Protein AF-0000000087728728 (afdb_homodimer)

Secondary structure (DSSP, 8-state):
------------------SB-TTS-B-HHHHHHHHHTT--SSSS----------------------------SS------------HHHHHHHGGGGPPP-HHHHHHTS--HHHHHHHHHHHHHHHHHHSPPP-TT-TT--HHHHTTHHHHHHTT------B-S-TT---TT-----HHHHHHHHHHHHHHTT-TT-EEEEEEHHHHHHHHHHHHHHHHHHH-TTS--EEEESSS-HHHHHHHHHHHT-EEEE--SS-HHHHHHHHHHHTTTTTS-EEEEEESS-TTS----HHHHHHHHHHS-EEEEEEETTTHHHHHHS-HHHHHHHTPPEEEE--PPTT---SEETTEEEESEEEE-STTTTSSSPEEEEEE-TTTT---PPPBGGGTB----SSSSB-SHHHHHHHHHHHHHHHHHHHHHHHHHHHHHHHHHHHHHHTT--EE--TTSSEEEEE--GGGHHHHHHTTPEE-STTEEEEE--TT--HHHHHHHHHHHT---HHHHHHHHHHHHTTS------PPTTHHHHHHHHHHHHHHHGGG--SS----HHHHHHHHHHGGGGGSPPPHHHHHHHHHHHHHHHHHHTT--SHHHHHTEEEEEESSHHHHHHHHHHHHHHHSTTPEEEEETTS-HHHHHHHHH-HHHHTTTSTT---SEEEEPB-TTS-B-HHHHHHHHHHHHHHHHHTTPPP-EEEEEEBS-TTT--B--HHHHHHHHHTTT---SEEEEE-TTGGGT---S-EE--TT---TT-SS-EESEEEEESSSSS-SSS-EEEEEE-TT--HHHHHH-----HHHHHHHHHHHHHS-HHHHHHHHHHHHHHHHHHHHHHHHTT--EEE-TT-SEEEEE---HHHHHHTT-EEETTEEEEE--TT--HHHHHHHHHHHHHHHHHHHHHHHHHHHHHHHHTT-SSPPPEEEE-TT-HHHHHHHHHHIIIIIS-GGGHHHHHHHT--SHHHHIIIIITTS-EEEEE-TT--EEEEEEEEEETTTEEEEEEEEE-GGGGGGHHHHHHHHHHHHHHHHHHHT-EE---TTTT-EEE-/------------------SB-TTS-B-HHHHHHHHHTT---SSS--------S----PPP------------SS------------HHHHHHHGGGGPPP-HHHHHHTS--HHHHHHHHHHHHHHHHHHSPPP-TT-TT--HHHHGGGHHHHHTT------B-S-TT---TT-----HHHHHHHHHHHHHHTT-TT-EEEEEEHHHHHHHHHHHHHHHHHHH-TTS--EEEESSS-HHHHHHHHHHHT-EEEE--SS-HHHHHHHHHHHTTTTTS-EEEEEESS-TTS----HHHHHHHHHHS-EEEEEEETTTHHHHHHS-HHHHHHHTPPEEEE--PPTT---SEETTEEEESEEEE-STTTTSSSPEEEEEE-TTTT---PPPBGGGTB----SSSSB-SHHHHHHHHHHHHHHHHHHHHHHHHHHHHHHHHHHHHHHTT--EE--TTSSEEEEE--GGGHHHHHHTTPEE-STTEEEEE--TT--HHHHHHHHHHHT---HHHHHHHHHHHHTTS------PPTTHHHHHHHHHHHHHHHGGG--SS----HHHHHHHHHHGGGGGSPPPHHHHHHHHHHHHHHHHHHTT--SHHHHHTEEEEEESSHHHHHHHHHHHHHHHSTTPEEEEETTS-HHHHHHHHH-HHHHTTTSTT---SEEEEPB-TTS-B-HHHHHHHHHHHHHHHHHTTPPP-EEEEEEBS-TTT--B--HHHHHHHHHTTT---SEEEEE-TTGGGT---S-EE--TT---TT-SS-EESEEEEESSSSS--SS-EEEEEE-TT--HHHHHH-----HHHHHHHHHHHHHS-HHHHHHHHHHHHHHHHHHHHHHHHTT--EE--TT-SEEEEE---HHHHHHTT-EEETTEEEEE--TT--HHHHHHHHHHHHHHHHHHHHHHHHHHHHHHHHTT-SSPPPEEEE-TT-HHHHHHHHHHIIIIIS-GGGHHHHHHHT--SHHHHIIIIITTS-EEEEE-TT--EEEEEEEEEETTTEEEEEEEEE-GGGGGGHHHHHHHHHHHHHHHHHHHT-EE---TTTT-EEE-

Radius of gyration: 44.23 Å; Cα contacts (8 Å, |Δi|>4): 4056; chains: 2; bounding box: 103×133×109 Å

Nearest PDB structures (foldseek):
  8jik-assembly1_A-2  TM=8.050E-01  e=4.934E-20  Camellia sinensis
  7erv-assembly1_A-2  TM=7.912E-01  e=1.116E-19  Photobacterium phosphoreum
  8jij-assembly1_A-2  TM=7.787E-01  e=1.439E-19  Camellia sinensis
  8jg7-assembly1_E  TM=7.639E-01  e=2.397E-19  Arabidopsis thaliana
  7eru-assembly1_A-2  TM=8.057E-01  e=1.568E-17  Photobacterium phosphoreum

pLDDT: mean 87.74, std 16.79, range [20.23, 98.69]

Organism: NCBI:txid56646

Foldseek 3Di:
DPPPPPPPPDDPPPPCLFCADVVNHHQLVLCVLCVLLVNHDPPDDDPDRDDPVPLPLDFPDDDPPDDPPPPDDDDPPDPPPPPPQQLVNLLQVLPVLFFDFDQVVCCPPPDPLLVVLSVVLRVLLVVQVPDDDLQQALQADQVLLVLLLLQLSLQDDFFAKDFFWLSNDDLLHQRFDSSLQVSLQQQLCVLQPHNQWGFTKDFQLQLLLLQVLLVQLLVCVLPVQAAAAEEEEPADVLSVLQSCLQQVHHYDYAHLPDLVVRLVVVCVVRVNQVHAYEYEFECQYPQGDGDDVVSVLVVQQRHHYAYEYEDAAQSLVLRQADPVLCVVLLRAREHQDDDDRPDGGQADPRYGYHQWYWHHHSQSNFPSTMTTIIHHPPGSDDPADADFQVRGRRSGQFRIFFRVRSNSSSQVCQQQRSPNSNLQSVLLQVLLVLLVVVCVVLVWDWDDDSSFQKIKTFDPPPLVVQSVSSNWDDDPDRITITGRHLPDALVSQLSVVVSSPDPPSVVSSVSSVVSRVSHDDDDGDGDPPPSSVSSSSVVVCSVLVQQQFAALFFRRPCSSCGSSLSSCSSGYDDPVVLVVLQVVVVVVVQVLQPQPDPLFVLQKDKAKFSALLLQVLLQVSLLCVVVVQEAEEEEPLADCSNVVSLVSYCSQCVSNPPPAHGRYDYAYDDPQSEGDLVSVQVVLVVVVVRCVVVVHDYAYEYEFECQGGFFGDGYQVVSNQVSNVVVPHFHQFYEYEDAAPVLQHVDQEHEDGGPPPDPVDSGYYGFKYKYFCRRQVVDGGMIMMMGRHRVVPVSSVSSHDDDTSSVSVSVVSSPSSQDSVNSVSLLVQLLVLLVVLVVLCVVLPWDWHHDNSFSKIWTAFDALLLCSSSSWGDDQRTTITGSHSSHHNVSSVVSSVLRSLLVVLLVVLQVVCQVLVCVLLVHPDGFDKDFAISPDPLVVLVLVLCCVQAAVDPVNVVVCVVQVPNDSVSQCVFFHSNSGKIFTADPVSHTAKIWGWGDHNQQEIETFEMEHEPVSVVSLVSVLVSSVSSVVSSCVSSVGHYDYDPGHSHYTYD/DPPPPPPPPPDPVPPCLFCADVVNHHQLVLCVLCVLLVNHDDPDDNDDHDDDVDQPQDFDDDDPPDPPPPPDDDPPPDPPPPPPQQLVNLLQVLPVLFFDFDQVVCCPPPDPLLVVLSVVLRVLLVVQVPDDDLQQALQADQVLLVLLLLQLVLQDDFFAKDFFWLSNDDLLHQRFDSSLQVSLQQQLCVLQPHNQWGFTKDFQLQLLLLQVLLVQLLVCVLPVQAAAAEEEEPADVLSVLQSCLQQVHHYDYAHLPDLVVRLVVVCVVRVNQVHAYEYEFECQYPQGDGDDLVSVLVVQQRHHYAYEYEDAAQSLVLRQADPVLCVVLLRAREHQDDDDRPDGGQADPRYGYHQWYWAHHSQSNFPSTMTTIIHHPPGSDDPADADFQNRGRRSGQFRIFFRVRSNSSSQVCQQQRSPNSNLQSVLLQVLLVLLVVVCVVLVWDWDDDSRFQKIKTFDPPPLVVQSVSSNWDDDPDRITITGRHLPDALVSQLSVVVSSPDPDSVVSSVSSVVSRVSRDDDDGDGDPPPSSVSSSSVVVCSVLLQQQFAALFFRRPCSSCGSSLSSCSSGYDDPVVLVVLQVVVVVVVQVLQPQPDPLFVLQKDKAKFSALLLQVLLQVSLLCVVVVQEAEEEEPLADCSNVVSLVSYCSQCVSNPPPDHGRYDYAYADPQSEGDLVSVQVVLVVVVVSCVVVVHDYAYEYEFECQGGFFGHGYQVVSNQVSNVVVPHFHQFYEYEDAAPVLQHVDQEHEDGGPPPDPPDSGYYGFKYKYFCRRQVVDGGMIMMMGRHRVVPVSSVSSHDDDTSSVSVSVVSSPSSQDSVNSVSLLVQLLVLLVVLVVLCVVLPWDWHHDNSFSKIWTAQDALLLCSSSSWGDDQRTTITGSHSSHHNVSSVVSSVLRSLLVVLLVVLQVVCQVLVCVLLVHPDGFDKDFAISPDPLVVLVLVLCCVQAAVDPVNVVVCVVQVPHDSVSQCVFFHSNSGKIFTADPVSHTAKIWGWGDHNQQEIETFEMEHEPVSVVSLVSQLVSSVSSVVSSCVSSVGHYDYDPGHSHYTYD

InterPro domains:
  IPR015421 Pyridoxal phosphate-dependent transferase, major domain [G3DSA:3.40.640.10] (159-440)
  IPR015421 Pyridoxal phosphate-dependent transferase, major domain [G3DSA:3.40.640.10] (581-799)
  IPR015424 Pyridoxal phosphate-dependent transferase [SSF53383] (146-451)
  IPR015424 Pyridoxal phosphate-dependent transferase [SSF53383] (602-901)
  IPR051151 Group II amino acid decarboxylase [PTHR46101] (596-901)

Structure (mmCIF, N/CA/C/O backbone):
data_AF-0000000087728728-model_v1
#
loop_
_entity.id
_entity.type
_entity.pdbx_description
1 polymer 'Pyridoxal phosphate-dependent transferase'
#
loop_
_atom_site.group_PDB
_atom_site.id
_atom_site.type_symbol
_atom_site.label_atom_id
_atom_site.label_alt_id
_atom_site.label_comp_id
_atom_site.label_asym_id
_atom_site.label_entity_id
_atom_site.label_seq_id
_atom_site.pdbx_PDB_ins_code
_atom_site.Cartn_x
_atom_site.Cartn_y
_atom_site.Cartn_z
_atom_site.occupancy
_atom_site.B_iso_or_equiv
_atom_site.auth_seq_id
_atom_site.auth_comp_id
_atom_site.auth_asym_id
_atom_site.auth_atom_id
_atom_site.pdbx_PDB_model_num
ATOM 1 N N . MET A 1 1 ? -36.75 -42.5 -13.789 1 20.86 1 MET A N 1
ATOM 2 C CA . MET A 1 1 ? -35.438 -42.5 -14.414 1 20.86 1 MET A CA 1
ATOM 3 C C . MET A 1 1 ? -34.781 -41.125 -14.258 1 20.86 1 MET A C 1
ATOM 5 O O . MET A 1 1 ? -35.312 -40.094 -14.719 1 20.86 1 MET A O 1
ATOM 9 N N . PRO A 1 2 ? -34.25 -40.844 -13.086 1 21.31 2 PRO A N 1
ATOM 10 C CA . PRO A 1 2 ? -33.906 -39.5 -12.609 1 21.31 2 PRO A CA 1
ATOM 11 C C . PRO A 1 2 ? -32.938 -38.781 -13.523 1 21.31 2 PRO A C 1
ATOM 13 O O . PRO A 1 2 ? -31.922 -39.344 -13.922 1 21.31 2 PRO A O 1
ATOM 16 N N . SER A 1 3 ? -33.469 -38.094 -14.57 1 20.23 3 SER A N 1
ATOM 17 C CA . SER A 1 3 ? -32.875 -37.219 -15.539 1 20.23 3 SER A CA 1
ATOM 18 C C . SER A 1 3 ? -31.828 -36.312 -14.883 1 20.23 3 SER A C 1
ATOM 20 O O . SER A 1 3 ? -32.094 -35.688 -13.852 1 20.23 3 SER A O 1
ATOM 22 N N . PHE A 1 4 ? -30.594 -36.812 -14.938 1 22.2 4 PHE A N 1
ATOM 23 C CA . PHE A 1 4 ? -29.375 -36.094 -14.547 1 22.2 4 PHE A CA 1
ATOM 24 C C . PHE A 1 4 ? -29.422 -34.656 -15.016 1 22.2 4 PHE A C 1
ATOM 26 O O . PHE A 1 4 ? -29.203 -34.375 -16.203 1 22.2 4 PHE A O 1
ATOM 33 N N . TYR A 1 5 ? -30.562 -33.969 -14.672 1 22.42 5 TYR A N 1
ATOM 34 C CA . TYR A 1 5 ? -30.609 -32.562 -14.961 1 22.42 5 TYR A CA 1
ATOM 35 C C . TYR A 1 5 ? -29.312 -31.875 -14.57 1 22.42 5 TYR A C 1
ATOM 37 O O . TYR A 1 5 ? -28.875 -31.969 -13.422 1 22.42 5 TYR A O 1
ATOM 45 N N . ASP A 1 6 ? -28.406 -31.953 -15.516 1 24.09 6 ASP A N 1
ATOM 46 C CA . ASP A 1 6 ? -27.188 -31.141 -15.547 1 24.09 6 ASP A CA 1
ATOM 47 C C . ASP A 1 6 ? -27.469 -29.719 -15.062 1 24.09 6 ASP A C 1
ATOM 49 O O . ASP A 1 6 ? -28.266 -29 -15.664 1 24.09 6 ASP A O 1
ATOM 53 N N . SER A 1 7 ? -27.953 -29.641 -13.836 1 24.48 7 SER A N 1
ATOM 54 C CA . SER A 1 7 ? -28.062 -28.297 -13.289 1 24.48 7 SER A CA 1
ATOM 55 C C . SER A 1 7 ? -26.922 -27.406 -13.758 1 24.48 7 SER A C 1
ATOM 57 O O . SER A 1 7 ? -25.75 -27.734 -13.562 1 24.48 7 SER A O 1
ATOM 59 N N . ASP A 1 8 ? -27.203 -26.781 -14.906 1 23.05 8 ASP A N 1
ATOM 60 C CA . ASP A 1 8 ? -26.469 -25.75 -15.625 1 23.05 8 ASP A CA 1
ATOM 61 C C . ASP A 1 8 ? -25.984 -24.656 -14.672 1 23.05 8 ASP A C 1
ATOM 63 O O . ASP A 1 8 ? -26.797 -23.906 -14.125 1 23.05 8 ASP A O 1
ATOM 67 N N . PHE A 1 9 ? -25.25 -25.062 -13.719 1 24.67 9 PHE A N 1
ATOM 68 C CA . PHE A 1 9 ? -24.562 -24 -13.008 1 24.67 9 PHE A CA 1
ATOM 69 C C . PHE A 1 9 ? -23.953 -23 -13.992 1 24.67 9 PHE A C 1
ATOM 71 O O . PHE A 1 9 ? -22.844 -23.188 -14.477 1 24.67 9 PHE A O 1
ATOM 78 N N . SER A 1 10 ? -24.859 -22.516 -14.914 1 22.83 10 SER A N 1
ATOM 79 C CA . SER A 1 10 ? -24.562 -21.594 -16 1 22.83 10 SER A CA 1
ATOM 80 C C . SER A 1 10 ? -23.625 -20.5 -15.555 1 22.83 10 SER A C 1
ATOM 82 O O . SER A 1 10 ? -22.562 -20.281 -16.156 1 22.83 10 SER A O 1
ATOM 84 N N . SER A 1 11 ? -24.25 -19.25 -15.297 1 22.08 11 SER A N 1
ATOM 85 C CA . SER A 1 11 ? -23.719 -17.969 -15.727 1 22.08 11 SER A CA 1
ATOM 86 C C . SER A 1 11 ? -22.641 -17.469 -14.773 1 22.08 11 SER A C 1
ATOM 88 O O . SER A 1 11 ? -22.922 -16.781 -13.797 1 22.08 11 SER A O 1
ATOM 90 N N . TYR A 1 12 ? -21.969 -18.359 -14.281 1 21.75 12 TYR A N 1
ATOM 91 C CA . TYR A 1 12 ? -20.938 -17.719 -13.477 1 21.75 12 TYR A CA 1
ATOM 92 C C . TYR A 1 12 ? -20.094 -16.781 -14.328 1 21.75 12 TYR A C 1
ATOM 94 O O . TYR A 1 12 ? -19.594 -17.172 -15.391 1 21.75 12 TYR A O 1
ATOM 102 N N . HIS A 1 13 ? -20.547 -15.555 -14.383 1 23.31 13 HIS A N 1
ATOM 103 C CA . HIS A 1 13 ? -19.656 -14.562 -14.977 1 23.31 13 HIS A CA 1
ATOM 104 C C . HIS A 1 13 ? -18.219 -14.734 -14.477 1 23.31 13 HIS A C 1
ATOM 106 O O . HIS A 1 13 ? -17.984 -14.742 -13.266 1 23.31 13 HIS A O 1
ATOM 112 N N . VAL A 1 14 ? -17.594 -15.656 -15.203 1 24.83 14 VAL A N 1
ATOM 113 C CA . VAL A 1 14 ? -16.141 -15.672 -15.008 1 24.83 14 VAL A CA 1
ATOM 114 C C . VAL A 1 14 ? -15.648 -14.25 -14.734 1 24.83 14 VAL A C 1
ATOM 116 O O . VAL A 1 14 ? -15.859 -13.344 -15.547 1 24.83 14 VAL A O 1
ATOM 119 N N . PRO A 1 15 ? -15.594 -14.086 -13.594 1 25.17 15 PRO A N 1
ATOM 120 C CA . PRO A 1 15 ? -14.93 -12.781 -13.484 1 25.17 15 PRO A CA 1
ATOM 121 C C . PRO A 1 15 ? -13.758 -12.633 -14.445 1 25.17 15 PRO A C 1
ATOM 123 O O . PRO A 1 15 ? -13.023 -13.602 -14.68 1 25.17 15 PRO A O 1
ATOM 126 N N . ARG A 1 16 ? -13.836 -11.805 -15.484 1 25.97 16 ARG A N 1
ATOM 127 C CA . ARG A 1 16 ? -12.812 -11.477 -16.469 1 25.97 16 ARG A CA 1
ATOM 128 C C . ARG A 1 16 ? -11.422 -11.477 -15.828 1 25.97 16 ARG A C 1
ATOM 130 O O . ARG A 1 16 ? -11.133 -10.664 -14.953 1 25.97 16 ARG A O 1
ATOM 137 N N . SER A 1 17 ? -10.836 -12.625 -15.523 1 26.97 17 SER A N 1
ATOM 138 C CA . SER A 1 17 ? -9.422 -12.828 -15.25 1 26.97 17 SER A CA 1
ATOM 139 C C . SER A 1 17 ? -8.547 -12.008 -16.188 1 26.97 17 SER A C 1
ATOM 141 O O . SER A 1 17 ? -8.227 -12.453 -17.297 1 26.97 17 SER A O 1
ATOM 143 N N . SER A 1 18 ? -8.891 -10.781 -16.531 1 27.8 18 SER A N 1
ATOM 144 C CA . SER A 1 18 ? -8.156 -10.07 -17.578 1 27.8 18 SER A CA 1
ATOM 145 C C . SER A 1 18 ? -6.66 -10.039 -17.266 1 27.8 18 SER A C 1
ATOM 147 O O . SER A 1 18 ? -6.258 -9.938 -16.109 1 27.8 18 SER A O 1
ATOM 149 N N . THR A 1 19 ? -5.91 -10.664 -17.984 1 31.58 19 THR A N 1
ATOM 150 C CA . THR A 1 19 ? -4.512 -10.289 -18.156 1 31.58 19 THR A CA 1
ATOM 151 C C . THR A 1 19 ? -4.316 -8.789 -17.938 1 31.58 19 THR A C 1
ATOM 153 O O . THR A 1 19 ? -3.256 -8.242 -18.25 1 31.58 19 THR A O 1
ATOM 156 N N . ARG A 1 20 ? -5.441 -8.023 -17.812 1 31.83 20 ARG A N 1
ATOM 157 C CA . ARG A 1 20 ? -5.465 -6.578 -17.594 1 31.83 20 ARG A CA 1
ATOM 158 C C . ARG A 1 20 ? -5.375 -6.254 -16.109 1 31.83 20 ARG A C 1
ATOM 160 O O . ARG A 1 20 ? -5.793 -7.047 -15.258 1 31.83 20 ARG A O 1
ATOM 167 N N . THR A 1 21 ? -4.594 -5.398 -15.75 1 37.34 21 THR A N 1
ATOM 168 C CA . THR A 1 21 ? -4.621 -4.766 -14.43 1 37.34 21 THR A CA 1
ATOM 169 C C . THR A 1 21 ? -6.059 -4.531 -13.977 1 37.34 21 THR A C 1
ATOM 171 O O . THR A 1 21 ? -6.992 -4.613 -14.773 1 37.34 21 THR A O 1
ATOM 174 N N . GLN A 1 22 ? -6.34 -4.535 -12.664 1 39.34 22 GLN A N 1
ATOM 175 C CA . GLN A 1 22 ? -7.641 -4.215 -12.086 1 39.34 22 GLN A CA 1
ATOM 176 C C . GLN A 1 22 ? -8.438 -3.287 -12.992 1 39.34 22 GLN A C 1
ATOM 178 O O . GLN A 1 22 ? -9.672 -3.314 -12.992 1 39.34 22 GLN A O 1
ATOM 183 N N . ASN A 1 23 ? -7.91 -2.432 -13.656 1 40.22 23 ASN A N 1
ATOM 184 C CA . ASN A 1 23 ? -8.625 -1.442 -14.453 1 40.22 23 ASN A CA 1
ATOM 185 C C . ASN A 1 23 ? -8.812 -1.912 -15.891 1 40.22 23 ASN A C 1
ATOM 187 O O . ASN A 1 23 ? -9.148 -1.115 -16.766 1 40.22 23 ASN A O 1
ATOM 191 N N . GLY A 1 24 ? -8.688 -3.309 -16.25 1 48.62 24 GLY A N 1
ATOM 192 C CA . GLY A 1 24 ? -8.938 -3.75 -17.609 1 48.62 24 GLY A CA 1
ATOM 193 C C . GLY A 1 24 ? -7.73 -3.609 -18.516 1 48.62 24 GLY A C 1
ATOM 194 O O . GLY A 1 24 ? -7.77 -4.012 -19.688 1 48.62 24 GLY A O 1
ATOM 195 N N . ASN A 1 25 ? -6.652 -3.141 -18 1 53.31 25 ASN A N 1
ATOM 196 C CA . ASN A 1 25 ? -5.465 -2.895 -18.812 1 53.31 25 ASN A CA 1
ATOM 197 C C . ASN A 1 25 ? -4.539 -4.105 -18.828 1 53.31 25 ASN A C 1
ATOM 199 O O . ASN A 1 25 ? -4.504 -4.883 -17.875 1 53.31 25 ASN A O 1
ATOM 203 N N . PRO A 1 26 ? -3.967 -4.457 -20.047 1 66.69 26 PRO A N 1
ATOM 204 C CA . PRO A 1 26 ? -3.041 -5.586 -20.188 1 66.69 26 PRO A CA 1
ATOM 205 C C . PRO A 1 26 ? -1.868 -5.512 -19.219 1 66.69 26 PRO A C 1
ATOM 207 O O . PRO A 1 26 ? -1.467 -4.418 -18.812 1 66.69 26 PRO A O 1
ATOM 210 N N . ASP A 1 27 ? -1.383 -6.699 -18.781 1 76.56 27 ASP A N 1
ATOM 211 C CA . ASP A 1 27 ? -0.201 -6.797 -17.938 1 76.56 27 ASP A CA 1
ATOM 212 C C . ASP A 1 27 ? 0.976 -6.035 -18.531 1 76.56 27 ASP A C 1
ATOM 214 O O . ASP A 1 27 ? 1.391 -6.316 -19.672 1 76.56 27 ASP A O 1
ATOM 218 N N . PRO A 1 28 ? 1.403 -5.008 -17.906 1 75 28 PRO A N 1
ATOM 219 C CA . PRO A 1 28 ? 2.469 -4.168 -18.469 1 75 28 PRO A CA 1
ATOM 220 C C . PRO A 1 28 ? 3.705 -4.969 -18.859 1 75 28 PRO A C 1
ATOM 222 O O . PRO A 1 28 ? 4.402 -4.602 -19.812 1 75 28 PRO A O 1
ATOM 225 N N . SER A 1 29 ? 3.986 -6.102 -18.203 1 82.5 29 SER A N 1
ATOM 226 C CA . SER A 1 29 ? 5.145 -6.922 -18.531 1 82.5 29 SER A CA 1
ATOM 227 C C . SER A 1 29 ? 4.965 -7.602 -19.891 1 82.5 29 SER A C 1
ATOM 229 O O . SER A 1 29 ? 5.926 -7.754 -20.641 1 82.5 29 SER A O 1
ATOM 231 N N . ILE A 1 30 ? 3.787 -8.047 -20.172 1 86.38 30 ILE A N 1
ATOM 232 C CA . ILE A 1 30 ? 3.496 -8.68 -21.453 1 86.38 30 ILE A CA 1
ATOM 233 C C . ILE A 1 30 ? 3.646 -7.664 -22.578 1 86.38 30 ILE A C 1
ATOM 235 O O . ILE A 1 30 ? 4.293 -7.941 -23.594 1 86.38 30 ILE A O 1
ATOM 239 N N . VAL A 1 31 ? 3.053 -6.426 -22.266 1 85.88 31 VAL A N 1
ATOM 240 C CA . VAL A 1 31 ? 3.131 -5.363 -23.25 1 85.88 31 VAL A CA 1
ATOM 241 C C . VAL A 1 31 ? 4.59 -5.004 -23.516 1 85.88 31 VAL A C 1
ATOM 243 O O . VAL A 1 31 ? 5.004 -4.852 -24.672 1 85.88 31 VAL A O 1
ATOM 246 N N . TRP A 1 32 ? 5.328 -4.949 -22.5 1 87.88 32 TRP A N 1
ATOM 247 C CA . TRP A 1 32 ? 6.738 -4.59 -22.594 1 87.88 32 TRP A CA 1
ATOM 248 C C . TRP A 1 32 ? 7.508 -5.633 -23.406 1 87.88 32 TRP A C 1
ATOM 250 O O . TRP A 1 32 ? 8.312 -5.281 -24.281 1 87.88 32 TRP A O 1
ATOM 260 N N . MET A 1 33 ? 7.336 -6.926 -23.266 1 90 33 MET A N 1
ATOM 261 C CA . MET A 1 33 ? 8.055 -7.977 -23.984 1 90 33 MET A CA 1
ATOM 262 C C . MET A 1 33 ? 7.598 -8.07 -25.438 1 90 33 MET A C 1
ATOM 264 O O . MET A 1 33 ? 8.406 -8.328 -26.328 1 90 33 MET A O 1
ATOM 268 N N . LEU A 1 34 ? 6.34 -7.906 -25.625 1 90.25 34 LEU A N 1
ATOM 269 C CA . LEU A 1 34 ? 5.832 -7.906 -26.984 1 90.25 34 LEU A CA 1
ATOM 270 C C . LEU A 1 34 ? 6.43 -6.754 -27.797 1 90.25 34 LEU A C 1
ATOM 272 O O . LEU A 1 34 ? 6.703 -6.898 -28.984 1 90.25 34 LEU A O 1
ATOM 276 N N . GLU A 1 35 ? 6.629 -5.625 -27.078 1 87 35 GLU A N 1
ATOM 277 C CA . GLU A 1 35 ? 7.285 -4.496 -27.734 1 87 35 GLU A CA 1
ATOM 278 C C . GLU A 1 35 ? 8.711 -4.848 -28.141 1 87 35 GLU A C 1
ATOM 280 O O . GLU A 1 35 ? 9.188 -4.422 -29.188 1 87 35 GLU A O 1
ATOM 285 N N . LYS A 1 36 ? 9.328 -5.605 -27.281 1 84.81 36 LYS A N 1
ATOM 286 C CA . LYS A 1 36 ? 10.68 -6.051 -27.609 1 84.81 36 LYS A CA 1
ATOM 287 C C . LYS A 1 36 ? 10.688 -6.961 -28.828 1 84.81 36 LYS A C 1
ATOM 289 O O . LYS A 1 36 ? 11.703 -7.082 -29.516 1 84.81 36 LYS A O 1
ATOM 294 N N . LEU A 1 37 ? 9.586 -7.664 -29.125 1 88.31 37 LEU A N 1
ATOM 295 C CA . LEU A 1 37 ? 9.422 -8.539 -30.281 1 88.31 37 LEU A CA 1
ATOM 296 C C . LEU A 1 37 ? 8.836 -7.77 -31.469 1 88.31 37 LEU A C 1
ATOM 298 O O . LEU A 1 37 ? 8.516 -8.359 -32.5 1 88.31 37 LEU A O 1
ATOM 302 N N . HIS A 1 38 ? 8.656 -6.438 -31.297 1 80 38 HIS A N 1
ATOM 303 C CA . HIS A 1 38 ? 8.086 -5.551 -32.312 1 80 38 HIS A CA 1
ATOM 304 C C . HIS A 1 38 ? 6.66 -5.969 -32.656 1 80 38 HIS A C 1
ATOM 306 O O . HIS A 1 38 ? 6.281 -5.957 -33.844 1 80 38 HIS A O 1
ATOM 312 N N . ILE A 1 39 ? 6.086 -6.543 -31.766 1 80.19 39 ILE A N 1
ATOM 313 C CA . ILE A 1 39 ? 4.68 -6.891 -31.906 1 80.19 39 ILE A CA 1
ATOM 314 C C . ILE A 1 39 ? 3.811 -5.836 -31.234 1 80.19 39 ILE A C 1
ATOM 316 O O . ILE A 1 39 ? 4.004 -5.531 -30.047 1 80.19 39 ILE A O 1
ATOM 320 N N . ASN A 1 40 ? 3.16 -4.93 -31.859 1 61.66 40 ASN A N 1
ATOM 321 C CA . ASN A 1 40 ? 2.33 -3.861 -31.312 1 61.66 40 ASN A CA 1
ATOM 322 C C . ASN A 1 40 ? 1.059 -4.41 -30.672 1 61.66 40 ASN A C 1
ATOM 324 O O . ASN A 1 40 ? 0.349 -5.211 -31.281 1 61.66 40 ASN A O 1
ATOM 328 N N . ALA A 1 41 ? 0.955 -4.199 -29.531 1 51.56 41 ALA A N 1
ATOM 329 C CA . ALA A 1 41 ? -0.307 -4.629 -28.938 1 51.56 41 ALA A CA 1
ATOM 330 C C . ALA A 1 41 ? -1.493 -3.939 -29.594 1 51.56 41 ALA A C 1
ATOM 332 O O . ALA A 1 41 ? -1.392 -3.484 -30.75 1 51.56 41 ALA A O 1
ATOM 333 N N . ASP A 1 42 ? -2.562 -3.199 -29.031 1 44.19 42 ASP A N 1
ATOM 334 C CA . ASP A 1 42 ? -3.592 -2.441 -29.734 1 44.19 42 ASP A CA 1
ATOM 335 C C . ASP A 1 42 ? -2.975 -1.323 -30.578 1 44.19 42 ASP A C 1
ATOM 337 O O . ASP A 1 42 ? -1.857 -0.88 -30.297 1 44.19 42 ASP A O 1
ATOM 341 N N . GLY A 1 43 ? -3.355 -0.826 -32.062 1 34.75 43 GLY A N 1
ATOM 342 C CA . GLY A 1 43 ? -3.184 0.425 -32.781 1 34.75 43 GLY A CA 1
ATOM 343 C C . GLY A 1 43 ? -2.75 1.573 -31.891 1 34.75 43 GLY A C 1
ATOM 344 O O . GLY A 1 43 ? -2.596 2.703 -32.344 1 34.75 43 GLY A O 1
ATOM 345 N N . LYS A 1 44 ? -3.5 1.939 -30.828 1 33.44 44 LYS A N 1
ATOM 346 C CA . LYS A 1 44 ? -3.334 3.191 -30.094 1 33.44 44 LYS A CA 1
ATOM 347 C C . LYS A 1 44 ? -2.023 3.203 -29.312 1 33.44 44 LYS A C 1
ATOM 349 O O . LYS A 1 44 ? -1.438 2.148 -29.047 1 33.44 44 LYS A O 1
ATOM 354 N N . ARG A 1 45 ? -1.712 4.469 -28.812 1 32.56 45 ARG A N 1
ATOM 355 C CA . ARG A 1 45 ? -0.492 5.027 -28.234 1 32.56 45 ARG A CA 1
ATOM 356 C C . ARG A 1 45 ? -0.044 4.227 -27.016 1 32.56 45 ARG A C 1
ATOM 358 O O . ARG A 1 45 ? -0.875 3.717 -26.266 1 32.56 45 ARG A O 1
ATOM 365 N N . PRO A 1 46 ? 1.214 4.09 -26.953 1 30.28 46 PRO A N 1
ATOM 366 C CA . PRO A 1 46 ? 1.979 3.338 -25.953 1 30.28 46 PRO A CA 1
ATOM 367 C C . PRO A 1 46 ? 1.59 3.691 -24.516 1 30.28 46 PRO A C 1
ATOM 369 O O . PRO A 1 46 ? 1.605 4.867 -24.141 1 30.28 46 PRO A O 1
ATOM 372 N N . LEU A 1 47 ? 0.526 3.031 -23.938 1 30.25 47 LEU A N 1
ATOM 373 C CA . LEU A 1 47 ? 0.246 3.375 -22.547 1 30.25 47 LEU A CA 1
ATOM 374 C C . LEU A 1 47 ? 1.492 3.211 -21.688 1 30.25 47 LEU A C 1
ATOM 376 O O . LEU A 1 47 ? 2.271 2.277 -21.875 1 30.25 47 LEU A O 1
ATOM 380 N N . SER A 1 48 ? 1.83 4.27 -21.016 1 26.44 48 SER A N 1
ATOM 381 C CA . SER A 1 48 ? 2.975 4.281 -20.109 1 26.44 48 SER A CA 1
ATOM 382 C C . SER A 1 48 ? 2.865 3.178 -19.062 1 26.44 48 SER A C 1
ATOM 384 O O . SER A 1 48 ? 1.773 2.896 -18.562 1 26.44 48 SER A O 1
ATOM 386 N N . PRO A 1 49 ? 3.777 2.295 -19.062 1 28.2 49 PRO A N 1
ATOM 387 C CA . PRO A 1 49 ? 3.885 1.15 -18.156 1 28.2 49 PRO A CA 1
ATOM 388 C C . PRO A 1 49 ? 3.463 1.488 -16.719 1 28.2 49 PRO A C 1
ATOM 390 O O . PRO A 1 49 ? 3.729 2.594 -16.234 1 28.2 49 PRO A O 1
ATOM 393 N N . SER A 1 50 ? 2.234 1.063 -16.391 1 30.34 50 SER A N 1
ATOM 394 C CA . SER A 1 50 ? 1.649 1.216 -15.055 1 30.34 50 SER A CA 1
ATOM 395 C C . SER A 1 50 ? 2.689 0.993 -13.961 1 30.34 50 SER A C 1
ATOM 397 O O . SER A 1 50 ? 3.592 0.167 -14.117 1 30.34 50 SER A O 1
ATOM 399 N N . GLU A 1 51 ? 2.586 1.855 -12.984 1 26.45 51 GLU A N 1
ATOM 400 C CA . GLU A 1 51 ? 3.441 2.061 -11.82 1 26.45 51 GLU A CA 1
ATOM 401 C C . GLU A 1 51 ? 3.518 0.8 -10.961 1 26.45 51 GLU A C 1
ATOM 403 O O . GLU A 1 51 ? 2.543 0.052 -10.859 1 26.45 51 GLU A O 1
ATOM 408 N N . LYS A 1 52 ? 4.691 0.523 -10.312 1 30.08 52 LYS A N 1
ATOM 409 C CA . LYS A 1 52 ? 5.684 -0.305 -9.633 1 30.08 52 LYS A CA 1
ATOM 410 C C . LYS A 1 52 ? 5.152 -0.817 -8.297 1 30.08 52 LYS A C 1
ATOM 412 O O . LYS A 1 52 ? 5.176 -0.098 -7.297 1 30.08 52 LYS A O 1
ATOM 417 N N . ARG A 1 53 ? 4.031 -1.402 -8.164 1 31.55 53 ARG A N 1
ATOM 418 C CA . ARG A 1 53 ? 4.355 -2.09 -6.922 1 31.55 53 ARG A CA 1
ATOM 419 C C . ARG A 1 53 ? 5.602 -2.955 -7.082 1 31.55 53 ARG A C 1
ATOM 421 O O . ARG A 1 53 ? 5.574 -3.973 -7.773 1 31.55 53 ARG A O 1
ATOM 428 N N . HIS A 1 54 ? 6.711 -2.334 -7.172 1 29.3 54 HIS A N 1
ATOM 429 C CA . HIS A 1 54 ? 8.039 -2.863 -7.445 1 29.3 54 HIS A CA 1
ATOM 430 C C . HIS A 1 54 ? 8.398 -3.982 -6.473 1 29.3 54 HIS A C 1
ATOM 432 O O . HIS A 1 54 ? 8.367 -3.787 -5.254 1 29.3 54 HIS A O 1
ATOM 438 N N . ALA A 1 55 ? 8.078 -5.133 -6.863 1 31.78 55 ALA A N 1
ATOM 439 C CA . ALA A 1 55 ? 8.945 -6.129 -6.238 1 31.78 55 ALA A CA 1
ATOM 440 C C . ALA A 1 55 ? 10.359 -5.59 -6.059 1 31.78 55 ALA A C 1
ATOM 442 O O . ALA A 1 55 ? 10.82 -4.766 -6.848 1 31.78 55 ALA A O 1
ATOM 443 N N . PRO A 1 56 ? 10.859 -5.84 -4.922 1 37.28 56 PRO A N 1
ATOM 444 C CA . PRO A 1 56 ? 12.219 -5.309 -4.742 1 37.28 56 PRO A CA 1
ATOM 445 C C . PRO A 1 56 ? 13.109 -5.555 -5.953 1 37.28 56 PRO A C 1
ATOM 447 O O . PRO A 1 56 ? 13.133 -6.66 -6.496 1 37.28 56 PRO A O 1
ATOM 450 N N . HIS A 1 57 ? 13.242 -4.586 -6.797 1 38.75 57 HIS A N 1
ATOM 451 C CA . HIS A 1 57 ? 14.203 -4.641 -7.895 1 38.75 57 HIS A CA 1
ATOM 452 C C . HIS A 1 57 ? 15.602 -4.988 -7.395 1 38.75 57 HIS A C 1
ATOM 454 O O . HIS A 1 57 ? 16.25 -4.164 -6.75 1 38.75 57 HIS A O 1
ATOM 460 N N . PHE A 1 58 ? 15.773 -6.156 -7.285 1 46.5 58 PHE A N 1
ATOM 461 C CA . PHE A 1 58 ? 17.125 -6.586 -6.977 1 46.5 58 PHE A CA 1
ATOM 462 C C . PHE A 1 58 ? 17.969 -6.676 -8.242 1 46.5 58 PHE A C 1
ATOM 464 O O . PHE A 1 58 ? 17.5 -7.168 -9.273 1 46.5 58 PHE A O 1
ATOM 471 N N . SER A 1 59 ? 18.922 -5.848 -8.43 1 47.44 59 SER A N 1
ATOM 472 C CA . SER A 1 59 ? 19.828 -6.012 -9.562 1 47.44 59 SER A CA 1
ATOM 473 C C . SER A 1 59 ? 20.844 -7.117 -9.297 1 47.44 59 SER A C 1
ATOM 475 O O . SER A 1 59 ? 21.359 -7.238 -8.18 1 47.44 59 SER A O 1
ATOM 477 N N . PRO A 1 60 ? 21 -8.055 -10.305 1 45.84 60 PRO A N 1
ATOM 478 C CA . PRO A 1 60 ? 22.031 -9.078 -10.156 1 45.84 60 PRO A CA 1
ATOM 479 C C . PRO A 1 60 ? 23.438 -8.484 -10.039 1 45.84 60 PRO A C 1
ATOM 481 O O . PRO A 1 60 ? 23.703 -7.422 -10.602 1 45.84 60 PRO A O 1
ATOM 484 N N . LEU A 1 61 ? 24.156 -8.836 -9.148 1 39.44 61 LEU A N 1
ATOM 485 C CA . LEU A 1 61 ? 25.562 -8.477 -9.133 1 39.44 61 LEU A CA 1
ATOM 486 C C . LEU A 1 61 ? 26.219 -8.797 -10.469 1 39.44 61 LEU A C 1
ATOM 488 O O . LEU A 1 61 ? 26.016 -9.875 -11.031 1 39.44 61 LEU A O 1
ATOM 492 N N . GLU A 1 62 ? 26.562 -7.93 -11.273 1 35.44 62 GLU A N 1
ATOM 493 C CA . GLU A 1 62 ? 27.344 -8.172 -12.484 1 35.44 62 GLU A CA 1
ATOM 494 C C . GLU A 1 62 ? 28.453 -9.188 -12.227 1 35.44 62 GLU A C 1
ATOM 496 O O . GLU A 1 62 ? 29.281 -9 -11.328 1 35.44 62 GLU A O 1
ATOM 501 N N . SER A 1 63 ? 28.297 -10.305 -12.578 1 31.73 63 SER A N 1
ATOM 502 C CA . SER A 1 63 ? 29.5 -11.117 -12.758 1 31.73 63 SER A CA 1
ATOM 503 C C . SER A 1 63 ? 30.516 -10.414 -13.648 1 31.73 63 SER A C 1
ATOM 505 O O . SER A 1 63 ? 30.141 -9.703 -14.586 1 31.73 63 SER A O 1
ATOM 507 N N . HIS A 1 64 ? 31.797 -10.188 -13.336 1 28.83 64 HIS A N 1
ATOM 508 C CA . HIS A 1 64 ? 32.969 -9.688 -14.023 1 28.83 64 HIS A CA 1
ATOM 509 C C . HIS A 1 64 ? 33.125 -10.328 -15.398 1 28.83 64 HIS A C 1
ATOM 511 O O . HIS A 1 64 ? 33.938 -11.25 -15.578 1 28.83 64 HIS A O 1
ATOM 517 N N . VAL A 1 65 ? 32.312 -10.68 -16.25 1 25.67 65 VAL A N 1
ATOM 518 C CA . VAL A 1 65 ? 32.938 -10.836 -17.578 1 25.67 65 VAL A CA 1
ATOM 519 C C . VAL A 1 65 ? 33.312 -9.461 -18.125 1 25.67 65 VAL A C 1
ATOM 521 O O . VAL A 1 65 ? 32.438 -8.609 -18.344 1 25.67 65 VAL A O 1
ATOM 524 N N . ARG A 1 66 ? 34.594 -9.094 -17.984 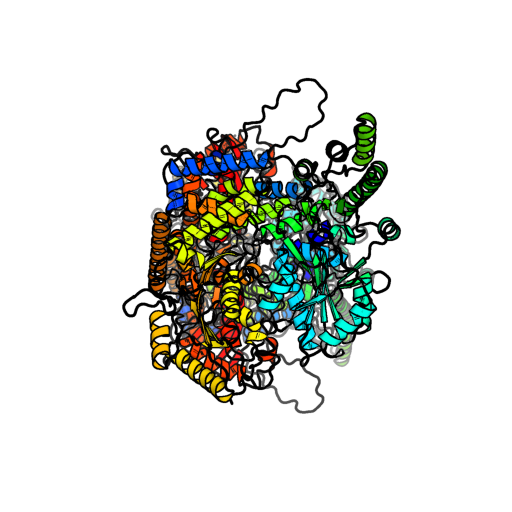1 26.75 66 ARG A N 1
ATOM 525 C CA . ARG A 1 66 ? 35.344 -7.977 -18.578 1 26.75 66 ARG A CA 1
ATOM 526 C C . ARG A 1 66 ? 34.969 -7.801 -20.047 1 26.75 66 ARG A C 1
ATOM 528 O O . ARG A 1 66 ? 35.125 -8.727 -20.844 1 26.75 66 ARG A O 1
ATOM 535 N N . GLN A 1 67 ? 34.125 -7.012 -20.344 1 25.12 67 GLN A N 1
ATOM 536 C CA . GLN A 1 67 ? 34.219 -6.652 -21.766 1 25.12 67 GLN A CA 1
ATOM 537 C C . GLN A 1 67 ? 35.656 -6.238 -22.109 1 25.12 67 GLN A C 1
ATOM 539 O O . GLN A 1 67 ? 36.281 -5.484 -21.359 1 25.12 67 GLN A O 1
ATOM 544 N N . PRO A 1 68 ? 36.344 -6.887 -23.109 1 26.81 68 PRO A N 1
ATOM 545 C CA . PRO A 1 68 ? 37.688 -6.562 -23.656 1 26.81 68 PRO A CA 1
ATOM 546 C C . PRO A 1 68 ? 37.781 -5.105 -24.094 1 26.81 68 PRO A C 1
ATOM 548 O O . PRO A 1 68 ? 37.031 -4.656 -24.953 1 26.81 68 PRO A O 1
ATOM 551 N N . HIS A 1 69 ? 37.844 -4.152 -23.266 1 24.97 69 HIS A N 1
ATOM 552 C CA . HIS A 1 69 ? 38.406 -2.953 -23.891 1 24.97 69 HIS A CA 1
ATOM 553 C C . HIS A 1 69 ? 39.688 -3.266 -24.641 1 24.97 69 HIS A C 1
ATOM 555 O O . HIS A 1 69 ? 40.531 -4.02 -24.156 1 24.97 69 HIS A O 1
ATOM 561 N N . GLU A 1 70 ? 39.688 -3.029 -25.953 1 23.7 70 GLU A N 1
ATOM 562 C CA . GLU A 1 70 ? 40.75 -3.119 -26.938 1 23.7 70 GLU A CA 1
ATOM 563 C C . GLU A 1 70 ? 42 -2.348 -26.453 1 23.7 70 GLU A C 1
ATOM 565 O O . GLU A 1 70 ? 42.125 -1.159 -26.75 1 23.7 70 GLU A O 1
ATOM 570 N N . LEU A 1 71 ? 42.375 -2.154 -25.203 1 23.97 71 LEU A N 1
ATOM 571 C CA . LEU A 1 71 ? 43.781 -1.693 -25.188 1 23.97 71 LEU A CA 1
ATOM 572 C C . LEU A 1 71 ? 44.656 -2.621 -26 1 23.97 71 LEU A C 1
ATOM 574 O O . LEU A 1 71 ? 44.438 -3.83 -26.047 1 23.97 71 LEU A O 1
ATOM 578 N N . HIS A 1 72 ? 45.656 -2.064 -26.984 1 23.06 72 HIS A N 1
ATOM 579 C CA . HIS A 1 72 ? 46.594 -2.633 -27.938 1 23.06 72 HIS A CA 1
ATOM 580 C C . HIS A 1 72 ? 47.406 -3.77 -27.297 1 23.06 72 HIS A C 1
ATOM 582 O O . HIS A 1 72 ? 47.562 -4.832 -27.906 1 23.06 72 HIS A O 1
ATOM 588 N N . GLY A 1 73 ? 48.469 -3.309 -26.516 1 22.62 73 GLY A N 1
ATOM 589 C CA . GLY A 1 73 ? 49.656 -4.117 -26.594 1 22.62 73 GLY A CA 1
ATOM 590 C C . GLY A 1 73 ? 49.469 -5.547 -26.141 1 22.62 73 GLY A C 1
ATOM 591 O O . GLY A 1 73 ? 48.375 -5.922 -25.734 1 22.62 73 GLY A O 1
ATOM 592 N N . GLU A 1 74 ? 50.688 -6.188 -25.578 1 22.72 74 GLU A N 1
ATOM 593 C CA . GLU A 1 74 ? 51.344 -7.504 -25.531 1 22.72 74 GLU A CA 1
ATOM 594 C C . GLU A 1 74 ? 50.594 -8.445 -24.594 1 22.72 74 GLU A C 1
ATOM 596 O O . GLU A 1 74 ? 50.469 -9.641 -24.859 1 22.72 74 GLU A O 1
ATOM 601 N N . ALA A 1 75 ? 50.5 -8.055 -23.156 1 23.62 75 ALA A N 1
ATOM 602 C CA . ALA A 1 75 ? 50.625 -9.195 -22.266 1 23.62 75 ALA A CA 1
ATOM 603 C C . ALA A 1 75 ? 49.344 -10.016 -22.25 1 23.62 75 ALA A C 1
ATOM 605 O O . ALA A 1 75 ? 48.312 -9.539 -21.797 1 23.62 75 ALA A O 1
ATOM 606 N N . GLN A 1 76 ? 49.156 -10.797 -23.188 1 24.59 76 GLN A N 1
ATOM 607 C CA . GLN A 1 76 ? 48.219 -11.898 -23.359 1 24.59 76 GLN A CA 1
ATOM 608 C C . GLN A 1 76 ? 48.188 -12.781 -22.125 1 24.59 76 GLN A C 1
ATOM 610 O O . GLN A 1 76 ? 48.656 -13.922 -22.141 1 24.59 76 GLN A O 1
ATOM 615 N N . ARG A 1 77 ? 48.594 -12.242 -20.859 1 26.44 77 ARG A N 1
ATOM 616 C CA . ARG A 1 77 ? 48.688 -13.328 -19.906 1 26.44 77 ARG A CA 1
ATOM 617 C C . ARG A 1 77 ? 47.406 -14.141 -19.844 1 26.44 77 ARG A C 1
ATOM 619 O O . ARG A 1 77 ? 46.344 -13.609 -20.109 1 26.44 77 ARG A O 1
ATOM 626 N N . THR A 1 78 ? 47.75 -15.383 -19.578 1 24.41 78 THR A N 1
ATOM 627 C CA . THR A 1 78 ? 46.938 -16.594 -19.422 1 24.41 78 THR A CA 1
ATOM 628 C C . THR A 1 78 ? 45.875 -16.406 -18.359 1 24.41 78 THR A C 1
ATOM 630 O O . THR A 1 78 ? 46.188 -16.234 -17.188 1 24.41 78 THR A O 1
ATOM 633 N N . ALA A 1 79 ? 45 -15.57 -18.594 1 28.89 79 ALA A N 1
ATOM 634 C CA . ALA A 1 79 ? 43.875 -15.633 -17.672 1 28.89 79 ALA A CA 1
ATOM 635 C C . ALA A 1 79 ? 43.531 -17.078 -17.312 1 28.89 79 ALA A C 1
ATOM 637 O O . ALA A 1 79 ? 43 -17.828 -18.141 1 28.89 79 ALA A O 1
ATOM 638 N N . LYS A 1 80 ? 44.469 -17.609 -16.406 1 31.58 80 LYS A N 1
ATOM 639 C CA . LYS A 1 80 ? 44.219 -18.938 -15.844 1 31.58 80 LYS A CA 1
ATOM 640 C C . LYS A 1 80 ? 42.75 -19.125 -15.492 1 31.58 80 LYS A C 1
ATOM 642 O O . LYS A 1 80 ? 42.188 -18.328 -14.742 1 31.58 80 LYS A O 1
ATOM 647 N N . SER A 1 81 ? 42.031 -19.797 -16.328 1 32.47 81 SER A N 1
ATOM 648 C CA . SER A 1 81 ? 40.688 -20.25 -16.125 1 32.47 81 SER A CA 1
ATOM 649 C C . SER A 1 81 ? 40.438 -20.75 -14.703 1 32.47 81 SER A C 1
ATOM 651 O O . SER A 1 81 ? 41.188 -21.594 -14.211 1 32.47 81 SER A O 1
ATOM 653 N N . SER A 1 82 ? 40.156 -19.984 -13.781 1 39.03 82 SER A N 1
ATOM 654 C CA . SER A 1 82 ? 39.812 -20.516 -12.469 1 39.03 82 SER A CA 1
ATOM 655 C C . SER A 1 82 ? 39.219 -21.922 -12.57 1 39.03 82 SER A C 1
ATOM 657 O O . SER A 1 82 ? 38.438 -22.203 -13.484 1 39.03 82 SER A O 1
ATOM 659 N N . PRO A 1 83 ? 39.812 -22.953 -12.141 1 44.22 83 PRO A N 1
ATOM 660 C CA . PRO A 1 83 ? 39.312 -24.312 -12.219 1 44.22 83 PRO A CA 1
ATOM 661 C C . PRO A 1 83 ? 37.781 -24.391 -12.023 1 44.22 83 PRO A C 1
ATOM 663 O O . PRO A 1 83 ? 37.219 -23.562 -11.312 1 44.22 83 PRO A O 1
ATOM 666 N N . PRO A 1 84 ? 37.062 -25.016 -12.984 1 57.22 84 PRO A N 1
ATOM 667 C CA . PRO A 1 84 ? 35.594 -25.109 -13 1 57.22 84 PRO A CA 1
ATOM 668 C C . PRO A 1 84 ? 35.031 -25.531 -11.648 1 57.22 84 PRO A C 1
ATOM 670 O O . PRO A 1 84 ? 35.625 -26.359 -10.953 1 57.22 84 PRO A O 1
ATOM 673 N N . CYS A 1 85 ? 34.156 -24.781 -10.984 1 70.19 85 CYS A N 1
ATOM 674 C CA . CYS A 1 85 ? 33.438 -25.016 -9.742 1 70.19 85 CYS A CA 1
ATOM 675 C C . CYS A 1 85 ? 32.844 -26.438 -9.703 1 70.19 85 CYS A C 1
ATOM 677 O O . CYS A 1 85 ? 32.156 -26.859 -10.633 1 70.19 85 CYS A O 1
ATOM 679 N N . THR A 1 86 ? 33.438 -27.359 -8.797 1 86.62 86 THR A N 1
ATOM 680 C CA . THR A 1 86 ? 32.906 -28.703 -8.602 1 86.62 86 THR A CA 1
ATOM 681 C C . THR A 1 86 ? 31.453 -28.641 -8.109 1 86.62 86 THR A C 1
ATOM 683 O O . THR A 1 86 ? 30.969 -27.594 -7.688 1 86.62 86 THR A O 1
ATOM 686 N N . MET A 1 87 ? 30.75 -29.719 -8.312 1 93.75 87 MET A N 1
ATOM 687 C CA . MET A 1 87 ? 29.375 -29.797 -7.836 1 93.75 87 MET A CA 1
ATOM 688 C C . MET A 1 87 ? 29.297 -29.594 -6.328 1 93.75 87 MET A C 1
ATOM 690 O O . MET A 1 87 ? 28.344 -29 -5.82 1 93.75 87 MET A O 1
ATOM 694 N N . GLU A 1 88 ? 30.312 -30.109 -5.652 1 93.81 88 GLU A N 1
ATOM 695 C CA . GLU A 1 88 ? 30.359 -29.922 -4.207 1 93.81 88 GLU A CA 1
ATOM 696 C C . GLU A 1 88 ? 30.516 -28.453 -3.842 1 93.81 88 GLU A C 1
ATOM 698 O O . GLU A 1 88 ? 29.875 -27.969 -2.906 1 93.81 88 GLU A O 1
ATOM 703 N N . GLU A 1 89 ? 31.391 -27.781 -4.578 1 91.75 89 GLU A N 1
ATOM 704 C CA . GLU A 1 89 ? 31.578 -26.359 -4.344 1 91.75 89 GLU A CA 1
ATOM 705 C C . GLU A 1 89 ? 30.297 -25.578 -4.641 1 91.75 89 GLU A C 1
ATOM 707 O O . GLU A 1 89 ? 29.938 -24.672 -3.885 1 91.75 89 GLU A O 1
ATOM 712 N N . SER A 1 90 ? 29.625 -25.953 -5.719 1 92.69 90 SER A N 1
ATOM 713 C CA . SER A 1 90 ? 28.375 -25.312 -6.066 1 92.69 90 SER A CA 1
ATOM 714 C C . SER A 1 90 ? 27.312 -25.547 -4.996 1 92.69 90 SER A C 1
ATOM 716 O O . SER A 1 90 ? 26.531 -24.656 -4.684 1 92.69 90 SER A O 1
ATOM 718 N N . PHE A 1 91 ? 27.344 -26.766 -4.484 1 95.12 91 PHE A N 1
ATOM 719 C CA . PHE A 1 91 ? 26.438 -27.141 -3.418 1 95.12 91 PHE A CA 1
ATOM 720 C C . PHE A 1 91 ? 26.672 -26.312 -2.168 1 95.12 91 PHE A C 1
ATOM 722 O O . PHE A 1 91 ? 25.734 -25.75 -1.595 1 95.12 91 PHE A O 1
ATOM 729 N N . LEU A 1 92 ? 27.844 -26.125 -1.848 1 91.69 92 LEU A N 1
ATOM 730 C CA . LEU A 1 92 ? 28.203 -25.406 -0.621 1 91.69 92 LEU A CA 1
ATOM 731 C C . LEU A 1 92 ? 28.031 -23.906 -0.792 1 91.69 92 LEU A C 1
ATOM 733 O O . LEU A 1 92 ? 27.672 -23.203 0.158 1 91.69 92 LEU A O 1
ATOM 737 N N . GLN A 1 93 ? 28.25 -23.422 -1.962 1 89.25 93 GLN A N 1
ATOM 738 C CA . GLN A 1 93 ? 28.047 -22 -2.234 1 89.25 93 GLN A CA 1
ATOM 739 C C . GLN A 1 93 ? 26.562 -21.641 -2.209 1 89.25 93 GLN A C 1
ATOM 741 O O . GLN A 1 93 ? 26.203 -20.469 -2.049 1 89.25 93 GLN A O 1
ATOM 746 N N . GLY A 1 94 ? 25.734 -22.672 -2.328 1 92.62 94 GLY A N 1
ATOM 747 C CA . GLY A 1 94 ? 24.297 -22.453 -2.305 1 92.62 94 GLY A CA 1
ATOM 748 C C . GLY A 1 94 ? 23.719 -22.375 -0.9 1 92.62 94 GLY A C 1
ATOM 749 O O . GLY A 1 94 ? 22.531 -22.156 -0.722 1 92.62 94 GLY A O 1
ATOM 750 N N . ARG A 1 95 ? 24.531 -22.359 0.145 1 92.69 95 ARG A N 1
ATOM 751 C CA . ARG A 1 95 ? 24.078 -22.391 1.53 1 92.69 95 ARG A CA 1
ATOM 752 C C . ARG A 1 95 ? 23.328 -21.109 1.894 1 92.69 95 ARG A C 1
ATOM 754 O O . ARG A 1 95 ? 22.531 -21.109 2.84 1 92.69 95 ARG A O 1
ATOM 761 N N . SER A 1 96 ? 23.531 -20.031 1.145 1 93.31 96 SER A N 1
ATOM 762 C CA . SER A 1 96 ? 22.906 -18.75 1.423 1 93.31 96 SER A CA 1
ATOM 763 C C . SER A 1 96 ? 21.406 -18.797 1.137 1 93.31 96 SER A C 1
ATOM 765 O O . SER A 1 96 ? 20.656 -17.938 1.592 1 93.31 96 SER A O 1
ATOM 767 N N . GLN A 1 97 ? 20.938 -19.797 0.394 1 93.94 97 GLN A N 1
ATOM 768 C CA . GLN A 1 97 ? 19.531 -19.812 0.011 1 93.94 97 GLN A CA 1
ATOM 769 C C . GLN A 1 97 ? 18.828 -21.062 0.556 1 93.94 97 GLN A C 1
ATOM 771 O O . GLN A 1 97 ? 17.688 -21.344 0.201 1 93.94 97 GLN A O 1
ATOM 776 N N . TRP A 1 98 ? 19.5 -21.875 1.435 1 95.88 98 TRP A N 1
ATOM 777 C CA . TRP A 1 98 ? 18.953 -23.125 1.927 1 95.88 98 TRP A CA 1
ATOM 778 C C . TRP A 1 98 ? 17.75 -22.891 2.816 1 95.88 98 TRP A C 1
ATOM 780 O O . TRP A 1 98 ? 17.719 -21.953 3.617 1 95.88 98 TRP A O 1
ATOM 790 N N . ILE A 1 99 ? 16.734 -23.672 2.633 1 96.06 99 ILE A N 1
ATOM 791 C CA . ILE A 1 99 ? 15.57 -23.734 3.518 1 96.06 99 ILE A CA 1
ATOM 792 C C . ILE A 1 99 ? 15.734 -24.875 4.508 1 96.06 99 ILE A C 1
ATOM 794 O O . ILE A 1 99 ? 15.875 -26.031 4.109 1 96.06 99 ILE A O 1
ATOM 798 N N . ASP A 1 100 ? 15.625 -24.562 5.727 1 91.88 100 ASP A N 1
ATOM 799 C CA . ASP A 1 100 ? 15.945 -25.547 6.762 1 91.88 100 ASP A CA 1
ATOM 800 C C . ASP A 1 100 ? 14.805 -26.547 6.938 1 91.88 100 ASP A C 1
ATOM 802 O O . ASP A 1 100 ? 13.641 -26.156 7.055 1 91.88 100 ASP A O 1
ATOM 806 N N . GLU A 1 101 ? 15.023 -27.75 6.871 1 94.88 101 GLU A N 1
ATOM 807 C CA . GLU A 1 101 ? 14.312 -28.938 7.328 1 94.88 101 GLU A CA 1
ATOM 808 C C . GLU A 1 101 ? 15.281 -29.984 7.863 1 94.88 101 GLU A C 1
ATOM 810 O O . GLU A 1 101 ? 16.5 -29.828 7.754 1 94.88 101 GLU A O 1
ATOM 815 N N . PRO A 1 102 ? 14.844 -30.984 8.469 1 95.5 102 PRO A N 1
ATOM 816 C CA . PRO A 1 102 ? 15.75 -31.844 9.242 1 95.5 102 PRO A CA 1
ATOM 817 C C . PRO A 1 102 ? 16.906 -32.375 8.406 1 95.5 102 PRO A C 1
ATOM 819 O O . PRO A 1 102 ? 18.031 -32.5 8.891 1 95.5 102 PRO A O 1
ATOM 822 N N . VAL A 1 103 ? 16.703 -32.719 7.168 1 96.69 103 VAL A N 1
ATOM 823 C CA . VAL A 1 103 ? 17.734 -33.344 6.336 1 96.69 103 VAL A CA 1
ATOM 824 C C . VAL A 1 103 ? 18.703 -32.281 5.832 1 96.69 103 VAL A C 1
ATOM 826 O O . VAL A 1 103 ? 19.922 -32.438 5.906 1 96.69 103 VAL A O 1
ATOM 829 N N . ILE A 1 104 ? 18.266 -31.156 5.32 1 95.81 104 ILE A N 1
ATOM 830 C CA . ILE A 1 104 ? 19.109 -30.078 4.793 1 95.81 104 ILE A CA 1
ATOM 831 C C . ILE A 1 104 ? 19.922 -29.469 5.922 1 95.81 104 ILE A C 1
ATOM 833 O O . ILE A 1 104 ? 21.078 -29.078 5.715 1 95.81 104 ILE A O 1
ATOM 837 N N . THR A 1 105 ? 19.344 -29.438 7.105 1 92.62 105 THR A N 1
ATOM 838 C CA . THR A 1 105 ? 20.078 -28.953 8.258 1 92.62 105 THR A CA 1
ATOM 839 C C . THR A 1 105 ? 21.312 -29.828 8.523 1 92.62 105 THR A C 1
ATOM 841 O O . THR A 1 105 ? 22.375 -29.312 8.867 1 92.62 105 THR A O 1
ATOM 844 N N . ARG A 1 106 ? 21.172 -31.078 8.312 1 92.5 106 ARG A N 1
ATOM 845 C CA . ARG A 1 106 ? 22.281 -32 8.492 1 92.5 106 ARG A CA 1
ATOM 846 C C . ARG A 1 106 ? 23.312 -31.828 7.391 1 92.5 106 ARG A C 1
ATOM 848 O O . ARG A 1 106 ? 24.516 -32.062 7.609 1 92.5 106 ARG A O 1
ATOM 855 N N . TRP A 1 107 ? 22.891 -31.422 6.199 1 94.06 107 TRP A N 1
ATOM 856 C CA . TRP A 1 107 ? 23.781 -31.266 5.047 1 94.06 107 TRP A CA 1
ATOM 857 C C . TRP A 1 107 ? 24.781 -30.141 5.27 1 94.06 107 TRP A C 1
ATOM 859 O O . TRP A 1 107 ? 25.766 -30.016 4.535 1 94.06 107 TRP A O 1
ATOM 869 N N . ARG A 1 108 ? 24.562 -29.234 6.172 1 88.06 108 ARG A N 1
ATOM 870 C CA . ARG A 1 108 ? 25.484 -28.125 6.434 1 88.06 108 ARG A CA 1
ATOM 871 C C . ARG A 1 108 ? 26.844 -28.656 6.867 1 88.06 108 ARG A C 1
ATOM 873 O O . ARG A 1 108 ? 27.859 -27.969 6.695 1 88.06 108 ARG A O 1
ATOM 880 N N . GLN A 1 109 ? 26.828 -29.812 7.43 1 86.94 109 GLN A N 1
ATOM 881 C CA . GLN A 1 109 ? 28.016 -30.641 7.586 1 86.94 109 GLN A CA 1
ATOM 882 C C . GLN A 1 109 ? 27.953 -31.891 6.719 1 86.94 109 GLN A C 1
ATOM 884 O O . GLN A 1 109 ? 27.531 -32.938 7.188 1 86.94 109 GLN A O 1
ATOM 889 N N . PRO A 1 110 ? 28.422 -31.75 5.496 1 89.38 110 PRO A N 1
ATOM 890 C CA . PRO A 1 110 ? 28.203 -32.812 4.52 1 89.38 110 PRO A CA 1
ATOM 891 C C . PRO A 1 110 ? 28.797 -34.156 4.965 1 89.38 110 PRO A C 1
ATOM 893 O O . PRO A 1 110 ? 29.938 -34.219 5.414 1 89.38 110 PRO A O 1
ATOM 896 N N . SER A 1 111 ? 28.016 -35.188 4.832 1 92.38 111 SER A N 1
ATOM 897 C CA . SER A 1 111 ? 28.469 -36.562 5.109 1 92.38 111 SER A CA 1
ATOM 898 C C . SER A 1 111 ? 29.297 -37.094 3.951 1 92.38 111 SER A C 1
ATOM 900 O O . SER A 1 111 ? 29.328 -36.531 2.869 1 92.38 111 SER A O 1
ATOM 902 N N . LYS A 1 112 ? 29.906 -38.188 4.184 1 93.88 112 LYS A N 1
ATOM 903 C CA . LYS A 1 112 ? 30.672 -38.844 3.135 1 93.88 112 LYS A CA 1
ATOM 904 C C . LYS A 1 112 ? 29.766 -39.344 2.014 1 93.88 112 LYS A C 1
ATOM 906 O O . LYS A 1 112 ? 30.125 -39.281 0.838 1 93.88 112 LYS A O 1
ATOM 911 N N . GLU A 1 113 ? 28.609 -39.812 2.375 1 94.12 113 GLU A N 1
ATOM 912 C CA . GLU A 1 113 ? 27.656 -40.312 1.392 1 94.12 113 GLU A CA 1
ATOM 913 C C . GLU A 1 113 ? 27.188 -39.188 0.462 1 94.12 113 GLU A C 1
ATOM 915 O O . GLU A 1 113 ? 27.109 -39.406 -0.752 1 94.12 113 GLU A O 1
ATOM 920 N N . LEU A 1 114 ? 26.875 -38.062 1.064 1 95.38 114 LEU A N 1
ATOM 921 C CA . LEU A 1 114 ? 26.438 -36.938 0.269 1 95.38 114 LEU A CA 1
ATOM 922 C C . LEU A 1 114 ? 27.562 -36.469 -0.672 1 95.38 114 LEU A C 1
ATOM 924 O O . LEU A 1 114 ? 27.312 -36.188 -1.844 1 95.38 114 LEU A O 1
ATOM 928 N N . SER A 1 115 ? 28.766 -36.469 -0.229 1 95.31 115 SER A N 1
ATOM 929 C CA . SER A 1 115 ? 29.906 -36.062 -1.046 1 95.31 115 SER A CA 1
ATOM 930 C C . SER A 1 115 ? 30.109 -37 -2.215 1 95.31 115 SER A C 1
ATOM 932 O O . SER A 1 115 ? 30.5 -36.594 -3.309 1 95.31 115 SER A O 1
ATOM 934 N N . GLU A 1 116 ? 29.859 -38.25 -1.942 1 96.12 116 GLU A N 1
ATOM 935 C CA . GLU A 1 116 ? 29.984 -39.25 -3.004 1 96.12 116 GLU A CA 1
ATOM 936 C C . GLU A 1 116 ? 28.938 -39.031 -4.098 1 96.12 116 GLU A C 1
ATOM 938 O O . GLU A 1 116 ? 29.234 -39.156 -5.285 1 96.12 116 GLU A O 1
ATOM 943 N N . VAL A 1 117 ? 27.734 -38.75 -3.682 1 96.69 117 VAL A N 1
ATOM 944 C CA . VAL A 1 117 ? 26.672 -38.5 -4.648 1 96.69 117 VAL A CA 1
ATOM 945 C C . VAL A 1 117 ? 27 -37.281 -5.477 1 96.69 117 VAL A C 1
ATOM 947 O O . VAL A 1 117 ? 26.812 -37.25 -6.695 1 96.69 117 VAL A O 1
ATOM 950 N N . LEU A 1 118 ? 27.516 -36.188 -4.832 1 96.94 118 LEU A N 1
ATOM 951 C CA . LEU A 1 118 ? 27.891 -34.969 -5.531 1 96.94 118 LEU A CA 1
ATOM 952 C C . LEU A 1 118 ? 29.047 -35.219 -6.484 1 96.94 118 LEU A C 1
ATOM 954 O O . LEU A 1 118 ? 29.109 -34.656 -7.57 1 96.94 118 LEU A O 1
ATOM 958 N N . ALA A 1 119 ? 29.938 -36.125 -6.102 1 96.62 119 ALA A N 1
ATOM 959 C CA . ALA A 1 119 ? 31.047 -36.5 -6.98 1 96.62 119 ALA A CA 1
ATOM 960 C C . ALA A 1 119 ? 30.547 -37.25 -8.203 1 96.62 119 ALA A C 1
ATOM 962 O O . ALA A 1 119 ? 31.062 -37.062 -9.312 1 96.62 119 ALA A O 1
ATOM 963 N N . GLN A 1 120 ? 29.594 -38.125 -7.977 1 96.81 120 GLN A N 1
ATOM 964 C CA . GLN A 1 120 ? 29 -38.812 -9.102 1 96.81 120 GLN A CA 1
ATOM 965 C C . GLN A 1 120 ? 28.312 -37.844 -10.055 1 96.81 120 GLN A C 1
ATOM 967 O O . GLN A 1 120 ? 28.406 -38 -11.273 1 96.81 120 GLN A O 1
ATOM 972 N N . ALA A 1 121 ? 27.547 -36.906 -9.508 1 96.94 121 ALA A N 1
ATOM 973 C CA . ALA A 1 121 ? 26.906 -35.906 -10.336 1 96.94 121 ALA A CA 1
ATOM 974 C C . ALA A 1 121 ? 27.953 -35.125 -11.133 1 96.94 121 ALA A C 1
ATOM 976 O O . ALA A 1 121 ? 27.719 -34.75 -12.289 1 96.94 121 ALA A O 1
ATOM 977 N N . ASP A 1 122 ? 29.078 -34.844 -10.484 1 96.44 122 ASP A N 1
ATOM 978 C CA . ASP A 1 122 ? 30.172 -34.125 -11.141 1 96.44 122 ASP A CA 1
ATOM 979 C C . ASP A 1 122 ? 30.734 -34.938 -12.312 1 96.44 122 ASP A C 1
ATOM 981 O O . ASP A 1 122 ? 31.031 -34.375 -13.367 1 96.44 122 ASP A O 1
ATOM 985 N N . GLN A 1 123 ? 30.828 -36.188 -12.141 1 95.81 123 GLN A N 1
ATOM 986 C CA . GLN A 1 123 ? 31.297 -37.062 -13.195 1 95.81 123 GLN A CA 1
ATOM 987 C C . GLN A 1 123 ? 30.328 -37.094 -14.375 1 95.81 123 GLN A C 1
ATOM 989 O O . GLN A 1 123 ? 30.766 -37.031 -15.531 1 95.81 123 GLN A O 1
ATOM 994 N N . LEU A 1 124 ? 29.047 -37.25 -14.078 1 96.19 124 LEU A N 1
ATOM 995 C CA . LEU A 1 124 ? 28.031 -37.219 -15.141 1 96.19 124 LEU A CA 1
ATOM 996 C C . LEU A 1 124 ? 28.094 -35.906 -15.914 1 96.19 124 LEU A C 1
ATOM 998 O O . LEU A 1 124 ? 28.031 -35.906 -17.141 1 96.19 124 LEU A O 1
ATOM 1002 N N . TYR A 1 125 ? 28.203 -34.812 -15.141 1 95.19 125 TYR A N 1
ATOM 1003 C CA . TYR A 1 125 ? 28.25 -33.5 -15.781 1 95.19 125 TYR A CA 1
ATOM 1004 C C . TYR A 1 125 ? 29.438 -33.406 -16.719 1 95.19 125 TYR A C 1
ATOM 1006 O O . TYR A 1 125 ? 29.312 -32.938 -17.859 1 95.19 125 TYR A O 1
ATOM 1014 N N . HIS A 1 126 ? 30.609 -33.812 -16.312 1 93.5 126 HIS A N 1
ATOM 1015 C CA . HIS A 1 126 ? 31.812 -33.75 -17.141 1 93.5 126 HIS A CA 1
ATOM 1016 C C . HIS A 1 126 ? 31.688 -34.625 -18.359 1 93.5 126 HIS A C 1
ATOM 1018 O O . HIS A 1 126 ? 32.062 -34.25 -19.469 1 93.5 126 HIS A O 1
ATOM 1024 N N . GLN A 1 127 ? 31.141 -35.781 -18.141 1 93.06 127 GLN A N 1
ATOM 1025 C CA . GLN A 1 127 ? 30.938 -36.719 -19.234 1 93.06 127 GLN A CA 1
ATOM 1026 C C . GLN A 1 127 ? 30 -36.156 -20.281 1 93.06 127 GLN A C 1
ATOM 1028 O O . GLN A 1 127 ? 30.25 -36.25 -21.484 1 93.06 127 GLN A O 1
ATOM 1033 N N . TRP A 1 128 ? 28.938 -35.562 -19.875 1 92.5 128 TRP A N 1
ATOM 1034 C CA . TRP A 1 128 ? 27.922 -35.062 -20.797 1 92.5 128 TRP A CA 1
ATOM 1035 C C . TRP A 1 128 ? 28.328 -33.75 -21.422 1 92.5 128 TRP A C 1
ATOM 1037 O O . TRP A 1 128 ? 27.938 -33.438 -22.547 1 92.5 128 TRP A O 1
ATOM 1047 N N . SER A 1 129 ? 29.094 -32.906 -20.672 1 88.56 129 SER A N 1
ATOM 1048 C CA . SER A 1 129 ? 29.562 -31.625 -21.188 1 88.56 129 SER A CA 1
ATOM 1049 C C . SER A 1 129 ? 30.578 -31.828 -22.297 1 88.56 129 SER A C 1
ATOM 1051 O O . SER A 1 129 ? 30.703 -30.984 -23.203 1 88.56 129 SER A O 1
ATOM 1053 N N . LEU A 1 130 ? 31.266 -32.906 -22.297 1 84 130 LEU A N 1
ATOM 1054 C CA . LEU A 1 130 ? 32.312 -33.188 -23.266 1 84 130 LEU A CA 1
ATOM 1055 C C . LEU A 1 130 ? 31.797 -34 -24.438 1 84 130 LEU A C 1
ATOM 1057 O O . LEU A 1 130 ? 32.5 -34.156 -25.453 1 84 130 LEU A O 1
ATOM 1061 N N . SER A 1 131 ? 30.641 -34.438 -24.312 1 77.81 131 SER A N 1
ATOM 1062 C CA . SER A 1 131 ? 30.109 -35.25 -25.375 1 77.81 131 SER A CA 1
ATOM 1063 C C . SER A 1 131 ? 29.984 -34.469 -26.672 1 77.81 131 SER A C 1
ATOM 1065 O O . SER A 1 131 ? 29.594 -33.281 -26.672 1 77.81 131 SER A O 1
ATOM 1067 N N . LYS A 1 132 ? 30.594 -35.031 -27.766 1 67.69 132 LYS A N 1
ATOM 1068 C CA . LYS A 1 132 ? 30.656 -34.438 -29.078 1 67.69 132 LYS A CA 1
ATOM 1069 C C . LYS A 1 132 ? 29.266 -34.219 -29.656 1 67.69 132 LYS A C 1
ATOM 1071 O O . LYS A 1 132 ? 28.359 -35.031 -29.438 1 67.69 132 LYS A O 1
ATOM 1076 N N . PRO A 1 133 ? 29.203 -33.094 -30.375 1 66 133 PRO A N 1
ATOM 1077 C CA . PRO A 1 133 ? 27.906 -32.75 -30.938 1 66 133 PRO A CA 1
ATOM 1078 C C . PRO A 1 133 ? 27.453 -33.656 -32.062 1 66 133 PRO A C 1
ATOM 1080 O O . PRO A 1 133 ? 28.297 -34.188 -32.812 1 66 133 PRO A O 1
ATOM 1083 N N . PHE A 1 134 ? 26.266 -34.219 -32.031 1 83.62 134 PHE A N 1
ATOM 1084 C CA . PHE A 1 134 ? 25.625 -34.844 -33.156 1 83.62 134 PHE A CA 1
ATOM 1085 C C . PHE A 1 134 ? 25.078 -33.812 -34.125 1 83.62 134 PHE A C 1
ATOM 1087 O O . PHE A 1 134 ? 23.938 -33.406 -34.031 1 83.62 134 PHE A O 1
ATOM 1094 N N . PRO A 1 135 ? 26.016 -33.375 -35.062 1 87.69 135 PRO A N 1
ATOM 1095 C CA . PRO A 1 135 ? 25.672 -32.156 -35.844 1 87.69 135 PRO A CA 1
ATOM 1096 C C . PRO A 1 135 ? 24.391 -32.312 -36.656 1 87.69 135 PRO A C 1
ATOM 1098 O O . PRO A 1 135 ? 23.609 -31.375 -36.781 1 87.69 135 PRO A O 1
ATOM 1101 N N . PHE A 1 136 ? 24.156 -33.562 -37.188 1 92.88 136 PHE A N 1
ATOM 1102 C CA . PHE A 1 136 ? 23.016 -33.719 -38.125 1 92.88 136 PHE A CA 1
ATOM 1103 C C . PHE A 1 136 ? 21.828 -34.344 -37.375 1 92.88 136 PHE A C 1
ATOM 1105 O O . PHE A 1 136 ? 20.891 -34.812 -38 1 92.88 136 PHE A O 1
ATOM 1112 N N . ASP A 1 137 ? 21.828 -34.312 -36.031 1 91.44 137 ASP A N 1
ATOM 1113 C CA . ASP A 1 137 ? 20.734 -34.781 -35.219 1 91.44 137 ASP A CA 1
ATOM 1114 C C . ASP A 1 137 ? 19.469 -33.938 -35.438 1 91.44 137 ASP A C 1
ATOM 1116 O O . ASP A 1 137 ? 19.516 -32.719 -35.25 1 91.44 137 ASP A O 1
ATOM 1120 N N . PRO A 1 138 ? 18.391 -34.562 -35.75 1 91.88 138 PRO A N 1
ATOM 1121 C CA . PRO A 1 138 ? 17.172 -33.781 -36 1 91.88 138 PRO A CA 1
ATOM 1122 C C . PRO A 1 138 ? 16.562 -33.219 -34.719 1 91.88 138 PRO A C 1
ATOM 1124 O O . PRO A 1 138 ? 15.75 -32.281 -34.812 1 91.88 138 PRO A O 1
ATOM 1127 N N . PHE A 1 139 ? 16.984 -33.625 -33.562 1 90.38 139 PHE A N 1
ATOM 1128 C CA . PHE A 1 139 ? 16.234 -33.281 -32.344 1 90.38 139 PHE A CA 1
ATOM 1129 C C . PHE A 1 139 ? 17.125 -32.531 -31.375 1 90.38 139 PHE A C 1
ATOM 1131 O O . PHE A 1 139 ? 16.688 -32.219 -30.266 1 90.38 139 PHE A O 1
ATOM 1138 N N . PHE A 1 140 ? 18.344 -32.219 -31.797 1 90.5 140 PHE A N 1
ATOM 1139 C CA . PHE A 1 140 ? 19.219 -31.5 -30.891 1 90.5 140 PHE A CA 1
ATOM 1140 C C . PHE A 1 140 ? 20.172 -30.594 -31.672 1 90.5 140 PHE A C 1
ATOM 1142 O O . PHE A 1 140 ? 20.781 -31.016 -32.656 1 90.5 140 PHE A O 1
ATOM 1149 N N . ASP A 1 141 ? 20.25 -29.375 -31.25 1 90.38 141 ASP A N 1
ATOM 1150 C CA . ASP A 1 141 ? 21.25 -28.438 -31.781 1 90.38 141 ASP A CA 1
ATOM 1151 C C . ASP A 1 141 ? 21.766 -27.516 -30.672 1 90.38 141 ASP A C 1
ATOM 1153 O O . ASP A 1 141 ? 21.016 -27.047 -29.828 1 90.38 141 ASP A O 1
ATOM 1157 N N . LYS A 1 142 ? 23 -27.203 -30.672 1 86.06 142 LYS A N 1
ATOM 1158 C CA . LYS A 1 142 ? 23.688 -26.453 -29.625 1 86.06 142 LYS A CA 1
ATOM 1159 C C . LYS A 1 142 ? 23.172 -25.016 -29.562 1 86.06 142 LYS A C 1
ATOM 1161 O O . LYS A 1 142 ? 23.109 -24.422 -28.484 1 86.06 142 LYS A O 1
ATOM 1166 N N . LEU A 1 143 ? 22.875 -24.438 -30.672 1 88.75 143 LEU A N 1
ATOM 1167 C CA . LEU A 1 143 ? 22.422 -23.047 -30.688 1 88.75 143 LEU A CA 1
ATOM 1168 C C . LEU A 1 143 ? 21.203 -22.859 -29.797 1 88.75 143 LEU A C 1
ATOM 1170 O O . LEU A 1 143 ? 21.109 -21.859 -29.078 1 88.75 143 LEU A O 1
ATOM 1174 N N . TRP A 1 144 ? 20.312 -23.797 -29.828 1 89.69 144 TRP A N 1
ATOM 1175 C CA . TRP A 1 144 ? 19.094 -23.703 -29.016 1 89.69 144 TRP A CA 1
ATOM 1176 C C . TRP A 1 144 ? 19.391 -23.938 -27.547 1 89.69 144 TRP A C 1
ATOM 1178 O O . TRP A 1 144 ? 18.719 -23.375 -26.672 1 89.69 144 TRP A O 1
ATOM 1188 N N . MET A 1 145 ? 20.328 -24.609 -27.219 1 87.25 145 MET A N 1
ATOM 1189 C CA . MET A 1 145 ? 20.688 -24.984 -25.844 1 87.25 145 MET A CA 1
ATOM 1190 C C . MET A 1 145 ? 21.391 -23.828 -25.156 1 87.25 145 MET A C 1
ATOM 1192 O O . MET A 1 145 ? 21.344 -23.719 -23.922 1 87.25 145 MET A O 1
ATOM 1196 N N . GLU A 1 146 ? 22.062 -22.984 -25.891 1 85.62 146 GLU A N 1
ATOM 1197 C CA . GLU A 1 146 ? 22.844 -21.891 -25.312 1 85.62 146 GLU A CA 1
ATOM 1198 C C . GLU A 1 146 ? 21.969 -20.953 -24.484 1 85.62 146 GLU A C 1
ATOM 1200 O O . GLU A 1 146 ? 22.438 -20.328 -23.547 1 85.62 146 GLU A O 1
ATOM 1205 N N . THR A 1 147 ? 20.766 -20.891 -24.797 1 87.56 147 THR A N 1
ATOM 1206 C CA . THR A 1 147 ? 19.844 -20.047 -24.047 1 87.56 147 THR A CA 1
ATOM 1207 C C . THR A 1 147 ? 19.688 -20.562 -22.625 1 87.56 147 THR A C 1
ATOM 1209 O O . THR A 1 147 ? 19.391 -19.781 -21.719 1 87.56 147 THR A O 1
ATOM 1212 N N . ALA A 1 148 ? 19.953 -21.781 -22.391 1 88.75 148 ALA A N 1
ATOM 1213 C CA . ALA A 1 148 ? 19.766 -22.406 -21.094 1 88.75 148 ALA A CA 1
ATOM 1214 C C . ALA A 1 148 ? 20.828 -21.938 -20.094 1 88.75 148 ALA A C 1
ATOM 1216 O O . ALA A 1 148 ? 20.625 -22.016 -18.875 1 88.75 148 ALA A O 1
ATOM 1217 N N . ASP A 1 149 ? 21.906 -21.438 -20.547 1 84.56 149 ASP A N 1
ATOM 1218 C CA . ASP A 1 149 ? 22.953 -20.938 -19.656 1 84.56 149 ASP A CA 1
ATOM 1219 C C . ASP A 1 149 ? 22.438 -19.766 -18.828 1 84.56 149 ASP A C 1
ATOM 1221 O O . ASP A 1 149 ? 22.844 -19.594 -17.672 1 84.56 149 ASP A O 1
ATOM 1225 N N . THR A 1 150 ? 21.578 -19.031 -19.438 1 89.38 150 THR A N 1
ATOM 1226 C CA . THR A 1 150 ? 20.969 -17.891 -18.75 1 89.38 150 THR A CA 1
ATOM 1227 C C . THR A 1 150 ? 20.141 -18.359 -17.562 1 89.38 150 THR A C 1
ATOM 1229 O O . THR A 1 150 ? 20.062 -17.672 -16.531 1 89.38 150 THR A O 1
ATOM 1232 N N . LEU A 1 151 ? 19.578 -19.516 -17.609 1 94 151 LEU A N 1
ATOM 1233 C CA . LEU A 1 151 ? 18.703 -20.016 -16.562 1 94 151 LEU A CA 1
ATOM 1234 C C . LEU A 1 151 ? 19.5 -20.312 -15.289 1 94 151 LEU A C 1
ATOM 1236 O O . LEU A 1 151 ? 19.047 -19.984 -14.188 1 94 151 LEU A O 1
ATOM 1240 N N . ARG A 1 152 ? 20.641 -20.875 -15.461 1 91 152 ARG A N 1
ATOM 1241 C CA . ARG A 1 152 ? 21.5 -21.172 -14.312 1 91 152 ARG A CA 1
ATOM 1242 C C . ARG A 1 152 ? 21.953 -19.875 -13.641 1 91 152 ARG A C 1
ATOM 1244 O O . ARG A 1 152 ? 21.953 -19.781 -12.406 1 91 152 ARG A O 1
ATOM 1251 N N . ASP A 1 153 ? 22.25 -18.938 -14.453 1 89.56 153 ASP A N 1
ATOM 1252 C CA . ASP A 1 153 ? 22.812 -17.688 -13.938 1 89.56 153 ASP A CA 1
ATOM 1253 C C . ASP A 1 153 ? 21.781 -16.922 -13.109 1 89.56 153 ASP A C 1
ATOM 1255 O O . ASP A 1 153 ? 22.156 -16.172 -12.203 1 89.56 153 ASP A O 1
ATOM 1259 N N . VAL A 1 154 ? 20.562 -17.094 -13.375 1 93.5 154 VAL A N 1
ATOM 1260 C CA . VAL A 1 154 ? 19.547 -16.344 -12.664 1 93.5 154 VAL A CA 1
ATOM 1261 C C . VAL A 1 154 ? 19.078 -17.125 -11.438 1 93.5 154 VAL A C 1
ATOM 1263 O O . VAL A 1 154 ? 18.172 -16.703 -10.719 1 93.5 154 VAL A O 1
ATOM 1266 N N . GLY A 1 155 ? 19.641 -18.297 -11.219 1 93.25 155 GLY A N 1
ATOM 1267 C CA . GLY A 1 155 ? 19.391 -19.047 -9.992 1 93.25 155 GLY A CA 1
ATOM 1268 C C . GLY A 1 155 ? 18.422 -20.188 -10.18 1 93.25 155 GLY A C 1
ATOM 1269 O O . GLY A 1 155 ? 17.875 -20.703 -9.203 1 93.25 155 GLY A O 1
ATOM 1270 N N . LEU A 1 156 ? 18.125 -20.641 -11.352 1 95.31 156 LEU A N 1
ATOM 1271 C CA . LEU A 1 156 ? 17.234 -21.781 -11.617 1 95.31 156 LEU A CA 1
ATOM 1272 C C . LEU A 1 156 ? 18.031 -23.078 -11.68 1 95.31 156 LEU A C 1
ATOM 1274 O O . LEU A 1 156 ? 19.234 -23.062 -11.961 1 95.31 156 LEU A O 1
ATOM 1278 N N . PRO A 1 157 ? 17.453 -24.156 -11.32 1 96 157 PRO A N 1
ATOM 1279 C CA . PRO A 1 157 ? 16.016 -24.297 -11.07 1 96 157 PRO A CA 1
ATOM 1280 C C . PRO A 1 157 ? 15.625 -23.938 -9.641 1 96 157 PRO A C 1
ATOM 1282 O O . PRO A 1 157 ? 16.438 -24.062 -8.727 1 96 157 PRO A O 1
ATOM 1285 N N . TRP A 1 158 ? 14.469 -23.422 -9.492 1 95.94 158 TRP A N 1
ATOM 1286 C CA . TRP A 1 158 ? 13.703 -23.297 -8.258 1 95.94 158 TRP A CA 1
ATOM 1287 C C . TRP A 1 158 ? 12.289 -23.828 -8.43 1 95.94 158 TRP A C 1
ATOM 1289 O O . TRP A 1 158 ? 11.82 -24.016 -9.555 1 95.94 158 TRP A O 1
ATOM 1299 N N . HIS A 1 159 ? 11.719 -24.234 -7.402 1 93.75 159 HIS A N 1
ATOM 1300 C CA . HIS A 1 159 ? 10.406 -24.844 -7.523 1 93.75 159 HIS A CA 1
ATOM 1301 C C . HIS A 1 159 ? 9.422 -23.922 -8.227 1 93.75 159 HIS A C 1
ATOM 1303 O O . HIS A 1 159 ? 9.305 -22.75 -7.871 1 93.75 159 HIS A O 1
ATOM 1309 N N . ASN A 1 160 ? 8.805 -24.406 -9.227 1 94.69 160 ASN A N 1
ATOM 1310 C CA . ASN A 1 160 ? 7.809 -23.703 -10.031 1 94.69 160 ASN A CA 1
ATOM 1311 C C . ASN A 1 160 ? 6.746 -24.656 -10.562 1 94.69 160 ASN A C 1
ATOM 1313 O O . ASN A 1 160 ? 6.973 -25.875 -10.641 1 94.69 160 ASN A O 1
ATOM 1317 N N . ASN A 1 161 ? 5.574 -24.141 -10.852 1 93.38 161 ASN A N 1
ATOM 1318 C CA . ASN A 1 161 ? 4.445 -24.922 -11.344 1 93.38 161 ASN A CA 1
ATOM 1319 C C . ASN A 1 161 ? 3.439 -24.047 -12.086 1 93.38 161 ASN A C 1
ATOM 1321 O O . ASN A 1 161 ? 2.82 -23.156 -11.492 1 93.38 161 ASN A O 1
ATOM 1325 N N . ASN A 1 162 ? 3.328 -24.25 -13.352 1 92.06 162 ASN A N 1
ATOM 1326 C CA . ASN A 1 162 ? 2.258 -23.594 -14.102 1 92.06 162 ASN A CA 1
ATOM 1327 C C . ASN A 1 162 ? 0.924 -24.312 -13.914 1 92.06 162 ASN A C 1
ATOM 1329 O O . ASN A 1 162 ? 0.778 -25.469 -14.297 1 92.06 162 ASN A O 1
ATOM 1333 N N . LEU A 1 163 ? 0.04 -23.578 -13.312 1 87.62 163 LEU A N 1
ATOM 1334 C CA . LEU A 1 163 ? -1.307 -24.109 -13.125 1 87.62 163 LEU A CA 1
ATOM 1335 C C . LEU A 1 163 ? -2.289 -23.453 -14.086 1 87.62 163 LEU A C 1
ATOM 1337 O O . LEU A 1 163 ? -2.104 -22.297 -14.477 1 87.62 163 LEU A O 1
ATOM 1341 N N . ASN A 1 164 ? -3.266 -24.078 -14.516 1 88.31 164 ASN A N 1
ATOM 1342 C CA . ASN A 1 164 ? -4.328 -23.531 -15.352 1 88.31 164 ASN A CA 1
ATOM 1343 C C . ASN A 1 164 ? -3.783 -23 -16.672 1 88.31 164 ASN A C 1
ATOM 1345 O O . ASN A 1 164 ? -2.621 -23.25 -17.016 1 88.31 164 ASN A O 1
ATOM 1349 N N . MET A 1 165 ? -4.621 -22.391 -17.453 1 91 165 MET A N 1
ATOM 1350 C CA . MET A 1 165 ? -4.242 -21.781 -18.719 1 91 165 MET A CA 1
ATOM 1351 C C . MET A 1 165 ? -3.35 -20.562 -18.5 1 91 165 MET A C 1
ATOM 1353 O O . MET A 1 165 ? -3.385 -19.953 -17.422 1 91 165 MET A O 1
ATOM 1357 N N . PRO A 1 166 ? -2.557 -20.203 -19.438 1 90.38 166 PRO A N 1
ATOM 1358 C CA . PRO A 1 166 ? -1.604 -19.109 -19.266 1 90.38 166 PRO A CA 1
ATOM 1359 C C . PRO A 1 166 ? -2.285 -17.781 -18.922 1 90.38 166 PRO A C 1
ATOM 1361 O O . PRO A 1 166 ? -1.685 -16.922 -18.281 1 90.38 166 PRO A O 1
ATOM 1364 N N . ASP A 1 167 ? -3.473 -17.578 -19.328 1 85.44 167 ASP A N 1
ATOM 1365 C CA . ASP A 1 167 ? -4.168 -16.312 -19.094 1 85.44 167 ASP A CA 1
ATOM 1366 C C . ASP A 1 167 ? -4.949 -16.344 -17.781 1 85.44 167 ASP A C 1
ATOM 1368 O O . ASP A 1 167 ? -5.551 -15.352 -17.375 1 85.44 167 ASP A O 1
ATOM 1372 N N . GLU A 1 168 ? -4.949 -17.422 -17.141 1 86.94 168 GLU A N 1
ATOM 1373 C CA . GLU A 1 168 ? -5.594 -17.578 -15.836 1 86.94 168 GLU A CA 1
ATOM 1374 C C . GLU A 1 168 ? -4.566 -17.594 -14.711 1 86.94 168 GLU A C 1
ATOM 1376 O O . GLU A 1 168 ? -4.074 -18.656 -14.32 1 86.94 168 GLU A O 1
ATOM 1381 N N . THR A 1 169 ? -4.355 -16.406 -14.211 1 83.62 169 THR A N 1
ATOM 1382 C CA . THR A 1 169 ? -3.355 -16.297 -13.148 1 83.62 169 THR A CA 1
ATOM 1383 C C . THR A 1 169 ? -4.02 -16.031 -11.805 1 83.62 169 THR A C 1
ATOM 1385 O O . THR A 1 169 ? -4.977 -15.25 -11.727 1 83.62 169 THR A O 1
ATOM 1388 N N . ASP A 1 170 ? -3.619 -16.828 -10.852 1 82.06 170 ASP A N 1
ATOM 1389 C CA . ASP A 1 170 ? -4.023 -16.594 -9.469 1 82.06 170 ASP A CA 1
ATOM 1390 C C . ASP A 1 170 ? -2.883 -15.984 -8.656 1 82.06 170 ASP A C 1
ATOM 1392 O O . ASP A 1 170 ? -1.796 -16.562 -8.57 1 82.06 170 ASP A O 1
ATOM 1396 N N . SER A 1 171 ? -3.129 -14.852 -8.023 1 77.81 171 SER A N 1
ATOM 1397 C CA . SER A 1 171 ? -2.082 -14.117 -7.316 1 77.81 171 SER A CA 1
ATOM 1398 C C . SER A 1 171 ? -1.654 -14.852 -6.051 1 77.81 171 SER A C 1
ATOM 1400 O O . SER A 1 171 ? -0.59 -14.578 -5.496 1 77.81 171 SER A O 1
ATOM 1402 N N . SER A 1 172 ? -2.408 -15.875 -5.664 1 84.62 172 SER A N 1
ATOM 1403 C CA . SER A 1 172 ? -2.039 -16.625 -4.473 1 84.62 172 SER A CA 1
ATOM 1404 C C . SER A 1 172 ? -0.993 -17.688 -4.793 1 84.62 172 SER A C 1
ATOM 1406 O O . SER A 1 172 ? -0.39 -18.266 -3.885 1 84.62 172 SER A O 1
ATOM 1408 N N . TRP A 1 173 ? -0.764 -17.938 -6.004 1 89.75 173 TRP A N 1
ATOM 1409 C CA . TRP A 1 173 ? 0.304 -18.828 -6.438 1 89.75 173 TRP A CA 1
ATOM 1410 C C . TRP A 1 173 ? 1.294 -18.094 -7.34 1 89.75 173 TRP A C 1
ATOM 1412 O O . TRP A 1 173 ? 1.155 -18.125 -8.562 1 89.75 173 TRP A O 1
ATOM 1422 N N . PRO A 1 174 ? 2.33 -17.656 -6.734 1 90.19 174 PRO A N 1
ATOM 1423 C CA . PRO A 1 174 ? 3.23 -16.812 -7.516 1 90.19 174 PRO A CA 1
ATOM 1424 C C . PRO A 1 174 ? 4.352 -17.594 -8.188 1 90.19 174 PRO A C 1
ATOM 1426 O O . PRO A 1 174 ? 5.078 -17.062 -9.023 1 90.19 174 PRO A O 1
ATOM 1429 N N . PHE A 1 175 ? 4.535 -18.891 -7.984 1 95.19 175 PHE A N 1
ATOM 1430 C CA . PHE A 1 175 ? 5.703 -19.641 -8.438 1 95.19 175 PHE A CA 1
ATOM 1431 C C . PHE A 1 175 ? 5.5 -20.156 -9.859 1 95.19 175 PHE A C 1
ATOM 1433 O O . PHE A 1 175 ? 5.406 -21.359 -10.086 1 95.19 175 PHE A O 1
ATOM 1440 N N . HIS A 1 176 ? 5.48 -19.234 -10.812 1 94.81 176 HIS A N 1
ATOM 1441 C CA . HIS A 1 176 ? 5.305 -19.609 -12.211 1 94.81 176 HIS A CA 1
ATOM 1442 C C . HIS A 1 176 ? 5.887 -18.547 -13.141 1 94.81 176 HIS A C 1
ATOM 1444 O O . HIS A 1 176 ? 6.238 -17.453 -12.688 1 94.81 176 HIS A O 1
ATOM 1450 N N . PHE A 1 177 ? 6.055 -18.906 -14.398 1 96 177 PHE A N 1
ATOM 1451 C CA . PHE A 1 177 ? 6.477 -17.969 -15.445 1 96 177 PHE A CA 1
ATOM 1452 C C . PHE A 1 177 ? 5.391 -17.812 -16.5 1 96 177 PHE A C 1
ATOM 1454 O O . PHE A 1 177 ? 5.68 -17.766 -17.688 1 96 177 PHE A O 1
ATOM 1461 N N . LYS A 1 178 ? 4.184 -17.781 -16.141 1 94.25 178 LYS A N 1
ATOM 1462 C CA . LYS A 1 178 ? 3.035 -17.766 -17.031 1 94.25 178 LYS A CA 1
ATOM 1463 C C . LYS A 1 178 ? 3.043 -16.516 -17.922 1 94.25 178 LYS A C 1
ATOM 1465 O O . LYS A 1 178 ? 2.596 -16.562 -19.078 1 94.25 178 LYS A O 1
ATOM 1470 N N . THR A 1 179 ? 3.588 -15.375 -17.453 1 92.75 179 THR A N 1
ATOM 1471 C CA . THR A 1 179 ? 3.705 -14.18 -18.281 1 92.75 179 THR A CA 1
ATOM 1472 C C . THR A 1 179 ? 4.574 -14.453 -19.5 1 92.75 179 THR A C 1
ATOM 1474 O O . THR A 1 179 ? 4.258 -14.008 -20.609 1 92.75 179 THR A O 1
ATOM 1477 N N . PHE A 1 180 ? 5.637 -15.18 -19.297 1 95.94 180 PHE A N 1
ATOM 1478 C CA . PHE A 1 180 ? 6.516 -15.547 -20.391 1 95.94 180 PHE A CA 1
ATOM 1479 C C . PHE A 1 180 ? 5.832 -16.547 -21.312 1 95.94 180 PHE A C 1
ATOM 1481 O O . PHE A 1 180 ? 5.961 -16.453 -22.547 1 95.94 180 PHE A O 1
ATOM 1488 N N . GLU A 1 181 ? 5.121 -17.469 -20.719 1 96.44 181 GLU A N 1
ATOM 1489 C CA . GLU A 1 181 ? 4.371 -18.453 -21.5 1 96.44 181 GLU A CA 1
ATOM 1490 C C . GLU A 1 181 ? 3.371 -17.75 -22.422 1 96.44 181 GLU A C 1
ATOM 1492 O O . GLU A 1 181 ? 3.264 -18.094 -23.609 1 96.44 181 GLU A O 1
ATOM 1497 N N . ARG A 1 182 ? 2.67 -16.812 -21.891 1 95.75 182 ARG A N 1
ATOM 1498 C CA . ARG A 1 182 ? 1.671 -16.078 -22.672 1 95.75 182 ARG A CA 1
ATOM 1499 C C . ARG A 1 182 ? 2.318 -15.32 -23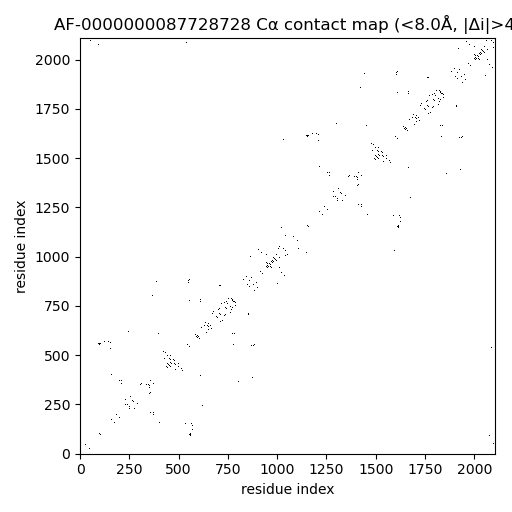.812 1 95.75 182 ARG A C 1
ATOM 1501 O O . ARG A 1 182 ? 1.77 -15.266 -24.922 1 95.75 182 ARG A O 1
ATOM 1508 N N . VAL A 1 183 ? 3.473 -14.742 -23.609 1 95.19 183 VAL A N 1
ATOM 1509 C CA . VAL A 1 183 ? 4.18 -14 -24.641 1 95.19 183 VAL A CA 1
ATOM 1510 C C . VAL A 1 183 ? 4.543 -14.938 -25.797 1 95.19 183 VAL A C 1
ATOM 1512 O O . VAL A 1 183 ? 4.383 -14.586 -26.969 1 95.19 183 VAL A O 1
ATOM 1515 N N . ALA A 1 184 ? 4.988 -16.141 -25.484 1 96.62 184 ALA A N 1
ATOM 1516 C CA . ALA A 1 184 ? 5.348 -17.109 -26.516 1 96.62 184 ALA A CA 1
ATOM 1517 C C . ALA A 1 184 ? 4.125 -17.516 -27.328 1 96.62 184 ALA A C 1
ATOM 1519 O O . ALA A 1 184 ? 4.215 -17.656 -28.547 1 96.62 184 ALA A O 1
ATOM 1520 N N . ILE A 1 185 ? 3.033 -17.688 -26.688 1 96.94 185 ILE A N 1
ATOM 1521 C CA . ILE A 1 185 ? 1.8 -18.094 -27.359 1 96.94 185 ILE A CA 1
ATOM 1522 C C . ILE A 1 185 ? 1.344 -16.984 -28.312 1 96.94 185 ILE A C 1
ATOM 1524 O O . ILE A 1 185 ? 0.997 -17.266 -29.469 1 96.94 185 ILE A O 1
ATOM 1528 N N . LEU A 1 186 ? 1.43 -15.773 -27.875 1 95.19 186 LEU A N 1
ATOM 1529 C CA . LEU A 1 186 ? 0.988 -14.648 -28.703 1 95.19 186 LEU A CA 1
ATOM 1530 C C . LEU A 1 186 ? 1.94 -14.414 -29.859 1 95.19 186 LEU A C 1
ATOM 1532 O O . LEU A 1 186 ? 1.505 -14.078 -30.969 1 95.19 186 LEU A O 1
ATOM 1536 N N . ALA A 1 187 ? 3.178 -14.562 -29.562 1 95.75 187 ALA A N 1
ATOM 1537 C CA . ALA A 1 187 ? 4.168 -14.383 -30.625 1 95.75 187 ALA A CA 1
ATOM 1538 C C . ALA A 1 187 ? 3.959 -15.398 -31.75 1 95.75 187 ALA A C 1
ATOM 1540 O O . ALA A 1 187 ? 3.953 -15.039 -32.938 1 95.75 187 ALA A O 1
ATOM 1541 N N . LYS A 1 188 ? 3.797 -16.656 -31.453 1 97.31 188 LYS A N 1
ATOM 1542 C CA . LYS A 1 188 ? 3.6 -17.688 -32.469 1 97.31 188 LYS A CA 1
ATOM 1543 C C . LYS A 1 188 ? 2.199 -17.609 -33.062 1 97.31 188 LYS A C 1
ATOM 1545 O O . LYS A 1 188 ? 2.002 -17.922 -34.25 1 97.31 188 LYS A O 1
ATOM 1550 N N . GLY A 1 189 ? 1.228 -17.219 -32.219 1 96.81 189 GLY A N 1
ATOM 1551 C CA . GLY A 1 189 ? -0.112 -16.984 -32.719 1 96.81 189 GLY A CA 1
ATOM 1552 C C . GLY A 1 189 ? -0.163 -15.922 -33.812 1 96.81 189 GLY A C 1
ATOM 1553 O O . GLY A 1 189 ? -0.87 -16.078 -34.812 1 96.81 189 GLY A O 1
ATOM 1554 N N . LYS A 1 190 ? 0.601 -14.922 -33.625 1 95.19 190 LYS A N 1
ATOM 1555 C CA . LYS A 1 190 ? 0.636 -13.82 -34.594 1 95.19 190 LYS A CA 1
ATOM 1556 C C . LYS A 1 190 ? 1.205 -14.289 -35.938 1 95.19 190 LYS A C 1
ATOM 1558 O O . LYS A 1 190 ? 0.771 -13.828 -37 1 95.19 190 LYS A O 1
ATOM 1563 N N . ARG A 1 191 ? 2.113 -15.188 -35.938 1 95.5 191 ARG A N 1
ATOM 1564 C CA . ARG A 1 191 ? 2.764 -15.664 -37.156 1 95.5 191 ARG A CA 1
ATOM 1565 C C . ARG A 1 191 ? 1.801 -16.484 -38 1 95.5 191 ARG A C 1
ATOM 1567 O O . ARG A 1 191 ? 2.049 -16.719 -39.188 1 95.5 191 ARG A O 1
ATOM 1574 N N . VAL A 1 192 ? 0.775 -16.984 -37.406 1 97.25 192 VAL A N 1
ATOM 1575 C CA . VAL A 1 192 ? -0.237 -17.719 -38.156 1 97.25 192 VAL A CA 1
ATOM 1576 C C . VAL A 1 192 ? -1.533 -16.906 -38.219 1 97.25 192 VAL A C 1
ATOM 1578 O O . VAL A 1 192 ? -2.627 -17.484 -38.219 1 97.25 192 VAL A O 1
ATOM 1581 N N . GLN A 1 193 ? -1.423 -15.648 -38 1 94.94 193 GLN A N 1
ATOM 1582 C CA . GLN A 1 193 ? -2.441 -14.633 -38.25 1 94.94 193 GLN A CA 1
ATOM 1583 C C . GLN A 1 193 ? -3.547 -14.695 -37.219 1 94.94 193 GLN A C 1
ATOM 1585 O O . GLN A 1 193 ? -4.723 -14.5 -37.531 1 94.94 193 GLN A O 1
ATOM 1590 N N . ASP A 1 194 ? -3.252 -15.07 -36.031 1 95.38 194 ASP A N 1
ATOM 1591 C CA . ASP A 1 194 ? -4.156 -15 -34.906 1 95.38 194 ASP A CA 1
ATOM 1592 C C . ASP A 1 194 ? -3.486 -14.312 -33.719 1 95.38 194 ASP A C 1
ATOM 1594 O O . ASP A 1 194 ? -2.893 -14.977 -32.875 1 95.38 194 ASP A O 1
ATOM 1598 N N . PRO A 1 195 ? -3.68 -13.031 -33.562 1 91.19 195 PRO A N 1
ATOM 1599 C CA . PRO A 1 195 ? -3.016 -12.273 -32.5 1 91.19 195 PRO A CA 1
ATOM 1600 C C . PRO A 1 195 ? -3.578 -12.578 -31.125 1 91.19 195 PRO A C 1
ATOM 1602 O O . PRO A 1 195 ? -2.975 -12.211 -30.109 1 91.19 195 PRO A O 1
ATOM 1605 N N . ASP A 1 196 ? -4.695 -13.242 -31.078 1 90.06 196 ASP A N 1
ATOM 1606 C CA . ASP A 1 196 ? -5.309 -13.57 -29.797 1 90.06 196 ASP A CA 1
ATOM 1607 C C . ASP A 1 196 ? -5.43 -15.086 -29.609 1 90.06 196 ASP A C 1
ATOM 1609 O O . ASP A 1 196 ? -6.406 -15.57 -29.047 1 90.06 196 ASP A O 1
ATOM 1613 N N . ALA A 1 197 ? -4.469 -15.805 -30.172 1 95.31 197 ALA A N 1
ATOM 1614 C CA . ALA A 1 197 ? -4.48 -17.266 -30.094 1 95.31 197 ALA A CA 1
ATOM 1615 C C . ALA A 1 197 ? -4.445 -17.734 -28.641 1 95.31 197 ALA A C 1
ATOM 1617 O O . ALA A 1 197 ? -3.977 -17.016 -27.766 1 95.31 197 ALA A O 1
ATOM 1618 N N . SER A 1 198 ? -5.035 -18.844 -28.406 1 93.62 198 SER A N 1
ATOM 1619 C CA . SER A 1 198 ? -5.039 -19.5 -27.094 1 93.62 198 SER A CA 1
ATOM 1620 C C . SER A 1 198 ? -4.285 -20.812 -27.141 1 93.62 198 SER A C 1
ATOM 1622 O O . SER A 1 198 ? -3.828 -21.25 -28.203 1 93.62 198 SER A O 1
ATOM 1624 N N . GLY A 1 199 ? -4.176 -21.438 -25.906 1 94.12 199 GLY A N 1
ATOM 1625 C CA . GLY A 1 199 ? -3.412 -22.672 -25.719 1 94.12 199 GLY A CA 1
ATOM 1626 C C . GLY A 1 199 ? -2.377 -22.562 -24.609 1 94.12 199 GLY A C 1
ATOM 1627 O O . GLY A 1 199 ? -2.459 -21.672 -23.766 1 94.12 199 GLY A O 1
ATOM 1628 N N . TYR A 1 200 ? -1.525 -23.562 -24.516 1 94.81 200 TYR A N 1
ATOM 1629 C CA . TYR A 1 200 ? -0.462 -23.531 -23.516 1 94.81 200 TYR A CA 1
ATOM 1630 C C . TYR A 1 200 ? 0.753 -24.328 -24 1 94.81 200 TYR A C 1
ATOM 1632 O O . TYR A 1 200 ? 0.737 -24.891 -25.094 1 94.81 200 TYR A O 1
ATOM 1640 N N . ILE A 1 201 ? 1.808 -24.219 -23.344 1 96.88 201 ILE A N 1
ATOM 1641 C CA . ILE A 1 201 ? 3.051 -24.891 -23.703 1 96.88 201 ILE A CA 1
ATOM 1642 C C . ILE A 1 201 ? 3.172 -26.203 -22.922 1 96.88 201 ILE A C 1
ATOM 1644 O O . ILE A 1 201 ? 2.986 -26.234 -21.703 1 96.88 201 ILE A O 1
ATOM 1648 N N . THR A 1 202 ? 3.387 -27.266 -23.609 1 94.62 202 THR A N 1
ATOM 1649 C CA . THR A 1 202 ? 3.496 -28.609 -23.047 1 94.62 202 THR A CA 1
ATOM 1650 C C . THR A 1 202 ? 4.418 -29.484 -23.891 1 94.62 202 THR A C 1
ATOM 1652 O O . THR A 1 202 ? 5.07 -28.984 -24.812 1 94.62 202 THR A O 1
ATOM 1655 N N . ASN A 1 203 ? 4.566 -30.703 -23.531 1 92.75 203 ASN A N 1
ATOM 1656 C CA . ASN A 1 203 ? 5.398 -31.578 -24.344 1 92.75 203 ASN A CA 1
ATOM 1657 C C . ASN A 1 203 ? 4.711 -31.938 -25.656 1 92.75 203 ASN A C 1
ATOM 1659 O O . ASN A 1 203 ? 3.498 -31.766 -25.797 1 92.75 203 ASN A O 1
ATOM 1663 N N . TRP A 1 204 ? 5.414 -32.469 -26.578 1 94.31 204 TRP A N 1
ATOM 1664 C CA . TRP A 1 204 ? 5 -32.719 -27.953 1 94.31 204 TRP A CA 1
ATOM 1665 C C . TRP A 1 204 ? 3.785 -33.656 -27.984 1 94.31 204 TRP A C 1
ATOM 1667 O O . TRP A 1 204 ? 2.807 -33.375 -28.672 1 94.31 204 TRP A O 1
ATOM 1677 N N . SER A 1 205 ? 3.752 -34.688 -27.25 1 94.06 205 SER A N 1
ATOM 1678 C CA . SER A 1 205 ? 2.643 -35.625 -27.266 1 94.06 205 SER A CA 1
ATOM 1679 C C . SER A 1 205 ? 1.357 -35 -26.766 1 94.06 205 SER A C 1
ATOM 1681 O O . SER A 1 205 ? 0.314 -35.062 -27.406 1 94.06 205 SER A O 1
ATOM 1683 N N . GLU A 1 206 ? 1.5 -34.375 -25.656 1 94.25 206 GLU A N 1
ATOM 1684 C CA . GLU A 1 206 ? 0.335 -33.75 -25.062 1 94.25 206 GLU A CA 1
ATOM 1685 C C . GLU A 1 206 ? -0.183 -32.594 -25.938 1 94.25 206 GLU A C 1
ATOM 1687 O O . GLU A 1 206 ? -1.391 -32.375 -26 1 94.25 206 GLU A O 1
ATOM 1692 N N . GLY A 1 207 ? 0.733 -31.875 -26.547 1 95.75 207 GLY A N 1
ATOM 1693 C CA . GLY A 1 207 ? 0.289 -30.844 -27.469 1 95.75 207 GLY A CA 1
ATOM 1694 C C . GLY A 1 207 ? -0.64 -31.359 -28.547 1 95.75 207 GLY A C 1
ATOM 1695 O O . GLY A 1 207 ? -1.624 -30.719 -28.891 1 95.75 207 GLY A O 1
ATOM 1696 N N . ASN A 1 208 ? -0.319 -32.469 -29.062 1 97 208 ASN A N 1
ATOM 1697 C CA . ASN A 1 208 ? -1.162 -33.094 -30.078 1 97 208 ASN A CA 1
ATOM 1698 C C . ASN A 1 208 ? -2.488 -33.562 -29.5 1 97 208 ASN A C 1
ATOM 1700 O O . ASN A 1 208 ? -3.539 -33.406 -30.109 1 97 208 ASN A O 1
ATOM 1704 N N . TYR A 1 209 ? -2.438 -34.188 -28.312 1 96.19 209 TYR A N 1
ATOM 1705 C CA . TYR A 1 209 ? -3.672 -34.594 -27.672 1 96.19 209 TYR A CA 1
ATOM 1706 C C . TYR A 1 209 ? -4.613 -33.438 -27.453 1 96.19 209 TYR A C 1
ATOM 1708 O O . TYR A 1 209 ? -5.816 -33.531 -27.703 1 96.19 209 TYR A O 1
ATOM 1716 N N . TYR A 1 210 ? -4.066 -32.375 -26.969 1 95.5 210 TYR A N 1
ATOM 1717 C CA . TYR A 1 210 ? -4.848 -31.172 -26.672 1 95.5 210 TYR A CA 1
ATOM 1718 C C . TYR A 1 210 ? -5.547 -30.641 -27.922 1 95.5 210 TYR A C 1
ATOM 1720 O O . TYR A 1 210 ? -6.719 -30.266 -27.875 1 95.5 210 TYR A O 1
ATOM 1728 N N . GLY A 1 211 ? -4.762 -30.562 -29.031 1 97.06 211 GLY A N 1
ATOM 1729 C CA . GLY A 1 211 ? -5.355 -30.125 -30.281 1 97.06 211 GLY A CA 1
ATOM 1730 C C . GLY A 1 211 ? -6.488 -31.016 -30.75 1 97.06 211 GLY A C 1
ATOM 1731 O O . GLY A 1 211 ? -7.543 -30.531 -31.172 1 97.06 211 GLY A O 1
ATOM 1732 N N . ILE A 1 212 ? -6.27 -32.281 -30.688 1 97.44 212 ILE A N 1
ATOM 1733 C CA . ILE A 1 212 ? -7.266 -33.25 -31.125 1 97.44 212 ILE A CA 1
ATOM 1734 C C . ILE A 1 212 ? -8.508 -33.156 -30.234 1 97.44 212 ILE A C 1
ATOM 1736 O O . ILE A 1 212 ? -9.633 -33.188 -30.734 1 97.44 212 ILE A O 1
ATOM 1740 N N . ARG A 1 213 ? -8.305 -33.062 -28.969 1 95.94 213 ARG A N 1
ATOM 1741 C CA . ARG A 1 213 ? -9.438 -32.906 -28.062 1 95.94 213 ARG A CA 1
ATOM 1742 C C . ARG A 1 213 ? -10.258 -31.688 -28.406 1 95.94 213 ARG A C 1
ATOM 1744 O O . ARG A 1 213 ? -11.492 -31.719 -28.344 1 95.94 213 ARG A O 1
ATOM 1751 N N . ALA A 1 214 ? -9.555 -30.562 -28.609 1 95.56 214 ALA A N 1
ATOM 1752 C CA . ALA A 1 214 ? -10.25 -29.312 -28.938 1 95.56 214 ALA A CA 1
ATOM 1753 C C . ALA A 1 214 ? -11.133 -29.484 -30.172 1 95.56 214 ALA A C 1
ATOM 1755 O O . ALA A 1 214 ? -12.242 -28.953 -30.234 1 95.56 214 ALA A O 1
ATOM 1756 N N . LEU A 1 215 ? -10.617 -30.203 -31.172 1 96.94 215 LEU A N 1
ATOM 1757 C CA . LEU A 1 215 ? -11.383 -30.438 -32.375 1 96.94 215 LEU A CA 1
ATOM 1758 C C . LEU A 1 215 ? -12.562 -31.359 -32.125 1 96.94 215 LEU A C 1
ATOM 1760 O O . LEU A 1 215 ? -13.633 -31.172 -32.688 1 96.94 215 LEU A O 1
ATOM 1764 N N . LYS A 1 216 ? -12.297 -32.344 -31.375 1 95.75 216 LYS A N 1
ATOM 1765 C CA . LYS A 1 216 ? -13.398 -33.25 -30.984 1 95.75 216 LYS A CA 1
ATOM 1766 C C . LYS A 1 216 ? -14.531 -32.438 -30.344 1 95.75 216 LYS A C 1
ATOM 1768 O O . LYS A 1 216 ? -15.695 -32.625 -30.688 1 95.75 216 LYS A O 1
ATOM 1773 N N . GLN A 1 217 ? -14.227 -31.594 -29.422 1 93.31 217 GLN A N 1
ATOM 1774 C CA . GLN A 1 217 ? -15.203 -30.766 -28.719 1 93.31 217 GLN A CA 1
ATOM 1775 C C . GLN A 1 217 ? -15.93 -29.828 -29.688 1 93.31 217 GLN A C 1
ATOM 1777 O O . GLN A 1 217 ? -17.125 -29.578 -29.531 1 93.31 217 GLN A O 1
ATOM 1782 N N . GLU A 1 218 ? -15.133 -29.297 -30.609 1 94 218 GLU A N 1
ATOM 1783 C CA . GLU A 1 218 ? -15.742 -28.438 -31.625 1 94 218 GLU A CA 1
ATOM 1784 C C . GLU A 1 218 ? -16.766 -29.203 -32.469 1 94 218 GLU A C 1
ATOM 1786 O O . GLU A 1 218 ? -17.844 -28.688 -32.781 1 94 218 GLU A O 1
ATOM 1791 N N . LEU A 1 219 ? -16.453 -30.359 -32.812 1 94 219 LEU A N 1
ATOM 1792 C CA . LEU A 1 219 ? -17.328 -31.188 -33.625 1 94 219 LEU A CA 1
ATOM 1793 C C . LEU A 1 219 ? -18.578 -31.594 -32.875 1 94 219 LEU A C 1
ATOM 1795 O O . LEU A 1 219 ? -19.641 -31.797 -33.438 1 94 219 LEU A O 1
ATOM 1799 N N . TYR A 1 220 ? -18.516 -31.75 -31.531 1 91.19 220 TYR A N 1
ATOM 1800 C CA . TYR A 1 220 ? -19.703 -31.984 -30.719 1 91.19 220 TYR A CA 1
ATOM 1801 C C . TYR A 1 220 ? -20.734 -30.875 -30.922 1 91.19 220 TYR A C 1
ATOM 1803 O O . TYR A 1 220 ? -21.953 -31.141 -30.938 1 91.19 220 TYR A O 1
ATOM 1811 N N . SER A 1 221 ? -20.156 -29.719 -30.984 1 89.25 221 SER A N 1
ATOM 1812 C CA . SER A 1 221 ? -21.031 -28.562 -31.156 1 89.25 221 SER A CA 1
ATOM 1813 C C . SER A 1 221 ? -21.641 -28.516 -32.562 1 89.25 221 SER A C 1
ATOM 1815 O O . SER A 1 221 ? -22.812 -28.156 -32.719 1 89.25 221 SER A O 1
ATOM 1817 N N . HIS A 1 222 ? -20.828 -28.875 -33.562 1 90.5 222 HIS A N 1
ATOM 1818 C CA . HIS A 1 222 ? -21.266 -28.812 -34.969 1 90.5 222 HIS A CA 1
ATOM 1819 C C . HIS A 1 222 ? -22.188 -29.984 -35.281 1 90.5 222 HIS A C 1
ATOM 1821 O O . HIS A 1 222 ? -23.156 -29.828 -36.031 1 90.5 222 HIS A O 1
ATOM 1827 N N . TYR A 1 223 ? -21.828 -31.156 -34.781 1 92.19 223 TYR A N 1
ATOM 1828 C CA . TYR A 1 223 ? -22.516 -32.406 -35.125 1 92.19 223 TYR A CA 1
ATOM 1829 C C . TYR A 1 223 ? -22.812 -33.219 -33.875 1 92.19 223 TYR A C 1
ATOM 1831 O O . TYR A 1 223 ? -22.188 -34.25 -33.625 1 92.19 223 TYR A O 1
ATOM 1839 N N . PRO A 1 224 ? -23.812 -32.875 -33.156 1 89.88 224 PRO A N 1
ATOM 1840 C CA . PRO A 1 224 ? -24.078 -33.5 -31.828 1 89.88 224 PRO A CA 1
ATOM 1841 C C . PRO A 1 224 ? -24.516 -34.938 -31.922 1 89.88 224 PRO A C 1
ATOM 1843 O O . PRO A 1 224 ? -24.422 -35.688 -30.938 1 89.88 224 PRO A O 1
ATOM 1846 N N . LYS A 1 225 ? -24.875 -35.438 -33.156 1 91.19 225 LYS A N 1
ATOM 1847 C CA . LYS A 1 225 ? -25.438 -36.781 -33.25 1 91.19 225 LYS A CA 1
ATOM 1848 C C . LYS A 1 225 ? -24.516 -37.719 -34.062 1 91.19 225 LYS A C 1
ATOM 1850 O O . LYS A 1 225 ? -24.844 -38.875 -34.281 1 91.19 225 LYS A O 1
ATOM 1855 N N . GLN A 1 226 ? -23.422 -37.188 -34.5 1 92.81 226 GLN A N 1
ATOM 1856 C CA . GLN A 1 226 ? -22.516 -37.969 -35.375 1 92.81 226 GLN A CA 1
ATOM 1857 C C . GLN A 1 226 ? -21.172 -38.156 -34.688 1 92.81 226 GLN A C 1
ATOM 1859 O O . GLN A 1 226 ? -20.516 -37.188 -34.312 1 92.81 226 GLN A O 1
ATOM 1864 N N . GLU A 1 227 ? -20.781 -39.438 -34.594 1 94.69 227 GLU A N 1
ATOM 1865 C CA . GLU A 1 227 ? -19.5 -39.75 -34 1 94.69 227 GLU A CA 1
ATOM 1866 C C . GLU A 1 227 ? -18.328 -39.438 -34.938 1 94.69 227 GLU A C 1
ATOM 1868 O O . GLU A 1 227 ? -18.25 -39.969 -36.031 1 94.69 227 GLU A O 1
ATOM 1873 N N . PRO A 1 228 ? -17.422 -38.594 -34.469 1 96.31 228 PRO A N 1
ATOM 1874 C CA . PRO A 1 228 ? -16.266 -38.281 -35.312 1 96.31 228 PRO A CA 1
ATOM 1875 C C . PRO A 1 228 ? -15.273 -39.438 -35.406 1 96.31 228 PRO A C 1
ATOM 1877 O O . PRO A 1 228 ? -15.234 -40.281 -34.531 1 96.31 228 PRO A O 1
ATOM 1880 N N . ILE A 1 229 ? -14.445 -39.375 -36.438 1 97.19 229 ILE A N 1
ATOM 1881 C CA . ILE A 1 229 ? -13.367 -40.344 -36.625 1 97.19 229 ILE A CA 1
ATOM 1882 C C . ILE A 1 229 ? -12.039 -39.594 -36.75 1 97.19 229 ILE A C 1
ATOM 1884 O O . ILE A 1 229 ? -11.992 -38.469 -37.219 1 97.19 229 ILE A O 1
ATOM 1888 N N . LEU A 1 230 ? -11.008 -40.188 -36.25 1 98.19 230 LEU A N 1
ATOM 1889 C CA . LEU A 1 230 ? -9.656 -39.656 -36.344 1 98.19 230 LEU A CA 1
ATOM 1890 C C . LEU A 1 230 ? -8.883 -40.375 -37.469 1 98.19 230 LEU A C 1
ATOM 1892 O O . LEU A 1 230 ? -8.75 -41.594 -37.438 1 98.19 230 LEU A O 1
ATOM 1896 N N . LEU A 1 231 ? -8.438 -39.594 -38.438 1 98.25 231 LEU A N 1
ATOM 1897 C CA . LEU A 1 231 ? -7.645 -40.125 -39.531 1 98.25 231 LEU A CA 1
ATOM 1898 C C . LEU A 1 231 ? -6.219 -39.594 -39.469 1 98.25 231 LEU A C 1
ATOM 1900 O O . LEU A 1 231 ? -6 -38.438 -39.125 1 98.25 231 LEU A O 1
ATOM 1904 N N . ILE A 1 232 ? -5.293 -40.469 -39.75 1 98.31 232 ILE A N 1
ATOM 1905 C CA . ILE A 1 232 ? -3.898 -40.062 -39.906 1 98.31 232 ILE A CA 1
ATOM 1906 C C . ILE A 1 232 ? -3.271 -40.75 -41.094 1 98.31 232 ILE A C 1
ATOM 1908 O O . ILE A 1 232 ? -3.83 -41.688 -41.656 1 98.31 232 ILE A O 1
ATOM 1912 N N . ASP A 1 233 ? -2.197 -40.156 -41.562 1 97.56 233 ASP A N 1
ATOM 1913 C CA . ASP A 1 233 ? -1.32 -40.844 -42.5 1 97.56 233 ASP A CA 1
ATOM 1914 C C . ASP A 1 233 ? 0.092 -41 -41.938 1 97.56 233 ASP A C 1
ATOM 1916 O O . ASP A 1 233 ? 0.403 -41.969 -41.25 1 97.56 233 ASP A O 1
ATOM 1920 N N . HIS A 1 234 ? 0.823 -39.875 -41.844 1 95.94 234 HIS A N 1
ATOM 1921 C CA . HIS A 1 234 ? 2.221 -39.938 -41.438 1 95.94 234 HIS A CA 1
ATOM 1922 C C . HIS A 1 234 ? 2.402 -39.531 -40 1 95.94 234 HIS A C 1
ATOM 1924 O O . HIS A 1 234 ? 3.498 -39.625 -39.438 1 95.94 234 HIS A O 1
ATOM 1930 N N . LEU A 1 235 ? 1.392 -39.031 -39.344 1 96.5 235 LEU A N 1
ATOM 1931 C CA . LEU A 1 235 ? 1.521 -38.781 -37.906 1 96.5 235 LEU A CA 1
ATOM 1932 C C . LEU A 1 235 ? 1.869 -40.094 -37.188 1 96.5 235 LEU A C 1
ATOM 1934 O O . LEU A 1 235 ? 1.442 -41.156 -37.594 1 96.5 235 LEU A O 1
ATOM 1938 N N . GLU A 1 236 ? 2.619 -39.969 -36.125 1 93.12 236 GLU A N 1
ATOM 1939 C CA . GLU A 1 236 ? 3.004 -41.156 -35.375 1 93.12 236 GLU A CA 1
ATOM 1940 C C . GLU A 1 236 ? 1.776 -41.938 -34.938 1 93.12 236 GLU A C 1
ATOM 1942 O O . GLU A 1 236 ? 0.884 -41.406 -34.281 1 93.12 236 GLU A O 1
ATOM 1947 N N . SER A 1 237 ? 1.717 -43.188 -35.219 1 93.06 237 SER A N 1
ATOM 1948 C CA . SER A 1 237 ? 0.569 -44.031 -34.906 1 93.06 237 SER A CA 1
ATOM 1949 C C . SER A 1 237 ? 0.368 -44.125 -33.406 1 93.06 237 SER A C 1
ATOM 1951 O O . SER A 1 237 ? -0.764 -44.25 -32.906 1 93.06 237 SER A O 1
ATOM 1953 N N . GLU A 1 238 ? 1.481 -44.031 -32.688 1 90.75 238 GLU A N 1
ATOM 1954 C CA . GLU A 1 238 ? 1.395 -44.094 -31.25 1 90.75 238 GLU A CA 1
ATOM 1955 C C . GLU A 1 238 ? 0.582 -42.906 -30.703 1 90.75 238 GLU A C 1
ATOM 1957 O O . GLU A 1 238 ? -0.126 -43.062 -29.703 1 90.75 238 GLU A O 1
ATOM 1962 N N . LEU A 1 239 ? 0.652 -41.781 -31.328 1 93.5 239 LEU A N 1
ATOM 1963 C CA . LEU A 1 239 ? -0.113 -40.594 -30.922 1 93.5 239 LEU A CA 1
ATOM 1964 C C . LEU A 1 239 ? -1.604 -40.812 -31.156 1 93.5 239 LEU A C 1
ATOM 1966 O O . LEU A 1 239 ? -2.43 -40.469 -30.312 1 93.5 239 LEU A O 1
ATOM 1970 N N . ALA A 1 240 ? -1.91 -41.344 -32.312 1 94.56 240 ALA A N 1
ATOM 1971 C CA . ALA A 1 240 ? -3.307 -41.594 -32.656 1 94.56 240 ALA A CA 1
ATOM 1972 C C . ALA A 1 240 ? -3.918 -42.656 -31.734 1 94.56 240 ALA A C 1
ATOM 1974 O O . ALA A 1 240 ? -5.066 -42.531 -31.297 1 94.56 240 ALA A O 1
ATOM 1975 N N . LYS A 1 241 ? -3.152 -43.656 -31.516 1 92.62 241 LYS A N 1
ATOM 1976 C CA . LYS A 1 241 ? -3.613 -44.719 -30.625 1 92.62 241 LYS A CA 1
ATOM 1977 C C . LYS A 1 241 ? -3.879 -44.188 -29.219 1 92.62 241 LYS A C 1
ATOM 1979 O O . LYS A 1 241 ? -4.902 -44.5 -28.609 1 92.62 241 LYS A O 1
ATOM 1984 N N . ALA A 1 242 ? -2.934 -43.5 -28.734 1 93.44 242 ALA A N 1
ATOM 1985 C CA . ALA A 1 242 ? -3.104 -42.906 -27.406 1 93.44 242 ALA A CA 1
ATOM 1986 C C . ALA A 1 242 ? -4.324 -42 -27.359 1 93.44 242 ALA A C 1
ATOM 1988 O O . ALA A 1 242 ? -5.117 -42.031 -26.422 1 93.44 242 ALA A O 1
ATOM 1989 N N . ALA A 1 243 ? -4.484 -41.125 -28.344 1 94.69 243 ALA A N 1
ATOM 1990 C CA . ALA A 1 243 ? -5.629 -40.219 -28.422 1 94.69 243 ALA A CA 1
ATOM 1991 C C . ALA A 1 243 ? -6.941 -41 -28.453 1 94.69 243 ALA A C 1
ATOM 1993 O O . ALA A 1 243 ? -7.938 -40.562 -27.859 1 94.69 243 ALA A O 1
ATOM 1994 N N . SER A 1 244 ? -6.883 -42.031 -29.188 1 94.31 244 SER A N 1
ATOM 1995 C CA . SER A 1 244 ? -8.062 -42.906 -29.281 1 94.31 244 SER A CA 1
ATOM 1996 C C . SER A 1 244 ? -8.469 -43.438 -27.922 1 94.31 244 SER A C 1
ATOM 1998 O O . SER A 1 244 ? -9.641 -43.406 -27.547 1 94.31 244 SER A O 1
ATOM 2000 N N . HIS A 1 245 ? -7.527 -43.875 -27.203 1 92.62 245 HIS A N 1
ATOM 2001 C CA . HIS A 1 245 ? -7.805 -44.438 -25.875 1 92.62 245 HIS A CA 1
ATOM 2002 C C . HIS A 1 245 ? -8.242 -43.312 -24.906 1 92.62 245 HIS A C 1
ATOM 2004 O O . HIS A 1 245 ? -9.195 -43.5 -24.141 1 92.62 245 HIS A O 1
ATOM 2010 N N . ILE A 1 246 ? -7.609 -42.219 -24.938 1 94.5 246 ILE A N 1
ATOM 2011 C CA . ILE A 1 246 ? -7.828 -41.156 -23.984 1 94.5 246 ILE A CA 1
ATOM 2012 C C . ILE A 1 246 ? -9.203 -40.531 -24.219 1 94.5 246 ILE A C 1
ATOM 2014 O O . ILE A 1 246 ? -9.906 -40.188 -23.281 1 94.5 246 ILE A O 1
ATOM 2018 N N . PHE A 1 247 ? -9.609 -40.406 -25.5 1 95.94 247 PHE A N 1
ATOM 2019 C CA . PHE A 1 247 ? -10.805 -39.625 -25.812 1 95.94 247 PHE A CA 1
ATOM 2020 C C . PHE A 1 247 ? -11.938 -40.531 -26.281 1 95.94 247 PHE A C 1
ATOM 2022 O O . PHE A 1 247 ? -13.062 -40.062 -26.469 1 95.94 247 PHE A O 1
ATOM 2029 N N . GLY A 1 248 ? -11.688 -41.844 -26.453 1 94.06 248 GLY A N 1
ATOM 2030 C CA . GLY A 1 248 ? -12.703 -42.719 -26.969 1 94.06 248 GLY A CA 1
ATOM 2031 C C . GLY A 1 248 ? -13.047 -42.469 -28.422 1 94.06 248 GLY A C 1
ATOM 2032 O O . GLY A 1 248 ? -14.227 -42.469 -28.781 1 94.06 248 GLY A O 1
ATOM 2033 N N . LEU A 1 249 ? -11.992 -42.219 -29.188 1 94.44 249 LEU A N 1
ATOM 2034 C CA . LEU A 1 249 ? -12.148 -41.906 -30.609 1 94.44 249 LEU A CA 1
ATOM 2035 C C . LEU A 1 249 ? -11.727 -43.094 -31.469 1 94.44 249 LEU A C 1
ATOM 2037 O O . LEU A 1 249 ? -10.695 -43.719 -31.203 1 94.44 249 LEU A O 1
ATOM 2041 N N . GLU A 1 250 ? -12.57 -43.375 -32.438 1 96 250 GLU A N 1
ATOM 2042 C CA . GLU A 1 250 ? -12.133 -44.344 -33.438 1 96 250 GLU A CA 1
ATOM 2043 C C . GLU A 1 250 ? -11.078 -43.719 -34.375 1 96 250 GLU A C 1
ATOM 2045 O O . GLU A 1 250 ? -11.211 -42.594 -34.812 1 96 250 GLU A O 1
ATOM 2050 N N . TRP A 1 251 ? -9.984 -44.469 -34.625 1 96.56 251 TRP A N 1
ATOM 2051 C CA . TRP A 1 251 ? -8.953 -43.906 -35.469 1 96.56 251 TRP A CA 1
ATOM 2052 C C . TRP A 1 251 ? -8.562 -44.875 -36.594 1 96.56 251 TRP A C 1
ATOM 2054 O O . TRP A 1 251 ? -8.773 -46.094 -36.438 1 96.56 251 TRP A O 1
ATOM 2064 N N . HIS A 1 252 ? -8.094 -44.344 -37.719 1 97.38 252 HIS A N 1
ATOM 2065 C CA . HIS A 1 252 ? -7.633 -45.125 -38.844 1 97.38 252 HIS A CA 1
ATOM 2066 C C . HIS A 1 252 ? -6.434 -44.469 -39.5 1 97.38 252 HIS A C 1
ATOM 2068 O O . HIS A 1 252 ? -6.328 -43.25 -39.562 1 97.38 252 HIS A O 1
ATOM 2074 N N . GLN A 1 253 ? -5.566 -45.312 -39.938 1 96.81 253 GLN A N 1
ATOM 2075 C CA . GLN A 1 253 ? -4.488 -44.844 -40.812 1 96.81 253 GLN A CA 1
ATOM 2076 C C . GLN A 1 253 ? -4.844 -45.031 -42.281 1 96.81 253 GLN A C 1
ATOM 2078 O O . GLN A 1 253 ? -5.18 -46.125 -42.719 1 96.81 253 GLN A O 1
ATOM 2083 N N . VAL A 1 254 ? -4.844 -43.969 -43 1 96.69 254 VAL A N 1
ATOM 2084 C CA . VAL A 1 254 ? -5.145 -44 -44.438 1 96.69 254 VAL A CA 1
ATOM 2085 C C . VAL A 1 254 ? -3.893 -43.625 -45.25 1 96.69 254 VAL A C 1
ATOM 2087 O O . VAL A 1 254 ? -2.93 -43.094 -44.688 1 96.69 254 VAL A O 1
ATOM 2090 N N . SER A 1 255 ? -3.875 -44.031 -46.5 1 95.19 255 SER A N 1
ATOM 2091 C CA . SER A 1 255 ? -2.77 -43.688 -47.375 1 95.19 255 SER A CA 1
ATOM 2092 C C . SER A 1 255 ? -3.156 -42.562 -48.344 1 95.19 255 SER A C 1
ATOM 2094 O O . SER A 1 255 ? -4.156 -42.688 -49.062 1 95.19 255 SER A O 1
ATOM 2096 N N . LEU A 1 256 ? -2.389 -41.531 -48.375 1 94.81 256 LEU A N 1
ATOM 2097 C CA . LEU A 1 256 ? -2.666 -40.375 -49.188 1 94.81 256 LEU A CA 1
ATOM 2098 C C . LEU A 1 256 ? -2.057 -40.531 -50.594 1 94.81 256 LEU A C 1
ATOM 2100 O O . LEU A 1 256 ? -2.029 -39.594 -51.375 1 94.81 256 LEU A O 1
ATOM 2104 N N . ARG A 1 257 ? -1.639 -41.594 -51 1 90.44 257 ARG A N 1
ATOM 2105 C CA . ARG A 1 257 ? -0.912 -41.812 -52.25 1 90.44 257 ARG A CA 1
ATOM 2106 C C . ARG A 1 257 ? -1.871 -41.938 -53.438 1 90.44 257 ARG A C 1
ATOM 2108 O O . ARG A 1 257 ? -1.594 -41.438 -54.531 1 90.44 257 ARG A O 1
ATOM 2115 N N . ASP A 1 258 ? -2.963 -42.719 -53.219 1 88.5 258 ASP A N 1
ATOM 2116 C CA . ASP A 1 258 ? -3.918 -42.938 -54.312 1 88.5 258 ASP A CA 1
ATOM 2117 C C . ASP A 1 258 ? -5.266 -42.281 -54 1 88.5 258 ASP A C 1
ATOM 2119 O O . ASP A 1 258 ? -5.969 -42.719 -53.094 1 88.5 258 ASP A O 1
ATOM 2123 N N . SER A 1 259 ? -5.648 -41.375 -54.906 1 87.5 259 SER A N 1
ATOM 2124 C CA . SER A 1 259 ? -6.824 -40.531 -54.656 1 87.5 259 SER A CA 1
ATOM 2125 C C . SER A 1 259 ? -8.102 -41.375 -54.688 1 87.5 259 SER A C 1
ATOM 2127 O O . SER A 1 259 ? -8.977 -41.219 -53.844 1 87.5 259 SER A O 1
ATOM 2129 N N . ASN A 1 260 ? -8.25 -42.25 -55.688 1 88.44 260 ASN A N 1
ATOM 2130 C CA . ASN A 1 260 ? -9.484 -43 -55.875 1 88.44 260 ASN A CA 1
ATOM 2131 C C . ASN A 1 260 ? -9.695 -43.969 -54.719 1 88.44 260 ASN A C 1
ATOM 2133 O O . ASN A 1 260 ? -10.781 -44.031 -54.125 1 88.44 260 ASN A O 1
ATOM 2137 N N . THR A 1 261 ? -8.68 -44.625 -54.438 1 92.56 261 THR A N 1
ATOM 2138 C CA . THR A 1 261 ? -8.758 -45.594 -53.344 1 92.56 261 THR A CA 1
ATOM 2139 C C . THR A 1 261 ? -8.969 -44.875 -52 1 92.56 261 THR A C 1
ATOM 2141 O O . THR A 1 261 ? -9.695 -45.375 -51.125 1 92.56 261 THR A O 1
ATOM 2144 N N . LEU A 1 262 ? -8.359 -43.781 -51.906 1 94.81 262 LEU A N 1
ATOM 2145 C CA . LEU A 1 262 ? -8.469 -42.969 -50.688 1 94.81 262 LEU A CA 1
ATOM 2146 C C . LEU A 1 262 ? -9.906 -42.531 -50.469 1 94.81 262 LEU A C 1
ATOM 2148 O O . LEU A 1 262 ? -10.445 -42.656 -49.375 1 94.81 262 LEU A O 1
ATOM 2152 N N . MET A 1 263 ? -10.609 -42.031 -51.5 1 94.62 263 MET A N 1
ATOM 2153 C CA . MET A 1 263 ? -11.969 -41.5 -51.406 1 94.62 263 MET A CA 1
ATOM 2154 C C . MET A 1 263 ? -12.953 -42.625 -51.062 1 94.62 263 MET A C 1
ATOM 2156 O O . MET A 1 263 ? -13.875 -42.406 -50.25 1 94.62 263 MET A O 1
ATOM 2160 N N . ASP A 1 264 ? -12.703 -43.781 -51.625 1 94.5 264 ASP A N 1
ATOM 2161 C CA . ASP A 1 264 ? -13.555 -44.906 -51.312 1 94.5 264 ASP A CA 1
ATOM 2162 C C . ASP A 1 264 ? -13.398 -45.344 -49.875 1 94.5 264 ASP A C 1
ATOM 2164 O O . ASP A 1 264 ? -14.383 -45.688 -49.188 1 94.5 264 ASP A O 1
ATOM 2168 N N . THR A 1 265 ? -12.203 -45.344 -49.469 1 96 265 THR A N 1
ATOM 2169 C CA . THR A 1 265 ? -11.922 -45.75 -48.094 1 96 265 THR A CA 1
ATOM 2170 C C . THR A 1 265 ? -12.555 -44.75 -47.125 1 96 265 THR A C 1
ATOM 2172 O O . THR A 1 265 ? -13.164 -45.188 -46.125 1 96 265 THR A O 1
ATOM 2175 N N . VAL A 1 266 ? -12.414 -43.469 -47.344 1 96.88 266 VAL A N 1
ATOM 2176 C CA . VAL A 1 266 ? -12.953 -42.438 -46.469 1 96.88 266 VAL A CA 1
ATOM 2177 C C . VAL A 1 266 ? -14.477 -42.5 -46.438 1 96.88 266 VAL A C 1
ATOM 2179 O O . VAL A 1 266 ? -15.102 -42.312 -45.406 1 96.88 266 VAL A O 1
ATOM 2182 N N . ARG A 1 267 ? -15.109 -42.781 -47.594 1 95.88 267 ARG A N 1
ATOM 2183 C CA . ARG A 1 267 ? -16.562 -42.938 -47.688 1 95.88 267 ARG A CA 1
ATOM 2184 C C . ARG A 1 267 ? -17.047 -44.094 -46.812 1 95.88 267 ARG A C 1
ATOM 2186 O O . ARG A 1 267 ? -18.047 -43.969 -46.125 1 95.88 267 ARG A O 1
ATOM 2193 N N . ARG A 1 268 ? -16.312 -45.094 -46.844 1 95.75 268 ARG A N 1
ATOM 2194 C CA . ARG A 1 268 ? -16.656 -46.281 -46.031 1 95.75 268 ARG A CA 1
ATOM 2195 C C . ARG A 1 268 ? -16.516 -46 -44.562 1 95.75 268 ARG A C 1
ATOM 2197 O O . ARG A 1 268 ? -17.406 -46.312 -43.781 1 95.75 268 ARG A O 1
ATOM 2204 N N . LEU A 1 269 ? -15.398 -45.375 -44.25 1 95.88 269 LEU A N 1
ATOM 2205 C CA . LEU A 1 269 ? -15.094 -45.156 -42.844 1 95.88 269 LEU A CA 1
ATOM 2206 C C . LEU A 1 269 ? -16.062 -44.125 -42.25 1 95.88 269 LEU A C 1
ATOM 2208 O O . LEU A 1 269 ? -16.344 -44.156 -41.062 1 95.88 269 LEU A O 1
ATOM 2212 N N . THR A 1 270 ? -16.625 -43.188 -43.094 1 96.12 270 THR A N 1
ATOM 2213 C CA . THR A 1 270 ? -17.469 -42.094 -42.625 1 96.12 270 THR A CA 1
ATOM 2214 C C . THR A 1 270 ? -18.953 -42.438 -42.812 1 96.12 270 THR A C 1
ATOM 2216 O O . THR A 1 270 ? -19.812 -41.562 -42.688 1 96.12 270 THR A O 1
ATOM 2219 N N . ALA A 1 271 ? -19.234 -43.656 -43.094 1 94.56 271 ALA A N 1
ATOM 2220 C CA . ALA A 1 271 ? -20.609 -44.031 -43.375 1 94.56 271 ALA A CA 1
ATOM 2221 C C . ALA A 1 271 ? -21.219 -43.125 -44.438 1 94.56 271 ALA A C 1
ATOM 2223 O O . ALA A 1 271 ? -22.25 -42.5 -44.219 1 94.56 271 ALA A O 1
ATOM 2224 N N . ASN A 1 272 ? -20.594 -43.094 -45.562 1 92.81 272 ASN A N 1
ATOM 2225 C CA . ASN A 1 272 ? -21.016 -42.344 -46.719 1 92.81 272 ASN A CA 1
ATOM 2226 C C . ASN A 1 272 ? -21.047 -40.844 -46.438 1 92.81 272 ASN A C 1
ATOM 2228 O O . ASN A 1 272 ? -21.984 -40.125 -46.844 1 92.81 272 ASN A O 1
ATOM 2232 N N . GLY A 1 273 ? -20.172 -40.375 -45.562 1 91.25 273 GLY A N 1
ATOM 2233 C CA . GLY A 1 273 ? -20 -38.938 -45.344 1 91.25 273 GLY A CA 1
ATOM 2234 C C . GLY A 1 273 ? -20.766 -38.438 -44.156 1 91.25 273 GLY A C 1
ATOM 2235 O O . GLY A 1 273 ? -20.719 -37.25 -43.812 1 91.25 273 GLY A O 1
ATOM 2236 N N . GLU A 1 274 ? -21.328 -39.219 -43.406 1 92.75 274 GLU A N 1
ATOM 2237 C CA . GLU A 1 274 ? -22.156 -38.781 -42.25 1 92.75 274 GLU A CA 1
ATOM 2238 C C . GLU A 1 274 ? -21.297 -38.469 -41.062 1 92.75 274 GLU A C 1
ATOM 2240 O O . GLU A 1 274 ? -21.594 -37.531 -40.312 1 92.75 274 GLU A O 1
ATOM 2245 N N . ARG A 1 275 ? -20.25 -39.188 -40.844 1 95.69 275 ARG A N 1
ATOM 2246 C CA . ARG A 1 275 ? -19.375 -38.969 -39.688 1 95.69 275 ARG A CA 1
ATOM 2247 C C . ARG A 1 275 ? -18.297 -37.938 -40 1 95.69 275 ARG A C 1
ATOM 2249 O O . ARG A 1 275 ? -17.609 -38.031 -41 1 95.69 275 ARG A O 1
ATOM 2256 N N . PRO A 1 276 ? -18.219 -36.906 -39.156 1 95.94 276 PRO A N 1
ATOM 2257 C CA . PRO A 1 276 ? -17.172 -35.906 -39.406 1 95.94 276 PRO A CA 1
ATOM 2258 C C . PRO A 1 276 ? -15.773 -36.438 -39.125 1 95.94 276 PRO A C 1
ATOM 2260 O O . PRO A 1 276 ? -15.617 -37.438 -38.406 1 95.94 276 PRO A O 1
ATOM 2263 N N . ILE A 1 277 ? -14.75 -35.75 -39.688 1 97.62 277 ILE A N 1
ATOM 2264 C CA . ILE A 1 277 ? -13.383 -36.281 -39.656 1 97.62 277 ILE A CA 1
ATOM 2265 C C . ILE A 1 277 ? -12.484 -35.281 -38.938 1 97.62 277 ILE A C 1
ATOM 2267 O O . ILE A 1 277 ? -12.57 -34.062 -39.156 1 97.62 277 ILE A O 1
ATOM 2271 N N . ILE A 1 278 ? -11.75 -35.75 -38 1 98.06 278 ILE A N 1
ATOM 2272 C CA . ILE A 1 278 ? -10.539 -35.062 -37.562 1 98.06 278 ILE A CA 1
ATOM 2273 C C . ILE A 1 278 ? -9.328 -35.625 -38.281 1 98.06 278 ILE A C 1
ATOM 2275 O O . ILE A 1 278 ? -8.992 -36.812 -38.125 1 98.06 278 ILE A O 1
ATOM 2279 N N . PHE A 1 279 ? -8.758 -34.906 -39.125 1 98.38 279 PHE A N 1
ATOM 2280 C CA . PHE A 1 279 ? -7.531 -35.344 -39.75 1 98.38 279 PHE A CA 1
ATOM 2281 C C . PHE A 1 279 ? -6.309 -34.75 -39.062 1 98.38 279 PHE A C 1
ATOM 2283 O O . PHE A 1 279 ? -6.125 -33.531 -39.062 1 98.38 279 PHE A O 1
ATOM 2290 N N . ALA A 1 280 ? -5.516 -35.562 -38.406 1 98.69 280 ALA A N 1
ATOM 2291 C CA . ALA A 1 280 ? -4.266 -35.125 -37.812 1 98.69 280 ALA A CA 1
ATOM 2292 C C . ALA A 1 280 ? -3.088 -35.344 -38.75 1 98.69 280 ALA A C 1
ATOM 2294 O O . ALA A 1 280 ? -2.656 -36.469 -39 1 98.69 280 ALA A O 1
ATOM 2295 N N . ALA A 1 281 ? -2.6 -34.219 -39.219 1 98.19 281 ALA A N 1
ATOM 2296 C CA . ALA A 1 281 ? -1.521 -34.219 -40.219 1 98.19 281 ALA A CA 1
ATOM 2297 C C . ALA A 1 281 ? -0.199 -33.812 -39.594 1 98.19 281 ALA A C 1
ATOM 2299 O O . ALA A 1 281 ? -0.184 -33.156 -38.531 1 98.19 281 ALA A O 1
ATOM 2300 N N . THR A 1 282 ? 0.876 -34.219 -40.156 1 97.75 282 THR A N 1
ATOM 2301 C CA . THR A 1 282 ? 2.205 -33.781 -39.719 1 97.75 282 THR A CA 1
ATOM 2302 C C . THR A 1 282 ? 2.982 -33.188 -40.906 1 97.75 282 THR A C 1
ATOM 2304 O O . THR A 1 282 ? 2.812 -33.625 -42.031 1 97.75 282 THR A O 1
ATOM 2307 N N . LEU A 1 283 ? 3.762 -32.156 -40.656 1 96.38 283 LEU A N 1
ATOM 2308 C CA . LEU A 1 283 ? 4.613 -31.578 -41.656 1 96.38 283 LEU A CA 1
ATOM 2309 C C . LEU A 1 283 ? 6.055 -32.062 -41.531 1 96.38 283 LEU A C 1
ATOM 2311 O O . LEU A 1 283 ? 6.934 -31.641 -42.281 1 96.38 283 LEU A O 1
ATOM 2315 N N . ALA A 1 284 ? 6.34 -32.844 -40.625 1 95 284 ALA A N 1
ATOM 2316 C CA . ALA A 1 284 ? 7.621 -33.531 -40.438 1 95 284 ALA A CA 1
ATOM 2317 C C . ALA A 1 284 ? 7.578 -34.438 -39.219 1 95 284 ALA A C 1
ATOM 2319 O O . ALA A 1 284 ? 7.828 -34.031 -38.094 1 95 284 ALA A O 1
ATOM 2320 N N . ASN A 1 285 ? 7.312 -35.719 -39.406 1 94.06 285 ASN A N 1
ATOM 2321 C CA . ASN A 1 285 ? 7.297 -36.625 -38.25 1 94.06 285 ASN A CA 1
ATOM 2322 C C . ASN A 1 285 ? 8.711 -37.031 -37.844 1 94.06 285 ASN A C 1
ATOM 2324 O O . ASN A 1 285 ? 9.688 -36.438 -38.281 1 94.06 285 ASN A O 1
ATOM 2328 N N . THR A 1 286 ? 8.93 -37.906 -36.969 1 91.31 286 THR A N 1
ATOM 2329 C CA . THR A 1 286 ? 10.234 -38.281 -36.406 1 91.31 286 THR A CA 1
ATOM 2330 C C . THR A 1 286 ? 11.078 -39.031 -37.438 1 91.31 286 THR A C 1
ATOM 2332 O O . THR A 1 286 ? 12.289 -39.156 -37.281 1 91.31 286 THR A O 1
ATOM 2335 N N . SER A 1 287 ? 10.438 -39.438 -38.562 1 92.69 287 SER A N 1
ATOM 2336 C CA . SER A 1 287 ? 11.148 -40.125 -39.625 1 92.69 287 SER A CA 1
ATOM 2337 C C . SER A 1 287 ? 11.344 -39.188 -40.844 1 92.69 287 SER A C 1
ATOM 2339 O O . SER A 1 287 ? 11.82 -39.625 -41.875 1 92.69 287 SER A O 1
ATOM 2341 N N . GLY A 1 288 ? 10.93 -38 -40.656 1 92.88 288 GLY A N 1
ATOM 2342 C CA . GLY A 1 288 ? 11.102 -37.031 -41.719 1 92.88 288 GLY A CA 1
ATOM 2343 C C . GLY A 1 288 ? 10.008 -37.094 -42.781 1 92.88 288 GLY A C 1
ATOM 2344 O O . GLY A 1 288 ? 10.094 -36.406 -43.812 1 92.88 288 GLY A O 1
ATOM 2345 N N . GLU A 1 289 ? 9 -37.812 -42.5 1 94.06 289 GLU A N 1
ATOM 2346 C CA . GLU A 1 289 ? 7.906 -37.938 -43.469 1 94.06 289 GLU A CA 1
ATOM 2347 C C . GLU A 1 289 ? 6.918 -36.781 -43.312 1 94.06 289 GLU A C 1
ATOM 2349 O O . GLU A 1 289 ? 6.777 -36.188 -42.25 1 94.06 289 GLU A O 1
ATOM 2354 N N . VAL A 1 290 ? 6.242 -36.406 -44.469 1 94.81 290 VAL A N 1
ATOM 2355 C CA . VAL A 1 290 ? 5.316 -35.281 -44.531 1 94.81 290 VAL A CA 1
ATOM 2356 C C . VAL A 1 290 ? 4.008 -35.719 -45.188 1 94.81 290 VAL A C 1
ATOM 2358 O O . VAL A 1 290 ? 4.012 -36.531 -46.125 1 94.81 290 VAL A O 1
ATOM 2361 N N . ASP A 1 291 ? 2.934 -35.25 -44.688 1 96.19 291 ASP A N 1
ATOM 2362 C CA . ASP A 1 291 ? 1.632 -35.531 -45.281 1 96.19 291 ASP A CA 1
ATOM 2363 C C . ASP A 1 291 ? 1.374 -34.625 -46.5 1 96.19 291 ASP A C 1
ATOM 2365 O O . ASP A 1 291 ? 1.769 -33.469 -46.5 1 96.19 291 ASP A O 1
ATOM 2369 N N . ASP A 1 292 ? 0.668 -35.188 -47.438 1 94.25 292 ASP A N 1
ATOM 2370 C CA . ASP A 1 292 ? 0.235 -34.406 -48.625 1 94.25 292 ASP A CA 1
ATOM 2371 C C . ASP A 1 292 ? -1.041 -33.625 -48.312 1 94.25 292 ASP A C 1
ATOM 2373 O O . ASP A 1 292 ? -2.145 -34.188 -48.406 1 94.25 292 ASP A O 1
ATOM 2377 N N . VAL A 1 293 ? -0.901 -32.375 -48.094 1 95.06 293 VAL A N 1
ATOM 2378 C CA . VAL A 1 293 ? -2.016 -31.547 -47.656 1 95.06 293 VAL A CA 1
ATOM 2379 C C . VAL A 1 293 ? -3.002 -31.359 -48.812 1 95.06 293 VAL A C 1
ATOM 2381 O O . VAL A 1 293 ? -4.191 -31.125 -48.594 1 95.06 293 VAL A O 1
ATOM 2384 N N . SER A 1 294 ? -2.543 -31.422 -50.062 1 93.12 294 SER A N 1
ATOM 2385 C CA . SER A 1 294 ? -3.441 -31.297 -51.219 1 93.12 294 SER A CA 1
ATOM 2386 C C . SER A 1 294 ? -4.441 -32.438 -51.25 1 93.12 294 SER A C 1
ATOM 2388 O O . SER A 1 294 ? -5.602 -32.25 -51.625 1 93.12 294 SER A O 1
ATOM 2390 N N . MET A 1 295 ? -3.936 -33.625 -50.938 1 95.94 295 MET A N 1
ATOM 2391 C CA . MET A 1 295 ? -4.824 -34.781 -50.844 1 95.94 295 MET A CA 1
ATOM 2392 C C . MET A 1 295 ? -5.816 -34.625 -49.719 1 95.94 295 MET A C 1
ATOM 2394 O O . MET A 1 295 ? -6.973 -35.031 -49.844 1 95.94 295 MET A O 1
ATOM 2398 N N . ILE A 1 296 ? -5.355 -34.125 -48.594 1 97.31 296 ILE A N 1
ATOM 2399 C CA . ILE A 1 296 ? -6.242 -33.875 -47.438 1 97.31 296 ILE A CA 1
ATOM 2400 C C . ILE A 1 296 ? -7.297 -32.844 -47.812 1 97.31 296 ILE A C 1
ATOM 2402 O O . ILE A 1 296 ? -8.445 -32.938 -47.406 1 97.31 296 ILE A O 1
ATOM 2406 N N . ASP A 1 297 ? -6.852 -31.828 -48.594 1 95.5 297 ASP A N 1
ATOM 2407 C CA . ASP A 1 297 ? -7.777 -30.812 -49.062 1 95.5 297 ASP A CA 1
ATOM 2408 C C . ASP A 1 297 ? -8.875 -31.422 -49.938 1 95.5 297 ASP A C 1
ATOM 2410 O O . ASP A 1 297 ? -10.031 -31 -49.875 1 95.5 297 ASP A O 1
ATOM 2414 N N . LYS A 1 298 ? -8.531 -32.375 -50.719 1 95.12 298 LYS A N 1
ATOM 2415 C CA . LYS A 1 298 ? -9.523 -33.094 -51.531 1 95.12 298 LYS A CA 1
ATOM 2416 C C . LYS A 1 298 ? -10.562 -33.781 -50.625 1 95.12 298 LYS A C 1
ATOM 2418 O O . LYS A 1 298 ? -11.758 -33.781 -50.938 1 95.12 298 LYS A O 1
ATOM 2423 N N . ILE A 1 299 ? -10.07 -34.406 -49.594 1 96.56 299 ILE A N 1
ATOM 2424 C CA . ILE A 1 299 ? -10.984 -35.031 -48.656 1 96.56 299 ILE A CA 1
ATOM 2425 C C . ILE A 1 299 ? -11.891 -33.969 -48.031 1 96.56 299 ILE A C 1
ATOM 2427 O O . ILE A 1 299 ? -13.109 -34.156 -47.969 1 96.56 299 ILE A O 1
ATOM 2431 N N . SER A 1 300 ? -11.281 -32.812 -47.625 1 95.56 300 SER A N 1
ATOM 2432 C CA . SER A 1 300 ? -11.992 -31.766 -46.906 1 95.56 300 SER A CA 1
ATOM 2433 C C . SER A 1 300 ? -13.055 -31.109 -47.75 1 95.56 300 SER A C 1
ATOM 2435 O O . SER A 1 300 ? -14.008 -30.516 -47.25 1 95.56 300 SER A O 1
ATOM 2437 N N . ARG A 1 301 ? -12.906 -31.141 -49.062 1 94.31 301 ARG A N 1
ATOM 2438 C CA . ARG A 1 301 ? -13.883 -30.547 -49.969 1 94.31 301 ARG A CA 1
ATOM 2439 C C . ARG A 1 301 ? -15.086 -31.469 -50.156 1 94.31 301 ARG A C 1
ATOM 2441 O O . ARG A 1 301 ? -16.172 -31.016 -50.5 1 94.31 301 ARG A O 1
ATOM 2448 N N . ASN A 1 302 ? -14.891 -32.75 -49.844 1 93.75 302 ASN A N 1
ATOM 2449 C CA . ASN A 1 302 ? -15.938 -33.75 -50.094 1 93.75 302 ASN A CA 1
ATOM 2450 C C . ASN A 1 302 ? -16.594 -34.188 -48.781 1 93.75 302 ASN A C 1
ATOM 2452 O O . ASN A 1 302 ? -17.719 -34.688 -48.781 1 93.75 302 ASN A O 1
ATOM 2456 N N . PHE A 1 303 ? -15.867 -34.125 -47.688 1 94.81 303 PHE A N 1
ATOM 2457 C CA . PHE A 1 303 ? -16.344 -34.562 -46.406 1 94.81 303 PHE A CA 1
ATOM 2458 C C . PHE A 1 303 ? -16.141 -33.469 -45.344 1 94.81 303 PHE A C 1
ATOM 2460 O O . PHE A 1 303 ? -15.312 -32.594 -45.531 1 94.81 303 PHE A O 1
ATOM 2467 N N . GLN A 1 304 ? -16.891 -33.562 -44.281 1 94.06 304 GLN A N 1
ATOM 2468 C CA . GLN A 1 304 ? -16.688 -32.656 -43.156 1 94.06 304 GLN A CA 1
ATOM 2469 C C . GLN A 1 304 ? -15.398 -32.969 -42.406 1 94.06 304 GLN A C 1
ATOM 2471 O O . GLN A 1 304 ? -15.273 -34.031 -41.812 1 94.06 304 GLN A O 1
ATOM 2476 N N . LEU A 1 305 ? -14.469 -32 -42.438 1 96.31 305 LEU A N 1
ATOM 2477 C CA . LEU A 1 305 ? -13.141 -32.312 -41.906 1 96.31 305 LEU A CA 1
ATOM 2478 C C . LEU A 1 305 ? -12.57 -31.078 -41.188 1 96.31 305 LEU A C 1
ATOM 2480 O O . LEU A 1 305 ? -12.703 -29.953 -41.688 1 96.31 305 LEU A O 1
ATOM 2484 N N . LEU A 1 306 ? -12.117 -31.266 -39.969 1 97.06 306 LEU A N 1
ATOM 2485 C CA . LEU A 1 306 ? -11.258 -30.297 -39.312 1 97.06 306 LEU A CA 1
ATOM 2486 C C . LEU A 1 306 ? -9.812 -30.781 -39.281 1 97.06 306 LEU A C 1
ATOM 2488 O O . LEU A 1 306 ? -9.539 -31.953 -39.062 1 97.06 306 LEU A O 1
ATOM 2492 N N . LEU A 1 307 ? -8.906 -29.859 -39.5 1 98 307 LEU A N 1
ATOM 2493 C CA . LEU A 1 307 ? -7.5 -30.234 -39.656 1 98 307 LEU A CA 1
ATOM 2494 C C . LEU A 1 307 ? -6.707 -29.875 -38.406 1 98 307 LEU A C 1
ATOM 2496 O O . LEU A 1 307 ? -6.75 -28.734 -37.906 1 98 307 LEU A O 1
ATOM 2500 N N . HIS A 1 308 ? -6.105 -30.844 -37.781 1 98.31 308 HIS A N 1
ATOM 2501 C CA . HIS A 1 308 ? -5.047 -30.672 -36.781 1 98.31 308 HIS A CA 1
ATOM 2502 C C . HIS A 1 308 ? -3.668 -30.812 -37.438 1 98.31 308 HIS A C 1
ATOM 2504 O O . HIS A 1 308 ? -3.412 -31.75 -38.188 1 98.31 308 HIS A O 1
ATOM 2510 N N . LEU A 1 309 ? -2.826 -29.859 -37.094 1 98.25 309 LEU A N 1
ATOM 2511 C CA . LEU A 1 309 ? -1.533 -29.844 -37.781 1 98.25 309 LEU A CA 1
ATOM 2512 C C . LEU A 1 309 ? -0.391 -29.938 -36.781 1 98.25 309 LEU A C 1
ATOM 2514 O O . LEU A 1 309 ? -0.249 -29.062 -35.906 1 98.25 309 LEU A O 1
ATOM 2518 N N . ASP A 1 310 ? 0.383 -30.953 -36.812 1 98.06 310 ASP A N 1
ATOM 2519 C CA . ASP A 1 310 ? 1.619 -31.062 -36.062 1 98.06 310 ASP A CA 1
ATOM 2520 C C . ASP A 1 310 ? 2.789 -30.438 -36.812 1 98.06 310 ASP A C 1
ATOM 2522 O O . ASP A 1 310 ? 3.303 -31 -37.75 1 98.06 310 ASP A O 1
ATOM 2526 N N . ALA A 1 311 ? 3.193 -29.281 -36.438 1 97.81 311 ALA A N 1
ATOM 2527 C CA . ALA A 1 311 ? 4.359 -28.594 -36.969 1 97.81 311 ALA A CA 1
ATOM 2528 C C . ALA A 1 311 ? 5.418 -28.391 -35.875 1 97.81 311 ALA A C 1
ATOM 2530 O O . ALA A 1 311 ? 6.105 -27.359 -35.844 1 97.81 311 ALA A O 1
ATOM 2531 N N . SER A 1 312 ? 5.535 -29.344 -35 1 96.56 312 SER A N 1
ATOM 2532 C CA . SER A 1 312 ? 6.379 -29.219 -33.812 1 96.56 312 SER A CA 1
ATOM 2533 C C . SER A 1 312 ? 7.844 -29.047 -34.188 1 96.56 312 SER A C 1
ATOM 2535 O O . SER A 1 312 ? 8.602 -28.391 -33.469 1 96.56 312 SER A O 1
ATOM 2537 N N . ARG A 1 313 ? 8.242 -29.531 -35.344 1 95.44 313 ARG A N 1
ATOM 2538 C CA . ARG A 1 313 ? 9.656 -29.484 -35.688 1 95.44 313 ARG A CA 1
ATOM 2539 C C . ARG A 1 313 ? 9.93 -28.359 -36.688 1 95.44 313 ARG A C 1
ATOM 2541 O O . ARG A 1 313 ? 11.07 -27.906 -36.781 1 95.44 313 ARG A O 1
ATOM 2548 N N . VAL A 1 314 ? 8.875 -27.812 -37.406 1 95.88 314 VAL A N 1
ATOM 2549 C CA . VAL A 1 314 ? 9.188 -27.016 -38.594 1 95.88 314 VAL A CA 1
ATOM 2550 C C . VAL A 1 314 ? 8.406 -25.703 -38.531 1 95.88 314 VAL A C 1
ATOM 2552 O O . VAL A 1 314 ? 8.508 -24.891 -39.469 1 95.88 314 VAL A O 1
ATOM 2555 N N . PHE A 1 315 ? 7.66 -25.484 -37.5 1 97.25 315 PHE A N 1
ATOM 2556 C CA . PHE A 1 315 ? 6.781 -24.312 -37.406 1 97.25 315 PHE A CA 1
ATOM 2557 C C . PHE A 1 315 ? 7.574 -23.031 -37.625 1 97.25 315 PHE A C 1
ATOM 2559 O O . PHE A 1 315 ? 7.184 -22.172 -38.406 1 97.25 315 PHE A O 1
ATOM 2566 N N . ASP A 1 316 ? 8.68 -22.844 -36.812 1 96.06 316 ASP A N 1
ATOM 2567 C CA . ASP A 1 316 ? 9.461 -21.609 -36.875 1 96.06 316 ASP A CA 1
ATOM 2568 C C . ASP A 1 316 ? 10.055 -21.406 -38.281 1 96.06 316 ASP A C 1
ATOM 2570 O O . ASP A 1 316 ? 10.102 -20.281 -38.781 1 96.06 316 ASP A O 1
ATOM 2574 N N . PHE A 1 317 ? 10.508 -22.5 -38.844 1 94.69 317 PHE A N 1
ATOM 2575 C CA . PHE A 1 317 ? 11.023 -22.438 -40.219 1 94.69 317 PHE A CA 1
ATOM 2576 C C . PHE A 1 317 ? 9.938 -21.969 -41.188 1 94.69 317 PHE A C 1
ATOM 2578 O O . PHE A 1 317 ? 10.117 -20.984 -41.906 1 94.69 317 PHE A O 1
ATOM 2585 N N . LEU A 1 318 ? 8.797 -22.547 -41.156 1 95.5 318 LEU A N 1
ATOM 2586 C CA . LEU A 1 318 ? 7.723 -22.328 -42.125 1 95.5 318 LEU A CA 1
ATOM 2587 C C . LEU A 1 318 ? 7.125 -20.938 -41.938 1 95.5 318 LEU A C 1
ATOM 2589 O O . LEU A 1 318 ? 6.645 -20.344 -42.906 1 95.5 318 LEU A O 1
ATOM 2593 N N . THR A 1 319 ? 7.172 -20.406 -40.781 1 95.81 319 THR A N 1
ATOM 2594 C CA . THR A 1 319 ? 6.414 -19.188 -40.5 1 95.81 319 THR A CA 1
ATOM 2595 C C . THR A 1 319 ? 7.328 -17.969 -40.531 1 95.81 319 THR A C 1
ATOM 2597 O O . THR A 1 319 ? 6.859 -16.828 -40.438 1 95.81 319 THR A O 1
ATOM 2600 N N . THR A 1 320 ? 8.648 -18.156 -40.594 1 94.31 320 THR A N 1
ATOM 2601 C CA . THR A 1 320 ? 9.516 -16.984 -40.469 1 94.31 320 THR A CA 1
ATOM 2602 C C . THR A 1 320 ? 10.266 -16.734 -41.781 1 94.31 320 THR A C 1
ATOM 2604 O O . THR A 1 320 ? 10.828 -15.656 -41.969 1 94.31 320 THR A O 1
ATOM 2607 N N . VAL A 1 321 ? 10.25 -17.594 -42.656 1 92 321 VAL A N 1
ATOM 2608 C CA . VAL A 1 321 ? 10.984 -17.422 -43.906 1 92 321 VAL A CA 1
ATOM 2609 C C . VAL A 1 321 ? 10.383 -16.281 -44.719 1 92 321 VAL A C 1
ATOM 2611 O O . VAL A 1 321 ? 9.18 -16.031 -44.656 1 92 321 VAL A O 1
ATOM 2614 N N . GLY A 1 322 ? 11.258 -15.617 -45.531 1 89.5 322 GLY A N 1
ATOM 2615 C CA . GLY A 1 322 ? 10.828 -14.484 -46.344 1 89.5 322 GLY A CA 1
ATOM 2616 C C . GLY A 1 322 ? 9.961 -14.891 -47.531 1 89.5 322 GLY A C 1
ATOM 2617 O O . GLY A 1 322 ? 9.977 -16.047 -47.938 1 89.5 322 GLY A O 1
ATOM 2618 N N . GLU A 1 323 ? 9.25 -14 -48.094 1 87.44 323 GLU A N 1
ATOM 2619 C CA . GLU A 1 323 ? 8.289 -14.242 -49.156 1 87.44 323 GLU A CA 1
ATOM 2620 C C . GLU A 1 323 ? 8.984 -14.766 -50.406 1 87.44 323 GLU A C 1
ATOM 2622 O O . GLU A 1 323 ? 8.438 -15.602 -51.125 1 87.44 323 GLU A O 1
ATOM 2627 N N . ASP A 1 324 ? 10.133 -14.32 -50.75 1 83.38 324 ASP A N 1
ATOM 2628 C CA . ASP A 1 324 ? 10.867 -14.766 -51.938 1 83.38 324 ASP A CA 1
ATOM 2629 C C . ASP A 1 324 ? 11.289 -16.234 -51.781 1 83.38 324 ASP A C 1
ATOM 2631 O O . ASP A 1 324 ? 11.18 -17 -52.75 1 83.38 324 ASP A O 1
ATOM 2635 N N . PHE A 1 325 ? 11.695 -16.516 -50.656 1 83.12 325 PHE A N 1
ATOM 2636 C CA . PHE A 1 325 ? 12.102 -17.875 -50.344 1 83.12 325 PHE A CA 1
ATOM 2637 C C . PHE A 1 325 ? 10.906 -18.812 -50.375 1 83.12 325 PHE A C 1
ATOM 2639 O O . PHE A 1 325 ? 11 -19.938 -50.875 1 83.12 325 PHE A O 1
ATOM 2646 N N . ARG A 1 326 ? 9.82 -18.422 -49.844 1 88.19 326 ARG A N 1
ATOM 2647 C CA . ARG A 1 326 ? 8.578 -19.188 -49.812 1 88.19 326 ARG A CA 1
ATOM 2648 C C . ARG A 1 326 ? 8.117 -19.531 -51.25 1 88.19 326 ARG A C 1
ATOM 2650 O O . ARG A 1 326 ? 7.738 -20.672 -51.531 1 88.19 326 ARG A O 1
ATOM 2657 N N . ARG A 1 327 ? 8.195 -18.562 -52.125 1 83.88 327 ARG A N 1
ATOM 2658 C CA . ARG A 1 327 ? 7.754 -18.75 -53.5 1 83.88 327 ARG A CA 1
ATOM 2659 C C . ARG A 1 327 ? 8.68 -19.703 -54.25 1 83.88 327 ARG A C 1
ATOM 2661 O O . ARG A 1 327 ? 8.219 -20.562 -55 1 83.88 327 ARG A O 1
ATOM 2668 N N . LEU A 1 328 ? 9.875 -19.5 -54 1 77.94 328 LEU A N 1
ATOM 2669 C CA . LEU A 1 328 ? 10.883 -20.281 -54.719 1 77.94 328 LEU A CA 1
ATOM 2670 C C . LEU A 1 328 ? 10.797 -21.766 -54.344 1 77.94 328 LEU A C 1
ATOM 2672 O O . LEU A 1 328 ? 10.977 -22.641 -55.188 1 77.94 328 LEU A O 1
ATOM 2676 N N . LEU A 1 329 ? 10.367 -21.984 -53.125 1 79.44 329 LEU A N 1
ATOM 2677 C CA . LEU A 1 329 ? 10.445 -23.359 -52.625 1 79.44 329 LEU A CA 1
ATOM 2678 C C . LEU A 1 329 ? 9.055 -23.969 -52.531 1 79.44 329 LEU A C 1
ATOM 2680 O O . LEU A 1 329 ? 8.922 -25.172 -52.25 1 79.44 329 LEU A O 1
ATOM 2684 N N . GLY A 1 330 ? 8.125 -23.234 -52.781 1 80.06 330 GLY A N 1
ATOM 2685 C CA . GLY A 1 330 ? 6.762 -23.719 -52.688 1 80.06 330 GLY A CA 1
ATOM 2686 C C . GLY A 1 330 ? 6.352 -24.062 -51.281 1 80.06 330 GLY A C 1
ATOM 2687 O O . GLY A 1 330 ? 5.688 -25.078 -51.031 1 80.06 330 GLY A O 1
ATOM 2688 N N . ILE A 1 331 ? 6.863 -23.328 -50.281 1 85.25 331 ILE A N 1
ATOM 2689 C CA . ILE A 1 331 ? 6.52 -23.516 -48.875 1 85.25 331 ILE A CA 1
ATOM 2690 C C . ILE A 1 331 ? 5.141 -22.938 -48.594 1 85.25 331 ILE A C 1
ATOM 2692 O O . ILE A 1 331 ? 4.879 -21.766 -48.906 1 85.25 331 ILE A O 1
ATOM 2696 N N . PRO A 1 332 ? 4.324 -23.719 -48.031 1 86.62 332 PRO A N 1
ATOM 2697 C CA . PRO A 1 332 ? 2.984 -23.203 -47.75 1 86.62 332 PRO A CA 1
ATOM 2698 C C . PRO A 1 332 ? 2.961 -22.266 -46.531 1 86.62 332 PRO A C 1
ATOM 2700 O O . PRO A 1 332 ? 3.84 -22.328 -45.656 1 86.62 332 PRO A O 1
ATOM 2703 N N . ARG A 1 333 ? 1.943 -21.359 -46.594 1 92.69 333 ARG A N 1
ATOM 2704 C CA . ARG A 1 333 ? 1.651 -20.562 -45.406 1 92.69 333 ARG A CA 1
ATOM 2705 C C . ARG A 1 333 ? 0.727 -21.312 -44.438 1 92.69 333 ARG A C 1
ATOM 2707 O O . ARG A 1 333 ? -0.069 -22.156 -44.875 1 92.69 333 ARG A O 1
ATOM 2714 N N . LEU A 1 334 ? 0.971 -21.078 -43.219 1 96.44 334 LEU A N 1
ATOM 2715 C CA . LEU A 1 334 ? 0.092 -21.656 -42.219 1 96.44 334 LEU A CA 1
ATOM 2716 C C . LEU A 1 334 ? -0.855 -20.609 -41.656 1 96.44 334 LEU A C 1
ATOM 2718 O O . LEU A 1 334 ? -0.459 -19.453 -41.438 1 96.44 334 LEU A O 1
ATOM 2722 N N . ARG A 1 335 ? -2.041 -20.953 -41.438 1 96.94 335 ARG A N 1
ATOM 2723 C CA . ARG A 1 335 ? -3.043 -20.094 -40.812 1 96.94 335 ARG A CA 1
ATOM 2724 C C . ARG A 1 335 ? -3.85 -20.844 -39.781 1 96.94 335 ARG A C 1
ATOM 2726 O O . ARG A 1 335 ? -4.324 -21.953 -40.031 1 96.94 335 ARG A O 1
ATOM 2733 N N . LEU A 1 336 ? -3.812 -20.312 -38.625 1 97.38 336 LEU A N 1
ATOM 2734 C CA . LEU A 1 336 ? -4.707 -20.828 -37.594 1 97.38 336 LEU A CA 1
ATOM 2735 C C . LEU A 1 336 ? -6.137 -20.344 -37.844 1 97.38 336 LEU A C 1
ATOM 2737 O O . LEU A 1 336 ? -6.395 -19.141 -37.844 1 97.38 336 LEU A O 1
ATOM 2741 N N . HIS A 1 337 ? -7.02 -21.297 -38.031 1 95.19 337 HIS A N 1
ATOM 2742 C CA . HIS A 1 337 ? -8.336 -20.922 -38.531 1 95.19 337 HIS A CA 1
ATOM 2743 C C . HIS A 1 337 ? -9.445 -21.609 -37.75 1 95.19 337 HIS A C 1
ATOM 2745 O O . HIS A 1 337 ? -9.422 -22.828 -37.594 1 95.19 337 HIS A O 1
ATOM 2751 N N . HIS A 1 338 ? -10.359 -20.859 -37.25 1 93.81 338 HIS A N 1
ATOM 2752 C CA . HIS A 1 338 ? -11.555 -21.406 -36.625 1 93.81 338 HIS A CA 1
ATOM 2753 C C . HIS A 1 338 ? -12.609 -21.75 -37.688 1 93.81 338 HIS A C 1
ATOM 2755 O O . HIS A 1 338 ? -13.438 -20.891 -38.031 1 93.81 338 HIS A O 1
ATOM 2761 N N . ALA A 1 339 ? -12.57 -22.922 -38.094 1 91.38 339 ALA A N 1
ATOM 2762 C CA . ALA A 1 339 ? -13.461 -23.359 -39.156 1 91.38 339 ALA A CA 1
ATOM 2763 C C . ALA A 1 339 ? -14.922 -23.25 -38.75 1 91.38 339 ALA A C 1
ATOM 2765 O O . ALA A 1 339 ? -15.281 -23.625 -37.625 1 91.38 339 ALA A O 1
ATOM 2766 N N . LYS A 1 340 ? -15.75 -22.688 -39.625 1 88.31 340 LYS A N 1
ATOM 2767 C CA . LYS A 1 340 ? -17.188 -22.578 -39.375 1 88.31 340 LYS A CA 1
ATOM 2768 C C . LYS A 1 340 ? -17.891 -23.875 -39.781 1 88.31 340 LYS A C 1
ATOM 2770 O O . LYS A 1 340 ? -17.344 -24.703 -40.5 1 88.31 340 LYS A O 1
ATOM 2775 N N . HIS A 1 341 ? -19.078 -24.047 -39.281 1 88.81 341 HIS A N 1
ATOM 2776 C CA . HIS A 1 341 ? -19.906 -25.188 -39.656 1 88.81 341 HIS A CA 1
ATOM 2777 C C . HIS A 1 341 ? -20.141 -25.281 -41.156 1 88.81 341 HIS A C 1
ATOM 2779 O O . HIS A 1 341 ? -20.547 -24.297 -41.781 1 88.81 341 HIS A O 1
ATOM 2785 N N . GLY A 1 342 ? -19.766 -26.312 -41.688 1 85.5 342 GLY A N 1
ATOM 2786 C CA . GLY A 1 342 ? -20.016 -26.547 -43.094 1 85.5 342 GLY A CA 1
ATOM 2787 C C . GLY A 1 342 ? -18.891 -26.062 -44 1 85.5 342 GLY A C 1
ATOM 2788 O O . GLY A 1 342 ? -18.922 -26.266 -45.219 1 85.5 342 GLY A O 1
ATOM 2789 N N . GLU A 1 343 ? -17.906 -25.453 -43.406 1 90.38 343 GLU A N 1
ATOM 2790 C CA . GLU A 1 343 ? -16.797 -24.938 -44.219 1 90.38 343 GLU A CA 1
ATOM 2791 C C . GLU A 1 343 ? -15.977 -26.078 -44.812 1 90.38 343 GLU A C 1
ATOM 2793 O O . GLU A 1 343 ? -15.734 -27.094 -44.156 1 90.38 343 GLU A O 1
ATOM 2798 N N . ARG A 1 344 ? -15.656 -25.906 -46.156 1 91.56 344 ARG A N 1
ATOM 2799 C CA . ARG A 1 344 ? -14.922 -26.953 -46.875 1 91.56 344 ARG A CA 1
ATOM 2800 C C . ARG A 1 344 ? -13.578 -26.438 -47.375 1 91.56 344 ARG A C 1
ATOM 2802 O O . ARG A 1 344 ? -13.43 -25.25 -47.656 1 91.56 344 ARG A O 1
ATOM 2809 N N . GLY A 1 345 ? -12.625 -27.375 -47.312 1 92.81 345 GLY A N 1
ATOM 2810 C CA . GLY A 1 345 ? -11.305 -27.047 -47.812 1 92.81 345 GLY A CA 1
ATOM 2811 C C . GLY A 1 345 ? -10.344 -26.625 -46.719 1 92.81 345 GLY A C 1
ATOM 2812 O O . GLY A 1 345 ? -10.711 -25.875 -45.812 1 92.81 345 GLY A O 1
ATOM 2813 N N . CYS A 1 346 ? -9.188 -27.203 -46.75 1 94.31 346 CYS A N 1
ATOM 2814 C CA . CYS A 1 346 ? -8.18 -26.812 -45.75 1 94.31 346 CYS A CA 1
ATOM 2815 C C . CYS A 1 346 ? -6.957 -26.219 -46.438 1 94.31 346 CYS A C 1
ATOM 2817 O O . CYS A 1 346 ? -5.957 -25.922 -45.781 1 94.31 346 CYS A O 1
ATOM 2819 N N . LEU A 1 347 ? -6.949 -26.062 -47.75 1 93.75 347 LEU A N 1
ATOM 2820 C CA . LEU A 1 347 ? -5.941 -25.344 -48.531 1 93.75 347 LEU A CA 1
ATOM 2821 C C . LEU A 1 347 ? -6.586 -24.266 -49.375 1 93.75 347 LEU A C 1
ATOM 2823 O O . LEU A 1 347 ? -7.332 -24.562 -50.312 1 93.75 347 LEU A O 1
ATOM 2827 N N . VAL A 1 348 ? -6.359 -23.031 -49 1 91.69 348 VAL A N 1
ATOM 2828 C CA . VAL A 1 348 ? -6.957 -21.891 -49.688 1 91.69 348 VAL A CA 1
ATOM 2829 C C . VAL A 1 348 ? -5.863 -20.922 -50.156 1 91.69 348 VAL A C 1
ATOM 2831 O O . VAL A 1 348 ? -5.129 -20.375 -49.312 1 91.69 348 VAL A O 1
ATOM 2834 N N . ASN A 1 349 ? -5.715 -20.656 -51.406 1 87.19 349 ASN A N 1
ATOM 2835 C CA . ASN A 1 349 ? -4.746 -19.734 -51.969 1 87.19 349 ASN A CA 1
ATOM 2836 C C . ASN A 1 349 ? -3.332 -20.016 -51.469 1 87.19 349 ASN A C 1
ATOM 2838 O O . ASN A 1 349 ? -2.613 -19.109 -51.062 1 87.19 349 ASN A O 1
ATOM 2842 N N . GLY A 1 350 ? -3.004 -21.266 -51.312 1 85.19 350 GLY A N 1
ATOM 2843 C CA . GLY A 1 350 ? -1.661 -21.656 -50.906 1 85.19 350 GLY A CA 1
ATOM 2844 C C . GLY A 1 350 ? -1.459 -21.656 -49.406 1 85.19 350 GLY A C 1
ATOM 2845 O O . GLY A 1 350 ? -0.353 -21.906 -48.906 1 85.19 350 GLY A O 1
ATOM 2846 N N . GLU A 1 351 ? -2.502 -21.391 -48.719 1 92.94 351 GLU A N 1
ATOM 2847 C CA . GLU A 1 351 ? -2.43 -21.375 -47.25 1 92.94 351 GLU A CA 1
ATOM 2848 C C . GLU A 1 351 ? -3.113 -22.594 -46.656 1 92.94 351 GLU A C 1
ATOM 2850 O O . GLU A 1 351 ? -4.238 -22.922 -47 1 92.94 351 GLU A O 1
ATOM 2855 N N . ILE A 1 352 ? -2.424 -23.219 -45.781 1 96.62 352 ILE A N 1
ATOM 2856 C CA . ILE A 1 352 ? -3.004 -24.344 -45.062 1 96.62 352 ILE A CA 1
ATOM 2857 C C . ILE A 1 352 ? -3.84 -23.828 -43.875 1 96.62 352 ILE A C 1
ATOM 2859 O O . ILE A 1 352 ? -3.312 -23.188 -42.969 1 96.62 352 ILE A O 1
ATOM 2863 N N . MET A 1 353 ? -5.078 -24.062 -43.906 1 97.12 353 MET A N 1
ATOM 2864 C CA . MET A 1 353 ? -6 -23.656 -42.844 1 97.12 353 MET A CA 1
ATOM 2865 C C . MET A 1 353 ? -6.16 -24.766 -41.812 1 97.12 353 MET A C 1
ATOM 2867 O O . MET A 1 353 ? -6.957 -25.688 -42 1 97.12 353 MET A O 1
ATOM 2871 N N . ALA A 1 354 ? -5.465 -24.625 -40.719 1 97.81 354 ALA A N 1
ATOM 2872 C CA . ALA A 1 354 ? -5.562 -25.609 -39.656 1 97.81 354 ALA A CA 1
ATOM 2873 C C . ALA A 1 354 ? -6.34 -25.062 -38.469 1 97.81 354 ALA A C 1
ATOM 2875 O O . ALA A 1 354 ? -6.199 -23.891 -38.094 1 97.81 354 ALA A O 1
ATOM 2876 N N . SER A 1 355 ? -7.156 -25.891 -37.844 1 97.5 355 SER A N 1
ATOM 2877 C CA . SER A 1 355 ? -7.941 -25.469 -36.688 1 97.5 355 SER A CA 1
ATOM 2878 C C . SER A 1 355 ? -7.105 -25.5 -35.406 1 97.5 355 SER A C 1
ATOM 2880 O O . SER A 1 355 ? -7.414 -24.797 -34.438 1 97.5 355 SER A O 1
ATOM 2882 N N . THR A 1 356 ? -6.18 -26.375 -35.281 1 98.25 356 THR A N 1
ATOM 2883 C CA . THR A 1 356 ? -5.191 -26.438 -34.219 1 98.25 356 THR A CA 1
ATOM 2884 C C . THR A 1 356 ? -3.803 -26.734 -34.781 1 98.25 356 THR A C 1
ATOM 2886 O O . THR A 1 356 ? -3.67 -27.422 -35.781 1 98.25 356 THR A O 1
ATOM 2889 N N . ILE A 1 357 ? -2.805 -26.141 -34.156 1 98.56 357 ILE A N 1
ATOM 2890 C CA . ILE A 1 357 ? -1.434 -26.297 -34.625 1 98.56 357 ILE A CA 1
ATOM 2891 C C . ILE A 1 357 ? -0.511 -26.562 -33.406 1 98.56 357 ILE A C 1
ATOM 2893 O O . ILE A 1 357 ? -0.608 -25.875 -32.406 1 98.56 357 ILE A O 1
ATOM 2897 N N . VAL A 1 358 ? 0.263 -27.578 -33.469 1 98.44 358 VAL A N 1
ATOM 2898 C CA . VAL A 1 358 ? 1.365 -27.766 -32.531 1 98.44 358 VAL A CA 1
ATOM 2899 C C . VAL A 1 358 ? 2.623 -27.078 -33.094 1 98.44 358 VAL A C 1
ATOM 2901 O O . VAL A 1 358 ? 3.225 -27.547 -34.062 1 98.44 358 VAL A O 1
ATOM 2904 N N . ALA A 1 359 ? 2.998 -25.984 -32.375 1 98.19 359 ALA A N 1
ATOM 2905 C CA . ALA A 1 359 ? 4.027 -25.094 -32.938 1 98.19 359 ALA A CA 1
ATOM 2906 C C . ALA A 1 359 ? 5.348 -25.281 -32.188 1 98.19 359 ALA A C 1
ATOM 2908 O O . ALA A 1 359 ? 5.387 -25.25 -30.953 1 98.19 359 ALA A O 1
ATOM 2909 N N . GLY A 1 360 ? 6.414 -25.578 -32.906 1 95.81 360 GLY A N 1
ATOM 2910 C CA . GLY A 1 360 ? 7.762 -25.688 -32.375 1 95.81 360 GLY A CA 1
ATOM 2911 C C . GLY A 1 360 ? 8.82 -25.109 -33.281 1 95.81 360 GLY A C 1
ATOM 2912 O O . GLY A 1 360 ? 8.594 -24.094 -33.938 1 95.81 360 GLY A O 1
ATOM 2913 N N . GLY A 1 361 ? 10.023 -25.641 -33.312 1 91.88 361 GLY A N 1
ATOM 2914 C CA . GLY A 1 361 ? 11.156 -25.172 -34.062 1 91.88 361 GLY A CA 1
ATOM 2915 C C . GLY A 1 361 ? 12.414 -24.984 -33.25 1 91.88 361 GLY A C 1
ATOM 2916 O O . GLY A 1 361 ? 13.172 -25.938 -33.031 1 91.88 361 GLY A O 1
ATOM 2917 N N . SER A 1 362 ? 12.516 -23.906 -32.531 1 89.56 362 SER A N 1
ATOM 2918 C CA . SER A 1 362 ? 13.664 -23.641 -31.688 1 89.56 362 SER A CA 1
ATOM 2919 C C . SER A 1 362 ? 13.562 -24.422 -30.375 1 89.56 362 SER A C 1
ATOM 2921 O O . SER A 1 362 ? 13.914 -23.891 -29.312 1 89.56 362 SER A O 1
ATOM 2923 N N . ASN A 1 363 ? 13.039 -25.656 -30.484 1 87 363 ASN A N 1
ATOM 2924 C CA . ASN A 1 363 ? 12.781 -26.469 -29.312 1 87 363 ASN A CA 1
ATOM 2925 C C . ASN A 1 363 ? 13.625 -27.734 -29.312 1 87 363 ASN A C 1
ATOM 2927 O O . ASN A 1 363 ? 13.422 -28.625 -28.484 1 87 363 ASN A O 1
ATOM 2931 N N . ALA A 1 364 ? 14.594 -27.781 -30.203 1 86.44 364 ALA A N 1
ATOM 2932 C CA . ALA A 1 364 ? 15.422 -28.984 -30.344 1 86.44 364 ALA A CA 1
ATOM 2933 C C . ALA A 1 364 ? 16.594 -28.938 -29.359 1 86.44 364 ALA A C 1
ATOM 2935 O O . ALA A 1 364 ? 17.75 -29.078 -29.75 1 86.44 364 ALA A O 1
ATOM 2936 N N . TYR A 1 365 ? 16.297 -28.75 -28.172 1 87.31 365 TYR A N 1
ATOM 2937 C CA . TYR A 1 365 ? 17.312 -28.766 -27.141 1 87.31 365 TYR A CA 1
ATOM 2938 C C . TYR A 1 365 ? 17.016 -29.875 -26.125 1 87.31 365 TYR A C 1
ATOM 2940 O O . TYR A 1 365 ? 17.844 -30.156 -25.25 1 87.31 365 TYR A O 1
ATOM 2948 N N . VAL A 1 366 ? 15.844 -30.484 -26.281 1 88 366 VAL A N 1
ATOM 2949 C CA . VAL A 1 366 ? 15.438 -31.594 -25.422 1 88 366 VAL A CA 1
ATOM 2950 C C . VAL A 1 366 ? 14.43 -32.469 -26.141 1 88 366 VAL A C 1
ATOM 2952 O O . VAL A 1 366 ? 13.75 -32.031 -27.062 1 88 366 VAL A O 1
ATOM 2955 N N . HIS A 1 367 ? 14.375 -33.656 -25.906 1 88.06 367 HIS A N 1
ATOM 2956 C CA . HIS A 1 367 ? 13.383 -34.562 -26.453 1 88.06 367 HIS A CA 1
ATOM 2957 C C . HIS A 1 367 ? 12.688 -35.375 -25.344 1 88.06 367 HIS A C 1
ATOM 2959 O O . HIS A 1 367 ? 13.336 -35.969 -24.5 1 88.06 367 HIS A O 1
ATOM 2965 N N . PRO A 1 368 ? 11.336 -35.438 -25.25 1 90.5 368 PRO A N 1
ATOM 2966 C CA . PRO A 1 368 ? 10.422 -34.688 -26.141 1 90.5 368 PRO A CA 1
ATOM 2967 C C . PRO A 1 368 ? 10.477 -33.188 -25.938 1 90.5 368 PRO A C 1
ATOM 2969 O O . PRO A 1 368 ? 10.625 -32.719 -24.797 1 90.5 368 PRO A O 1
ATOM 2972 N N . PRO A 1 369 ? 10.289 -32.469 -26.984 1 93.12 369 PRO A N 1
ATOM 2973 C CA . PRO A 1 369 ? 10.438 -31.016 -26.875 1 93.12 369 PRO A CA 1
ATOM 2974 C C . PRO A 1 369 ? 9.172 -30.328 -26.359 1 93.12 369 PRO A C 1
ATOM 2976 O O . PRO A 1 369 ? 8.062 -30.828 -26.562 1 93.12 369 PRO A O 1
ATOM 2979 N N . PRO A 1 370 ? 9.375 -29.219 -25.656 1 94.88 370 PRO A N 1
ATOM 2980 C CA . PRO A 1 370 ? 8.211 -28.375 -25.406 1 94.88 370 PRO A CA 1
ATOM 2981 C C . PRO A 1 370 ? 7.664 -27.719 -26.672 1 94.88 370 PRO A C 1
ATOM 2983 O O . PRO A 1 370 ? 8.438 -27.312 -27.531 1 94.88 370 PRO A O 1
ATOM 2986 N N . VAL A 1 371 ? 6.371 -27.625 -26.781 1 97.25 371 VAL A N 1
ATOM 2987 C CA . VAL A 1 371 ? 5.723 -27.047 -27.953 1 97.25 371 VAL A CA 1
ATOM 2988 C C . VAL A 1 371 ? 4.578 -26.141 -27.516 1 97.25 371 VAL A C 1
ATOM 2990 O O . VAL A 1 371 ? 4.086 -26.25 -26.391 1 97.25 371 VAL A O 1
ATOM 2993 N N . VAL A 1 372 ? 4.246 -25.25 -28.344 1 97.81 372 VAL A N 1
ATOM 2994 C CA . VAL A 1 372 ? 3.059 -24.438 -28.141 1 97.81 372 VAL A CA 1
ATOM 2995 C C . VAL A 1 372 ? 1.859 -25.062 -28.844 1 97.81 372 VAL A C 1
ATOM 2997 O O . VAL A 1 372 ? 1.85 -25.188 -30.062 1 97.81 372 VAL A O 1
ATOM 3000 N N . ALA A 1 373 ? 0.922 -25.484 -28.094 1 97.5 373 ALA A N 1
ATOM 3001 C CA . ALA A 1 373 ? -0.334 -25.953 -28.672 1 97.5 373 ALA A CA 1
ATOM 3002 C C . ALA A 1 373 ? -1.282 -24.781 -28.938 1 97.5 373 ALA A C 1
ATOM 3004 O O . ALA A 1 373 ? -1.884 -24.25 -28.016 1 97.5 373 ALA A O 1
ATOM 3005 N N . LEU A 1 374 ? -1.486 -24.453 -30.203 1 97.69 374 LEU A N 1
ATOM 3006 C CA . LEU A 1 374 ? -2.234 -23.25 -30.578 1 97.69 374 LEU A CA 1
ATOM 3007 C C . LEU A 1 374 ? -3.65 -23.609 -31.016 1 97.69 374 LEU A C 1
ATOM 3009 O O . LEU A 1 374 ? -3.854 -24.609 -31.719 1 97.69 374 LEU A O 1
ATOM 3013 N N . LYS A 1 375 ? -4.504 -22.891 -30.641 1 96.81 375 LYS A N 1
ATOM 3014 C CA . LYS A 1 375 ? -5.875 -22.906 -31.141 1 96.81 375 LYS A CA 1
ATOM 3015 C C . LYS A 1 375 ? -6.5 -21.516 -31.078 1 96.81 375 LYS A C 1
ATOM 3017 O O . LYS A 1 375 ? -6.051 -20.672 -30.297 1 96.81 375 LYS A O 1
ATOM 3022 N N . PRO A 1 376 ? -7.469 -21.25 -31.891 1 95.69 376 PRO A N 1
ATOM 3023 C CA . PRO A 1 376 ? -8.227 -20.016 -31.703 1 95.69 376 PRO A CA 1
ATOM 3024 C C . PRO A 1 376 ? -8.914 -19.938 -30.328 1 95.69 376 PRO A C 1
ATOM 3026 O O . PRO A 1 376 ? -9.375 -20.969 -29.828 1 95.69 376 PRO A O 1
ATOM 3029 N N . LYS A 1 377 ? -9.047 -18.828 -29.844 1 90.75 377 LYS A N 1
ATOM 3030 C CA . LYS A 1 377 ? -9.484 -18.578 -28.469 1 90.75 377 LYS A CA 1
ATOM 3031 C C . LYS A 1 377 ? -10.844 -19.219 -28.203 1 90.75 377 LYS A C 1
ATOM 3033 O O . LYS A 1 377 ? -11.086 -19.766 -27.125 1 90.75 377 LYS A O 1
ATOM 3038 N N . LEU A 1 378 ? -11.727 -19.234 -29.141 1 88.94 378 LEU A N 1
ATOM 3039 C CA . LEU A 1 378 ? -13.102 -19.672 -28.906 1 88.94 378 LEU A CA 1
ATOM 3040 C C . LEU A 1 378 ? -13.312 -21.094 -29.375 1 88.94 378 LEU A C 1
ATOM 3042 O O . LEU A 1 378 ? -14.398 -21.656 -29.188 1 88.94 378 LEU A O 1
ATOM 3046 N N . LEU A 1 379 ? -12.344 -21.719 -29.922 1 91.62 379 LEU A N 1
ATOM 3047 C CA . LEU A 1 379 ? -12.477 -23.062 -30.453 1 91.62 379 LEU A CA 1
ATOM 3048 C C . LEU A 1 379 ? -12.508 -24.109 -29.328 1 91.62 379 LEU A C 1
ATOM 3050 O O . LEU A 1 379 ? -11.625 -24.109 -28.469 1 91.62 379 LEU A O 1
ATOM 3054 N N . GLY A 1 380 ? -13.5 -24.906 -29.391 1 79.56 380 GLY A N 1
ATOM 3055 C CA . GLY A 1 380 ? -13.625 -26 -28.438 1 79.56 380 GLY A CA 1
ATOM 3056 C C . GLY A 1 380 ? -14.008 -25.547 -27.047 1 79.56 380 GLY A C 1
ATOM 3057 O O . GLY A 1 380 ? -13.586 -26.125 -26.047 1 79.56 380 GLY A O 1
ATOM 3058 N N . ASN A 1 381 ? -14.539 -24.297 -26.969 1 67.38 381 ASN A N 1
ATOM 3059 C CA . ASN A 1 381 ? -14.766 -23.719 -25.641 1 67.38 381 ASN A CA 1
ATOM 3060 C C . ASN A 1 381 ? -16.031 -24.266 -25 1 67.38 381 ASN A C 1
ATOM 3062 O O . ASN A 1 381 ? -17.141 -23.984 -25.438 1 67.38 381 ASN A O 1
ATOM 3066 N N . GLN A 1 382 ? -15.812 -25.438 -24.422 1 65.62 382 GLN A N 1
ATOM 3067 C CA . GLN A 1 382 ? -16.875 -25.891 -23.531 1 65.62 382 GLN A CA 1
ATOM 3068 C C . GLN A 1 382 ? -16.812 -25.188 -22.188 1 65.62 382 GLN A C 1
ATOM 3070 O O . GLN A 1 382 ? -15.773 -24.625 -21.812 1 65.62 382 GLN A O 1
ATOM 3075 N N . THR A 1 383 ? -17.859 -24.859 -21.656 1 58.91 383 THR A N 1
ATOM 3076 C CA . THR A 1 383 ? -17.953 -24.156 -20.391 1 58.91 383 THR A CA 1
ATOM 3077 C C . THR A 1 383 ? -17.188 -24.922 -19.297 1 58.91 383 THR A C 1
ATOM 3079 O O . THR A 1 383 ? -17.656 -25.953 -18.812 1 58.91 383 THR A O 1
ATOM 3082 N N . PRO A 1 384 ? -15.938 -24.516 -19.172 1 63.25 384 PRO A N 1
ATOM 3083 C CA . PRO A 1 384 ? -15.172 -25.25 -18.172 1 63.25 384 PRO A CA 1
ATOM 3084 C C . PRO A 1 384 ? -15.734 -25.078 -16.766 1 63.25 384 PRO A C 1
ATOM 3086 O O . PRO A 1 384 ? -16.359 -24.062 -16.453 1 63.25 384 PRO A O 1
ATOM 3089 N N . THR A 1 385 ? -15.734 -26.188 -15.984 1 71.38 385 THR A N 1
ATOM 3090 C CA . THR A 1 385 ? -16.156 -26.156 -14.594 1 71.38 385 THR A CA 1
ATOM 3091 C C . THR A 1 385 ? -15.094 -25.484 -13.727 1 71.38 385 THR A C 1
ATOM 3093 O O . THR A 1 385 ? -13.906 -25.797 -13.828 1 71.38 385 THR A O 1
ATOM 3096 N N . ARG A 1 386 ? -15.484 -24.594 -12.859 1 77.56 386 ARG A N 1
ATOM 3097 C CA . ARG A 1 386 ? -14.586 -23.891 -11.961 1 77.56 386 ARG A CA 1
ATOM 3098 C C . ARG A 1 386 ? -14.102 -24.797 -10.836 1 77.56 386 ARG A C 1
ATOM 3100 O O . ARG A 1 386 ? -14.875 -25.594 -10.297 1 77.56 386 ARG A O 1
ATOM 3107 N N . VAL A 1 387 ? -12.875 -24.766 -10.617 1 71.38 387 VAL A N 1
ATOM 3108 C CA . VAL A 1 387 ? -12.25 -25.453 -9.492 1 71.38 387 VAL A CA 1
ATOM 3109 C C . VAL A 1 387 ? -11.867 -24.438 -8.414 1 71.38 387 VAL A C 1
ATOM 3111 O O . VAL A 1 387 ? -11.023 -23.562 -8.641 1 71.38 387 VAL A O 1
ATOM 3114 N N . GLU A 1 388 ? -12.398 -24.578 -7.277 1 67 388 GLU A N 1
ATOM 3115 C CA . GLU A 1 388 ? -12.312 -23.547 -6.25 1 67 388 GLU A CA 1
ATOM 3116 C C . GLU A 1 388 ? -10.883 -23.422 -5.719 1 67 388 GLU A C 1
ATOM 3118 O O . GLU A 1 388 ? -10.352 -22.312 -5.625 1 67 388 GLU A O 1
ATOM 3123 N N . TYR A 1 389 ? -10.258 -24.562 -5.402 1 69.62 389 TYR A N 1
ATOM 3124 C CA . TYR A 1 389 ? -8.992 -24.469 -4.676 1 69.62 389 TYR A CA 1
ATOM 3125 C C . TYR A 1 389 ? -7.852 -24.125 -5.621 1 69.62 389 TYR A C 1
ATOM 3127 O O . TYR A 1 389 ? -6.738 -23.828 -5.18 1 69.62 389 TYR A O 1
ATOM 3135 N N . VAL A 1 390 ? -8.117 -24.094 -6.984 1 70.31 390 VAL A N 1
ATOM 3136 C CA . VAL A 1 390 ? -7.109 -23.562 -7.898 1 70.31 390 VAL A CA 1
ATOM 3137 C C . VAL A 1 390 ? -7.559 -22.219 -8.445 1 70.31 390 VAL A C 1
ATOM 3139 O O . VAL A 1 390 ? -6.855 -21.594 -9.25 1 70.31 390 VAL A O 1
ATOM 3142 N N . ARG A 1 391 ? -8.766 -21.812 -8.008 1 68.88 391 ARG A N 1
ATOM 3143 C CA . ARG A 1 391 ? -9.328 -20.5 -8.312 1 68.88 391 ARG A CA 1
ATOM 3144 C C . ARG A 1 391 ? -9.32 -20.25 -9.82 1 68.88 391 ARG A C 1
ATOM 3146 O O . ARG A 1 391 ? -8.828 -19.219 -10.273 1 68.88 391 ARG A O 1
ATOM 3153 N N . GLY A 1 392 ? -9.797 -21.391 -10.555 1 74.5 392 GLY A N 1
ATOM 3154 C CA . GLY A 1 392 ? -9.852 -21.328 -12.008 1 74.5 392 GLY A CA 1
ATOM 3155 C C . GLY A 1 392 ? -10.531 -22.531 -12.633 1 74.5 392 GLY A C 1
ATOM 3156 O O . GLY A 1 392 ? -11.227 -23.297 -11.945 1 74.5 392 GLY A O 1
ATOM 3157 N N . THR A 1 393 ? -10.578 -22.781 -13.984 1 77.75 393 THR A N 1
ATOM 3158 C CA . THR A 1 393 ? -11.234 -23.875 -14.695 1 77.75 393 THR A CA 1
ATOM 3159 C C . THR A 1 393 ? -10.211 -24.891 -15.188 1 77.75 393 THR A C 1
ATOM 3161 O O . THR A 1 393 ? -10.531 -26.078 -15.367 1 77.75 393 THR A O 1
ATOM 3164 N N . ASP A 1 394 ? -9.125 -24.812 -15.258 1 80 394 ASP A N 1
ATOM 3165 C CA . ASP A 1 394 ? -8.016 -25.609 -15.797 1 80 394 ASP A CA 1
ATOM 3166 C C . ASP A 1 394 ? -8.43 -26.328 -17.078 1 80 394 ASP A C 1
ATOM 3168 O O . ASP A 1 394 ? -8.875 -27.469 -17.031 1 80 394 ASP A O 1
ATOM 3172 N N . GLY A 1 395 ? -8.305 -25.891 -18.172 1 86.62 395 GLY A N 1
ATOM 3173 C CA . GLY A 1 395 ? -8.594 -26.469 -19.469 1 86.62 395 GLY A CA 1
ATOM 3174 C C . GLY A 1 395 ? -7.449 -27.297 -20.016 1 86.62 395 GLY A C 1
ATOM 3175 O O . GLY A 1 395 ? -7.57 -27.906 -21.094 1 86.62 395 GLY A O 1
ATOM 3176 N N . THR A 1 396 ? -6.375 -27.484 -19.297 1 91 396 THR A N 1
ATOM 3177 C CA . THR A 1 396 ? -5.227 -28.266 -19.75 1 91 396 THR A CA 1
ATOM 3178 C C . THR A 1 396 ? -5.473 -29.75 -19.547 1 91 396 THR A C 1
ATOM 3180 O O . THR A 1 396 ? -6.426 -30.141 -18.859 1 91 396 THR A O 1
ATOM 3183 N N . LEU A 1 397 ? -4.688 -30.562 -20.156 1 92.44 397 LEU A N 1
ATOM 3184 C CA . LEU A 1 397 ? -4.781 -32 -19.938 1 92.44 397 LEU A CA 1
ATOM 3185 C C . LEU A 1 397 ? -4.016 -32.406 -18.672 1 92.44 397 LEU A C 1
ATOM 3187 O O . LEU A 1 397 ? -4.531 -33.156 -17.844 1 92.44 397 LEU A O 1
ATOM 3191 N N . SER A 1 398 ? -2.824 -31.922 -18.484 1 88.56 398 SER A N 1
ATOM 3192 C CA . SER A 1 398 ? -1.939 -32.375 -17.422 1 88.56 398 SER A CA 1
ATOM 3193 C C . SER A 1 398 ? -2.176 -31.562 -16.141 1 88.56 398 SER A C 1
ATOM 3195 O O . SER A 1 398 ? -1.83 -32.031 -15.047 1 88.56 398 SER A O 1
ATOM 3197 N N . GLY A 1 399 ? -2.74 -30.406 -16.188 1 88.5 399 GLY A N 1
ATOM 3198 C CA . GLY A 1 399 ? -2.83 -29.562 -15.008 1 88.5 399 GLY A CA 1
ATOM 3199 C C . GLY A 1 399 ? -1.517 -28.875 -14.664 1 88.5 399 GLY A C 1
ATOM 3200 O O . GLY A 1 399 ? -1.093 -27.953 -15.344 1 88.5 399 GLY A O 1
ATOM 3201 N N . SER A 1 400 ? -0.725 -29.469 -13.641 1 91.75 400 SER A N 1
ATOM 3202 C CA . SER A 1 400 ? 0.581 -28.953 -13.242 1 91.75 400 SER A CA 1
ATOM 3203 C C . SER A 1 400 ? 1.626 -29.203 -14.32 1 91.75 400 SER A C 1
ATOM 3205 O O . SER A 1 400 ? 1.675 -30.281 -14.914 1 91.75 400 SER A O 1
ATOM 3207 N N . ARG A 1 401 ? 2.379 -28.156 -14.578 1 93.12 401 ARG A N 1
ATOM 3208 C CA . ARG A 1 401 ? 3.451 -28.25 -15.562 1 93.12 401 ARG A CA 1
ATOM 3209 C C . ARG A 1 401 ? 4.688 -27.484 -15.109 1 93.12 401 ARG A C 1
ATOM 3211 O O . ARG A 1 401 ? 4.574 -26.406 -14.516 1 93.12 401 ARG A O 1
ATOM 3218 N N . ASP A 1 402 ? 5.828 -28.078 -15.445 1 94.38 402 ASP A N 1
ATOM 3219 C CA . ASP A 1 402 ? 7.07 -27.359 -15.18 1 94.38 402 ASP A CA 1
ATOM 3220 C C . ASP A 1 402 ? 7.156 -26.078 -16.016 1 94.38 402 ASP A C 1
ATOM 3222 O O . ASP A 1 402 ? 6.832 -26.094 -17.203 1 94.38 402 ASP A O 1
ATOM 3226 N N . SER A 1 403 ? 7.609 -25.016 -15.438 1 94.06 403 SER A N 1
ATOM 3227 C CA . SER A 1 403 ? 7.555 -23.719 -16.094 1 94.06 403 SER A CA 1
ATOM 3228 C C . SER A 1 403 ? 8.844 -23.422 -16.859 1 94.06 403 SER A C 1
ATOM 3230 O O . SER A 1 403 ? 8.922 -22.438 -17.594 1 94.06 403 SER A O 1
ATOM 3232 N N . ILE A 1 404 ? 9.844 -24.203 -16.734 1 94.81 404 ILE A N 1
ATOM 3233 C CA . ILE A 1 404 ? 11.133 -23.906 -17.344 1 94.81 404 ILE A CA 1
ATOM 3234 C C . ILE A 1 404 ? 11.031 -24.094 -18.859 1 94.81 404 ILE A C 1
ATOM 3236 O O . ILE A 1 404 ? 11.602 -23.312 -19.625 1 94.81 404 ILE A O 1
ATOM 3240 N N . GLY A 1 405 ? 10.281 -25.125 -19.312 1 93.62 405 GLY A N 1
ATOM 3241 C CA . GLY A 1 405 ? 10.055 -25.297 -20.734 1 93.62 405 GLY A CA 1
ATOM 3242 C C . GLY A 1 405 ? 9.43 -24.062 -21.375 1 93.62 405 GLY A C 1
ATOM 3243 O O . GLY A 1 405 ? 9.977 -23.5 -22.328 1 93.62 405 GLY A O 1
ATOM 3244 N N . PRO A 1 406 ? 8.336 -23.625 -20.828 1 95.75 406 PRO A N 1
ATOM 3245 C CA . PRO A 1 406 ? 7.684 -22.422 -21.328 1 95.75 406 PRO A CA 1
ATOM 3246 C C . PRO A 1 406 ? 8.602 -21.203 -21.281 1 95.75 406 PRO A C 1
ATOM 3248 O O . PRO A 1 406 ? 8.617 -20.391 -22.219 1 95.75 406 PRO A O 1
ATOM 3251 N N . LEU A 1 407 ? 9.328 -21.062 -20.188 1 96.25 407 LEU A N 1
ATOM 3252 C CA . LEU A 1 407 ? 10.266 -19.953 -20.078 1 96.25 407 LEU A CA 1
ATOM 3253 C C . LEU A 1 407 ? 11.305 -20 -21.203 1 96.25 407 LEU A C 1
ATOM 3255 O O . LEU A 1 407 ? 11.602 -18.984 -21.828 1 96.25 407 LEU A O 1
ATOM 3259 N N . MET A 1 408 ? 11.82 -21.172 -21.484 1 95.62 408 MET A N 1
ATOM 3260 C CA . MET A 1 408 ? 12.844 -21.359 -22.516 1 95.62 408 MET A CA 1
ATOM 3261 C C . MET A 1 408 ? 12.312 -20.969 -23.891 1 95.62 408 MET A C 1
ATOM 3263 O O . MET A 1 408 ? 13.016 -20.312 -24.656 1 95.62 408 MET A O 1
ATOM 3267 N N . LEU A 1 409 ? 11.141 -21.359 -24.188 1 95.94 409 LEU A N 1
ATOM 3268 C CA . LEU A 1 409 ? 10.57 -21.047 -25.5 1 95.94 409 LEU A CA 1
ATOM 3269 C C . LEU A 1 409 ? 10.375 -19.547 -25.656 1 95.94 409 LEU A C 1
ATOM 3271 O O . LEU A 1 409 ? 10.586 -19 -26.75 1 95.94 409 LEU A O 1
ATOM 3275 N N . CYS A 1 410 ? 9.93 -18.922 -24.594 1 96.5 410 CYS A N 1
ATOM 3276 C CA . CYS A 1 410 ? 9.773 -17.469 -24.672 1 96.5 410 CYS A CA 1
ATOM 3277 C C . CYS A 1 410 ? 11.117 -16.781 -24.844 1 96.5 410 CYS A C 1
ATOM 3279 O O . CYS A 1 410 ? 11.242 -15.844 -25.641 1 96.5 410 CYS A O 1
ATOM 3281 N N . LEU A 1 411 ? 12.109 -17.234 -24.078 1 96 411 LEU A N 1
ATOM 3282 C CA . LEU A 1 411 ? 13.438 -16.625 -24.188 1 96 411 LEU A CA 1
ATOM 3283 C C . LEU A 1 411 ? 13.992 -16.797 -25.594 1 96 411 LEU A C 1
ATOM 3285 O O . LEU A 1 411 ? 14.711 -15.93 -26.078 1 96 411 LEU A O 1
ATOM 3289 N N . GLN A 1 412 ? 13.672 -17.969 -26.266 1 95.56 412 GLN A N 1
ATOM 3290 C CA . GLN A 1 412 ? 14.078 -18.156 -27.656 1 95.56 412 GLN A CA 1
ATOM 3291 C C . GLN A 1 412 ? 13.414 -17.141 -28.578 1 95.56 412 GLN A C 1
ATOM 3293 O O . GLN A 1 412 ? 14.07 -16.547 -29.438 1 95.56 412 GLN A O 1
ATOM 3298 N N . GLU A 1 413 ? 12.133 -16.969 -28.328 1 95.88 413 GLU A N 1
ATOM 3299 C CA . GLU A 1 413 ? 11.414 -15.969 -29.125 1 95.88 413 GLU A CA 1
ATOM 3300 C C . GLU A 1 413 ? 12.039 -14.586 -28.969 1 95.88 413 GLU A C 1
ATOM 3302 O O . GLU A 1 413 ? 12.172 -13.836 -29.938 1 95.88 413 GLU A O 1
ATOM 3307 N N . LEU A 1 414 ? 12.391 -14.227 -27.75 1 95.06 414 LEU A N 1
ATOM 3308 C CA . LEU A 1 414 ? 12.938 -12.906 -27.438 1 95.06 414 LEU A CA 1
ATOM 3309 C C . LEU A 1 414 ? 14.359 -12.766 -27.969 1 95.06 414 LEU A C 1
ATOM 3311 O O . LEU A 1 414 ? 14.758 -11.703 -28.438 1 95.06 414 LEU A O 1
ATOM 3315 N N . ARG A 1 415 ? 15.172 -13.773 -27.844 1 94.5 415 ARG A N 1
ATOM 3316 C CA . ARG A 1 415 ? 16.578 -13.758 -28.234 1 94.5 415 ARG A CA 1
ATOM 3317 C C . ARG A 1 415 ? 16.734 -13.602 -29.75 1 94.5 415 ARG A C 1
ATOM 3319 O O . ARG A 1 415 ? 17.547 -12.805 -30.219 1 94.5 415 ARG A O 1
ATOM 3326 N N . PHE A 1 416 ? 15.906 -14.328 -30.562 1 94 416 PHE A N 1
ATOM 3327 C CA . PHE A 1 416 ? 16.109 -14.375 -32 1 94 416 PHE A CA 1
ATOM 3328 C C . PHE A 1 416 ? 15.117 -13.461 -32.719 1 94 416 PHE A C 1
ATOM 3330 O O . PHE A 1 416 ? 15.461 -12.828 -33.719 1 94 416 PHE A O 1
ATOM 3337 N N . GLY A 1 417 ? 13.883 -13.422 -32.25 1 91.19 417 GLY A N 1
ATOM 3338 C CA . GLY A 1 417 ? 12.852 -12.688 -32.969 1 91.19 417 GLY A CA 1
ATOM 3339 C C . GLY A 1 417 ? 12.555 -13.266 -34.344 1 91.19 417 GLY A C 1
ATOM 3340 O O . GLY A 1 417 ? 13.172 -14.25 -34.75 1 91.19 417 GLY A O 1
ATOM 3341 N N . ASN A 1 418 ? 11.695 -12.641 -35.062 1 91.12 418 ASN A N 1
ATOM 3342 C CA . ASN A 1 418 ? 11.352 -13.102 -36.406 1 91.12 418 ASN A CA 1
ATOM 3343 C C . ASN A 1 418 ? 12.531 -12.992 -37.344 1 91.12 418 ASN A C 1
ATOM 3345 O O . ASN A 1 418 ? 12.758 -13.875 -38.188 1 91.12 418 ASN A O 1
ATOM 3349 N N . ARG A 1 419 ? 13.188 -11.945 -37.219 1 89.62 419 ARG A N 1
ATOM 3350 C CA . ARG A 1 419 ? 14.32 -11.703 -38.094 1 89.62 419 ARG A CA 1
ATOM 3351 C C . ARG A 1 419 ? 15.438 -12.711 -37.844 1 89.62 419 ARG A C 1
ATOM 3353 O O . ARG A 1 419 ? 16.047 -13.211 -38.812 1 89.62 419 ARG A O 1
ATOM 3360 N N . GLY A 1 420 ? 15.719 -12.914 -36.562 1 92.5 420 GLY A N 1
ATOM 3361 C CA . GLY A 1 420 ? 16.734 -13.898 -36.25 1 92.5 420 GLY A CA 1
ATOM 3362 C C . GLY A 1 420 ? 16.391 -15.297 -36.719 1 92.5 420 GLY A C 1
ATOM 3363 O O . GLY A 1 420 ? 17.25 -15.984 -37.281 1 92.5 420 GLY A O 1
ATOM 3364 N N . PHE A 1 421 ? 15.203 -15.727 -36.594 1 94.62 421 PHE A N 1
ATOM 3365 C CA . PHE A 1 421 ? 14.75 -17.016 -37.094 1 94.62 421 PHE A CA 1
ATOM 3366 C C . PHE A 1 421 ? 14.867 -17.094 -38.625 1 94.62 421 PHE A C 1
ATOM 3368 O O . PHE A 1 421 ? 15.32 -18.094 -39.188 1 94.62 421 PHE A O 1
ATOM 3375 N N . GLN A 1 422 ? 14.438 -16.031 -39.219 1 92.31 422 GLN A N 1
ATOM 3376 C CA . GLN A 1 422 ? 14.5 -15.969 -40.688 1 92.31 422 GLN A CA 1
ATOM 3377 C C . GLN A 1 422 ? 15.93 -16.172 -41.188 1 92.31 422 GLN A C 1
ATOM 3379 O O . GLN A 1 422 ? 16.172 -16.984 -42.062 1 92.31 422 GLN A O 1
ATOM 3384 N N . GLU A 1 423 ? 16.828 -15.445 -40.562 1 91.19 423 GLU A N 1
ATOM 3385 C CA . GLU A 1 423 ? 18.234 -15.539 -40.969 1 91.19 423 GLU A CA 1
ATOM 3386 C C . GLU A 1 423 ? 18.766 -16.953 -40.75 1 91.19 423 GLU A C 1
ATOM 3388 O O . GLU A 1 423 ? 19.453 -17.484 -41.594 1 91.19 423 GLU A O 1
ATOM 3393 N N . ILE A 1 424 ? 18.484 -17.516 -39.656 1 93.38 424 ILE A N 1
ATOM 3394 C CA . ILE A 1 424 ? 19 -18.828 -39.281 1 93.38 424 ILE A CA 1
ATOM 3395 C C . ILE A 1 424 ? 18.438 -19.875 -40.219 1 93.38 424 ILE A C 1
ATOM 3397 O O . ILE A 1 424 ? 19.188 -20.656 -40.812 1 93.38 424 ILE A O 1
ATOM 3401 N N . TYR A 1 425 ? 17.141 -19.953 -40.438 1 92.94 425 TYR A N 1
ATOM 3402 C CA . TYR A 1 425 ? 16.5 -21.031 -41.188 1 92.94 425 TYR A CA 1
ATOM 3403 C C . TYR A 1 425 ? 16.75 -20.891 -42.688 1 92.94 425 TYR A C 1
ATOM 3405 O O . TYR A 1 425 ? 16.906 -21.891 -43.406 1 92.94 425 TYR A O 1
ATOM 3413 N N . GLU A 1 426 ? 16.797 -19.672 -43.219 1 91.25 426 GLU A N 1
ATOM 3414 C CA . GLU A 1 426 ? 17.141 -19.5 -44.625 1 91.25 426 GLU A CA 1
ATOM 3415 C C . GLU A 1 426 ? 18.578 -19.953 -44.875 1 91.25 426 GLU A C 1
ATOM 3417 O O . GLU A 1 426 ? 18.859 -20.562 -45.906 1 91.25 426 GLU A O 1
ATOM 3422 N N . SER A 1 427 ? 19.438 -19.625 -43.938 1 91.06 427 SER A N 1
ATOM 3423 C CA . SER A 1 427 ? 20.812 -20.094 -44.094 1 91.06 427 SER A CA 1
ATOM 3424 C C . SER A 1 427 ? 20.875 -21.609 -44.094 1 91.06 427 SER A C 1
ATOM 3426 O O . SER A 1 427 ? 21.594 -22.203 -44.906 1 91.06 427 SER A O 1
ATOM 3428 N N . CYS A 1 428 ? 20.188 -22.266 -43.188 1 92.12 428 CYS A N 1
ATOM 3429 C CA . CYS A 1 428 ? 20.172 -23.719 -43.125 1 92.12 428 CYS A CA 1
ATOM 3430 C C . CYS A 1 428 ? 19.609 -24.312 -44.438 1 92.12 428 CYS A C 1
ATOM 3432 O O . CYS A 1 428 ? 20.109 -25.328 -44.906 1 92.12 428 CYS A O 1
ATOM 3434 N N . TYR A 1 429 ? 18.672 -23.703 -44.938 1 90.62 429 TYR A N 1
ATOM 3435 C CA . TYR A 1 429 ? 18.062 -24.203 -46.156 1 90.62 429 TYR A CA 1
ATOM 3436 C C . TYR A 1 429 ? 19.031 -24.125 -47.344 1 90.62 429 TYR A C 1
ATOM 3438 O O . TYR A 1 429 ? 19.125 -25.047 -48.156 1 90.62 429 TYR A O 1
ATOM 3446 N N . ILE A 1 430 ? 19.688 -22.984 -47.5 1 88.81 430 ILE A N 1
ATOM 3447 C CA . ILE A 1 430 ? 20.656 -22.812 -48.562 1 88.81 430 ILE A CA 1
ATOM 3448 C C . ILE A 1 430 ? 21.781 -23.844 -48.438 1 88.81 430 ILE A C 1
ATOM 3450 O O . ILE A 1 430 ? 22.203 -24.438 -49.438 1 88.81 430 ILE A O 1
ATOM 3454 N N . ARG A 1 431 ? 22.156 -24.047 -47.25 1 91.31 431 ARG A N 1
ATOM 3455 C CA . ARG A 1 431 ? 23.203 -25.047 -47.031 1 91.31 431 ARG A CA 1
ATOM 3456 C C . ARG A 1 431 ? 22.703 -26.453 -47.375 1 91.31 431 ARG A C 1
ATOM 3458 O O . ARG A 1 431 ? 23.469 -27.281 -47.875 1 91.31 431 ARG A O 1
ATOM 3465 N N . ARG A 1 432 ? 21.5 -26.766 -47.062 1 91.31 432 ARG A N 1
ATOM 3466 C CA . ARG A 1 432 ? 20.906 -28.031 -47.438 1 91.31 432 ARG A CA 1
ATOM 3467 C C . ARG A 1 432 ? 20.922 -28.219 -48.938 1 91.31 432 ARG A C 1
ATOM 3469 O O . ARG A 1 432 ? 21.234 -29.312 -49.438 1 91.31 432 ARG A O 1
ATOM 3476 N N . MET A 1 433 ? 20.578 -27.156 -49.656 1 88.44 433 MET A N 1
ATOM 3477 C CA . MET A 1 433 ? 20.547 -27.219 -51.125 1 88.44 433 MET A CA 1
ATOM 3478 C C . MET A 1 433 ? 21.938 -27.5 -51.688 1 88.44 433 MET A C 1
ATOM 3480 O O . MET A 1 433 ? 22.094 -28.281 -52.625 1 88.44 433 MET A O 1
ATOM 3484 N N . ARG A 1 434 ? 22.859 -26.906 -51.125 1 89 434 ARG A N 1
ATOM 3485 C CA . ARG A 1 434 ? 24.234 -27.125 -51.562 1 89 434 ARG A CA 1
ATOM 3486 C C . ARG A 1 434 ? 24.688 -28.547 -51.25 1 89 434 ARG A C 1
ATOM 3488 O O . ARG A 1 434 ? 25.406 -29.156 -52.031 1 89 434 ARG A O 1
ATOM 3495 N N . LEU A 1 435 ? 24.312 -28.953 -50.125 1 90.69 435 LEU A N 1
ATOM 3496 C CA . LEU A 1 435 ? 24.641 -30.328 -49.781 1 90.69 435 LEU A CA 1
ATOM 3497 C C . LEU A 1 435 ? 23.953 -31.312 -50.75 1 90.69 435 LEU A C 1
ATOM 3499 O O . LEU A 1 435 ? 24.547 -32.312 -51.125 1 90.69 435 LEU A O 1
ATOM 3503 N N . MET A 1 436 ? 22.734 -31.047 -51.125 1 91.25 436 MET A N 1
ATOM 3504 C CA . MET A 1 436 ? 22 -31.859 -52.062 1 91.25 436 MET A CA 1
ATOM 3505 C C . MET A 1 436 ? 22.766 -31.969 -53.375 1 91.25 436 MET A C 1
ATOM 3507 O O . MET A 1 436 ? 22.844 -33.031 -53.969 1 91.25 436 MET A O 1
ATOM 3511 N N . ASN A 1 437 ? 23.266 -30.875 -53.812 1 88.62 437 ASN A N 1
ATOM 3512 C CA . ASN A 1 437 ? 24.047 -30.859 -55.031 1 88.62 437 ASN A CA 1
ATOM 3513 C C . ASN A 1 437 ? 25.281 -31.75 -54.938 1 88.62 437 ASN A C 1
ATOM 3515 O O . ASN A 1 437 ? 25.641 -32.438 -55.875 1 88.62 437 ASN A O 1
ATOM 3519 N N . GLU A 1 438 ? 25.875 -31.641 -53.844 1 88.38 438 GLU A N 1
ATOM 3520 C CA . GLU A 1 438 ? 27.047 -32.469 -53.625 1 88.38 438 GLU A CA 1
ATOM 3521 C C . GLU A 1 438 ? 26.656 -33.969 -53.562 1 88.38 438 GLU A C 1
ATOM 3523 O O . GLU A 1 438 ? 27.406 -34.812 -54.031 1 88.38 438 GLU A O 1
ATOM 3528 N N . LEU A 1 439 ? 25.562 -34.281 -52.969 1 90.12 439 LEU A N 1
ATOM 3529 C CA . LEU A 1 439 ? 25.109 -35.656 -52.875 1 90.12 439 LEU A CA 1
ATOM 3530 C C . LEU A 1 439 ? 24.781 -36.219 -54.281 1 90.12 439 LEU A C 1
ATOM 3532 O O . LEU A 1 439 ? 25.047 -37.375 -54.562 1 90.12 439 LEU A O 1
ATOM 3536 N N . LYS A 1 440 ? 24.25 -35.344 -55.094 1 88.88 440 LYS A N 1
ATOM 3537 C CA . LYS A 1 440 ? 23.984 -35.75 -56.469 1 88.88 440 LYS A CA 1
ATOM 3538 C C . LYS A 1 440 ? 25.266 -36.094 -57.219 1 88.88 440 LYS A C 1
ATOM 3540 O O . LYS A 1 440 ? 25.328 -37.062 -57.969 1 88.88 440 LYS A O 1
ATOM 3545 N N . SER A 1 441 ? 26.203 -35.312 -56.969 1 85.44 441 SER A N 1
ATOM 3546 C CA . SER A 1 441 ? 27.484 -35.531 -57.594 1 85.44 441 SER A CA 1
ATOM 3547 C C . SER A 1 441 ? 28.125 -36.844 -57.156 1 85.44 441 SER A C 1
ATOM 3549 O O . SER A 1 441 ? 28.891 -37.469 -57.875 1 85.44 441 SER A O 1
ATOM 3551 N N . LEU A 1 442 ? 27.781 -37.281 -56 1 86.19 442 LEU A N 1
ATOM 3552 C CA . LEU A 1 442 ? 28.312 -38.5 -55.438 1 86.19 442 LEU A CA 1
ATOM 3553 C C . LEU A 1 442 ? 27.391 -39.688 -55.75 1 86.19 442 LEU A C 1
ATOM 3555 O O . LEU A 1 442 ? 27.625 -40.812 -55.281 1 86.19 442 LEU A O 1
ATOM 3559 N N . ASP A 1 443 ? 26.297 -39.5 -56.469 1 86.94 443 ASP A N 1
ATOM 3560 C CA . ASP A 1 443 ? 25.312 -40.5 -56.875 1 86.94 443 ASP A CA 1
ATOM 3561 C C . ASP A 1 443 ? 24.641 -41.125 -55.625 1 86.94 443 ASP A C 1
ATOM 3563 O O . ASP A 1 443 ? 24.453 -42.344 -55.562 1 86.94 443 ASP A O 1
ATOM 3567 N N . VAL A 1 444 ? 24.531 -40.312 -54.594 1 90.06 444 VAL A N 1
ATOM 3568 C CA . VAL A 1 444 ? 23.781 -40.719 -53.406 1 90.06 444 VAL A CA 1
ATOM 3569 C C . VAL A 1 444 ? 22.312 -40.344 -53.562 1 90.06 444 VAL A C 1
ATOM 3571 O O . VAL A 1 444 ? 21.984 -39.188 -53.812 1 90.06 444 VAL A O 1
ATOM 3574 N N . HIS A 1 445 ? 21.484 -41.375 -53.406 1 91.12 445 HIS A N 1
ATOM 3575 C CA . HIS A 1 445 ? 20.062 -41.125 -53.5 1 91.12 445 HIS A CA 1
ATOM 3576 C C . HIS A 1 445 ? 19.5 -40.5 -52.219 1 91.12 445 HIS A C 1
ATOM 3578 O O . HIS A 1 445 ? 19.875 -40.938 -51.125 1 91.12 445 HIS A O 1
ATOM 3584 N N . PHE A 1 446 ? 18.703 -39.469 -52.312 1 93.5 446 PHE A N 1
ATOM 3585 C CA . PHE A 1 446 ? 18.125 -38.844 -51.125 1 93.5 446 PHE A CA 1
ATOM 3586 C C . PHE A 1 446 ? 16.734 -38.312 -51.438 1 93.5 446 PHE A C 1
ATOM 3588 O O . PHE A 1 446 ? 16.344 -38.188 -52.594 1 93.5 446 PHE A O 1
ATOM 3595 N N . HIS A 1 447 ? 15.945 -38.219 -50.406 1 93.62 447 HIS A N 1
ATOM 3596 C CA . HIS A 1 447 ? 14.664 -37.5 -50.406 1 93.62 447 HIS A CA 1
ATOM 3597 C C . HIS A 1 447 ? 14.688 -36.281 -49.5 1 93.62 447 HIS A C 1
ATOM 3599 O O . HIS A 1 447 ? 15.141 -36.375 -48.375 1 93.62 447 HIS A O 1
ATOM 3605 N N . ALA A 1 448 ? 14.305 -35.156 -50.031 1 93.25 448 ALA A N 1
ATOM 3606 C CA . ALA A 1 448 ? 14.344 -33.875 -49.312 1 93.25 448 ALA A CA 1
ATOM 3607 C C . ALA A 1 448 ? 12.992 -33.188 -49.344 1 93.25 448 ALA A C 1
ATOM 3609 O O . ALA A 1 448 ? 12.703 -32.469 -50.312 1 93.25 448 ALA A O 1
ATOM 3610 N N . PRO A 1 449 ? 12.188 -33.344 -48.281 1 91.19 449 PRO A N 1
ATOM 3611 C CA . PRO A 1 449 ? 10.906 -32.625 -48.281 1 91.19 449 PRO A CA 1
ATOM 3612 C C . PRO A 1 449 ? 11.07 -31.109 -48.281 1 91.19 449 PRO A C 1
ATOM 3614 O O . PRO A 1 449 ? 11.961 -30.578 -47.594 1 91.19 449 PRO A O 1
ATOM 3617 N N . SER A 1 450 ? 10.18 -30.375 -48.875 1 87.44 450 SER A N 1
ATOM 3618 C CA . SER A 1 450 ? 10.281 -28.922 -49 1 87.44 450 SER A CA 1
ATOM 3619 C C . SER A 1 450 ? 9.875 -28.234 -47.688 1 87.44 450 SER A C 1
ATOM 3621 O O . SER A 1 450 ? 10.242 -27.078 -47.438 1 87.44 450 SER A O 1
ATOM 3623 N N . THR A 1 451 ? 9.18 -28.938 -46.844 1 89.88 451 THR A N 1
ATOM 3624 C CA . THR A 1 451 ? 8.633 -28.328 -45.625 1 89.88 451 THR A CA 1
ATOM 3625 C C . THR A 1 451 ? 9.594 -28.484 -44.469 1 89.88 451 THR A C 1
ATOM 3627 O O . THR A 1 451 ? 9.281 -28.078 -43.344 1 89.88 451 THR A O 1
ATOM 3630 N N . SER A 1 452 ? 10.711 -29.125 -44.656 1 92.88 452 SER A N 1
ATOM 3631 C CA . SER A 1 452 ? 11.656 -29.328 -43.562 1 92.88 452 SER A CA 1
ATOM 3632 C C . SER A 1 452 ? 13.094 -29.141 -44.031 1 92.88 452 SER A C 1
ATOM 3634 O O . SER A 1 452 ? 13.344 -28.859 -45.219 1 92.88 452 SER A O 1
ATOM 3636 N N . LEU A 1 453 ? 13.945 -29.203 -43.125 1 93.38 453 LEU A N 1
ATOM 3637 C CA . LEU A 1 453 ? 15.375 -29.109 -43.406 1 93.38 453 LEU A CA 1
ATOM 3638 C C . LEU A 1 453 ? 16.016 -30.484 -43.375 1 93.38 453 LEU A C 1
ATOM 3640 O O . LEU A 1 453 ? 17.234 -30.609 -43.219 1 93.38 453 LEU A O 1
ATOM 3644 N N . ASP A 1 454 ? 15.172 -31.453 -43.531 1 95.12 454 ASP A N 1
ATOM 3645 C CA . ASP A 1 454 ? 15.586 -32.844 -43.469 1 95.12 454 ASP A CA 1
ATOM 3646 C C . ASP A 1 454 ? 16.156 -33.344 -44.781 1 95.12 454 ASP A C 1
ATOM 3648 O O . ASP A 1 454 ? 15.812 -32.812 -45.844 1 95.12 454 ASP A O 1
ATOM 3652 N N . LEU A 1 455 ? 17.031 -34.281 -44.719 1 94.94 455 LEU A N 1
ATOM 3653 C CA . LEU A 1 455 ? 17.531 -35.094 -45.812 1 94.94 455 LEU A CA 1
ATOM 3654 C C . LEU A 1 455 ? 17.484 -36.594 -45.469 1 94.94 455 LEU A C 1
ATOM 3656 O O . LEU A 1 455 ? 18.078 -37 -44.469 1 94.94 455 LEU A O 1
ATOM 3660 N N . ILE A 1 456 ? 16.688 -37.281 -46.188 1 95.31 456 ILE A N 1
ATOM 3661 C CA . ILE A 1 456 ? 16.625 -38.75 -46 1 95.31 456 ILE A CA 1
ATOM 3662 C C . ILE A 1 456 ? 17.516 -39.438 -47.031 1 95.31 456 ILE A C 1
ATOM 3664 O O . ILE A 1 456 ? 17.203 -39.438 -48.219 1 95.31 456 ILE A O 1
ATOM 3668 N N . ILE A 1 457 ? 18.547 -40.031 -46.594 1 92.81 457 ILE A N 1
ATOM 3669 C CA . ILE A 1 457 ? 19.516 -40.594 -47.531 1 92.81 457 ILE A CA 1
ATOM 3670 C C . ILE A 1 457 ? 19.5 -42.125 -47.438 1 92.81 457 ILE A C 1
ATOM 3672 O O . ILE A 1 457 ? 19.188 -42.688 -46.375 1 92.81 457 ILE A O 1
ATOM 3676 N N . ARG A 1 458 ? 19.828 -42.781 -48.5 1 89.5 458 ARG A N 1
ATOM 3677 C CA . ARG A 1 458 ? 19.969 -44.219 -48.562 1 89.5 458 ARG A CA 1
ATOM 3678 C C . ARG A 1 458 ? 21.438 -44.625 -48.625 1 89.5 458 ARG A C 1
ATOM 3680 O O . ARG A 1 458 ? 22.172 -44.156 -49.469 1 89.5 458 ARG A O 1
ATOM 3687 N N . VAL A 1 459 ? 21.812 -45.344 -47.656 1 83.06 459 VAL A N 1
ATOM 3688 C CA . VAL A 1 459 ? 23.203 -45.75 -47.656 1 83.06 459 VAL A CA 1
ATOM 3689 C C . VAL A 1 459 ? 23.297 -47.25 -47.438 1 83.06 459 VAL A C 1
ATOM 3691 O O . VAL A 1 459 ? 22.516 -47.844 -46.688 1 83.06 459 VAL A O 1
ATOM 3694 N N . PRO A 1 460 ? 24.172 -47.906 -48.281 1 74.62 460 PRO A N 1
ATOM 3695 C CA . PRO A 1 460 ? 24.359 -49.375 -48.094 1 74.62 460 PRO A CA 1
ATOM 3696 C C . PRO A 1 460 ? 24.859 -49.719 -46.688 1 74.62 460 PRO A C 1
ATOM 3698 O O . PRO A 1 460 ? 25.406 -48.875 -46 1 74.62 460 PRO A O 1
ATOM 3701 N N . ALA A 1 461 ? 24.703 -50.875 -46.156 1 67.06 461 ALA A N 1
ATOM 3702 C CA . ALA A 1 461 ? 24.891 -51.406 -44.812 1 67.06 461 ALA A CA 1
ATOM 3703 C C . ALA A 1 461 ? 26.297 -51.094 -44.312 1 67.06 461 ALA A C 1
ATOM 3705 O O . ALA A 1 461 ? 26.5 -50.844 -43.125 1 67.06 461 ALA A O 1
ATOM 3706 N N . GLY A 1 462 ? 27.344 -51 -44.969 1 67.62 462 GLY A N 1
ATOM 3707 C CA . GLY A 1 462 ? 28.703 -50.906 -44.469 1 67.62 462 GLY A CA 1
ATOM 3708 C C . GLY A 1 462 ? 29.016 -49.531 -43.906 1 67.62 462 GLY A C 1
ATOM 3709 O O . GLY A 1 462 ? 29.984 -49.375 -43.156 1 67.62 462 GLY A O 1
ATOM 3710 N N . ARG A 1 463 ? 28.25 -48.5 -44.031 1 75.56 463 ARG A N 1
ATOM 3711 C CA . ARG A 1 463 ? 28.578 -47.125 -43.625 1 75.56 463 ARG A CA 1
ATOM 3712 C C . ARG A 1 463 ? 27.609 -46.625 -42.562 1 75.56 463 ARG A C 1
ATOM 3714 O O . ARG A 1 463 ? 27.641 -45.438 -42.188 1 75.56 463 ARG A O 1
ATOM 3721 N N . SER A 1 464 ? 26.875 -47.469 -41.938 1 79.38 464 SER A N 1
ATOM 3722 C CA . SER A 1 464 ? 25.781 -47.125 -41.062 1 79.38 464 SER A CA 1
ATOM 3723 C C . SER A 1 464 ? 26.281 -46.594 -39.719 1 79.38 464 SER A C 1
ATOM 3725 O O . SER A 1 464 ? 25.75 -45.594 -39.188 1 79.38 464 SER A O 1
ATOM 3727 N N . SER A 1 465 ? 27.344 -47.062 -39.219 1 81.38 465 SER A N 1
ATOM 3728 C CA . SER A 1 465 ? 27.828 -46.688 -37.906 1 81.38 465 SER A CA 1
ATOM 3729 C C . SER A 1 465 ? 28.406 -45.281 -37.938 1 81.38 465 SER A C 1
ATOM 3731 O O . SER A 1 465 ? 28.188 -44.5 -37 1 81.38 465 SER A O 1
ATOM 3733 N N . HIS A 1 466 ? 29.016 -44.844 -38.969 1 84.69 466 HIS A N 1
ATOM 3734 C CA . HIS A 1 466 ? 29.625 -43.531 -39.062 1 84.69 466 HIS A CA 1
ATOM 3735 C C . HIS A 1 466 ? 28.562 -42.438 -39.25 1 84.69 466 HIS A C 1
ATOM 3737 O O . HIS A 1 466 ? 28.75 -41.312 -38.781 1 84.69 466 HIS A O 1
ATOM 3743 N N . LEU A 1 467 ? 27.516 -42.875 -39.844 1 88.19 467 LEU A N 1
ATOM 3744 C CA . LEU A 1 467 ? 26.438 -41.906 -40.031 1 88.19 467 LEU A CA 1
ATOM 3745 C C . LEU A 1 467 ? 25.734 -41.625 -38.719 1 88.19 467 LEU A C 1
ATOM 3747 O O . LEU A 1 467 ? 25.359 -40.469 -38.438 1 88.19 467 LEU A O 1
ATOM 3751 N N . VAL A 1 468 ? 25.625 -42.594 -37.938 1 87.62 468 VAL A N 1
ATOM 3752 C CA . VAL A 1 468 ? 24.984 -42.469 -36.656 1 87.62 468 VAL A CA 1
ATOM 3753 C C . VAL A 1 468 ? 25.859 -41.625 -35.719 1 87.62 468 VAL A C 1
ATOM 3755 O O . VAL A 1 468 ? 25.344 -40.844 -34.906 1 87.62 468 VAL A O 1
ATOM 3758 N N . ASP A 1 469 ? 27.125 -41.719 -35.906 1 86.31 469 ASP A N 1
ATOM 3759 C CA . ASP A 1 469 ? 28.062 -40.938 -35.125 1 86.31 469 ASP A CA 1
ATOM 3760 C C . ASP A 1 469 ? 27.969 -39.438 -35.469 1 86.31 469 ASP A C 1
ATOM 3762 O O . ASP A 1 469 ? 28.281 -38.594 -34.656 1 86.31 469 ASP A O 1
ATOM 3766 N N . LEU A 1 470 ? 27.453 -39.219 -36.656 1 90 470 LEU A N 1
ATOM 3767 C CA . LEU A 1 470 ? 27.281 -37.844 -37.094 1 90 470 LEU A CA 1
ATOM 3768 C C . LEU A 1 470 ? 25.891 -37.344 -36.719 1 90 470 LEU A C 1
ATOM 3770 O O . LEU A 1 470 ? 25.578 -36.156 -36.969 1 90 470 LEU A O 1
ATOM 3774 N N . GLY A 1 471 ? 25.094 -38.188 -36.094 1 89.44 471 GLY A N 1
ATOM 3775 C CA . GLY A 1 471 ? 23.797 -37.75 -35.625 1 89.44 471 GLY A CA 1
ATOM 3776 C C . GLY A 1 471 ? 22.641 -38.188 -36.5 1 89.44 471 GLY A C 1
ATOM 3777 O O . GLY A 1 471 ? 21.484 -37.844 -36.219 1 89.44 471 GLY A O 1
ATOM 3778 N N . ALA A 1 472 ? 22.906 -38.875 -37.562 1 91.5 472 ALA A N 1
ATOM 3779 C CA . ALA A 1 472 ? 21.844 -39.344 -38.438 1 91.5 472 ALA A CA 1
ATOM 3780 C C . ALA A 1 472 ? 20.984 -40.375 -37.719 1 91.5 472 ALA A C 1
ATOM 3782 O O . ALA A 1 472 ? 21.5 -41.219 -36.969 1 91.5 472 ALA A O 1
ATOM 3783 N N . LYS A 1 473 ? 19.734 -40.312 -37.938 1 91.69 473 LYS A N 1
ATOM 3784 C CA . LYS A 1 473 ? 18.812 -41.25 -37.312 1 91.69 473 LYS A CA 1
ATOM 3785 C C . LYS A 1 473 ? 18.359 -42.344 -38.312 1 91.69 473 LYS A C 1
ATOM 3787 O O . LYS A 1 473 ? 17.938 -42.031 -39.406 1 91.69 473 LYS A O 1
ATOM 3792 N N . ALA A 1 474 ? 18.438 -43.531 -37.844 1 90 474 ALA A N 1
ATOM 3793 C CA . ALA A 1 474 ? 17.984 -44.625 -38.688 1 90 474 ALA A CA 1
ATOM 3794 C C . ALA A 1 474 ? 16.469 -44.656 -38.781 1 90 474 ALA A C 1
ATOM 3796 O O . ALA A 1 474 ? 15.758 -44.531 -37.781 1 90 474 ALA A O 1
ATOM 3797 N N . VAL A 1 475 ? 16.078 -44.656 -39.875 1 88.81 475 VAL A N 1
ATOM 3798 C CA . VAL A 1 475 ? 14.633 -44.781 -40.125 1 88.81 475 VAL A CA 1
ATOM 3799 C C . VAL A 1 475 ? 14.297 -46.156 -40.688 1 88.81 475 VAL A C 1
ATOM 3801 O O . VAL A 1 475 ? 15 -47.125 -40.406 1 88.81 475 VAL A O 1
ATOM 3804 N N . ARG A 1 476 ? 13.484 -46.406 -41.625 1 79.06 476 ARG A N 1
ATOM 3805 C CA . ARG A 1 476 ? 13.102 -47.719 -42.125 1 79.06 476 ARG A CA 1
ATOM 3806 C C . ARG A 1 476 ? 14.07 -48.188 -43.219 1 79.06 476 ARG A C 1
ATOM 3808 O O . ARG A 1 476 ? 14.445 -47.406 -44.094 1 79.06 476 ARG A O 1
ATOM 3815 N N . GLY A 1 477 ? 14.578 -49.344 -43.031 1 80.12 477 GLY A N 1
ATOM 3816 C CA . GLY A 1 477 ? 15.445 -49.938 -44.062 1 80.12 477 GLY A CA 1
ATOM 3817 C C . GLY A 1 477 ? 16.844 -49.344 -44.062 1 80.12 477 GLY A C 1
ATOM 3818 O O . GLY A 1 477 ? 17.5 -49.281 -43.031 1 80.12 477 GLY A O 1
ATOM 3819 N N . ASP A 1 478 ? 17.281 -48.969 -45.219 1 85.75 478 ASP A N 1
ATOM 3820 C CA . ASP A 1 478 ? 18.625 -48.438 -45.406 1 85.75 478 ASP A CA 1
ATOM 3821 C C . ASP A 1 478 ? 18.594 -46.906 -45.469 1 85.75 478 ASP A C 1
ATOM 3823 O O . ASP A 1 478 ? 19.5 -46.312 -46.062 1 85.75 478 ASP A O 1
ATOM 3827 N N . LYS A 1 479 ? 17.516 -46.375 -44.844 1 91.5 479 LYS A N 1
ATOM 3828 C CA . LYS A 1 479 ? 17.375 -44.938 -44.906 1 91.5 479 LYS A CA 1
ATOM 3829 C C . LYS A 1 479 ? 17.781 -44.25 -43.594 1 91.5 479 LYS A C 1
ATOM 3831 O O . LYS A 1 479 ? 17.531 -44.812 -42.531 1 91.5 479 LYS A O 1
ATOM 3836 N N . TYR A 1 480 ? 18.453 -43.125 -43.688 1 93.44 480 TYR A N 1
ATOM 3837 C CA . TYR A 1 480 ? 18.875 -42.344 -42.562 1 93.44 480 TYR A CA 1
ATOM 3838 C C . TYR A 1 480 ? 18.406 -40.906 -42.688 1 93.44 480 TYR A C 1
ATOM 3840 O O . TYR A 1 480 ? 18.469 -40.312 -43.75 1 93.44 480 TYR A O 1
ATOM 3848 N N . LEU A 1 481 ? 17.828 -40.438 -41.594 1 94.94 481 LEU A N 1
ATOM 3849 C CA . LEU A 1 481 ? 17.344 -39.062 -41.531 1 94.94 481 LEU A CA 1
ATOM 3850 C C . LEU A 1 481 ? 18.406 -38.125 -41 1 94.94 481 LEU A C 1
ATOM 3852 O O . LEU A 1 481 ? 18.969 -38.344 -39.938 1 94.94 481 LEU A O 1
ATOM 3856 N N . LEU A 1 482 ? 18.766 -37.094 -41.781 1 94.38 482 LEU A N 1
ATOM 3857 C CA . LEU A 1 482 ? 19.656 -36 -41.438 1 94.38 482 LEU A CA 1
ATOM 3858 C C . LEU A 1 482 ? 18.906 -34.656 -41.5 1 94.38 482 LEU A C 1
ATOM 3860 O O . LEU A 1 482 ? 18.016 -34.5 -42.312 1 94.38 482 LEU A O 1
ATOM 3864 N N . THR A 1 483 ? 19.234 -33.844 -40.594 1 94.56 483 THR A N 1
ATOM 3865 C CA . THR A 1 483 ? 18.672 -32.5 -40.625 1 94.56 483 THR A CA 1
ATOM 3866 C C . THR A 1 483 ? 19.766 -31.438 -40.656 1 94.56 483 THR A C 1
ATOM 3868 O O . THR A 1 483 ? 20.766 -31.562 -39.938 1 94.56 483 THR A O 1
ATOM 3871 N N . MET A 1 484 ? 19.656 -30.453 -41.5 1 93.06 484 MET A N 1
ATOM 3872 C CA . MET A 1 484 ? 20.594 -29.328 -41.562 1 93.06 484 MET A CA 1
ATOM 3873 C C . MET A 1 484 ? 20.359 -28.359 -40.406 1 93.06 484 MET A C 1
ATOM 3875 O O . MET A 1 484 ? 19.578 -27.422 -40.531 1 93.06 484 MET A O 1
ATOM 3879 N N . GLN A 1 485 ? 21.141 -28.516 -39.375 1 91.69 485 GLN A N 1
ATOM 3880 C CA . GLN A 1 485 ? 21 -27.703 -38.188 1 91.69 485 GLN A CA 1
ATOM 3881 C C . GLN A 1 485 ? 21.844 -26.422 -38.281 1 91.69 485 GLN A C 1
ATOM 3883 O O . GLN A 1 485 ? 22.781 -26.359 -39.062 1 91.69 485 GLN A O 1
ATOM 3888 N N . PRO A 1 486 ? 21.438 -25.422 -37.469 1 88.94 486 PRO A N 1
ATOM 3889 C CA . PRO A 1 486 ? 22.156 -24.141 -37.562 1 88.94 486 PRO A CA 1
ATOM 3890 C C . PRO A 1 486 ? 23.609 -24.25 -37.125 1 88.94 486 PRO A C 1
ATOM 3892 O O . PRO A 1 486 ? 24.469 -23.5 -37.594 1 88.94 486 PRO A O 1
ATOM 3895 N N . SER A 1 487 ? 23.984 -25.188 -36.312 1 88.56 487 SER A N 1
ATOM 3896 C CA . SER A 1 487 ? 25.312 -25.234 -35.75 1 88.56 487 SER A CA 1
ATOM 3897 C C . SER A 1 487 ? 26.25 -26.109 -36.562 1 88.56 487 SER A C 1
ATOM 3899 O O . SER A 1 487 ? 27.391 -26.344 -36.188 1 88.56 487 SER A O 1
ATOM 3901 N N . ILE A 1 488 ? 25.781 -26.609 -37.656 1 90 488 ILE A N 1
ATOM 3902 C CA . ILE A 1 488 ? 26.609 -27.453 -38.5 1 90 488 ILE A CA 1
ATOM 3903 C C . ILE A 1 488 ? 27.734 -26.641 -39.125 1 90 488 ILE A C 1
ATOM 3905 O O . ILE A 1 488 ? 27.5 -25.547 -39.656 1 90 488 ILE A O 1
ATOM 3909 N N . SER A 1 489 ? 28.953 -27.156 -39.031 1 86.06 489 SER A N 1
ATOM 3910 C CA . SER A 1 489 ? 30.125 -26.469 -39.562 1 86.06 489 SER A CA 1
ATOM 3911 C C . SER A 1 489 ? 30.594 -27.094 -40.875 1 86.06 489 SER A C 1
ATOM 3913 O O . SER A 1 489 ? 30.094 -28.141 -41.281 1 86.06 489 SER A O 1
ATOM 3915 N N . GLY A 1 490 ? 31.531 -26.422 -41.5 1 83.94 490 GLY A N 1
ATOM 3916 C CA . GLY A 1 490 ? 32.156 -26.969 -42.688 1 83.94 490 GLY A CA 1
ATOM 3917 C C . GLY A 1 490 ? 32.844 -28.312 -42.469 1 83.94 490 GLY A C 1
ATOM 3918 O O . GLY A 1 490 ? 32.781 -29.203 -43.312 1 83.94 490 GLY A O 1
ATOM 3919 N N . GLU A 1 491 ? 33.375 -28.391 -41.312 1 85.38 491 GLU A N 1
ATOM 3920 C CA . GLU A 1 491 ? 34.062 -29.641 -40.938 1 85.38 491 GLU A CA 1
ATOM 3921 C C . GLU A 1 491 ? 33.062 -30.781 -40.844 1 85.38 491 GLU A C 1
ATOM 3923 O O . GLU A 1 491 ? 33.375 -31.938 -41.125 1 85.38 491 GLU A O 1
ATOM 3928 N N . ASN A 1 492 ? 31.891 -30.5 -40.375 1 89.94 492 ASN A N 1
ATOM 3929 C CA . ASN A 1 492 ? 30.844 -31.516 -40.281 1 89.94 492 ASN A CA 1
ATOM 3930 C C . ASN A 1 492 ? 30.422 -32 -41.656 1 89.94 492 ASN A C 1
ATOM 3932 O O . ASN A 1 492 ? 30.188 -33.219 -41.844 1 89.94 492 ASN A O 1
ATOM 3936 N N . ILE A 1 493 ? 30.344 -31.078 -42.5 1 88.75 493 ILE A N 1
ATOM 3937 C CA . ILE A 1 493 ? 29.922 -31.391 -43.875 1 88.75 493 ILE A CA 1
ATOM 3938 C C . ILE A 1 493 ? 31 -32.25 -44.562 1 88.75 493 ILE A C 1
ATOM 3940 O O . ILE A 1 493 ? 30.688 -33.219 -45.25 1 88.75 493 ILE A O 1
ATOM 3944 N N . ARG A 1 494 ? 32.188 -31.891 -44.344 1 87.81 494 ARG A N 1
ATOM 3945 C CA . ARG A 1 494 ? 33.312 -32.656 -44.875 1 87.81 494 ARG A CA 1
ATOM 3946 C C . ARG A 1 494 ? 33.281 -34.094 -44.375 1 87.81 494 ARG A C 1
ATOM 3948 O O . ARG A 1 494 ? 33.5 -35.031 -45.125 1 87.81 494 ARG A O 1
ATOM 3955 N N . SER A 1 495 ? 33.062 -34.156 -43.125 1 88.56 495 SER A N 1
ATOM 3956 C CA . SER A 1 495 ? 33 -35.5 -42.531 1 88.56 495 SER A CA 1
ATOM 3957 C C . SER A 1 495 ? 31.875 -36.312 -43.094 1 88.56 495 SER A C 1
ATOM 3959 O O . SER A 1 495 ? 32.031 -37.531 -43.312 1 88.56 495 SER A O 1
ATOM 3961 N N . LEU A 1 496 ? 30.75 -35.688 -43.344 1 90.56 496 LEU A N 1
ATOM 3962 C CA . LEU A 1 496 ? 29.609 -36.375 -43.906 1 90.56 496 LEU A CA 1
ATOM 3963 C C . LEU A 1 496 ? 29.922 -36.875 -45.312 1 90.56 496 LEU A C 1
ATOM 3965 O O . LEU A 1 496 ? 29.641 -38.031 -45.656 1 90.56 496 LEU A O 1
ATOM 3969 N N . LEU A 1 497 ? 30.531 -36.062 -46.094 1 88.38 497 LEU A N 1
ATOM 3970 C CA . LEU A 1 497 ? 30.859 -36.406 -47.5 1 88.38 497 LEU A CA 1
ATOM 3971 C C . LEU A 1 497 ? 31.906 -37.5 -47.531 1 88.38 497 LEU A C 1
ATOM 3973 O O . LEU A 1 497 ? 31.875 -38.375 -48.438 1 88.38 497 LEU A O 1
ATOM 3977 N N . ARG A 1 498 ? 32.75 -37.438 -46.562 1 87.44 498 ARG A N 1
ATOM 3978 C CA . ARG A 1 498 ? 33.75 -38.5 -46.469 1 87.44 498 ARG A CA 1
ATOM 3979 C C . ARG A 1 498 ? 33.125 -39.844 -46.188 1 87.44 498 ARG A C 1
ATOM 3981 O O . ARG A 1 498 ? 33.5 -40.844 -46.781 1 87.44 498 ARG A O 1
ATOM 3988 N N . VAL A 1 499 ? 32.219 -39.812 -45.281 1 88.38 499 VAL A N 1
ATOM 3989 C CA . VAL A 1 499 ? 31.531 -41.062 -44.906 1 88.38 499 VAL A CA 1
ATOM 3990 C C . VAL A 1 499 ? 30.734 -41.562 -46.125 1 88.38 499 VAL A C 1
ATOM 3992 O O . VAL A 1 499 ? 30.625 -42.781 -46.312 1 88.38 499 VAL A O 1
ATOM 3995 N N . LEU A 1 500 ? 30.328 -40.656 -47.094 1 86.5 500 LEU A N 1
ATOM 3996 C CA . LEU A 1 500 ? 29.453 -41.062 -48.188 1 86.5 500 LEU A CA 1
ATOM 3997 C C . LEU A 1 500 ? 30.266 -41.406 -49.438 1 86.5 500 LEU A C 1
ATOM 3999 O O . LEU A 1 500 ? 29.719 -41.844 -50.438 1 86.5 500 LEU A O 1
ATOM 4003 N N . GLY A 1 501 ? 31.547 -41.375 -49.438 1 77.62 501 GLY A N 1
ATOM 4004 C CA . GLY A 1 501 ? 32.344 -42 -50.469 1 77.62 501 GLY A CA 1
ATOM 4005 C C . GLY A 1 501 ? 33.219 -41.031 -51.219 1 77.62 501 GLY A C 1
ATOM 4006 O O . GLY A 1 501 ? 33.844 -41.406 -52.219 1 77.62 501 GLY A O 1
ATOM 4007 N N . SER A 1 502 ? 33.219 -39.781 -50.812 1 65.19 502 SER A N 1
ATOM 4008 C CA . SER A 1 502 ? 34.062 -38.875 -51.562 1 65.19 502 SER A CA 1
ATOM 4009 C C . SER A 1 502 ? 35.5 -38.938 -51.062 1 65.19 502 SER A C 1
ATOM 4011 O O . SER A 1 502 ? 35.781 -38.781 -49.875 1 65.19 502 SER A O 1
ATOM 4013 N N . HIS A 1 503 ? 36.406 -39.406 -51.938 1 67.88 503 HIS A N 1
ATOM 4014 C CA . HIS A 1 503 ? 37.781 -39.625 -51.5 1 67.88 503 HIS A CA 1
ATOM 4015 C C . HIS A 1 503 ? 38.688 -38.438 -51.875 1 67.88 503 HIS A C 1
ATOM 4017 O O . HIS A 1 503 ? 39.844 -38.375 -51.469 1 67.88 503 HIS A O 1
ATOM 4023 N N . ASP A 1 504 ? 38.062 -37.531 -52.625 1 72.31 504 ASP A N 1
ATOM 4024 C CA . ASP A 1 504 ? 38.938 -36.406 -53 1 72.31 504 ASP A CA 1
ATOM 4025 C C . ASP A 1 504 ? 38.844 -35.312 -51.938 1 72.31 504 ASP A C 1
ATOM 4027 O O . ASP A 1 504 ? 37.875 -34.531 -51.906 1 72.31 504 ASP A O 1
ATOM 4031 N N . GLU A 1 505 ? 39.844 -35.25 -51.219 1 73.88 505 GLU A N 1
ATOM 4032 C CA . GLU A 1 505 ? 39.906 -34.344 -50.062 1 73.88 505 GLU A CA 1
ATOM 4033 C C . GLU A 1 505 ? 39.781 -32.875 -50.5 1 73.88 505 GLU A C 1
ATOM 4035 O O . GLU A 1 505 ? 39.219 -32.062 -49.812 1 73.88 505 GLU A O 1
ATOM 4040 N N . LEU A 1 506 ? 40.312 -32.625 -51.594 1 64.94 506 LEU A N 1
ATOM 4041 C CA . LEU A 1 506 ? 40.25 -31.25 -52.125 1 64.94 506 LEU A CA 1
ATOM 4042 C C . LEU A 1 506 ? 38.812 -30.875 -52.469 1 64.94 506 LEU A C 1
ATOM 4044 O O . LEU A 1 506 ? 38.406 -29.75 -52.188 1 64.94 506 LEU A O 1
ATOM 4048 N N . LEU A 1 507 ? 38.188 -31.703 -53.031 1 70.56 507 LEU A N 1
ATOM 4049 C CA . LEU A 1 507 ? 36.781 -31.453 -53.406 1 70.56 507 LEU A CA 1
ATOM 4050 C C . LEU A 1 507 ? 35.906 -31.375 -52.156 1 70.56 507 LEU A C 1
ATOM 4052 O O . LEU A 1 507 ? 34.969 -30.562 -52.125 1 70.56 507 LEU A O 1
ATOM 4056 N N . LEU A 1 508 ? 36.25 -32.062 -51.281 1 73.19 508 LEU A N 1
ATOM 4057 C CA . LEU A 1 508 ? 35.531 -32.062 -50 1 73.19 508 LEU A CA 1
ATOM 4058 C C . LEU A 1 508 ? 35.688 -30.719 -49.281 1 73.19 508 LEU A C 1
ATOM 4060 O O . LEU A 1 508 ? 34.688 -30.172 -48.781 1 73.19 508 LEU A O 1
ATOM 4064 N N . SER A 1 509 ? 36.844 -30.312 -49.312 1 72.44 509 SER A N 1
ATOM 4065 C CA . SER A 1 509 ? 37.156 -29.047 -48.625 1 72.44 509 SER A CA 1
ATOM 4066 C C . SER A 1 509 ? 36.469 -27.875 -49.344 1 72.44 509 SER A C 1
ATOM 4068 O O . SER A 1 509 ? 36 -26.953 -48.656 1 72.44 509 SER A O 1
ATOM 4070 N N . LYS A 1 510 ? 36.469 -27.938 -50.594 1 72.88 510 LYS A N 1
ATOM 4071 C CA . LYS A 1 510 ? 35.844 -26.875 -51.375 1 72.88 510 LYS A CA 1
ATOM 4072 C C . LYS A 1 510 ? 34.344 -26.859 -51.125 1 72.88 510 LYS A C 1
ATOM 4074 O O . LYS A 1 510 ? 33.75 -25.797 -50.969 1 72.88 510 LYS A O 1
ATOM 4079 N N . ALA A 1 511 ? 33.812 -27.922 -51.062 1 73.38 511 ALA A N 1
ATOM 4080 C CA . ALA A 1 511 ? 32.375 -28.031 -50.844 1 73.38 511 ALA A CA 1
ATOM 4081 C C . ALA A 1 511 ? 32 -27.562 -49.438 1 73.38 511 ALA A C 1
ATOM 4083 O O . ALA A 1 511 ? 31.016 -26.859 -49.25 1 73.38 511 ALA A O 1
ATOM 4084 N N . ALA A 1 512 ? 32.812 -27.906 -48.531 1 76.44 512 ALA A N 1
ATOM 4085 C CA . ALA A 1 512 ? 32.562 -27.547 -47.125 1 76.44 512 ALA A CA 1
ATOM 4086 C C . ALA A 1 512 ? 32.656 -26.047 -46.906 1 76.44 512 ALA A C 1
ATOM 4088 O O . ALA A 1 512 ? 31.859 -25.453 -46.188 1 76.44 512 ALA A O 1
ATOM 4089 N N . VAL A 1 513 ? 33.594 -25.5 -47.5 1 72.12 513 VAL A N 1
ATOM 4090 C CA . VAL A 1 513 ? 33.812 -24.062 -47.406 1 72.12 513 VAL A CA 1
ATOM 4091 C C . VAL A 1 513 ? 32.656 -23.312 -48.031 1 72.12 513 VAL A C 1
ATOM 4093 O O . VAL A 1 513 ? 32.188 -22.297 -47.469 1 72.12 513 VAL A O 1
ATOM 4096 N N . GLN A 1 514 ? 32.156 -23.797 -49.031 1 71.69 514 GLN A N 1
ATOM 4097 C CA . GLN A 1 514 ? 31.031 -23.141 -49.719 1 71.69 514 GLN A CA 1
ATOM 4098 C C . GLN A 1 514 ? 29.766 -23.203 -48.875 1 71.69 514 GLN A C 1
ATOM 4100 O O . GLN A 1 514 ? 28.984 -22.25 -48.875 1 71.69 514 GLN A O 1
ATOM 4105 N N . ILE A 1 515 ? 29.656 -24.156 -48.219 1 70.88 515 ILE A N 1
ATOM 4106 C CA . ILE A 1 515 ? 28.453 -24.359 -47.406 1 70.88 515 ILE A CA 1
ATOM 4107 C C . ILE A 1 515 ? 28.578 -23.547 -46.094 1 70.88 515 ILE A C 1
ATOM 4109 O O . ILE A 1 515 ? 27.625 -22.922 -45.656 1 70.88 515 ILE A O 1
ATOM 4113 N N . GLU A 1 516 ? 29.734 -23.547 -45.531 1 73 516 GLU A N 1
ATOM 4114 C CA . GLU A 1 516 ? 29.984 -22.844 -44.281 1 73 516 GLU A CA 1
ATOM 4115 C C . GLU A 1 516 ? 29.828 -21.344 -44.469 1 73 516 GLU A C 1
ATOM 4117 O O . GLU A 1 516 ? 29.453 -20.641 -43.531 1 73 516 GLU A O 1
ATOM 4122 N N . LEU A 1 517 ? 30.109 -20.906 -45.656 1 61.34 517 LEU A N 1
ATOM 4123 C CA . LEU A 1 517 ? 30 -19.484 -45.969 1 61.34 517 LEU A CA 1
ATOM 4124 C C . LEU A 1 517 ? 28.594 -18.969 -45.688 1 61.34 517 LEU A C 1
ATOM 4126 O O . LEU A 1 517 ? 28.391 -17.781 -45.469 1 61.34 517 LEU A O 1
ATOM 4130 N N . GLN A 1 518 ? 27.688 -19.812 -45.5 1 69.88 518 GLN A N 1
ATOM 4131 C CA . GLN A 1 518 ? 26.297 -19.406 -45.344 1 69.88 518 GLN A CA 1
ATOM 4132 C C . GLN A 1 518 ? 25.812 -19.641 -43.906 1 69.88 518 GLN A C 1
ATOM 4134 O O . GLN A 1 518 ? 24.609 -19.609 -43.625 1 69.88 518 GLN A O 1
ATOM 4139 N N . SER A 1 519 ? 26.812 -19.844 -43.094 1 73.38 519 SER A N 1
ATOM 4140 C CA . SER A 1 519 ? 26.438 -20.016 -41.688 1 73.38 519 SER A CA 1
ATOM 4141 C C . SER A 1 519 ? 26.078 -18.688 -41.031 1 73.38 519 SER A C 1
ATOM 4143 O O . SER A 1 519 ? 26.641 -17.641 -41.375 1 73.38 519 SER A O 1
ATOM 4145 N N . PRO A 1 520 ? 24.938 -18.797 -40.156 1 70.81 520 PRO A N 1
ATOM 4146 C CA . PRO A 1 520 ? 24.562 -17.547 -39.5 1 70.81 520 PRO A CA 1
ATOM 4147 C C . PRO A 1 520 ? 25.688 -16.984 -38.625 1 70.81 520 PRO A C 1
ATOM 4149 O O . PRO A 1 520 ? 26.406 -17.734 -37.969 1 70.81 520 PRO A O 1
ATOM 4152 N N . LYS A 1 521 ? 26 -15.711 -38.812 1 62.25 521 LYS A N 1
ATOM 4153 C CA . LYS A 1 521 ? 27.141 -15.102 -38.125 1 62.25 521 LYS A CA 1
ATOM 4154 C C . LYS A 1 521 ? 26.672 -14.203 -36.969 1 62.25 521 LYS A C 1
ATOM 4156 O O . LYS A 1 521 ? 27.469 -13.797 -36.125 1 62.25 521 LYS A O 1
ATOM 4161 N N . SER A 1 522 ? 25.438 -14.031 -36.875 1 68.62 522 SER A N 1
ATOM 4162 C CA . SER A 1 522 ? 24.984 -13.031 -35.938 1 68.62 522 SER A CA 1
ATOM 4163 C C . SER A 1 522 ? 24.984 -13.57 -34.5 1 68.62 522 SER A C 1
ATOM 4165 O O . SER A 1 522 ? 24.766 -14.766 -34.281 1 68.62 522 SER A O 1
ATOM 4167 N N . ARG A 1 523 ? 25.531 -12.758 -33.719 1 77.19 523 ARG A N 1
ATOM 4168 C CA . ARG A 1 523 ? 25.375 -13.031 -32.281 1 77.19 523 ARG A CA 1
ATOM 4169 C C . ARG A 1 523 ? 24 -12.57 -31.797 1 77.19 523 ARG A C 1
ATOM 4171 O O . ARG A 1 523 ? 23.578 -11.445 -32.062 1 77.19 523 ARG A O 1
ATOM 4178 N N . TYR A 1 524 ? 23.188 -13.547 -31.406 1 89.06 524 TYR A N 1
ATOM 4179 C CA . TYR A 1 524 ? 21.844 -13.25 -30.906 1 89.06 524 TYR A CA 1
ATOM 4180 C C . TYR A 1 524 ? 21.859 -13.07 -29.391 1 89.06 524 TYR A C 1
ATOM 4182 O O . TYR A 1 524 ? 22.406 -13.906 -28.672 1 89.06 524 TYR A O 1
ATOM 4190 N N . ARG A 1 525 ? 21.453 -11.852 -28.953 1 88.5 525 ARG A N 1
ATOM 4191 C CA . ARG A 1 525 ? 21.422 -11.57 -27.516 1 88.5 525 ARG A CA 1
ATOM 4192 C C . ARG A 1 525 ? 20 -11.32 -27.047 1 88.5 525 ARG A C 1
ATOM 4194 O O . ARG A 1 525 ? 19.141 -10.875 -27.812 1 88.5 525 ARG A O 1
ATOM 4201 N N . LEU A 1 526 ? 19.734 -11.656 -25.828 1 93.5 526 LEU A N 1
ATOM 4202 C CA . LEU A 1 526 ? 18.453 -11.305 -25.203 1 93.5 526 LEU A CA 1
ATOM 4203 C C . LEU A 1 526 ? 18.328 -9.797 -25.031 1 93.5 526 LEU A C 1
ATOM 4205 O O . LEU A 1 526 ? 19.312 -9.109 -24.734 1 93.5 526 LEU A O 1
ATOM 4209 N N . PRO A 1 527 ? 17.125 -9.227 -25.203 1 91.38 527 PRO A N 1
ATOM 4210 C CA . PRO A 1 527 ? 16.922 -7.793 -24.984 1 91.38 527 PRO A CA 1
ATOM 4211 C C . PRO A 1 527 ? 17.25 -7.367 -23.547 1 91.38 527 PRO A C 1
ATOM 4213 O O . PRO A 1 527 ? 17.109 -8.164 -22.625 1 91.38 527 PRO A O 1
ATOM 4216 N N . ASP A 1 528 ? 17.562 -6.066 -23.438 1 89.38 528 ASP A N 1
ATOM 4217 C CA . ASP A 1 528 ? 17.922 -5.512 -22.141 1 89.38 528 ASP A CA 1
ATOM 4218 C C . ASP A 1 528 ? 16.75 -5.629 -21.156 1 89.38 528 ASP A C 1
ATOM 4220 O O . ASP A 1 528 ? 15.602 -5.414 -21.531 1 89.38 528 ASP A O 1
ATOM 4224 N N . GLY A 1 529 ? 17.047 -6.016 -19.984 1 89.56 529 GLY A N 1
ATOM 4225 C CA . GLY A 1 529 ? 16.062 -6.043 -18.938 1 89.56 529 GLY A CA 1
ATOM 4226 C C . GLY A 1 529 ? 15.414 -7.406 -18.75 1 89.56 529 GLY A C 1
ATOM 4227 O O . GLY A 1 529 ? 14.82 -7.688 -17.703 1 89.56 529 GLY A O 1
ATOM 4228 N N . VAL A 1 530 ? 15.508 -8.273 -19.734 1 92.81 530 VAL A N 1
ATOM 4229 C CA . VAL A 1 530 ? 14.82 -9.555 -19.688 1 92.81 530 VAL A CA 1
ATOM 4230 C C . VAL A 1 530 ? 15.469 -10.453 -18.641 1 92.81 530 VAL A C 1
ATOM 4232 O O . VAL A 1 530 ? 14.773 -11.062 -17.812 1 92.81 530 VAL A O 1
ATOM 4235 N N . VAL A 1 531 ? 16.797 -10.531 -18.688 1 93.69 531 VAL A N 1
ATOM 4236 C CA . VAL A 1 531 ? 17.531 -11.367 -17.719 1 93.69 531 VAL A CA 1
ATOM 4237 C C . VAL A 1 531 ? 17.25 -10.883 -16.312 1 93.69 531 VAL A C 1
ATOM 4239 O O . VAL A 1 531 ? 17.047 -11.688 -15.398 1 93.69 531 VAL A O 1
ATOM 4242 N N . GLU A 1 532 ? 17.203 -9.562 -16.172 1 89.88 532 GLU A N 1
ATOM 4243 C CA . GLU A 1 532 ? 16.922 -8.961 -14.867 1 89.88 532 GLU A CA 1
ATOM 4244 C C . GLU A 1 532 ? 15.516 -9.305 -14.391 1 89.88 532 GLU A C 1
ATOM 4246 O O . GLU A 1 532 ? 15.305 -9.57 -13.203 1 89.88 532 GLU A O 1
ATOM 4251 N N . LYS A 1 533 ? 14.617 -9.266 -15.242 1 91.69 533 LYS A N 1
ATOM 4252 C CA . LYS A 1 533 ? 13.242 -9.594 -14.898 1 91.69 533 LYS A CA 1
ATOM 4253 C C . LYS A 1 533 ? 13.117 -11.039 -14.422 1 91.69 533 LYS A C 1
ATOM 4255 O O . LYS A 1 533 ? 12.43 -11.312 -13.438 1 91.69 533 LYS A O 1
ATOM 4260 N N . VAL A 1 534 ? 13.758 -11.992 -15.109 1 95.19 534 VAL A N 1
ATOM 4261 C CA . VAL A 1 534 ? 13.734 -13.398 -14.703 1 95.19 534 VAL A CA 1
ATOM 4262 C C . VAL A 1 534 ? 14.414 -13.555 -13.344 1 95.19 534 VAL A C 1
ATOM 4264 O O . VAL A 1 534 ? 13.914 -14.273 -12.469 1 95.19 534 VAL A O 1
ATOM 4267 N N . TRP A 1 535 ? 15.531 -12.875 -13.203 1 94.5 535 TRP A N 1
ATOM 4268 C CA . TRP A 1 535 ? 16.266 -12.93 -11.945 1 94.5 535 TRP A CA 1
ATOM 4269 C C . TRP A 1 535 ? 15.398 -12.43 -10.789 1 94.5 535 TRP A C 1
ATOM 4271 O O . TRP A 1 535 ? 15.336 -13.055 -9.734 1 94.5 535 TRP A O 1
ATOM 4281 N N . GLN A 1 536 ? 14.734 -11.312 -10.969 1 91.38 536 GLN A N 1
ATOM 4282 C CA . GLN A 1 536 ? 13.859 -10.742 -9.945 1 91.38 536 GLN A CA 1
ATOM 4283 C C . GLN A 1 536 ? 12.742 -11.711 -9.578 1 91.38 536 GLN A C 1
ATOM 4285 O O . GLN A 1 536 ? 12.367 -11.82 -8.406 1 91.38 536 GLN A O 1
ATOM 4290 N N . THR A 1 537 ? 12.227 -12.328 -10.562 1 94 537 THR A N 1
ATOM 4291 C CA . THR A 1 537 ? 11.172 -13.305 -10.328 1 94 537 THR A CA 1
ATOM 4292 C C . THR A 1 537 ? 11.68 -14.453 -9.461 1 94 537 THR A C 1
ATOM 4294 O O . THR A 1 537 ? 11.008 -14.867 -8.516 1 94 537 THR A O 1
ATOM 4297 N N . VAL A 1 538 ? 12.852 -14.914 -9.727 1 96.25 538 VAL A N 1
ATOM 4298 C CA . VAL A 1 538 ? 13.43 -16.031 -8.984 1 96.25 538 VAL A CA 1
ATOM 4299 C C . VAL A 1 538 ? 13.703 -15.602 -7.539 1 96.25 538 VAL A C 1
ATOM 4301 O O . VAL A 1 538 ? 13.469 -16.375 -6.602 1 96.25 538 VAL A O 1
ATOM 4304 N N . GLN A 1 539 ? 14.211 -14.375 -7.371 1 94.44 539 GLN A N 1
ATOM 4305 C CA . GLN A 1 539 ? 14.43 -13.875 -6.02 1 94.44 539 GLN A CA 1
ATOM 4306 C C . GLN A 1 539 ? 13.125 -13.812 -5.23 1 94.44 539 GLN A C 1
ATOM 4308 O O . GLN A 1 539 ? 13.094 -14.141 -4.043 1 94.44 539 GLN A O 1
ATOM 4313 N N . SER A 1 540 ? 12.109 -13.398 -5.895 1 93.94 540 SER A N 1
ATOM 4314 C CA . SER A 1 540 ? 10.812 -13.344 -5.234 1 93.94 540 SER A CA 1
ATOM 4315 C C . SER A 1 540 ? 10.344 -14.734 -4.809 1 93.94 540 SER A C 1
ATOM 4317 O O . SER A 1 540 ? 9.688 -14.891 -3.783 1 93.94 540 SER A O 1
ATOM 4319 N N . PHE A 1 541 ? 10.688 -15.797 -5.617 1 96.12 541 PHE A N 1
ATOM 4320 C CA . PHE A 1 541 ? 10.359 -17.172 -5.258 1 96.12 541 PHE A CA 1
ATOM 4321 C C . PHE A 1 541 ? 11.055 -17.562 -3.963 1 96.12 541 PHE A C 1
ATOM 4323 O O . PHE A 1 541 ? 10.438 -18.156 -3.074 1 96.12 541 PHE A O 1
ATOM 4330 N N . LYS A 1 542 ? 12.305 -17.203 -3.908 1 95.25 542 LYS A N 1
ATOM 4331 C CA . LYS A 1 542 ? 13.117 -17.594 -2.762 1 95.25 542 LYS A CA 1
ATOM 4332 C C . LYS A 1 542 ? 12.562 -17.016 -1.466 1 95.25 542 LYS A C 1
ATOM 4334 O O . LYS A 1 542 ? 12.57 -17.688 -0.428 1 95.25 542 LYS A O 1
ATOM 4339 N N . ILE A 1 543 ? 12.062 -15.852 -1.571 1 94.62 543 ILE A N 1
ATOM 4340 C CA . ILE A 1 543 ? 11.516 -15.18 -0.402 1 94.62 543 ILE A CA 1
ATOM 4341 C C . ILE A 1 543 ? 10.141 -15.766 -0.064 1 94.62 543 ILE A C 1
ATOM 4343 O O . ILE A 1 543 ? 9.898 -16.172 1.076 1 94.62 543 ILE A O 1
ATOM 4347 N N . ALA A 1 544 ? 9.281 -15.906 -1.022 1 94.75 544 ALA A N 1
ATOM 4348 C CA . ALA A 1 544 ? 7.902 -16.344 -0.821 1 94.75 544 ALA A CA 1
ATOM 4349 C C . ALA A 1 544 ? 7.844 -17.812 -0.394 1 94.75 544 ALA A C 1
ATOM 4351 O O . ALA A 1 544 ? 6.902 -18.219 0.287 1 94.75 544 ALA A O 1
ATOM 4352 N N . ALA A 1 545 ? 8.828 -18.562 -0.733 1 96.25 545 ALA A N 1
ATOM 4353 C CA . ALA A 1 545 ? 8.844 -20 -0.464 1 96.25 545 ALA A CA 1
ATOM 4354 C C . ALA A 1 545 ? 8.703 -20.281 1.029 1 96.25 545 ALA A C 1
ATOM 4356 O O . ALA A 1 545 ? 8.07 -21.266 1.429 1 96.25 545 ALA A O 1
ATOM 4357 N N . ARG A 1 546 ? 9.156 -19.391 1.868 1 95.12 546 ARG A N 1
ATOM 4358 C CA . ARG A 1 546 ? 9.219 -19.609 3.311 1 95.12 546 ARG A CA 1
ATOM 4359 C C . ARG A 1 546 ? 7.828 -19.609 3.926 1 95.12 546 ARG A C 1
ATOM 4361 O O . ARG A 1 546 ? 7.621 -20.156 5.012 1 95.12 546 ARG A O 1
ATOM 4368 N N . TYR A 1 547 ? 6.941 -19.047 3.24 1 95.19 547 TYR A N 1
ATOM 4369 C CA . TYR A 1 547 ? 5.625 -18.906 3.85 1 95.19 547 TYR A CA 1
ATOM 4370 C C . TYR A 1 547 ? 4.527 -19.328 2.873 1 95.19 547 TYR A C 1
ATOM 4372 O O . TYR A 1 547 ? 3.404 -18.812 2.945 1 95.19 547 TYR A O 1
ATOM 4380 N N . SER A 1 548 ? 4.875 -20.125 1.834 1 95.88 548 SER A N 1
ATOM 4381 C CA . SER A 1 548 ? 3.869 -20.734 0.965 1 95.88 548 SER A CA 1
ATOM 4382 C C . SER A 1 548 ? 3.252 -21.969 1.61 1 95.88 548 SER A C 1
ATOM 4384 O O . SER A 1 548 ? 3.766 -23.078 1.457 1 95.88 548 SER A O 1
ATOM 4386 N N . CYS A 1 549 ? 2.043 -21.844 2.164 1 96.62 549 CYS A N 1
ATOM 4387 C CA . CYS A 1 549 ? 1.54 -22.859 3.096 1 96.62 549 CYS A CA 1
ATOM 4388 C C . CYS A 1 549 ? 0.286 -23.516 2.549 1 96.62 549 CYS A C 1
ATOM 4390 O O . CYS A 1 549 ? -0.274 -24.422 3.188 1 96.62 549 CYS A O 1
ATOM 4392 N N . GLY A 1 550 ? -0.171 -23.188 1.391 1 94.94 550 GLY A N 1
ATOM 4393 C CA . GLY A 1 550 ? -1.491 -23.641 0.977 1 94.94 550 GLY A CA 1
ATOM 4394 C C . GLY A 1 550 ? -1.451 -24.656 -0.153 1 94.94 550 GLY A C 1
ATOM 4395 O O . GLY A 1 550 ? -2.492 -25.156 -0.574 1 94.94 550 GLY A O 1
ATOM 4396 N N . TYR A 1 551 ? -0.31 -25 -0.663 1 93.44 551 TYR A N 1
ATOM 4397 C CA . TYR A 1 551 ? -0.157 -25.953 -1.747 1 93.44 551 TYR A CA 1
ATOM 4398 C C . TYR A 1 551 ? 0.828 -27.062 -1.365 1 93.44 551 TYR A C 1
ATOM 4400 O O . TYR A 1 551 ? 1.819 -26.797 -0.679 1 93.44 551 TYR A O 1
ATOM 4408 N N . PRO A 1 552 ? 0.521 -28.219 -1.771 1 94.69 552 PRO A N 1
ATOM 4409 C CA . PRO A 1 552 ? 1.357 -29.359 -1.366 1 94.69 552 PRO A CA 1
ATOM 4410 C C . PRO A 1 552 ? 2.633 -29.484 -2.197 1 94.69 552 PRO A C 1
ATOM 4412 O O . PRO A 1 552 ? 2.898 -30.531 -2.779 1 94.69 552 PRO A O 1
ATOM 4415 N N . LEU A 1 553 ? 3.402 -28.5 -2.215 1 95 553 LEU A N 1
ATOM 4416 C CA . LEU A 1 553 ? 4.641 -28.453 -2.984 1 95 553 LEU A CA 1
ATOM 4417 C C . LEU A 1 553 ? 5.836 -28.172 -2.078 1 95 553 LEU A C 1
ATOM 4419 O O . LEU A 1 553 ? 5.93 -27.094 -1.492 1 95 553 LEU A O 1
ATOM 4423 N N . ASN A 1 554 ? 6.691 -29.141 -1.968 1 96.81 554 ASN A N 1
ATOM 4424 C CA . ASN A 1 554 ? 7.891 -29 -1.149 1 96.81 554 ASN A CA 1
ATOM 4425 C C . ASN A 1 554 ? 8.93 -28.109 -1.822 1 96.81 554 ASN A C 1
ATOM 4427 O O . ASN A 1 554 ? 9.43 -28.438 -2.9 1 96.81 554 ASN A O 1
ATOM 4431 N N . GLN A 1 555 ? 9.297 -27.078 -1.192 1 95.94 555 GLN A N 1
ATOM 4432 C CA . GLN A 1 555 ? 10.195 -26.109 -1.804 1 95.94 555 GLN A CA 1
ATOM 4433 C C . GLN A 1 555 ? 11.609 -26.219 -1.233 1 95.94 555 GLN A C 1
ATOM 4435 O O . GLN A 1 555 ? 12.516 -25.516 -1.659 1 95.94 555 GLN A O 1
ATOM 4440 N N . ALA A 1 556 ? 11.875 -27.109 -0.368 1 97.31 556 ALA A N 1
ATOM 4441 C CA . ALA A 1 556 ? 13.141 -27.188 0.364 1 97.31 556 ALA A CA 1
ATOM 4442 C C . ALA A 1 556 ? 14.234 -27.797 -0.499 1 97.31 556 ALA A C 1
ATOM 4444 O O . ALA A 1 556 ? 15.352 -27.281 -0.558 1 97.31 556 ALA A O 1
ATOM 4445 N N . PRO A 1 557 ? 13.984 -28.859 -1.205 1 97.44 557 PRO A N 1
ATOM 4446 C CA . PRO A 1 557 ? 15.078 -29.547 -1.892 1 97.44 557 PRO A CA 1
ATOM 4447 C C . PRO A 1 557 ? 15.781 -28.672 -2.922 1 97.44 557 PRO A C 1
ATOM 4449 O O . PRO A 1 557 ? 17.016 -28.688 -3.025 1 97.44 557 PRO A O 1
ATOM 4452 N N . TYR A 1 558 ? 15.062 -27.906 -3.701 1 96.81 558 TYR A N 1
ATOM 4453 C CA . TYR A 1 558 ? 15.672 -27.031 -4.699 1 96.81 558 TYR A CA 1
ATOM 4454 C C . TYR A 1 558 ? 16.547 -25.969 -4.035 1 96.81 558 TYR A C 1
ATOM 4456 O O . TYR A 1 558 ? 17.484 -25.469 -4.645 1 96.81 558 TYR A O 1
ATOM 4464 N N . SER A 1 559 ? 16.203 -25.625 -2.809 1 96.75 559 SER A N 1
ATOM 4465 C CA . SER A 1 559 ? 17.016 -24.625 -2.119 1 96.75 559 SER A CA 1
ATOM 4466 C C . SER A 1 559 ? 18.453 -25.125 -1.937 1 96.75 559 SER A C 1
ATOM 4468 O O . SER A 1 559 ? 19.391 -24.328 -1.977 1 96.75 559 SER A O 1
ATOM 4470 N N . ALA A 1 560 ? 18.641 -26.391 -1.788 1 96.69 560 ALA A N 1
ATOM 4471 C CA . ALA A 1 560 ? 19.953 -26.953 -1.543 1 96.69 560 ALA A CA 1
ATOM 4472 C C . ALA A 1 560 ? 20.516 -27.594 -2.809 1 96.69 560 ALA A C 1
ATOM 4474 O O . ALA A 1 560 ? 21.719 -27.469 -3.102 1 96.69 560 ALA A O 1
ATOM 4475 N N . LEU A 1 561 ? 19.703 -28.312 -3.566 1 97.25 561 LEU A N 1
ATOM 4476 C CA . LEU A 1 561 ? 20.172 -29.094 -4.703 1 97.25 561 LEU A CA 1
ATOM 4477 C C . LEU A 1 561 ? 20.062 -28.281 -5.996 1 97.25 561 LEU A C 1
ATOM 4479 O O . LEU A 1 561 ? 20.656 -28.656 -7.012 1 97.25 561 LEU A O 1
ATOM 4483 N N . GLY A 1 562 ? 19.328 -27.172 -5.984 1 96.12 562 GLY A N 1
ATOM 4484 C CA . GLY A 1 562 ? 19.156 -26.344 -7.164 1 96.12 562 GLY A CA 1
ATOM 4485 C C . GLY A 1 562 ? 20.469 -25.938 -7.809 1 96.12 562 GLY A C 1
ATOM 4486 O O . GLY A 1 562 ? 20.625 -26.062 -9.023 1 96.12 562 GLY A O 1
ATOM 4487 N N . PRO A 1 563 ? 21.422 -25.438 -7.008 1 95.06 563 PRO A N 1
ATOM 4488 C CA . PRO A 1 563 ? 22.719 -25.016 -7.562 1 95.06 563 PRO A CA 1
ATOM 4489 C C . PRO A 1 563 ? 23.453 -26.156 -8.266 1 95.06 563 PRO A C 1
ATOM 4491 O O . PRO A 1 563 ? 24.203 -25.906 -9.211 1 95.06 563 PRO A O 1
ATOM 4494 N N . VAL A 1 564 ? 23.219 -27.391 -7.852 1 96.44 564 VAL A N 1
ATOM 4495 C CA . VAL A 1 564 ? 23.812 -28.562 -8.484 1 96.44 564 VAL A CA 1
ATOM 4496 C C . VAL A 1 564 ? 23.078 -28.875 -9.789 1 96.44 564 VAL A C 1
ATOM 4498 O O . VAL A 1 564 ? 23.703 -29.016 -10.836 1 96.44 564 VAL A O 1
ATOM 4501 N N . ILE A 1 565 ? 21.766 -28.953 -9.742 1 96.88 565 ILE A N 1
ATOM 4502 C CA . ILE A 1 565 ? 20.922 -29.297 -10.883 1 96.88 565 ILE A CA 1
ATOM 4503 C C . ILE A 1 565 ? 21.078 -28.234 -11.977 1 96.88 565 ILE A C 1
ATOM 4505 O O . ILE A 1 565 ? 21.031 -28.562 -13.172 1 96.88 565 ILE A O 1
ATOM 4509 N N . GLY A 1 566 ? 21.344 -27.016 -11.547 1 94.62 566 GLY A N 1
ATOM 4510 C CA . GLY A 1 566 ? 21.453 -25.906 -12.484 1 94.62 566 GLY A CA 1
ATOM 4511 C C . GLY A 1 566 ? 22.516 -26.125 -13.547 1 94.62 566 GLY A C 1
ATOM 4512 O O . GLY A 1 566 ? 22.375 -25.656 -14.68 1 94.62 566 GLY A O 1
ATOM 4513 N N . HIS A 1 567 ? 23.562 -26.859 -13.219 1 93.56 567 HIS A N 1
ATOM 4514 C CA . HIS A 1 567 ? 24.625 -27.141 -14.172 1 93.56 567 HIS A CA 1
ATOM 4515 C C . HIS A 1 567 ? 24.141 -27.984 -15.336 1 93.56 567 HIS A C 1
ATOM 4517 O O . HIS A 1 567 ? 24.688 -27.922 -16.438 1 93.56 567 HIS A O 1
ATOM 4523 N N . PHE A 1 568 ? 23.078 -28.719 -15.094 1 94.38 568 PHE A N 1
ATOM 4524 C CA . PHE A 1 568 ? 22.625 -29.672 -16.094 1 94.38 568 PHE A CA 1
ATOM 4525 C C . PHE A 1 568 ? 21.594 -29.031 -17.016 1 94.38 568 PHE A C 1
ATOM 4527 O O . PHE A 1 568 ? 21.172 -29.656 -18 1 94.38 568 PHE A O 1
ATOM 4534 N N . LEU A 1 569 ? 21.203 -27.828 -16.797 1 92.38 569 LEU A N 1
ATOM 4535 C CA . LEU A 1 569 ? 20.234 -27.172 -17.641 1 92.38 569 LEU A CA 1
ATOM 4536 C C . LEU A 1 569 ? 20.812 -26.891 -19.031 1 92.38 569 LEU A C 1
ATOM 4538 O O . LEU A 1 569 ? 20.078 -26.875 -20.016 1 92.38 569 LEU A O 1
ATOM 4542 N N . GLY A 1 570 ? 22.094 -26.766 -19.109 1 87.75 570 GLY A N 1
ATOM 4543 C CA . GLY A 1 570 ? 22.75 -26.406 -20.359 1 87.75 570 GLY A CA 1
ATOM 4544 C C . GLY A 1 570 ? 23.438 -27.578 -21.016 1 87.75 570 GLY A C 1
ATOM 4545 O O . GLY A 1 570 ? 24.266 -27.406 -21.922 1 87.75 570 GLY A O 1
ATOM 4546 N N . VAL A 1 571 ? 23.141 -28.797 -20.516 1 89.62 571 VAL A N 1
ATOM 4547 C CA . VAL A 1 571 ? 23.781 -29.953 -21.141 1 89.62 571 VAL A CA 1
ATOM 4548 C C . VAL A 1 571 ? 22.703 -30.969 -21.547 1 89.62 571 VAL A C 1
ATOM 4550 O O . VAL A 1 571 ? 21.641 -31.031 -20.938 1 89.62 571 VAL A O 1
ATOM 4553 N N . ARG A 1 572 ? 23.016 -31.703 -22.641 1 90.19 572 ARG A N 1
ATOM 4554 C CA . ARG A 1 572 ? 22.109 -32.75 -23.094 1 90.19 572 ARG A CA 1
ATOM 4555 C C . ARG A 1 572 ? 22.219 -33.969 -22.219 1 90.19 572 ARG A C 1
ATOM 4557 O O . ARG A 1 572 ? 23.297 -34.562 -22.094 1 90.19 572 ARG A O 1
ATOM 4564 N N . ILE A 1 573 ? 21.156 -34.438 -21.625 1 93.25 573 ILE A N 1
ATOM 4565 C CA . ILE A 1 573 ? 21.094 -35.688 -20.875 1 93.25 573 ILE A CA 1
ATOM 4566 C C . ILE A 1 573 ? 20.875 -36.844 -21.828 1 93.25 573 ILE A C 1
ATOM 4568 O O . ILE A 1 573 ? 19.891 -36.875 -22.562 1 93.25 573 ILE A O 1
ATOM 4572 N N . PRO A 1 574 ? 21.75 -37.75 -21.812 1 91.44 574 PRO A N 1
ATOM 4573 C CA . PRO A 1 574 ? 21.641 -38.844 -22.766 1 91.44 574 PRO A CA 1
ATOM 4574 C C . PRO A 1 574 ? 20.359 -39.688 -22.547 1 91.44 574 PRO A C 1
ATOM 4576 O O . PRO A 1 574 ? 20.047 -40.062 -21.422 1 91.44 574 PRO A O 1
ATOM 4579 N N . GLU A 1 575 ? 19.703 -39.969 -23.625 1 87.94 575 GLU A N 1
ATOM 4580 C CA . GLU A 1 575 ? 18.453 -40.719 -23.578 1 87.94 575 GLU A CA 1
ATOM 4581 C C . GLU A 1 575 ? 18.656 -42.125 -23 1 87.94 575 GLU A C 1
ATOM 4583 O O . GLU A 1 575 ? 17.797 -42.625 -22.281 1 87.94 575 GLU A O 1
ATOM 4588 N N . GLU A 1 576 ? 19.766 -42.75 -23.391 1 90.31 576 GLU A N 1
ATOM 4589 C CA . GLU A 1 576 ? 20.031 -44.125 -22.922 1 90.31 576 GLU A CA 1
ATOM 4590 C C . GLU A 1 576 ? 20.219 -44.156 -21.406 1 90.31 576 GLU A C 1
ATOM 4592 O O . GLU A 1 576 ? 19.719 -45.031 -20.734 1 90.31 576 GLU A O 1
ATOM 4597 N N . TRP A 1 577 ? 20.938 -43.156 -20.938 1 94.88 577 TRP A N 1
ATOM 4598 C CA . TRP A 1 577 ? 21.094 -43.062 -19.484 1 94.88 577 TRP A CA 1
ATOM 4599 C C . TRP A 1 577 ? 19.75 -42.875 -18.797 1 94.88 577 TRP A C 1
ATOM 4601 O O . TRP A 1 577 ? 19.469 -43.531 -17.797 1 94.88 577 TRP A O 1
ATOM 4611 N N . ALA A 1 578 ? 18.984 -41.969 -19.281 1 95.25 578 ALA A N 1
ATOM 4612 C CA . ALA A 1 578 ? 17.672 -41.688 -18.703 1 95.25 578 ALA A CA 1
ATOM 4613 C C . ALA A 1 578 ? 16.781 -42.906 -18.703 1 95.25 578 ALA A C 1
ATOM 4615 O O . ALA A 1 578 ? 16.078 -43.188 -17.719 1 95.25 578 ALA A O 1
ATOM 4616 N N . ARG A 1 579 ? 16.781 -43.625 -19.766 1 93.5 579 ARG A N 1
ATOM 4617 C CA . ARG A 1 579 ? 15.977 -44.844 -19.875 1 93.5 579 ARG A CA 1
ATOM 4618 C C . ARG A 1 579 ? 16.406 -45.906 -18.859 1 93.5 579 ARG A C 1
ATOM 4620 O O . ARG A 1 579 ? 15.57 -46.5 -18.172 1 93.5 579 ARG A O 1
ATOM 4627 N N . CYS A 1 580 ? 17.703 -46.062 -18.734 1 96.06 580 CYS A N 1
ATOM 4628 C CA . CYS A 1 580 ? 18.234 -47.062 -17.812 1 96.06 580 CYS A CA 1
ATOM 4629 C C . CYS A 1 580 ? 17.938 -46.688 -16.359 1 96.06 580 CYS A C 1
ATOM 4631 O O . CYS A 1 580 ? 17.469 -47.531 -15.594 1 96.06 580 CYS A O 1
ATOM 4633 N N . GLU A 1 581 ? 18.203 -45.469 -16.062 1 96.56 581 GLU A N 1
ATOM 4634 C CA . GLU A 1 581 ? 17.984 -45.031 -14.688 1 96.56 581 GLU A CA 1
ATOM 4635 C C . GLU A 1 581 ? 16.484 -45.031 -14.344 1 96.56 581 GLU A C 1
ATOM 4637 O O . GLU A 1 581 ? 16.094 -45.312 -13.211 1 96.56 581 GLU A O 1
ATOM 4642 N N . ALA A 1 582 ? 15.648 -44.594 -15.273 1 96.12 582 ALA A N 1
ATOM 4643 C CA . ALA A 1 582 ? 14.203 -44.625 -15.062 1 96.12 582 ALA A CA 1
ATOM 4644 C C . ALA A 1 582 ? 13.734 -46.031 -14.727 1 96.12 582 ALA A C 1
ATOM 4646 O O . ALA A 1 582 ? 12.922 -46.25 -13.82 1 96.12 582 ALA A O 1
ATOM 4647 N N . SER A 1 583 ? 14.234 -46.969 -15.469 1 94.81 583 SER A N 1
ATOM 4648 C CA . SER A 1 583 ? 13.867 -48.375 -15.25 1 94.81 583 SER A CA 1
ATOM 4649 C C . SER A 1 583 ? 14.266 -48.844 -13.852 1 94.81 583 SER A C 1
ATOM 4651 O O . SER A 1 583 ? 13.492 -49.5 -13.172 1 94.81 583 SER A O 1
ATOM 4653 N N . LYS A 1 584 ? 15.461 -48.438 -13.438 1 96.5 584 LYS A N 1
ATOM 4654 C CA . LYS A 1 584 ? 15.938 -48.812 -12.117 1 96.5 584 LYS A CA 1
ATOM 4655 C C . LYS A 1 584 ? 15.062 -48.219 -11.023 1 96.5 584 LYS A C 1
ATOM 4657 O O . LYS A 1 584 ? 14.711 -48.875 -10.055 1 96.5 584 LYS A O 1
ATOM 4662 N N . ILE A 1 585 ? 14.758 -46.969 -11.195 1 96.44 585 ILE A N 1
ATOM 4663 C CA . ILE A 1 585 ? 13.953 -46.281 -10.211 1 96.44 585 ILE A CA 1
ATOM 4664 C C . ILE A 1 585 ? 12.57 -46.906 -10.102 1 96.44 585 ILE A C 1
ATOM 4666 O O . ILE A 1 585 ? 12.078 -47.156 -9 1 96.44 585 ILE A O 1
ATOM 4670 N N . LEU A 1 586 ? 11.953 -47.219 -11.219 1 95.44 586 LEU A N 1
ATOM 4671 C CA . LEU A 1 586 ? 10.617 -47.812 -11.258 1 95.44 586 LEU A CA 1
ATOM 4672 C C . LEU A 1 586 ? 10.625 -49.219 -10.688 1 95.44 586 LEU A C 1
ATOM 4674 O O . LEU A 1 586 ? 9.656 -49.625 -10.047 1 95.44 586 LEU A O 1
ATOM 4678 N N . GLN A 1 587 ? 11.68 -49.906 -10.906 1 95.19 587 GLN A N 1
ATOM 4679 C CA . GLN A 1 587 ? 11.812 -51.25 -10.344 1 95.19 587 GLN A CA 1
ATOM 4680 C C . GLN A 1 587 ? 11.914 -51.219 -8.828 1 95.19 587 GLN A C 1
ATOM 4682 O O . GLN A 1 587 ? 11.289 -52.031 -8.133 1 95.19 587 GLN A O 1
ATOM 4687 N N . GLN A 1 588 ? 12.68 -50.312 -8.406 1 93.38 588 GLN A N 1
ATOM 4688 C CA . GLN A 1 588 ? 12.805 -50.125 -6.961 1 93.38 588 GLN A CA 1
ATOM 4689 C C . GLN A 1 588 ? 11.461 -49.75 -6.34 1 93.38 588 GLN A C 1
ATOM 4691 O O . GLN A 1 588 ? 11.133 -50.188 -5.23 1 93.38 588 GLN A O 1
ATOM 4696 N N . ARG A 1 589 ? 10.688 -48.969 -7.062 1 93.69 589 ARG A N 1
ATOM 4697 C CA . ARG A 1 589 ? 9.367 -48.562 -6.59 1 93.69 589 ARG A CA 1
ATOM 4698 C C . ARG A 1 589 ? 8.43 -49.75 -6.516 1 93.69 589 ARG A C 1
ATOM 4700 O O . ARG A 1 589 ? 7.672 -49.906 -5.547 1 93.69 589 ARG A O 1
ATOM 4707 N N . LYS A 1 590 ? 8.453 -50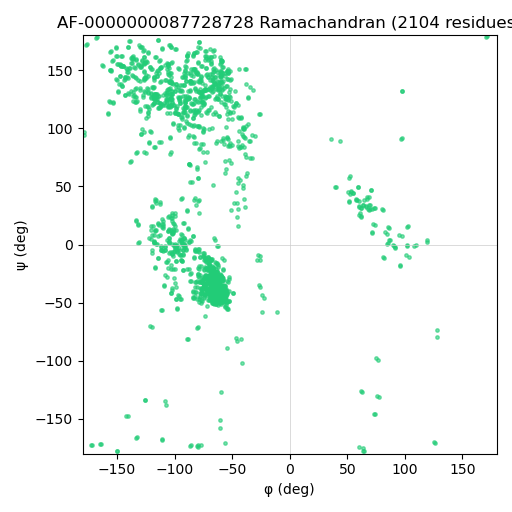.594 -7.5 1 94.31 590 LYS A N 1
ATOM 4708 C CA . LYS A 1 590 ? 7.648 -51.812 -7.516 1 94.31 590 LYS A CA 1
ATOM 4709 C C . LYS A 1 590 ? 7.973 -52.719 -6.32 1 94.31 590 LYS A C 1
ATOM 4711 O O . LYS A 1 590 ? 7.07 -53.219 -5.656 1 94.31 590 LYS A O 1
ATOM 4716 N N . GLN A 1 591 ? 9.227 -52.781 -6.039 1 93.44 591 GLN A N 1
ATOM 4717 C CA . GLN A 1 591 ? 9.664 -53.594 -4.922 1 93.44 591 GLN A CA 1
ATOM 4718 C C . GLN A 1 591 ? 9.188 -53.031 -3.59 1 93.44 591 GLN A C 1
ATOM 4720 O O . GLN A 1 591 ? 8.727 -53.781 -2.717 1 93.44 591 GLN A O 1
ATOM 4725 N N . ALA A 1 592 ? 9.312 -51.781 -3.523 1 91.5 592 ALA A N 1
ATOM 4726 C CA . ALA A 1 592 ? 8.906 -51.125 -2.291 1 91.5 592 ALA A CA 1
ATOM 4727 C C . ALA A 1 592 ? 7.41 -51.312 -2.045 1 91.5 592 ALA A C 1
ATOM 4729 O O . ALA A 1 592 ? 6.957 -51.281 -0.898 1 91.5 592 ALA A O 1
ATOM 4730 N N . LEU A 1 593 ? 6.641 -51.562 -3.131 1 93.44 593 LEU A N 1
ATOM 4731 C CA . LEU A 1 593 ? 5.191 -51.688 -3.025 1 93.44 593 LEU A CA 1
ATOM 4732 C C . LEU A 1 593 ? 4.762 -53.156 -3.043 1 93.44 593 LEU A C 1
ATOM 4734 O O . LEU A 1 593 ? 3.59 -53.438 -3.279 1 93.44 593 LEU A O 1
ATOM 4738 N N . GLY A 1 594 ? 5.664 -54.062 -2.887 1 90.62 594 GLY A N 1
ATOM 4739 C CA . GLY A 1 594 ? 5.32 -55.469 -2.594 1 90.62 594 GLY A CA 1
ATOM 4740 C C . GLY A 1 594 ? 5.566 -56.375 -3.762 1 90.62 594 GLY A C 1
ATOM 4741 O O . GLY A 1 594 ? 5.32 -57.594 -3.66 1 90.62 594 GLY A O 1
ATOM 4742 N N . LEU A 1 595 ? 6.012 -55.812 -4.875 1 93.75 595 LEU A N 1
ATOM 4743 C CA . LEU A 1 595 ? 6.32 -56.688 -6.008 1 93.75 595 LEU A CA 1
ATOM 4744 C C . LEU A 1 595 ? 7.754 -57.188 -5.922 1 93.75 595 LEU A C 1
ATOM 4746 O O . LEU A 1 595 ? 8.664 -56.625 -6.535 1 93.75 595 LEU A O 1
ATOM 4750 N N . LEU A 1 596 ? 7.953 -58.344 -5.352 1 91.25 596 LEU A N 1
ATOM 4751 C CA . LEU A 1 596 ? 9.281 -58.812 -4.965 1 91.25 596 LEU A CA 1
ATOM 4752 C C . LEU A 1 596 ? 9.812 -59.844 -5.953 1 91.25 596 LEU A C 1
ATOM 4754 O O . LEU A 1 596 ? 11.023 -60.031 -6.062 1 91.25 596 LEU A O 1
ATOM 4758 N N . THR A 1 597 ? 8.875 -60.5 -6.742 1 91.69 597 THR A N 1
ATOM 4759 C CA . THR A 1 597 ? 9.32 -61.531 -7.68 1 91.69 597 THR A CA 1
ATOM 4760 C C . THR A 1 597 ? 9.336 -60.969 -9.102 1 91.69 597 THR A C 1
ATOM 4762 O O . THR A 1 597 ? 8.617 -60.031 -9.422 1 91.69 597 THR A O 1
ATOM 4765 N N . GLU A 1 598 ? 10.117 -61.625 -9.836 1 87.56 598 GLU A N 1
ATOM 4766 C CA . GLU A 1 598 ? 10.195 -61.25 -11.242 1 87.56 5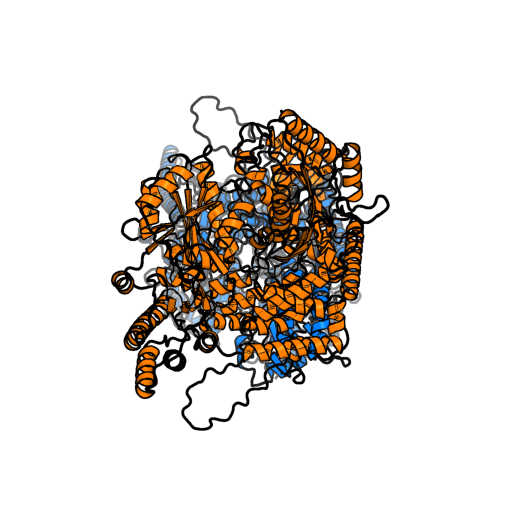98 GLU A CA 1
ATOM 4767 C C . GLU A 1 598 ? 8.852 -61.438 -11.938 1 87.56 598 GLU A C 1
ATOM 4769 O O . GLU A 1 598 ? 8.461 -60.594 -12.781 1 87.56 598 GLU A O 1
ATOM 4774 N N . LYS A 1 599 ? 8.242 -62.469 -11.617 1 86.12 599 LYS A N 1
ATOM 4775 C CA . LYS A 1 599 ? 6.945 -62.75 -12.211 1 86.12 599 LYS A CA 1
ATOM 4776 C C . LYS A 1 599 ? 5.914 -61.688 -11.844 1 86.12 599 LYS A C 1
ATOM 4778 O O . LYS A 1 599 ? 5.141 -61.25 -12.695 1 86.12 599 LYS A O 1
ATOM 4783 N N . SER A 1 600 ? 5.996 -61.375 -10.609 1 87.19 600 SER A N 1
ATOM 4784 C CA . SER A 1 600 ? 5.062 -60.344 -10.18 1 87.19 600 SER A CA 1
ATOM 4785 C C . SER A 1 600 ? 5.387 -59 -10.82 1 87.19 600 SER A C 1
ATOM 4787 O O . SER A 1 600 ? 4.48 -58.219 -11.164 1 87.19 600 SER A O 1
ATOM 4789 N N . GLN A 1 601 ? 6.566 -58.688 -11.016 1 89.38 601 GLN A N 1
ATOM 4790 C CA . GLN A 1 601 ? 6.988 -57.438 -11.602 1 89.38 601 GLN A CA 1
ATOM 4791 C C . GLN A 1 601 ? 6.637 -57.375 -13.086 1 89.38 601 GLN A C 1
ATOM 4793 O O . GLN A 1 601 ? 6.297 -56.312 -13.609 1 89.38 601 GLN A O 1
ATOM 4798 N N . GLU A 1 602 ? 6.688 -58.469 -13.742 1 87.25 602 GLU A N 1
ATOM 4799 C CA . GLU A 1 602 ? 6.422 -58.531 -15.172 1 87.25 602 GLU A CA 1
ATOM 4800 C C . GLU A 1 602 ? 4.957 -58.219 -15.477 1 87.25 602 GLU A C 1
ATOM 4802 O O . GLU A 1 602 ? 4.625 -57.75 -16.562 1 87.25 602 GLU A O 1
ATOM 4807 N N . SER A 1 603 ? 4.137 -58.469 -14.523 1 90.38 603 SER A N 1
ATOM 4808 C CA . SER A 1 603 ? 2.707 -58.25 -14.727 1 90.38 603 SER A CA 1
ATOM 4809 C C . SER A 1 603 ? 2.344 -56.781 -14.547 1 90.38 603 SER A C 1
ATOM 4811 O O . SER A 1 603 ? 1.189 -56.375 -14.734 1 90.38 603 SER A O 1
ATOM 4813 N N . PHE A 1 604 ? 3.33 -56 -14.141 1 93.12 604 PHE A N 1
ATOM 4814 C CA . PHE A 1 604 ? 3.086 -54.562 -13.922 1 93.12 604 PHE A CA 1
ATOM 4815 C C . PHE A 1 604 ? 3.955 -53.719 -14.852 1 93.12 604 PHE A C 1
ATOM 4817 O O . PHE A 1 604 ? 5.129 -54.031 -15.062 1 93.12 604 PHE A O 1
ATOM 4824 N N . ASN A 1 605 ? 3.354 -52.719 -15.461 1 92.69 605 ASN A N 1
ATOM 4825 C CA . ASN A 1 605 ? 4.086 -51.719 -16.219 1 92.69 605 ASN A CA 1
ATOM 4826 C C . ASN A 1 605 ? 4.156 -50.406 -15.445 1 92.69 605 ASN A C 1
ATOM 4828 O O . ASN A 1 605 ? 3.287 -50.094 -14.625 1 92.69 605 ASN A O 1
ATOM 4832 N N . ALA A 1 606 ? 5.199 -49.75 -15.625 1 94.06 606 ALA A N 1
ATOM 4833 C CA . ALA A 1 606 ? 5.406 -48.469 -14.945 1 94.06 606 ALA A CA 1
ATOM 4834 C C . ALA A 1 606 ? 6.086 -47.469 -15.875 1 94.06 606 ALA A C 1
ATOM 4836 O O . ALA A 1 606 ? 6.848 -47.844 -16.766 1 94.06 606 ALA A O 1
ATOM 4837 N N . CYS A 1 607 ? 5.777 -46.188 -15.688 1 94.62 607 CYS A N 1
ATOM 4838 C CA . CYS A 1 607 ? 6.469 -45.156 -16.453 1 94.62 607 CYS A CA 1
ATOM 4839 C C . CYS A 1 607 ? 6.457 -43.844 -15.703 1 94.62 607 CYS A C 1
ATOM 4841 O O . CYS A 1 607 ? 5.672 -43.656 -14.766 1 94.62 607 CYS A O 1
ATOM 4843 N N . PHE A 1 608 ? 7.422 -42.969 -16.062 1 95.62 608 PHE A N 1
ATOM 4844 C CA . PHE A 1 608 ? 7.395 -41.594 -15.625 1 95.62 608 PHE A CA 1
ATOM 4845 C C . PHE A 1 608 ? 6.293 -40.812 -16.344 1 95.62 608 PHE A C 1
ATOM 4847 O O . PHE A 1 608 ? 5.941 -41.125 -17.484 1 95.62 608 PHE A O 1
ATOM 4854 N N . THR A 1 609 ? 5.684 -39.875 -15.719 1 95.25 609 THR A N 1
ATOM 4855 C CA . THR A 1 609 ? 4.652 -39.031 -16.312 1 95.25 609 THR A CA 1
ATOM 4856 C C . THR A 1 609 ? 4.988 -37.562 -16.125 1 95.25 609 THR A C 1
ATOM 4858 O O . THR A 1 609 ? 5.926 -37.219 -15.391 1 95.25 609 THR A O 1
ATOM 4861 N N . THR A 1 610 ? 4.305 -36.688 -16.797 1 93.06 610 THR A N 1
ATOM 4862 C CA . THR A 1 610 ? 4.539 -35.25 -16.703 1 93.06 610 THR A CA 1
ATOM 4863 C C . THR A 1 610 ? 3.885 -34.656 -15.453 1 93.06 610 THR A C 1
ATOM 4865 O O . THR A 1 610 ? 4.035 -33.469 -15.164 1 93.06 610 THR A O 1
ATOM 4868 N N . GLY A 1 611 ? 3.178 -35.469 -14.727 1 93.31 611 GLY A N 1
ATOM 4869 C CA . GLY A 1 611 ? 2.514 -35.094 -13.492 1 93.31 611 GLY A CA 1
ATOM 4870 C C . GLY A 1 611 ? 1.578 -36.188 -12.969 1 93.31 611 GLY A C 1
ATOM 4871 O O . GLY A 1 611 ? 1.379 -37.188 -13.625 1 93.31 611 GLY A O 1
ATOM 4872 N N . SER A 1 612 ? 0.983 -35.875 -11.852 1 94.19 612 SER A N 1
ATOM 4873 C CA . SER A 1 612 ? 0.109 -36.875 -11.25 1 94.19 612 SER A CA 1
ATOM 4874 C C . SER A 1 612 ? -1.228 -36.969 -11.977 1 94.19 612 SER A C 1
ATOM 4876 O O . SER A 1 612 ? -1.866 -38.031 -12.008 1 94.19 612 SER A O 1
ATOM 4878 N N . THR A 1 613 ? -1.648 -35.844 -12.5 1 93.75 613 THR A N 1
ATOM 4879 C CA . THR A 1 613 ? -2.865 -35.875 -13.305 1 93.75 613 THR A CA 1
ATOM 4880 C C . THR A 1 613 ? -2.73 -36.844 -14.461 1 93.75 613 THR A C 1
ATOM 4882 O O . THR A 1 613 ? -3.625 -37.656 -14.703 1 93.75 613 THR A O 1
ATOM 4885 N N . MET A 1 614 ? -1.616 -36.719 -15.117 1 93.88 614 MET A N 1
ATOM 4886 C CA . MET A 1 614 ? -1.372 -37.656 -16.219 1 93.88 614 MET A CA 1
ATOM 4887 C C . MET A 1 614 ? -1.211 -39.062 -15.711 1 93.88 614 MET A C 1
ATOM 4889 O O . MET A 1 614 ? -1.609 -40.031 -16.375 1 93.88 614 MET A O 1
ATOM 4893 N N . GLY A 1 615 ? -0.607 -39.219 -14.5 1 95.12 615 GLY A N 1
ATOM 4894 C CA . GLY A 1 615 ? -0.527 -40.531 -13.883 1 95.12 615 GLY A CA 1
ATOM 4895 C C . GLY A 1 615 ? -1.887 -41.156 -13.641 1 95.12 615 GLY A C 1
ATOM 4896 O O . GLY A 1 615 ? -2.092 -42.344 -13.93 1 95.12 615 GLY A O 1
ATOM 4897 N N . ASN A 1 616 ? -2.816 -40.406 -13.117 1 96.31 616 ASN A N 1
ATOM 4898 C CA . ASN A 1 616 ? -4.18 -40.875 -12.898 1 96.31 616 ASN A CA 1
ATOM 4899 C C . ASN A 1 616 ? -4.879 -41.219 -14.211 1 96.31 616 ASN A C 1
ATOM 4901 O O . ASN A 1 616 ? -5.609 -42.219 -14.289 1 96.31 616 ASN A O 1
ATOM 4905 N N . ARG A 1 617 ? -4.637 -40.406 -15.18 1 95.06 617 ARG A N 1
ATOM 4906 C CA . ARG A 1 617 ? -5.238 -40.625 -16.484 1 95.06 617 ARG A CA 1
ATOM 4907 C C . ARG A 1 617 ? -4.762 -41.969 -17.078 1 95.06 617 ARG A C 1
ATOM 4909 O O . ARG A 1 617 ? -5.57 -42.75 -17.547 1 95.06 617 ARG A O 1
ATOM 4916 N N . ILE A 1 618 ? -3.465 -42.188 -17.047 1 94.69 618 ILE A N 1
ATOM 4917 C CA . ILE A 1 618 ? -2.896 -43.406 -17.578 1 94.69 618 ILE A CA 1
ATOM 4918 C C . ILE A 1 618 ? -3.385 -44.594 -16.766 1 94.69 618 ILE A C 1
ATOM 4920 O O . ILE A 1 618 ? -3.74 -45.656 -17.328 1 94.69 618 ILE A O 1
ATOM 4924 N N . GLY A 1 619 ? -3.379 -44.438 -15.43 1 95.69 619 GLY A N 1
ATOM 4925 C CA . GLY A 1 619 ? -3.855 -45.5 -14.562 1 95.69 619 GLY A CA 1
ATOM 4926 C C . GLY A 1 619 ? -5.285 -45.906 -14.852 1 95.69 619 GLY A C 1
ATOM 4927 O O . GLY A 1 619 ? -5.59 -47.094 -14.938 1 95.69 619 GLY A O 1
ATOM 4928 N N . LEU A 1 620 ? -6.164 -45 -15.008 1 96.44 620 LEU A N 1
ATOM 4929 C CA . LEU A 1 620 ? -7.574 -45.25 -15.281 1 96.44 620 LEU A CA 1
ATOM 4930 C C . LEU A 1 620 ? -7.75 -45.906 -16.656 1 96.44 620 LEU A C 1
ATOM 4932 O O . LEU A 1 620 ? -8.5 -46.875 -16.812 1 96.44 620 LEU A O 1
ATOM 4936 N N . HIS A 1 621 ? -7.09 -45.375 -17.656 1 95 621 HIS A N 1
ATOM 4937 C CA . HIS A 1 621 ? -7.254 -45.875 -19.016 1 95 621 HIS A CA 1
ATOM 4938 C C . HIS A 1 621 ? -6.633 -47.281 -19.172 1 95 621 HIS A C 1
ATOM 4940 O O . HIS A 1 621 ? -7.086 -48.062 -19.984 1 95 621 HIS A O 1
ATOM 4946 N N . THR A 1 622 ? -5.547 -47.5 -18.406 1 93.81 622 THR A N 1
ATOM 4947 C CA . THR A 1 622 ? -5.02 -48.844 -18.391 1 93.81 622 THR A CA 1
ATOM 4948 C C . THR A 1 622 ? -6.086 -49.844 -17.922 1 93.81 622 THR A C 1
ATOM 4950 O O . THR A 1 622 ? -6.242 -50.906 -18.516 1 93.81 622 THR A O 1
ATOM 4953 N N . GLY A 1 623 ? -6.82 -49.5 -16.859 1 94.12 623 GLY A N 1
ATOM 4954 C CA . GLY A 1 623 ? -7.945 -50.281 -16.422 1 94.12 623 GLY A CA 1
ATOM 4955 C C . GLY A 1 623 ? -9.016 -50.469 -17.484 1 94.12 623 GLY A C 1
ATOM 4956 O O . GLY A 1 623 ? -9.539 -51.562 -17.672 1 94.12 623 GLY A O 1
ATOM 4957 N N . LEU A 1 624 ? -9.328 -49.406 -18.203 1 94 624 LEU A N 1
ATOM 4958 C CA . LEU A 1 624 ? -10.367 -49.438 -19.234 1 94 624 LEU A CA 1
ATOM 4959 C C . LEU A 1 624 ? -9.977 -50.344 -20.391 1 94 624 LEU A C 1
ATOM 4961 O O . LEU A 1 624 ? -10.828 -51.031 -20.953 1 94 624 LEU A O 1
ATOM 4965 N N . ILE A 1 625 ? -8.719 -50.25 -20.781 1 91 625 ILE A N 1
ATOM 4966 C CA . ILE A 1 625 ? -8.227 -51.094 -21.875 1 91 625 ILE A CA 1
ATOM 4967 C C . ILE A 1 625 ? -8.383 -52.562 -21.5 1 91 625 ILE A C 1
ATOM 4969 O O . ILE A 1 625 ? -8.766 -53.375 -22.328 1 91 625 ILE A O 1
ATOM 4973 N N . GLN A 1 626 ? -8.141 -52.875 -20.281 1 89.94 626 GLN A N 1
ATOM 4974 C CA . GLN A 1 626 ? -8.25 -54.25 -19.797 1 89.94 626 GLN A CA 1
ATOM 4975 C C . GLN A 1 626 ? -9.711 -54.625 -19.625 1 89.94 626 GLN A C 1
ATOM 4977 O O . GLN A 1 626 ? -10.078 -55.781 -19.875 1 89.94 626 GLN A O 1
ATOM 4982 N N . TYR A 1 627 ? -10.492 -53.688 -19.172 1 92.62 627 TYR A N 1
ATOM 4983 C CA . TYR A 1 627 ? -11.922 -53.906 -18.953 1 92.62 627 TYR A CA 1
ATOM 4984 C C . TYR A 1 627 ? -12.75 -52.844 -19.688 1 92.62 627 TYR A C 1
ATOM 4986 O O . TYR A 1 627 ? -13.273 -51.906 -19.078 1 92.62 627 TYR A O 1
ATOM 4994 N N . PRO A 1 628 ? -12.953 -53 -20.969 1 91.38 628 PRO A N 1
ATOM 4995 C CA . PRO A 1 628 ? -13.492 -51.969 -21.859 1 91.38 628 PRO A CA 1
ATOM 4996 C C . PRO A 1 628 ? -14.914 -51.562 -21.5 1 91.38 628 PRO A C 1
ATOM 4998 O O . PRO A 1 628 ? -15.375 -50.5 -21.906 1 91.38 628 PRO A O 1
ATOM 5001 N N . HIS A 1 629 ? -15.672 -52.344 -20.688 1 93.56 629 HIS A N 1
ATOM 5002 C CA . HIS A 1 629 ? -17.047 -52.031 -20.359 1 93.56 629 HIS A CA 1
ATOM 5003 C C . HIS A 1 629 ? -17.188 -51.688 -18.875 1 93.56 629 HIS A C 1
ATOM 5005 O O . HIS A 1 629 ? -18.312 -51.594 -18.359 1 93.56 629 HIS A O 1
ATOM 5011 N N . ALA A 1 630 ? -16.078 -51.406 -18.266 1 95.88 630 ALA A N 1
ATOM 5012 C CA . ALA A 1 630 ? -16.094 -51.219 -16.812 1 95.88 630 ALA A CA 1
ATOM 5013 C C . ALA A 1 630 ? -16.656 -49.844 -16.469 1 95.88 630 ALA A C 1
ATOM 5015 O O . ALA A 1 630 ? -16.422 -48.844 -17.188 1 95.88 630 ALA A O 1
ATOM 5016 N N . PHE A 1 631 ? -17.391 -49.75 -15.367 1 97.44 631 PHE A N 1
ATOM 5017 C CA . PHE A 1 631 ? -17.812 -48.5 -14.727 1 97.44 631 PHE A CA 1
ATOM 5018 C C . PHE A 1 631 ? -16.703 -47.969 -13.812 1 97.44 631 PHE A C 1
ATOM 5020 O O . PHE A 1 631 ? -16.031 -48.75 -13.125 1 97.44 631 PHE A O 1
ATOM 5027 N N . VAL A 1 632 ? -16.484 -46.688 -13.828 1 98.31 632 VAL A N 1
ATOM 5028 C CA . VAL A 1 632 ? -15.508 -46.062 -12.945 1 98.31 632 VAL A CA 1
ATOM 5029 C C . VAL A 1 632 ? -16.219 -45.375 -11.789 1 98.31 632 VAL A C 1
ATOM 5031 O O . VAL A 1 632 ? -17.188 -44.625 -12.008 1 98.31 632 VAL A O 1
ATOM 5034 N N . TYR A 1 633 ? -15.812 -45.625 -10.562 1 98.56 633 TYR A N 1
ATOM 5035 C CA . TYR A 1 633 ? -16.328 -44.969 -9.367 1 98.56 633 TYR A CA 1
ATOM 5036 C C . TYR A 1 633 ? -15.234 -44.188 -8.648 1 98.56 633 TYR A C 1
ATOM 5038 O O . TYR A 1 633 ? -14.172 -44.75 -8.367 1 98.56 633 TYR A O 1
ATOM 5046 N N . PHE A 1 634 ? -15.422 -42.938 -8.391 1 98 634 PHE A N 1
ATOM 5047 C CA . PHE A 1 634 ? -14.5 -42.094 -7.637 1 98 634 PHE A CA 1
ATOM 5048 C C . PHE A 1 634 ? -15.258 -41.219 -6.645 1 98 634 PHE A C 1
ATOM 5050 O O . PHE A 1 634 ? -16.484 -41.094 -6.738 1 98 634 PHE A O 1
ATOM 5057 N N . SER A 1 635 ? -14.625 -40.688 -5.688 1 96.56 635 SER A N 1
ATOM 5058 C CA . SER A 1 635 ? -15.289 -39.906 -4.645 1 96.56 635 SER A CA 1
ATOM 5059 C C . SER A 1 635 ? -15.375 -38.438 -5.02 1 96.56 635 SER A C 1
ATOM 5061 O O . SER A 1 635 ? -14.617 -37.969 -5.871 1 96.56 635 SER A O 1
ATOM 5063 N N . SER A 1 636 ? -16.281 -37.656 -4.348 1 95.12 636 SER A N 1
ATOM 5064 C CA . SER A 1 636 ? -16.422 -36.219 -4.535 1 95.12 636 SER A CA 1
ATOM 5065 C C . SER A 1 636 ? -15.203 -35.5 -3.994 1 95.12 636 SER A C 1
ATOM 5067 O O . SER A 1 636 ? -14.992 -34.312 -4.305 1 95.12 636 SER A O 1
ATOM 5069 N N . ALA A 1 637 ? -14.344 -36.188 -3.209 1 95.12 637 ALA A N 1
ATOM 5070 C CA . ALA A 1 637 ? -13.141 -35.562 -2.646 1 95.12 637 ALA A CA 1
ATOM 5071 C C . ALA A 1 637 ? -11.922 -35.844 -3.523 1 95.12 637 ALA A C 1
ATOM 5073 O O . ALA A 1 637 ? -10.844 -35.312 -3.273 1 95.12 637 ALA A O 1
ATOM 5074 N N . SER A 1 638 ? -12.102 -36.656 -4.605 1 95.69 638 SER A N 1
ATOM 5075 C CA . SER A 1 638 ? -10.992 -36.969 -5.504 1 95.69 638 SER A CA 1
ATOM 5076 C C . SER A 1 638 ? -10.523 -35.719 -6.234 1 95.69 638 SER A C 1
ATOM 5078 O O . SER A 1 638 ? -11.289 -34.75 -6.402 1 95.69 638 SER A O 1
ATOM 5080 N N . HIS A 1 639 ? -9.266 -35.688 -6.543 1 93.19 639 HIS A N 1
ATOM 5081 C CA . HIS A 1 639 ? -8.727 -34.594 -7.332 1 93.19 639 HIS A CA 1
ATOM 5082 C C . HIS A 1 639 ? -9.547 -34.375 -8.602 1 93.19 639 HIS A C 1
ATOM 5084 O O . HIS A 1 639 ? -10.016 -35.312 -9.219 1 93.19 639 HIS A O 1
ATOM 5090 N N . TYR A 1 640 ? -9.734 -33.156 -8.992 1 89.75 640 TYR A N 1
ATOM 5091 C CA . TYR A 1 640 ? -10.641 -32.781 -10.078 1 89.75 640 TYR A CA 1
ATOM 5092 C C . TYR A 1 640 ? -10.188 -33.375 -11.398 1 89.75 640 TYR A C 1
ATOM 5094 O O . TYR A 1 640 ? -10.969 -33.469 -12.352 1 89.75 640 TYR A O 1
ATOM 5102 N N . SER A 1 641 ? -8.93 -33.844 -11.484 1 90.31 641 SER A N 1
ATOM 5103 C CA . SER A 1 641 ? -8.414 -34.438 -12.719 1 90.31 641 SER A CA 1
ATOM 5104 C C . SER A 1 641 ? -9.141 -35.719 -13.062 1 90.31 641 SER A C 1
ATOM 5106 O O . SER A 1 641 ? -9.219 -36.094 -14.227 1 90.31 641 SER A O 1
ATOM 5108 N N . VAL A 1 642 ? -9.672 -36.406 -12.102 1 95.25 642 VAL A N 1
ATOM 5109 C CA . VAL A 1 642 ? -10.383 -37.656 -12.336 1 95.25 642 VAL A CA 1
ATOM 5110 C C . VAL A 1 642 ? -11.672 -37.375 -13.094 1 95.25 642 VAL A C 1
ATOM 5112 O O . VAL A 1 642 ? -11.961 -38.031 -14.102 1 95.25 642 VAL A O 1
ATOM 5115 N N . LYS A 1 643 ? -12.422 -36.406 -12.578 1 93.12 643 LYS A N 1
ATOM 5116 C CA . LYS A 1 643 ? -13.648 -36.031 -13.25 1 93.12 643 LYS A CA 1
ATOM 5117 C C . LYS A 1 643 ? -13.367 -35.531 -14.672 1 93.12 643 LYS A C 1
ATOM 5119 O O . LYS A 1 643 ? -14.102 -35.875 -15.609 1 93.12 643 LYS A O 1
ATOM 5124 N N . LYS A 1 644 ? -12.328 -34.781 -14.797 1 91.19 644 LYS A N 1
ATOM 5125 C CA . LYS A 1 644 ? -11.914 -34.312 -16.109 1 91.19 644 LYS A CA 1
ATOM 5126 C C . LYS A 1 644 ? -11.594 -35.5 -17.031 1 91.19 644 LYS A C 1
ATOM 5128 O O . LYS A 1 644 ? -11.977 -35.5 -18.203 1 91.19 644 LYS A O 1
ATOM 5133 N N . THR A 1 645 ? -10.875 -36.438 -16.562 1 94.62 645 THR A N 1
ATOM 5134 C CA . THR A 1 645 ? -10.43 -37.594 -17.328 1 94.62 645 THR A CA 1
ATOM 5135 C C . THR A 1 645 ? -11.625 -38.406 -17.844 1 94.62 645 THR A C 1
ATOM 5137 O O . THR A 1 645 ? -11.688 -38.75 -19.016 1 94.62 645 THR A O 1
ATOM 5140 N N . VAL A 1 646 ? -12.594 -38.719 -16.984 1 96 646 VAL A N 1
ATOM 5141 C CA . VAL A 1 646 ? -13.719 -39.562 -17.375 1 96 646 VAL A CA 1
ATOM 5142 C C . VAL A 1 646 ? -14.633 -38.781 -18.328 1 96 646 VAL A C 1
ATOM 5144 O O . VAL A 1 646 ? -15.273 -39.375 -19.203 1 96 646 VAL A O 1
ATOM 5147 N N . LYS A 1 647 ? -14.742 -37.469 -18.172 1 93 647 LYS A N 1
ATOM 5148 C CA . LYS A 1 647 ? -15.602 -36.656 -19.016 1 93 647 LYS A CA 1
ATOM 5149 C C . LYS A 1 647 ? -15.008 -36.5 -20.406 1 93 647 LYS A C 1
ATOM 5151 O O . LYS A 1 647 ? -15.742 -36.281 -21.391 1 93 647 LYS A O 1
ATOM 5156 N N . ASP A 1 648 ? -13.727 -36.562 -20.547 1 93 648 ASP A N 1
ATOM 5157 C CA . ASP A 1 648 ? -13.039 -36.438 -21.812 1 93 648 ASP A CA 1
ATOM 5158 C C . ASP A 1 648 ? -13.219 -37.656 -22.688 1 93 648 ASP A C 1
ATOM 5160 O O . ASP A 1 648 ? -12.992 -37.625 -23.891 1 93 648 ASP A O 1
ATOM 5164 N N . CYS A 1 649 ? -13.57 -38.75 -22.125 1 96.31 649 CYS A N 1
ATOM 5165 C CA . CYS A 1 649 ? -13.57 -40.062 -22.812 1 96.31 649 CYS A CA 1
ATOM 5166 C C . CYS A 1 649 ? -14.977 -40.438 -23.234 1 96.31 649 CYS A C 1
ATOM 5168 O O . CYS A 1 649 ? -15.828 -40.719 -22.375 1 96.31 649 CYS A O 1
ATOM 5170 N N . ASP A 1 650 ? -15.234 -40.625 -24.484 1 95.12 650 ASP A N 1
ATOM 5171 C CA . ASP A 1 650 ? -16.562 -40.938 -25 1 95.12 650 ASP A CA 1
ATOM 5172 C C . ASP A 1 650 ? -16.984 -42.375 -24.625 1 95.12 650 ASP A C 1
ATOM 5174 O O . ASP A 1 650 ? -18.188 -42.656 -24.562 1 95.12 650 ASP A O 1
ATOM 5178 N N . THR A 1 651 ? -16.016 -43.188 -24.344 1 94.5 651 THR A N 1
ATOM 5179 C CA . THR A 1 651 ? -16.344 -44.531 -23.891 1 94.5 651 THR A CA 1
ATOM 5180 C C . THR A 1 651 ? -17.031 -44.5 -22.531 1 94.5 651 THR A C 1
ATOM 5182 O O . THR A 1 651 ? -18.016 -45.219 -22.312 1 94.5 651 THR A O 1
ATOM 5185 N N . TRP A 1 652 ? -16.562 -43.75 -21.656 1 95.81 652 TRP A N 1
ATOM 5186 C CA . TRP A 1 652 ? -17.141 -43.625 -20.328 1 95.81 652 TRP A CA 1
ATOM 5187 C C . TRP A 1 652 ? -18.406 -42.781 -20.359 1 95.81 652 TRP A C 1
ATOM 5189 O O . TRP A 1 652 ? -19.375 -43.062 -19.656 1 95.81 652 TRP A O 1
ATOM 5199 N N . THR A 1 653 ? -18.422 -41.719 -21.156 1 94.62 653 THR A N 1
ATOM 5200 C CA . THR A 1 653 ? -19.594 -40.844 -21.203 1 94.62 653 THR A CA 1
ATOM 5201 C C . THR A 1 653 ? -20.734 -41.531 -21.984 1 94.62 653 THR A C 1
ATOM 5203 O O . THR A 1 653 ? -21.891 -41.125 -21.875 1 94.62 653 THR A O 1
ATOM 5206 N N . ARG A 1 654 ? -20.438 -42.5 -22.812 1 94.44 654 ARG A N 1
ATOM 5207 C CA . ARG A 1 654 ? -21.375 -43.156 -23.703 1 94.44 654 ARG A CA 1
ATOM 5208 C C . ARG A 1 654 ? -22.172 -42.125 -24.516 1 94.44 654 ARG A C 1
ATOM 5210 O O . ARG A 1 654 ? -23.391 -42.25 -24.625 1 94.44 654 ARG A O 1
ATOM 5217 N N . ARG A 1 655 ? -21.375 -41.188 -24.984 1 91.62 655 ARG A N 1
ATOM 5218 C CA . ARG A 1 655 ? -21.969 -40.062 -25.703 1 91.62 655 ARG A CA 1
ATOM 5219 C C . ARG A 1 655 ? -22.75 -40.562 -26.906 1 91.62 655 ARG A C 1
ATOM 5221 O O . ARG A 1 655 ? -23.766 -39.969 -27.297 1 91.62 655 ARG A O 1
ATOM 5228 N N . TRP A 1 656 ? -22.359 -41.688 -27.578 1 92.81 656 TRP A N 1
ATOM 5229 C CA . TRP A 1 656 ? -22.922 -42.094 -28.859 1 92.81 656 TRP A CA 1
ATOM 5230 C C . TRP A 1 656 ? -23.859 -43.281 -28.688 1 92.81 656 TRP A C 1
ATOM 5232 O O . TRP A 1 656 ? -24.203 -43.969 -29.656 1 92.81 656 TRP A O 1
ATOM 5242 N N . VAL A 1 657 ? -24.188 -43.594 -27.5 1 89.56 657 VAL A N 1
ATOM 5243 C CA . VAL A 1 657 ? -25.141 -44.625 -27.203 1 89.56 657 VAL A CA 1
ATOM 5244 C C . VAL A 1 657 ? -26.359 -44.031 -26.5 1 89.56 657 VAL A C 1
ATOM 5246 O O . VAL A 1 657 ? -26.484 -44.156 -25.266 1 89.56 657 VAL A O 1
ATOM 5249 N N . PRO A 1 658 ? -27.312 -43.5 -27.281 1 85.12 658 PRO A N 1
ATOM 5250 C CA . PRO A 1 658 ? -28.469 -42.812 -26.688 1 85.12 658 PRO A CA 1
ATOM 5251 C C . PRO A 1 658 ? -29.281 -43.75 -25.766 1 85.12 658 PRO A C 1
ATOM 5253 O O . PRO A 1 658 ? -29.453 -44.938 -26.078 1 85.12 658 PRO A O 1
ATOM 5256 N N . GLY A 1 659 ? -29.75 -43.25 -24.656 1 85.12 659 GLY A N 1
ATOM 5257 C CA . GLY A 1 659 ? -30.625 -43.938 -23.734 1 85.12 659 GLY A CA 1
ATOM 5258 C C . GLY A 1 659 ? -29.859 -44.719 -22.656 1 85.12 659 GLY A C 1
ATOM 5259 O O . GLY A 1 659 ? -30.469 -45.25 -21.719 1 85.12 659 GLY A O 1
ATOM 5260 N N . ARG A 1 660 ? -28.531 -44.656 -22.719 1 89.69 660 ARG A N 1
ATOM 5261 C CA . ARG A 1 660 ? -27.734 -45.375 -21.734 1 89.69 660 ARG A CA 1
ATOM 5262 C C . ARG A 1 660 ? -27.109 -44.406 -20.734 1 89.69 660 ARG A C 1
ATOM 5264 O O . ARG A 1 660 ? -26.75 -43.281 -21.094 1 89.69 660 ARG A O 1
ATOM 5271 N N . VAL A 1 661 ? -26.875 -44.844 -19.531 1 92 661 VAL A N 1
ATOM 5272 C CA . VAL A 1 661 ? -26.234 -44.031 -18.5 1 92 661 VAL A CA 1
ATOM 5273 C C . VAL A 1 661 ? -24.719 -44.062 -18.719 1 92 661 VAL A C 1
ATOM 5275 O O . VAL A 1 661 ? -24.172 -45.031 -19.234 1 92 661 VAL A O 1
ATOM 5278 N N . PRO A 1 662 ? -24.094 -42.906 -18.359 1 95.25 662 PRO A N 1
ATOM 5279 C CA . PRO A 1 662 ? -22.641 -42.938 -18.406 1 95.25 662 PRO A CA 1
ATOM 5280 C C . PRO A 1 662 ? -22.031 -44.031 -17.5 1 95.25 662 PRO A C 1
ATOM 5282 O O . PRO A 1 662 ? -22.641 -44.375 -16.5 1 95.25 662 PRO A O 1
ATOM 5285 N N . ARG A 1 663 ? -20.922 -44.5 -17.812 1 96.94 663 ARG A N 1
ATOM 5286 C CA . ARG A 1 663 ? -20.266 -45.562 -17.062 1 96.94 663 ARG A CA 1
ATOM 5287 C C . ARG A 1 663 ? -19.312 -44.969 -16.031 1 96.94 663 ARG A C 1
ATOM 5289 O O . ARG A 1 663 ? -18.156 -45.406 -15.938 1 96.94 663 ARG A O 1
ATOM 5296 N N . PHE A 1 664 ? -19.625 -43.938 -15.367 1 97.75 664 PHE A N 1
ATOM 5297 C CA . PHE A 1 664 ? -18.891 -43.375 -14.227 1 97.75 664 PHE A CA 1
ATOM 5298 C C . PHE A 1 664 ? -19.828 -42.75 -13.227 1 97.75 664 PHE A C 1
ATOM 5300 O O . PHE A 1 664 ? -20.938 -42.344 -13.578 1 97.75 664 PHE A O 1
ATOM 5307 N N . ALA A 1 665 ? -19.422 -42.688 -11.977 1 98.06 665 ALA A N 1
ATOM 5308 C CA . ALA A 1 665 ? -20.219 -42.062 -10.93 1 98.06 665 ALA A CA 1
ATOM 5309 C C . ALA A 1 665 ? -19.312 -41.438 -9.867 1 98.06 665 ALA A C 1
ATOM 5311 O O . ALA A 1 665 ? -18.281 -42 -9.516 1 98.06 665 ALA A O 1
ATOM 5312 N N . GLU A 1 666 ? -19.703 -40.312 -9.484 1 97.38 666 GLU A N 1
ATOM 5313 C CA . GLU A 1 666 ? -19.078 -39.656 -8.352 1 97.38 666 GLU A CA 1
ATOM 5314 C C . GLU A 1 666 ? -19.781 -40 -7.043 1 97.38 666 GLU A C 1
ATOM 5316 O O . GLU A 1 666 ? -20.953 -39.719 -6.871 1 97.38 666 GLU A O 1
ATOM 5321 N N . ILE A 1 667 ? -19.078 -40.562 -6.102 1 98.38 667 ILE A N 1
ATOM 5322 C CA . ILE A 1 667 ? -19.641 -41.062 -4.836 1 98.38 667 ILE A CA 1
ATOM 5323 C C . ILE A 1 667 ? -19.391 -40 -3.744 1 98.38 667 ILE A C 1
ATOM 5325 O O . ILE A 1 667 ? -18.297 -39.5 -3.609 1 98.38 667 ILE A O 1
ATOM 5329 N N . PRO A 1 668 ? -20.375 -39.688 -2.902 1 97.62 668 PRO A N 1
ATOM 5330 C CA . PRO A 1 668 ? -20.172 -38.719 -1.822 1 97.62 668 PRO A CA 1
ATOM 5331 C C . PRO A 1 668 ? -19.078 -39.125 -0.848 1 97.62 668 PRO A C 1
ATOM 5333 O O . PRO A 1 668 ? -18.922 -40.312 -0.556 1 97.62 668 PRO A O 1
ATOM 5336 N N . ALA A 1 669 ? -18.359 -38.156 -0.369 1 97.19 669 ALA A N 1
ATOM 5337 C CA . ALA A 1 669 ? -17.359 -38.344 0.673 1 97.19 669 ALA A CA 1
ATOM 5338 C C . ALA A 1 669 ? -17.844 -37.812 2.01 1 97.19 669 ALA A C 1
ATOM 5340 O O . ALA A 1 669 ? -18.719 -36.938 2.049 1 97.19 669 ALA A O 1
ATOM 5341 N N . ASP A 1 670 ? -17.359 -38.281 3.121 1 96.44 670 ASP A N 1
ATOM 5342 C CA . ASP A 1 670 ? -17.719 -37.75 4.43 1 96.44 670 ASP A CA 1
ATOM 5343 C C . ASP A 1 670 ? -16.906 -36.469 4.734 1 96.44 670 ASP A C 1
ATOM 5345 O O . ASP A 1 670 ? -16.219 -35.938 3.857 1 96.44 670 ASP A O 1
ATOM 5349 N N . ALA A 1 671 ? -17.031 -35.938 5.965 1 94.56 671 ALA A N 1
ATOM 5350 C CA . ALA A 1 671 ? -16.406 -34.656 6.336 1 94.56 671 ALA A CA 1
ATOM 5351 C C . ALA A 1 671 ? -14.883 -34.781 6.375 1 94.56 671 ALA A C 1
ATOM 5353 O O . ALA A 1 671 ? -14.164 -33.781 6.371 1 94.56 671 ALA A O 1
ATOM 5354 N N . TYR A 1 672 ? -14.406 -36 6.348 1 96.19 672 TYR A N 1
ATOM 5355 C CA . TYR A 1 672 ? -12.969 -36.219 6.441 1 96.19 672 TYR A CA 1
ATOM 5356 C C . TYR A 1 672 ? -12.383 -36.594 5.086 1 96.19 672 TYR A C 1
ATOM 5358 O O . TYR A 1 672 ? -11.203 -36.938 4.984 1 96.19 672 TYR A O 1
ATOM 5366 N N . GLY A 1 673 ? -13.172 -36.562 4.023 1 95.94 673 GLY A N 1
ATOM 5367 C CA . GLY A 1 673 ? -12.727 -36.781 2.656 1 95.94 673 GLY A CA 1
ATOM 5368 C C . GLY A 1 673 ? -12.703 -38.25 2.266 1 95.94 673 GLY A C 1
ATOM 5369 O O . GLY A 1 673 ? -12.117 -38.625 1.246 1 95.94 673 GLY A O 1
ATOM 5370 N N . ARG A 1 674 ? -13.406 -39.25 3.113 1 95.44 674 ARG A N 1
ATOM 5371 C CA . ARG A 1 674 ? -13.461 -40.656 2.824 1 95.44 674 ARG A CA 1
ATOM 5372 C C . ARG A 1 674 ? -14.719 -41.031 2.043 1 95.44 674 ARG A C 1
ATOM 5374 O O . ARG A 1 674 ? -15.812 -40.531 2.357 1 95.44 674 ARG A O 1
ATOM 5381 N N . MET A 1 675 ? -14.445 -41.812 0.986 1 98.06 675 MET A N 1
ATOM 5382 C CA . MET A 1 675 ? -15.594 -42.281 0.238 1 98.06 675 MET A CA 1
ATOM 5383 C C . MET A 1 675 ? -16.578 -43 1.16 1 98.06 675 MET A C 1
ATOM 5385 O O . MET A 1 675 ? -16.172 -43.844 1.989 1 98.06 675 MET A O 1
ATOM 5389 N N . ILE A 1 676 ? -17.922 -42.719 1.017 1 98.31 676 ILE A N 1
ATOM 5390 C CA . ILE A 1 676 ? -18.938 -43.344 1.853 1 98.31 676 ILE A CA 1
ATOM 5391 C C . ILE A 1 676 ? -19.281 -44.719 1.287 1 98.31 676 ILE A C 1
ATOM 5393 O O . ILE A 1 676 ? -19.875 -44.812 0.213 1 98.31 676 ILE A O 1
ATOM 5397 N N . PRO A 1 677 ? -19 -45.812 1.957 1 98 677 PRO A N 1
ATOM 5398 C CA . PRO A 1 677 ? -19.172 -47.188 1.438 1 98 677 PRO A CA 1
ATOM 5399 C C . PRO A 1 677 ? -20.625 -47.469 1.042 1 98 677 PRO A C 1
ATOM 5401 O O . PRO A 1 677 ? -20.875 -48.031 -0.031 1 98 677 PRO A O 1
ATOM 5404 N N . ASN A 1 678 ? -21.594 -47.031 1.902 1 97.75 678 ASN A N 1
ATOM 5405 C CA . ASN A 1 678 ? -23 -47.312 1.61 1 97.75 678 ASN A CA 1
ATOM 5406 C C . ASN A 1 678 ? -23.469 -46.594 0.348 1 97.75 678 ASN A C 1
ATOM 5408 O O . ASN A 1 678 ? -24.281 -47.125 -0.409 1 97.75 678 ASN A O 1
ATOM 5412 N N . ALA A 1 679 ? -22.984 -45.406 0.178 1 98.44 679 ALA A N 1
ATOM 5413 C CA . ALA A 1 679 ? -23.312 -44.656 -1.037 1 98.44 679 ALA A CA 1
ATOM 5414 C C . ALA A 1 679 ? -22.75 -45.375 -2.273 1 98.44 679 ALA A C 1
ATOM 5416 O O . ALA A 1 679 ? -23.406 -45.406 -3.322 1 98.44 679 ALA A O 1
ATOM 5417 N N . LEU A 1 680 ? -21.531 -45.906 -2.16 1 98.38 680 LEU A N 1
ATOM 5418 C CA . LEU A 1 680 ? -20.938 -46.656 -3.252 1 98.38 680 LEU A CA 1
ATOM 5419 C C . LEU A 1 680 ? -21.766 -47.906 -3.582 1 98.38 680 LEU A C 1
ATOM 5421 O O . LEU A 1 680 ? -22.047 -48.156 -4.75 1 98.38 680 LEU A O 1
ATOM 5425 N N . MET A 1 681 ? -22.156 -48.625 -2.562 1 98 681 MET A N 1
ATOM 5426 C CA . MET A 1 681 ? -22.938 -49.844 -2.732 1 98 681 MET A CA 1
ATOM 5427 C C . MET A 1 681 ? -24.25 -49.562 -3.465 1 98 681 MET A C 1
ATOM 5429 O O . MET A 1 681 ? -24.625 -50.281 -4.383 1 98 681 MET A O 1
ATOM 5433 N N . GLN A 1 682 ? -24.922 -48.469 -3.066 1 98.06 682 GLN A N 1
ATOM 5434 C CA . GLN A 1 682 ? -26.203 -48.125 -3.676 1 98.06 682 GLN A CA 1
ATOM 5435 C C . GLN A 1 682 ? -26.031 -47.781 -5.152 1 98.06 682 GLN A C 1
ATOM 5437 O O . GLN A 1 682 ? -26.844 -48.188 -5.988 1 98.06 682 GLN A O 1
ATOM 5442 N N . GLN A 1 683 ? -25 -47.031 -5.43 1 97.94 683 GLN A N 1
ATOM 5443 C CA . GLN A 1 683 ? -24.734 -46.656 -6.82 1 97.94 683 GLN A CA 1
ATOM 5444 C C . GLN A 1 683 ? -24.422 -47.906 -7.664 1 97.94 683 GLN A C 1
ATOM 5446 O O . GLN A 1 683 ? -24.891 -48 -8.797 1 97.94 683 GLN A O 1
ATOM 5451 N N . VAL A 1 684 ? -23.594 -48.812 -7.184 1 97.88 684 VAL A N 1
ATOM 5452 C CA . VAL A 1 684 ? -23.203 -50.031 -7.883 1 97.88 684 VAL A CA 1
ATOM 5453 C C . VAL A 1 684 ? -24.438 -50.875 -8.156 1 97.88 684 VAL A C 1
ATOM 5455 O O . VAL A 1 684 ? -24.578 -51.438 -9.25 1 97.88 684 VAL A O 1
ATOM 5458 N N . LEU A 1 685 ? -25.375 -51.031 -7.184 1 97.38 685 LEU A N 1
ATOM 5459 C CA . LEU A 1 685 ? -26.594 -51.781 -7.348 1 97.38 685 LEU A CA 1
ATOM 5460 C C . LEU A 1 685 ? -27.438 -51.25 -8.492 1 97.38 685 LEU A C 1
ATOM 5462 O O . LEU A 1 685 ? -27.984 -52 -9.297 1 97.38 685 LEU A O 1
ATOM 5466 N N . SER A 1 686 ? -27.484 -49.969 -8.477 1 97.25 686 SER A N 1
ATOM 5467 C CA . SER A 1 686 ? -28.25 -49.312 -9.539 1 97.25 686 SER A CA 1
ATOM 5468 C C . SER A 1 686 ? -27.641 -49.562 -10.906 1 97.25 686 SER A C 1
ATOM 5470 O O . SER A 1 686 ? -28.359 -49.875 -11.859 1 97.25 686 SER A O 1
ATOM 5472 N N . ASP A 1 687 ? -26.328 -49.469 -11.031 1 96.88 687 ASP A N 1
ATOM 5473 C CA . ASP A 1 687 ? -25.641 -49.656 -12.305 1 96.88 687 ASP A CA 1
ATOM 5474 C C . ASP A 1 687 ? -25.688 -51.125 -12.734 1 96.88 687 ASP A C 1
ATOM 5476 O O . ASP A 1 687 ? -25.797 -51.438 -13.922 1 96.88 687 ASP A O 1
ATOM 5480 N N . LYS A 1 688 ? -25.516 -52.031 -11.82 1 95.31 688 LYS A N 1
ATOM 5481 C CA . LYS A 1 688 ? -25.625 -53.469 -12.109 1 95.31 688 LYS A CA 1
ATOM 5482 C C . LYS A 1 688 ? -27.016 -53.812 -12.648 1 95.31 688 LYS A C 1
ATOM 5484 O O . LYS A 1 688 ? -27.141 -54.594 -13.586 1 95.31 688 LYS A O 1
ATOM 5489 N N . ALA A 1 689 ? -28.031 -53.188 -12.062 1 95.69 689 ALA A N 1
ATOM 5490 C CA . ALA A 1 689 ? -29.406 -53.406 -12.523 1 95.69 689 ALA A CA 1
ATOM 5491 C C . ALA A 1 689 ? -29.578 -52.938 -13.953 1 95.69 689 ALA A C 1
ATOM 5493 O O . ALA A 1 689 ? -30.281 -53.562 -14.75 1 95.69 689 ALA A O 1
ATOM 5494 N N . GLU A 1 690 ? -29.016 -51.812 -14.164 1 94.56 690 GLU A N 1
ATOM 5495 C CA . GLU A 1 690 ? -29.047 -51.281 -15.523 1 94.56 690 GLU A CA 1
ATOM 5496 C C . GLU A 1 690 ? -28.375 -52.219 -16.516 1 94.56 690 GLU A C 1
ATOM 5498 O O . GLU A 1 690 ? -28.875 -52.406 -17.625 1 94.56 690 GLU A O 1
ATOM 5503 N N . CYS A 1 691 ? -27.203 -52.812 -16.188 1 94.62 691 CYS A N 1
ATOM 5504 C CA . CYS A 1 691 ? -26.484 -53.75 -17.031 1 94.62 691 CYS A CA 1
ATOM 5505 C C . CYS A 1 691 ? -27.312 -55 -17.266 1 94.62 691 CYS A C 1
ATOM 5507 O O . CYS A 1 691 ? -27.406 -55.5 -18.391 1 94.62 691 CYS A O 1
ATOM 5509 N N . ASP A 1 692 ? -28.016 -55.5 -16.266 1 94.06 692 ASP A N 1
ATOM 5510 C CA . ASP A 1 692 ? -28.844 -56.688 -16.359 1 94.06 692 ASP A CA 1
ATOM 5511 C C . ASP A 1 692 ? -30.031 -56.469 -17.297 1 94.06 692 ASP A C 1
ATOM 5513 O O . ASP A 1 692 ? -30.359 -57.312 -18.094 1 94.06 692 ASP A O 1
ATOM 5517 N N . ALA A 1 693 ? -30.531 -55.312 -17.141 1 94.69 693 ALA A N 1
ATOM 5518 C CA . ALA A 1 693 ? -31.688 -54.969 -17.969 1 94.69 693 ALA A CA 1
ATOM 5519 C C . ALA A 1 693 ? -31.312 -54.969 -19.453 1 94.69 693 ALA A C 1
ATOM 5521 O O . ALA A 1 693 ? -32.156 -55.219 -20.312 1 94.69 693 ALA A O 1
ATOM 5522 N N . HIS A 1 694 ? -30.094 -54.781 -19.703 1 93.44 694 HIS A N 1
ATOM 5523 C CA . HIS A 1 694 ? -29.656 -54.688 -21.094 1 93.44 694 HIS A CA 1
ATOM 5524 C C . HIS A 1 694 ? -28.766 -55.875 -21.484 1 93.44 694 HIS A C 1
ATOM 5526 O O . HIS A 1 694 ? -28.109 -55.844 -22.531 1 93.44 694 HIS A O 1
ATOM 5532 N N . GLN A 1 695 ? -28.641 -56.875 -20.625 1 93.12 695 GLN A N 1
ATOM 5533 C CA . GLN A 1 695 ? -27.859 -58.094 -20.828 1 93.12 695 GLN A CA 1
ATOM 5534 C C . GLN A 1 695 ? -26.391 -57.781 -21.109 1 93.12 695 GLN A C 1
ATOM 5536 O O . GLN A 1 695 ? -25.797 -58.312 -22.031 1 93.12 695 GLN A O 1
ATOM 5541 N N . GLU A 1 696 ? -25.906 -56.781 -20.391 1 91.75 696 GLU A N 1
ATOM 5542 C CA . GLU A 1 696 ? -24.5 -56.375 -20.438 1 91.75 696 GLU A CA 1
ATOM 5543 C C . GLU A 1 696 ? -23.75 -56.875 -19.203 1 91.75 696 GLU A C 1
ATOM 5545 O O . GLU A 1 696 ? -24.312 -57 -18.125 1 91.75 696 GLU A O 1
ATOM 5550 N N . HIS A 1 697 ? -22.562 -57.219 -19.422 1 92.75 697 HIS A N 1
ATOM 5551 C CA . HIS A 1 697 ? -21.719 -57.656 -18.312 1 92.75 697 HIS A CA 1
ATOM 5552 C C . HIS A 1 697 ? -21.219 -56.469 -17.5 1 92.75 697 HIS A C 1
ATOM 5554 O O . HIS A 1 697 ? -20.734 -55.469 -18.078 1 92.75 697 HIS A O 1
ATOM 5560 N N . TYR A 1 698 ? -21.391 -56.594 -16.188 1 94.88 698 TYR A N 1
ATOM 5561 C CA . TYR A 1 698 ? -20.984 -55.5 -15.305 1 94.88 698 TYR A CA 1
ATOM 5562 C C . TYR A 1 698 ? -19.531 -55.688 -14.836 1 94.88 698 TYR A C 1
ATOM 5564 O O . TYR A 1 698 ? -19.156 -56.781 -14.406 1 94.88 698 TYR A O 1
ATOM 5572 N N . GLN A 1 699 ? -18.688 -54.688 -14.992 1 95.06 699 GLN A N 1
ATOM 5573 C CA . GLN A 1 699 ? -17.328 -54.625 -14.469 1 95.06 699 GLN A CA 1
ATOM 5574 C C . GLN A 1 699 ? -17.062 -53.281 -13.805 1 95.06 699 GLN A C 1
ATOM 5576 O O . GLN A 1 699 ? -17.75 -52.281 -14.094 1 95.06 699 GLN A O 1
ATOM 5581 N N . MET A 1 700 ? -15.992 -53.344 -12.914 1 96.12 700 MET A N 1
ATOM 5582 C CA . MET A 1 700 ? -15.828 -52.156 -12.086 1 96.12 700 MET A CA 1
ATOM 5583 C C . MET A 1 700 ? -14.359 -51.75 -12.016 1 96.12 700 MET A C 1
ATOM 5585 O O . MET A 1 700 ? -13.484 -52.594 -11.797 1 96.12 700 MET A O 1
ATOM 5589 N N . ILE A 1 701 ? -14.086 -50.438 -12.25 1 97.69 701 ILE A N 1
ATOM 5590 C CA . ILE A 1 701 ? -12.844 -49.781 -11.859 1 97.69 701 ILE A CA 1
ATOM 5591 C C . ILE A 1 701 ? -13.094 -48.875 -10.656 1 97.69 701 ILE A C 1
ATOM 5593 O O . ILE A 1 701 ? -13.945 -48 -10.703 1 97.69 701 ILE A O 1
ATOM 5597 N N . LEU A 1 702 ? -12.445 -49.156 -9.547 1 98.19 702 LEU A N 1
ATOM 5598 C CA . LEU A 1 702 ? -12.547 -48.344 -8.352 1 98.19 702 LEU A CA 1
ATOM 5599 C C . LEU A 1 702 ? -11.352 -47.406 -8.242 1 98.19 702 LEU A C 1
ATOM 5601 O O . LEU A 1 702 ? -10.203 -47.844 -8.172 1 98.19 702 LEU A O 1
ATOM 5605 N N . PHE A 1 703 ? -11.602 -46.094 -8.344 1 98.25 703 PHE A N 1
ATOM 5606 C CA . PHE A 1 703 ? -10.594 -45.062 -8.109 1 98.25 703 PHE A CA 1
ATOM 5607 C C . PHE A 1 703 ? -10.602 -44.625 -6.648 1 98.25 703 PHE A C 1
ATOM 5609 O O . PHE A 1 703 ? -11.578 -44.031 -6.188 1 98.25 703 PHE A O 1
ATOM 5616 N N . ALA A 1 704 ? -9.578 -44.875 -5.902 1 97.81 704 ALA A N 1
ATOM 5617 C CA . ALA A 1 704 ? -9.492 -44.531 -4.48 1 97.81 704 ALA A CA 1
ATOM 5618 C C . ALA A 1 704 ? -8.383 -43.531 -4.219 1 97.81 704 ALA A C 1
ATOM 5620 O O . ALA A 1 704 ? -7.508 -43.312 -5.062 1 97.81 704 ALA A O 1
ATOM 5621 N N . ASN A 1 705 ? -8.484 -42.875 -3.037 1 96.81 705 ASN A N 1
ATOM 5622 C CA . ASN A 1 705 ? -7.527 -41.844 -2.689 1 96.81 705 ASN A CA 1
ATOM 5623 C C . ASN A 1 705 ? -6.715 -42.219 -1.452 1 96.81 705 ASN A C 1
ATOM 5625 O O . ASN A 1 705 ? -7.262 -42.719 -0.472 1 96.81 705 ASN A O 1
ATOM 5629 N N . ARG A 1 706 ? -5.473 -42.125 -1.529 1 95.12 706 ARG A N 1
ATOM 5630 C CA . ARG A 1 706 ? -4.562 -42.125 -0.388 1 95.12 706 ARG A CA 1
ATOM 5631 C C . ARG A 1 706 ? -4.051 -40.688 -0.117 1 95.12 706 ARG A C 1
ATOM 5633 O O . ARG A 1 706 ? -2.877 -40.406 -0.355 1 95.12 706 ARG A O 1
ATOM 5640 N N . GLY A 1 707 ? -4.902 -39.875 0.524 1 91.75 707 GLY A N 1
ATOM 5641 C CA . GLY A 1 707 ? -4.641 -38.469 0.733 1 91.75 707 GLY A CA 1
ATOM 5642 C C . GLY A 1 707 ? -5.316 -37.594 -0.295 1 91.75 707 GLY A C 1
ATOM 5643 O O . GLY A 1 707 ? -4.711 -37.219 -1.308 1 91.75 707 GLY A O 1
ATOM 5644 N N . THR A 1 708 ? -6.504 -37.156 -0.014 1 86.38 708 THR A N 1
ATOM 5645 C CA . THR A 1 708 ? -7.188 -36.219 -0.902 1 86.38 708 THR A CA 1
ATOM 5646 C C . THR A 1 708 ? -6.535 -34.844 -0.851 1 86.38 708 THR A C 1
ATOM 5648 O O . THR A 1 708 ? -5.84 -34.531 0.115 1 86.38 708 THR A O 1
ATOM 5651 N N . THR A 1 709 ? -6.746 -34.094 -1.829 1 84.56 709 THR A N 1
ATOM 5652 C CA . THR A 1 709 ? -6.039 -32.844 -2.049 1 84.56 709 THR A CA 1
ATOM 5653 C C . THR A 1 709 ? -6.41 -31.828 -0.978 1 84.56 709 THR A C 1
ATOM 5655 O O . THR A 1 709 ? -5.539 -31.141 -0.439 1 84.56 709 THR A O 1
ATOM 5658 N N . PHE A 1 710 ? -7.664 -31.734 -0.622 1 91.31 710 PHE A N 1
ATOM 5659 C CA . PHE A 1 710 ? -8.109 -30.609 0.178 1 91.31 710 PHE A CA 1
ATOM 5660 C C . PHE A 1 710 ? -8.102 -30.953 1.662 1 91.31 710 PHE A C 1
ATOM 5662 O O . PHE A 1 710 ? -7.562 -30.188 2.477 1 91.31 710 PHE A O 1
ATOM 5669 N N . VAL A 1 711 ? -8.656 -32.156 2.064 1 94.38 711 VAL A N 1
ATOM 5670 C CA . VAL A 1 711 ? -8.82 -32.438 3.484 1 94.38 711 VAL A CA 1
ATOM 5671 C C . VAL A 1 711 ? -7.793 -33.469 3.924 1 94.38 711 VAL A C 1
ATOM 5673 O O . VAL A 1 711 ? -7.559 -33.656 5.121 1 94.38 711 VAL A O 1
ATOM 5676 N N . GLY A 1 712 ? -7.16 -34.156 2.982 1 94.88 712 GLY A N 1
ATOM 5677 C CA . GLY A 1 712 ? -6.172 -35.156 3.322 1 94.88 712 GLY A CA 1
ATOM 5678 C C . GLY A 1 712 ? -6.789 -36.5 3.719 1 94.88 712 GLY A C 1
ATOM 5679 O O . GLY A 1 712 ? -6.188 -37.281 4.465 1 94.88 712 GLY A O 1
ATOM 5680 N N . GLY A 1 713 ? -7.922 -36.781 3.162 1 95.12 713 GLY A N 1
ATOM 5681 C CA . GLY A 1 713 ? -8.641 -38 3.5 1 95.12 713 GLY A CA 1
ATOM 5682 C C . GLY A 1 713 ? -8.109 -39.219 2.783 1 95.12 713 GLY A C 1
ATOM 5683 O O . GLY A 1 713 ? -7.605 -39.125 1.662 1 95.12 713 GLY A O 1
ATOM 5684 N N . GLN A 1 714 ? -8.18 -40.375 3.375 1 94.75 714 GLN A N 1
ATOM 5685 C CA . GLN A 1 714 ? -7.793 -41.656 2.816 1 94.75 714 GLN A CA 1
ATOM 5686 C C . GLN A 1 714 ? -8.984 -42.594 2.756 1 94.75 714 GLN A C 1
ATOM 5688 O O . GLN A 1 714 ? -9.594 -42.906 3.785 1 94.75 714 GLN A O 1
ATOM 5693 N N . ASP A 1 715 ? -9.289 -43.031 1.549 1 96.81 715 ASP A N 1
ATOM 5694 C CA . ASP A 1 715 ? -10.383 -44 1.416 1 96.81 715 ASP A CA 1
ATOM 5695 C C . ASP A 1 715 ? -10.023 -45.344 2.072 1 96.81 715 ASP A C 1
ATOM 5697 O O . ASP A 1 715 ? -8.883 -45.812 1.97 1 96.81 715 ASP A O 1
ATOM 5701 N N . ASP A 1 716 ? -10.977 -45.906 2.809 1 95 716 ASP A N 1
ATOM 5702 C CA . ASP A 1 716 ? -10.789 -47.25 3.387 1 95 716 ASP A CA 1
ATOM 5703 C C . ASP A 1 716 ? -11.086 -48.344 2.363 1 95 716 ASP A C 1
ATOM 5705 O O . ASP A 1 716 ? -12.18 -48.906 2.346 1 95 716 ASP A O 1
ATOM 5709 N N . ILE A 1 717 ? -10.055 -48.688 1.605 1 95.38 717 ILE A N 1
ATOM 5710 C CA . ILE A 1 717 ? -10.211 -49.625 0.476 1 95.38 717 ILE A CA 1
ATOM 5711 C C . ILE A 1 717 ? -10.703 -50.969 0.972 1 95.38 717 ILE A C 1
ATOM 5713 O O . ILE A 1 717 ? -11.492 -51.625 0.297 1 95.38 717 ILE A O 1
ATOM 5717 N N . VAL A 1 718 ? -10.258 -51.375 2.168 1 93.44 718 VAL A N 1
ATOM 5718 C CA . VAL A 1 718 ? -10.688 -52.656 2.742 1 93.44 718 VAL A CA 1
ATOM 5719 C C . VAL A 1 718 ? -12.188 -52.625 3.027 1 93.44 718 VAL A C 1
ATOM 5721 O O . VAL A 1 718 ? -12.93 -53.531 2.641 1 93.44 718 VAL A O 1
ATOM 5724 N N . GLU A 1 719 ? -12.602 -51.562 3.646 1 94.62 719 GLU A N 1
ATOM 5725 C CA . GLU A 1 719 ? -14.023 -51.406 3.947 1 94.62 719 GLU A CA 1
ATOM 5726 C C . GLU A 1 719 ? -14.852 -51.312 2.67 1 94.62 719 GLU A C 1
ATOM 5728 O O . GLU A 1 719 ? -15.945 -51.906 2.586 1 94.62 719 GLU A O 1
ATOM 5733 N N . LEU A 1 720 ? -14.383 -50.625 1.688 1 96.56 720 LEU A N 1
ATOM 5734 C CA . LEU A 1 720 ? -15.086 -50.469 0.422 1 96.56 720 LEU A CA 1
ATOM 5735 C C . LEU A 1 720 ? -15.258 -51.844 -0.262 1 96.56 720 LEU A C 1
ATOM 5737 O O . LEU A 1 720 ? -16.344 -52.156 -0.738 1 96.56 720 LEU A O 1
ATOM 5741 N N . THR A 1 721 ? -14.195 -52.625 -0.309 1 94.25 721 THR A N 1
ATOM 5742 C CA . TH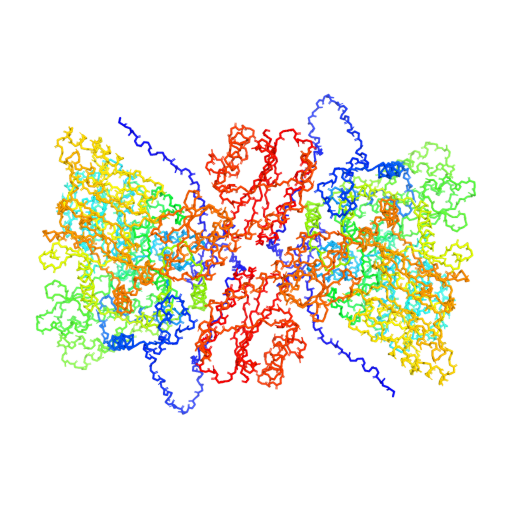R A 1 721 ? -14.227 -53.938 -0.981 1 94.25 721 THR A CA 1
ATOM 5743 C C . THR A 1 721 ? -15.117 -54.906 -0.221 1 94.25 721 THR A C 1
ATOM 5745 O O . THR A 1 721 ? -15.805 -55.719 -0.829 1 94.25 721 THR A O 1
ATOM 5748 N N . GLN A 1 722 ? -15.117 -54.812 1.104 1 92.75 722 GLN A N 1
ATOM 5749 C CA . GLN A 1 722 ? -15.977 -55.656 1.919 1 92.75 722 GLN A CA 1
ATOM 5750 C C . GLN A 1 722 ? -17.453 -55.344 1.69 1 92.75 722 GLN A C 1
ATOM 5752 O O . GLN A 1 722 ? -18.297 -56.219 1.605 1 92.75 722 GLN A O 1
ATOM 5757 N N . THR A 1 723 ? -17.703 -54.031 1.635 1 96.06 723 THR A N 1
ATOM 5758 C CA . THR A 1 723 ? -19.062 -53.594 1.386 1 96.06 723 THR A CA 1
ATOM 5759 C C . THR A 1 723 ? -19.547 -54.062 0.021 1 96.06 723 THR A C 1
ATOM 5761 O O . THR A 1 723 ? -20.703 -54.5 -0.119 1 96.06 723 THR A O 1
ATOM 5764 N N . LEU A 1 724 ? -18.75 -54.031 -0.982 1 96.06 724 LEU A N 1
ATOM 5765 C CA . LEU A 1 724 ? -19.094 -54.5 -2.326 1 96.06 724 LEU A CA 1
ATOM 5766 C C . LEU A 1 724 ? -19.281 -56 -2.361 1 96.06 724 LEU A C 1
ATOM 5768 O O . LEU A 1 724 ? -20.141 -56.5 -3.086 1 96.06 724 LEU A O 1
ATOM 5772 N N . ALA A 1 725 ? -18.469 -56.75 -1.572 1 92.88 725 ALA A N 1
ATOM 5773 C CA . ALA A 1 725 ? -18.562 -58.219 -1.511 1 92.88 725 ALA A CA 1
ATOM 5774 C C . ALA A 1 725 ? -19.938 -58.656 -1.017 1 92.88 725 ALA A C 1
ATOM 5776 O O . ALA A 1 725 ? -20.438 -59.719 -1.402 1 92.88 725 ALA A O 1
ATOM 5777 N N . GLN A 1 726 ? -20.594 -57.812 -0.228 1 95.31 726 GLN A N 1
ATOM 5778 C CA . GLN A 1 726 ? -21.922 -58.125 0.299 1 95.31 726 GLN A CA 1
ATOM 5779 C C . GLN A 1 726 ? -22.938 -58.219 -0.824 1 95.31 726 GLN A C 1
ATOM 5781 O O . GLN A 1 726 ? -23.969 -58.906 -0.676 1 95.31 726 GLN A O 1
ATOM 5786 N N . ILE A 1 727 ? -22.703 -57.594 -1.893 1 95.81 727 ILE A N 1
ATOM 5787 C CA . ILE A 1 727 ? -23.625 -57.656 -3.021 1 95.81 727 ILE A CA 1
ATOM 5788 C C . ILE A 1 727 ? -22.984 -58.438 -4.168 1 95.81 727 ILE A C 1
ATOM 5790 O O . ILE A 1 727 ? -23.328 -58.25 -5.336 1 95.81 727 ILE A O 1
ATOM 5794 N N . GLU A 1 728 ? -21.938 -59.219 -3.918 1 92.69 728 GLU A N 1
ATOM 5795 C CA . GLU A 1 728 ? -21.25 -60.125 -4.816 1 92.69 728 GLU A CA 1
ATOM 5796 C C . GLU A 1 728 ? -20.562 -59.406 -5.965 1 92.69 728 GLU A C 1
ATOM 5798 O O . GLU A 1 728 ? -20.641 -59.812 -7.117 1 92.69 728 GLU A O 1
ATOM 5803 N N . VAL A 1 729 ? -20.016 -58.281 -5.609 1 94.25 729 VAL A N 1
ATOM 5804 C CA . VAL A 1 729 ? -19.266 -57.531 -6.598 1 94.25 729 VAL A CA 1
ATOM 5805 C C . VAL A 1 729 ? -17.797 -57.406 -6.156 1 94.25 729 VAL A C 1
ATOM 5807 O O . VAL A 1 729 ? -17.516 -57.125 -4.996 1 94.25 729 VAL A O 1
ATOM 5810 N N . VAL A 1 730 ? -16.891 -57.75 -6.988 1 92.5 730 VAL A N 1
ATOM 5811 C CA . VAL A 1 730 ? -15.461 -57.594 -6.785 1 92.5 730 VAL A CA 1
ATOM 5812 C C . VAL A 1 730 ? -14.906 -56.625 -7.824 1 92.5 730 VAL A C 1
ATOM 5814 O O . VAL A 1 730 ? -15.078 -56.812 -9.031 1 92.5 730 VAL A O 1
ATOM 5817 N N . PRO A 1 731 ? -14.211 -55.562 -7.324 1 95.12 731 PRO A N 1
ATOM 5818 C CA . PRO A 1 731 ? -13.633 -54.656 -8.312 1 95.12 731 PRO A CA 1
ATOM 5819 C C . PRO A 1 731 ? -12.664 -55.344 -9.266 1 95.12 731 PRO A C 1
ATOM 5821 O O . PRO A 1 731 ? -11.828 -56.125 -8.828 1 95.12 731 PRO A O 1
ATOM 5824 N N . SER A 1 732 ? -12.797 -55.031 -10.508 1 93.81 732 SER A N 1
ATOM 5825 C CA . SER A 1 732 ? -11.906 -55.594 -11.523 1 93.81 732 SER A CA 1
ATOM 5826 C C . SER A 1 732 ? -10.539 -54.938 -11.492 1 93.81 732 SER A C 1
ATOM 5828 O O . SER A 1 732 ? -9.539 -55.5 -11.914 1 93.81 732 SER A O 1
ATOM 5830 N N . TYR A 1 733 ? -10.5 -53.719 -11.102 1 95.69 733 TYR A N 1
ATOM 5831 C CA . TYR A 1 733 ? -9.305 -52.875 -11.117 1 95.69 733 TYR A CA 1
ATOM 5832 C C . TYR A 1 733 ? -9.414 -51.75 -10.094 1 95.69 733 TYR A C 1
ATOM 5834 O O . TYR A 1 733 ? -10.391 -51 -10.086 1 95.69 733 TYR A O 1
ATOM 5842 N N . ILE A 1 734 ? -8.445 -51.688 -9.18 1 97.44 734 ILE A N 1
ATOM 5843 C CA . ILE A 1 734 ? -8.391 -50.594 -8.219 1 97.44 734 ILE A CA 1
ATOM 5844 C C . ILE A 1 734 ? -7.168 -49.719 -8.492 1 97.44 734 ILE A C 1
ATOM 5846 O O . ILE A 1 734 ? -6.035 -50.219 -8.484 1 97.44 734 ILE A O 1
ATOM 5850 N N . HIS A 1 735 ? -7.363 -48.469 -8.805 1 97.56 735 HIS A N 1
ATOM 5851 C CA . HIS A 1 735 ? -6.289 -47.469 -8.938 1 97.56 735 HIS A CA 1
ATOM 5852 C C . HIS A 1 735 ? -6.285 -46.5 -7.77 1 97.56 735 HIS A C 1
ATOM 5854 O O . HIS A 1 735 ? -7.332 -45.969 -7.395 1 97.56 735 HIS A O 1
ATOM 5860 N N . VAL A 1 736 ? -5.156 -46.25 -7.199 1 97.38 736 VAL A N 1
ATOM 5861 C CA . VAL A 1 736 ? -5.059 -45.375 -6.035 1 97.38 736 VAL A CA 1
ATOM 5862 C C . VAL A 1 736 ? -4.258 -44.125 -6.395 1 97.38 736 VAL A C 1
ATOM 5864 O O . VAL A 1 736 ? -3.123 -44.219 -6.871 1 97.38 736 VAL A O 1
ATOM 5867 N N . ASP A 1 737 ? -4.848 -42.969 -6.223 1 97.31 737 ASP A N 1
ATOM 5868 C CA . ASP A 1 737 ? -4.125 -41.719 -6.285 1 97.31 737 ASP A CA 1
ATOM 5869 C C . ASP A 1 737 ? -3.361 -41.438 -4.988 1 97.31 737 ASP A C 1
ATOM 5871 O O . ASP A 1 737 ? -3.959 -41.062 -3.975 1 97.31 737 ASP A O 1
ATOM 5875 N N . GLY A 1 738 ? -2.109 -41.656 -4.961 1 96.19 738 GLY A N 1
ATOM 5876 C CA . GLY A 1 738 ? -1.233 -41.406 -3.834 1 96.19 738 GLY A CA 1
ATOM 5877 C C . GLY A 1 738 ? -0.236 -40.281 -4.105 1 96.19 738 GLY A C 1
ATOM 5878 O O . GLY A 1 738 ? 0.91 -40.344 -3.656 1 96.19 738 GLY A O 1
ATOM 5879 N N . ALA A 1 739 ? -0.635 -39.25 -4.867 1 94.94 739 ALA A N 1
ATOM 5880 C CA . ALA A 1 739 ? 0.255 -38.188 -5.348 1 94.94 739 ALA A CA 1
ATOM 5881 C C . ALA A 1 739 ? 1.021 -37.562 -4.195 1 94.94 739 ALA A C 1
ATOM 5883 O O . ALA A 1 739 ? 2.215 -37.281 -4.316 1 94.94 739 ALA A O 1
ATOM 5884 N N . LEU A 1 740 ? 0.361 -37.344 -3.035 1 94.5 740 LEU A N 1
ATOM 5885 C CA . LEU A 1 740 ? 1.022 -36.688 -1.914 1 94.5 740 LEU A CA 1
ATOM 5886 C C . LEU A 1 740 ? 1.531 -37.688 -0.906 1 94.5 740 LEU A C 1
ATOM 5888 O O . LEU A 1 740 ? 2.742 -37.875 -0.739 1 94.5 740 LEU A O 1
ATOM 5892 N N . ASP A 1 741 ? 0.716 -38.594 -0.363 1 93.81 741 ASP A N 1
ATOM 5893 C CA . ASP A 1 741 ? 1.024 -39.406 0.808 1 93.81 741 ASP A CA 1
ATOM 5894 C C . ASP A 1 741 ? 2 -40.531 0.455 1 93.81 741 ASP A C 1
ATOM 5896 O O . ASP A 1 741 ? 2.822 -40.906 1.283 1 93.81 741 ASP A O 1
ATOM 5900 N N . LEU A 1 742 ? 1.892 -41.031 -0.759 1 94.19 742 LEU A N 1
ATOM 5901 C CA . LEU A 1 742 ? 2.814 -42.094 -1.143 1 94.19 742 LEU A CA 1
ATOM 5902 C C . LEU A 1 742 ? 4.211 -41.562 -1.402 1 94.19 742 LEU A C 1
ATOM 5904 O O . LEU A 1 742 ? 5.18 -42.312 -1.496 1 94.19 742 LEU A O 1
ATOM 5908 N N . GLY A 1 743 ? 4.301 -40.25 -1.521 1 92.94 743 GLY A N 1
ATOM 5909 C CA . GLY A 1 743 ? 5.609 -39.625 -1.651 1 92.94 743 GLY A CA 1
ATOM 5910 C C . GLY A 1 743 ? 6.434 -39.688 -0.379 1 92.94 743 GLY A C 1
ATOM 5911 O O . GLY A 1 743 ? 7.664 -39.625 -0.426 1 92.94 743 GLY A O 1
ATOM 5912 N N . PHE A 1 744 ? 5.816 -39.781 0.798 1 91.81 744 PHE A N 1
ATOM 5913 C CA . PHE A 1 744 ? 6.523 -39.906 2.068 1 91.81 744 PHE A CA 1
ATOM 5914 C C . PHE A 1 744 ? 6.98 -41.344 2.297 1 91.81 744 PHE A C 1
ATOM 5916 O O . PHE A 1 744 ? 8.18 -41.625 2.277 1 91.81 744 PHE A O 1
ATOM 5923 N N . ILE A 1 745 ? 5.93 -42.188 2.57 1 80.56 745 ILE A N 1
ATOM 5924 C CA . ILE A 1 745 ? 6.191 -43.594 2.85 1 80.56 745 ILE A CA 1
ATOM 5925 C C . ILE A 1 745 ? 5.23 -44.469 2.045 1 80.56 745 ILE A C 1
ATOM 5927 O O . ILE A 1 745 ? 4.016 -44.281 2.102 1 80.56 745 ILE A O 1
ATOM 5931 N N . ALA A 1 746 ? 5.871 -45.25 1.331 1 75.31 746 ALA A N 1
ATOM 5932 C CA . ALA A 1 746 ? 5.047 -46.188 0.567 1 75.31 746 ALA A CA 1
ATOM 5933 C C . ALA A 1 746 ? 4.605 -47.375 1.435 1 75.31 746 ALA A C 1
ATOM 5935 O O . ALA A 1 746 ? 5.117 -48.469 1.288 1 75.31 746 ALA A O 1
ATOM 5936 N N . ASP A 1 747 ? 3.793 -47.031 2.441 1 77.56 747 ASP A N 1
ATOM 5937 C CA . ASP A 1 747 ? 3.295 -48.094 3.314 1 77.56 747 ASP A CA 1
ATOM 5938 C C . ASP A 1 747 ? 1.769 -48.094 3.352 1 77.56 747 ASP A C 1
ATOM 5940 O O . ASP A 1 747 ? 1.123 -47.219 2.812 1 77.56 747 ASP A O 1
ATOM 5944 N N . GLY A 1 748 ? 1.222 -49.062 3.639 1 80.62 748 GLY A N 1
ATOM 5945 C CA . GLY A 1 748 ? -0.21 -49.156 3.879 1 80.62 748 GLY A CA 1
ATOM 5946 C C . GLY A 1 748 ? -0.973 -49.781 2.725 1 80.62 748 GLY A C 1
ATOM 5947 O O . GLY A 1 748 ? -2.189 -49.938 2.805 1 80.62 748 GLY A O 1
ATOM 5948 N N . LEU A 1 749 ? -0.269 -49.938 1.611 1 90.38 749 LEU A N 1
ATOM 5949 C CA . LEU A 1 749 ? -0.888 -50.656 0.505 1 90.38 749 LEU A CA 1
ATOM 5950 C C . LEU A 1 749 ? 0.15 -51.469 -0.264 1 90.38 749 LEU A C 1
ATOM 5952 O O . LEU A 1 749 ? 1.354 -51.25 -0.113 1 90.38 749 LEU A O 1
ATOM 5956 N N . ARG A 1 750 ? -0.336 -52.438 -1.054 1 92.94 750 ARG A N 1
ATOM 5957 C CA . ARG A 1 750 ? 0.52 -53.281 -1.885 1 92.94 750 ARG A CA 1
ATOM 5958 C C . ARG A 1 750 ? -0.057 -53.406 -3.289 1 92.94 750 ARG A C 1
ATOM 5960 O O . ARG A 1 750 ? -1.272 -53.344 -3.479 1 92.94 750 ARG A O 1
ATOM 5967 N N . LEU A 1 751 ? 0.873 -53.625 -4.23 1 95.12 751 LEU A N 1
ATOM 5968 C CA . LEU A 1 751 ? 0.461 -53.906 -5.602 1 95.12 751 LEU A CA 1
ATOM 5969 C C . LEU A 1 751 ? 0.275 -55.406 -5.812 1 95.12 751 LEU A C 1
ATOM 5971 O O . LEU A 1 751 ? 1.03 -56.219 -5.266 1 95.12 751 LEU A O 1
ATOM 5975 N N . GLY A 1 752 ? -0.745 -55.781 -6.555 1 93 752 GLY A N 1
ATOM 5976 C CA . GLY A 1 752 ? -1.032 -57.156 -6.883 1 93 752 GLY A CA 1
ATOM 5977 C C . GLY A 1 752 ? -2.221 -57.312 -7.812 1 93 752 GLY A C 1
ATOM 5978 O O . GLY A 1 752 ? -2.893 -56.344 -8.141 1 93 752 GLY A O 1
ATOM 5979 N N . PRO A 1 753 ? -2.432 -58.5 -8.281 1 90.75 753 PRO A N 1
ATOM 5980 C CA . PRO A 1 753 ? -3.572 -58.75 -9.164 1 90.75 753 PRO A CA 1
ATOM 5981 C C . PRO A 1 753 ? -4.914 -58.562 -8.461 1 90.75 753 PRO A C 1
ATOM 5983 O O . PRO A 1 753 ? -4.977 -58.562 -7.23 1 90.75 753 PRO A O 1
ATOM 5986 N N . PRO A 1 754 ? -5.926 -58.406 -9.297 1 87 754 PRO A N 1
ATOM 5987 C CA . PRO A 1 754 ? -7.254 -58.25 -8.695 1 87 754 PRO A CA 1
ATOM 5988 C C . PRO A 1 754 ? -7.652 -59.469 -7.844 1 87 754 PRO A C 1
ATOM 5990 O O . PRO A 1 754 ? -7.367 -60.594 -8.219 1 87 754 PRO A O 1
ATOM 5993 N N . GLY A 1 755 ? -8.336 -59.281 -6.828 1 76.5 755 GLY A N 1
ATOM 5994 C CA . GLY A 1 755 ? -8.883 -60.344 -6 1 76.5 755 GLY A CA 1
ATOM 5995 C C . GLY A 1 755 ? -7.871 -60.906 -5.02 1 76.5 755 GLY A C 1
ATOM 5996 O O . GLY A 1 755 ? -8.211 -61.75 -4.188 1 76.5 755 GLY A O 1
ATOM 5997 N N . ALA A 1 756 ? -6.605 -60.531 -5.211 1 66.75 756 ALA A N 1
ATOM 5998 C CA . ALA A 1 756 ? -5.551 -61.062 -4.355 1 66.75 756 ALA A CA 1
ATOM 5999 C C . ALA A 1 756 ? -5.715 -60.594 -2.914 1 66.75 756 ALA A C 1
ATOM 6001 O O . ALA A 1 756 ? -4.879 -60.875 -2.059 1 66.75 756 ALA A O 1
ATOM 6002 N N . LEU A 1 757 ? -6.801 -59.906 -2.609 1 61.19 757 LEU A N 1
ATOM 6003 C CA . LEU A 1 757 ? -6.965 -59.531 -1.212 1 61.19 757 LEU A CA 1
ATOM 6004 C C . LEU A 1 757 ? -7.09 -60.75 -0.322 1 61.19 757 LEU A C 1
ATOM 6006 O O . LEU A 1 757 ? -7.98 -61.594 -0.523 1 61.19 757 LEU A O 1
ATOM 6010 N N . GLY A 1 758 ? -5.949 -61.281 0.165 1 49.06 758 GLY A N 1
ATOM 6011 C CA . GLY A 1 758 ? -6.172 -62.375 1.095 1 49.06 758 GLY A CA 1
ATOM 6012 C C . GLY A 1 758 ? -7.074 -62 2.254 1 49.06 758 GLY A C 1
ATOM 6013 O O . GLY A 1 758 ? -7.184 -60.812 2.609 1 49.06 758 GLY A O 1
ATOM 6014 N N . ALA A 1 759 ? -8.195 -62.719 2.539 1 45.84 759 ALA A N 1
ATOM 6015 C CA . ALA A 1 759 ? -9.18 -62.625 3.615 1 45.84 759 ALA A CA 1
ATOM 6016 C C . ALA A 1 759 ? -8.594 -61.906 4.832 1 45.84 759 ALA A C 1
ATOM 6018 O O . ALA A 1 759 ? -9.297 -61.188 5.543 1 45.84 759 ALA A O 1
ATOM 6019 N N . SER A 1 760 ? -7.473 -62.219 5.23 1 48.44 760 SER A N 1
ATOM 6020 C CA . SER A 1 760 ? -6.973 -61.875 6.555 1 48.44 760 SER A CA 1
ATOM 6021 C C . SER A 1 760 ? -6.09 -60.625 6.5 1 48.44 760 SER A C 1
ATOM 6023 O O . SER A 1 760 ? -5.594 -60.156 7.531 1 48.44 760 SER A O 1
ATOM 6025 N N . SER A 1 761 ? -5.844 -59.969 5.266 1 61.97 761 SER A N 1
ATOM 6026 C CA . SER A 1 761 ? -4.754 -59 5.242 1 61.97 761 SER A CA 1
ATOM 6027 C C . SER A 1 761 ? -5.281 -57.562 5.395 1 61.97 761 SER A C 1
ATOM 6029 O O . SER A 1 761 ? -6.297 -57.219 4.801 1 61.97 761 SER A O 1
ATOM 6031 N N . LYS A 1 762 ? -4.855 -56.906 6.531 1 77.5 762 LYS A N 1
ATOM 6032 C CA . LYS A 1 762 ? -5.145 -55.531 6.91 1 77.5 762 LYS A CA 1
ATOM 6033 C C . LYS A 1 762 ? -4.574 -54.531 5.887 1 77.5 762 LYS A C 1
ATOM 6035 O O . LYS A 1 762 ? -4.926 -53.344 5.895 1 77.5 762 LYS A O 1
ATOM 6040 N N . THR A 1 763 ? -3.904 -55.062 4.863 1 87.81 763 THR A N 1
ATOM 6041 C CA . THR A 1 763 ? -3.301 -54.188 3.881 1 87.81 763 THR A CA 1
ATOM 6042 C C . THR A 1 763 ? -3.965 -54.344 2.516 1 87.81 763 THR A C 1
ATOM 6044 O O . THR A 1 763 ? -3.957 -55.438 1.947 1 87.81 763 THR A O 1
ATOM 6047 N N . PRO A 1 764 ? -4.566 -53.344 2.006 1 91.38 764 PRO A N 1
ATOM 6048 C CA . PRO A 1 764 ? -5.246 -53.469 0.713 1 91.38 764 PRO A CA 1
ATOM 6049 C C . PRO A 1 764 ? -4.285 -53.75 -0.433 1 91.38 764 PRO A C 1
ATOM 6051 O O . PRO A 1 764 ? -3.146 -53.281 -0.434 1 91.38 764 PRO A O 1
ATOM 6054 N N . VAL A 1 765 ? -4.699 -54.562 -1.409 1 93.38 765 VAL A N 1
ATOM 6055 C CA . VAL A 1 765 ? -3.967 -54.875 -2.635 1 93.38 765 VAL A CA 1
ATOM 6056 C C . VAL A 1 765 ? -4.617 -54.156 -3.814 1 93.38 765 VAL A C 1
ATOM 6058 O O . VAL A 1 765 ? -5.82 -54.312 -4.051 1 93.38 765 VAL A O 1
ATOM 6061 N N . VAL A 1 766 ? -3.84 -53.375 -4.523 1 95.75 766 VAL A N 1
ATOM 6062 C CA . VAL A 1 766 ? -4.406 -52.562 -5.586 1 95.75 766 VAL A CA 1
ATOM 6063 C C . VAL A 1 766 ? -3.67 -52.812 -6.898 1 95.75 766 VAL A C 1
ATOM 6065 O O . VAL A 1 766 ? -2.586 -53.406 -6.898 1 95.75 766 VAL A O 1
ATOM 6068 N N . GLN A 1 767 ? -4.25 -52.469 -8 1 95.56 767 GLN A N 1
ATOM 6069 C CA . GLN A 1 767 ? -3.738 -52.781 -9.328 1 95.56 767 GLN A CA 1
ATOM 6070 C C . GLN A 1 767 ? -2.994 -51.594 -9.938 1 95.56 767 GLN A C 1
ATOM 6072 O O . GLN A 1 767 ? -2.277 -51.75 -10.93 1 95.56 767 GLN A O 1
ATOM 6077 N N . GLY A 1 768 ? -3.121 -50.438 -9.422 1 95.88 768 GLY A N 1
ATOM 6078 C CA . GLY A 1 768 ? -2.418 -49.281 -9.922 1 95.88 768 GLY A CA 1
ATOM 6079 C C . GLY A 1 768 ? -2.234 -48.188 -8.867 1 95.88 768 GLY A C 1
ATOM 6080 O O . GLY A 1 768 ? -3.057 -48.062 -7.961 1 95.88 768 GLY A O 1
ATOM 6081 N N . ILE A 1 769 ? -1.142 -47.406 -8.969 1 96.94 769 ILE A N 1
ATOM 6082 C CA . ILE A 1 769 ? -0.917 -46.281 -8.102 1 96.94 769 ILE A CA 1
ATOM 6083 C C . ILE A 1 769 ? -0.294 -45.125 -8.898 1 96.94 769 ILE A C 1
ATOM 6085 O O . ILE A 1 769 ? 0.327 -45.344 -9.945 1 96.94 769 ILE A O 1
ATOM 6089 N N . THR A 1 770 ? -0.526 -43.906 -8.508 1 96.19 770 THR A N 1
ATOM 6090 C CA . THR A 1 770 ? 0.128 -42.719 -9.023 1 96.19 770 THR A CA 1
ATOM 6091 C C . THR A 1 770 ? 0.889 -42 -7.91 1 96.19 770 THR A C 1
ATOM 6093 O O . THR A 1 770 ? 0.4 -41.906 -6.781 1 96.19 770 THR A O 1
ATOM 6096 N N . LEU A 1 771 ? 2.09 -41.594 -8.234 1 95.31 771 LEU A N 1
ATOM 6097 C CA . LEU A 1 771 ? 2.947 -40.844 -7.316 1 95.31 771 LEU A CA 1
ATOM 6098 C C . LEU A 1 771 ? 3.432 -39.562 -7.953 1 95.31 771 LEU A C 1
ATOM 6100 O O . LEU A 1 771 ? 3.764 -39.531 -9.141 1 95.31 771 LEU A O 1
ATOM 6104 N N . SER A 1 772 ? 3.529 -38.5 -7.129 1 95.88 772 SER A N 1
ATOM 6105 C CA . SER A 1 772 ? 3.998 -37.219 -7.629 1 95.88 772 SER A CA 1
ATOM 6106 C C . SER A 1 772 ? 5.445 -36.938 -7.219 1 95.88 772 SER A C 1
ATOM 6108 O O . SER A 1 772 ? 5.832 -37.219 -6.086 1 95.88 772 SER A O 1
ATOM 6110 N N . HIS A 1 773 ? 6.215 -36.375 -8.094 1 96.81 773 HIS A N 1
ATOM 6111 C CA . HIS A 1 773 ? 7.594 -36.031 -7.781 1 96.81 773 HIS A CA 1
ATOM 6112 C C . HIS A 1 773 ? 7.688 -34.594 -7.277 1 96.81 773 HIS A C 1
ATOM 6114 O O . HIS A 1 773 ? 8.641 -34.219 -6.582 1 96.81 773 HIS A O 1
ATOM 6120 N N . HIS A 1 774 ? 6.738 -33.719 -7.574 1 95.44 774 HIS A N 1
ATOM 6121 C CA . HIS A 1 774 ? 6.895 -32.312 -7.289 1 95.44 774 HIS A CA 1
ATOM 6122 C C . HIS A 1 774 ? 6.18 -31.922 -5.996 1 95.44 774 HIS A C 1
ATOM 6124 O O . HIS A 1 774 ? 6.18 -30.75 -5.609 1 95.44 774 HIS A O 1
ATOM 6130 N N . LYS A 1 775 ? 5.535 -32.844 -5.359 1 96.12 775 LYS A N 1
ATOM 6131 C CA . LYS A 1 775 ? 4.898 -32.562 -4.074 1 96.12 775 LYS A CA 1
ATOM 6132 C C . LYS A 1 775 ? 5.859 -32.812 -2.916 1 96.12 775 LYS A C 1
ATOM 6134 O O . LYS A 1 775 ? 6.707 -31.969 -2.613 1 96.12 775 LYS A O 1
ATOM 6139 N N . VAL A 1 776 ? 6.027 -34.062 -2.479 1 96.38 776 VAL A N 1
ATOM 6140 C CA . VAL A 1 776 ? 6.879 -34.375 -1.33 1 96.38 776 VAL A CA 1
ATOM 6141 C C . VAL A 1 776 ? 8.352 -34.25 -1.727 1 96.38 776 VAL A C 1
ATOM 6143 O O . VAL A 1 776 ? 9.148 -33.656 -0.983 1 96.38 776 VAL A O 1
ATOM 6146 N N . PHE A 1 777 ? 8.719 -34.781 -2.939 1 96.94 777 PHE A N 1
ATOM 6147 C CA . PHE A 1 777 ? 10.109 -34.75 -3.363 1 96.94 777 PHE A CA 1
ATOM 6148 C C . PHE A 1 777 ? 10.562 -33.312 -3.631 1 96.94 777 PHE A C 1
ATOM 6150 O O . PHE A 1 777 ? 11.742 -32.969 -3.49 1 96.94 777 PHE A O 1
ATOM 6157 N N . GLY A 1 778 ? 9.656 -32.469 -4.07 1 96.94 778 GLY A N 1
ATOM 6158 C CA . GLY A 1 778 ? 9.961 -31.078 -4.305 1 96.94 778 GLY A CA 1
ATOM 6159 C C . GLY A 1 778 ? 10.883 -30.859 -5.488 1 96.94 778 GLY A C 1
ATOM 6160 O O . GLY A 1 778 ? 11.727 -29.969 -5.469 1 96.94 778 GLY A O 1
ATOM 6161 N N . ILE A 1 779 ? 10.82 -31.703 -6.461 1 96.62 779 ILE A N 1
ATOM 6162 C CA . ILE A 1 779 ? 11.633 -31.578 -7.664 1 96.62 779 ILE A CA 1
ATOM 6163 C C . ILE A 1 779 ? 10.742 -31.219 -8.852 1 96.62 779 ILE A C 1
ATOM 6165 O O . ILE A 1 779 ? 9.617 -30.734 -8.672 1 96.62 779 ILE A O 1
ATOM 6169 N N . MET A 1 780 ? 11.234 -31.297 -10.039 1 96 780 MET A N 1
ATOM 6170 C CA . MET A 1 780 ? 10.516 -30.828 -11.219 1 96 780 MET A CA 1
ATOM 6171 C C . MET A 1 780 ? 9.125 -31.453 -11.289 1 96 780 MET A C 1
ATOM 6173 O O . MET A 1 780 ? 8.938 -32.594 -10.859 1 96 780 MET A O 1
ATOM 6177 N N . VAL A 1 781 ? 8.188 -30.766 -11.844 1 95.56 781 VAL A N 1
ATOM 6178 C CA . VAL A 1 781 ? 6.836 -31.297 -12.008 1 95.56 781 VAL A CA 1
ATOM 6179 C C . VAL A 1 781 ? 6.871 -32.531 -12.875 1 95.56 781 VAL A C 1
ATOM 6181 O O . VAL A 1 781 ? 7.184 -32.469 -14.062 1 95.56 781 VAL A O 1
ATOM 6184 N N . SER A 1 782 ? 6.613 -33.625 -12.281 1 96 782 SER A N 1
ATOM 6185 C CA . SER A 1 782 ? 6.551 -34.938 -12.891 1 96 782 SER A CA 1
ATOM 6186 C C . SER A 1 782 ? 5.938 -35.969 -11.93 1 96 782 SER A C 1
ATOM 6188 O O . SER A 1 782 ? 5.527 -35.625 -10.82 1 96 782 SER A O 1
ATOM 6190 N N . GLY A 1 783 ? 5.801 -37.156 -12.383 1 95.81 783 GLY A N 1
ATOM 6191 C CA . GLY A 1 783 ? 5.262 -38.25 -11.57 1 95.81 783 GLY A CA 1
ATOM 6192 C C . GLY A 1 783 ? 5.531 -39.625 -12.148 1 95.81 783 GLY A C 1
ATOM 6193 O O . GLY A 1 783 ? 6.395 -39.781 -13.016 1 95.81 783 GLY A O 1
ATOM 6194 N N . GLU A 1 784 ? 4.941 -40.562 -11.562 1 95.88 784 GLU A N 1
ATOM 6195 C CA . GLU A 1 784 ? 5.039 -41.938 -12.047 1 95.88 784 GLU A CA 1
ATOM 6196 C C . GLU A 1 784 ? 3.73 -42.688 -11.828 1 95.88 784 GLU A C 1
ATOM 6198 O O . GLU A 1 784 ? 2.924 -42.312 -10.977 1 95.88 784 GLU A O 1
ATOM 6203 N N . VAL A 1 785 ? 3.51 -43.625 -12.609 1 96.62 785 VAL A N 1
ATOM 6204 C CA . VAL A 1 785 ? 2.342 -44.5 -12.516 1 96.62 785 VAL A CA 1
ATOM 6205 C C . VAL A 1 785 ? 2.768 -45.969 -12.672 1 96.62 785 VAL A C 1
ATOM 6207 O O . VAL A 1 785 ? 3.668 -46.25 -13.461 1 96.62 785 VAL A O 1
ATOM 6210 N N . ILE A 1 786 ? 2.305 -46.812 -11.859 1 95.81 786 ILE A N 1
ATOM 6211 C CA . ILE A 1 786 ? 2.471 -48.281 -11.945 1 95.81 786 ILE A CA 1
ATOM 6212 C C . ILE A 1 786 ? 1.107 -48.938 -12.109 1 95.81 786 ILE A C 1
ATOM 6214 O O . ILE A 1 786 ? 0.186 -48.688 -11.328 1 95.81 786 ILE A O 1
ATOM 6218 N N . SER A 1 787 ? 0.967 -49.719 -13.109 1 95.38 787 SER A N 1
ATOM 6219 C CA . SER A 1 787 ? -0.333 -50.312 -13.406 1 95.38 787 SER A CA 1
ATOM 6220 C C . SER A 1 787 ? -0.204 -51.812 -13.703 1 95.38 787 SER A C 1
ATOM 6222 O O . SER A 1 787 ? 0.759 -52.25 -14.344 1 95.38 787 SER A O 1
ATOM 6224 N N . TYR A 1 788 ? -1.187 -52.531 -13.25 1 94.06 788 TYR A N 1
ATOM 6225 C CA . TYR A 1 788 ? -1.299 -53.969 -13.547 1 94.06 788 TYR A CA 1
ATOM 6226 C C . TYR A 1 788 ? -1.691 -54.188 -15 1 94.06 788 TYR A C 1
ATOM 6228 O O . TYR A 1 788 ? -2.74 -53.719 -15.445 1 94.06 788 TYR A O 1
ATOM 6236 N N . CYS A 1 789 ? -0.792 -54.75 -15.758 1 89.25 789 CYS A N 1
ATOM 6237 C CA . CYS A 1 789 ? -1.001 -55.062 -17.172 1 89.25 789 CYS A CA 1
ATOM 6238 C C . CYS A 1 789 ? -0.443 -56.438 -17.516 1 89.25 789 CYS A C 1
ATOM 6240 O O . CYS A 1 789 ? 0.566 -56.531 -18.219 1 89.25 789 CYS A O 1
ATOM 6242 N N . PRO A 1 790 ? -0.987 -57.562 -17.125 1 80.5 790 PRO A N 1
ATOM 6243 C CA . PRO A 1 790 ? -0.39 -58.906 -17.281 1 80.5 790 PRO A CA 1
ATOM 6244 C C . PRO A 1 790 ? -0.169 -59.281 -18.75 1 80.5 790 PRO A C 1
ATOM 6246 O O . PRO A 1 790 ? 0.751 -60.031 -19.062 1 80.5 790 PRO A O 1
ATOM 6249 N N . ASN A 1 791 ? -0.972 -59.219 -19.688 1 68.56 791 ASN A N 1
ATOM 6250 C CA . ASN A 1 791 ? -0.75 -59.625 -21.062 1 68.56 791 ASN A CA 1
ATOM 6251 C C . ASN A 1 791 ? 0.044 -58.594 -21.844 1 68.56 791 ASN A C 1
ATOM 6253 O O . ASN A 1 791 ? -0.093 -58.5 -23.062 1 68.56 791 ASN A O 1
ATOM 6257 N N . HIS A 1 792 ? 1.048 -58 -21.125 1 59.03 792 HIS A N 1
ATOM 6258 C CA . HIS A 1 792 ? 1.947 -57 -21.719 1 59.03 792 HIS A CA 1
ATOM 6259 C C . HIS A 1 792 ? 1.196 -56.062 -22.656 1 59.03 792 HIS A C 1
ATOM 6261 O O . HIS A 1 792 ? 1.547 -55.938 -23.828 1 59.03 792 HIS A O 1
ATOM 6267 N N . CYS A 1 793 ? 0.158 -55.594 -22.109 1 58.72 793 CYS A N 1
ATOM 6268 C CA . CYS A 1 793 ? -0.755 -54.844 -22.953 1 58.72 793 CYS A CA 1
ATOM 6269 C C . CYS A 1 793 ? -0.016 -53.719 -23.703 1 58.72 793 CYS A C 1
ATOM 6271 O O . CYS A 1 793 ? 0.5 -52.812 -23.094 1 58.72 793 CYS A O 1
ATOM 6273 N N . LYS A 1 794 ? 0.603 -54 -24.906 1 59.66 794 LYS A N 1
ATOM 6274 C CA . LYS A 1 794 ? 1.128 -53.031 -25.875 1 59.66 794 LYS A CA 1
ATOM 6275 C C . LYS A 1 794 ? 0.396 -51.688 -25.766 1 59.66 794 LYS A C 1
ATOM 6277 O O . LYS A 1 794 ? 0.958 -50.625 -26.078 1 59.66 794 LYS A O 1
ATOM 6282 N N . GLN A 1 795 ? -0.67 -51.781 -25.078 1 65.44 795 GLN A N 1
ATOM 6283 C CA . GLN A 1 795 ? -1.499 -50.594 -25.062 1 65.44 795 GLN A CA 1
ATOM 6284 C C . GLN A 1 795 ? -1.064 -49.625 -23.953 1 65.44 795 GLN A C 1
ATOM 6286 O O . GLN A 1 795 ? -1.223 -48.406 -24.078 1 65.44 795 GLN A O 1
ATOM 6291 N N . PHE A 1 796 ? -0.432 -50.156 -22.906 1 71.75 796 PHE A N 1
ATOM 6292 C CA . PHE A 1 796 ? 0.151 -49.281 -21.891 1 71.75 796 PHE A CA 1
ATOM 6293 C C . PHE A 1 796 ? 1.247 -48.406 -22.5 1 71.75 796 PHE A C 1
ATOM 6295 O O . PHE A 1 796 ? 1.346 -47.219 -22.172 1 71.75 796 PHE A O 1
ATOM 6302 N N . ASP A 1 797 ? 1.863 -49.031 -23.391 1 70.38 797 ASP A N 1
ATOM 6303 C CA . ASP A 1 797 ? 2.99 -48.344 -24 1 70.38 797 ASP A CA 1
ATOM 6304 C C . ASP A 1 797 ? 2.516 -47.156 -24.859 1 70.38 797 ASP A C 1
ATOM 6306 O O . ASP A 1 797 ? 3.229 -46.156 -25 1 70.38 797 ASP A O 1
ATOM 6310 N N . ALA A 1 798 ? 1.367 -47.344 -25.281 1 72.88 798 ALA A N 1
ATOM 6311 C CA . ALA A 1 798 ? 0.816 -46.281 -26.094 1 72.88 798 ALA A CA 1
ATOM 6312 C C . ALA A 1 798 ? 0.492 -45.062 -25.234 1 72.88 798 ALA A C 1
ATOM 6314 O O . ALA A 1 798 ? 0.579 -43.906 -25.719 1 72.88 798 ALA A O 1
ATOM 6315 N N . LEU A 1 799 ? 0.212 -45.344 -24.078 1 78.56 799 LEU A N 1
ATOM 6316 C CA . LEU A 1 799 ? -0.178 -44.281 -23.172 1 78.56 799 LEU A CA 1
ATOM 6317 C C . LEU A 1 799 ? 1.046 -43.625 -22.516 1 78.56 799 LEU A C 1
ATOM 6319 O O . LEU A 1 799 ? 1.05 -42.438 -22.234 1 78.56 799 LEU A O 1
ATOM 6323 N N . ALA A 1 800 ? 1.994 -44.594 -22.391 1 75.75 800 ALA A N 1
ATOM 6324 C CA . ALA A 1 800 ? 3.203 -44.156 -21.688 1 75.75 800 ALA A CA 1
ATOM 6325 C C . ALA A 1 800 ? 4.07 -43.281 -22.547 1 75.75 800 ALA A C 1
ATOM 6327 O O . ALA A 1 800 ? 4.363 -43.594 -23.703 1 75.75 800 ALA A O 1
ATOM 6328 N N . GLY A 1 801 ? 4.02 -42.031 -22.391 1 71 801 GLY A N 1
ATOM 6329 C CA . GLY A 1 801 ? 4.852 -41.156 -23.188 1 71 801 GLY A CA 1
ATOM 6330 C C . GLY A 1 801 ? 6.215 -40.906 -22.562 1 71 801 GLY A C 1
ATOM 6331 O O . GLY A 1 801 ? 6.523 -41.438 -21.5 1 71 801 GLY A O 1
ATOM 6332 N N . THR A 1 802 ? 7.152 -40.375 -23.391 1 77.56 802 THR A N 1
ATOM 6333 C CA . THR A 1 802 ? 8.469 -39.969 -22.922 1 77.56 802 THR A CA 1
ATOM 6334 C C . THR A 1 802 ? 8.383 -38.625 -22.203 1 77.56 802 THR A C 1
ATOM 6336 O O . THR A 1 802 ? 7.496 -37.812 -22.484 1 77.56 802 THR A O 1
ATOM 6339 N N . VAL A 1 803 ? 9.18 -38.594 -21.125 1 88.44 803 VAL A N 1
ATOM 6340 C CA . VAL A 1 803 ? 9.227 -37.344 -20.375 1 88.44 803 VAL A CA 1
ATOM 6341 C C . VAL A 1 803 ? 10.586 -36.688 -20.547 1 88.44 803 VAL A C 1
ATOM 6343 O O . VAL A 1 803 ? 11.5 -37.281 -21.125 1 88.44 803 VAL A O 1
ATOM 6346 N N . ASP A 1 804 ? 10.648 -35.469 -20.109 1 91.88 804 ASP A N 1
ATOM 6347 C CA . ASP A 1 804 ? 11.914 -34.75 -20.047 1 91.88 804 ASP A CA 1
ATOM 6348 C C . ASP A 1 804 ? 12.938 -35.531 -19.219 1 91.88 804 ASP A C 1
ATOM 6350 O O . ASP A 1 804 ? 12.672 -35.875 -18.062 1 91.88 804 ASP A O 1
ATOM 6354 N N . PRO A 1 805 ? 14.109 -35.812 -19.812 1 94.56 805 PRO A N 1
ATOM 6355 C CA . PRO A 1 805 ? 15.117 -36.594 -19.062 1 94.56 805 PRO A CA 1
ATOM 6356 C C . PRO A 1 805 ? 15.516 -35.938 -17.75 1 94.56 805 PRO A C 1
ATOM 6358 O O . PRO A 1 805 ? 16.031 -36.594 -16.859 1 94.56 805 PRO A O 1
ATOM 6361 N N . ARG A 1 806 ? 15.312 -34.688 -17.641 1 95 806 ARG A N 1
ATOM 6362 C CA . ARG A 1 806 ? 15.602 -34 -16.391 1 95 806 ARG A CA 1
ATOM 6363 C C . ARG A 1 806 ? 14.758 -34.562 -15.242 1 95 806 ARG A C 1
ATOM 6365 O O . ARG A 1 806 ? 15.219 -34.625 -14.094 1 95 806 ARG A O 1
ATOM 6372 N N . ALA A 1 807 ? 13.516 -34.969 -15.523 1 96.62 807 ALA A N 1
ATOM 6373 C CA . ALA A 1 807 ? 12.672 -35.594 -14.5 1 96.62 807 ALA A CA 1
ATOM 6374 C C . ALA A 1 807 ? 13.359 -36.812 -13.883 1 96.62 807 ALA A C 1
ATOM 6376 O O . ALA A 1 807 ? 13.305 -37 -12.672 1 96.62 807 ALA A O 1
ATOM 6377 N N . VAL A 1 808 ? 14.047 -37.562 -14.711 1 97.25 808 VAL A N 1
ATOM 6378 C CA . VAL A 1 808 ? 14.734 -38.75 -14.258 1 97.25 808 VAL A CA 1
ATOM 6379 C C . VAL A 1 808 ? 15.984 -38.375 -13.469 1 97.25 808 VAL A C 1
ATOM 6381 O O . VAL A 1 808 ? 16.25 -38.938 -12.406 1 97.25 808 VAL A O 1
ATOM 6384 N N . LEU A 1 809 ? 16.703 -37.406 -13.977 1 97.88 809 LEU A N 1
ATOM 6385 C CA . LEU A 1 809 ? 17.922 -36.938 -13.312 1 97.88 809 LEU A CA 1
ATOM 6386 C C . LEU A 1 809 ? 17.625 -36.406 -11.914 1 97.88 809 LEU A C 1
ATOM 6388 O O . LEU A 1 809 ? 18.312 -36.75 -10.953 1 97.88 809 LEU A O 1
ATOM 6392 N N . GLU A 1 810 ? 16.641 -35.594 -11.852 1 97.81 810 GLU A N 1
ATOM 6393 C CA . GLU A 1 810 ? 16.312 -35 -10.562 1 97.81 810 GLU A CA 1
ATOM 6394 C C . GLU A 1 810 ? 15.789 -36.062 -9.586 1 97.81 810 GLU A C 1
ATOM 6396 O O . GLU A 1 810 ? 16.062 -35.969 -8.383 1 97.81 810 GLU A O 1
ATOM 6401 N N . THR A 1 811 ? 14.984 -37.031 -10.094 1 97.88 811 THR A N 1
ATOM 6402 C CA . THR A 1 811 ? 14.523 -38.094 -9.227 1 97.88 811 THR A CA 1
ATOM 6403 C C . THR A 1 811 ? 15.695 -38.938 -8.75 1 97.88 811 THR A C 1
ATOM 6405 O O . THR A 1 811 ? 15.742 -39.344 -7.586 1 97.88 811 THR A O 1
ATOM 6408 N N . TRP A 1 812 ? 16.625 -39.188 -9.672 1 97.88 812 TRP A N 1
ATOM 6409 C CA . TRP A 1 812 ? 17.844 -39.938 -9.336 1 97.88 812 TRP A CA 1
ATOM 6410 C C . TRP A 1 812 ? 18.625 -39.25 -8.234 1 97.88 812 TRP A C 1
ATOM 6412 O O . TRP A 1 812 ? 19.031 -39.875 -7.25 1 97.88 812 TRP A O 1
ATOM 6422 N N . LEU A 1 813 ? 18.844 -37.969 -8.414 1 97.62 813 LEU A N 1
ATOM 6423 C CA . LEU A 1 813 ? 19.578 -37.156 -7.43 1 97.62 813 LEU A CA 1
ATOM 6424 C C . LEU A 1 813 ? 18.859 -37.125 -6.094 1 97.62 813 LEU A C 1
ATOM 6426 O O . LEU A 1 813 ? 19.484 -37.281 -5.039 1 97.62 813 LEU A O 1
ATOM 6430 N N . PHE A 1 814 ? 17.562 -37 -6.102 1 97.25 814 PHE A N 1
ATOM 6431 C CA . PHE A 1 814 ? 16.766 -36.938 -4.891 1 97.25 814 PHE A CA 1
ATOM 6432 C C . PHE A 1 814 ? 16.859 -38.25 -4.117 1 97.25 814 PHE A C 1
ATOM 6434 O O . PHE A 1 814 ? 17.125 -38.25 -2.914 1 97.25 814 PHE A O 1
ATOM 6441 N N . GLU A 1 815 ? 16.625 -39.375 -4.793 1 95.62 815 GLU A N 1
ATOM 6442 C CA . GLU A 1 815 ? 16.578 -40.656 -4.129 1 95.62 815 GLU A CA 1
ATOM 6443 C C . GLU A 1 815 ? 17.953 -41.062 -3.584 1 95.62 815 GLU A C 1
ATOM 6445 O O . GLU A 1 815 ? 18.047 -41.812 -2.605 1 95.62 815 GLU A O 1
ATOM 6450 N N . LYS A 1 816 ? 19 -40.531 -4.191 1 96.19 816 LYS A N 1
ATOM 6451 C CA . LYS A 1 816 ? 20.344 -40.812 -3.697 1 96.19 816 LYS A CA 1
ATOM 6452 C C . LYS A 1 816 ? 20.672 -39.938 -2.488 1 96.19 816 LYS A C 1
ATOM 6454 O O . LYS A 1 816 ? 21.516 -40.312 -1.664 1 96.19 816 LYS A O 1
ATOM 6459 N N . THR A 1 817 ? 20.047 -38.781 -2.359 1 96.25 817 THR A N 1
ATOM 6460 C CA . THR A 1 817 ? 20.391 -37.875 -1.29 1 96.25 817 THR A CA 1
ATOM 6461 C C . THR A 1 817 ? 19.391 -37.969 -0.134 1 96.25 817 THR A C 1
ATOM 6463 O O . THR A 1 817 ? 19.75 -37.75 1.021 1 96.25 817 THR A O 1
ATOM 6466 N N . TYR A 1 818 ? 18.156 -38.312 -0.385 1 96.19 818 TYR A N 1
ATOM 6467 C CA . TYR A 1 818 ? 17.125 -38.531 0.618 1 96.19 818 TYR A CA 1
ATOM 6468 C C . TYR A 1 818 ? 16.844 -40.031 0.764 1 96.19 818 TYR A C 1
ATOM 6470 O O . TYR A 1 818 ? 16.156 -40.625 -0.074 1 96.19 818 TYR A O 1
ATOM 6478 N N . THR A 1 819 ? 17.188 -40.562 1.9 1 93.69 819 THR A N 1
ATOM 6479 C CA . THR A 1 819 ? 16.922 -41.969 2.154 1 93.69 819 THR A CA 1
ATOM 6480 C C . THR A 1 819 ? 15.492 -42.188 2.643 1 93.69 819 THR A C 1
ATOM 6482 O O . THR A 1 819 ? 14.797 -41.219 2.979 1 93.69 819 THR A O 1
ATOM 6485 N N . THR A 1 820 ? 15.055 -43.406 2.605 1 92.62 820 THR A N 1
ATOM 6486 C CA . THR A 1 820 ? 13.734 -43.719 3.152 1 92.62 820 THR A CA 1
ATOM 6487 C C . THR A 1 820 ? 13.633 -43.281 4.609 1 92.62 820 THR A C 1
ATOM 6489 O O . THR A 1 820 ? 12.578 -42.812 5.051 1 92.62 820 THR A O 1
ATOM 6492 N N . ALA A 1 821 ? 14.719 -43.469 5.367 1 94.38 821 ALA A N 1
ATOM 6493 C CA . ALA A 1 821 ? 14.75 -43.031 6.758 1 94.38 821 ALA A CA 1
ATOM 6494 C C . ALA A 1 821 ? 14.602 -41.5 6.855 1 94.38 821 ALA A C 1
ATOM 6496 O O . ALA A 1 821 ? 13.969 -41 7.785 1 94.38 821 ALA A O 1
ATOM 6497 N N . ASP A 1 822 ? 15.219 -40.812 5.949 1 95.81 822 ASP A N 1
ATOM 6498 C CA . ASP A 1 822 ? 15.078 -39.375 5.898 1 95.81 822 ASP A CA 1
ATOM 6499 C C . ASP A 1 822 ? 13.625 -38.969 5.664 1 95.81 822 ASP A C 1
ATOM 6501 O O . ASP A 1 822 ? 13.133 -38 6.273 1 95.81 822 ASP A O 1
ATOM 6505 N N . LEU A 1 823 ? 12.93 -39.688 4.766 1 96.06 823 LEU A N 1
ATOM 6506 C CA . LEU A 1 823 ? 11.547 -39.344 4.445 1 96.06 823 LEU A CA 1
ATOM 6507 C C . LEU A 1 823 ? 10.641 -39.594 5.645 1 96.06 823 LEU A C 1
ATOM 6509 O O . LEU A 1 823 ? 9.672 -38.844 5.852 1 96.06 823 LEU A O 1
ATOM 6513 N N . VAL A 1 824 ? 10.953 -40.594 6.438 1 95.56 824 VAL A N 1
ATOM 6514 C CA . VAL A 1 824 ? 10.219 -40.844 7.672 1 95.56 824 VAL A CA 1
ATOM 6515 C C . VAL A 1 824 ? 10.438 -39.688 8.648 1 95.56 824 VAL A C 1
ATOM 6517 O O . VAL A 1 824 ? 9.5 -39.219 9.289 1 95.56 824 VAL A O 1
ATOM 6520 N N . THR A 1 825 ? 11.68 -39.25 8.734 1 97 825 THR A N 1
ATOM 6521 C CA . THR A 1 825 ? 12.023 -38.125 9.586 1 97 825 THR A CA 1
ATOM 6522 C C . THR A 1 825 ? 11.273 -36.875 9.141 1 97 825 THR A C 1
ATOM 6524 O O . THR A 1 825 ? 10.742 -36.125 9.977 1 97 825 THR A O 1
ATOM 6527 N N . ILE A 1 826 ? 11.281 -36.656 7.895 1 97.38 826 ILE A N 1
ATOM 6528 C CA . ILE A 1 826 ? 10.602 -35.5 7.332 1 97.38 826 ILE A CA 1
ATOM 6529 C C . ILE A 1 826 ? 9.102 -35.594 7.602 1 97.38 826 ILE A C 1
ATOM 6531 O O . ILE A 1 826 ? 8.461 -34.594 7.949 1 97.38 826 ILE A O 1
ATOM 6535 N N . TRP A 1 827 ? 8.531 -36.781 7.418 1 96.56 827 TRP A N 1
ATOM 6536 C CA . TRP A 1 827 ? 7.113 -37 7.695 1 96.56 827 TRP A CA 1
ATOM 6537 C C . TRP A 1 827 ? 6.781 -36.625 9.141 1 96.56 827 TRP A C 1
ATOM 6539 O O . TRP A 1 827 ? 5.801 -35.938 9.398 1 96.56 827 TRP A O 1
ATOM 6549 N N . ASN A 1 828 ? 7.551 -37.094 10.07 1 97.31 828 ASN A N 1
ATOM 6550 C CA . ASN A 1 828 ? 7.344 -36.781 11.484 1 97.31 828 ASN A CA 1
ATOM 6551 C C . ASN A 1 828 ? 7.477 -35.281 11.773 1 97.31 828 ASN A C 1
ATOM 6553 O O . ASN A 1 828 ? 6.727 -34.75 12.578 1 97.31 828 ASN A O 1
ATOM 6557 N N . TYR A 1 829 ? 8.461 -34.688 11.148 1 98.06 829 TYR A N 1
ATOM 6558 C CA . TYR A 1 829 ? 8.664 -33.25 11.266 1 98.06 829 TYR A CA 1
ATOM 6559 C C . TYR A 1 829 ? 7.43 -32.5 10.805 1 98.06 829 TYR A C 1
ATOM 6561 O O . TYR A 1 829 ? 6.957 -31.594 11.492 1 98.06 829 TYR A O 1
ATOM 6569 N N . CYS A 1 830 ? 6.871 -32.844 9.633 1 98.06 830 CYS A N 1
ATOM 6570 C CA . CYS A 1 830 ? 5.695 -32.219 9.07 1 98.06 830 CYS A CA 1
ATOM 6571 C C . CYS A 1 830 ? 4.48 -32.406 9.977 1 98.06 830 CYS A C 1
ATOM 6573 O O . CYS A 1 830 ? 3.717 -31.469 10.211 1 98.06 830 CYS A O 1
ATOM 6575 N N . LEU A 1 831 ? 4.305 -33.625 10.492 1 97.81 831 LEU A N 1
ATOM 6576 C CA . LEU A 1 831 ? 3.189 -33.906 11.383 1 97.81 831 LEU A CA 1
ATOM 6577 C C . LEU A 1 831 ? 3.314 -33.125 12.688 1 97.81 831 LEU A C 1
ATOM 6579 O O . LEU A 1 831 ? 2.312 -32.688 13.242 1 97.81 831 LEU A O 1
ATOM 6583 N N . GLY A 1 832 ? 4.531 -33.062 13.227 1 98.38 832 GLY A N 1
ATOM 6584 C CA . GLY A 1 832 ? 4.766 -32.25 14.406 1 98.38 832 GLY A CA 1
ATOM 6585 C C . GLY A 1 832 ? 4.379 -30.797 14.211 1 98.38 832 GLY A C 1
ATOM 6586 O O . GLY A 1 832 ? 3.783 -30.188 15.102 1 98.38 832 GLY A O 1
ATOM 6587 N N . ASN A 1 833 ? 4.746 -30.25 13.078 1 98.44 833 ASN A N 1
ATOM 6588 C CA . ASN A 1 833 ? 4.383 -28.875 12.734 1 98.44 833 ASN A CA 1
ATOM 6589 C C . ASN A 1 833 ? 2.871 -28.703 12.617 1 98.44 833 ASN A C 1
ATOM 6591 O O . ASN A 1 833 ? 2.324 -27.672 12.992 1 98.44 833 ASN A O 1
ATOM 6595 N N . ALA A 1 834 ? 2.182 -29.719 12.031 1 98.56 834 ALA A N 1
ATOM 6596 C CA . ALA A 1 834 ? 0.724 -29.672 11.945 1 98.56 834 ALA A CA 1
ATOM 6597 C C . ALA A 1 834 ? 0.09 -29.641 13.328 1 98.56 834 ALA A C 1
ATOM 6599 O O . ALA A 1 834 ? -0.857 -28.875 13.57 1 98.56 834 ALA A O 1
ATOM 6600 N N . ARG A 1 835 ? 0.589 -30.422 14.273 1 98.5 835 ARG A N 1
ATOM 6601 C CA . ARG A 1 835 ? 0.092 -30.422 15.648 1 98.5 835 ARG A CA 1
ATOM 6602 C C . ARG A 1 835 ? 0.302 -29.078 16.312 1 98.5 835 ARG A C 1
ATOM 6604 O O . ARG A 1 835 ? -0.587 -28.562 17 1 98.5 835 ARG A O 1
ATOM 6611 N N . MET A 1 836 ? 1.49 -28.516 16.094 1 98.56 836 MET A N 1
ATOM 6612 C CA . MET A 1 836 ? 1.782 -27.188 16.641 1 98.56 836 MET A CA 1
ATOM 6613 C C . MET A 1 836 ? 0.796 -26.156 16.109 1 98.56 836 MET A C 1
ATOM 6615 O O . MET A 1 836 ? 0.278 -25.344 16.875 1 98.56 836 MET A O 1
ATOM 6619 N N . LEU A 1 837 ? 0.579 -26.172 14.805 1 98.62 837 LEU A N 1
ATOM 6620 C CA . LEU A 1 837 ? -0.37 -25.266 14.18 1 98.62 837 LEU A CA 1
ATOM 6621 C C . LEU A 1 837 ? -1.744 -25.375 14.828 1 98.62 837 LEU A C 1
ATOM 6623 O O . LEU A 1 837 ? -2.352 -24.359 15.188 1 98.62 837 LEU A O 1
ATOM 6627 N N . ARG A 1 838 ? -2.221 -26.594 14.977 1 98.62 838 ARG A N 1
ATOM 6628 C CA . ARG A 1 838 ? -3.541 -26.875 15.531 1 98.62 838 ARG A CA 1
ATOM 6629 C C . ARG A 1 838 ? -3.637 -26.406 16.984 1 98.62 838 ARG A C 1
ATOM 6631 O O . ARG A 1 838 ? -4.637 -25.797 17.375 1 98.62 838 ARG A O 1
ATOM 6638 N N . GLU A 1 839 ? -2.645 -26.594 17.766 1 98.5 839 GLU A N 1
ATOM 6639 C CA . GLU A 1 839 ? -2.613 -26.172 19.172 1 98.5 839 GLU A CA 1
ATOM 6640 C C . GLU A 1 839 ? -2.629 -24.656 19.297 1 98.5 839 GLU A C 1
ATOM 6642 O O . GLU A 1 839 ? -3.371 -24.094 20.094 1 98.5 839 GLU A O 1
ATOM 6647 N N . LEU A 1 840 ? -1.787 -24 18.5 1 98.25 840 LEU A N 1
ATOM 6648 C CA . LEU A 1 840 ? -1.698 -22.531 18.562 1 98.25 840 LEU A CA 1
ATOM 6649 C C . LEU A 1 840 ? -2.998 -21.891 18.078 1 98.25 840 LEU A C 1
ATOM 6651 O O . LEU A 1 840 ? -3.439 -20.891 18.656 1 98.25 840 LEU A O 1
ATOM 6655 N N . LEU A 1 841 ? -3.611 -22.438 17.031 1 98.19 841 LEU A N 1
ATOM 6656 C CA . LEU A 1 841 ? -4.891 -21.906 16.562 1 98.19 841 LEU A CA 1
ATOM 6657 C C . LEU A 1 841 ? -5.977 -22.109 17.625 1 98.19 841 LEU A C 1
ATOM 6659 O O . LEU A 1 841 ? -6.844 -21.234 17.797 1 98.19 841 LEU A O 1
ATOM 6663 N N . ALA A 1 842 ? -5.938 -23.266 18.266 1 98.06 842 ALA A N 1
ATOM 6664 C CA . ALA A 1 842 ? -6.906 -23.562 19.328 1 98.06 842 ALA A CA 1
ATOM 6665 C C . ALA A 1 842 ? -6.797 -22.547 20.469 1 98.06 842 ALA A C 1
ATOM 6667 O O . ALA A 1 842 ? -7.805 -22.172 21.078 1 98.06 842 ALA A O 1
ATOM 6668 N N . GLU A 1 843 ? -5.613 -22.094 20.781 1 97.38 843 GLU A N 1
ATOM 6669 C CA . GLU A 1 843 ? -5.387 -21.078 21.828 1 97.38 843 GLU A CA 1
ATOM 6670 C C . GLU A 1 843 ? -6.117 -19.781 21.5 1 97.38 843 GLU A C 1
ATOM 6672 O O . GLU A 1 843 ? -6.52 -19.047 22.406 1 97.38 843 GLU A O 1
ATOM 6677 N N . HIS A 1 844 ? -6.277 -19.516 20.25 1 96.31 844 HIS A N 1
ATOM 6678 C CA . HIS A 1 844 ? -6.949 -18.297 19.844 1 96.31 844 HIS A CA 1
ATOM 6679 C C . HIS A 1 844 ? -8.383 -18.578 19.406 1 96.31 844 HIS A C 1
ATOM 6681 O O . HIS A 1 844 ? -9.023 -17.734 18.781 1 96.31 844 HIS A O 1
ATOM 6687 N N . LYS A 1 845 ? -8.859 -19.797 19.656 1 95.12 845 LYS A N 1
ATOM 6688 C CA . LYS A 1 845 ? -10.242 -20.219 19.453 1 95.12 845 LYS A CA 1
ATOM 6689 C C . LYS A 1 845 ? -10.609 -20.156 17.969 1 95.12 845 LYS A C 1
ATOM 6691 O O . LYS A 1 845 ? -11.727 -19.766 17.625 1 95.12 845 LYS A O 1
ATOM 6696 N N . VAL A 1 846 ? -9.68 -20.438 17.094 1 96.75 846 VAL A N 1
ATOM 6697 C CA . VAL A 1 846 ? -9.938 -20.531 15.656 1 96.75 846 VAL A CA 1
ATOM 6698 C C . VAL A 1 846 ? -10.43 -21.938 15.312 1 96.75 846 VAL A C 1
ATOM 6700 O O . VAL A 1 846 ? -9.734 -22.922 15.555 1 96.75 846 VAL A O 1
ATOM 6703 N N . PRO A 1 847 ? -11.609 -22.062 14.727 1 96.69 847 PRO A N 1
ATOM 6704 C CA . PRO A 1 847 ? -12.102 -23.391 14.352 1 96.69 847 PRO A CA 1
ATOM 6705 C C . PRO A 1 847 ? -11.203 -24.094 13.336 1 96.69 847 PRO A C 1
ATOM 6707 O O . PRO A 1 847 ? -10.75 -23.469 12.375 1 96.69 847 PRO A O 1
ATOM 6710 N N . THR A 1 848 ? -10.891 -25.375 13.578 1 97.56 848 THR A N 1
ATOM 6711 C CA . THR A 1 848 ? -10.078 -26.188 12.672 1 97.56 848 THR A CA 1
ATOM 6712 C C . THR A 1 848 ? -10.734 -27.531 12.406 1 97.56 848 THR A C 1
ATOM 6714 O O . THR A 1 848 ? -11.648 -27.938 13.133 1 97.56 848 THR A O 1
ATOM 6717 N N . HIS A 1 849 ? -10.438 -28.156 11.312 1 97.12 849 HIS A N 1
ATOM 6718 C CA . HIS A 1 849 ? -10.836 -29.5 10.898 1 97.12 849 HIS A CA 1
ATOM 6719 C C . HIS A 1 849 ? -9.688 -30.234 10.203 1 97.12 849 HIS A C 1
ATOM 6721 O O . HIS A 1 849 ? -8.969 -29.641 9.406 1 97.12 849 HIS A O 1
ATOM 6727 N N . PHE A 1 850 ? -9.422 -31.469 10.641 1 97.81 850 PHE A N 1
ATOM 6728 C CA . PHE A 1 850 ? -8.266 -32.188 10.094 1 97.81 850 PHE A CA 1
ATOM 6729 C C . PHE A 1 850 ? -8.359 -33.656 10.375 1 97.81 850 PHE A C 1
ATOM 6731 O O . PHE A 1 850 ? -9.086 -34.094 11.273 1 97.81 850 PHE A O 1
ATOM 6738 N N . ASN A 1 851 ? -7.684 -34.5 9.508 1 96.88 851 ASN A N 1
ATOM 6739 C CA . ASN A 1 851 ? -7.383 -35.906 9.82 1 96.88 851 ASN A CA 1
ATOM 6740 C C . ASN A 1 851 ? -6.137 -36.031 10.688 1 96.88 851 ASN A C 1
ATOM 6742 O O . ASN A 1 851 ? -5.113 -35.375 10.406 1 96.88 851 ASN A O 1
ATOM 6746 N N . GLN A 1 852 ? -6.18 -36.812 11.711 1 93.69 852 GLN A N 1
ATOM 6747 C CA . GLN A 1 852 ? -5.137 -36.844 12.734 1 93.69 852 GLN A CA 1
ATOM 6748 C C . GLN A 1 852 ? -3.777 -37.156 12.125 1 93.69 852 GLN A C 1
ATOM 6750 O O . GLN A 1 852 ? -2.754 -36.625 12.555 1 93.69 852 GLN A O 1
ATOM 6755 N N . ASP A 1 853 ? -3.725 -38 11.148 1 91.88 853 ASP A N 1
ATOM 6756 C CA . ASP A 1 853 ? -2.455 -38.438 10.562 1 91.88 853 ASP A CA 1
ATOM 6757 C C . ASP A 1 853 ? -2.203 -37.719 9.234 1 91.88 853 ASP A C 1
ATOM 6759 O O . ASP A 1 853 ? -1.576 -38.281 8.336 1 91.88 853 ASP A O 1
ATOM 6763 N N . SER A 1 854 ? -2.732 -36.531 9.055 1 95.81 854 SER A N 1
ATOM 6764 C CA . SER A 1 854 ? -2.525 -35.75 7.848 1 95.81 854 SER A CA 1
ATOM 6765 C C . SER A 1 854 ? -1.774 -34.438 8.156 1 95.81 854 SER A C 1
ATOM 6767 O O . SER A 1 854 ? -1.872 -33.938 9.266 1 95.81 854 SER A O 1
ATOM 6769 N N . ILE A 1 855 ? -0.992 -33.969 7.27 1 97.31 855 ILE A N 1
ATOM 6770 C CA . ILE A 1 855 ? -0.263 -32.719 7.453 1 97.31 855 ILE A CA 1
ATOM 6771 C C . ILE A 1 855 ? -1.123 -31.547 6.992 1 97.31 855 ILE A C 1
ATOM 6773 O O . ILE A 1 855 ? -0.68 -30.391 7.012 1 97.31 855 ILE A O 1
ATOM 6777 N N . ILE A 1 856 ? -2.391 -31.781 6.539 1 98 856 ILE A N 1
ATOM 6778 C CA . ILE A 1 856 ? -3.328 -30.766 6.082 1 98 856 ILE A CA 1
ATOM 6779 C C . ILE A 1 856 ? -4.262 -30.375 7.223 1 98 856 ILE A C 1
ATOM 6781 O O . ILE A 1 856 ? -4.867 -31.234 7.863 1 98 856 ILE A O 1
ATOM 6785 N N . THR A 1 857 ? -4.32 -29.125 7.551 1 98.38 857 THR A N 1
ATOM 6786 C CA . THR A 1 857 ? -5.234 -28.562 8.539 1 98.38 857 THR A CA 1
ATOM 6787 C C . THR A 1 857 ? -6.172 -27.547 7.891 1 98.38 857 THR A C 1
ATOM 6789 O O . THR A 1 857 ? -5.719 -26.625 7.211 1 98.38 857 THR A O 1
ATOM 6792 N N . LEU A 1 858 ? -7.449 -27.812 8.023 1 97.81 858 LEU A N 1
ATOM 6793 C CA . LEU A 1 858 ? -8.43 -26.828 7.574 1 97.81 858 LEU A CA 1
ATOM 6794 C C . LEU A 1 858 ? -8.719 -25.812 8.672 1 97.81 858 LEU A C 1
ATOM 6796 O O . LEU A 1 858 ? -8.766 -26.156 9.852 1 97.81 858 LEU A O 1
ATOM 6800 N N . LEU A 1 859 ? -8.875 -24.594 8.383 1 97.38 859 LEU A N 1
ATOM 6801 C CA . LEU A 1 859 ? -9.297 -23.562 9.312 1 97.38 859 LEU A CA 1
ATOM 6802 C C . LEU A 1 859 ? -10.344 -22.656 8.68 1 97.38 859 LEU A C 1
ATOM 6804 O O . LEU A 1 859 ? -10.484 -22.609 7.453 1 97.38 859 LEU A O 1
ATOM 6808 N N . GLU A 1 860 ? -11.062 -21.984 9.523 1 95.81 860 GLU A N 1
ATOM 6809 C CA . GLU A 1 860 ? -12.062 -21.062 9.016 1 95.81 860 GLU A CA 1
ATOM 6810 C C . GLU A 1 860 ? -11.422 -19.969 8.148 1 95.81 860 GLU A C 1
ATOM 6812 O O . GLU A 1 860 ? -10.234 -19.688 8.297 1 95.81 860 GLU A O 1
ATOM 6817 N N . TYR A 1 861 ? -12.234 -19.328 7.336 1 93.06 861 TYR A N 1
ATOM 6818 C CA . TYR A 1 861 ? -11.75 -18.328 6.395 1 93.06 861 TYR A CA 1
ATOM 6819 C C . TYR A 1 861 ? -11.164 -17.125 7.129 1 93.06 861 TYR A C 1
ATOM 6821 O O . TYR A 1 861 ? -11.883 -16.406 7.832 1 93.06 861 TYR A O 1
ATOM 6829 N N . PRO A 1 862 ? -9.898 -16.906 7.008 1 95.31 862 PRO A N 1
ATOM 6830 C CA . PRO A 1 862 ? -9.375 -15.602 7.406 1 95.31 862 PRO A CA 1
ATOM 6831 C C . PRO A 1 862 ? -9.617 -14.523 6.344 1 95.31 862 PRO A C 1
ATOM 6833 O O . PRO A 1 862 ? -10.109 -14.828 5.258 1 95.31 862 PRO A O 1
ATOM 6836 N N . PRO A 1 863 ? -9.289 -13.273 6.664 1 95.81 863 PRO A N 1
ATOM 6837 C CA . PRO A 1 863 ? -9.43 -12.25 5.621 1 95.81 863 PRO A CA 1
ATOM 6838 C C . PRO A 1 863 ? -8.672 -12.602 4.344 1 95.81 863 PRO A C 1
ATOM 6840 O O . PRO A 1 863 ? -7.598 -13.211 4.406 1 95.81 863 PRO A O 1
ATOM 6843 N N . ARG A 1 864 ? -9.141 -12.172 3.189 1 93.69 864 ARG A N 1
ATOM 6844 C CA . ARG A 1 864 ? -8.656 -12.586 1.876 1 93.69 864 ARG A CA 1
ATOM 6845 C C . ARG A 1 864 ? -7.184 -12.234 1.695 1 93.69 864 ARG A C 1
ATOM 6847 O O . ARG A 1 864 ? -6.445 -12.961 1.028 1 93.69 864 ARG A O 1
ATOM 6854 N N . TRP A 1 865 ? -6.742 -11.086 2.244 1 93.19 865 TRP A N 1
ATOM 6855 C CA . TRP A 1 865 ? -5.344 -10.703 2.062 1 93.19 865 TRP A CA 1
ATOM 6856 C C . TRP A 1 865 ? -4.418 -11.664 2.807 1 93.19 865 TRP A C 1
ATOM 6858 O O . TRP A 1 865 ? -3.26 -11.836 2.422 1 93.19 865 TRP A O 1
ATOM 6868 N N . LEU A 1 866 ? -4.867 -12.344 3.918 1 95.56 866 LEU A N 1
ATOM 6869 C CA . LEU A 1 866 ? -4.059 -13.359 4.586 1 95.56 866 LEU A CA 1
ATOM 6870 C C . LEU A 1 866 ? -4.027 -14.648 3.766 1 95.56 866 LEU A C 1
ATOM 6872 O O . LEU A 1 866 ? -3.014 -15.352 3.754 1 95.56 866 LEU A O 1
ATOM 6876 N N . VAL A 1 867 ? -5.219 -14.938 3.115 1 94.75 867 VAL A N 1
ATOM 6877 C CA . VAL A 1 867 ? -5.266 -16.078 2.211 1 94.75 867 VAL A CA 1
ATOM 6878 C C . VAL A 1 867 ? -4.234 -15.898 1.097 1 94.75 867 VAL A C 1
ATOM 6880 O O . VAL A 1 867 ? -3.52 -16.844 0.746 1 94.75 867 VAL A O 1
ATOM 6883 N N . GLN A 1 868 ? -4.176 -14.703 0.616 1 92.75 868 GLN A N 1
ATOM 6884 C CA . GLN A 1 868 ? -3.229 -14.375 -0.443 1 92.75 868 GLN A CA 1
ATOM 6885 C C . GLN A 1 868 ? -1.793 -14.398 0.076 1 92.75 868 GLN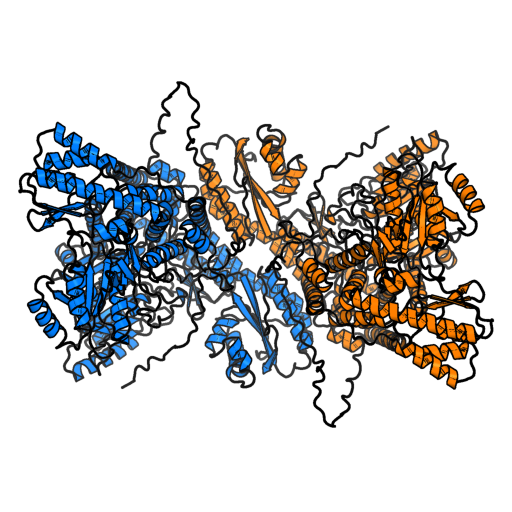 A C 1
ATOM 6887 O O . GLN A 1 868 ? -0.905 -14.969 -0.564 1 92.75 868 GLN A O 1
ATOM 6892 N N . GLU A 1 869 ? -1.537 -13.844 1.196 1 93.5 869 GLU A N 1
ATOM 6893 C CA . GLU A 1 869 ? -0.195 -13.695 1.753 1 93.5 869 GLU A CA 1
ATOM 6894 C C . GLU A 1 869 ? 0.435 -15.062 2.037 1 93.5 869 GLU A C 1
ATOM 6896 O O . GLU A 1 869 ? 1.618 -15.273 1.76 1 93.5 869 GLU A O 1
ATOM 6901 N N . PHE A 1 870 ? -0.334 -15.977 2.57 1 96.88 870 PHE A N 1
ATOM 6902 C CA . PHE A 1 870 ? 0.198 -17.281 2.955 1 96.88 870 PHE A CA 1
ATOM 6903 C C . PHE A 1 870 ? -0.146 -18.328 1.91 1 96.88 870 PHE A C 1
ATOM 6905 O O . PHE A 1 870 ? -0.002 -19.531 2.16 1 96.88 870 PHE A O 1
ATOM 6912 N N . HIS A 1 871 ? -0.656 -17.875 0.765 1 94.75 871 HIS A N 1
ATOM 6913 C CA . HIS A 1 871 ? -0.95 -18.719 -0.385 1 94.75 871 HIS A CA 1
ATOM 6914 C C . HIS A 1 871 ? -1.865 -19.875 0.003 1 94.75 871 HIS A C 1
ATOM 6916 O O . HIS A 1 871 ? -1.609 -21.031 -0.364 1 94.75 871 HIS A O 1
ATOM 6922 N N . LEU A 1 872 ? -2.879 -19.609 0.755 1 95.69 872 LEU A N 1
ATOM 6923 C CA . LEU A 1 872 ? -3.824 -20.641 1.167 1 95.69 872 LEU A CA 1
ATOM 6924 C C . LEU A 1 872 ? -4.828 -20.938 0.057 1 95.69 872 LEU A C 1
ATOM 6926 O O . LEU A 1 872 ? -5.023 -20.109 -0.842 1 95.69 872 LEU A O 1
ATOM 6930 N N . ALA A 1 873 ? -5.395 -22.094 0.091 1 92.44 873 ALA A N 1
ATOM 6931 C CA . ALA A 1 873 ? -6.395 -22.484 -0.896 1 92.44 873 ALA A CA 1
ATOM 6932 C C . ALA A 1 873 ? -7.75 -22.734 -0.236 1 92.44 873 ALA A C 1
ATOM 6934 O O . ALA A 1 873 ? -7.852 -23.484 0.73 1 92.44 873 ALA A O 1
ATOM 6935 N N . PRO A 1 874 ? -8.742 -22.078 -0.757 1 91.62 874 PRO A N 1
ATOM 6936 C CA . PRO A 1 874 ? -10.062 -22.188 -0.137 1 91.62 874 PRO A CA 1
ATOM 6937 C C . PRO A 1 874 ? -10.953 -23.234 -0.808 1 91.62 874 PRO A C 1
ATOM 6939 O O . PRO A 1 874 ? -10.773 -23.531 -1.995 1 91.62 874 PRO A O 1
ATOM 6942 N N . GLU A 1 875 ? -11.836 -23.844 -0.148 1 91.06 875 GLU A N 1
ATOM 6943 C CA . GLU A 1 875 ? -12.945 -24.656 -0.615 1 91.06 875 GLU A CA 1
ATOM 6944 C C . GLU A 1 875 ? -14.094 -24.656 0.391 1 91.06 875 GLU A C 1
ATOM 6946 O O . GLU A 1 875 ? -13.891 -24.953 1.57 1 91.06 875 GLU A O 1
ATOM 6951 N N . GLY A 1 876 ? -15.242 -24.234 -0.095 1 89.75 876 GLY A N 1
ATOM 6952 C CA . GLY A 1 876 ? -16.375 -24.125 0.817 1 89.75 876 GLY A CA 1
ATOM 6953 C C . GLY A 1 876 ? -16.141 -23.125 1.938 1 89.75 876 GLY A C 1
ATOM 6954 O O . GLY A 1 876 ? -15.742 -21.984 1.692 1 89.75 876 GLY A O 1
ATOM 6955 N N . ASP A 1 877 ? -16.328 -23.609 3.225 1 93.19 877 ASP A N 1
ATOM 6956 C CA . ASP A 1 877 ? -16.219 -22.75 4.395 1 93.19 877 ASP A CA 1
ATOM 6957 C C . ASP A 1 877 ? -14.812 -22.812 4.988 1 93.19 877 ASP A C 1
ATOM 6959 O O . ASP A 1 877 ? -14.578 -22.297 6.09 1 93.19 877 ASP A O 1
ATOM 6963 N N . TRP A 1 878 ? -13.914 -23.484 4.219 1 94.94 878 TRP A N 1
ATOM 6964 C CA . TRP A 1 878 ? -12.609 -23.75 4.816 1 94.94 878 TRP A CA 1
ATOM 6965 C C . TRP A 1 878 ? -11.492 -23.25 3.902 1 94.94 878 TRP A C 1
ATOM 6967 O O . TRP A 1 878 ? -11.695 -23.078 2.701 1 94.94 878 TRP A O 1
ATOM 6977 N N . VAL A 1 879 ? -10.391 -22.984 4.492 1 95.25 879 VAL A N 1
ATOM 6978 C CA . VAL A 1 879 ? -9.109 -22.906 3.809 1 95.25 879 VAL A CA 1
ATOM 6979 C C . VAL A 1 879 ? -8.148 -23.938 4.391 1 95.25 879 VAL A C 1
ATOM 6981 O O . VAL A 1 879 ? -8.312 -24.375 5.531 1 95.25 879 VAL A O 1
ATOM 6984 N N . HIS A 1 880 ? -7.273 -24.406 3.689 1 95.75 880 HIS A N 1
ATOM 6985 C CA . HIS A 1 880 ? -6.375 -25.375 4.305 1 95.75 880 HIS A CA 1
ATOM 6986 C C . HIS A 1 880 ? -4.945 -24.844 4.359 1 95.75 880 HIS A C 1
ATOM 6988 O O . HIS A 1 880 ? -4.543 -24.047 3.514 1 95.75 880 HIS A O 1
ATOM 6994 N N . PHE A 1 881 ? -4.277 -25.172 5.34 1 97.88 881 PHE A N 1
ATOM 6995 C CA . PHE A 1 881 ? -2.863 -24.969 5.621 1 97.88 881 PHE A CA 1
ATOM 6996 C C . PHE A 1 881 ? -2.115 -26.297 5.621 1 97.88 881 PHE A C 1
ATOM 6998 O O . PHE A 1 881 ? -2.496 -27.234 6.332 1 97.88 881 PHE A O 1
ATOM 7005 N N . ILE A 1 882 ? -1.116 -26.438 4.746 1 98.19 882 ILE A N 1
ATOM 7006 C CA . ILE A 1 882 ? -0.375 -27.672 4.613 1 98.19 882 ILE A CA 1
ATOM 7007 C C . ILE A 1 882 ? 1.043 -27.5 5.148 1 98.19 882 ILE A C 1
ATOM 7009 O O . ILE A 1 882 ? 1.807 -26.672 4.633 1 98.19 882 ILE A O 1
ATOM 7013 N N . THR A 1 883 ? 1.455 -28.25 6.133 1 98.25 883 THR A N 1
ATOM 7014 C CA . THR A 1 883 ? 2.777 -28.141 6.738 1 98.25 883 THR A CA 1
ATOM 7015 C C . THR A 1 883 ? 3.793 -28.984 5.98 1 98.25 883 THR A C 1
ATOM 7017 O O . THR A 1 883 ? 4.297 -29.984 6.512 1 98.25 883 THR A O 1
ATOM 7020 N N . MET A 1 884 ? 4.094 -28.578 4.789 1 98 884 MET A N 1
ATOM 7021 C CA . MET A 1 884 ? 5.102 -29.234 3.955 1 98 884 MET A CA 1
ATOM 7022 C C . MET A 1 884 ? 6.492 -29.078 4.562 1 98 884 MET A C 1
ATOM 7024 O O . MET A 1 884 ? 6.691 -28.266 5.469 1 98 884 MET A O 1
ATOM 7028 N N . PRO A 1 885 ? 7.492 -29.797 4.129 1 97.69 885 PRO A N 1
ATOM 7029 C CA . PRO A 1 885 ? 8.805 -29.812 4.773 1 97.69 885 PRO A CA 1
ATOM 7030 C C . PRO A 1 885 ? 9.445 -28.422 4.832 1 97.69 885 PRO A C 1
ATOM 7032 O O . PRO A 1 885 ? 10.219 -28.141 5.746 1 97.69 885 PRO A O 1
ATOM 7035 N N . HIS A 1 886 ? 9.141 -27.531 3.881 1 97.5 886 HIS A N 1
ATOM 7036 C CA . HIS A 1 886 ? 9.773 -26.219 3.836 1 97.5 886 HIS A CA 1
ATOM 7037 C C . HIS A 1 886 ? 9.156 -25.266 4.859 1 97.5 886 HIS A C 1
ATOM 7039 O O . HIS A 1 886 ? 9.688 -24.172 5.098 1 97.5 886 HIS A O 1
ATOM 7045 N N . ILE A 1 887 ? 8.031 -25.625 5.488 1 97.94 887 ILE A N 1
ATOM 7046 C CA . ILE A 1 887 ? 7.363 -24.797 6.488 1 97.94 887 ILE A CA 1
ATOM 7047 C C . ILE A 1 887 ? 7.969 -25.078 7.867 1 97.94 887 ILE A C 1
ATOM 7049 O O . ILE A 1 887 ? 7.852 -26.172 8.398 1 97.94 887 ILE A O 1
ATOM 7053 N N . CYS A 1 888 ? 8.586 -24.141 8.438 1 97 888 CYS A N 1
ATOM 7054 C CA . CYS A 1 888 ? 9.219 -24.297 9.742 1 97 888 CYS A CA 1
ATOM 7055 C C . CYS A 1 888 ? 8.328 -23.75 10.852 1 97 888 CYS A C 1
ATOM 7057 O O . CYS A 1 888 ? 7.316 -23.109 10.586 1 97 888 CYS A O 1
ATOM 7059 N N . PRO A 1 889 ? 8.641 -24.031 12.117 1 97.44 889 PRO A N 1
ATOM 7060 C CA . PRO A 1 889 ? 7.852 -23.547 13.25 1 97.44 889 PRO A CA 1
ATOM 7061 C C . PRO A 1 889 ? 7.715 -22.031 13.258 1 97.44 889 PRO A C 1
ATOM 7063 O O . PRO A 1 889 ? 6.676 -21.5 13.656 1 97.44 889 PRO A O 1
ATOM 7066 N N . THR A 1 890 ? 8.766 -21.328 12.828 1 96.75 890 THR A N 1
ATOM 7067 C CA . THR A 1 890 ? 8.734 -19.859 12.766 1 96.75 890 THR A CA 1
ATOM 7068 C C . THR A 1 890 ? 7.598 -19.391 11.867 1 96.75 890 THR A C 1
ATOM 7070 O O . THR A 1 890 ? 6.902 -18.422 12.203 1 96.75 890 THR A O 1
ATOM 7073 N N . THR A 1 891 ? 7.441 -20.031 10.734 1 98 891 THR A N 1
ATOM 7074 C CA . THR A 1 891 ? 6.375 -19.688 9.805 1 98 891 THR A CA 1
ATOM 7075 C C . THR A 1 891 ? 5.008 -19.953 10.422 1 98 891 THR A C 1
ATOM 7077 O O . THR A 1 891 ? 4.07 -19.172 10.234 1 98 891 THR A O 1
ATOM 7080 N N . ILE A 1 892 ? 4.902 -21.047 11.133 1 98.5 892 ILE A N 1
ATOM 7081 C CA . ILE A 1 892 ? 3.654 -21.406 11.805 1 98.5 892 ILE A CA 1
ATOM 7082 C C . ILE A 1 892 ? 3.285 -20.312 12.805 1 98.5 892 ILE A C 1
ATOM 7084 O O . ILE A 1 892 ? 2.143 -19.844 12.836 1 98.5 892 ILE A O 1
ATOM 7088 N N . ARG A 1 893 ? 4.219 -19.891 13.609 1 98 893 ARG A N 1
ATOM 7089 C CA . ARG A 1 893 ? 3.971 -18.828 14.586 1 98 893 ARG A CA 1
ATOM 7090 C C . ARG A 1 893 ? 3.615 -17.516 13.898 1 98 893 ARG A C 1
ATOM 7092 O O . ARG A 1 893 ? 2.748 -16.781 14.375 1 98 893 ARG A O 1
ATOM 7099 N N . ARG A 1 894 ? 4.367 -17.234 12.758 1 97.62 894 ARG A N 1
ATOM 7100 C CA . ARG A 1 894 ? 4.066 -16.031 11.977 1 97.62 894 ARG A CA 1
ATOM 7101 C C . ARG A 1 894 ? 2.611 -16.031 11.516 1 97.62 894 ARG A C 1
ATOM 7103 O O . ARG A 1 894 ? 1.925 -15.016 11.617 1 97.62 894 ARG A O 1
ATOM 7110 N N . PHE A 1 895 ? 2.189 -17.156 11.078 1 98.19 895 PHE A N 1
ATOM 7111 C CA . PHE A 1 895 ? 0.826 -17.266 10.57 1 98.19 895 PHE A CA 1
ATOM 7112 C C . PHE A 1 895 ? -0.185 -17.078 11.695 1 98.19 895 PHE A C 1
ATOM 7114 O O . PHE A 1 895 ? -1.133 -16.297 11.562 1 98.19 895 PHE A O 1
ATOM 7121 N N . VAL A 1 896 ? -0.027 -17.766 12.75 1 98.38 896 VAL A N 1
ATOM 7122 C CA . VAL A 1 896 ? -0.974 -17.703 13.859 1 98.38 896 VAL A CA 1
ATOM 7123 C C . VAL A 1 896 ? -1.044 -16.281 14.406 1 98.38 896 VAL A C 1
ATOM 7125 O O . VAL A 1 896 ? -2.125 -15.789 14.742 1 98.38 896 VAL A O 1
ATOM 7128 N N . ARG A 1 897 ? 0.102 -15.617 14.555 1 96.81 897 ARG A N 1
ATOM 7129 C CA . ARG A 1 897 ? 0.125 -14.234 15.008 1 96.81 897 ARG A CA 1
ATOM 7130 C C . ARG A 1 897 ? -0.682 -13.344 14.062 1 96.81 897 ARG A C 1
ATOM 7132 O O . ARG A 1 897 ? -1.38 -12.43 14.516 1 96.81 897 ARG A O 1
ATOM 7139 N N . ALA A 1 898 ? -0.501 -13.57 12.742 1 96.44 898 ALA A N 1
ATOM 7140 C CA . ALA A 1 898 ? -1.236 -12.773 11.758 1 96.44 898 ALA A CA 1
ATOM 7141 C C . ALA A 1 898 ? -2.742 -12.961 11.922 1 96.44 898 ALA A C 1
ATOM 7143 O O . ALA A 1 898 ? -3.506 -12 11.844 1 96.44 898 ALA A O 1
ATOM 7144 N N . VAL A 1 899 ? -3.176 -14.188 12.125 1 97.44 899 VAL A N 1
ATOM 7145 C CA . VAL A 1 899 ? -4.59 -14.492 12.305 1 97.44 899 VAL A CA 1
ATOM 7146 C C . VAL A 1 899 ? -5.094 -13.859 13.602 1 97.44 899 VAL A C 1
ATOM 7148 O O . VAL A 1 899 ? -6.16 -13.242 13.625 1 97.44 899 VAL A O 1
ATOM 7151 N N . ALA A 1 900 ? -4.352 -14.023 14.648 1 96.56 900 ALA A N 1
ATOM 7152 C CA . ALA A 1 900 ? -4.734 -13.477 15.945 1 96.56 900 ALA A CA 1
ATOM 7153 C C . ALA A 1 900 ? -4.797 -11.953 15.906 1 96.56 900 ALA A C 1
ATOM 7155 O O . ALA A 1 900 ? -5.625 -11.336 16.594 1 96.56 900 ALA A O 1
ATOM 7156 N N . ALA A 1 901 ? -3.934 -11.344 15.172 1 96.06 901 ALA A N 1
ATOM 7157 C CA . ALA A 1 901 ? -3.859 -9.891 15.086 1 96.06 901 ALA A CA 1
ATOM 7158 C C . ALA A 1 901 ? -5.148 -9.312 14.508 1 96.06 901 ALA A C 1
ATOM 7160 O O . ALA A 1 901 ? -5.527 -8.18 14.828 1 96.06 901 ALA A O 1
ATOM 7161 N N . ILE A 1 902 ? -5.848 -10.047 13.641 1 96.25 902 ILE A N 1
ATOM 7162 C CA . ILE A 1 902 ? -7.102 -9.57 13.062 1 96.25 902 ILE A CA 1
ATOM 7163 C C . ILE A 1 902 ? -8.117 -9.305 14.172 1 96.25 902 ILE A C 1
ATOM 7165 O O . ILE A 1 902 ? -8.742 -8.242 14.211 1 96.25 902 ILE A O 1
ATOM 7169 N N . ASP A 1 903 ? -8.227 -10.242 15.062 1 95.56 903 ASP A N 1
ATOM 7170 C CA . ASP A 1 903 ? -9.164 -10.086 16.172 1 95.56 903 ASP A CA 1
ATOM 7171 C C . ASP A 1 903 ? -8.766 -8.922 17.078 1 95.56 903 ASP A C 1
ATOM 7173 O O . ASP A 1 903 ? -9.617 -8.156 17.531 1 95.56 903 ASP A O 1
ATOM 7177 N N . THR A 1 904 ? -7.555 -8.82 17.312 1 96.19 904 THR A N 1
ATOM 7178 C CA . THR A 1 904 ? -7.055 -7.746 18.172 1 96.19 904 THR A CA 1
ATOM 7179 C C . THR A 1 904 ? -7.328 -6.387 17.531 1 96.19 904 THR A C 1
ATOM 7181 O O . THR A 1 904 ? -7.762 -5.453 18.203 1 96.19 904 THR A O 1
ATOM 7184 N N . ASN A 1 905 ? -7.023 -6.258 16.266 1 96.75 905 ASN A N 1
ATOM 7185 C CA . ASN A 1 905 ? -7.246 -5.008 15.547 1 96.75 905 ASN A CA 1
ATOM 7186 C C . ASN A 1 905 ? -8.734 -4.672 15.453 1 96.75 905 ASN A C 1
ATOM 7188 O O . ASN A 1 905 ? -9.117 -3.51 15.594 1 96.75 905 ASN A O 1
ATOM 7192 N N . CYS A 1 906 ? -9.547 -5.688 15.188 1 96.5 906 CYS A N 1
ATOM 7193 C CA . CYS A 1 906 ? -10.984 -5.461 15.18 1 96.5 906 CYS A CA 1
ATOM 7194 C C . CYS A 1 906 ? -11.477 -4.992 16.547 1 96.5 906 CYS A C 1
ATOM 7196 O O . CYS A 1 906 ? -12.266 -4.055 16.641 1 96.5 906 CYS A O 1
ATOM 7198 N N . SER A 1 907 ? -11 -5.645 17.578 1 96.25 907 SER A N 1
ATOM 7199 C CA . SER A 1 907 ? -11.383 -5.254 18.938 1 96.25 907 SER A CA 1
ATOM 7200 C C . SER A 1 907 ? -10.992 -3.807 19.219 1 96.25 907 SER A C 1
ATOM 7202 O O . SER A 1 907 ? -11.719 -3.088 19.906 1 96.25 907 SER A O 1
ATOM 7204 N N . THR A 1 908 ? -9.852 -3.35 18.766 1 96.56 908 THR A N 1
ATOM 7205 C CA . THR A 1 908 ? -9.406 -1.97 18.922 1 96.56 908 THR A CA 1
ATOM 7206 C C . THR A 1 908 ? -10.367 -1.009 18.219 1 96.56 908 THR A C 1
ATOM 7208 O O . THR A 1 908 ? -10.766 0.003 18.797 1 96.56 908 THR A O 1
ATOM 7211 N N . ALA A 1 909 ? -10.703 -1.332 16.969 1 96.31 909 ALA A N 1
ATOM 7212 C CA . ALA A 1 909 ? -11.664 -0.511 16.25 1 96.31 909 ALA A CA 1
ATOM 7213 C C . ALA A 1 909 ? -13.008 -0.458 16.969 1 96.31 909 ALA A C 1
ATOM 7215 O O . ALA A 1 909 ? -13.648 0.594 17.016 1 96.31 909 ALA A O 1
ATOM 7216 N N . PHE A 1 910 ? -13.43 -1.621 17.531 1 96.25 910 PHE A N 1
ATOM 7217 C CA . PHE A 1 910 ? -14.695 -1.705 18.25 1 96.25 910 PHE A CA 1
ATOM 7218 C C . PHE A 1 910 ? -14.664 -0.822 19.5 1 96.25 910 PHE A C 1
ATOM 7220 O O . PHE A 1 910 ? -15.664 -0.195 19.844 1 96.25 910 PHE A O 1
ATOM 7227 N N . ASP A 1 911 ? -13.523 -0.771 20.109 1 94.88 911 ASP A N 1
ATOM 7228 C CA . ASP A 1 911 ? -13.375 0.059 21.297 1 94.88 911 ASP A CA 1
ATOM 7229 C C . ASP A 1 911 ? -13.516 1.541 20.969 1 94.88 911 ASP A C 1
ATOM 7231 O O . ASP A 1 911 ? -14.07 2.312 21.75 1 94.88 911 ASP A O 1
ATOM 7235 N N . TYR A 1 912 ? -13.008 1.992 19.844 1 94.75 912 TYR A N 1
ATOM 7236 C CA . TYR A 1 912 ? -13.07 3.389 19.422 1 94.75 912 TYR A CA 1
ATOM 7237 C C . TYR A 1 912 ? -14.516 3.824 19.188 1 94.75 912 TYR A C 1
ATOM 7239 O O . TYR A 1 912 ? -14.867 4.977 19.453 1 94.75 912 TYR A O 1
ATOM 7247 N N . ILE A 1 913 ? -15.391 2.879 18.719 1 94.75 913 ILE A N 1
ATOM 7248 C CA . ILE A 1 913 ? -16.719 3.309 18.312 1 94.75 913 ILE A CA 1
ATOM 7249 C C . ILE A 1 913 ? -17.766 2.754 19.281 1 94.75 913 ILE A C 1
ATOM 7251 O O . ILE A 1 913 ? -18.953 3.045 19.156 1 94.75 913 ILE A O 1
ATOM 7255 N N . GLY A 1 914 ? -17.391 1.917 20.266 1 93.56 914 GLY A N 1
ATOM 7256 C CA . GLY A 1 914 ? -18.312 1.132 21.078 1 93.56 914 GLY A CA 1
ATOM 7257 C C . GLY A 1 914 ? -19.359 1.976 21.781 1 93.56 914 GLY A C 1
ATOM 7258 O O . GLY A 1 914 ? -20.547 1.649 21.766 1 93.56 914 GLY A O 1
ATOM 7259 N N . HIS A 1 915 ? -18.984 3.068 22.422 1 91.75 915 HIS A N 1
ATOM 7260 C CA . HIS A 1 915 ? -19.922 3.928 23.156 1 91.75 915 HIS A CA 1
ATOM 7261 C C . HIS A 1 915 ? -20.859 4.652 22.203 1 91.75 915 HIS A C 1
ATOM 7263 O O . HIS A 1 915 ? -22.047 4.809 22.5 1 91.75 915 HIS A O 1
ATOM 7269 N N . SER A 1 916 ? -20.281 5.125 21.094 1 92.56 916 SER A N 1
ATOM 7270 C CA . SER A 1 916 ? -21.094 5.809 20.094 1 92.56 916 SER A CA 1
ATOM 7271 C C . SER A 1 916 ? -22.156 4.867 19.516 1 92.56 916 SER A C 1
ATOM 7273 O O . SER A 1 916 ? -23.297 5.27 19.297 1 92.56 916 SER A O 1
ATOM 7275 N N . LEU A 1 917 ? -21.688 3.613 19.219 1 94.06 917 LEU A N 1
ATOM 7276 C CA . LEU A 1 917 ? -22.625 2.621 18.688 1 94.06 917 LEU A CA 1
ATOM 7277 C C . LEU A 1 917 ? -23.719 2.305 19.703 1 94.06 917 LEU A C 1
ATOM 7279 O O . LEU A 1 917 ? -24.891 2.221 19.344 1 94.06 917 LEU A O 1
ATOM 7283 N N . ALA A 1 918 ? -23.359 2.133 20.922 1 92.62 918 ALA A N 1
ATOM 7284 C CA . ALA A 1 918 ? -24.344 1.858 21.984 1 92.62 918 ALA A CA 1
ATOM 7285 C C . ALA A 1 918 ? -25.359 2.98 22.078 1 92.62 918 ALA A C 1
ATOM 7287 O O . ALA A 1 918 ? -26.562 2.723 22.188 1 92.62 918 ALA A O 1
ATOM 7288 N N . SER A 1 919 ? -24.875 4.203 22.031 1 89.19 919 SER A N 1
ATOM 7289 C CA . SER A 1 919 ? -25.766 5.363 22.094 1 89.19 919 SER A CA 1
ATOM 7290 C C . SER A 1 919 ? -26.719 5.395 20.906 1 89.19 919 SER A C 1
ATOM 7292 O O . SER A 1 919 ? -27.891 5.758 21.047 1 89.19 919 SER A O 1
ATOM 7294 N N . SER A 1 920 ? -26.234 5.008 19.766 1 90.81 920 SER A N 1
ATOM 7295 C CA . SER A 1 920 ? -27.047 5.031 18.547 1 90.81 920 SER A CA 1
ATOM 7296 C C . SER A 1 920 ? -28.094 3.926 18.547 1 90.81 920 SER A C 1
ATOM 7298 O O . SER A 1 920 ? -29.125 4.043 17.906 1 90.81 920 SER A O 1
ATOM 7300 N N . LEU A 1 921 ? -27.797 2.838 19.281 1 91.56 921 LEU A N 1
ATOM 7301 C CA . LEU A 1 921 ? -28.703 1.695 19.312 1 91.56 921 LEU A CA 1
ATOM 7302 C C . LEU A 1 921 ? -29.516 1.681 20.609 1 91.56 921 LEU A C 1
ATOM 7304 O O . LEU A 1 921 ? -30.172 0.686 20.922 1 91.56 921 LEU A O 1
ATOM 7308 N N . HIS A 1 922 ? -29.484 2.668 21.375 1 86.56 922 HIS A N 1
ATOM 7309 C CA . HIS A 1 922 ? -30.188 2.816 22.641 1 86.56 922 HIS A CA 1
ATOM 7310 C C . HIS A 1 922 ? -29.828 1.7 23.609 1 86.56 922 HIS A C 1
ATOM 7312 O O . HIS A 1 922 ? -30.703 1.097 24.234 1 86.56 922 HIS A O 1
ATOM 7318 N N . LEU A 1 923 ? -28.531 1.398 23.516 1 83.81 923 LEU A N 1
ATOM 7319 C CA . LEU A 1 923 ? -28.016 0.404 24.453 1 83.81 923 LEU A CA 1
ATOM 7320 C C . LEU A 1 923 ? -27.172 1.062 25.531 1 83.81 923 LEU A C 1
ATOM 7322 O O . LEU A 1 923 ? -26.703 2.191 25.359 1 83.81 923 LEU A O 1
ATOM 7326 N N . SER A 1 924 ? -27.141 0.371 26.578 1 77.06 924 SER A N 1
ATOM 7327 C CA . SER A 1 924 ? -26.328 0.913 27.672 1 77.06 924 SER A CA 1
ATOM 7328 C C . SER A 1 924 ? -24.906 0.39 27.609 1 77.06 924 SER A C 1
ATOM 7330 O O . SER A 1 924 ? -24.672 -0.757 27.219 1 77.06 924 SER A O 1
ATOM 7332 N N . GLY A 1 925 ? -24.078 1.214 28.016 1 75.44 925 GLY A N 1
ATOM 7333 C CA . GLY A 1 925 ? -22.688 0.814 28.094 1 75.44 925 GLY A CA 1
ATOM 7334 C C . GLY A 1 925 ? -22 0.703 26.734 1 75.44 925 GLY A C 1
ATOM 7335 O O . GLY A 1 925 ? -22.188 1.563 25.875 1 75.44 925 GLY A O 1
ATOM 7336 N N . ARG A 1 926 ? -21.125 -0.23 26.672 1 76.12 926 ARG A N 1
ATOM 7337 C CA . ARG A 1 926 ? -20.375 -0.464 25.438 1 76.12 926 ARG A CA 1
ATOM 7338 C C . ARG A 1 926 ? -20.922 -1.674 24.688 1 76.12 926 ARG A C 1
ATOM 7340 O O . ARG A 1 926 ? -21.188 -2.717 25.281 1 76.12 926 ARG A O 1
ATOM 7347 N N . THR A 1 927 ? -21.312 -1.415 23.453 1 79.62 927 THR A N 1
ATOM 7348 C CA . THR A 1 927 ? -21.781 -2.506 22.609 1 79.62 927 THR A CA 1
ATOM 7349 C C . THR A 1 927 ? -20.609 -3.176 21.891 1 79.62 927 THR A C 1
ATOM 7351 O O . THR A 1 927 ? -19.672 -2.5 21.453 1 79.62 927 THR A O 1
ATOM 7354 N N . GLN A 1 928 ? -20.766 -4.477 21.891 1 82.81 928 GLN A N 1
ATOM 7355 C CA . GLN A 1 928 ? -19.719 -5.215 21.203 1 82.81 928 GLN A CA 1
ATOM 7356 C C . GLN A 1 928 ? -20.172 -5.688 19.828 1 82.81 928 GLN A C 1
ATOM 7358 O O . GLN A 1 928 ? -21.297 -6.156 19.672 1 82.81 928 GLN A O 1
ATOM 7363 N N . LEU A 1 929 ? -19.406 -5.336 18.828 1 93.06 929 LEU A N 1
ATOM 7364 C CA . LEU A 1 929 ? -19.594 -5.879 17.5 1 93.06 929 LEU A CA 1
ATOM 7365 C C . LEU A 1 929 ? -18.984 -7.277 17.391 1 93.06 929 LEU A C 1
ATOM 7367 O O . LEU A 1 929 ? -18 -7.582 18.047 1 93.06 929 LEU A O 1
ATOM 7371 N N . ARG A 1 930 ? -19.719 -8.094 16.688 1 94.62 930 ARG A N 1
ATOM 7372 C CA . ARG A 1 930 ? -19.203 -9.422 16.359 1 94.62 930 ARG A CA 1
ATOM 7373 C C . ARG A 1 930 ? -18.703 -9.492 14.922 1 94.62 930 ARG A C 1
ATOM 7375 O O . ARG A 1 930 ? -19.391 -9.023 14.008 1 94.62 930 ARG A O 1
ATOM 7382 N N . ARG A 1 931 ? -17.469 -10 14.82 1 95.94 931 ARG A N 1
ATOM 7383 C CA . ARG A 1 931 ? -16.938 -10.266 13.484 1 95.94 931 ARG A CA 1
ATOM 7384 C C . ARG A 1 931 ? -17.578 -11.523 12.891 1 95.94 931 ARG A C 1
ATOM 7386 O O . ARG A 1 931 ? -17.703 -12.539 13.57 1 95.94 931 ARG A O 1
ATOM 7393 N N . LEU A 1 932 ? -18.031 -11.469 11.672 1 96.75 932 LEU A N 1
ATOM 7394 C CA . LEU A 1 932 ? -18.688 -12.586 11 1 96.75 932 LEU A CA 1
ATOM 7395 C C . LEU A 1 932 ? -17.672 -13.43 10.234 1 96.75 932 LEU A C 1
ATOM 7397 O O . LEU A 1 932 ? -16.953 -12.906 9.383 1 96.75 932 LEU A O 1
ATOM 7401 N N . THR A 1 933 ? -17.656 -14.703 10.539 1 95.5 933 THR A N 1
ATOM 7402 C CA . THR A 1 933 ? -16.719 -15.625 9.898 1 95.5 933 THR A CA 1
ATOM 7403 C C . THR A 1 933 ? -17.453 -16.844 9.344 1 95.5 933 THR A C 1
ATOM 7405 O O . THR A 1 933 ? -18.656 -17 9.57 1 95.5 933 THR A O 1
ATOM 7408 N N . SER A 1 934 ? -16.781 -17.656 8.578 1 94.94 934 SER A N 1
ATOM 7409 C CA . SER A 1 934 ? -17.406 -18.734 7.82 1 94.94 934 SER A CA 1
ATOM 7410 C C . SER A 1 934 ? -17.938 -19.828 8.742 1 94.94 934 SER A C 1
ATOM 7412 O O . SER A 1 934 ? -18.844 -20.578 8.375 1 94.94 934 SER A O 1
ATOM 7414 N N . ARG A 1 935 ? -17.391 -19.922 9.961 1 92.88 935 ARG A N 1
ATOM 7415 C CA . ARG A 1 935 ? -17.797 -21.047 10.812 1 92.88 935 ARG A CA 1
ATOM 7416 C C . ARG A 1 935 ? -18.5 -20.562 12.062 1 92.88 935 ARG A C 1
ATOM 7418 O O . ARG A 1 935 ? -18.766 -21.344 12.984 1 92.88 935 ARG A O 1
ATOM 7425 N N . ASN A 1 936 ? -18.844 -19.344 12.086 1 90.38 936 ASN A N 1
ATOM 7426 C CA . ASN A 1 936 ? -19.531 -18.781 13.25 1 90.38 936 ASN A CA 1
ATOM 7427 C C . ASN A 1 936 ? -21.047 -18.891 13.117 1 90.38 936 ASN A C 1
ATOM 7429 O O . ASN A 1 936 ? -21.594 -18.719 12.023 1 90.38 936 ASN A O 1
ATOM 7433 N N . THR A 1 937 ? -21.75 -19.125 14.227 1 90.75 937 THR A N 1
ATOM 7434 C CA . THR A 1 937 ? -23.203 -19.281 14.242 1 90.75 937 THR A CA 1
ATOM 7435 C C . THR A 1 937 ? -23.891 -17.953 13.977 1 90.75 937 THR A C 1
ATOM 7437 O O . THR A 1 937 ? -25.016 -17.922 13.445 1 90.75 937 THR A O 1
ATOM 7440 N N . TYR A 1 938 ? -23.297 -16.891 14.367 1 93.62 938 TYR A N 1
ATOM 7441 C CA . TYR A 1 938 ? -23.859 -15.562 14.148 1 93.62 938 TYR A CA 1
ATOM 7442 C C . TYR A 1 938 ? -23.969 -15.25 12.664 1 93.62 938 TYR A C 1
ATOM 7444 O O . TYR A 1 938 ? -24.891 -14.547 12.234 1 93.62 938 TYR A O 1
ATOM 7452 N N . SER A 1 939 ? -23.047 -15.797 11.898 1 95.81 939 SER A N 1
ATOM 7453 C CA . SER A 1 939 ? -23.047 -15.578 10.461 1 95.81 939 SER A CA 1
ATOM 7454 C C . SER A 1 939 ? -24.297 -16.172 9.805 1 95.81 939 SER A C 1
ATOM 7456 O O . SER A 1 939 ? -24.828 -15.609 8.852 1 95.81 939 SER A O 1
ATOM 7458 N N . GLU A 1 940 ? -24.734 -17.25 10.344 1 94.81 940 GLU A N 1
ATOM 7459 C CA . GLU A 1 940 ? -25.938 -17.875 9.797 1 94.81 940 GLU A CA 1
ATOM 7460 C C . GLU A 1 940 ? -27.172 -17.016 10.047 1 94.81 940 GLU A C 1
ATOM 7462 O O . GLU A 1 940 ? -28.078 -16.953 9.203 1 94.81 940 GLU A O 1
ATOM 7467 N N . LYS A 1 941 ? -27.219 -16.406 11.188 1 95.31 941 LYS A N 1
ATOM 7468 C CA . LYS A 1 941 ? -28.328 -15.5 11.508 1 95.31 941 LYS A CA 1
ATOM 7469 C C . LYS A 1 941 ? -28.344 -14.289 10.578 1 95.31 941 LYS A C 1
ATOM 7471 O O . LYS A 1 941 ? -29.406 -13.852 10.133 1 95.31 941 LYS A O 1
ATOM 7476 N N . VAL A 1 942 ? -27.188 -13.797 10.367 1 96.69 942 VAL A N 1
ATOM 7477 C CA . VAL A 1 942 ? -27.062 -12.641 9.484 1 96.69 942 VAL A CA 1
ATOM 7478 C C . VAL A 1 942 ? -27.438 -13.039 8.055 1 96.69 942 VAL A C 1
ATOM 7480 O O . VAL A 1 942 ? -28.078 -12.266 7.336 1 96.69 942 VAL A O 1
ATOM 7483 N N . LEU A 1 943 ? -27.062 -14.242 7.621 1 96.69 943 LEU A N 1
ATOM 7484 C CA . LEU A 1 943 ? -27.391 -14.727 6.285 1 96.69 943 LEU A CA 1
ATOM 7485 C C . LEU A 1 943 ? -28.906 -14.852 6.117 1 96.69 943 LEU A C 1
ATOM 7487 O O . LEU A 1 943 ? -29.438 -14.578 5.039 1 96.69 943 LEU A O 1
ATOM 7491 N N . ALA A 1 944 ? -29.562 -15.234 7.172 1 95.69 944 ALA A N 1
ATOM 7492 C CA . ALA A 1 944 ? -31.031 -15.312 7.133 1 95.69 944 ALA A CA 1
ATOM 7493 C C . ALA A 1 944 ? -31.641 -13.938 6.922 1 95.69 944 ALA A C 1
ATOM 7495 O O . ALA A 1 944 ? -32.594 -13.781 6.137 1 95.69 944 ALA A O 1
ATOM 7496 N N . VAL A 1 945 ? -31.141 -12.984 7.629 1 95.69 945 VAL A N 1
ATOM 7497 C CA . VAL A 1 945 ? -31.609 -11.609 7.504 1 95.69 945 VAL A CA 1
ATOM 7498 C C . VAL A 1 945 ? -31.312 -11.086 6.102 1 95.69 945 VAL A C 1
ATOM 7500 O O . VAL A 1 945 ? -32.156 -10.438 5.48 1 95.69 945 VAL A O 1
ATOM 7503 N N . ALA A 1 946 ? -30.094 -11.328 5.641 1 95.69 946 ALA A N 1
ATOM 7504 C CA . ALA A 1 946 ? -29.688 -10.867 4.316 1 95.69 946 ALA A CA 1
ATOM 7505 C C . ALA A 1 946 ? -30.547 -11.492 3.223 1 95.69 946 ALA A C 1
ATOM 7507 O O . ALA A 1 946 ? -30.844 -10.852 2.213 1 95.69 946 ALA A O 1
ATOM 7508 N N . ASN A 1 947 ? -30.844 -12.789 3.393 1 95.25 947 ASN A N 1
ATOM 7509 C CA . ASN A 1 947 ? -31.719 -13.461 2.438 1 95.25 947 ASN A CA 1
ATOM 7510 C C . ASN A 1 947 ? -33.062 -12.742 2.301 1 95.25 947 ASN A C 1
ATOM 7512 O O . ASN A 1 947 ? -33.531 -12.5 1.188 1 95.25 947 ASN A O 1
ATOM 7516 N N . LEU A 1 948 ? -33.625 -12.32 3.383 1 93.81 948 LEU A N 1
ATOM 7517 C CA . LEU A 1 948 ? -34.906 -11.656 3.41 1 93.81 948 LEU A CA 1
ATOM 7518 C C . LEU A 1 948 ? -34.812 -10.227 2.898 1 93.81 948 LEU A C 1
ATOM 7520 O O . LEU A 1 948 ? -35.625 -9.781 2.094 1 93.81 948 LEU A O 1
ATOM 7524 N N . ALA A 1 949 ? -33.781 -9.531 3.385 1 94.62 949 ALA A N 1
ATOM 7525 C CA . ALA A 1 949 ? -33.688 -8.102 3.146 1 94.62 949 ALA A CA 1
ATOM 7526 C C . ALA A 1 949 ? -33.156 -7.812 1.737 1 94.62 949 ALA A C 1
ATOM 7528 O O . ALA A 1 949 ? -33.469 -6.77 1.156 1 94.62 949 ALA A O 1
ATOM 7529 N N . ILE A 1 950 ? -32.375 -8.711 1.146 1 94.69 950 ILE A N 1
ATOM 7530 C CA . ILE A 1 950 ? -31.719 -8.43 -0.131 1 94.69 950 ILE A CA 1
ATOM 7531 C C . ILE A 1 950 ? -32.312 -9.305 -1.222 1 94.69 950 ILE A C 1
ATOM 7533 O O . ILE A 1 950 ? -32.875 -8.797 -2.209 1 94.69 950 ILE A O 1
ATOM 7537 N N . LEU A 1 951 ? -32.281 -10.609 -1.029 1 93.69 951 LEU A N 1
ATOM 7538 C CA . LEU A 1 951 ? -32.625 -11.547 -2.098 1 93.69 951 LEU A CA 1
ATOM 7539 C C . LEU A 1 951 ? -34.156 -11.609 -2.291 1 93.69 951 LEU A C 1
ATOM 7541 O O . LEU A 1 951 ? -34.625 -11.672 -3.424 1 93.69 951 LEU A O 1
ATOM 7545 N N . GLN A 1 952 ? -34.938 -11.57 -1.199 1 92.5 952 GLN A N 1
ATOM 7546 C CA . GLN A 1 952 ? -36.375 -11.75 -1.301 1 92.5 952 GLN A CA 1
ATOM 7547 C C . GLN A 1 952 ? -37.094 -10.406 -1.4 1 92.5 952 GLN A C 1
ATOM 7549 O O . GLN A 1 952 ? -38.281 -10.352 -1.697 1 92.5 952 GLN A O 1
ATOM 7554 N N . ASN A 1 953 ? -36.375 -9.344 -1.111 1 90.94 953 ASN A N 1
ATOM 7555 C CA . ASN A 1 953 ? -36.969 -8.008 -1.187 1 90.94 953 ASN A CA 1
ATOM 7556 C C . ASN A 1 953 ? -37 -7.492 -2.623 1 90.94 953 ASN A C 1
ATOM 7558 O O . ASN A 1 953 ? -35.938 -7.219 -3.219 1 90.94 953 ASN A O 1
ATOM 7562 N N . LEU A 1 954 ? -38.062 -7.145 -3.164 1 87.31 954 LEU A N 1
ATOM 7563 C CA . LEU A 1 954 ? -38.25 -6.711 -4.543 1 87.31 954 LEU A CA 1
ATOM 7564 C C . LEU A 1 954 ? -37.656 -5.32 -4.766 1 87.31 954 LEU A C 1
ATOM 7566 O O . LEU A 1 954 ? -37.25 -4.988 -5.875 1 87.31 954 LEU A O 1
ATOM 7570 N N . GLN A 1 955 ? -37.656 -4.543 -3.727 1 85.88 955 GLN A N 1
ATOM 7571 C CA . GLN A 1 955 ? -37.156 -3.174 -3.838 1 85.88 955 GLN A CA 1
ATOM 7572 C C . GLN A 1 955 ? -35.625 -3.143 -3.926 1 85.88 955 GLN A C 1
ATOM 7574 O O . GLN A 1 955 ? -35.062 -2.119 -4.289 1 85.88 955 GLN A O 1
ATOM 7579 N N . ALA A 1 956 ? -35.062 -4.336 -3.727 1 90.5 956 ALA A N 1
ATOM 7580 C CA . ALA A 1 956 ? -33.594 -4.371 -3.707 1 90.5 956 ALA A CA 1
ATOM 7581 C C . ALA A 1 956 ? -33.062 -4.918 -5.02 1 90.5 956 ALA A C 1
ATOM 7583 O O . ALA A 1 956 ? -31.938 -5.453 -5.055 1 90.5 956 ALA A O 1
ATOM 7584 N N . GLN A 1 957 ? -33.75 -4.875 -6.09 1 89.25 957 GLN A N 1
ATOM 7585 C CA . GLN A 1 957 ? -33.344 -5.445 -7.371 1 89.25 957 GLN A CA 1
ATOM 7586 C C . GLN A 1 957 ? -32.094 -4.766 -7.895 1 89.25 957 GLN A C 1
ATOM 7588 O O . GLN A 1 957 ? -31.172 -5.434 -8.398 1 89.25 957 GLN A O 1
ATOM 7593 N N . SER A 1 958 ? -32.062 -3.475 -7.781 1 88.12 958 SER A N 1
ATOM 7594 C CA . SER A 1 958 ? -30.891 -2.738 -8.266 1 88.12 958 SER A CA 1
ATOM 7595 C C . SER A 1 958 ? -29.625 -3.125 -7.504 1 88.12 958 SER A C 1
ATOM 7597 O O . SER A 1 958 ? -28.547 -3.229 -8.086 1 88.12 958 SER A O 1
ATOM 7599 N N . VAL A 1 959 ? -29.812 -3.334 -6.27 1 90.75 959 VAL A N 1
ATOM 7600 C CA . VAL A 1 959 ? -28.688 -3.744 -5.418 1 90.75 959 VAL A CA 1
ATOM 7601 C C . VAL A 1 959 ? -28.188 -5.121 -5.848 1 90.75 959 VAL A C 1
ATOM 7603 O O . VAL A 1 959 ? -26.984 -5.344 -5.973 1 90.75 959 VAL A O 1
ATOM 7606 N N . ARG A 1 960 ? -29.078 -5.996 -6.129 1 92.38 960 ARG A N 1
ATOM 7607 C CA . ARG A 1 960 ? -28.734 -7.355 -6.527 1 92.38 960 ARG A CA 1
ATOM 7608 C C . ARG A 1 960 ? -28 -7.367 -7.863 1 92.38 960 ARG A C 1
ATOM 7610 O O . ARG A 1 960 ? -27 -8.062 -8.023 1 92.38 960 ARG A O 1
ATOM 7617 N N . ASP A 1 961 ? -28.469 -6.59 -8.742 1 91.38 961 ASP A N 1
ATOM 7618 C CA . ASP A 1 961 ? -27.875 -6.562 -10.078 1 91.38 961 ASP A CA 1
ATOM 7619 C C . ASP A 1 961 ? -26.5 -5.926 -10.062 1 91.38 961 ASP A C 1
ATOM 7621 O O . ASP A 1 961 ? -25.562 -6.445 -10.664 1 91.38 961 ASP A O 1
ATOM 7625 N N . ASP A 1 962 ? -26.375 -4.887 -9.297 1 90.06 962 ASP A N 1
ATOM 7626 C CA . ASP A 1 962 ? -25.109 -4.137 -9.289 1 90.06 962 ASP A CA 1
ATOM 7627 C C . ASP A 1 962 ? -24.031 -4.883 -8.508 1 90.06 962 ASP A C 1
ATOM 7629 O O . ASP A 1 962 ? -22.859 -4.824 -8.867 1 90.06 962 ASP A O 1
ATOM 7633 N N . LEU A 1 963 ? -24.469 -5.594 -7.484 1 92.25 963 LEU A N 1
ATOM 7634 C CA . LEU A 1 963 ? -23.484 -6.281 -6.641 1 92.25 963 LEU A CA 1
ATOM 7635 C C . LEU A 1 963 ? -23.359 -7.742 -7.047 1 92.25 963 LEU A C 1
ATOM 7637 O O . LEU A 1 963 ? -22.531 -8.477 -6.492 1 92.25 963 LEU A O 1
ATOM 7641 N N . GLY A 1 964 ? -24.203 -8.148 -7.977 1 91.62 964 GLY A N 1
ATOM 7642 C CA . GLY A 1 964 ? -24.141 -9.523 -8.469 1 91.62 964 GLY A CA 1
ATOM 7643 C C . GLY A 1 964 ? -24.594 -10.539 -7.438 1 91.62 964 GLY A C 1
ATOM 7644 O O . GLY A 1 964 ? -23.984 -11.609 -7.312 1 91.62 964 GLY A O 1
ATOM 7645 N N . LEU A 1 965 ? -25.547 -10.25 -6.586 1 94.06 965 LEU A N 1
ATOM 7646 C CA . LEU A 1 965 ? -26.062 -11.141 -5.555 1 94.06 965 LEU A CA 1
ATOM 7647 C C . LEU A 1 965 ? -27.328 -11.844 -6.039 1 94.06 965 LEU A C 1
ATOM 7649 O O . LEU A 1 965 ? -28.438 -11.297 -5.941 1 94.06 965 LEU A O 1
ATOM 7653 N N . ARG A 1 966 ? -27.234 -13.055 -6.473 1 90.94 966 ARG A N 1
ATOM 7654 C CA . ARG A 1 966 ? -28.359 -13.781 -7.055 1 90.94 966 ARG A CA 1
ATOM 7655 C C . ARG A 1 966 ? -28.828 -14.891 -6.125 1 90.94 966 ARG A C 1
ATOM 7657 O O . ARG A 1 966 ? -30.016 -15.227 -6.105 1 90.94 966 ARG A O 1
ATOM 7664 N N . LYS A 1 967 ? -27.891 -15.477 -5.457 1 93.25 967 LYS A N 1
ATOM 7665 C CA . LYS A 1 967 ? -28.188 -16.562 -4.523 1 93.25 967 LYS A CA 1
ATOM 7666 C C . LYS A 1 967 ? -27.516 -16.312 -3.17 1 93.25 967 LYS A C 1
ATOM 7668 O O . LYS A 1 967 ? -26.688 -15.414 -3.029 1 93.25 967 LYS A O 1
ATOM 7673 N N . LEU A 1 968 ? -27.891 -17.109 -2.25 1 93.94 968 LEU A N 1
ATOM 7674 C CA . LEU A 1 968 ? -27.359 -16.969 -0.893 1 93.94 968 LEU A CA 1
ATOM 7675 C C . LEU A 1 968 ? -25.859 -17.203 -0.861 1 93.94 968 LEU A C 1
ATOM 7677 O O . LEU A 1 968 ? -25.141 -16.562 -0.073 1 93.94 968 LEU A O 1
ATOM 7681 N N . HIS A 1 969 ? -25.438 -18.062 -1.763 1 92.12 969 HIS A N 1
ATOM 7682 C CA . HIS A 1 969 ? -24.016 -18.344 -1.822 1 92.12 969 HIS A CA 1
ATOM 7683 C C . HIS A 1 969 ? -23.219 -17.109 -2.219 1 92.12 969 HIS A C 1
ATOM 7685 O O . HIS A 1 969 ? -22.078 -16.922 -1.767 1 92.12 969 HIS A O 1
ATOM 7691 N N . ASP A 1 970 ? -23.828 -16.297 -3.01 1 94.12 970 ASP A N 1
ATOM 7692 C CA . ASP A 1 970 ? -23.141 -15.07 -3.412 1 94.12 970 ASP A CA 1
ATOM 7693 C C . ASP A 1 970 ? -22.938 -14.141 -2.219 1 94.12 970 ASP A C 1
ATOM 7695 O O . ASP A 1 970 ? -21.875 -13.516 -2.092 1 94.12 970 ASP A O 1
ATOM 7699 N N . ILE A 1 971 ? -23.906 -14.094 -1.384 1 95.75 971 ILE A N 1
ATOM 7700 C CA . ILE A 1 971 ? -23.812 -13.266 -0.185 1 95.75 971 ILE A CA 1
ATOM 7701 C C . ILE A 1 971 ? -22.766 -13.844 0.763 1 95.75 971 ILE A C 1
ATOM 7703 O O . ILE A 1 971 ? -21.969 -13.102 1.334 1 95.75 971 ILE A O 1
ATOM 7707 N N . ARG A 1 972 ? -22.828 -15.133 0.873 1 95.25 972 ARG A N 1
ATOM 7708 C CA . ARG A 1 972 ? -21.844 -15.812 1.713 1 95.25 972 ARG A CA 1
ATOM 7709 C C . ARG A 1 972 ? -20.422 -15.57 1.206 1 95.25 972 ARG A C 1
ATOM 7711 O O . ARG A 1 972 ? -19.531 -15.242 1.987 1 95.25 972 ARG A O 1
ATOM 7718 N N . SER A 1 973 ? -20.234 -15.711 -0.082 1 93.56 973 SER A N 1
ATOM 7719 C CA . SER A 1 973 ? -18.922 -15.562 -0.708 1 93.56 973 SER A CA 1
ATOM 7720 C C . SER A 1 973 ? -18.391 -14.133 -0.58 1 93.56 973 SER A C 1
ATOM 7722 O O . SER A 1 973 ? -17.219 -13.922 -0.312 1 93.56 973 SER A O 1
ATOM 7724 N N . CYS A 1 974 ? -19.281 -13.188 -0.667 1 94.12 974 CYS A N 1
ATOM 7725 C CA . CYS A 1 974 ? -18.859 -11.789 -0.679 1 94.12 974 CYS A CA 1
ATOM 7726 C C . CYS A 1 974 ? -18.656 -11.266 0.739 1 94.12 974 CYS A C 1
ATOM 7728 O O . CYS A 1 974 ? -17.688 -10.57 1.014 1 94.12 974 CYS A O 1
ATOM 7730 N N . PHE A 1 975 ? -19.562 -11.656 1.631 1 96.69 975 PHE A N 1
ATOM 7731 C CA . PHE A 1 975 ? -19.609 -10.859 2.855 1 96.69 975 PHE A CA 1
ATOM 7732 C C . PHE A 1 975 ? -19.25 -11.711 4.066 1 96.69 975 PHE A C 1
ATOM 7734 O O . PHE A 1 975 ? -18.922 -11.188 5.125 1 96.69 975 PHE A O 1
ATOM 7741 N N . ILE A 1 976 ? -19.344 -13.031 3.975 1 96.94 976 ILE A N 1
ATOM 7742 C CA . ILE A 1 976 ? -18.984 -13.891 5.098 1 96.94 976 ILE A CA 1
ATOM 7743 C C . ILE A 1 976 ? -17.547 -14.383 4.934 1 96.94 976 ILE A C 1
ATOM 7745 O O . ILE A 1 976 ? -16.75 -14.297 5.867 1 96.94 976 ILE A O 1
ATOM 7749 N N . TYR A 1 977 ? -17.188 -14.805 3.701 1 95.12 977 TYR A N 1
ATOM 7750 C CA . TYR A 1 977 ? -15.859 -15.352 3.455 1 95.12 977 TYR A CA 1
ATOM 7751 C C . TYR A 1 977 ? -14.812 -14.25 3.496 1 95.12 977 TYR A C 1
ATOM 7753 O O . TYR A 1 977 ? -13.609 -14.523 3.594 1 95.12 977 TYR A O 1
ATOM 7761 N N . SER A 1 978 ? -15.273 -12.969 3.418 1 94.88 978 SER A N 1
ATOM 7762 C CA . SER A 1 978 ? -14.336 -11.859 3.574 1 94.88 978 SER A CA 1
ATOM 7763 C C . SER A 1 978 ? -13.797 -11.781 5 1 94.88 978 SER A C 1
ATOM 7765 O O . SER A 1 978 ? -12.734 -11.203 5.238 1 94.88 978 SER A O 1
ATOM 7767 N N . ALA A 1 979 ? -14.578 -12.25 5.934 1 96.75 979 ALA A N 1
ATOM 7768 C CA . ALA A 1 979 ? -14.281 -12.25 7.363 1 96.75 979 ALA A CA 1
ATOM 7769 C C . ALA A 1 979 ? -14.117 -10.828 7.891 1 96.75 979 ALA A C 1
ATOM 7771 O O . ALA A 1 979 ? -13.375 -10.594 8.852 1 96.75 979 ALA A O 1
ATOM 7772 N N . MET A 1 980 ? -14.711 -9.828 7.219 1 97.44 980 MET A N 1
ATOM 7773 C CA . MET A 1 980 ? -14.555 -8.438 7.629 1 97.44 980 MET A CA 1
ATOM 7774 C C . MET A 1 980 ? -15.906 -7.734 7.695 1 97.44 980 MET A C 1
ATOM 7776 O O . MET A 1 980 ? -15.992 -6.516 7.547 1 97.44 980 MET A O 1
ATOM 7780 N N . SER A 1 981 ? -16.969 -8.5 7.742 1 98 981 SER A N 1
ATOM 7781 C CA . SER A 1 981 ? -18.281 -7.977 8.078 1 98 981 SER A CA 1
ATOM 7782 C C . SER A 1 981 ? -18.547 -8.062 9.578 1 98 981 SER A C 1
ATOM 7784 O O . SER A 1 981 ? -17.984 -8.914 10.266 1 98 981 SER A O 1
ATOM 7786 N N . PHE A 1 982 ? -19.422 -7.145 10.055 1 97.94 982 PHE A N 1
ATOM 7787 C CA . PHE A 1 982 ? -19.625 -7.039 11.492 1 97.94 982 PHE A CA 1
ATOM 7788 C C . PHE A 1 982 ? -21.094 -6.824 11.812 1 97.94 982 PHE A C 1
ATOM 7790 O O . PHE A 1 982 ? -21.844 -6.281 11 1 97.94 982 PHE A O 1
ATOM 7797 N N . ALA A 1 983 ? -21.5 -7.266 12.984 1 97.5 983 ALA A N 1
ATOM 7798 C CA . ALA A 1 983 ? -22.891 -7.082 13.375 1 97.5 983 ALA A CA 1
ATOM 7799 C C . ALA A 1 983 ? -23.016 -6.887 14.883 1 97.5 983 ALA A C 1
ATOM 7801 O O . ALA A 1 983 ? -22.188 -7.387 15.656 1 97.5 983 ALA A O 1
ATOM 7802 N N . ALA A 1 984 ? -23.953 -6.074 15.242 1 96.5 984 ALA A N 1
ATOM 7803 C CA . ALA A 1 984 ? -24.359 -5.945 16.641 1 96.5 984 ALA A CA 1
ATOM 7804 C C . ALA A 1 984 ? -25.609 -6.77 16.922 1 96.5 984 ALA A C 1
ATOM 7806 O O . ALA A 1 984 ? -26.531 -6.809 16.109 1 96.5 984 ALA A O 1
ATOM 7807 N N . PHE A 1 985 ? -25.609 -7.441 18.062 1 94.25 985 PHE A N 1
ATOM 7808 C CA . PHE A 1 985 ? -26.734 -8.305 18.422 1 94.25 985 PHE A CA 1
ATOM 7809 C C . PHE A 1 985 ? -27.359 -7.859 19.734 1 94.25 985 PHE A C 1
ATOM 7811 O O . PHE A 1 985 ? -26.703 -7.219 20.562 1 94.25 985 PHE A O 1
ATOM 7818 N N . ASN A 1 986 ? -28.641 -8.148 19.891 1 91.12 986 ASN A N 1
ATOM 7819 C CA . ASN A 1 986 ? -29.281 -7.914 21.172 1 91.12 986 ASN A CA 1
ATOM 7820 C C . ASN A 1 986 ? -29.094 -9.109 22.109 1 91.12 986 ASN A C 1
ATOM 7822 O O . ASN A 1 986 ? -28.328 -10.023 21.812 1 91.12 986 ASN A O 1
ATOM 7826 N N . ASP A 1 987 ? -29.75 -9.07 23.234 1 88.38 987 ASP A N 1
ATOM 7827 C CA . ASP A 1 987 ? -29.594 -10.102 24.25 1 88.38 987 ASP A CA 1
ATOM 7828 C C . ASP A 1 987 ? -30.156 -11.445 23.766 1 88.38 987 ASP A C 1
ATOM 7830 O O . ASP A 1 987 ? -29.75 -12.5 24.25 1 88.38 987 ASP A O 1
ATOM 7834 N N . MET A 1 988 ? -31.031 -11.461 22.797 1 90.25 988 MET A N 1
ATOM 7835 C CA . MET A 1 988 ? -31.609 -12.68 22.234 1 90.25 988 MET A CA 1
ATOM 7836 C C . MET A 1 988 ? -30.812 -13.148 21.016 1 90.25 988 MET A C 1
ATOM 7838 O O . MET A 1 988 ? -31.266 -14.016 20.266 1 90.25 988 MET A O 1
ATOM 7842 N N . ASN A 1 989 ? -29.688 -12.469 20.719 1 91.06 989 ASN A N 1
ATOM 7843 C CA . ASN A 1 989 ? -28.797 -12.797 19.609 1 91.06 989 ASN A CA 1
ATOM 7844 C C . ASN A 1 989 ? -29.453 -12.516 18.266 1 91.06 989 ASN A C 1
ATOM 7846 O O . ASN A 1 989 ? -29.266 -13.258 17.297 1 91.06 989 ASN A O 1
ATOM 7850 N N . GLU A 1 990 ? -30.281 -11.586 18.297 1 93.12 990 GLU A N 1
ATOM 7851 C CA . GLU A 1 990 ? -30.828 -11.094 17.047 1 93.12 990 GLU A CA 1
ATOM 7852 C C . GLU A 1 990 ? -30.047 -9.898 16.516 1 93.12 990 GLU A C 1
ATOM 7854 O O . GLU A 1 990 ? -29.688 -9 17.281 1 93.12 990 GLU A O 1
ATOM 7859 N N . PRO A 1 991 ? -29.812 -9.906 15.242 1 95.44 991 PRO A N 1
ATOM 7860 C CA . PRO A 1 991 ? -29.031 -8.797 14.703 1 95.44 991 PRO A CA 1
ATOM 7861 C C . PRO A 1 991 ? -29.781 -7.465 14.766 1 95.44 991 PRO A C 1
ATOM 7863 O O . PRO A 1 991 ? -30.984 -7.414 14.516 1 95.44 991 PRO A O 1
ATOM 7866 N N . LEU A 1 992 ? -29.141 -6.434 15.188 1 96.19 992 LEU A N 1
ATOM 7867 C CA . LEU A 1 992 ? -29.688 -5.082 15.227 1 96.19 992 LEU A CA 1
ATOM 7868 C C . LEU A 1 992 ? -29.219 -4.27 14.023 1 96.19 992 LEU A C 1
ATOM 7870 O O . LEU A 1 992 ? -30 -3.555 13.406 1 96.19 992 LEU A O 1
ATOM 7874 N N . VAL A 1 993 ? -28 -4.34 13.781 1 96.94 993 VAL A N 1
ATOM 7875 C CA . VAL A 1 993 ? -27.375 -3.691 12.633 1 96.94 993 VAL A CA 1
ATOM 7876 C C . VAL A 1 993 ? -26.219 -4.559 12.109 1 96.94 993 VAL A C 1
ATOM 7878 O O . VAL A 1 993 ? -25.531 -5.223 12.891 1 96.94 993 VAL A O 1
ATOM 7881 N N . VAL A 1 994 ? -26.109 -4.707 10.82 1 98 994 VAL A N 1
ATOM 7882 C CA . VAL A 1 994 ? -25.047 -5.461 10.164 1 98 994 VAL A CA 1
ATOM 7883 C C . VAL A 1 994 ? -24.281 -4.543 9.219 1 98 994 VAL A C 1
ATOM 7885 O O . VAL A 1 994 ? -24.875 -3.822 8.414 1 98 994 VAL A O 1
ATOM 7888 N N . PHE A 1 995 ? -22.984 -4.496 9.367 1 98.19 995 PHE A N 1
ATOM 7889 C CA . PHE A 1 995 ? -22.094 -3.797 8.445 1 98.19 995 PHE A CA 1
ATOM 7890 C C . PHE A 1 995 ? -21.406 -4.777 7.504 1 98.19 995 PHE A C 1
ATOM 7892 O O . PHE A 1 995 ? -20.453 -5.453 7.895 1 98.19 995 PHE A O 1
ATOM 7899 N N . LEU A 1 996 ? -21.844 -4.855 6.27 1 97.88 996 LEU A N 1
ATOM 7900 C CA . LEU A 1 996 ? -21.312 -5.809 5.305 1 97.88 996 LEU A CA 1
ATOM 7901 C C . LEU A 1 996 ? -20.078 -5.238 4.605 1 97.88 996 LEU A C 1
ATOM 7903 O O . LEU A 1 996 ? -20.016 -4.039 4.316 1 97.88 996 LEU A O 1
ATOM 7907 N N . ALA A 1 997 ? -19.125 -6.059 4.383 1 97.81 997 ALA A N 1
ATOM 7908 C CA . ALA A 1 997 ? -17.938 -5.645 3.65 1 97.81 997 ALA A CA 1
ATOM 7909 C C . ALA A 1 997 ? -17.312 -6.82 2.904 1 97.81 997 ALA A C 1
ATOM 7911 O O . ALA A 1 997 ? -17.359 -7.961 3.375 1 97.81 997 ALA A O 1
ATOM 7912 N N . ASP A 1 998 ? -16.844 -6.523 1.761 1 95.56 998 ASP A N 1
ATOM 7913 C CA . ASP A 1 998 ? -16.031 -7.469 0.998 1 95.56 998 ASP A CA 1
ATOM 7914 C C . ASP A 1 998 ? -14.555 -7.109 1.074 1 95.56 998 ASP A C 1
ATOM 7916 O O . ASP A 1 998 ? -14.18 -6.156 1.759 1 95.56 998 ASP A O 1
ATOM 7920 N N . GLY A 1 999 ? -13.695 -7.949 0.619 1 92.44 999 GLY A N 1
ATOM 7921 C CA . GLY A 1 999 ? -12.258 -7.715 0.546 1 92.44 999 GLY A CA 1
ATOM 7922 C C . GLY A 1 999 ? -11.594 -8.453 -0.596 1 92.44 999 GLY A C 1
ATOM 7923 O O . GLY A 1 999 ? -12.219 -9.297 -1.244 1 92.44 999 GLY A O 1
ATOM 7924 N N . THR A 1 1000 ? -10.391 -7.965 -0.906 1 89.5 1000 THR A N 1
ATOM 7925 C CA . THR A 1 1000 ? -9.617 -8.625 -1.955 1 89.5 1000 THR A CA 1
ATOM 7926 C C . THR A 1 1000 ? -8.258 -9.07 -1.426 1 89.5 1000 THR A C 1
ATOM 7928 O O . THR A 1 1000 ? -7.867 -8.711 -0.316 1 89.5 1000 THR A O 1
ATOM 7931 N N . GLY A 1 1001 ? -7.676 -9.867 -2.145 1 90.25 1001 GLY A N 1
ATOM 7932 C CA . GLY A 1 1001 ? -6.355 -10.359 -1.775 1 90.25 1001 GLY A CA 1
ATOM 7933 C C . GLY A 1 1001 ? -5.289 -9.281 -1.799 1 90.25 1001 GLY A C 1
ATOM 7934 O O . GLY A 1 1001 ? -4.258 -9.406 -1.136 1 90.25 1001 GLY A O 1
ATOM 7935 N N . ASP A 1 1002 ? -5.492 -8.172 -2.5 1 85.88 1002 ASP A N 1
ATOM 7936 C CA . ASP A 1 1002 ? -4.527 -7.082 -2.648 1 85.88 1002 ASP A CA 1
ATOM 7937 C C . ASP A 1 1002 ? -4.695 -6.047 -1.539 1 85.88 1002 ASP A C 1
ATOM 7939 O O . ASP A 1 1002 ? -4.465 -4.855 -1.757 1 85.88 1002 ASP A O 1
ATOM 7943 N N . ARG A 1 1003 ? -5.16 -6.527 -0.392 1 91.44 1003 ARG A N 1
ATOM 7944 C CA . ARG A 1 1003 ? -5.289 -5.711 0.81 1 91.44 1003 ARG A CA 1
ATOM 7945 C C . ARG A 1 1003 ? -6.211 -4.523 0.566 1 91.44 1003 ARG A C 1
ATOM 7947 O O . ARG A 1 1003 ? -5.844 -3.377 0.838 1 91.44 1003 ARG A O 1
ATOM 7954 N N . VAL A 1 1004 ? -7.336 -4.805 0.021 1 91.88 1004 VAL A N 1
ATOM 7955 C CA . VAL A 1 1004 ? -8.398 -3.824 -0.164 1 91.88 1004 VAL A CA 1
ATOM 7956 C C . VAL A 1 1004 ? -9.633 -4.246 0.633 1 91.88 1004 VAL A C 1
ATOM 7958 O O . VAL A 1 1004 ? -10.008 -5.422 0.631 1 91.88 1004 VAL A O 1
ATOM 7961 N N . LEU A 1 1005 ? -10.133 -3.426 1.358 1 95.81 1005 LEU A N 1
ATOM 7962 C CA . LEU A 1 1005 ? -11.391 -3.59 2.08 1 95.81 1005 LEU A CA 1
ATOM 7963 C C . LEU A 1 1005 ? -12.492 -2.742 1.45 1 95.81 1005 LEU A C 1
ATOM 7965 O O . LEU A 1 1005 ? -12.297 -1.548 1.21 1 95.81 1005 LEU A O 1
ATOM 7969 N N . LYS A 1 1006 ? -13.633 -3.301 1.14 1 95.25 1006 LYS A N 1
ATOM 7970 C CA . LYS A 1 1006 ? -14.734 -2.621 0.461 1 95.25 1006 LYS A CA 1
ATOM 7971 C C . LYS A 1 1006 ? -16.016 -2.674 1.296 1 95.25 1006 LYS A C 1
ATOM 7973 O O . LYS A 1 1006 ? -16.859 -3.541 1.087 1 95.25 1006 LYS A O 1
ATOM 7978 N N . PRO A 1 1007 ? -16.141 -1.661 2.186 1 97.12 1007 PRO A N 1
ATOM 7979 C CA . PRO A 1 1007 ? -17.438 -1.597 2.863 1 97.12 1007 PRO A CA 1
ATOM 7980 C C . PRO A 1 1007 ? -18.625 -1.562 1.89 1 97.12 1007 PRO A C 1
ATOM 7982 O O . PRO A 1 1007 ? -18.531 -0.942 0.828 1 97.12 1007 PRO A O 1
ATOM 7985 N N . SER A 1 1008 ? -19.672 -2.234 2.264 1 96.44 1008 SER A N 1
ATOM 7986 C CA . SER A 1 1008 ? -20.875 -2.334 1.425 1 96.44 1008 SER A CA 1
ATOM 7987 C C . SER A 1 1008 ? -22.125 -1.9 2.186 1 96.44 1008 SER A C 1
ATOM 7989 O O . SER A 1 1008 ? -22.094 -0.894 2.896 1 96.44 1008 SER A O 1
ATOM 7991 N N . LEU A 1 1009 ? -23.188 -2.633 2.111 1 96.25 1009 LEU A N 1
ATOM 7992 C CA . LEU A 1 1009 ? -24.5 -2.291 2.652 1 96.25 1009 LEU A CA 1
ATOM 7993 C C . LEU A 1 1009 ? -24.5 -2.402 4.172 1 96.25 1009 LEU A C 1
ATOM 7995 O O . LEU A 1 1009 ? -23.703 -3.143 4.75 1 96.25 1009 LEU A O 1
ATOM 7999 N N . MET A 1 1010 ? -25.359 -1.608 4.707 1 97.19 1010 MET A N 1
ATOM 8000 C CA . MET A 1 1010 ? -25.734 -1.773 6.105 1 97.19 1010 MET A CA 1
ATOM 8001 C C . MET A 1 1010 ? -27.141 -2.342 6.219 1 97.19 1010 MET A C 1
ATOM 8003 O O . MET A 1 1010 ? -28.078 -1.816 5.617 1 97.19 1010 MET A O 1
ATOM 8007 N N . LEU A 1 1011 ? -27.266 -3.432 6.887 1 97.44 1011 LEU A N 1
ATOM 8008 C CA . LEU A 1 1011 ? -28.594 -3.941 7.227 1 97.44 1011 LEU A CA 1
ATOM 8009 C C . LEU A 1 1011 ? -29.031 -3.445 8.602 1 97.44 1011 LEU A C 1
ATOM 8011 O O . LEU A 1 1011 ? -28.391 -3.76 9.609 1 97.44 1011 LEU A O 1
ATOM 8015 N N . VAL A 1 1012 ? -30.109 -2.676 8.602 1 97.06 1012 VAL A N 1
ATOM 8016 C CA . VAL A 1 1012 ? -30.5 -2.006 9.836 1 97.06 1012 VAL A CA 1
ATOM 8017 C C . VAL A 1 1012 ? -31.938 -2.408 10.203 1 97.06 1012 VAL A C 1
ATOM 8019 O O . VAL A 1 1012 ? -32.812 -2.41 9.344 1 97.06 1012 VAL A O 1
ATOM 8022 N N . ARG A 1 1013 ? -32.094 -2.793 11.453 1 95.44 1013 ARG A N 1
ATOM 8023 C CA . ARG A 1 1013 ? -33.438 -3.035 11.922 1 95.44 1013 ARG A CA 1
ATOM 8024 C C . ARG A 1 1013 ? -34.281 -1.772 11.812 1 95.44 1013 ARG A C 1
ATOM 8026 O O . ARG A 1 1013 ? -33.812 -0.676 12.133 1 95.44 1013 ARG A O 1
ATOM 8033 N N . TYR A 1 1014 ? -35.531 -1.828 11.414 1 94.12 1014 TYR A N 1
ATOM 8034 C CA . TYR A 1 1014 ? -36.344 -0.693 11.055 1 94.12 1014 TYR A CA 1
ATOM 8035 C C . TYR A 1 1014 ? -36.562 0.241 12.242 1 94.12 1014 TYR A C 1
ATOM 8037 O O . TYR A 1 1014 ? -36.688 1.454 12.07 1 94.12 1014 TYR A O 1
ATOM 8045 N N . CYS A 1 1015 ? -36.531 -0.197 13.422 1 93.5 1015 CYS A N 1
ATOM 8046 C CA . CYS A 1 1015 ? -36.781 0.626 14.609 1 93.5 1015 CYS A CA 1
ATOM 8047 C C . CYS A 1 1015 ? -35.688 1.686 14.758 1 93.5 1015 CYS A C 1
ATOM 8049 O O . CYS A 1 1015 ? -35.875 2.658 15.5 1 93.5 1015 CYS A O 1
ATOM 8051 N N . PHE A 1 1016 ? -34.625 1.548 14.078 1 94.56 1016 PHE A N 1
ATOM 8052 C CA . PHE A 1 1016 ? -33.531 2.51 14.195 1 94.56 1016 PHE A CA 1
ATOM 8053 C C . PHE A 1 1016 ? -33.469 3.416 12.969 1 94.56 1016 PHE A C 1
ATOM 8055 O O . PHE A 1 1016 ? -32.406 3.971 12.648 1 94.56 1016 PHE A O 1
ATOM 8062 N N . HIS A 1 1017 ? -34.531 3.605 12.227 1 92.19 1017 HIS A N 1
ATOM 8063 C CA . HIS A 1 1017 ? -34.562 4.406 11.008 1 92.19 1017 HIS A CA 1
ATOM 8064 C C . HIS A 1 1017 ? -34.25 5.867 11.305 1 92.19 1017 HIS A C 1
ATOM 8066 O O . HIS A 1 1017 ? -33.688 6.57 10.445 1 92.19 1017 HIS A O 1
ATOM 8072 N N . ASP A 1 1018 ? -34.562 6.371 12.516 1 90.06 1018 ASP A N 1
ATOM 8073 C CA . ASP A 1 1018 ? -34.344 7.766 12.883 1 90.06 1018 ASP A CA 1
ATOM 8074 C C . ASP A 1 1018 ? -32.906 8 13.305 1 90.06 1018 ASP A C 1
ATOM 8076 O O . ASP A 1 1018 ? -32.5 9.141 13.578 1 90.06 1018 ASP A O 1
ATOM 8080 N N . ARG A 1 1019 ? -32.156 6.926 13.367 1 92.5 1019 ARG A N 1
ATOM 8081 C CA . ARG A 1 1019 ? -30.75 7.02 13.797 1 92.5 1019 ARG A CA 1
ATOM 8082 C C . ARG A 1 1019 ? -29.812 6.664 12.656 1 92.5 1019 ARG A C 1
ATOM 8084 O O . ARG A 1 1019 ? -28.641 6.371 12.883 1 92.5 1019 ARG A O 1
ATOM 8091 N N . LEU A 1 1020 ? -30.281 6.699 11.508 1 92.81 1020 LEU A N 1
ATOM 8092 C CA . LEU A 1 1020 ? -29.516 6.246 10.352 1 92.81 1020 LEU A CA 1
ATOM 8093 C C . LEU A 1 1020 ? -28.281 7.105 10.148 1 92.81 1020 LEU A C 1
ATOM 8095 O O . LEU A 1 1020 ? -27.219 6.594 9.781 1 92.81 1020 LEU A O 1
ATOM 8099 N N . HIS A 1 1021 ? -28.391 8.414 10.375 1 90.81 1021 HIS A N 1
ATOM 8100 C CA . HIS A 1 1021 ? -27.25 9.297 10.18 1 90.81 1021 HIS A CA 1
ATOM 8101 C C . HIS A 1 1021 ? -26.125 8.945 11.148 1 90.81 1021 HIS A C 1
ATOM 8103 O O . HIS A 1 1021 ? -24.953 9 10.781 1 90.81 1021 HIS A O 1
ATOM 8109 N N . MET A 1 1022 ? -26.438 8.57 12.344 1 94.12 1022 MET A N 1
ATOM 8110 C CA . MET A 1 1022 ? -25.438 8.195 13.336 1 94.12 1022 MET A CA 1
ATOM 8111 C C . MET A 1 1022 ? -24.75 6.883 12.961 1 94.12 1022 MET A C 1
ATOM 8113 O O . MET A 1 1022 ? -23.531 6.758 13.055 1 94.12 1022 MET A O 1
ATOM 8117 N N . LEU A 1 1023 ? -25.594 5.961 12.5 1 95.38 1023 LEU A N 1
ATOM 8118 C CA . LEU A 1 1023 ? -25.047 4.66 12.117 1 95.38 1023 LEU A CA 1
ATOM 8119 C C . LEU A 1 1023 ? -24.141 4.785 10.898 1 95.38 1023 LEU A C 1
ATOM 8121 O O . LEU A 1 1023 ? -23.156 4.066 10.781 1 95.38 1023 LEU A O 1
ATOM 8125 N N . HIS A 1 1024 ? -24.547 5.66 10.047 1 94.69 1024 HIS A N 1
ATOM 8126 C CA . HIS A 1 1024 ? -23.719 5.949 8.875 1 94.69 1024 HIS A CA 1
ATOM 8127 C C . HIS A 1 1024 ? -22.359 6.492 9.289 1 94.69 1024 HIS A C 1
ATOM 8129 O O . HIS A 1 1024 ? -21.328 6.035 8.789 1 94.69 1024 HIS A O 1
ATOM 8135 N N . ASP A 1 1025 ? -22.328 7.422 10.195 1 94.56 1025 ASP A N 1
ATOM 8136 C CA . ASP A 1 1025 ? -21.094 7.996 10.719 1 94.56 1025 ASP A CA 1
ATOM 8137 C C . ASP A 1 1025 ? -20.219 6.926 11.375 1 94.56 1025 ASP A C 1
ATOM 8139 O O . ASP A 1 1025 ? -19.016 6.887 11.172 1 94.56 1025 ASP A O 1
ATOM 8143 N N . ILE A 1 1026 ? -20.844 6.129 12.086 1 95.75 1026 ILE A N 1
ATOM 8144 C CA . ILE A 1 1026 ? -20.156 5.078 12.828 1 95.75 1026 ILE A CA 1
ATOM 8145 C C . ILE A 1 1026 ? -19.547 4.07 11.852 1 95.75 1026 ILE A C 1
ATOM 8147 O O . ILE A 1 1026 ? -18.422 3.602 12.055 1 95.75 1026 ILE A O 1
ATOM 8151 N N . ALA A 1 1027 ? -20.281 3.73 10.805 1 96.75 1027 ALA A N 1
ATOM 8152 C CA . ALA A 1 1027 ? -19.797 2.803 9.789 1 96.75 1027 ALA A CA 1
ATOM 8153 C C . ALA A 1 1027 ? -18.531 3.344 9.125 1 96.75 1027 ALA A C 1
ATOM 8155 O O . ALA A 1 1027 ? -17.562 2.605 8.914 1 96.75 1027 ALA A O 1
ATOM 8156 N N . ILE A 1 1028 ? -18.562 4.602 8.828 1 95.69 1028 ILE A N 1
ATOM 8157 C CA . ILE A 1 1028 ? -17.422 5.242 8.188 1 95.69 1028 ILE A CA 1
ATOM 8158 C C . ILE A 1 1028 ? -16.203 5.188 9.133 1 95.69 1028 ILE A C 1
ATOM 8160 O O . ILE A 1 1028 ? -15.102 4.855 8.703 1 95.69 1028 ILE A O 1
ATOM 8164 N N . GLN A 1 1029 ? -16.391 5.43 10.359 1 96.25 1029 GLN A N 1
ATOM 8165 C CA . GLN A 1 1029 ? -15.305 5.391 11.336 1 96.25 1029 GLN A CA 1
ATOM 8166 C C . GLN A 1 1029 ? -14.789 3.967 11.531 1 96.25 1029 GLN A C 1
ATOM 8168 O O . GLN A 1 1029 ? -13.578 3.742 11.594 1 96.25 1029 GLN A O 1
ATOM 8173 N N . LEU A 1 1030 ? -15.758 3.053 11.633 1 96.94 1030 LEU A N 1
ATOM 8174 C CA . LEU A 1 1030 ? -15.391 1.654 11.844 1 96.94 1030 LEU A CA 1
ATOM 8175 C C . LEU A 1 1030 ? -14.422 1.182 10.758 1 96.94 1030 LEU A C 1
ATOM 8177 O O . LEU A 1 1030 ? -13.328 0.707 11.062 1 96.94 1030 LEU A O 1
ATOM 8181 N N . PHE A 1 1031 ? -14.828 1.328 9.523 1 97.19 1031 PHE A N 1
ATOM 8182 C CA . PHE A 1 1031 ? -14.023 0.813 8.43 1 97.19 1031 PHE A CA 1
ATOM 8183 C C . PHE A 1 1031 ? -12.797 1.691 8.203 1 97.19 1031 PHE A C 1
ATOM 8185 O O . PHE A 1 1031 ? -11.758 1.21 7.742 1 97.19 1031 PHE A O 1
ATOM 8192 N N . GLY A 1 1032 ? -12.883 2.988 8.523 1 95.62 1032 GLY A N 1
ATOM 8193 C CA . GLY A 1 1032 ? -11.695 3.83 8.492 1 95.62 1032 GLY A CA 1
ATOM 8194 C C . GLY A 1 1032 ? -10.625 3.385 9.477 1 95.62 1032 GLY A C 1
ATOM 8195 O O . GLY A 1 1032 ? -9.453 3.273 9.109 1 95.62 1032 GLY A O 1
ATOM 8196 N N . HIS A 1 1033 ? -11.047 3.104 10.734 1 96.5 1033 HIS A N 1
ATOM 8197 C CA . HIS A 1 1033 ? -10.109 2.602 11.734 1 96.5 1033 HIS A CA 1
ATOM 8198 C C . HIS A 1 1033 ? -9.516 1.265 11.312 1 96.5 1033 HIS A C 1
ATOM 8200 O O . HIS A 1 1033 ? -8.305 1.048 11.445 1 96.5 1033 HIS A O 1
ATOM 8206 N N . LEU A 1 1034 ? -10.359 0.43 10.797 1 96.25 1034 LEU A N 1
ATOM 8207 C CA . LEU A 1 1034 ? -9.891 -0.888 10.383 1 96.25 1034 LEU A CA 1
ATOM 8208 C C . LEU A 1 1034 ? -8.867 -0.775 9.258 1 96.25 1034 LEU A C 1
ATOM 8210 O O . LEU A 1 1034 ? -7.902 -1.541 9.203 1 96.25 1034 LEU A O 1
ATOM 8214 N N . GLY A 1 1035 ? -9.195 0.084 8.305 1 93.69 1035 GLY A N 1
ATOM 8215 C CA . GLY A 1 1035 ? -8.219 0.3 7.25 1 93.69 1035 GLY A CA 1
ATOM 8216 C C . GLY A 1 1035 ? -6.824 0.581 7.773 1 93.69 1035 GLY A C 1
ATOM 8217 O O . GLY A 1 1035 ? -5.852 -0.028 7.32 1 93.69 1035 GLY A O 1
ATOM 8218 N N . ASP A 1 1036 ? -6.668 1.348 8.766 1 91.5 1036 ASP A N 1
ATOM 8219 C CA . ASP A 1 1036 ? -5.387 1.74 9.352 1 91.5 1036 ASP A CA 1
ATOM 8220 C C . ASP A 1 1036 ? -4.809 0.623 10.211 1 91.5 1036 ASP A C 1
ATOM 8222 O O . ASP A 1 1036 ? -3.605 0.358 10.172 1 91.5 1036 ASP A O 1
ATOM 8226 N N . LEU A 1 1037 ? -5.664 -0.002 10.969 1 95.06 1037 LEU A N 1
ATOM 8227 C CA . LEU A 1 1037 ? -5.238 -0.996 11.945 1 95.06 1037 LEU A CA 1
ATOM 8228 C C . LEU A 1 1037 ? -4.738 -2.26 11.258 1 95.06 1037 LEU A C 1
ATOM 8230 O O . LEU A 1 1037 ? -3.756 -2.863 11.695 1 95.06 1037 LEU A O 1
ATOM 8234 N N . VAL A 1 1038 ? -5.41 -2.646 10.164 1 94.12 1038 VAL A N 1
ATOM 8235 C CA . VAL A 1 1038 ? -5.051 -3.898 9.508 1 94.12 1038 VAL A CA 1
ATOM 8236 C C . VAL A 1 1038 ? -4.156 -3.615 8.305 1 94.12 1038 VAL A C 1
ATOM 8238 O O . VAL A 1 1038 ? -3.562 -4.535 7.73 1 94.12 1038 VAL A O 1
ATOM 8241 N N . GLY A 1 1039 ? -3.924 -2.363 8 1 89.06 1039 GLY A N 1
ATOM 8242 C CA . GLY A 1 1039 ? -3.029 -1.985 6.922 1 89.06 1039 GLY A CA 1
ATOM 8243 C C . GLY A 1 1039 ? -3.592 -2.297 5.547 1 89.06 1039 GLY A C 1
ATOM 8244 O O . GLY A 1 1039 ? -2.928 -2.941 4.73 1 89.06 1039 GLY A O 1
ATOM 8245 N N . VAL A 1 1040 ? -4.871 -1.945 5.293 1 92.56 1040 VAL A N 1
ATOM 8246 C CA . VAL A 1 1040 ? -5.5 -2.186 3.998 1 92.56 1040 VAL A CA 1
ATOM 8247 C C . VAL A 1 1040 ? -6.074 -0.88 3.451 1 92.56 1040 VAL A C 1
ATOM 8249 O O . VAL A 1 1040 ? -6.297 0.07 4.203 1 92.56 1040 VAL A O 1
ATOM 8252 N N . ASP A 1 1041 ? -6.262 -0.773 2.133 1 89.56 1041 ASP A N 1
ATOM 8253 C CA . ASP A 1 1041 ? -6.922 0.365 1.501 1 89.56 1041 ASP A CA 1
ATOM 8254 C C . ASP A 1 1041 ? -8.438 0.216 1.552 1 89.56 1041 ASP A C 1
ATOM 8256 O O . ASP A 1 1041 ? -8.977 -0.832 1.187 1 89.56 1041 ASP A O 1
ATOM 8260 N N . VAL A 1 1042 ? -9.07 1.153 2.062 1 95.25 1042 VAL A N 1
ATOM 8261 C CA . VAL A 1 1042 ? -10.523 1.14 2.09 1 95.25 1042 VAL A CA 1
ATOM 8262 C C . VAL A 1 1042 ? -11.07 1.821 0.838 1 95.25 1042 VAL A C 1
ATOM 8264 O O . VAL A 1 1042 ? -10.828 3.008 0.612 1 95.25 1042 VAL A O 1
ATOM 8267 N N . VAL A 1 1043 ? -11.797 1.109 0.006 1 91.19 1043 VAL A N 1
ATOM 8268 C CA . VAL A 1 1043 ? -12.367 1.635 -1.233 1 91.19 1043 VAL A CA 1
ATOM 8269 C C . VAL A 1 1043 ? -13.891 1.612 -1.158 1 91.19 1043 VAL A C 1
ATOM 8271 O O . VAL A 1 1043 ? -14.484 0.598 -0.787 1 91.19 1043 VAL A O 1
ATOM 8274 N N . THR A 1 1044 ? -14.477 2.748 -1.474 1 91.38 1044 THR A N 1
ATOM 8275 C CA . THR A 1 1044 ? -15.93 2.857 -1.396 1 91.38 1044 THR A CA 1
ATOM 8276 C C . THR A 1 1044 ? -16.531 3.008 -2.789 1 91.38 1044 THR A C 1
ATOM 8278 O O . THR A 1 1044 ? -15.852 3.396 -3.732 1 91.38 1044 THR A O 1
ATOM 8281 N N . ASP A 1 1045 ? -17.75 2.582 -2.949 1 86.62 1045 ASP A N 1
ATOM 8282 C CA . ASP A 1 1045 ? -18.531 2.758 -4.172 1 86.62 1045 ASP A CA 1
ATOM 8283 C C . ASP A 1 1045 ? -19.938 3.271 -3.854 1 86.62 1045 ASP A C 1
ATOM 8285 O O . ASP A 1 1045 ? -20.188 3.764 -2.752 1 86.62 1045 ASP A O 1
ATOM 8289 N N . VAL A 1 1046 ? -20.906 3.25 -4.738 1 87.19 1046 VAL A N 1
ATOM 8290 C CA . VAL A 1 1046 ? -22.219 3.867 -4.637 1 87.19 1046 VAL A CA 1
ATOM 8291 C C . VAL A 1 1046 ? -23.047 3.133 -3.59 1 87.19 1046 VAL A C 1
ATOM 8293 O O . VAL A 1 1046 ? -23.953 3.717 -2.982 1 87.19 1046 VAL A O 1
ATOM 8296 N N . TRP A 1 1047 ? -22.703 1.903 -3.305 1 91.25 1047 TRP A N 1
ATOM 8297 C CA . TRP A 1 1047 ? -23.531 1.117 -2.396 1 91.25 1047 TRP A CA 1
ATOM 8298 C C . TRP A 1 1047 ? -22.938 1.082 -0.998 1 91.25 1047 TRP A C 1
ATOM 8300 O O . TRP A 1 1047 ? -23.562 0.592 -0.056 1 91.25 1047 TRP A O 1
ATOM 8310 N N . SER A 1 1048 ? -21.766 1.635 -0.881 1 94.69 1048 SER A N 1
ATOM 8311 C CA . SER A 1 1048 ? -21.109 1.65 0.423 1 94.69 1048 SER A CA 1
ATOM 8312 C C . SER A 1 1048 ? -21.922 2.439 1.441 1 94.69 1048 SER A C 1
ATOM 8314 O O . SER A 1 1048 ? -22.297 3.586 1.188 1 94.69 1048 SER A O 1
ATOM 8316 N N . PHE A 1 1049 ? -22.234 1.79 2.557 1 94.75 1049 PHE A N 1
ATOM 8317 C CA . PHE A 1 1049 ? -22.875 2.365 3.734 1 94.75 1049 PHE A CA 1
ATOM 8318 C C . PHE A 1 1049 ? -24.344 2.689 3.447 1 94.75 1049 PHE A C 1
ATOM 8320 O O . PHE A 1 1049 ? -24.969 3.43 4.203 1 94.75 1049 PHE A O 1
ATOM 8327 N N . GLN A 1 1050 ? -24.859 2.238 2.332 1 94.19 1050 GLN A N 1
ATOM 8328 C CA . GLN A 1 1050 ? -26.297 2.369 2.111 1 94.19 1050 GLN A CA 1
ATOM 8329 C C . GLN A 1 1050 ? -27.094 1.429 3.02 1 94.19 1050 GLN A C 1
ATOM 8331 O O . GLN A 1 1050 ? -26.656 0.307 3.287 1 94.19 1050 GLN A O 1
ATOM 8336 N N . ALA A 1 1051 ? -28.234 1.914 3.455 1 95.19 1051 ALA A N 1
ATOM 8337 C CA . ALA A 1 1051 ? -29 1.147 4.434 1 95.19 1051 ALA A CA 1
ATOM 8338 C C . ALA A 1 1051 ? -30.141 0.381 3.764 1 95.19 1051 ALA A C 1
ATOM 8340 O O . ALA A 1 1051 ? -30.797 0.898 2.855 1 95.19 1051 ALA A O 1
ATOM 8341 N N . ILE A 1 1052 ? -30.234 -0.867 4.102 1 95.5 1052 ILE A N 1
ATOM 8342 C CA . ILE A 1 1052 ? -31.406 -1.685 3.807 1 95.5 1052 ILE A CA 1
ATOM 8343 C C . ILE A 1 1052 ? -32.062 -2.127 5.109 1 95.5 1052 ILE A C 1
ATOM 8345 O O . ILE A 1 1052 ? -31.406 -2.633 6.012 1 95.5 1052 ILE A O 1
ATOM 8349 N N . PHE A 1 1053 ? -33.344 -1.877 5.16 1 94.88 1053 PHE A N 1
ATOM 8350 C CA . PHE A 1 1053 ? -34.062 -2.146 6.41 1 94.88 1053 PHE A CA 1
ATOM 8351 C C . PHE A 1 1053 ? -34.656 -3.553 6.406 1 94.88 1053 PHE A C 1
ATOM 8353 O O . PHE A 1 1053 ? -35.031 -4.074 5.355 1 94.88 1053 PHE A O 1
ATOM 8360 N N . PHE A 1 1054 ? -34.656 -4.145 7.48 1 94.25 1054 PHE A N 1
ATOM 8361 C CA . PHE A 1 1054 ? -35.344 -5.406 7.707 1 94.25 1054 PHE A CA 1
ATOM 8362 C C . PHE A 1 1054 ? -36.188 -5.332 8.969 1 94.25 1054 PHE A C 1
ATOM 8364 O O . PHE A 1 1054 ? -36 -4.465 9.82 1 94.25 1054 PHE A O 1
ATOM 8371 N N . MET B 1 1 ? 36.969 37.188 22.438 1 20.75 1 MET B N 1
ATOM 8372 C CA . MET B 1 1 ? 35.656 37.625 22.031 1 20.75 1 MET B CA 1
ATOM 8373 C C . MET B 1 1 ? 35 36.625 21.094 1 20.75 1 MET B C 1
ATOM 8375 O O . MET B 1 1 ? 35.531 36.344 20.016 1 20.75 1 MET B O 1
ATOM 8379 N N . PRO B 1 2 ? 34.562 35.531 21.656 1 21.34 2 PRO B N 1
ATOM 8380 C CA . PRO B 1 2 ? 34.188 34.312 20.922 1 21.34 2 PRO B CA 1
ATOM 8381 C C . PRO B 1 2 ? 33.156 34.562 19.812 1 21.34 2 PRO B C 1
ATOM 8383 O O . PRO B 1 2 ? 32.156 35.219 20.047 1 21.34 2 PRO B O 1
ATOM 8386 N N . SER B 1 3 ? 33.688 34.969 18.625 1 20.41 3 SER B N 1
ATOM 8387 C CA . SER B 1 3 ? 33.031 35.156 17.344 1 20.41 3 SER B CA 1
ATOM 8388 C C . SER B 1 3 ? 31.984 34.062 17.094 1 20.41 3 SER B C 1
ATOM 8390 O O . SER B 1 3 ? 32.281 32.875 17.25 1 20.41 3 SER B O 1
ATOM 8392 N N . PHE B 1 4 ? 30.766 34.406 17.516 1 22.41 4 PHE B N 1
ATOM 8393 C CA . PHE B 1 4 ? 29.562 33.656 17.25 1 22.41 4 PHE B CA 1
ATOM 8394 C C . PHE B 1 4 ? 29.562 33.125 15.812 1 22.41 4 PHE B C 1
ATOM 8396 O O . PHE B 1 4 ? 29.297 33.875 14.867 1 22.41 4 PHE B O 1
ATOM 8403 N N . TYR B 1 5 ? 30.719 32.5 15.438 1 22.72 5 TYR B N 1
ATOM 8404 C CA . TYR B 1 5 ? 30.734 31.844 14.133 1 22.72 5 TYR B CA 1
ATOM 8405 C C . TYR B 1 5 ? 29.453 31.047 13.914 1 22.72 5 TYR B C 1
ATOM 8407 O O . TYR B 1 5 ? 29.109 30.172 14.719 1 22.72 5 TYR B O 1
ATOM 8415 N N . ASP B 1 6 ? 28.469 31.797 13.477 1 24.56 6 ASP B N 1
ATOM 8416 C CA . ASP B 1 6 ? 27.25 31.266 12.898 1 24.56 6 ASP B CA 1
ATOM 8417 C C . ASP B 1 6 ? 27.531 30.031 12.039 1 24.56 6 ASP B C 1
ATOM 8419 O O . ASP B 1 6 ? 28.266 30.109 11.055 1 24.56 6 ASP B O 1
ATOM 8423 N N . SER B 1 7 ? 28.062 29.016 12.688 1 24.98 7 SER B N 1
ATOM 8424 C CA . SER B 1 7 ? 28.172 27.781 11.938 1 24.98 7 SER B CA 1
ATOM 8425 C C . SER B 1 7 ? 27 27.609 10.977 1 24.98 7 SER B C 1
ATOM 8427 O O . SER B 1 7 ? 25.844 27.625 11.398 1 24.98 7 SER B O 1
ATOM 8429 N N . ASP B 1 8 ? 27.203 28.156 9.781 1 23.77 8 ASP B N 1
ATOM 8430 C CA . ASP B 1 8 ? 26.438 28.109 8.539 1 23.77 8 ASP B CA 1
ATOM 8431 C C . ASP B 1 8 ? 25.938 26.703 8.258 1 23.77 8 ASP B C 1
ATOM 8433 O O . ASP B 1 8 ? 26.734 25.812 7.922 1 23.77 8 ASP B O 1
ATOM 8437 N N . PHE B 1 9 ? 25.25 26.172 9.188 1 25.95 9 PHE B N 1
ATOM 8438 C CA . PHE B 1 9 ? 24.547 24.953 8.781 1 25.95 9 PHE B CA 1
ATOM 8439 C C . PHE B 1 9 ? 23.844 25.156 7.441 1 25.95 9 PHE B C 1
ATOM 8441 O O . PHE B 1 9 ? 22.672 25.516 7.395 1 25.95 9 PHE B O 1
ATOM 8448 N N . SER B 1 10 ? 24.609 25.781 6.504 1 23.45 10 SER B N 1
ATOM 8449 C CA . SER B 1 10 ? 24.156 26.156 5.172 1 23.45 10 SER B CA 1
ATOM 8450 C C . SER B 1 10 ? 23.391 25.031 4.504 1 23.45 10 SER B C 1
ATOM 8452 O O . SER B 1 10 ? 22.281 25.234 4 1 23.45 10 SER B O 1
ATOM 8454 N N . SER B 1 11 ? 24.172 24.078 3.889 1 22.47 11 SER B N 1
ATOM 8455 C CA . SER B 1 11 ? 23.719 23.516 2.623 1 22.47 11 SER B CA 1
ATOM 8456 C C . SER B 1 11 ? 22.641 22.469 2.846 1 22.47 11 SER B C 1
ATOM 8458 O O . SER B 1 11 ? 22.922 21.266 2.811 1 22.47 11 SER B O 1
ATOM 8460 N N . TYR B 1 12 ? 21.984 22.625 3.881 1 21.97 12 TYR B N 1
ATOM 8461 C CA . TYR B 1 12 ? 20.969 21.578 3.912 1 21.97 12 TYR B CA 1
ATOM 8462 C C . TYR B 1 12 ? 20.062 21.672 2.686 1 21.97 12 TYR B C 1
ATOM 8464 O O . TYR B 1 12 ? 19.547 22.734 2.367 1 21.97 12 TYR B O 1
ATOM 8472 N N . HIS B 1 13 ? 20.5 20.984 1.677 1 23.64 13 HIS B N 1
ATOM 8473 C CA . HIS B 1 13 ? 19.547 20.812 0.59 1 23.64 13 HIS B CA 1
ATOM 8474 C C . HIS B 1 13 ? 18.156 20.5 1.126 1 23.64 13 HIS B C 1
ATOM 8476 O O . HIS B 1 13 ? 18 19.562 1.907 1 23.64 13 HIS B O 1
ATOM 8482 N N . VAL B 1 14 ? 17.516 21.625 1.453 1 24.83 14 VAL B N 1
ATOM 8483 C CA . VAL B 1 14 ? 16.094 21.453 1.683 1 24.83 14 VAL B CA 1
ATOM 8484 C C . VAL B 1 14 ? 15.562 20.312 0.817 1 24.83 14 VAL B C 1
ATOM 8486 O O . VAL B 1 14 ? 15.703 20.344 -0.409 1 24.83 14 VAL B O 1
ATOM 8489 N N . PRO B 1 15 ? 15.586 19.328 1.446 1 25.44 15 PRO B N 1
ATOM 8490 C CA . PRO B 1 15 ? 14.883 18.391 0.569 1 25.44 15 PRO B CA 1
ATOM 8491 C C . PRO B 1 15 ? 13.648 19.016 -0.086 1 25.44 15 PRO B C 1
ATOM 8493 O O . PRO B 1 15 ? 12.945 19.812 0.545 1 25.44 15 PRO B O 1
ATOM 8496 N N . ARG B 1 16 ? 13.641 19.297 -1.374 1 25.89 16 ARG B N 1
ATOM 8497 C CA . ARG B 1 16 ? 12.531 19.812 -2.182 1 25.89 16 ARG B CA 1
ATOM 8498 C C . ARG B 1 16 ? 11.195 19.297 -1.667 1 25.89 16 ARG B C 1
ATOM 8500 O O . ARG B 1 16 ? 10.938 18.094 -1.697 1 25.89 16 ARG B O 1
ATOM 8507 N N . SER B 1 17 ? 10.672 19.781 -0.557 1 27.23 17 SER B N 1
ATOM 8508 C CA . SER B 1 17 ? 9.289 19.688 -0.12 1 27.23 17 SER B CA 1
ATOM 8509 C C . SER B 1 17 ? 8.328 19.859 -1.29 1 27.23 17 SER B C 1
ATOM 8511 O O . SER B 1 17 ? 7.91 20.984 -1.597 1 27.23 17 SER B O 1
ATOM 8513 N N . SER B 1 18 ? 8.648 19.438 -2.516 1 27.62 18 SER B N 1
ATOM 8514 C CA . SER B 1 18 ? 7.801 19.812 -3.641 1 27.62 18 SER B CA 1
ATOM 8515 C C . SER B 1 18 ? 6.34 19.469 -3.369 1 27.62 18 SER B C 1
ATOM 8517 O O . SER B 1 18 ? 6.043 18.484 -2.699 1 27.62 18 SER B O 1
ATOM 8519 N N . THR B 1 19 ? 5.543 20.391 -3.268 1 30.91 19 THR B N 1
ATOM 8520 C CA . THR B 1 19 ? 4.125 20.25 -3.588 1 30.91 19 THR B CA 1
ATOM 8521 C C . THR B 1 19 ? 3.916 19.125 -4.602 1 30.91 19 THR B C 1
ATOM 8523 O O . THR B 1 19 ? 2.824 18.969 -5.152 1 30.91 19 THR B O 1
ATOM 8526 N N . ARG B 1 20 ? 5.043 18.594 -5.199 1 31.97 20 ARG B N 1
ATOM 8527 C CA . ARG B 1 20 ? 5.059 17.531 -6.195 1 31.97 20 ARG B CA 1
ATOM 8528 C C . ARG B 1 20 ? 5.074 16.156 -5.527 1 31.97 20 ARG B C 1
ATOM 8530 O O . ARG B 1 20 ? 5.562 16.016 -4.406 1 31.97 20 ARG B O 1
ATOM 8537 N N . THR B 1 21 ? 4.297 15.32 -5.922 1 37 21 THR B N 1
ATOM 8538 C CA . THR B 1 21 ? 4.402 13.906 -5.609 1 37 21 THR B CA 1
ATOM 8539 C C . THR B 1 21 ? 5.863 13.461 -5.602 1 37 21 THR B C 1
ATOM 8541 O O . THR B 1 21 ? 6.738 14.172 -6.086 1 37 21 THR B O 1
ATOM 8544 N N . GLN B 1 22 ? 6.242 12.453 -4.82 1 39.16 22 GLN B N 1
ATOM 8545 C CA . GLN B 1 22 ? 7.566 11.852 -4.801 1 39.16 22 GLN B CA 1
ATOM 8546 C C . GLN B 1 22 ? 8.273 12.023 -6.141 1 39.16 22 GLN B C 1
ATOM 8548 O O . GLN B 1 22 ? 9.508 12.062 -6.195 1 39.16 22 GLN B O 1
ATOM 8553 N N . ASN B 1 23 ? 7.695 11.977 -7.191 1 40.75 23 ASN B N 1
ATOM 8554 C CA . ASN B 1 23 ? 8.328 12.016 -8.508 1 40.75 23 ASN B CA 1
ATOM 8555 C C . ASN B 1 23 ? 8.422 13.438 -9.039 1 40.75 23 ASN B C 1
ATOM 8557 O O . ASN B 1 23 ? 8.664 13.648 -10.234 1 40.75 23 ASN B O 1
ATOM 8561 N N . GLY B 1 24 ? 8.297 14.594 -8.164 1 48.84 24 GLY B N 1
ATOM 8562 C CA . GLY B 1 24 ? 8.461 15.945 -8.672 1 48.84 24 GLY B CA 1
ATOM 8563 C C . GLY B 1 24 ? 7.191 16.516 -9.266 1 48.84 24 GLY B C 1
ATOM 8564 O O . GLY B 1 24 ? 7.164 17.672 -9.695 1 48.84 24 GLY B O 1
ATOM 8565 N N . ASN B 1 25 ? 6.137 15.781 -9.242 1 53.16 25 ASN B N 1
ATOM 8566 C CA . ASN B 1 25 ? 4.887 16.219 -9.859 1 53.16 25 ASN B CA 1
ATOM 8567 C C . ASN B 1 25 ? 3.998 16.953 -8.867 1 53.16 25 ASN B C 1
ATOM 8569 O O . ASN B 1 25 ? 4.043 16.688 -7.664 1 53.16 25 ASN B O 1
ATOM 8573 N N . PRO B 1 26 ? 3.367 18.109 -9.32 1 66.56 26 PRO B N 1
ATOM 8574 C CA . PRO B 1 26 ? 2.469 18.906 -8.469 1 66.56 26 PRO B CA 1
ATOM 8575 C C . PRO B 1 26 ? 1.355 18.062 -7.852 1 66.56 26 PRO B C 1
ATOM 8577 O O . PRO B 1 26 ? 0.952 17.047 -8.422 1 66.56 26 PRO B O 1
ATOM 8580 N N . ASP B 1 27 ? 0.913 18.453 -6.625 1 76.81 27 ASP B N 1
ATOM 8581 C CA . ASP B 1 27 ? -0.209 17.812 -5.945 1 76.81 27 ASP B CA 1
ATOM 8582 C C . ASP B 1 27 ? -1.445 17.781 -6.844 1 76.81 27 ASP B C 1
ATOM 8584 O O . ASP B 1 27 ? -1.921 18.828 -7.293 1 76.81 27 ASP B O 1
ATOM 8588 N N . PRO B 1 28 ? -1.87 16.641 -7.219 1 74.19 28 PRO B N 1
ATOM 8589 C CA . PRO B 1 28 ? -2.992 16.516 -8.156 1 74.19 28 PRO B CA 1
ATOM 8590 C C . PRO B 1 28 ? -4.227 17.297 -7.699 1 74.19 28 PRO B C 1
ATOM 8592 O O . PRO B 1 28 ? -4.992 17.781 -8.531 1 74.19 28 PRO B O 1
ATOM 8595 N N . SER B 1 29 ? -4.43 17.469 -6.391 1 82.62 29 SER B N 1
ATOM 8596 C CA . SER B 1 29 ? -5.578 18.203 -5.883 1 82.62 29 SER B CA 1
ATOM 8597 C C . SER B 1 29 ? -5.465 19.688 -6.199 1 82.62 29 SER B C 1
ATOM 8599 O O . SER B 1 29 ? -6.465 20.344 -6.492 1 82.62 29 SER B O 1
ATOM 8601 N N . ILE B 1 30 ? -4.289 20.219 -6.09 1 86.62 30 ILE B N 1
ATOM 8602 C CA . ILE B 1 30 ? -4.059 21.625 -6.402 1 86.62 30 ILE B CA 1
ATOM 8603 C C . ILE B 1 30 ? -4.309 21.875 -7.887 1 86.62 30 ILE B C 1
ATOM 8605 O O . ILE B 1 30 ? -5 22.828 -8.258 1 86.62 30 ILE B O 1
ATOM 8609 N N . VAL B 1 31 ? -3.74 20.891 -8.695 1 86.31 31 VAL B N 1
ATOM 8610 C CA . VAL B 1 31 ? -3.91 21 -10.141 1 86.31 31 VAL B CA 1
ATOM 8611 C C . VAL B 1 31 ? -5.395 20.938 -10.5 1 86.31 31 VAL B C 1
ATOM 8613 O O . VAL B 1 31 ? -5.879 21.734 -11.305 1 86.31 31 VAL B O 1
ATOM 8616 N N . TRP B 1 32 ? -6.062 20.078 -9.875 1 88 32 TRP B N 1
ATOM 8617 C CA . TRP B 1 32 ? -7.488 19.891 -10.133 1 88 32 TRP B CA 1
ATOM 8618 C C . TRP B 1 32 ? -8.273 21.156 -9.773 1 88 32 TRP B C 1
ATOM 8620 O O . TRP B 1 32 ? -9.141 21.594 -10.531 1 88 32 TRP B O 1
ATOM 8630 N N . MET B 1 33 ? -8.055 21.844 -8.672 1 90.06 33 MET B N 1
ATOM 8631 C CA . MET B 1 33 ? -8.789 23.031 -8.242 1 90.06 33 MET B CA 1
ATOM 8632 C C . MET B 1 33 ? -8.422 24.25 -9.094 1 90.06 33 MET B C 1
ATOM 8634 O O . MET B 1 33 ? -9.273 25.094 -9.391 1 90.06 33 MET B O 1
ATOM 8638 N N . LEU B 1 34 ? -7.188 24.328 -9.414 1 90.62 34 LEU B N 1
ATOM 8639 C CA . LEU B 1 34 ? -6.77 25.422 -10.289 1 90.62 34 LEU B CA 1
ATOM 8640 C C . LEU B 1 34 ? -7.445 25.312 -11.648 1 90.62 34 LEU B C 1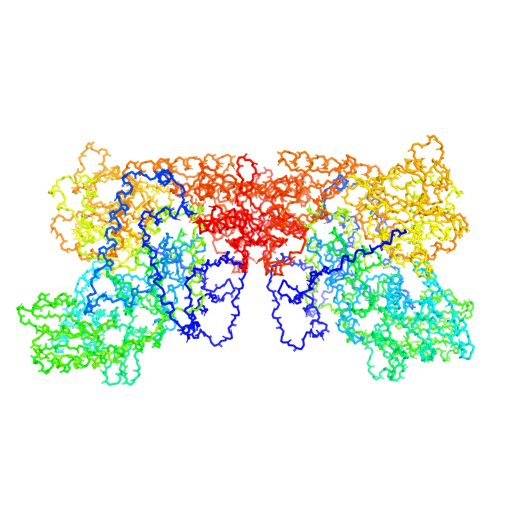
ATOM 8642 O O . LEU B 1 34 ? -7.793 26.344 -12.25 1 90.62 34 LEU B O 1
ATOM 8646 N N . GLU B 1 35 ? -7.641 24.062 -12.086 1 87.19 35 GLU B N 1
ATOM 8647 C CA . GLU B 1 35 ? -8.367 23.859 -13.336 1 87.19 35 GLU B CA 1
ATOM 8648 C C . GLU B 1 35 ? -9.805 24.344 -13.227 1 87.19 35 GLU B C 1
ATOM 8650 O O . GLU B 1 35 ? -10.359 24.891 -14.18 1 87.19 35 GLU B O 1
ATOM 8655 N N . LYS B 1 36 ? -10.344 24.141 -12.078 1 85.38 36 LYS B N 1
ATOM 8656 C CA . LYS B 1 36 ? -11.703 24.625 -11.844 1 85.38 36 LYS B CA 1
ATOM 8657 C C . LYS B 1 36 ? -11.758 26.141 -11.883 1 85.38 36 LYS B C 1
ATOM 8659 O O . LYS B 1 36 ? -12.812 26.734 -12.141 1 85.38 36 LYS B O 1
ATOM 8664 N N . LEU B 1 37 ? -10.656 26.844 -11.578 1 88.75 37 LEU B N 1
ATOM 8665 C CA . LEU B 1 37 ? -10.539 28.297 -11.617 1 88.75 37 LEU B CA 1
ATOM 8666 C C . LEU B 1 37 ? -10.039 28.766 -12.984 1 88.75 37 LEU B C 1
ATOM 8668 O O . LEU B 1 37 ? -9.766 29.953 -13.172 1 88.75 37 LEU B O 1
ATOM 8672 N N . HIS B 1 38 ? -9.906 27.812 -13.945 1 81.5 38 HIS B N 1
ATOM 8673 C CA . HIS B 1 38 ? -9.43 28.078 -15.297 1 81.5 38 HIS B CA 1
ATOM 8674 C C . HIS B 1 38 ? -8.016 28.656 -15.281 1 81.5 38 HIS B C 1
ATOM 8676 O O . HIS B 1 38 ? -7.707 29.578 -16.047 1 81.5 38 HIS B O 1
ATOM 8682 N N . ILE B 1 39 ? -7.379 28.375 -14.328 1 80.5 39 ILE B N 1
ATOM 8683 C CA . ILE B 1 39 ? -5.969 28.75 -14.242 1 80.5 39 ILE B CA 1
ATOM 8684 C C . ILE B 1 39 ? -5.098 27.578 -14.703 1 80.5 39 ILE B C 1
ATOM 8686 O O . ILE B 1 39 ? -5.219 26.469 -14.195 1 80.5 39 ILE B O 1
ATOM 8690 N N . ASN B 1 40 ? -4.562 27.625 -15.906 1 62.12 40 ASN B N 1
ATOM 8691 C CA . ASN B 1 40 ? -3.736 26.562 -16.453 1 62.12 40 ASN B CA 1
ATOM 8692 C C . ASN B 1 40 ? -2.416 26.422 -15.711 1 62.12 40 ASN B C 1
ATOM 8694 O O . ASN B 1 40 ? -1.719 27.422 -15.484 1 62.12 40 ASN B O 1
ATOM 8698 N N . ALA B 1 41 ? -2.289 25.484 -15.125 1 51.66 41 ALA B N 1
ATOM 8699 C CA . ALA B 1 41 ? -0.959 25.297 -14.555 1 51.66 41 ALA B CA 1
ATOM 8700 C C . ALA B 1 41 ? 0.117 25.344 -15.633 1 51.66 41 ALA B C 1
ATOM 8702 O O . ALA B 1 41 ? -0.179 25.203 -16.828 1 51.66 41 ALA B O 1
ATOM 8703 N N . ASP B 1 42 ? 1.32 25.125 -15.75 1 44.03 42 ASP B N 1
ATOM 8704 C CA . ASP B 1 42 ? 2.195 25.047 -16.906 1 44.03 42 ASP B CA 1
ATOM 8705 C C . ASP B 1 42 ? 1.546 24.25 -18.031 1 44.03 42 ASP B C 1
ATOM 8707 O O . ASP B 1 42 ? 0.63 23.453 -17.797 1 44.03 42 ASP B O 1
ATOM 8711 N N . GLY B 1 43 ? 1.887 24.531 -19.578 1 32.97 43 GLY B N 1
ATOM 8712 C CA . GLY B 1 43 ? 1.644 24.047 -20.922 1 32.97 43 GLY B CA 1
ATOM 8713 C C . GLY B 1 43 ? 1.271 22.578 -20.969 1 32.97 43 GLY B C 1
ATOM 8714 O O . GLY B 1 43 ? 1.044 22.031 -22.062 1 32.97 43 GLY B O 1
ATOM 8715 N N . LYS B 1 44 ? 2.117 21.719 -20.469 1 35.44 44 LYS B N 1
ATOM 8716 C CA . LYS B 1 44 ? 1.956 20.328 -20.875 1 35.44 44 LYS B CA 1
ATOM 8717 C C . LYS B 1 44 ? 0.669 19.734 -20.297 1 35.44 44 LYS B C 1
ATOM 8719 O O . LYS B 1 44 ? 0.113 20.266 -19.328 1 35.44 44 LYS B O 1
ATOM 8724 N N . ARG B 1 45 ? 0.218 18.641 -21.016 1 32.03 45 ARG B N 1
ATOM 8725 C CA . ARG B 1 45 ? -0.988 17.812 -20.922 1 32.03 45 ARG B CA 1
ATOM 8726 C C . ARG B 1 45 ? -1.259 17.391 -19.484 1 32.03 45 ARG B C 1
ATOM 8728 O O . ARG B 1 45 ? -0.327 17.109 -18.734 1 32.03 45 ARG B O 1
ATOM 8735 N N . PRO B 1 46 ? -2.457 17.562 -19.109 1 31.42 46 PRO B N 1
ATOM 8736 C CA . PRO B 1 46 ? -3.039 17.203 -17.812 1 31.42 46 PRO B CA 1
ATOM 8737 C C . PRO B 1 46 ? -2.637 15.805 -17.344 1 31.42 46 PRO B C 1
ATOM 8739 O O . PRO B 1 46 ? -2.807 14.836 -18.078 1 31.42 46 PRO B O 1
ATOM 8742 N N . LEU B 1 47 ? -1.493 15.688 -16.594 1 30.42 47 LEU B N 1
ATOM 8743 C CA . LEU B 1 47 ? -1.274 14.336 -16.078 1 30.42 47 LEU B CA 1
ATOM 8744 C C . LEU B 1 47 ? -2.457 13.875 -15.242 1 30.42 47 LEU B C 1
ATOM 8746 O O . LEU B 1 47 ? -3.035 14.664 -14.492 1 30.42 47 LEU B O 1
ATOM 8750 N N . SER B 1 48 ? -3.045 12.797 -15.656 1 27.58 48 SER B N 1
ATOM 8751 C CA . SER B 1 48 ? -4.148 12.172 -14.938 1 27.58 48 SER B CA 1
ATOM 8752 C C . SER B 1 48 ? -3.809 11.992 -13.461 1 27.58 48 SER B C 1
ATOM 8754 O O . SER B 1 48 ? -2.674 11.656 -13.109 1 27.58 48 SER B O 1
ATOM 8756 N N . PRO B 1 49 ? -4.531 12.695 -12.656 1 30.03 49 PRO B N 1
ATOM 8757 C CA . PRO B 1 49 ? -4.367 12.633 -11.203 1 30.03 49 PRO B CA 1
ATOM 8758 C C . PRO B 1 49 ? -4.031 11.234 -10.703 1 30.03 49 PRO B C 1
ATOM 8760 O O . PRO B 1 49 ? -4.555 10.242 -11.227 1 30.03 49 PRO B O 1
ATOM 8763 N N . SER B 1 50 ? -2.809 11.062 -10.391 1 30.02 50 SER B N 1
ATOM 8764 C CA . SER B 1 50 ? -2.338 9.805 -9.82 1 30.02 50 SER B CA 1
ATOM 8765 C C . SER B 1 50 ? -3.273 9.305 -8.727 1 30.02 50 SER B C 1
ATOM 8767 O O . SER B 1 50 ? -3.668 10.07 -7.844 1 30.02 50 SER B O 1
ATOM 8769 N N . GLU B 1 51 ? -3.842 8.148 -8.875 1 26.2 51 GLU B N 1
ATOM 8770 C CA . GLU B 1 51 ? -4.879 7.414 -8.148 1 26.2 51 GLU B CA 1
ATOM 8771 C C . GLU B 1 51 ? -4.531 7.285 -6.672 1 26.2 51 GLU B C 1
ATOM 8773 O O . GLU B 1 51 ? -5.348 7.602 -5.805 1 26.2 51 GLU B O 1
ATOM 8778 N N . LYS B 1 52 ? -3.811 6.273 -6.117 1 30.22 52 LYS B N 1
ATOM 8779 C CA . LYS B 1 52 ? -4.43 5.238 -5.293 1 30.22 52 LYS B CA 1
ATOM 8780 C C . LYS B 1 52 ? -4.25 5.539 -3.807 1 30.22 52 LYS B C 1
ATOM 8782 O O . LYS B 1 52 ? -4.59 4.715 -2.955 1 30.22 52 LYS B O 1
ATOM 8787 N N . ARG B 1 53 ? -3.156 6.133 -3.039 1 32.97 53 ARG B N 1
ATOM 8788 C CA . ARG B 1 53 ? -3.564 5.672 -1.716 1 32.97 53 ARG B CA 1
ATOM 8789 C C . ARG B 1 53 ? -4.777 6.449 -1.214 1 32.97 53 ARG B C 1
ATOM 8791 O O . ARG B 1 53 ? -4.66 7.621 -0.851 1 32.97 53 ARG B O 1
ATOM 8798 N N . HIS B 1 54 ? -5.824 6.215 -1.771 1 31.64 54 HIS B N 1
ATOM 8799 C CA . HIS B 1 54 ? -7.078 6.922 -1.528 1 31.64 54 HIS B CA 1
ATOM 8800 C C . HIS B 1 54 ? -7.457 6.879 -0.052 1 31.64 54 HIS B C 1
ATOM 8802 O O . HIS B 1 54 ? -7.434 5.812 0.569 1 31.64 54 HIS B O 1
ATOM 8808 N N . ALA B 1 55 ? -7.211 7.918 0.617 1 34.78 55 ALA B N 1
ATOM 8809 C CA . ALA B 1 55 ? -8.062 8.047 1.795 1 34.78 55 ALA B CA 1
ATOM 8810 C C . ALA B 1 55 ? -9.445 7.441 1.543 1 34.78 55 ALA B C 1
ATOM 8812 O O . ALA B 1 55 ? -9.93 7.441 0.41 1 34.78 55 ALA B O 1
ATOM 8813 N N . PRO B 1 56 ? -9.789 6.691 2.508 1 42 56 PRO B N 1
ATOM 8814 C CA . PRO B 1 56 ? -11.117 6.129 2.262 1 42 56 PRO B CA 1
ATOM 8815 C C . PRO B 1 56 ? -12.086 7.145 1.661 1 42 56 PRO B C 1
ATOM 8817 O O . PRO B 1 56 ? -12.195 8.273 2.156 1 42 56 PRO B O 1
ATOM 8820 N N . HIS B 1 57 ? -12.289 7.137 0.428 1 45.03 57 HIS B N 1
ATOM 8821 C CA . HIS B 1 57 ? -13.289 7.969 -0.239 1 45.03 57 HIS B CA 1
ATOM 8822 C C . HIS B 1 57 ? -14.68 7.707 0.32 1 45.03 57 HIS B C 1
ATOM 8824 O O . HIS B 1 57 ? -15.234 6.621 0.137 1 45.03 57 HIS B O 1
ATOM 8830 N N . PHE B 1 58 ? -14.969 8.453 1.252 1 54.22 58 PHE B N 1
ATOM 8831 C CA . PHE B 1 58 ? -16.312 8.359 1.79 1 54.22 58 PHE B CA 1
ATOM 8832 C C . PHE B 1 58 ? -17.266 9.297 1.045 1 54.22 58 PHE B C 1
ATOM 8834 O O . PHE B 1 58 ? -16.859 10.383 0.625 1 54.22 58 PHE B O 1
ATOM 8841 N N . SER B 1 59 ? -18.359 8.859 0.507 1 51.12 59 SER B N 1
ATOM 8842 C CA . SER B 1 59 ? -19.375 9.734 -0.066 1 51.12 59 SER B CA 1
ATOM 8843 C C . SER B 1 59 ? -20.391 10.172 0.988 1 51.12 59 SER B C 1
ATOM 8845 O O . SER B 1 59 ? -20.812 9.367 1.82 1 51.12 59 SER B O 1
ATOM 8847 N N . PRO B 1 60 ? -20.672 11.555 1.025 1 50.09 60 PRO B N 1
ATOM 8848 C CA . PRO B 1 60 ? -21.688 12.023 1.957 1 50.09 60 PRO B CA 1
ATOM 8849 C C . PRO B 1 60 ? -23.078 11.445 1.655 1 50.09 60 PRO B C 1
ATOM 8851 O O . PRO B 1 60 ? -23.375 11.133 0.5 1 50.09 60 PRO B O 1
ATOM 8854 N N . LEU B 1 61 ? -23.766 11.047 2.611 1 44.12 61 LEU B N 1
ATOM 8855 C CA . LEU B 1 61 ? -25.172 10.703 2.406 1 44.12 61 LEU B CA 1
ATOM 8856 C C . LEU B 1 61 ? -25.922 11.859 1.753 1 44.12 61 LEU B C 1
ATOM 8858 O O . LEU B 1 61 ? -25.766 13.008 2.158 1 44.12 61 LEU B O 1
ATOM 8862 N N . GLU B 1 62 ? -26.297 11.844 0.593 1 39.62 62 GLU B N 1
ATOM 8863 C CA . GLU B 1 62 ? -27.156 12.867 -0.005 1 39.62 62 GLU B CA 1
ATOM 8864 C C . GLU B 1 62 ? -28.234 13.312 0.966 1 39.62 62 GLU B C 1
ATOM 8866 O O . GLU B 1 62 ? -29.016 12.492 1.458 1 39.62 62 GLU B O 1
ATOM 8871 N N . SER B 1 63 ? -28.062 14.32 1.571 1 33.44 63 SER B N 1
ATOM 8872 C CA . SER B 1 63 ? -29.25 14.945 2.154 1 33.44 63 SER B CA 1
ATOM 8873 C C . SER B 1 63 ? -30.344 15.148 1.106 1 33.44 63 SER B C 1
ATOM 8875 O O . SER B 1 63 ? -30.047 15.406 -0.062 1 33.44 63 SER B O 1
ATOM 8877 N N . HIS B 1 64 ? -31.594 14.75 1.234 1 29.97 64 HIS B N 1
ATOM 8878 C CA . HIS B 1 64 ? -32.812 15.016 0.495 1 29.97 64 HIS B CA 1
ATOM 8879 C C . HIS B 1 64 ? -32.969 16.5 0.17 1 29.97 64 HIS B C 1
ATOM 8881 O O . HIS B 1 64 ? -33.781 17.188 0.763 1 29.97 64 HIS B O 1
ATOM 8887 N N . VAL B 1 65 ? -32.125 17.359 -0.027 1 26.55 65 VAL B N 1
ATOM 8888 C CA . VAL B 1 65 ? -32.719 18.531 -0.672 1 26.55 65 VAL B CA 1
ATOM 8889 C C . VAL B 1 65 ? -33.156 18.172 -2.094 1 26.55 65 VAL B C 1
ATOM 8891 O O . VAL B 1 65 ? -32.312 17.812 -2.928 1 26.55 65 VAL B O 1
ATOM 8894 N N . ARG B 1 66 ? -34.469 17.906 -2.279 1 27.39 66 ARG B N 1
ATOM 8895 C CA . ARG B 1 66 ? -35.25 17.781 -3.51 1 27.39 66 ARG B CA 1
ATOM 8896 C C . ARG B 1 66 ? -34.844 18.844 -4.52 1 27.39 66 ARG B C 1
ATOM 8898 O O . ARG B 1 66 ? -34.906 20.047 -4.223 1 27.39 66 ARG B O 1
ATOM 8905 N N . GLN B 1 67 ? -34 18.578 -5.344 1 25.73 67 GLN B N 1
ATOM 8906 C CA . GLN B 1 67 ? -34.125 19.5 -6.469 1 25.73 67 GLN B CA 1
ATOM 8907 C C . GLN B 1 67 ? -35.562 19.641 -6.914 1 25.73 67 GLN B C 1
ATOM 8909 O O . GLN B 1 67 ? -36.281 18.641 -7.031 1 25.73 67 GLN B O 1
ATOM 8914 N N . PRO B 1 68 ? -36.156 20.859 -6.922 1 27.45 68 PRO B N 1
ATOM 8915 C CA . PRO B 1 68 ? -37.469 21.156 -7.469 1 27.45 68 PRO B CA 1
ATOM 8916 C C . PRO B 1 68 ? -37.656 20.641 -8.891 1 27.45 68 PRO B C 1
ATOM 8918 O O . PRO B 1 68 ? -36.938 21.031 -9.797 1 27.45 68 PRO B O 1
ATOM 8921 N N . HIS B 1 69 ? -37.75 19.406 -9.156 1 25.42 69 HIS B N 1
ATOM 8922 C CA . HIS B 1 69 ? -38.375 19.203 -10.461 1 25.42 69 HIS B CA 1
ATOM 8923 C C . HIS B 1 69 ? -39.656 20.047 -10.594 1 25.42 69 HIS B C 1
ATOM 8925 O O . HIS B 1 69 ? -40.438 20.125 -9.656 1 25.42 69 HIS B O 1
ATOM 8931 N N . GLU B 1 70 ? -39.625 20.953 -11.57 1 24.86 70 GLU B N 1
ATOM 8932 C CA . GLU B 1 70 ? -40.75 21.766 -12.062 1 24.86 70 GLU B CA 1
ATOM 8933 C C . GLU B 1 70 ? -41.969 20.906 -12.336 1 24.86 70 GLU B C 1
ATOM 8935 O O . GLU B 1 70 ? -42.125 20.375 -13.438 1 24.86 70 GLU B O 1
ATOM 8940 N N . LEU B 1 71 ? -42.375 19.859 -11.688 1 24.41 71 LEU B N 1
ATOM 8941 C CA . LEU B 1 71 ? -43.75 19.562 -11.984 1 24.41 71 LEU B CA 1
ATOM 8942 C C . LEU B 1 71 ? -44.625 20.781 -11.766 1 24.41 71 LEU B C 1
ATOM 8944 O O . LEU B 1 71 ? -44.375 21.594 -10.875 1 24.41 71 LEU B O 1
ATOM 8948 N N . HIS B 1 72 ? -45.625 21.219 -12.828 1 23.64 72 HIS B N 1
ATOM 8949 C CA . HIS B 1 72 ? -46.625 22.281 -12.938 1 23.64 72 HIS B CA 1
ATOM 8950 C C . HIS B 1 72 ? -47.406 22.438 -11.641 1 23.64 72 HIS B C 1
ATOM 8952 O O . HIS B 1 72 ? -47.625 23.547 -11.172 1 23.64 72 HIS B O 1
ATOM 8958 N N . GLY B 1 73 ? -48.438 21.484 -11.523 1 22.94 73 GLY B N 1
ATOM 8959 C CA . GLY B 1 73 ? -49.625 21.969 -10.875 1 22.94 73 GLY B CA 1
ATOM 8960 C C . GLY B 1 73 ? -49.406 22.438 -9.453 1 22.94 73 GLY B C 1
ATOM 8961 O O . GLY B 1 73 ? -48.312 22.312 -8.922 1 22.94 73 GLY B O 1
ATOM 8962 N N . GLU B 1 74 ? -50.656 22.453 -8.586 1 23.17 74 GLU B N 1
ATOM 8963 C CA . GLU B 1 74 ? -51.219 23.188 -7.465 1 23.17 74 GLU B CA 1
ATOM 8964 C C . GLU B 1 74 ? -50.5 22.875 -6.16 1 23.17 74 GLU B C 1
ATOM 8966 O O . GLU B 1 74 ? -50.469 23.703 -5.258 1 23.17 74 GLU B O 1
ATOM 8971 N N . ALA B 1 75 ? -50.375 21.453 -5.797 1 24.7 75 ALA B N 1
ATOM 8972 C CA . ALA B 1 75 ? -50.5 21.344 -4.348 1 24.7 75 ALA B CA 1
ATOM 8973 C C . ALA B 1 75 ? -49.25 21.891 -3.658 1 24.7 75 ALA B C 1
ATOM 8975 O O . ALA B 1 75 ? -48.156 21.328 -3.787 1 24.7 75 ALA B O 1
ATOM 8976 N N . GLN B 1 76 ? -49.094 23.172 -3.516 1 24.64 76 GLN B N 1
ATOM 8977 C CA . GLN B 1 76 ? -48.219 24.031 -2.74 1 24.64 76 GLN B CA 1
ATOM 8978 C C . GLN B 1 76 ? -48.094 23.547 -1.299 1 24.64 76 GLN B C 1
ATOM 8980 O O . GLN B 1 76 ? -48.562 24.219 -0.374 1 24.64 76 GLN B O 1
ATOM 8985 N N . ARG B 1 77 ? -48.5 22.219 -0.948 1 27.16 77 ARG B N 1
ATOM 8986 C CA . ARG B 1 77 ? -48.562 22.109 0.506 1 27.16 77 ARG B CA 1
ATOM 8987 C C . ARG B 1 77 ? -47.25 22.594 1.142 1 27.16 77 ARG B C 1
ATOM 8989 O O . ARG B 1 77 ? -46.188 22.5 0.525 1 27.16 77 ARG B O 1
ATOM 8996 N N . THR B 1 78 ? -47.531 23.109 2.33 1 24.95 78 THR B N 1
ATOM 8997 C CA . THR B 1 78 ? -46.75 23.719 3.395 1 24.95 78 THR B CA 1
ATOM 8998 C C . THR B 1 78 ? -45.656 22.781 3.852 1 24.95 78 THR B C 1
ATOM 9000 O O . THR B 1 78 ? -45.906 21.734 4.441 1 24.95 78 THR B O 1
ATOM 9003 N N . ALA B 1 79 ? -44.812 22.438 3.055 1 29.55 79 ALA B N 1
ATOM 9004 C CA . ALA B 1 79 ? -43.688 21.734 3.646 1 29.55 79 ALA B CA 1
ATOM 9005 C C . ALA B 1 79 ? -43.281 22.344 4.988 1 29.55 79 ALA B C 1
ATOM 9007 O O . ALA B 1 79 ? -42.75 23.453 5.043 1 29.55 79 ALA B O 1
ATOM 9008 N N . LYS B 1 80 ? -44.156 21.953 6.012 1 32.12 80 LYS B N 1
ATOM 9009 C CA . LYS B 1 80 ? -43.875 22.312 7.395 1 32.12 80 LYS B CA 1
ATOM 9010 C C . LYS B 1 80 ? -42.375 22.188 7.703 1 32.12 80 LYS B C 1
ATOM 9012 O O . LYS B 1 80 ? -41.781 21.109 7.52 1 32.12 80 LYS B O 1
ATOM 9017 N N . SER B 1 81 ? -41.719 23.281 7.695 1 32.66 81 SER B N 1
ATOM 9018 C CA . SER B 1 81 ? -40.312 23.438 8.117 1 32.66 81 SER B CA 1
ATOM 9019 C C . SER B 1 81 ? -40.031 22.625 9.383 1 32.66 81 SER B C 1
ATOM 9021 O O . SER B 1 81 ? -40.719 22.766 10.383 1 32.66 81 SER B O 1
ATOM 9023 N N . SER B 1 82 ? -39.719 21.453 9.344 1 39.5 82 SER B N 1
ATOM 9024 C CA . SER B 1 82 ? -39.281 20.75 10.555 1 39.5 82 SER B CA 1
ATOM 9025 C C . SER B 1 82 ? -38.688 21.719 11.57 1 39.5 82 SER B C 1
ATOM 9027 O O . SER B 1 82 ? -37.969 22.641 11.211 1 39.5 82 SER B O 1
ATOM 9029 N N . PRO B 1 83 ? -39.25 21.984 12.688 1 44.31 83 PRO B N 1
ATOM 9030 C CA . PRO B 1 83 ? -38.719 22.906 13.695 1 44.31 83 PRO B CA 1
ATOM 9031 C C . PRO B 1 83 ? -37.188 22.844 13.789 1 44.31 83 PRO B C 1
ATOM 9033 O O . PRO B 1 83 ? -36.594 21.797 13.547 1 44.31 83 PRO B O 1
ATOM 9036 N N . PRO B 1 84 ? -36.5 24 13.672 1 57.59 84 PRO B N 1
ATOM 9037 C CA . PRO B 1 84 ? -35.031 24.141 13.656 1 57.59 84 PRO B CA 1
ATOM 9038 C C . PRO B 1 84 ? -34.375 23.359 14.789 1 57.59 84 PRO B C 1
ATOM 9040 O O . PRO B 1 84 ? -34.906 23.297 15.898 1 57.59 84 PRO B O 1
ATOM 9043 N N . CYS B 1 85 ? -33.5 22.406 14.562 1 70.56 85 CYS B N 1
ATOM 9044 C CA . CYS B 1 85 ? -32.688 21.609 15.477 1 70.56 85 CYS B CA 1
ATOM 9045 C C . CYS B 1 85 ? -32.062 22.469 16.578 1 70.56 85 CYS B C 1
ATOM 9047 O O . CYS B 1 85 ? -31.422 23.484 16.297 1 70.56 85 CYS B O 1
ATOM 9049 N N . THR B 1 86 ? -32.562 22.328 17.891 1 86.81 86 THR B N 1
ATOM 9050 C CA . THR B 1 86 ? -31.984 23.016 19.047 1 86.81 86 THR B CA 1
ATOM 9051 C C . THR B 1 86 ? -30.516 22.641 19.219 1 86.81 86 THR B C 1
ATOM 9053 O O . THR B 1 86 ? -30.031 21.672 18.625 1 86.81 86 THR B O 1
ATOM 9056 N N . MET B 1 87 ? -29.797 23.484 19.891 1 93.81 87 MET B N 1
ATOM 9057 C CA . MET B 1 87 ? -28.391 23.203 20.156 1 93.81 87 MET B CA 1
ATOM 9058 C C . MET B 1 87 ? -28.234 21.906 20.938 1 93.81 87 MET B C 1
ATOM 9060 O O . MET B 1 87 ? -27.281 21.172 20.719 1 93.81 87 MET B O 1
ATOM 9064 N N . GLU B 1 88 ? -29.203 21.656 21.812 1 93.81 88 GLU B N 1
ATOM 9065 C CA . GLU B 1 88 ? -29.156 20.406 22.562 1 93.81 88 GLU B CA 1
ATOM 9066 C C . GLU B 1 88 ? -29.344 19.203 21.641 1 93.81 88 GLU B C 1
ATOM 9068 O O . GLU B 1 88 ? -28.656 18.188 21.797 1 93.81 88 GLU B O 1
ATOM 9073 N N . GLU B 1 89 ? -30.281 19.359 20.719 1 91.69 89 GLU B N 1
ATOM 9074 C CA . GLU B 1 89 ? -30.484 18.281 19.75 1 91.69 89 GLU B CA 1
ATOM 9075 C C . GLU B 1 89 ? -29.25 18.062 18.891 1 91.69 89 GLU B C 1
ATOM 9077 O O . GLU B 1 89 ? -28.859 16.922 18.625 1 91.69 89 GLU B O 1
ATOM 9082 N N . SER B 1 90 ? -28.641 19.156 18.469 1 92.69 90 SER B N 1
ATOM 9083 C CA . SER B 1 90 ? -27.422 19.078 17.672 1 92.69 90 SER B CA 1
ATOM 9084 C C . SER B 1 90 ? -26.297 18.406 18.453 1 92.69 90 SER B C 1
ATOM 9086 O O . SER B 1 90 ? -25.516 17.641 17.891 1 92.69 90 SER B O 1
ATOM 9088 N N . PHE B 1 91 ? -26.266 18.75 19.734 1 95.12 91 PHE B N 1
ATOM 9089 C CA . PHE B 1 91 ? -25.266 18.172 20.641 1 95.12 91 PHE B CA 1
ATOM 9090 C C . PHE B 1 91 ? -25.469 16.672 20.766 1 95.12 91 PHE B C 1
ATOM 9092 O O . PHE B 1 91 ? -24.516 15.906 20.625 1 95.12 91 PHE B O 1
ATOM 9099 N N . LEU B 1 92 ? -26.625 16.281 20.875 1 91.69 92 LEU B N 1
ATOM 9100 C CA . LEU B 1 92 ? -26.922 14.859 21.094 1 91.69 92 LEU B CA 1
ATOM 9101 C C . LEU B 1 92 ? -26.797 14.07 19.797 1 91.69 92 LEU B C 1
ATOM 9103 O O . LEU B 1 92 ? -26.391 12.906 19.812 1 91.69 92 LEU B O 1
ATOM 9107 N N . GLN B 1 93 ? -27.109 14.695 18.719 1 89.25 93 GLN B N 1
ATOM 9108 C CA . GLN B 1 93 ? -26.969 14.039 17.422 1 89.25 93 GLN B CA 1
ATOM 9109 C C . GLN B 1 93 ? -25.5 13.836 17.062 1 89.25 93 GLN B C 1
ATOM 9111 O O . GLN B 1 93 ? -25.172 13.008 16.203 1 89.25 93 GLN B O 1
ATOM 9116 N N . GLY B 1 94 ? -24.641 14.586 17.734 1 92.69 94 GLY B N 1
ATOM 9117 C CA . GLY B 1 94 ? -23.219 14.477 17.484 1 92.69 94 GLY B CA 1
ATOM 9118 C C . GLY B 1 94 ? -22.562 13.344 18.25 1 92.69 94 GLY B C 1
ATOM 9119 O O . GLY B 1 94 ? -21.359 13.102 18.125 1 92.69 94 GLY B O 1
ATOM 9120 N N . ARG B 1 95 ? -23.297 12.484 18.938 1 92.81 95 ARG B N 1
ATOM 9121 C CA . ARG B 1 95 ? -22.766 11.43 19.797 1 92.81 95 ARG B CA 1
ATOM 9122 C C . ARG B 1 95 ? -22.031 10.383 18.969 1 92.81 95 ARG B C 1
ATOM 9124 O O . ARG B 1 95 ? -21.172 9.656 19.5 1 92.81 95 ARG B O 1
ATOM 9131 N N . SER B 1 96 ? -22.312 10.289 17.672 1 93.38 96 SER B N 1
ATOM 9132 C CA . SER B 1 96 ? -21.703 9.289 16.797 1 93.38 96 SER B CA 1
ATOM 9133 C C . SER B 1 96 ? -20.219 9.594 16.562 1 93.38 96 SER B C 1
ATOM 9135 O O . SER B 1 96 ? -19.469 8.727 16.125 1 93.38 96 SER B O 1
ATOM 9137 N N . GLN B 1 97 ? -19.766 10.812 16.844 1 94.19 97 GLN B N 1
ATOM 9138 C CA . GLN B 1 97 ? -18.391 11.172 16.547 1 94.19 97 GLN B CA 1
ATOM 9139 C C . GLN B 1 97 ? -17.625 11.531 17.812 1 94.19 97 GLN B C 1
ATOM 9141 O O . GLN B 1 97 ? -16.5 12.008 17.75 1 94.19 97 GLN B O 1
ATOM 9146 N N . TRP B 1 98 ? -18.203 11.32 19.031 1 96 98 TRP B N 1
ATOM 9147 C CA . TRP B 1 98 ? -17.609 11.734 20.297 1 96 98 TRP B CA 1
ATOM 9148 C C . TRP B 1 98 ? -16.344 10.922 20.594 1 96 98 TRP B C 1
ATOM 9150 O O . TRP B 1 98 ? -16.297 9.711 20.344 1 96 98 TRP B O 1
ATOM 9160 N N . ILE B 1 99 ? -15.32 11.57 21.016 1 96.12 99 ILE B N 1
ATOM 9161 C CA . ILE B 1 99 ? -14.109 10.945 21.531 1 96.12 99 ILE B CA 1
ATOM 9162 C C . ILE B 1 99 ? -14.172 10.875 23.047 1 96.12 99 ILE B C 1
ATOM 9164 O O . ILE B 1 99 ? -14.32 11.906 23.719 1 96.12 99 ILE B O 1
ATOM 9168 N N . ASP B 1 100 ? -14 9.742 23.547 1 91.81 100 ASP B N 1
ATOM 9169 C CA . ASP B 1 100 ? -14.227 9.523 24.984 1 91.81 100 ASP B CA 1
ATOM 9170 C C . ASP B 1 100 ? -13.047 10.039 25.812 1 91.81 100 ASP B C 1
ATOM 9172 O O . ASP B 1 100 ? -11.891 9.734 25.5 1 91.81 100 ASP B O 1
ATOM 9176 N N . GLU B 1 101 ? -13.219 10.82 26.719 1 94.88 101 GLU B N 1
ATOM 9177 C CA . GLU B 1 101 ? -12.445 11.219 27.891 1 94.88 101 GLU B CA 1
ATOM 9178 C C . GLU B 1 101 ? -13.344 11.414 29.109 1 94.88 101 GLU B C 1
ATOM 9180 O O . GLU B 1 101 ? -14.57 11.359 28.984 1 94.88 101 GLU B O 1
ATOM 9185 N N . PRO B 1 102 ? -12.844 11.57 30.234 1 95.5 102 PRO B N 1
ATOM 9186 C CA . PRO B 1 102 ? -13.672 11.469 31.438 1 95.5 102 PRO B CA 1
ATOM 9187 C C . PRO B 1 102 ? -14.859 12.422 31.438 1 95.5 102 PRO B C 1
ATOM 9189 O O . PRO B 1 102 ? -15.953 12.07 31.875 1 95.5 102 PRO B O 1
ATOM 9192 N N . VAL B 1 103 ? -14.734 13.609 30.906 1 96.69 103 VAL B N 1
ATOM 9193 C CA . VAL B 1 103 ? -15.789 14.609 30.953 1 96.69 103 VAL B CA 1
ATOM 9194 C C . VAL B 1 103 ? -16.812 14.32 29.859 1 96.69 103 VAL B C 1
ATOM 9196 O O . VAL B 1 103 ? -18.031 14.328 30.109 1 96.69 103 VAL B O 1
ATOM 9199 N N . ILE B 1 104 ? -16.453 14.047 28.641 1 95.88 104 ILE B N 1
ATOM 9200 C CA . ILE B 1 104 ? -17.344 13.773 27.531 1 95.88 104 ILE B CA 1
ATOM 9201 C C . ILE B 1 104 ? -18.125 12.477 27.797 1 95.88 104 ILE B C 1
ATOM 9203 O O . ILE B 1 104 ? -19.297 12.367 27.438 1 95.88 104 ILE B O 1
ATOM 9207 N N . THR B 1 105 ? -17.453 11.547 28.453 1 92.75 105 THR B N 1
ATOM 9208 C CA . THR B 1 105 ? -18.156 10.32 28.828 1 92.75 105 THR B CA 1
ATOM 9209 C C . THR B 1 105 ? -19.328 10.617 29.75 1 92.75 105 THR B C 1
ATOM 9211 O O . THR B 1 105 ? -20.391 10 29.641 1 92.75 105 THR B O 1
ATOM 9214 N N . ARG B 1 106 ? -19.156 11.555 30.609 1 92.56 106 ARG B N 1
ATOM 9215 C CA . ARG B 1 106 ? -20.219 11.953 31.516 1 92.56 106 ARG B CA 1
ATOM 9216 C C . ARG B 1 106 ? -21.344 12.68 30.766 1 92.56 106 ARG B C 1
ATOM 9218 O O . ARG B 1 106 ? -22.5 12.609 31.156 1 92.56 106 ARG B O 1
ATOM 9225 N N . TRP B 1 107 ? -21 13.375 29.688 1 94.06 107 TRP B N 1
ATOM 9226 C CA . TRP B 1 107 ? -21.953 14.164 28.922 1 94.06 107 TRP B CA 1
ATOM 9227 C C . TRP B 1 107 ? -22.984 13.258 28.219 1 94.06 107 TRP B C 1
ATOM 9229 O O . TRP B 1 107 ? -24.016 13.734 27.75 1 94.06 107 TRP B O 1
ATOM 9239 N N . ARG B 1 108 ? -22.734 12 28.047 1 88.25 108 ARG B N 1
ATOM 9240 C CA . ARG B 1 108 ? -23.672 11.086 27.391 1 88.25 108 ARG B CA 1
ATOM 9241 C C . ARG B 1 108 ? -24.984 11.023 28.156 1 88.25 108 ARG B C 1
ATOM 9243 O O . ARG B 1 108 ? -26.031 10.711 27.562 1 88.25 108 ARG B O 1
ATOM 9250 N N . GLN B 1 109 ? -24.906 11.312 29.406 1 86.94 109 GLN B N 1
ATOM 9251 C CA . GLN B 1 109 ? -26.062 11.656 30.219 1 86.94 109 GLN B CA 1
ATOM 9252 C C . GLN B 1 109 ? -26 13.109 30.672 1 86.94 109 GLN B C 1
ATOM 9254 O O . GLN B 1 109 ? -25.547 13.414 31.766 1 86.94 109 GLN B O 1
ATOM 9259 N N . PRO B 1 110 ? -26.547 13.969 29.828 1 89.38 110 PRO B N 1
ATOM 9260 C CA . PRO B 1 110 ? -26.359 15.398 30.062 1 89.38 110 PRO B CA 1
ATOM 9261 C C . PRO B 1 110 ? -26.891 15.852 31.422 1 89.38 110 PRO B C 1
ATOM 9263 O O . PRO B 1 110 ? -28.016 15.5 31.797 1 89.38 110 PRO B O 1
ATOM 9266 N N . SER B 1 111 ? -26.094 16.641 32.125 1 92.44 111 SER B N 1
ATOM 9267 C CA . SER B 1 111 ? -26.484 17.234 33.375 1 92.44 111 SER B CA 1
ATOM 9268 C C . SER B 1 111 ? -27.375 18.469 33.156 1 92.44 111 SER B C 1
ATOM 9270 O O . SER B 1 111 ? -27.484 18.953 32.031 1 92.44 111 SER B O 1
ATOM 9272 N N . LYS B 1 112 ? -27.922 18.922 34.188 1 93.94 112 LYS B N 1
ATOM 9273 C CA . LYS B 1 112 ? -28.734 20.141 34.125 1 93.94 112 LYS B CA 1
ATOM 9274 C C . LYS B 1 112 ? -27.875 21.359 33.75 1 93.94 112 LYS B C 1
ATOM 9276 O O . LYS B 1 112 ? -28.312 22.219 33 1 93.94 112 LYS B O 1
ATOM 9281 N N . GLU B 1 113 ? -26.703 21.391 34.281 1 94.19 113 GLU B N 1
ATOM 9282 C CA . GLU B 1 113 ? -25.797 22.5 34 1 94.19 113 GLU B CA 1
ATOM 9283 C C . GLU B 1 113 ? -25.422 22.562 32.531 1 94.19 113 GLU B C 1
ATOM 9285 O O . GLU B 1 113 ? -25.406 23.625 31.938 1 94.19 113 GLU B O 1
ATOM 9290 N N . LEU B 1 114 ? -25.109 21.406 32 1 95.38 114 LEU B N 1
ATOM 9291 C CA . LEU B 1 114 ? -24.766 21.328 30.578 1 95.38 114 LEU B CA 1
ATOM 9292 C C . LEU B 1 114 ? -25.953 21.766 29.719 1 95.38 114 LEU B C 1
ATOM 9294 O O . LEU B 1 114 ? -25.781 22.516 28.75 1 95.38 114 LEU B O 1
ATOM 9298 N N . SER B 1 115 ? -27.125 21.359 30.047 1 95.38 115 SER B N 1
ATOM 9299 C CA . SER B 1 115 ? -28.328 21.719 29.297 1 95.38 115 SER B CA 1
ATOM 9300 C C . SER B 1 115 ? -28.578 23.219 29.344 1 95.38 115 SER B C 1
ATOM 9302 O O . SER B 1 115 ? -29.031 23.812 28.359 1 95.38 115 SER B O 1
ATOM 9304 N N . GLU B 1 116 ? -28.25 23.781 30.453 1 96.12 116 GLU B N 1
ATOM 9305 C CA . GLU B 1 116 ? -28.422 25.219 30.594 1 96.12 116 GLU B CA 1
ATOM 9306 C C . GLU B 1 116 ? -27.453 25.984 29.688 1 96.12 116 GLU B C 1
ATOM 9308 O O . GLU B 1 116 ? -27.828 26.984 29.078 1 96.12 116 GLU B O 1
ATOM 9313 N N . VAL B 1 117 ? -26.234 25.531 29.672 1 96.75 117 VAL B N 1
ATOM 9314 C CA . VAL B 1 117 ? -25.25 26.172 28.812 1 96.75 117 VAL B CA 1
ATOM 9315 C C . VAL B 1 117 ? -25.672 26.047 27.344 1 96.75 117 VAL B C 1
ATOM 9317 O O . VAL B 1 117 ? -25.562 27 26.578 1 96.75 117 VAL B O 1
ATOM 9320 N N . LEU B 1 118 ? -26.172 24.859 26.922 1 96.94 118 LEU B N 1
ATOM 9321 C CA . LEU B 1 118 ? -26.625 24.641 25.562 1 96.94 118 LEU B CA 1
ATOM 9322 C C . LEU B 1 118 ? -27.844 25.5 25.234 1 96.94 118 LEU B C 1
ATOM 9324 O O . LEU B 1 118 ? -27.984 25.984 24.109 1 96.94 118 LEU B O 1
ATOM 9328 N N . ALA B 1 119 ? -28.672 25.734 26.219 1 96.69 119 ALA B N 1
ATOM 9329 C CA . ALA B 1 119 ? -29.828 26.609 26.047 1 96.69 119 ALA B CA 1
ATOM 9330 C C . ALA B 1 119 ? -29.375 28.062 25.844 1 96.69 119 ALA B C 1
ATOM 9332 O O . ALA B 1 119 ? -29.969 28.797 25.047 1 96.69 119 ALA B O 1
ATOM 9333 N N . GLN B 1 120 ? -28.391 28.438 26.625 1 96.88 120 GLN B N 1
ATOM 9334 C CA . GLN B 1 120 ? -27.844 29.781 26.453 1 96.88 120 GLN B CA 1
ATOM 9335 C C . GLN B 1 120 ? -27.25 29.953 25.047 1 96.88 120 GLN B C 1
ATOM 9337 O O . GLN B 1 120 ? -27.406 31 24.422 1 96.88 120 GLN B O 1
ATOM 9342 N N . ALA B 1 121 ? -26.469 28.969 24.609 1 97.06 121 ALA B N 1
ATOM 9343 C CA . ALA B 1 121 ? -25.922 29.016 23.25 1 97.06 121 ALA B CA 1
ATOM 9344 C C . ALA B 1 121 ? -27.031 29.109 22.219 1 97.06 121 ALA B C 1
ATOM 9346 O O . ALA B 1 121 ? -26.891 29.812 21.203 1 97.06 121 ALA B O 1
ATOM 9347 N N . ASP B 1 122 ? -28.125 28.406 22.469 1 96.5 122 ASP B N 1
ATOM 9348 C CA . ASP B 1 122 ? -29.281 28.438 21.578 1 96.5 122 ASP B CA 1
ATOM 9349 C C . ASP B 1 122 ? -29.891 29.844 21.516 1 96.5 122 ASP B C 1
ATOM 9351 O O . ASP B 1 122 ? -30.266 30.328 20.453 1 96.5 122 ASP B O 1
ATOM 9355 N N . GLN B 1 123 ? -29.938 30.484 22.625 1 95.88 123 GLN B N 1
ATOM 9356 C CA . GLN B 1 123 ? -30.453 31.844 22.688 1 95.88 123 GLN B CA 1
ATOM 9357 C C . GLN B 1 123 ? -29.562 32.812 21.922 1 95.88 123 GLN B C 1
ATOM 9359 O O . GLN B 1 123 ? -30.047 33.688 21.188 1 95.88 123 GLN B O 1
ATOM 9364 N N . LEU B 1 124 ? -28.234 32.719 22.141 1 96.25 124 LEU B N 1
ATOM 9365 C CA . LEU B 1 124 ? -27.297 33.562 21.406 1 96.25 124 LEU B CA 1
ATOM 9366 C C . LEU B 1 124 ? -27.453 33.344 19.906 1 96.25 124 LEU B C 1
ATOM 9368 O O . LEU B 1 124 ? -27.453 34.312 19.141 1 96.25 124 LEU B O 1
ATOM 9372 N N . TYR B 1 125 ? -27.547 32.062 19.531 1 95.25 125 TYR B N 1
ATOM 9373 C CA . TYR B 1 125 ? -27.672 31.75 18.109 1 95.25 125 TYR B CA 1
ATOM 9374 C C . TYR B 1 125 ? -28.922 32.406 17.531 1 95.25 125 TYR B C 1
ATOM 9376 O O . TYR B 1 125 ? -28.875 33 16.453 1 95.25 125 TYR B O 1
ATOM 9384 N N . HIS B 1 126 ? -30.047 32.312 18.156 1 93.44 126 HIS B N 1
ATOM 9385 C CA . HIS B 1 126 ? -31.312 32.875 17.688 1 93.44 126 HIS B CA 1
ATOM 9386 C C . HIS B 1 126 ? -31.234 34.406 17.625 1 93.44 126 HIS B C 1
ATOM 9388 O O . HIS B 1 126 ? -31.688 35 16.656 1 93.44 126 HIS B O 1
ATOM 9394 N N . GLN B 1 127 ? -30.625 34.938 18.641 1 93.06 127 GLN B N 1
ATOM 9395 C CA . GLN B 1 127 ? -30.469 36.375 18.672 1 93.06 127 GLN B CA 1
ATOM 9396 C C . GLN B 1 127 ? -29.609 36.875 17.516 1 93.06 127 GLN B C 1
ATOM 9398 O O . GLN B 1 127 ? -29.938 37.875 16.875 1 93.06 127 GLN B O 1
ATOM 9403 N N . TRP B 1 128 ? -28.547 36.219 17.234 1 92.69 128 TRP B N 1
ATOM 9404 C CA . TRP B 1 128 ? -27.594 36.688 16.234 1 92.69 128 TRP B CA 1
ATOM 9405 C C . TRP B 1 128 ? -28.094 36.344 14.828 1 92.69 128 TRP B C 1
ATOM 9407 O O . TRP B 1 128 ? -27.781 37.031 13.867 1 92.69 128 TRP B O 1
ATOM 9417 N N . SER B 1 129 ? -28.828 35.219 14.688 1 88.62 129 SER B N 1
ATOM 9418 C CA . SER B 1 129 ? -29.359 34.812 13.391 1 88.62 129 SER B CA 1
ATOM 9419 C C . SER B 1 129 ? -30.438 35.781 12.914 1 88.62 129 SER B C 1
ATOM 9421 O O . SER B 1 129 ? -30.641 35.969 11.711 1 88.62 129 SER B O 1
ATOM 9423 N N . LEU B 1 130 ? -31.078 36.438 13.812 1 84.12 130 LEU B N 1
ATOM 9424 C CA . LEU B 1 130 ? -32.188 37.344 13.484 1 84.12 130 LEU B CA 1
ATOM 9425 C C . LEU B 1 130 ? -31.703 38.781 13.359 1 84.12 130 LEU B C 1
ATOM 9427 O O . LEU B 1 130 ? -32.438 39.656 12.922 1 84.12 130 LEU B O 1
ATOM 9431 N N . SER B 1 131 ? -30.547 38.969 13.719 1 77.88 131 SER B N 1
ATOM 9432 C CA . SER B 1 131 ? -30.047 40.344 13.68 1 77.88 131 SER B CA 1
ATOM 9433 C C . SER B 1 131 ? -30.031 40.875 12.25 1 77.88 131 SER B C 1
ATOM 9435 O O . SER B 1 131 ? -29.703 40.156 11.312 1 77.88 131 SER B O 1
ATOM 9437 N N . LYS B 1 132 ? -30.672 42.062 12.102 1 67.38 132 LYS B N 1
ATOM 9438 C CA . LYS B 1 132 ? -30.844 42.719 10.812 1 67.38 132 LYS B CA 1
ATOM 9439 C C . LYS B 1 132 ? -29.5 43.062 10.188 1 67.38 132 LYS B C 1
ATOM 9441 O O . LYS B 1 132 ? -28.547 43.438 10.891 1 67.38 132 LYS B O 1
ATOM 9446 N N . PRO B 1 133 ? -29.531 42.969 8.891 1 65.69 133 PRO B N 1
ATOM 9447 C CA . PRO B 1 133 ? -28.281 43.219 8.156 1 65.69 133 PRO B CA 1
ATOM 9448 C C . PRO B 1 133 ? -27.875 44.688 8.164 1 65.69 133 PRO B C 1
ATOM 9450 O O . PRO B 1 133 ? -28.734 45.594 8.195 1 65.69 133 PRO B O 1
ATOM 9453 N N . PHE B 1 134 ? -26.688 45.031 8.531 1 83.94 134 PHE B N 1
ATOM 9454 C CA . PHE B 1 134 ? -26.094 46.344 8.297 1 83.94 134 PHE B CA 1
ATOM 9455 C C . PHE B 1 134 ? -25.641 46.469 6.852 1 83.94 134 PHE B C 1
ATOM 9457 O O . PHE B 1 134 ? -24.5 46.156 6.523 1 83.94 134 PHE B O 1
ATOM 9464 N N . PRO B 1 135 ? -26.625 46.906 5.973 1 87.62 135 PRO B N 1
ATOM 9465 C CA . PRO B 1 135 ? -26.375 46.781 4.539 1 87.62 135 PRO B CA 1
ATOM 9466 C C . PRO B 1 135 ? -25.141 47.562 4.078 1 87.62 135 PRO B C 1
ATOM 9468 O O . PRO B 1 135 ? -24.406 47.094 3.213 1 87.62 135 PRO B O 1
ATOM 9471 N N . PHE B 1 136 ? -24.906 48.75 4.699 1 92.94 136 PHE B N 1
ATOM 9472 C CA . PHE B 1 136 ? -23.828 49.625 4.207 1 92.94 136 PHE B CA 1
ATOM 9473 C C . PHE B 1 136 ? -22.578 49.469 5.055 1 92.94 136 PHE B C 1
ATOM 9475 O O . PHE B 1 136 ? -21.656 50.281 4.988 1 92.94 136 PHE B O 1
ATOM 9482 N N . ASP B 1 137 ? -22.5 48.375 5.859 1 91.5 137 ASP B N 1
ATOM 9483 C CA . ASP B 1 137 ? -21.328 48.062 6.676 1 91.5 137 ASP B CA 1
ATOM 9484 C C . ASP B 1 137 ? -20.109 47.75 5.805 1 91.5 137 ASP B C 1
ATOM 9486 O O . ASP B 1 137 ? -20.172 46.844 4.961 1 91.5 137 ASP B O 1
ATOM 9490 N N . PRO B 1 138 ? -19.047 48.438 6.031 1 91.94 138 PRO B N 1
ATOM 9491 C CA . PRO B 1 138 ? -17.859 48.188 5.191 1 91.94 138 PRO B CA 1
ATOM 9492 C C . PRO B 1 138 ? -17.203 46.844 5.484 1 91.94 138 PRO B C 1
ATOM 9494 O O . PRO B 1 138 ? -16.422 46.344 4.668 1 91.94 138 PRO B O 1
ATOM 9497 N N . PHE B 1 139 ? -17.531 46.188 6.57 1 90.44 139 PHE B N 1
ATOM 9498 C CA . PHE B 1 139 ? -16.719 45.062 7.012 1 90.44 139 PHE B CA 1
ATOM 9499 C C . PHE B 1 139 ? -17.562 43.781 7.074 1 90.44 139 PHE B C 1
ATOM 9501 O O . PHE B 1 139 ? -17.094 42.719 7.508 1 90.44 139 PHE B O 1
ATOM 9508 N N . PHE B 1 140 ? -18.812 43.875 6.633 1 90.69 140 PHE B N 1
ATOM 9509 C CA . PHE B 1 140 ? -19.656 42.688 6.672 1 90.69 140 PHE B CA 1
ATOM 9510 C C . PHE B 1 140 ? -20.672 42.719 5.535 1 90.69 140 PHE B C 1
ATOM 9512 O O . PHE B 1 140 ? -21.328 43.75 5.297 1 90.69 140 PHE B O 1
ATOM 9519 N N . ASP B 1 141 ? -20.781 41.625 4.836 1 90.38 141 ASP B N 1
ATOM 9520 C CA . ASP B 1 141 ? -21.812 41.438 3.836 1 90.38 141 ASP B CA 1
ATOM 9521 C C . ASP B 1 141 ? -22.297 40 3.824 1 90.38 141 ASP B C 1
ATOM 9523 O O . ASP B 1 141 ? -21.5 39.062 3.928 1 90.38 141 ASP B O 1
ATOM 9527 N N . LYS B 1 142 ? -23.531 39.75 3.654 1 86.31 142 LYS B N 1
ATOM 9528 C CA . LYS B 1 142 ? -24.172 38.438 3.748 1 86.31 142 LYS B CA 1
ATOM 9529 C C . LYS B 1 142 ? -23.703 37.531 2.627 1 86.31 142 LYS B C 1
ATOM 9531 O O . LYS B 1 142 ? -23.578 36.312 2.824 1 86.31 142 LYS B O 1
ATOM 9536 N N . LEU B 1 143 ? -23.484 38.062 1.486 1 88.81 143 LEU B N 1
ATOM 9537 C CA . LEU B 1 143 ? -23.078 37.219 0.353 1 88.81 143 LEU B CA 1
ATOM 9538 C C . LEU B 1 143 ? -21.812 36.438 0.679 1 88.81 143 LEU B C 1
ATOM 9540 O O . LEU B 1 143 ? -21.688 35.281 0.329 1 88.81 143 LEU B O 1
ATOM 9544 N N . TRP B 1 144 ? -20.891 37.094 1.335 1 89.88 144 TRP B N 1
ATOM 9545 C CA . TRP B 1 144 ? -19.625 36.438 1.678 1 89.88 144 TRP B CA 1
ATOM 9546 C C . TRP B 1 144 ? -19.828 35.406 2.791 1 89.88 144 TRP B C 1
ATOM 9548 O O . TRP B 1 144 ? -19.109 34.406 2.85 1 89.88 144 TRP B O 1
ATOM 9558 N N . MET B 1 145 ? -20.719 35.562 3.584 1 87.88 145 MET B N 1
ATOM 9559 C CA . MET B 1 145 ? -20.969 34.688 4.734 1 87.88 145 MET B CA 1
ATOM 9560 C C . MET B 1 145 ? -21.672 33.406 4.309 1 87.88 145 MET B C 1
ATOM 9562 O O . MET B 1 145 ? -21.531 32.375 4.957 1 87.88 145 MET B O 1
ATOM 9566 N N . GLU B 1 146 ? -22.406 33.438 3.238 1 86.06 146 GLU B N 1
ATOM 9567 C CA . GLU B 1 146 ? -23.203 32.281 2.779 1 86.06 146 GLU B CA 1
ATOM 9568 C C . GLU B 1 146 ? -22.312 31.094 2.502 1 86.06 146 GLU B C 1
ATOM 9570 O O . GLU B 1 146 ? -22.75 29.938 2.617 1 86.06 146 GLU B O 1
ATOM 9575 N N . THR B 1 147 ? -21.141 31.312 2.17 1 87.81 147 THR B N 1
ATOM 9576 C CA . THR B 1 147 ? -20.203 30.219 1.907 1 87.81 147 THR B CA 1
ATOM 9577 C C . THR B 1 147 ? -19.953 29.406 3.172 1 87.81 147 THR B C 1
ATOM 9579 O O . THR B 1 147 ? -19.641 28.219 3.098 1 87.81 147 THR B O 1
ATOM 9582 N N . ALA B 1 148 ? -20.156 29.969 4.297 1 89.12 148 ALA B N 1
ATOM 9583 C CA . ALA B 1 148 ? -19.875 29.344 5.582 1 89.12 148 ALA B CA 1
ATOM 9584 C C . ALA B 1 148 ? -20.875 28.234 5.887 1 89.12 148 ALA B C 1
ATOM 9586 O O . ALA B 1 148 ? -20.609 27.328 6.688 1 89.12 148 ALA B O 1
ATOM 9587 N N . ASP B 1 149 ? -22 28.25 5.293 1 84.81 149 ASP B N 1
ATOM 9588 C CA . ASP B 1 149 ? -23 27.203 5.504 1 84.81 149 ASP B CA 1
ATOM 9589 C C . ASP B 1 149 ? -22.484 25.844 5.055 1 84.81 149 ASP B C 1
ATOM 9591 O O . ASP B 1 149 ? -22.812 24.812 5.652 1 84.81 149 ASP B O 1
ATOM 9595 N N . THR B 1 150 ? -21.672 25.891 4.062 1 89.19 150 THR B N 1
ATOM 9596 C CA . THR B 1 150 ? -21.062 24.672 3.553 1 89.19 150 THR B CA 1
ATOM 9597 C C . THR B 1 150 ? -20.141 24.047 4.602 1 89.19 150 THR B C 1
ATOM 9599 O O . THR B 1 150 ? -20.016 22.828 4.676 1 89.19 150 THR B O 1
ATOM 9602 N N . LEU B 1 151 ? -19.562 24.828 5.438 1 94 151 LEU B N 1
ATOM 9603 C CA . LEU B 1 151 ? -18.609 24.328 6.43 1 94 151 LEU B CA 1
ATOM 9604 C C . LEU B 1 151 ? -19.312 23.484 7.488 1 94 151 LEU B C 1
ATOM 9606 O O . LEU B 1 151 ? -18.812 22.438 7.879 1 94 151 LEU B O 1
ATOM 9610 N N . ARG B 1 152 ? -20.453 23.953 7.898 1 90.81 152 ARG B N 1
ATOM 9611 C CA . ARG B 1 152 ? -21.219 23.203 8.883 1 90.81 152 ARG B CA 1
ATOM 9612 C C . ARG B 1 152 ? -21.688 21.859 8.32 1 90.81 152 ARG B C 1
ATOM 9614 O O . ARG B 1 152 ? -21.609 20.828 9 1 90.81 152 ARG B O 1
ATOM 9621 N N . ASP B 1 153 ? -22.047 21.906 7.105 1 89.19 153 ASP B N 1
ATOM 9622 C CA . ASP B 1 153 ? -22.609 20.703 6.473 1 89.19 153 ASP B CA 1
ATOM 9623 C C . ASP B 1 153 ? -21.562 19.609 6.324 1 89.19 153 ASP B C 1
ATOM 9625 O O . ASP B 1 153 ? -21.891 18.422 6.316 1 89.19 153 ASP B O 1
ATOM 9629 N N . VAL B 1 154 ? -20.359 19.969 6.215 1 93.31 154 VAL B N 1
ATOM 9630 C CA . VAL B 1 154 ? -19.312 18.984 6.008 1 93.31 154 VAL B CA 1
ATOM 9631 C C . VAL B 1 154 ? -18.75 18.516 7.352 1 93.31 154 VAL B C 1
ATOM 9633 O O . VAL B 1 154 ? -17.828 17.703 7.406 1 93.31 154 VAL B O 1
ATOM 9636 N N . GLY B 1 155 ? -19.266 19.047 8.438 1 93.06 155 GLY B N 1
ATOM 9637 C CA . GLY B 1 155 ? -18.906 18.562 9.766 1 93.06 155 GLY B CA 1
ATOM 9638 C C . GLY B 1 155 ? -17.922 19.438 10.492 1 93.06 155 GLY B C 1
ATOM 9639 O O . GLY B 1 155 ? -17.297 19.016 11.461 1 93.06 155 GLY B O 1
ATOM 9640 N N . LEU B 1 156 ? -17.672 20.656 10.102 1 95.31 156 LEU B N 1
ATOM 9641 C CA . LEU B 1 156 ? -16.781 21.578 10.766 1 95.31 156 LEU B CA 1
ATOM 9642 C C . LEU B 1 156 ? -17.531 22.422 11.797 1 95.31 156 LEU B C 1
ATOM 9644 O O . LEU B 1 156 ? -18.734 22.594 11.695 1 95.31 156 LEU B O 1
ATOM 9648 N N . PRO B 1 157 ? -16.906 22.812 12.828 1 96.12 157 PRO B N 1
ATOM 9649 C CA . PRO B 1 157 ? -15.445 22.75 13 1 96.12 157 PRO B CA 1
ATOM 9650 C C . PRO B 1 157 ? -14.977 21.422 13.586 1 96.12 157 PRO B C 1
ATOM 9652 O O . PRO B 1 157 ? -15.734 20.75 14.289 1 96.12 157 PRO B O 1
ATOM 9655 N N . TRP B 1 158 ? -13.82 21.016 13.195 1 95.94 158 TRP B N 1
ATOM 9656 C CA . TRP B 1 158 ? -12.984 19.984 13.797 1 95.94 158 TRP B CA 1
ATOM 9657 C C . TRP B 1 158 ? -11.57 20.5 14.031 1 95.94 158 TRP B C 1
ATOM 9659 O O . TRP B 1 158 ? -11.164 21.516 13.445 1 95.94 158 TRP B O 1
ATOM 9669 N N . HIS B 1 159 ? -10.922 19.969 14.945 1 93.75 159 HIS B N 1
ATOM 9670 C CA . HIS B 1 159 ? -9.602 20.484 15.273 1 93.75 159 HIS B CA 1
ATOM 9671 C C . HIS B 1 159 ? -8.688 20.5 14.047 1 93.75 159 HIS B C 1
ATOM 9673 O O . HIS B 1 159 ? -8.578 19.5 13.336 1 93.75 159 HIS B O 1
ATOM 9679 N N . ASN B 1 160 ? -8.125 21.594 13.773 1 94.75 160 ASN B N 1
ATOM 9680 C CA . ASN B 1 160 ? -7.207 21.828 12.664 1 94.75 160 ASN B CA 1
ATOM 9681 C C . ASN B 1 160 ? -6.152 22.875 13.016 1 94.75 160 ASN B C 1
ATOM 9683 O O . ASN B 1 160 ? -6.355 23.688 13.93 1 94.75 160 ASN B O 1
ATOM 9687 N N . ASN B 1 161 ? -5.02 22.812 12.367 1 93.5 161 ASN B N 1
ATOM 9688 C CA . ASN B 1 161 ? -3.9 23.719 12.617 1 93.5 161 ASN B CA 1
ATOM 9689 C C . ASN B 1 161 ? -2.965 23.781 11.406 1 93.5 161 ASN B C 1
ATOM 9691 O O . ASN B 1 161 ? -2.338 22.797 11.047 1 93.5 161 ASN B O 1
ATOM 9695 N N . ASN B 1 162 ? -2.918 24.906 10.773 1 92.12 162 ASN B N 1
ATOM 9696 C CA . ASN B 1 162 ? -1.919 25.109 9.734 1 92.12 162 ASN B CA 1
ATOM 9697 C C . ASN B 1 162 ? -0.552 25.453 10.32 1 92.12 162 ASN B C 1
ATOM 9699 O O . ASN B 1 162 ? -0.385 26.484 10.961 1 92.12 162 ASN B O 1
ATOM 9703 N N . LEU B 1 163 ? 0.338 24.547 10.094 1 87.81 163 LEU B N 1
ATOM 9704 C CA . LEU B 1 163 ? 1.712 24.766 10.539 1 87.81 163 LEU B CA 1
ATOM 9705 C C . LEU B 1 163 ? 2.611 25.125 9.367 1 87.81 163 LEU B C 1
ATOM 9707 O O . LEU B 1 163 ? 2.367 24.703 8.234 1 87.81 163 LEU B O 1
ATOM 9711 N N . ASN B 1 164 ? 3.59 25.906 9.516 1 88.75 164 ASN B N 1
ATOM 9712 C CA . ASN B 1 164 ? 4.574 26.234 8.5 1 88.75 164 ASN B CA 1
ATOM 9713 C C . ASN B 1 164 ? 3.932 26.953 7.312 1 88.75 164 ASN B C 1
ATOM 9715 O O . ASN B 1 164 ? 2.762 27.328 7.371 1 88.75 164 ASN B O 1
ATOM 9719 N N . MET B 1 165 ? 4.707 27.203 6.305 1 91.31 165 MET B N 1
ATOM 9720 C CA . MET B 1 165 ? 4.227 27.812 5.07 1 91.31 165 MET B CA 1
ATOM 9721 C C . MET B 1 165 ? 3.316 26.859 4.305 1 91.31 165 MET B C 1
ATOM 9723 O O . MET B 1 165 ? 3.396 25.641 4.484 1 91.31 165 MET B O 1
ATOM 9727 N N . PRO B 1 166 ? 2.457 27.359 3.479 1 90.62 166 PRO B N 1
ATOM 9728 C CA . PRO B 1 166 ? 1.487 26.516 2.777 1 90.62 166 PRO B CA 1
ATOM 9729 C C . PRO B 1 166 ? 2.154 25.453 1.91 1 90.62 166 PRO B C 1
ATOM 9731 O O . PRO B 1 166 ? 1.571 24.391 1.675 1 90.62 166 PRO B O 1
ATOM 9734 N N . ASP B 1 167 ? 3.301 25.672 1.436 1 85.56 167 ASP B N 1
ATOM 9735 C CA . ASP B 1 167 ? 3.977 24.719 0.553 1 85.56 167 ASP B CA 1
ATOM 9736 C C . ASP B 1 167 ? 4.84 23.75 1.351 1 85.56 167 ASP B C 1
ATOM 9738 O O . ASP B 1 167 ? 5.441 22.828 0.782 1 85.56 167 ASP B O 1
ATOM 9742 N N . GLU B 1 168 ? 4.906 23.906 2.598 1 87.25 168 GLU B N 1
ATOM 9743 C CA . GLU B 1 168 ? 5.633 23 3.484 1 87.25 168 GLU B CA 1
ATOM 9744 C C . GLU B 1 168 ? 4.676 22.094 4.254 1 87.25 168 GLU B C 1
ATOM 9746 O O . GLU B 1 168 ? 4.242 22.438 5.359 1 87.25 168 GLU B O 1
ATOM 9751 N N . THR B 1 169 ? 4.449 20.969 3.66 1 84.44 169 THR B N 1
ATOM 9752 C CA . THR B 1 169 ? 3.51 20.047 4.289 1 84.44 169 THR B CA 1
ATOM 9753 C C . THR B 1 169 ? 4.238 18.828 4.844 1 84.44 169 THR B C 1
ATOM 9755 O O . THR B 1 169 ? 5.156 18.312 4.207 1 84.44 169 THR B O 1
ATOM 9758 N N . ASP B 1 170 ? 3.951 18.562 6.09 1 82.5 170 ASP B N 1
ATOM 9759 C CA . ASP B 1 170 ? 4.434 17.344 6.727 1 82.5 170 ASP B CA 1
ATOM 9760 C C . ASP B 1 170 ? 3.322 16.297 6.816 1 82.5 170 ASP B C 1
ATOM 9762 O O . ASP B 1 170 ? 2.26 16.562 7.383 1 82.5 170 ASP B O 1
ATOM 9766 N N . SER B 1 171 ? 3.562 15.109 6.301 1 78.12 171 SER B N 1
ATOM 9767 C CA . SER B 1 171 ? 2.537 14.07 6.227 1 78.12 171 SER B CA 1
ATOM 9768 C C . SER B 1 171 ? 2.215 13.516 7.609 1 78.12 171 SER B C 1
ATOM 9770 O O . SER B 1 171 ? 1.181 12.867 7.801 1 78.12 171 SER B O 1
ATOM 9772 N N . SER B 1 172 ? 3.027 13.859 8.602 1 85.12 172 SER B N 1
ATOM 9773 C CA . SER B 1 172 ? 2.756 13.375 9.945 1 85.12 172 SER B CA 1
ATOM 9774 C C . SER B 1 172 ? 1.729 14.258 10.656 1 85.12 172 SER B C 1
ATOM 9776 O O . SER B 1 172 ? 1.201 13.883 11.703 1 85.12 172 SER B O 1
ATOM 9778 N N . TRP B 1 173 ? 1.432 15.352 10.109 1 89.94 173 TRP B N 1
ATOM 9779 C CA . TRP B 1 173 ? 0.365 16.203 10.617 1 89.94 173 TRP B CA 1
ATOM 9780 C C . TRP B 1 173 ? -0.701 16.438 9.547 1 89.94 173 TRP B C 1
ATOM 9782 O O . TRP B 1 173 ? -0.635 17.406 8.797 1 89.94 173 TRP B O 1
ATOM 9792 N N . PRO B 1 174 ? -1.717 15.664 9.641 1 90.19 174 PRO B N 1
ATOM 9793 C CA . PRO B 1 174 ? -2.689 15.727 8.547 1 90.19 174 PRO B CA 1
ATOM 9794 C C . PRO B 1 174 ? -3.824 16.703 8.82 1 90.19 174 PRO B C 1
ATOM 9796 O O . PRO B 1 174 ? -4.609 17.016 7.914 1 90.19 174 PRO B O 1
ATOM 9799 N N . PHE B 1 175 ? -3.965 17.344 9.977 1 95.25 175 PHE B N 1
ATOM 9800 C CA . PHE B 1 175 ? -5.137 18.125 10.352 1 95.25 175 PHE B CA 1
ATOM 9801 C C . PHE B 1 175 ? -5.008 19.562 9.859 1 95.25 175 PHE B C 1
ATOM 9803 O O . PHE B 1 175 ? -4.887 20.484 10.664 1 95.25 175 PHE B O 1
ATOM 9810 N N . HIS B 1 176 ? -5.074 19.734 8.555 1 95 176 HIS B N 1
ATOM 9811 C CA . HIS B 1 176 ? -4.977 21.078 7.973 1 95 176 HIS B CA 1
ATOM 9812 C C . HIS B 1 176 ? -5.652 21.125 6.605 1 95 176 HIS B C 1
ATOM 9814 O O . HIS B 1 176 ? -6.008 20.094 6.043 1 95 176 HIS B O 1
ATOM 9820 N N . PHE B 1 177 ? -5.879 22.328 6.113 1 96.06 177 PHE B N 1
ATOM 9821 C CA . PHE B 1 177 ? -6.395 22.562 4.77 1 96.06 177 PHE B CA 1
ATOM 9822 C C . PHE B 1 177 ? -5.375 23.328 3.926 1 96.06 177 PHE B C 1
ATOM 9824 O O . PHE B 1 177 ? -5.738 24.234 3.172 1 96.06 177 PHE B O 1
ATOM 9831 N N . LYS B 1 178 ? -4.16 23.047 4.047 1 94.38 178 LYS B N 1
ATOM 9832 C CA . LYS B 1 178 ? -3.068 23.781 3.408 1 94.38 178 LYS B CA 1
ATOM 9833 C C . LYS B 1 178 ? -3.174 23.719 1.888 1 94.38 178 LYS B C 1
ATOM 9835 O O . LYS B 1 178 ? -2.799 24.656 1.188 1 94.38 178 LYS B O 1
ATOM 9840 N N . THR B 1 179 ? -3.709 22.625 1.316 1 92.75 179 THR B N 1
ATOM 9841 C CA . THR B 1 179 ? -3.914 22.516 -0.125 1 92.75 179 THR B CA 1
ATOM 9842 C C . THR B 1 179 ? -4.852 23.625 -0.613 1 92.75 179 THR B C 1
ATOM 9844 O O . THR B 1 179 ? -4.617 24.219 -1.664 1 92.75 179 THR B O 1
ATOM 9847 N N . PHE B 1 180 ? -5.875 23.891 0.149 1 96 180 PHE B N 1
ATOM 9848 C CA . PHE B 1 180 ? -6.809 24.953 -0.184 1 96 180 PHE B CA 1
ATOM 9849 C C . PHE B 1 180 ? -6.152 26.312 -0.013 1 96 180 PHE B C 1
ATOM 9851 O O . PHE B 1 180 ? -6.363 27.219 -0.828 1 96 180 PHE B O 1
ATOM 9858 N N . GLU B 1 181 ? -5.379 26.438 1.027 1 96.5 181 GLU B N 1
ATOM 9859 C CA . GLU B 1 181 ? -4.648 27.688 1.256 1 96.5 181 GLU B CA 1
ATOM 9860 C C . GLU B 1 181 ? -3.73 28.016 0.08 1 96.5 181 GLU B C 1
ATOM 9862 O O . GLU B 1 181 ? -3.688 29.156 -0.381 1 96.5 181 GLU B O 1
ATOM 9867 N N . ARG B 1 182 ? -3.027 27.016 -0.371 1 95.81 182 ARG B N 1
ATOM 9868 C CA . ARG B 1 182 ? -2.102 27.219 -1.481 1 95.81 182 ARG B CA 1
ATOM 9869 C C . ARG B 1 182 ? -2.842 27.625 -2.75 1 95.81 182 ARG B C 1
ATOM 9871 O O . ARG B 1 182 ? -2.367 28.469 -3.504 1 95.81 182 ARG B O 1
ATOM 9878 N N . VAL B 1 183 ? -4 27.062 -2.99 1 95.19 183 VAL B N 1
ATOM 9879 C CA . VAL B 1 183 ? -4.797 27.391 -4.168 1 95.19 183 VAL B CA 1
ATOM 9880 C C . VAL B 1 183 ? -5.199 28.875 -4.121 1 95.19 183 VAL B C 1
ATOM 9882 O O . VAL B 1 183 ? -5.125 29.578 -5.133 1 95.19 183 VAL B O 1
ATOM 9885 N N . ALA B 1 184 ? -5.586 29.344 -2.967 1 96.69 184 ALA B N 1
ATOM 9886 C CA . ALA B 1 184 ? -5.977 30.75 -2.818 1 96.69 184 ALA B CA 1
ATOM 9887 C C . ALA B 1 184 ? -4.797 31.688 -3.088 1 96.69 184 ALA B C 1
ATOM 9889 O O . ALA B 1 184 ? -4.957 32.719 -3.715 1 96.69 184 ALA B O 1
ATOM 9890 N N . ILE B 1 185 ? -3.658 31.328 -2.627 1 96.94 185 ILE B N 1
ATOM 9891 C CA . ILE B 1 185 ? -2.457 32.125 -2.801 1 96.94 185 ILE B CA 1
ATOM 9892 C C . ILE B 1 185 ? -2.096 32.219 -4.281 1 96.94 185 ILE B C 1
ATOM 9894 O O . ILE B 1 185 ? -1.812 33.281 -4.801 1 96.94 185 ILE B O 1
ATOM 9898 N N . LEU B 1 186 ? -2.193 31.125 -4.965 1 95.06 186 LEU B N 1
ATOM 9899 C CA . LEU B 1 186 ? -1.838 31.078 -6.379 1 95.06 186 LEU B CA 1
ATOM 9900 C C . LEU B 1 186 ? -2.869 31.812 -7.223 1 95.06 186 LEU B C 1
ATOM 9902 O O . LEU B 1 186 ? -2.514 32.5 -8.195 1 95.06 186 LEU B O 1
ATOM 9906 N N . ALA B 1 187 ? -4.082 31.641 -6.84 1 95.75 187 ALA B N 1
ATOM 9907 C CA . ALA B 1 187 ? -5.141 32.344 -7.57 1 95.75 187 ALA B CA 1
ATOM 9908 C C . ALA B 1 187 ? -4.973 33.844 -7.48 1 95.75 187 ALA B C 1
ATOM 9910 O O . ALA B 1 187 ? -5.051 34.531 -8.492 1 95.75 187 ALA B O 1
ATOM 9911 N N . LYS B 1 188 ? -4.758 34.406 -6.332 1 97.38 188 LYS B N 1
ATOM 9912 C CA . LYS B 1 188 ? -4.59 35.844 -6.156 1 97.38 188 LYS B CA 1
ATOM 9913 C C . LYS B 1 188 ? -3.232 36.312 -6.676 1 97.38 188 LYS B C 1
ATOM 9915 O O . LYS B 1 188 ? -3.098 37.406 -7.164 1 97.38 188 LYS B O 1
ATOM 9920 N N . GLY B 1 189 ? -2.223 35.406 -6.512 1 96.81 189 GLY B N 1
ATOM 9921 C CA . GLY B 1 189 ? -0.924 35.719 -7.09 1 96.81 189 GLY B CA 1
ATOM 9922 C C . GLY B 1 189 ? -0.971 35.906 -8.594 1 96.81 189 GLY B C 1
ATOM 9923 O O . GLY B 1 189 ? -0.323 36.781 -9.141 1 96.81 189 GLY B O 1
ATOM 9924 N N . LYS B 1 190 ? -1.75 35.125 -9.234 1 95.12 190 LYS B N 1
ATOM 9925 C CA . LYS B 1 190 ? -1.877 35.219 -10.688 1 95.12 190 LYS B CA 1
ATOM 9926 C C . LYS B 1 190 ? -2.514 36.531 -11.117 1 95.12 190 LYS B C 1
ATOM 9928 O O . LYS B 1 190 ? -2.162 37.094 -12.164 1 95.12 190 LYS B O 1
ATOM 9933 N N . ARG B 1 191 ? -3.391 37.031 -10.352 1 95.5 191 ARG B N 1
ATOM 9934 C CA . ARG B 1 191 ? -4.098 38.281 -10.688 1 95.5 191 ARG B CA 1
ATOM 9935 C C . ARG B 1 191 ? -3.166 39.469 -10.625 1 95.5 191 ARG B C 1
ATOM 9937 O O . ARG B 1 191 ? -3.477 40.531 -11.172 1 95.5 191 ARG B O 1
ATOM 9944 N N . VAL B 1 192 ? -2.094 39.344 -9.938 1 97.25 192 VAL B N 1
ATOM 9945 C CA . VAL B 1 192 ? -1.108 40.438 -9.883 1 97.25 192 VAL B CA 1
ATOM 9946 C C . VAL B 1 192 ? 0.156 40 -10.625 1 97.25 192 VAL B C 1
ATOM 9948 O O . VAL B 1 192 ? 1.264 40.406 -10.25 1 97.25 192 VAL B O 1
ATOM 9951 N N . GLN B 1 193 ? 0.014 39.062 -11.492 1 94.88 193 GLN B N 1
ATOM 9952 C CA . GLN B 1 193 ? 0.984 38.656 -12.508 1 94.88 193 GLN B CA 1
ATOM 9953 C C . GLN B 1 193 ? 2.154 37.906 -11.883 1 94.88 193 GLN B C 1
ATOM 9955 O O . GLN B 1 193 ? 3.301 38.062 -12.305 1 94.88 193 GLN B O 1
ATOM 9960 N N . ASP B 1 194 ? 1.947 37.219 -10.852 1 95.38 194 ASP B N 1
ATOM 9961 C CA . ASP B 1 194 ? 2.916 36.312 -10.258 1 95.38 194 ASP B CA 1
ATOM 9962 C C . ASP B 1 194 ? 2.301 34.938 -10.023 1 95.38 194 ASP B C 1
ATOM 9964 O O . ASP B 1 194 ? 1.76 34.656 -8.953 1 95.38 194 ASP B O 1
ATOM 9968 N N . PRO B 1 195 ? 2.48 34.031 -10.945 1 91.06 195 PRO B N 1
ATOM 9969 C CA . PRO B 1 195 ? 1.861 32.719 -10.852 1 91.06 195 PRO B CA 1
ATOM 9970 C C . PRO B 1 195 ? 2.512 31.844 -9.781 1 91.06 195 PRO B C 1
ATOM 9972 O O . PRO B 1 195 ? 1.962 30.797 -9.414 1 91.06 195 PRO B O 1
ATOM 9975 N N . ASP B 1 196 ? 3.646 32.25 -9.289 1 89.94 196 ASP B N 1
ATOM 9976 C CA . ASP B 1 196 ? 4.34 31.469 -8.273 1 89.94 196 ASP B CA 1
ATOM 9977 C C . ASP B 1 196 ? 4.523 32.25 -6.988 1 89.94 196 ASP B C 1
ATOM 9979 O O . ASP B 1 196 ? 5.559 32.156 -6.332 1 89.94 196 ASP B O 1
ATOM 9983 N N . ALA B 1 197 ? 3.549 33.094 -6.711 1 95.31 197 ALA B N 1
ATOM 9984 C CA . ALA B 1 197 ? 3.611 33.938 -5.523 1 95.31 197 ALA B CA 1
ATOM 9985 C C . ALA B 1 197 ? 3.678 33.125 -4.25 1 95.31 197 ALA B C 1
ATOM 9987 O O . ALA B 1 197 ? 3.24 31.953 -4.238 1 95.31 197 ALA B O 1
ATOM 9988 N N . SER B 1 198 ? 4.312 33.625 -3.268 1 93.62 198 SER B N 1
ATOM 9989 C CA . SER B 1 198 ? 4.418 33 -1.954 1 93.62 198 SER B CA 1
ATOM 9990 C C . SER B 1 198 ? 3.699 33.844 -0.891 1 93.62 198 SER B C 1
ATOM 9992 O O . SER B 1 198 ? 3.178 34.906 -1.182 1 93.62 198 SER B O 1
ATOM 9994 N N . GLY B 1 199 ? 3.701 33.25 0.37 1 94.12 199 GLY B N 1
ATOM 9995 C CA . GLY B 1 199 ? 2.986 33.812 1.495 1 94.12 199 GLY B CA 1
ATOM 9996 C C . GLY B 1 199 ? 2.018 32.844 2.15 1 94.12 199 GLY B C 1
ATOM 9997 O O . GLY B 1 199 ? 2.123 31.641 1.964 1 94.12 199 GLY B O 1
ATOM 9998 N N . TYR B 1 200 ? 1.199 33.375 3.045 1 94.75 200 TYR B N 1
ATOM 9999 C CA . TYR B 1 200 ? 0.197 32.562 3.707 1 94.75 200 TYR B CA 1
ATOM 10000 C C . TYR B 1 200 ? -1.021 33.375 4.098 1 94.75 200 TYR B C 1
ATOM 10002 O O . TYR B 1 200 ? -1.06 34.594 3.863 1 94.75 200 TYR B O 1
ATOM 10010 N N . ILE B 1 201 ? -2.031 32.781 4.496 1 96.94 201 ILE B N 1
ATOM 10011 C CA . ILE B 1 201 ? -3.273 33.438 4.875 1 96.94 201 ILE B CA 1
ATOM 10012 C C . ILE B 1 201 ? -3.309 33.625 6.387 1 96.94 201 ILE B C 1
ATOM 10014 O O . ILE B 1 201 ? -3.043 32.719 7.152 1 96.94 201 ILE B O 1
ATOM 10018 N N . THR B 1 202 ? -3.539 34.812 6.82 1 94.69 202 THR B N 1
ATOM 10019 C CA . THR B 1 202 ? -3.578 35.219 8.227 1 94.69 202 THR B CA 1
ATOM 10020 C C . THR B 1 202 ? -4.523 36.375 8.43 1 94.69 202 THR B C 1
ATOM 10022 O O . THR B 1 202 ? -5.25 36.781 7.516 1 94.69 202 THR B O 1
ATOM 10025 N N . ASN B 1 203 ? -4.617 36.875 9.617 1 92.88 203 ASN B N 1
ATOM 10026 C CA . ASN B 1 203 ? -5.473 38.031 9.844 1 92.88 203 ASN B CA 1
ATOM 10027 C C . ASN B 1 203 ? -4.852 39.312 9.281 1 92.88 203 ASN B C 1
ATOM 10029 O O . ASN B 1 203 ? -3.656 39.344 8.992 1 92.88 203 ASN B O 1
ATOM 10033 N N . TRP B 1 204 ? -5.586 40.312 9.18 1 94.25 204 TRP B N 1
ATOM 10034 C CA . TRP B 1 204 ? -5.246 41.562 8.523 1 94.25 204 TRP B CA 1
ATOM 10035 C C . TRP B 1 204 ? -4.008 42.188 9.148 1 94.25 204 TRP B C 1
ATOM 10037 O O . TRP B 1 204 ? -3.08 42.594 8.445 1 94.25 204 TRP B O 1
ATOM 10047 N N . SER B 1 205 ? -3.902 42.281 10.414 1 94.12 205 SER B N 1
ATOM 10048 C CA . SER B 1 205 ? -2.766 42.906 11.078 1 94.12 205 SER B CA 1
ATOM 10049 C C . SER B 1 205 ? -1.474 42.156 10.805 1 94.12 205 SER B C 1
ATOM 10051 O O . SER B 1 205 ? -0.47 42.75 10.398 1 94.12 205 SER B O 1
ATOM 10053 N N . GLU B 1 206 ? -1.562 40.906 11.008 1 94.25 206 GLU B N 1
ATOM 10054 C CA . GLU B 1 206 ? -0.381 40.062 10.805 1 94.25 206 GLU B CA 1
ATOM 10055 C C . GLU B 1 206 ? 0.049 40.062 9.336 1 94.25 206 GLU B C 1
ATOM 10057 O O . GLU B 1 206 ? 1.243 40 9.039 1 94.25 206 GLU B O 1
ATOM 10062 N N . GLY B 1 207 ? -0.921 40.062 8.445 1 95.75 207 GLY B N 1
ATOM 10063 C CA . GLY B 1 207 ? -0.564 40.156 7.039 1 95.75 207 GLY B CA 1
ATOM 10064 C C . GLY B 1 207 ? 0.313 41.344 6.73 1 95.75 207 GLY B C 1
ATOM 10065 O O . GLY B 1 207 ? 1.254 41.25 5.941 1 95.75 207 GLY B O 1
ATOM 10066 N N . ASN B 1 208 ? -0.009 42.438 7.301 1 97 208 ASN B N 1
ATOM 10067 C CA . ASN B 1 208 ? 0.79 43.625 7.105 1 97 208 ASN B CA 1
ATOM 10068 C C . ASN B 1 208 ? 2.162 43.5 7.762 1 97 208 ASN B C 1
ATOM 10070 O O . ASN B 1 208 ? 3.168 43.938 7.188 1 97 208 ASN B O 1
ATOM 10074 N N . TYR B 1 209 ? 2.209 42.969 8.961 1 96.25 209 TYR B N 1
ATOM 10075 C CA . TYR B 1 209 ? 3.492 42.75 9.625 1 96.25 209 TYR B CA 1
ATOM 10076 C C . TYR B 1 209 ? 4.41 41.875 8.773 1 96.25 209 TYR B C 1
ATOM 10078 O O . TYR B 1 209 ? 5.598 42.188 8.633 1 96.25 209 TYR B O 1
ATOM 10086 N N . TYR B 1 210 ? 3.857 40.844 8.266 1 95.56 210 TYR B N 1
ATOM 10087 C CA . TYR B 1 210 ? 4.621 39.875 7.469 1 95.56 210 TYR B CA 1
ATOM 10088 C C . TYR B 1 210 ? 5.227 40.562 6.246 1 95.56 210 TYR B C 1
ATOM 10090 O O . TYR B 1 210 ? 6.391 40.312 5.91 1 95.56 210 TYR B O 1
ATOM 10098 N N . GLY B 1 211 ? 4.371 41.344 5.547 1 97.12 211 GLY B N 1
ATOM 10099 C CA . GLY B 1 211 ? 4.875 42.094 4.395 1 97.12 211 GLY B CA 1
ATOM 10100 C C . GLY B 1 211 ? 6 43.031 4.738 1 97.12 211 GLY B C 1
ATOM 10101 O O . GLY B 1 211 ? 7.012 43.094 4.039 1 97.12 211 GLY B O 1
ATOM 10102 N N . ILE B 1 212 ? 5.82 43.781 5.789 1 97.44 212 ILE B N 1
ATOM 10103 C CA . ILE B 1 212 ? 6.816 44.75 6.223 1 97.44 212 ILE B CA 1
ATOM 10104 C C . ILE B 1 212 ? 8.109 44.031 6.613 1 97.44 212 ILE B C 1
ATOM 10106 O O . ILE B 1 212 ? 9.203 44.469 6.27 1 97.44 212 ILE B O 1
ATOM 10110 N N . ARG B 1 213 ? 7.988 42.969 7.324 1 95.94 213 ARG B N 1
ATOM 10111 C CA . ARG B 1 213 ? 9.164 42.188 7.703 1 95.94 213 ARG B CA 1
ATOM 10112 C C . ARG B 1 213 ? 9.93 41.719 6.473 1 95.94 213 ARG B C 1
ATOM 10114 O O . ARG B 1 213 ? 11.164 41.75 6.461 1 95.94 213 ARG B O 1
ATOM 10121 N N . ALA B 1 214 ? 9.172 41.188 5.512 1 95.56 214 ALA B N 1
ATOM 10122 C CA . ALA B 1 214 ? 9.812 40.688 4.293 1 95.56 214 ALA B CA 1
ATOM 10123 C C . ALA B 1 214 ? 10.617 41.781 3.609 1 95.56 214 ALA B C 1
ATOM 10125 O O . ALA B 1 214 ? 11.711 41.531 3.09 1 95.56 214 ALA B O 1
ATOM 10126 N N . LEU B 1 215 ? 10.07 43 3.586 1 96.94 215 LEU B N 1
ATOM 10127 C CA . LEU B 1 215 ? 10.766 44.094 2.959 1 96.94 215 LEU B CA 1
ATOM 10128 C C . LEU B 1 215 ? 11.984 44.531 3.775 1 96.94 215 LEU B C 1
ATOM 10130 O O . LEU B 1 215 ? 13.016 44.875 3.213 1 96.94 215 LEU B O 1
ATOM 10134 N N . LYS B 1 216 ? 11.797 44.531 5.043 1 95.69 216 LYS B N 1
ATOM 10135 C CA . LYS B 1 216 ? 12.945 44.812 5.906 1 95.69 216 LYS B CA 1
ATOM 10136 C C . LYS B 1 216 ? 14.094 43.844 5.613 1 95.69 216 LYS B C 1
ATOM 10138 O O . LYS B 1 216 ? 15.242 44.281 5.465 1 95.69 216 LYS B O 1
ATOM 10143 N N . GLN B 1 217 ? 13.812 42.594 5.52 1 93.25 217 GLN B N 1
ATOM 10144 C CA . GLN B 1 217 ? 14.812 41.562 5.246 1 93.25 217 GLN B CA 1
ATOM 10145 C C . GLN B 1 217 ? 15.445 41.75 3.871 1 93.25 217 GLN B C 1
ATOM 10147 O O . GLN B 1 217 ? 16.641 41.531 3.697 1 93.25 217 GLN B O 1
ATOM 10152 N N . GLU B 1 218 ? 14.586 42.125 2.932 1 94 218 GLU B N 1
ATOM 10153 C CA . GLU B 1 218 ? 15.102 42.406 1.596 1 94 218 GLU B CA 1
ATOM 10154 C C . GLU B 1 218 ? 16.094 43.562 1.622 1 94 218 GLU B C 1
ATOM 10156 O O . GLU B 1 218 ? 17.125 43.531 0.956 1 94 218 GLU B O 1
ATOM 10161 N N . LEU B 1 219 ? 15.797 44.562 2.33 1 93.94 219 LEU B N 1
ATOM 10162 C CA . LEU B 1 219 ? 16.641 45.75 2.416 1 93.94 219 LEU B CA 1
ATOM 10163 C C . LEU B 1 219 ? 17.953 45.406 3.129 1 93.94 219 LEU B C 1
ATOM 10165 O O . LEU B 1 219 ? 18.984 46.031 2.852 1 93.94 219 LEU B O 1
ATOM 10169 N N . TYR B 1 220 ? 17.984 44.469 4.074 1 91.19 220 TYR B N 1
ATOM 10170 C CA . TYR B 1 220 ? 19.219 44.031 4.684 1 91.19 220 TYR B CA 1
ATOM 10171 C C . TYR B 1 220 ? 20.203 43.531 3.623 1 91.19 220 TYR B C 1
ATOM 10173 O O . TYR B 1 220 ? 21.406 43.75 3.748 1 91.19 220 TYR B O 1
ATOM 10181 N N . SER B 1 221 ? 19.594 42.844 2.715 1 89.25 221 SER B N 1
ATOM 10182 C CA . SER B 1 221 ? 20.422 42.281 1.657 1 89.25 221 SER B CA 1
ATOM 10183 C C . SER B 1 221 ? 20.938 43.375 0.719 1 89.25 221 SER B C 1
ATOM 10185 O O . SER B 1 221 ? 22.078 43.312 0.267 1 89.25 221 SER B O 1
ATOM 10187 N N . HIS B 1 222 ? 20.078 44.375 0.431 1 90.69 222 HIS B N 1
ATOM 10188 C CA . HIS B 1 222 ? 20.422 45.438 -0.497 1 90.69 222 HIS B CA 1
ATOM 10189 C C . HIS B 1 222 ? 21.344 46.438 0.158 1 90.69 222 HIS B C 1
ATOM 10191 O O . HIS B 1 222 ? 22.266 46.969 -0.487 1 90.69 222 HIS B O 1
ATOM 10197 N N . TYR B 1 223 ? 21.062 46.781 1.404 1 92.25 223 TYR B N 1
ATOM 10198 C CA . TYR B 1 223 ? 21.781 47.812 2.127 1 92.25 223 TYR B CA 1
ATOM 10199 C C . TYR B 1 223 ? 22.172 47.344 3.518 1 92.25 223 TYR B C 1
ATOM 10201 O O . TYR B 1 223 ? 21.594 47.781 4.516 1 92.25 223 TYR B O 1
ATOM 10209 N N . PRO B 1 224 ? 23.203 46.594 3.65 1 89.88 224 PRO B N 1
ATOM 10210 C CA . PRO B 1 224 ? 23.562 45.938 4.91 1 89.88 224 PRO B CA 1
ATOM 10211 C C . PRO B 1 224 ? 24.031 46.938 5.977 1 89.88 224 PRO B C 1
ATOM 10213 O O . PRO B 1 224 ? 24.016 46.625 7.168 1 89.88 224 PRO B O 1
ATOM 10216 N N . LYS B 1 225 ? 24.344 48.188 5.602 1 91.31 225 LYS B N 1
ATOM 10217 C CA . LYS B 1 225 ? 24.938 49.125 6.566 1 91.31 225 LYS B CA 1
ATOM 10218 C C . LYS B 1 225 ? 24 50.312 6.836 1 91.31 225 LYS B C 1
ATOM 10220 O O . LYS B 1 225 ? 24.344 51.219 7.594 1 91.31 225 LYS B O 1
ATOM 10225 N N . GLN B 1 226 ? 22.859 50.312 6.215 1 92.88 226 GLN B N 1
ATOM 10226 C CA . GLN B 1 226 ? 21.922 51.438 6.359 1 92.88 226 GLN B CA 1
ATOM 10227 C C . GLN B 1 226 ? 20.625 50.969 7.004 1 92.88 226 GLN B C 1
ATOM 10229 O O . GLN B 1 226 ? 19.969 50.062 6.527 1 92.88 226 GLN B O 1
ATOM 10234 N N . GLU B 1 227 ? 20.266 51.688 8.07 1 94.69 227 GLU B N 1
ATOM 10235 C CA . GLU B 1 227 ? 19.031 51.375 8.789 1 94.69 227 GLU B CA 1
ATOM 10236 C C . GLU B 1 227 ? 17.812 51.875 8.023 1 94.69 227 GLU B C 1
ATOM 10238 O O . GLU B 1 227 ? 17.688 53.062 7.75 1 94.69 227 GLU B O 1
ATOM 10243 N N . PRO B 1 228 ? 16.891 50.969 7.703 1 96.25 228 PRO B N 1
ATOM 10244 C CA . PRO B 1 228 ? 15.68 51.406 7.008 1 96.25 228 PRO B CA 1
ATOM 10245 C C . PRO B 1 228 ? 14.727 52.156 7.914 1 96.25 228 PRO B C 1
ATOM 10247 O O . PRO B 1 228 ? 14.766 52 9.133 1 96.25 228 PRO B O 1
ATOM 10250 N N . ILE B 1 229 ? 13.852 52.938 7.293 1 97.19 229 ILE B N 1
ATOM 10251 C CA . ILE B 1 229 ? 12.789 53.625 8.016 1 97.19 229 ILE B CA 1
ATOM 10252 C C . ILE B 1 229 ? 11.43 53.25 7.434 1 97.19 229 ILE B C 1
ATOM 10254 O O . ILE B 1 229 ? 11.328 52.906 6.246 1 97.19 229 ILE B O 1
ATOM 10258 N N . LEU B 1 230 ? 10.453 53.156 8.266 1 98.19 230 LEU B N 1
ATOM 10259 C CA . LEU B 1 230 ? 9.078 52.875 7.867 1 98.19 230 LEU B CA 1
ATOM 10260 C C . LEU B 1 230 ? 8.258 54.156 7.777 1 98.19 230 LEU B C 1
ATOM 10262 O O . LEU B 1 230 ? 8.172 54.906 8.758 1 98.19 230 LEU B O 1
ATOM 10266 N N . LEU B 1 231 ? 7.746 54.438 6.605 1 98.25 231 LEU B N 1
ATOM 10267 C CA . LEU B 1 231 ? 6.902 55.594 6.406 1 98.25 231 LEU B CA 1
ATOM 10268 C C . LEU B 1 231 ? 5.465 55.188 6.102 1 98.25 231 LEU B C 1
ATOM 10270 O O . LEU B 1 231 ? 5.23 54.188 5.414 1 98.25 231 LEU B O 1
ATOM 10274 N N . ILE B 1 232 ? 4.543 55.938 6.66 1 98.31 232 ILE B N 1
ATOM 10275 C CA . ILE B 1 232 ? 3.131 55.75 6.348 1 98.31 232 ILE B CA 1
ATOM 10276 C C . ILE B 1 232 ? 2.453 57.094 6.172 1 98.31 232 ILE B C 1
ATOM 10278 O O . ILE B 1 232 ? 3.006 58.125 6.555 1 98.31 232 ILE B O 1
ATOM 10282 N N . ASP B 1 233 ? 1.335 57.062 5.512 1 97.56 233 ASP B N 1
ATOM 10283 C CA . ASP B 1 233 ? 0.424 58.219 5.52 1 97.56 233 ASP B CA 1
ATOM 10284 C C . ASP B 1 233 ? -0.948 57.812 6.062 1 97.56 233 ASP B C 1
ATOM 10286 O O . ASP B 1 233 ? -1.188 57.875 7.27 1 97.56 233 ASP B O 1
ATOM 10290 N N . HIS B 1 234 ? -1.695 57 5.281 1 95.94 234 HIS B N 1
ATOM 10291 C CA . HIS B 1 234 ? -3.062 56.719 5.688 1 95.94 234 HIS B CA 1
ATOM 10292 C C . HIS B 1 234 ? -3.168 55.312 6.266 1 95.94 234 HIS B C 1
ATOM 10294 O O . HIS B 1 234 ? -4.223 54.906 6.773 1 95.94 234 HIS B O 1
ATOM 10300 N N . LEU B 1 235 ? -2.139 54.5 6.207 1 96.5 235 LEU B N 1
ATOM 10301 C CA . LEU B 1 235 ? -2.186 53.25 6.922 1 96.5 235 LEU B CA 1
ATOM 10302 C C . LEU B 1 235 ? -2.451 53.469 8.406 1 96.5 235 LEU B C 1
ATOM 10304 O O . LEU B 1 235 ? -2.014 54.469 8.977 1 96.5 235 LEU B O 1
ATOM 10308 N N . GLU B 1 236 ? -3.137 52.531 9.008 1 93.12 236 GLU B N 1
ATOM 10309 C CA . GLU B 1 236 ? -3.436 52.656 10.43 1 93.12 236 GLU B CA 1
ATOM 10310 C C . GLU B 1 236 ? -2.16 52.844 11.25 1 93.12 236 GLU B C 1
ATOM 10312 O O . GLU B 1 236 ? -1.245 52.031 11.172 1 93.12 236 GLU B O 1
ATOM 10317 N N . SER B 1 237 ? -2.084 53.844 12.031 1 93.12 237 SER B N 1
ATOM 10318 C CA . SER B 1 237 ? -0.895 54.156 12.82 1 93.12 237 SER B CA 1
ATOM 10319 C C . SER B 1 237 ? -0.599 53.031 13.82 1 93.12 237 SER B C 1
ATOM 10321 O O . SER B 1 237 ? 0.562 52.781 14.141 1 93.12 237 SER B O 1
ATOM 10323 N N . GLU B 1 238 ? -1.677 52.406 14.258 1 90.69 238 GLU B N 1
ATOM 10324 C CA . GLU B 1 238 ? -1.5 51.312 15.188 1 90.69 238 GLU B CA 1
ATOM 10325 C C . GLU B 1 238 ? -0.693 50.188 14.555 1 90.69 238 GLU B C 1
ATOM 10327 O O . GLU B 1 238 ? 0.08 49.5 15.234 1 90.69 238 GLU B O 1
ATOM 10332 N N . LEU B 1 239 ? -0.833 49.938 13.266 1 93.5 239 LEU B N 1
ATOM 10333 C CA . LEU B 1 239 ? -0.083 48.906 12.555 1 93.5 239 LEU B CA 1
ATOM 10334 C C . LEU B 1 239 ? 1.396 49.281 12.477 1 93.5 239 LEU B C 1
ATOM 10336 O O . LEU B 1 239 ? 2.262 48.438 12.672 1 93.5 239 LEU B O 1
ATOM 10340 N N . ALA B 1 240 ? 1.646 50.531 12.172 1 94.62 240 ALA B N 1
ATOM 10341 C CA . ALA B 1 240 ? 3.027 51 12.07 1 94.62 240 ALA B CA 1
ATOM 10342 C C . ALA B 1 240 ? 3.727 50.938 13.422 1 94.62 240 ALA B C 1
ATOM 10344 O O . ALA B 1 240 ? 4.898 50.562 13.516 1 94.62 240 ALA B O 1
ATOM 10345 N N . LYS B 1 241 ? 3.004 51.375 14.406 1 92.62 241 LYS B N 1
ATOM 10346 C CA . LYS B 1 241 ? 3.553 51.344 15.758 1 92.62 241 LYS B CA 1
ATOM 10347 C C . LYS B 1 241 ? 3.885 49.906 16.188 1 92.62 241 LYS B C 1
ATOM 10349 O O . LYS B 1 241 ? 4.953 49.656 16.75 1 92.62 241 LYS B O 1
ATOM 10354 N N . ALA B 1 242 ? 2.959 49.062 16 1 93.44 242 ALA B N 1
ATOM 10355 C CA . ALA B 1 242 ? 3.189 47.656 16.344 1 93.44 242 ALA B CA 1
ATOM 10356 C C . ALA B 1 242 ? 4.383 47.094 15.562 1 93.44 242 ALA B C 1
ATOM 10358 O O . ALA B 1 242 ? 5.23 46.406 16.141 1 93.44 242 ALA B O 1
ATOM 10359 N N . ALA B 1 243 ? 4.457 47.344 14.266 1 94.69 243 ALA B N 1
ATOM 10360 C CA . ALA B 1 243 ? 5.566 46.875 13.438 1 94.69 243 ALA B CA 1
ATOM 10361 C C . ALA B 1 243 ? 6.895 47.438 13.945 1 94.69 243 ALA B C 1
ATOM 10363 O O . ALA B 1 243 ? 7.914 46.719 13.922 1 94.69 243 ALA B O 1
ATOM 10364 N N . SER B 1 244 ? 6.824 48.656 14.328 1 94.38 244 SER B N 1
ATOM 10365 C CA . SER B 1 244 ? 8.023 49.281 14.867 1 94.38 244 SER B CA 1
ATOM 10366 C C . SER B 1 244 ? 8.523 48.562 16.109 1 94.38 244 SER B C 1
ATOM 10368 O O . SER B 1 244 ? 9.719 48.281 16.234 1 94.38 244 SER B O 1
ATOM 10370 N N . HIS B 1 245 ? 7.648 48.25 16.969 1 92.56 245 HIS B N 1
ATOM 10371 C CA . HIS B 1 245 ? 8.023 47.531 18.188 1 92.56 245 HIS B CA 1
ATOM 10372 C C . HIS B 1 245 ? 8.484 46.125 17.891 1 92.56 245 HIS B C 1
ATOM 10374 O O . HIS B 1 245 ? 9.484 45.656 18.438 1 92.56 245 HIS B O 1
ATOM 10380 N N . ILE B 1 246 ? 7.816 45.438 17.047 1 94.38 246 ILE B N 1
ATOM 10381 C CA . ILE B 1 246 ? 8.062 44.031 16.766 1 94.38 246 ILE B CA 1
ATOM 10382 C C . ILE B 1 246 ? 9.398 43.875 16.047 1 94.38 246 ILE B C 1
ATOM 10384 O O . ILE B 1 246 ? 10.148 42.938 16.312 1 94.38 246 ILE B O 1
ATOM 10388 N N . PHE B 1 247 ? 9.727 44.812 15.148 1 95.94 247 PHE B N 1
ATOM 10389 C CA . PHE B 1 247 ? 10.875 44.625 14.273 1 95.94 247 PHE B CA 1
ATOM 10390 C C . PHE B 1 247 ? 12 45.594 14.625 1 95.94 247 PHE B C 1
ATOM 10392 O O . PHE B 1 247 ? 13.102 45.469 14.078 1 95.94 247 PHE B O 1
ATOM 10399 N N . GLY B 1 248 ? 11.773 46.5 15.562 1 94.06 248 GLY B N 1
ATOM 10400 C CA . GLY B 1 248 ? 12.789 47.5 15.891 1 94.06 248 GLY B CA 1
ATOM 10401 C C . GLY B 1 248 ? 13.039 48.5 14.766 1 94.06 248 GLY B C 1
ATOM 10402 O O . GLY B 1 248 ? 14.188 48.812 14.461 1 94.06 248 GLY B O 1
ATOM 10403 N N . LEU B 1 249 ? 11.93 48.906 14.133 1 94.44 249 LEU B N 1
ATOM 10404 C CA . LEU B 1 249 ? 11.992 49.844 13.016 1 94.44 249 LEU B CA 1
ATOM 10405 C C . LEU B 1 249 ? 11.562 51.219 13.445 1 94.44 249 LEU B C 1
ATOM 10407 O O . LEU B 1 249 ? 10.57 51.375 14.164 1 94.44 249 LEU B O 1
ATOM 10411 N N . GLU B 1 250 ? 12.352 52.188 13.016 1 95.94 250 GLU B N 1
ATOM 10412 C CA . GLU B 1 250 ? 11.883 53.562 13.172 1 95.94 250 GLU B CA 1
ATOM 10413 C C . GLU B 1 250 ? 10.758 53.875 12.188 1 95.94 250 GLU B C 1
ATOM 10415 O O . GLU B 1 250 ? 10.828 53.531 11.016 1 95.94 250 GLU B O 1
ATOM 10420 N N . TRP B 1 251 ? 9.672 54.5 12.688 1 96.56 251 TRP B N 1
ATOM 10421 C CA . TRP B 1 251 ? 8.57 54.812 11.773 1 96.56 251 TRP B CA 1
ATOM 10422 C C . TRP B 1 251 ? 8.141 56.281 11.898 1 96.56 251 TRP B C 1
ATOM 10424 O O . TRP B 1 251 ? 8.391 56.906 12.914 1 96.56 251 TRP B O 1
ATOM 10434 N N . HIS B 1 252 ? 7.59 56.812 10.797 1 97.44 252 HIS B N 1
ATOM 10435 C CA . HIS B 1 252 ? 7.082 58.156 10.758 1 97.44 252 HIS B CA 1
ATOM 10436 C C . HIS B 1 252 ? 5.82 58.25 9.898 1 97.44 252 HIS B C 1
ATOM 10438 O O . HIS B 1 252 ? 5.68 57.531 8.922 1 97.44 252 HIS B O 1
ATOM 10444 N N . GLN B 1 253 ? 4.953 59.094 10.344 1 96.81 253 GLN B N 1
ATOM 10445 C CA . GLN B 1 253 ? 3.809 59.438 9.516 1 96.81 253 GLN B CA 1
ATOM 10446 C C . GLN B 1 253 ? 4.078 60.719 8.719 1 96.81 253 GLN B C 1
ATOM 10448 O O . GLN B 1 253 ? 4.426 61.75 9.297 1 96.81 253 GLN B O 1
ATOM 10453 N N . VAL B 1 254 ? 4.004 60.625 7.434 1 96.69 254 VAL B N 1
ATOM 10454 C CA . VAL B 1 254 ? 4.219 61.781 6.555 1 96.69 254 VAL B CA 1
ATOM 10455 C C . VAL B 1 254 ? 2.912 62.156 5.859 1 96.69 254 VAL B C 1
ATOM 10457 O O . VAL B 1 254 ? 1.971 61.344 5.828 1 96.69 254 VAL B O 1
ATOM 10460 N N . SER B 1 255 ? 2.826 63.375 5.398 1 95.19 255 SER B N 1
ATOM 10461 C CA . SER B 1 255 ? 1.658 63.844 4.652 1 95.19 255 SER B CA 1
ATOM 10462 C C . SER B 1 255 ? 1.95 63.906 3.156 1 95.19 255 SER B C 1
ATOM 10464 O O . SER B 1 255 ? 2.91 64.562 2.732 1 95.19 255 SER B O 1
ATOM 10466 N N . LEU B 1 256 ? 1.137 63.25 2.367 1 94.75 256 LEU B N 1
ATOM 10467 C CA . LEU B 1 256 ? 1.329 63.188 0.922 1 94.75 256 LEU B CA 1
ATOM 10468 C C . LEU B 1 256 ? 0.638 64.375 0.231 1 94.75 256 LEU B C 1
ATOM 10470 O O . LEU B 1 256 ? 0.535 64.375 -0.997 1 94.75 256 LEU B O 1
ATOM 10474 N N . ARG B 1 257 ? 0.237 65.375 0.84 1 90.19 257 ARG B N 1
ATOM 10475 C CA . ARG B 1 257 ? -0.556 66.438 0.282 1 90.19 257 ARG B CA 1
ATOM 10476 C C . ARG B 1 257 ? 0.335 67.438 -0.41 1 90.19 257 ARG B C 1
ATOM 10478 O O . ARG B 1 257 ? -0.02 68 -1.466 1 90.19 257 ARG B O 1
ATOM 10485 N N . ASP B 1 258 ? 1.467 67.812 0.257 1 88.69 258 ASP B N 1
ATOM 10486 C CA . ASP B 1 258 ? 2.361 68.812 -0.292 1 88.69 258 ASP B CA 1
ATOM 10487 C C . ASP B 1 258 ? 3.705 68.188 -0.69 1 88.69 258 ASP B C 1
ATOM 10489 O O . ASP B 1 258 ? 4.477 67.812 0.17 1 88.69 258 ASP B O 1
ATOM 10493 N N . SER B 1 259 ? 3.986 68.375 -1.994 1 87.69 259 SER B N 1
ATOM 10494 C CA . SER B 1 259 ? 5.152 67.688 -2.559 1 87.69 259 SER B CA 1
ATOM 10495 C C . SER B 1 259 ? 6.449 68.312 -2.02 1 87.69 259 SER B C 1
ATOM 10497 O O . SER B 1 259 ? 7.371 67.562 -1.657 1 87.69 259 SER B O 1
ATOM 10499 N N . ASN B 1 260 ? 6.547 69.625 -1.963 1 88.56 260 ASN B N 1
ATOM 10500 C CA . ASN B 1 260 ? 7.797 70.25 -1.554 1 88.56 260 ASN B CA 1
ATOM 10501 C C . ASN B 1 260 ? 8.109 70 -0.085 1 88.56 260 ASN B C 1
ATOM 10503 O O . ASN B 1 260 ? 9.227 69.562 0.255 1 88.56 260 ASN B O 1
ATOM 10507 N N . THR B 1 261 ? 7.141 70.125 0.66 1 92.62 261 THR B N 1
ATOM 10508 C CA . THR B 1 261 ? 7.312 69.875 2.086 1 92.62 261 THR B CA 1
ATOM 10509 C C . THR B 1 261 ? 7.586 68.375 2.34 1 92.62 261 THR B C 1
ATOM 10511 O O . THR B 1 261 ? 8.383 68 3.215 1 92.62 261 THR B O 1
ATOM 10514 N N . LEU B 1 262 ? 6.957 67.562 1.582 1 94.69 262 LEU B N 1
ATOM 10515 C CA . LEU B 1 262 ? 7.113 66.125 1.702 1 94.69 262 LEU B CA 1
ATOM 10516 C C . LEU B 1 262 ? 8.547 65.75 1.384 1 94.69 262 LEU B C 1
ATOM 10518 O O . LEU B 1 262 ? 9.156 64.938 2.137 1 94.69 262 LEU B O 1
ATOM 10522 N N . MET B 1 263 ? 9.164 66.25 0.298 1 94.56 263 MET B N 1
ATOM 10523 C CA . MET B 1 263 ? 10.516 65.875 -0.124 1 94.56 263 MET B CA 1
ATOM 10524 C C . MET B 1 263 ? 11.547 66.375 0.901 1 94.56 263 MET B C 1
ATOM 10526 O O . MET B 1 263 ? 12.516 65.625 1.176 1 94.56 263 MET B O 1
ATOM 10530 N N . ASP B 1 264 ? 11.305 67.5 1.48 1 94.5 264 ASP B N 1
ATOM 10531 C CA . ASP B 1 264 ? 12.211 68 2.506 1 94.5 264 ASP B CA 1
ATOM 10532 C C . ASP B 1 264 ? 12.156 67.125 3.762 1 94.5 264 ASP B C 1
ATOM 10534 O O . ASP B 1 264 ? 13.188 66.812 4.367 1 94.5 264 ASP B O 1
ATOM 10538 N N . THR B 1 265 ? 10.992 66.75 4.07 1 96 265 THR B N 1
ATOM 10539 C CA . THR B 1 265 ? 10.805 65.938 5.246 1 96 265 THR B CA 1
ATOM 10540 C C . THR B 1 265 ? 11.477 64.562 5.051 1 96 265 THR B C 1
ATOM 10542 O O . THR B 1 265 ? 12.156 64.062 5.949 1 96 265 THR B O 1
ATOM 10545 N N . VAL B 1 266 ? 11.266 63.938 3.891 1 96.88 266 VAL B N 1
ATOM 10546 C CA . VAL B 1 266 ? 11.828 62.625 3.592 1 96.88 266 VAL B CA 1
ATOM 10547 C C . VAL B 1 266 ? 13.352 62.719 3.564 1 96.88 266 VAL B C 1
ATOM 10549 O O . VAL B 1 266 ? 14.039 61.781 4.027 1 96.88 266 VAL B O 1
ATOM 10552 N N . ARG B 1 267 ? 13.922 63.781 3.037 1 95.81 267 ARG B N 1
ATOM 10553 C CA . ARG B 1 267 ? 15.367 64 3.008 1 95.81 267 ARG B CA 1
ATOM 10554 C C . ARG B 1 267 ? 15.938 64.062 4.418 1 95.81 267 ARG B C 1
ATOM 10556 O O . ARG B 1 267 ? 17 63.469 4.695 1 95.81 267 ARG B O 1
ATOM 10563 N N . ARG B 1 268 ? 15.234 64.688 5.25 1 95.69 268 ARG B N 1
ATOM 10564 C CA . ARG B 1 268 ? 15.672 64.812 6.641 1 95.69 268 ARG B CA 1
ATOM 10565 C C . ARG B 1 268 ? 15.609 63.438 7.348 1 95.69 268 ARG B C 1
ATOM 10567 O O . ARG B 1 268 ? 16.562 63.031 8.023 1 95.69 268 ARG B O 1
ATOM 10574 N N . LEU B 1 269 ? 14.5 62.781 7.129 1 95.81 269 LEU B N 1
ATOM 10575 C CA . LEU B 1 269 ? 14.281 61.531 7.828 1 95.81 269 LEU B CA 1
ATOM 10576 C C . LEU B 1 269 ? 15.242 60.469 7.332 1 95.81 269 LEU B C 1
ATOM 10578 O O . LEU B 1 269 ? 15.609 59.562 8.078 1 95.81 269 LEU B O 1
ATOM 10582 N N . THR B 1 270 ? 15.734 60.562 6.051 1 96 270 THR B N 1
ATOM 10583 C CA . THR B 1 270 ? 16.578 59.531 5.445 1 96 270 THR B CA 1
ATOM 10584 C C . THR B 1 270 ? 18.047 59.938 5.496 1 96 270 THR B C 1
ATOM 10586 O O . THR B 1 270 ? 18.891 59.344 4.824 1 96 270 THR B O 1
ATOM 10589 N N . ALA B 1 271 ? 18.344 60.938 6.238 1 94.44 271 ALA B N 1
ATOM 10590 C CA . ALA B 1 271 ? 19.703 61.438 6.273 1 94.44 271 ALA B CA 1
ATOM 10591 C C . ALA B 1 271 ? 20.219 61.719 4.863 1 94.44 271 ALA B C 1
ATOM 10593 O O . ALA B 1 271 ? 21.25 61.188 4.449 1 94.44 271 ALA B O 1
ATOM 10594 N N . ASN B 1 272 ? 19.531 62.562 4.199 1 92.62 272 ASN B N 1
ATOM 10595 C CA . ASN B 1 272 ? 19.844 63 2.854 1 92.62 272 ASN B CA 1
ATOM 10596 C C . ASN B 1 272 ? 19.859 61.844 1.856 1 92.62 272 ASN B C 1
ATOM 10598 O O . ASN B 1 272 ? 20.719 61.781 0.987 1 92.62 272 ASN B O 1
ATOM 10602 N N . GLY B 1 273 ? 19.016 60.875 2.074 1 91.12 273 GLY B N 1
ATOM 10603 C CA . GLY B 1 273 ? 18.812 59.781 1.109 1 91.12 273 GLY B CA 1
ATOM 10604 C C . GLY B 1 273 ? 19.641 58.562 1.396 1 91.12 273 GLY B C 1
ATOM 10605 O O . GLY B 1 273 ? 19.578 57.562 0.659 1 91.12 273 GLY B O 1
ATOM 10606 N N . GLU B 1 274 ? 20.281 58.5 2.443 1 92.62 274 GLU B N 1
ATOM 10607 C CA . GLU B 1 274 ? 21.156 57.375 2.76 1 92.62 274 GLU B CA 1
ATOM 10608 C C . GLU B 1 274 ? 20.359 56.188 3.305 1 92.62 274 GLU B C 1
ATOM 10610 O O . GLU B 1 274 ? 20.688 55.031 3.018 1 92.62 274 GLU B O 1
ATOM 10615 N N . ARG B 1 275 ? 19.344 56.438 4.062 1 95.62 275 ARG B N 1
ATOM 10616 C CA . ARG B 1 275 ? 18.547 55.375 4.66 1 95.62 275 ARG B CA 1
ATOM 10617 C C . ARG B 1 275 ? 17.438 54.938 3.725 1 95.62 275 ARG B C 1
ATOM 10619 O O . ARG B 1 275 ? 16.672 55.75 3.221 1 95.62 275 ARG B O 1
ATOM 10626 N N . PRO B 1 276 ? 17.375 53.625 3.439 1 95.94 276 PRO B N 1
ATOM 10627 C CA . PRO B 1 276 ? 16.281 53.156 2.58 1 95.94 276 PRO B CA 1
ATOM 10628 C C . PRO B 1 276 ? 14.922 53.25 3.26 1 95.94 276 PRO B C 1
ATOM 10630 O O . PRO B 1 276 ? 14.836 53.281 4.488 1 95.94 276 PRO B O 1
ATOM 10633 N N . ILE B 1 277 ? 13.852 53.219 2.441 1 97.62 277 ILE B N 1
ATOM 10634 C CA . ILE B 1 277 ? 12.5 53.469 2.938 1 97.62 277 ILE B CA 1
ATOM 10635 C C . ILE B 1 277 ? 11.617 52.25 2.664 1 97.62 277 ILE B C 1
ATOM 10637 O O . ILE B 1 277 ? 11.656 51.688 1.571 1 97.62 277 ILE B O 1
ATOM 10641 N N . ILE B 1 278 ? 10.953 51.812 3.635 1 98.06 278 ILE B N 1
ATOM 10642 C CA . ILE B 1 278 ? 9.742 51 3.443 1 98.06 278 ILE B CA 1
ATOM 10643 C C . ILE B 1 278 ? 8.516 51.906 3.525 1 98.06 278 ILE B C 1
ATOM 10645 O O . ILE B 1 278 ? 8.234 52.5 4.574 1 98.06 278 ILE B O 1
ATOM 10649 N N . PHE B 1 279 ? 7.871 52.062 2.479 1 98.38 279 PHE B N 1
ATOM 10650 C CA . PHE B 1 279 ? 6.621 52.812 2.52 1 98.38 279 PHE B CA 1
ATOM 10651 C C . PHE B 1 279 ? 5.426 51.875 2.555 1 98.38 279 PHE B C 1
ATOM 10653 O O . PHE B 1 279 ? 5.215 51.094 1.618 1 98.38 279 PHE B O 1
ATOM 10660 N N . ALA B 1 280 ? 4.691 51.844 3.641 1 98.69 280 ALA B N 1
ATOM 10661 C CA . ALA B 1 280 ? 3.473 51.062 3.75 1 98.69 280 ALA B CA 1
ATOM 10662 C C . ALA B 1 280 ? 2.242 51.875 3.393 1 98.69 280 ALA B C 1
ATOM 10664 O O . ALA B 1 280 ? 1.837 52.75 4.156 1 98.69 280 ALA B O 1
ATOM 10665 N N . ALA B 1 281 ? 1.691 51.562 2.264 1 98.19 281 ALA B N 1
ATOM 10666 C CA . ALA B 1 281 ? 0.555 52.312 1.739 1 98.19 281 ALA B CA 1
ATOM 10667 C C . ALA B 1 281 ? -0.739 51.5 1.873 1 98.19 281 ALA B C 1
ATOM 10669 O O . ALA B 1 281 ? -0.709 50.281 2.018 1 98.19 281 ALA B O 1
ATOM 10670 N N . THR B 1 282 ? -1.827 52.188 1.9 1 97.75 282 THR B N 1
ATOM 10671 C CA . THR B 1 282 ? -3.141 51.531 1.909 1 97.75 282 THR B CA 1
ATOM 10672 C C . THR B 1 282 ? -4.008 52.062 0.771 1 97.75 282 THR B C 1
ATOM 10674 O O . THR B 1 282 ? -3.895 53.25 0.392 1 97.75 282 THR B O 1
ATOM 10677 N N . LEU B 1 283 ? -4.809 51.219 0.18 1 96.38 283 LEU B N 1
ATOM 10678 C CA . LEU B 1 283 ? -5.742 51.625 -0.862 1 96.38 283 LEU B CA 1
ATOM 10679 C C . LEU B 1 283 ? -7.156 51.781 -0.305 1 96.38 283 LEU B C 1
ATOM 10681 O O . LEU B 1 283 ? -8.094 52.094 -1.04 1 96.38 283 LEU B O 1
ATOM 10685 N N . ALA B 1 284 ? -7.363 51.562 0.883 1 95 284 ALA B N 1
ATOM 10686 C CA . ALA B 1 284 ? -8.609 51.781 1.612 1 95 284 ALA B CA 1
ATOM 10687 C C . ALA B 1 284 ? -8.461 51.406 3.084 1 95 284 ALA B C 1
ATOM 10689 O O . ALA B 1 284 ? -8.648 50.25 3.453 1 95 284 ALA B O 1
ATOM 10690 N N . ASN B 1 285 ? -8.156 52.312 3.961 1 94.06 285 ASN B N 1
ATOM 10691 C CA . ASN B 1 285 ? -8.047 52 5.379 1 94.06 285 ASN B CA 1
ATOM 10692 C C . ASN B 1 285 ? -9.414 51.875 6.039 1 94.06 285 ASN B C 1
ATOM 10694 O O . ASN B 1 285 ? -10.438 51.812 5.352 1 94.06 285 ASN B O 1
ATOM 10698 N N . THR B 1 286 ? -9.555 51.75 7.285 1 91.31 286 THR B N 1
ATOM 10699 C CA . THR B 1 286 ? -10.805 51.469 7.984 1 91.31 286 THR B CA 1
ATOM 10700 C C . THR B 1 286 ? -11.688 52.719 8 1 91.31 286 THR B C 1
ATOM 10702 O O . THR B 1 286 ? -12.883 52.625 8.289 1 91.31 286 THR B O 1
ATOM 10705 N N . SER B 1 287 ? -11.102 53.875 7.602 1 92.62 287 SER B N 1
ATOM 10706 C CA . SER B 1 287 ? -11.859 55.125 7.516 1 92.62 287 SER B CA 1
ATOM 10707 C C . SER B 1 287 ? -12.156 55.469 6.066 1 92.62 287 SER B C 1
ATOM 10709 O O . SER B 1 287 ? -12.68 56.562 5.789 1 92.62 287 SER B O 1
ATOM 10711 N N . GLY B 1 288 ? -11.781 54.625 5.211 1 92.88 288 GLY B N 1
ATOM 10712 C CA . GLY B 1 288 ? -12.055 54.844 3.799 1 92.88 288 GLY B CA 1
ATOM 10713 C C . GLY B 1 288 ? -11.023 55.719 3.121 1 92.88 288 GLY B C 1
ATOM 10714 O O . GLY B 1 288 ? -11.195 56.094 1.963 1 92.88 288 GLY B O 1
ATOM 10715 N N . GLU B 1 289 ? -9.984 56 3.783 1 94.06 289 GLU B N 1
ATOM 10716 C CA . GLU B 1 289 ? -8.945 56.844 3.219 1 94.06 289 GLU B CA 1
ATOM 10717 C C . GLU B 1 289 ? -7.988 56.062 2.336 1 94.06 289 GLU B C 1
ATOM 10719 O O . GLU B 1 289 ? -7.797 54.875 2.547 1 94.06 289 GLU B O 1
ATOM 10724 N N . VAL B 1 290 ? -7.395 56.75 1.311 1 94.88 290 VAL B N 1
ATOM 10725 C CA . VAL B 1 290 ? -6.516 56.125 0.325 1 94.88 290 VAL B CA 1
ATOM 10726 C C . VAL B 1 290 ? -5.234 56.969 0.183 1 94.88 290 VAL B C 1
ATOM 10728 O O . VAL B 1 290 ? -5.27 58.188 0.252 1 94.88 290 VAL B O 1
ATOM 10731 N N . ASP B 1 291 ? -4.145 56.312 0.038 1 96.19 291 ASP B N 1
ATOM 10732 C CA . ASP B 1 291 ? -2.873 57 -0.185 1 96.19 291 ASP B CA 1
ATOM 10733 C C . ASP B 1 291 ? -2.721 57.406 -1.647 1 96.19 291 ASP B C 1
ATOM 10735 O O . ASP B 1 291 ? -3.154 56.688 -2.549 1 96.19 291 ASP B O 1
ATOM 10739 N N . ASP B 1 292 ? -2.051 58.5 -1.854 1 94.31 292 ASP B N 1
ATOM 10740 C CA . ASP B 1 292 ? -1.715 58.969 -3.201 1 94.31 292 ASP B CA 1
ATOM 10741 C C . ASP B 1 292 ? -0.447 58.281 -3.709 1 94.31 292 ASP B C 1
ATOM 10743 O O . ASP B 1 292 ? 0.665 58.719 -3.4 1 94.31 292 ASP B O 1
ATOM 10747 N N . VAL B 1 293 ? -0.615 57.312 -4.555 1 95.06 293 VAL B N 1
ATOM 10748 C CA . VAL B 1 293 ? 0.498 56.5 -5.012 1 95.06 293 VAL B CA 1
ATOM 10749 C C . VAL B 1 293 ? 1.404 57.312 -5.93 1 95.06 293 VAL B C 1
ATOM 10751 O O . VAL B 1 293 ? 2.602 57.031 -6.031 1 95.06 293 VAL B O 1
ATOM 10754 N N . SER B 1 294 ? 0.871 58.312 -6.613 1 93.19 294 SER B N 1
ATOM 10755 C CA . SER B 1 294 ? 1.692 59.188 -7.465 1 93.19 294 SER B CA 1
ATOM 10756 C C . SER B 1 294 ? 2.723 59.938 -6.648 1 93.19 294 SER B C 1
ATOM 10758 O O . SER B 1 294 ? 3.852 60.156 -7.098 1 93.19 294 SER B O 1
ATOM 10760 N N . MET B 1 295 ? 2.273 60.406 -5.512 1 96 295 MET B N 1
ATOM 10761 C CA . MET B 1 295 ? 3.199 61.094 -4.617 1 96 295 MET B CA 1
ATOM 10762 C C . MET B 1 295 ? 4.258 60.156 -4.082 1 96 295 MET B C 1
ATOM 10764 O O . MET B 1 295 ? 5.418 60.531 -3.91 1 96 295 MET B O 1
ATOM 10768 N N . ILE B 1 296 ? 3.857 58.906 -3.758 1 97.31 296 ILE B N 1
ATOM 10769 C CA . ILE B 1 296 ? 4.805 57.906 -3.301 1 97.31 296 ILE B CA 1
ATOM 10770 C C . ILE B 1 296 ? 5.801 57.594 -4.414 1 97.31 296 ILE B C 1
ATOM 10772 O O . ILE B 1 296 ? 6.98 57.344 -4.148 1 97.31 296 ILE B O 1
ATOM 10776 N N . ASP B 1 297 ? 5.277 57.562 -5.656 1 95.56 297 ASP B N 1
ATOM 10777 C CA . ASP B 1 297 ? 6.145 57.344 -6.809 1 95.56 297 ASP B CA 1
ATOM 10778 C C . ASP B 1 297 ? 7.207 58.438 -6.926 1 95.56 297 ASP B C 1
ATOM 10780 O O . ASP B 1 297 ? 8.352 58.156 -7.293 1 95.56 297 ASP B O 1
ATOM 10784 N N . LYS B 1 298 ? 6.836 59.625 -6.629 1 95.12 298 LYS B N 1
ATOM 10785 C CA . LYS B 1 298 ? 7.801 60.719 -6.633 1 95.12 298 LYS B CA 1
ATOM 10786 C C . LYS B 1 298 ? 8.914 60.469 -5.609 1 95.12 298 LYS B C 1
ATOM 10788 O O . LYS B 1 298 ? 10.086 60.75 -5.883 1 95.12 298 LYS B O 1
ATOM 10793 N N . ILE B 1 299 ? 8.5 60.031 -4.461 1 96.56 299 ILE B N 1
ATOM 10794 C CA . ILE B 1 299 ? 9.492 59.719 -3.443 1 96.56 299 ILE B CA 1
ATOM 10795 C C . ILE B 1 299 ? 10.398 58.594 -3.955 1 96.56 299 ILE B C 1
ATOM 10797 O O . ILE B 1 299 ? 11.625 58.688 -3.838 1 96.56 299 ILE B O 1
ATOM 10801 N N . SER B 1 300 ? 9.789 57.531 -4.57 1 95.56 300 SER B N 1
ATOM 10802 C CA . SER B 1 300 ? 10.508 56.344 -4.977 1 95.56 300 SER B CA 1
ATOM 10803 C C . SER B 1 300 ? 11.5 56.625 -6.098 1 95.56 300 SER B C 1
ATOM 10805 O O . SER B 1 300 ? 12.469 55.906 -6.293 1 95.56 300 SER B O 1
ATOM 10807 N N . ARG B 1 301 ? 11.273 57.656 -6.859 1 94.31 301 ARG B N 1
ATOM 10808 C CA . ARG B 1 301 ? 12.172 58.062 -7.941 1 94.31 301 ARG B CA 1
ATOM 10809 C C . ARG B 1 301 ? 13.383 58.812 -7.406 1 94.31 301 ARG B C 1
ATOM 10811 O O . ARG B 1 301 ? 14.438 58.844 -8.047 1 94.31 301 ARG B O 1
ATOM 10818 N N . ASN B 1 302 ? 13.25 59.344 -6.203 1 93.75 302 ASN B N 1
ATOM 10819 C CA . ASN B 1 302 ? 14.32 60.188 -5.641 1 93.75 302 ASN B CA 1
ATOM 10820 C C . ASN B 1 302 ? 15.055 59.469 -4.523 1 93.75 302 ASN B C 1
ATOM 10822 O O . ASN B 1 302 ? 16.203 59.812 -4.199 1 93.75 302 ASN B O 1
ATOM 10826 N N . PHE B 1 303 ? 14.406 58.562 -3.869 1 94.81 303 PHE B N 1
ATOM 10827 C CA . PHE B 1 303 ? 14.969 57.812 -2.742 1 94.81 303 PHE B CA 1
ATOM 10828 C C . PHE B 1 303 ? 14.797 56.312 -2.939 1 94.81 303 PHE B C 1
ATOM 10830 O O . PHE B 1 303 ? 13.922 55.875 -3.688 1 94.81 303 PHE B O 1
ATOM 10837 N N . GLN B 1 304 ? 15.617 55.531 -2.279 1 94.12 304 GLN B N 1
ATOM 10838 C CA . GLN B 1 304 ? 15.461 54.094 -2.281 1 94.12 304 GLN B CA 1
ATOM 10839 C C . GLN B 1 304 ? 14.227 53.656 -1.483 1 94.12 304 GLN B C 1
ATOM 10841 O O . GLN B 1 304 ? 14.18 53.875 -0.266 1 94.12 304 GLN B O 1
ATOM 10846 N N . LEU B 1 305 ? 13.266 53.062 -2.195 1 96.38 305 LEU B N 1
ATOM 10847 C CA . LEU B 1 305 ? 11.992 52.781 -1.55 1 96.38 305 LEU B CA 1
ATOM 10848 C C . LEU B 1 305 ? 11.422 51.469 -2.037 1 96.38 305 LEU B C 1
ATOM 10850 O O . LEU B 1 305 ? 11.484 51.156 -3.23 1 96.38 305 LEU B O 1
ATOM 10854 N N . LEU B 1 306 ? 11.047 50.594 -1.118 1 97.06 306 LEU B N 1
ATOM 10855 C CA . LEU B 1 306 ? 10.203 49.469 -1.401 1 97.06 306 LEU B CA 1
ATOM 10856 C C . LEU B 1 306 ? 8.773 49.688 -0.936 1 97.06 306 LEU B C 1
ATOM 10858 O O . LEU B 1 306 ? 8.555 50.25 0.142 1 97.06 306 LEU B O 1
ATOM 10862 N N . LEU B 1 307 ? 7.84 49.281 -1.718 1 98 307 LEU B N 1
ATOM 10863 C CA . LEU B 1 307 ? 6.438 49.562 -1.44 1 98 307 LEU B CA 1
ATOM 10864 C C . LEU B 1 307 ? 5.715 48.344 -0.889 1 98 307 LEU B C 1
ATOM 10866 O O . LEU B 1 307 ? 5.754 47.281 -1.493 1 98 307 LEU B O 1
ATOM 10870 N N . HIS B 1 308 ? 5.176 48.438 0.291 1 98.31 308 HIS B N 1
ATOM 10871 C CA . HIS B 1 308 ? 4.172 47.531 0.837 1 98.31 308 HIS B CA 1
ATOM 10872 C C . HIS B 1 308 ? 2.764 48.062 0.631 1 98.31 308 HIS B C 1
ATOM 10874 O O . HIS B 1 308 ? 2.49 49.219 0.936 1 98.31 308 HIS B O 1
ATOM 10880 N N . LEU B 1 309 ? 1.914 47.188 0.145 1 98.25 309 LEU B N 1
ATOM 10881 C CA . LEU B 1 309 ? 0.582 47.688 -0.203 1 98.25 309 LEU B CA 1
ATOM 10882 C C . LEU B 1 309 ? -0.491 46.906 0.56 1 98.25 309 LEU B C 1
ATOM 10884 O O . LEU B 1 309 ? -0.603 45.688 0.421 1 98.25 309 LEU B O 1
ATOM 10888 N N . ASP B 1 310 ? -1.24 47.562 1.371 1 98.06 310 ASP B N 1
ATOM 10889 C CA . ASP B 1 310 ? -2.422 46.969 2.008 1 98.06 310 ASP B CA 1
ATOM 10890 C C . ASP B 1 310 ? -3.654 47.125 1.123 1 98.06 310 ASP B C 1
ATOM 10892 O O . ASP B 1 310 ? -4.207 48.25 1.009 1 98.06 310 ASP B O 1
ATOM 10896 N N . ALA B 1 311 ? -4.066 46.125 0.481 1 97.81 311 ALA B N 1
ATOM 10897 C CA . ALA B 1 311 ? -5.285 46.094 -0.32 1 97.81 311 ALA B CA 1
ATOM 10898 C C . ALA B 1 311 ? -6.273 45.062 0.255 1 97.81 311 ALA B C 1
ATOM 10900 O O . ALA B 1 311 ? -6.984 44.406 -0.492 1 97.81 311 ALA B O 1
ATOM 10901 N N . SER B 1 312 ? -6.312 44.969 1.553 1 96.69 312 SER B N 1
ATOM 10902 C CA . SER B 1 312 ? -7.082 43.938 2.24 1 96.69 312 SER B CA 1
ATOM 10903 C C . SER B 1 312 ? -8.57 44.094 1.954 1 96.69 312 SER B C 1
ATOM 10905 O O . SER B 1 312 ? -9.305 43.094 1.941 1 96.69 312 SER B O 1
ATOM 10907 N N . ARG B 1 313 ? -9.031 45.281 1.671 1 95.5 313 ARG B N 1
ATOM 10908 C CA . ARG B 1 313 ? -10.469 45.5 1.503 1 95.5 313 ARG B CA 1
ATOM 10909 C C . ARG B 1 313 ? -10.844 45.531 0.026 1 95.5 313 ARG B C 1
ATOM 10911 O O . ARG B 1 313 ? -12 45.344 -0.334 1 95.5 313 ARG B O 1
ATOM 10918 N N . VAL B 1 314 ? -9.844 45.812 -0.917 1 95.94 314 VAL B N 1
ATOM 10919 C CA . VAL B 1 314 ? -10.258 46.219 -2.25 1 95.94 314 VAL B CA 1
ATOM 10920 C C . VAL B 1 314 ? -9.508 45.406 -3.305 1 95.94 314 VAL B C 1
ATOM 10922 O O . VAL B 1 314 ? -9.695 45.625 -4.508 1 95.94 314 VAL B O 1
ATOM 10925 N N . PHE B 1 315 ? -8.695 44.5 -2.896 1 97.31 315 PHE B N 1
ATOM 10926 C CA . PHE B 1 315 ? -7.852 43.75 -3.814 1 97.31 315 PHE B CA 1
ATOM 10927 C C . PHE B 1 315 ? -8.688 43.062 -4.895 1 97.31 315 PHE B C 1
ATOM 10929 O O . PHE B 1 315 ? -8.375 43.156 -6.082 1 97.31 315 PHE B O 1
ATOM 10936 N N . ASP B 1 316 ? -9.75 42.281 -4.48 1 96.19 316 ASP B N 1
ATOM 10937 C CA . ASP B 1 316 ? -10.57 41.562 -5.438 1 96.19 316 ASP B CA 1
ATOM 10938 C C . ASP B 1 316 ? -11.258 42.5 -6.414 1 96.19 316 ASP B C 1
ATOM 10940 O O . ASP B 1 316 ? -11.375 42.219 -7.605 1 96.19 316 ASP B O 1
ATOM 10944 N N . PHE B 1 317 ? -11.719 43.594 -5.898 1 94.75 317 PHE B N 1
ATOM 10945 C CA . PHE B 1 317 ? -12.32 44.625 -6.754 1 94.75 317 PHE B CA 1
ATOM 10946 C C . PHE B 1 317 ? -11.312 45.125 -7.781 1 94.75 317 PHE B C 1
ATOM 10948 O O . PHE B 1 317 ? -11.562 45.062 -8.984 1 94.75 317 PHE B O 1
ATOM 10955 N N . LEU B 1 318 ? -10.148 45.5 -7.363 1 95.56 318 LEU B N 1
ATOM 10956 C CA . LEU B 1 318 ? -9.156 46.156 -8.203 1 95.56 318 LEU B CA 1
ATOM 10957 C C . LEU B 1 318 ? -8.586 45.188 -9.234 1 95.56 318 LEU B C 1
ATOM 10959 O O . LEU B 1 318 ? -8.188 45.594 -10.328 1 95.56 318 LEU B O 1
ATOM 10963 N N . THR B 1 319 ? -8.57 43.938 -8.93 1 95.88 319 THR B N 1
ATOM 10964 C CA . THR B 1 319 ? -7.84 43 -9.766 1 95.88 319 THR B CA 1
ATOM 10965 C C . THR B 1 319 ? -8.789 42.219 -10.672 1 95.88 319 THR B C 1
ATOM 10967 O O . THR B 1 319 ? -8.352 41.469 -11.547 1 95.88 319 THR B O 1
ATOM 10970 N N . THR B 1 320 ? -10.109 42.344 -10.492 1 94.31 320 THR B N 1
ATOM 10971 C CA . THR B 1 320 ? -11 41.5 -11.273 1 94.31 320 THR B CA 1
ATOM 10972 C C . THR B 1 320 ? -11.844 42.344 -12.227 1 94.31 320 THR B C 1
ATOM 10974 O O . THR B 1 320 ? -12.453 41.812 -13.156 1 94.31 320 THR B O 1
ATOM 10977 N N . VAL B 1 321 ? -11.867 43.594 -12.094 1 91.94 321 VAL B N 1
ATOM 10978 C CA . VAL B 1 321 ? -12.688 44.438 -12.945 1 91.94 321 VAL B CA 1
ATOM 10979 C C . VAL B 1 321 ? -12.18 44.375 -14.383 1 91.94 321 VAL B C 1
ATOM 10981 O O . VAL B 1 321 ? -10.977 44.219 -14.617 1 91.94 321 VAL B O 1
ATOM 10984 N N . GLY B 1 322 ? -13.117 44.594 -15.336 1 89.5 322 GLY B N 1
ATOM 10985 C CA . GLY B 1 322 ? -12.773 44.531 -16.75 1 89.5 322 GLY B CA 1
ATOM 10986 C C . GLY B 1 322 ? -11.969 45.719 -17.219 1 89.5 322 GLY B C 1
ATOM 10987 O O . GLY B 1 322 ? -11.977 46.781 -16.578 1 89.5 322 GLY B O 1
ATOM 10988 N N . GLU B 1 323 ? -11.32 45.656 -18.312 1 87.38 323 GLU B N 1
ATOM 10989 C CA . GLU B 1 323 ? -10.422 46.656 -18.844 1 87.38 323 GLU B CA 1
ATOM 10990 C C . GLU B 1 323 ? -11.18 47.938 -19.172 1 87.38 323 GLU B C 1
ATOM 10992 O O . GLU B 1 323 ? -10.656 49.062 -19 1 87.38 323 GLU B O 1
ATOM 10997 N N . ASP B 1 324 ? -12.367 47.906 -19.656 1 83.19 324 ASP B N 1
ATOM 10998 C CA . ASP B 1 324 ? -13.164 49.094 -19.984 1 83.19 324 ASP B CA 1
ATOM 10999 C C . ASP B 1 324 ? -13.539 49.875 -18.734 1 83.19 324 ASP B C 1
ATOM 11001 O O . ASP B 1 324 ? -13.469 51.094 -18.719 1 83.19 324 ASP B O 1
ATOM 11005 N N . PHE B 1 325 ? -13.844 49.125 -17.781 1 83.12 325 PHE B N 1
ATOM 11006 C CA . PHE B 1 325 ? -14.188 49.75 -16.5 1 83.12 325 PHE B CA 1
ATOM 11007 C C . PHE B 1 325 ? -12.969 50.375 -15.852 1 83.12 325 PHE B C 1
ATOM 11009 O O . PHE B 1 325 ? -13.055 51.469 -15.273 1 83.12 325 PHE B O 1
ATOM 11016 N N . ARG B 1 326 ? -11.859 49.75 -15.898 1 88.19 326 ARG B N 1
ATOM 11017 C CA . ARG B 1 326 ? -10.602 50.25 -15.359 1 88.19 326 ARG B CA 1
ATOM 11018 C C . ARG B 1 326 ? -10.211 51.562 -15.992 1 88.19 326 ARG B C 1
ATOM 11020 O O . ARG B 1 326 ? -9.812 52.5 -15.297 1 88.19 326 ARG B O 1
ATOM 11027 N N . ARG B 1 327 ? -10.367 51.688 -17.281 1 83.88 327 ARG B N 1
ATOM 11028 C CA . ARG B 1 327 ? -10.016 52.875 -18.016 1 83.88 327 ARG B CA 1
ATOM 11029 C C . ARG B 1 327 ? -10.953 54.031 -17.688 1 83.88 327 ARG B C 1
ATOM 11031 O O . ARG B 1 327 ? -10.516 55.156 -17.484 1 83.88 327 ARG B O 1
ATOM 11038 N N . LEU B 1 328 ? -12.133 53.688 -17.609 1 77.56 328 LEU B N 1
ATOM 11039 C CA . LEU B 1 328 ? -13.164 54.688 -17.359 1 77.56 328 LEU B CA 1
ATOM 11040 C C . LEU B 1 328 ? -13.008 55.312 -15.977 1 77.56 328 LEU B C 1
ATOM 11042 O O . LEU B 1 328 ? -13.203 56.5 -15.797 1 77.56 328 LEU B O 1
ATOM 11046 N N . LEU B 1 329 ? -12.508 54.5 -15.094 1 79.25 329 LEU B N 1
ATOM 11047 C CA . LEU B 1 329 ? -12.516 54.938 -13.695 1 79.25 329 LEU B CA 1
ATOM 11048 C C . LEU B 1 329 ? -11.102 55.281 -13.234 1 79.25 329 LEU B C 1
ATOM 11050 O O . LEU B 1 329 ? -10.922 55.844 -12.133 1 79.25 329 LEU B O 1
ATOM 11054 N N . GLY B 1 330 ? -10.203 55.062 -14.047 1 80.19 330 GLY B N 1
ATOM 11055 C CA . GLY B 1 330 ? -8.82 55.344 -13.68 1 80.19 330 GLY B CA 1
ATOM 11056 C C . GLY B 1 330 ? -8.312 54.438 -12.562 1 80.19 330 GLY B C 1
ATOM 11057 O O . GLY B 1 330 ? -7.605 54.906 -11.664 1 80.19 330 GLY B O 1
ATOM 11058 N N . ILE B 1 331 ? -8.797 53.188 -12.508 1 85.44 331 ILE B N 1
ATOM 11059 C CA . ILE B 1 331 ? -8.359 52.219 -11.508 1 85.44 331 ILE B CA 1
ATOM 11060 C C . ILE B 1 331 ? -6.984 51.688 -11.891 1 85.44 331 ILE B C 1
ATOM 11062 O O . ILE B 1 331 ? -6.777 51.219 -13.016 1 85.44 331 ILE B O 1
ATOM 11066 N N . PRO B 1 332 ? -6.113 51.75 -10.969 1 86.81 332 PRO B N 1
ATOM 11067 C CA . PRO B 1 332 ? -4.773 51.25 -11.273 1 86.81 332 PRO B CA 1
ATOM 11068 C C . PRO B 1 332 ? -4.699 49.719 -11.273 1 86.81 332 PRO B C 1
ATOM 11070 O O . PRO B 1 332 ? -5.516 49.062 -10.625 1 86.81 332 PRO B O 1
ATOM 11073 N N . ARG B 1 333 ? -3.701 49.25 -12.07 1 92.62 333 ARG B N 1
ATOM 11074 C CA . ARG B 1 333 ? -3.359 47.812 -11.992 1 92.62 333 ARG B CA 1
ATOM 11075 C C . ARG B 1 333 ? -2.354 47.562 -10.875 1 92.62 333 ARG B C 1
ATOM 11077 O O . ARG B 1 333 ? -1.561 48.438 -10.531 1 92.62 333 ARG B O 1
ATOM 11084 N N . LEU B 1 334 ? -2.527 46.438 -10.297 1 96.44 334 LEU B N 1
ATOM 11085 C CA . LEU B 1 334 ? -1.568 46.031 -9.273 1 96.44 334 LEU B CA 1
ATOM 11086 C C . LEU B 1 334 ? -0.621 44.969 -9.812 1 96.44 334 LEU B C 1
ATOM 11088 O O . LEU B 1 334 ? -1.038 44.094 -10.562 1 96.44 334 LEU B O 1
ATOM 11092 N N . ARG B 1 335 ? 0.588 45.062 -9.484 1 96.94 335 ARG B N 1
ATOM 11093 C CA . ARG B 1 335 ? 1.599 44.094 -9.844 1 96.94 335 ARG B CA 1
ATOM 11094 C C . ARG B 1 335 ? 2.49 43.75 -8.648 1 96.94 335 ARG B C 1
ATOM 11096 O O . ARG B 1 335 ? 2.98 44.656 -7.969 1 96.94 335 ARG B O 1
ATOM 11103 N N . LEU B 1 336 ? 2.512 42.531 -8.367 1 97.38 336 LEU B N 1
ATOM 11104 C CA . LEU B 1 336 ? 3.484 42.062 -7.383 1 97.38 336 LEU B CA 1
ATOM 11105 C C . LEU B 1 336 ? 4.879 41.969 -7.992 1 97.38 336 LEU B C 1
ATOM 11107 O O . LEU B 1 336 ? 5.098 41.25 -8.969 1 97.38 336 LEU B O 1
ATOM 11111 N N . HIS B 1 337 ? 5.777 42.75 -7.422 1 95.19 337 HIS B N 1
ATOM 11112 C CA . HIS B 1 337 ? 7.047 42.969 -8.109 1 95.19 337 HIS B CA 1
ATOM 11113 C C . HIS B 1 337 ? 8.219 42.812 -7.145 1 95.19 337 HIS B C 1
ATOM 11115 O O . HIS B 1 337 ? 8.242 43.438 -6.078 1 95.19 337 HIS B O 1
ATOM 11121 N N . HIS B 1 338 ? 9.141 42 -7.484 1 93.81 338 HIS B N 1
ATOM 11122 C CA . HIS B 1 338 ? 10.398 41.875 -6.746 1 93.81 338 HIS B CA 1
ATOM 11123 C C . HIS B 1 338 ? 11.391 42.938 -7.199 1 93.81 338 HIS B C 1
ATOM 11125 O O . HIS B 1 338 ? 12.164 42.719 -8.133 1 93.81 338 HIS B O 1
ATOM 11131 N N . ALA B 1 339 ? 11.367 43.969 -6.52 1 91.44 339 ALA B N 1
ATOM 11132 C CA . ALA B 1 339 ? 12.195 45.125 -6.902 1 91.44 339 ALA B CA 1
ATOM 11133 C C . ALA B 1 339 ? 13.68 44.781 -6.816 1 91.44 339 ALA B C 1
ATOM 11135 O O . ALA B 1 339 ? 14.117 44.156 -5.852 1 91.44 339 ALA B O 1
ATOM 11136 N N . LYS B 1 340 ? 14.414 45.156 -7.848 1 88.31 340 LYS B N 1
ATOM 11137 C CA . LYS B 1 340 ? 15.859 44.938 -7.863 1 88.31 340 LYS B CA 1
ATOM 11138 C C . LYS B 1 340 ? 16.594 46.062 -7.129 1 88.31 340 LYS B C 1
ATOM 11140 O O . LYS B 1 340 ? 16.016 47.125 -6.898 1 88.31 340 LYS B O 1
ATOM 11145 N N . HIS B 1 341 ? 17.828 45.812 -6.785 1 88.81 341 HIS B N 1
ATOM 11146 C CA . HIS B 1 341 ? 18.656 46.844 -6.141 1 88.81 341 HIS B CA 1
ATOM 11147 C C . HIS B 1 341 ? 18.797 48.062 -7.02 1 88.81 341 HIS B C 1
ATOM 11149 O O . HIS B 1 341 ? 19.141 47.969 -8.203 1 88.81 341 HIS B O 1
ATOM 11155 N N . GLY B 1 342 ? 18.422 49.125 -6.527 1 85.5 342 GLY B N 1
ATOM 11156 C CA . GLY B 1 342 ? 18.594 50.406 -7.23 1 85.5 342 GLY B CA 1
ATOM 11157 C C . GLY B 1 342 ? 17.406 50.75 -8.102 1 85.5 342 GLY B C 1
ATOM 11158 O O . GLY B 1 342 ? 17.359 51.844 -8.68 1 85.5 342 GLY B O 1
ATOM 11159 N N . GLU B 1 343 ? 16.438 49.906 -8.148 1 90.5 343 GLU B N 1
ATOM 11160 C CA . GLU B 1 343 ? 15.258 50.156 -8.969 1 90.5 343 GLU B CA 1
ATOM 11161 C C . GLU B 1 343 ? 14.438 51.312 -8.398 1 90.5 343 GLU B C 1
ATOM 11163 O O . GLU B 1 343 ? 14.266 51.406 -7.18 1 90.5 343 GLU B O 1
ATOM 11168 N N . ARG B 1 344 ? 14.047 52.25 -9.344 1 91.69 344 ARG B N 1
ATOM 11169 C CA . ARG B 1 344 ? 13.305 53.438 -8.922 1 91.69 344 ARG B CA 1
ATOM 11170 C C . ARG B 1 344 ? 11.914 53.469 -9.555 1 91.69 344 ARG B C 1
ATOM 11172 O O . ARG B 1 344 ? 11.719 52.969 -10.656 1 91.69 344 ARG B O 1
ATOM 11179 N N . GLY B 1 345 ? 11 53.969 -8.719 1 93.06 345 GLY B N 1
ATOM 11180 C CA . GLY B 1 345 ? 9.633 54.125 -9.211 1 93.06 345 GLY B CA 1
ATOM 11181 C C . GLY B 1 345 ? 8.727 52.969 -8.805 1 93.06 345 GLY B C 1
ATOM 11182 O O . GLY B 1 345 ? 9.133 51.812 -8.844 1 93.06 345 GLY B O 1
ATOM 11183 N N . CYS B 1 346 ? 7.59 53.312 -8.297 1 94.44 346 CYS B N 1
ATOM 11184 C CA . CYS B 1 346 ? 6.633 52.281 -7.93 1 94.44 346 CYS B CA 1
ATOM 11185 C C . CYS B 1 346 ? 5.352 52.406 -8.742 1 94.44 346 CYS B C 1
ATOM 11187 O O . CYS B 1 346 ? 4.391 51.656 -8.516 1 94.44 346 CYS B O 1
ATOM 11189 N N . LEU B 1 347 ? 5.254 53.344 -9.672 1 93.81 347 LEU B N 1
ATOM 11190 C CA . LEU B 1 347 ? 4.184 53.469 -10.648 1 93.81 347 LEU B CA 1
ATOM 11191 C C . LEU B 1 347 ? 4.738 53.469 -12.062 1 93.81 347 LEU B C 1
ATOM 11193 O O . LEU B 1 347 ? 5.438 54.438 -12.453 1 93.81 347 LEU B O 1
ATOM 11197 N N . VAL B 1 348 ? 4.496 52.438 -12.789 1 91.69 348 VAL B N 1
ATOM 11198 C CA . VAL B 1 348 ? 5.016 52.281 -14.148 1 91.69 348 VAL B CA 1
ATOM 11199 C C . VAL B 1 348 ? 3.869 52 -15.117 1 91.69 348 VAL B C 1
ATOM 11201 O O . VAL B 1 348 ? 3.17 51 -14.977 1 91.69 348 VAL B O 1
ATOM 11204 N N . ASN B 1 349 ? 3.637 52.812 -16.094 1 87.06 349 ASN B N 1
ATOM 11205 C CA . ASN B 1 349 ? 2.607 52.656 -17.109 1 87.06 349 ASN B CA 1
ATOM 11206 C C . ASN B 1 349 ? 1.235 52.406 -16.484 1 87.06 349 ASN B C 1
ATOM 11208 O O . ASN B 1 349 ? 0.513 51.5 -16.906 1 87.06 349 ASN B O 1
ATOM 11212 N N . GLY B 1 350 ? 0.962 53.031 -15.383 1 84.88 350 GLY B N 1
ATOM 11213 C CA . GLY B 1 350 ? -0.341 52.938 -14.75 1 84.88 350 GLY B CA 1
ATOM 11214 C C . GLY B 1 350 ? -0.452 51.75 -13.812 1 84.88 350 GLY B C 1
ATOM 11215 O O . GLY B 1 350 ? -1.514 51.5 -13.234 1 84.88 350 GLY B O 1
ATOM 11216 N N . GLU B 1 351 ? 0.623 51.062 -13.648 1 93.06 351 GLU B N 1
ATOM 11217 C CA . GLU B 1 351 ? 0.633 49.906 -12.766 1 93.06 351 GLU B CA 1
ATOM 11218 C C . GLU B 1 351 ? 1.389 50.219 -11.477 1 93.06 351 GLU B C 1
ATOM 11220 O O . GLU B 1 351 ? 2.492 50.75 -11.508 1 93.06 351 GLU B O 1
ATOM 11225 N N . ILE B 1 352 ? 0.773 49.906 -10.398 1 96.62 352 ILE B N 1
ATOM 11226 C CA . ILE B 1 352 ? 1.429 50.031 -9.102 1 96.62 352 ILE B CA 1
ATOM 11227 C C . ILE B 1 352 ? 2.318 48.812 -8.836 1 96.62 352 ILE B C 1
ATOM 11229 O O . ILE B 1 352 ? 1.83 47.688 -8.758 1 96.62 352 ILE B O 1
ATOM 11233 N N . MET B 1 353 ? 3.559 49.031 -8.75 1 97.19 353 MET B N 1
ATOM 11234 C CA . MET B 1 353 ? 4.531 47.969 -8.477 1 97.19 353 MET B CA 1
ATOM 11235 C C . MET B 1 353 ? 4.789 47.844 -6.977 1 97.19 353 MET B C 1
ATOM 11237 O O . MET B 1 353 ? 5.59 48.594 -6.414 1 97.19 353 MET B O 1
ATOM 11241 N N . ALA B 1 354 ? 4.172 46.875 -6.371 1 97.88 354 ALA B N 1
ATOM 11242 C CA . ALA B 1 354 ? 4.363 46.656 -4.941 1 97.88 354 ALA B CA 1
ATOM 11243 C C . ALA B 1 354 ? 5.195 45.406 -4.688 1 97.88 354 ALA B C 1
ATOM 11245 O O . ALA B 1 354 ? 5.035 44.406 -5.379 1 97.88 354 ALA B O 1
ATOM 11246 N N . SER B 1 355 ? 6.066 45.438 -3.703 1 97.5 355 SER B N 1
ATOM 11247 C CA . SER B 1 355 ? 6.906 44.312 -3.371 1 97.5 355 SER B CA 1
ATOM 11248 C C . SER B 1 355 ? 6.152 43.312 -2.502 1 97.5 355 SER B C 1
ATOM 11250 O O . SER B 1 355 ? 6.5 42.125 -2.471 1 97.5 355 SER B O 1
ATOM 11252 N N . THR B 1 356 ? 5.266 43.719 -1.689 1 98.25 356 THR B N 1
ATOM 11253 C CA . THR B 1 356 ? 4.352 42.875 -0.921 1 98.25 356 THR B CA 1
ATOM 11254 C C . THR B 1 356 ? 2.939 43.469 -0.945 1 98.25 356 THR B C 1
ATOM 11256 O O . THR B 1 356 ? 2.766 44.688 -1.019 1 98.25 356 THR B O 1
ATOM 11259 N N . ILE B 1 357 ? 1.962 42.594 -0.953 1 98.56 357 ILE B N 1
ATOM 11260 C CA . ILE B 1 357 ? 0.569 43 -1.022 1 98.56 357 ILE B CA 1
ATOM 11261 C C . ILE B 1 357 ? -0.27 42.188 -0.033 1 98.56 357 ILE B C 1
ATOM 11263 O O . ILE B 1 357 ? -0.13 40.969 0.058 1 98.56 357 ILE B O 1
ATOM 11267 N N . VAL B 1 358 ? -1.015 42.844 0.77 1 98.5 358 VAL B N 1
ATOM 11268 C CA . VAL B 1 358 ? -2.051 42.188 1.562 1 98.5 358 VAL B CA 1
ATOM 11269 C C . VAL B 1 358 ? -3.359 42.156 0.775 1 98.5 358 VAL B C 1
ATOM 11271 O O . VAL B 1 358 ? -4.004 43.188 0.587 1 98.5 358 VAL B O 1
ATOM 11274 N N . ALA B 1 359 ? -3.725 40.938 0.365 1 98.25 359 ALA B N 1
ATOM 11275 C CA . ALA B 1 359 ? -4.809 40.781 -0.599 1 98.25 359 ALA B CA 1
ATOM 11276 C C . ALA B 1 359 ? -6.078 40.281 0.085 1 98.25 359 ALA B C 1
ATOM 11278 O O . ALA B 1 359 ? -6.043 39.312 0.837 1 98.25 359 ALA B O 1
ATOM 11279 N N . GLY B 1 360 ? -7.184 41 -0.078 1 95.88 360 GLY B N 1
ATOM 11280 C CA . GLY B 1 360 ? -8.492 40.594 0.418 1 95.88 360 GLY B CA 1
ATOM 11281 C C . GLY B 1 360 ? -9.625 40.938 -0.523 1 95.88 360 GLY B C 1
ATOM 11282 O O . GLY B 1 360 ? -9.477 40.875 -1.744 1 95.88 360 GLY B O 1
ATOM 11283 N N . GLY B 1 361 ? -10.805 41.25 -0.038 1 92 361 GLY B N 1
ATOM 11284 C CA . GLY B 1 361 ? -11.992 41.562 -0.811 1 92 361 GLY B CA 1
ATOM 11285 C C . GLY B 1 361 ? -13.203 40.75 -0.413 1 92 361 GLY B C 1
ATOM 11286 O O . GLY B 1 361 ? -14.039 41.188 0.37 1 92 361 GLY B O 1
ATOM 11287 N N . SER B 1 362 ? -13.242 39.5 -0.76 1 90.06 362 SER B N 1
ATOM 11288 C CA . SER B 1 362 ? -14.344 38.625 -0.401 1 90.06 362 SER B CA 1
ATOM 11289 C C . SER B 1 362 ? -14.164 38.062 1.002 1 90.06 362 SER B C 1
ATOM 11291 O O . SER B 1 362 ? -14.43 36.875 1.24 1 90.06 362 SER B O 1
ATOM 11293 N N . ASN B 1 363 ? -13.664 38.906 1.905 1 88 363 ASN B N 1
ATOM 11294 C CA . ASN B 1 363 ? -13.32 38.469 3.254 1 88 363 ASN B CA 1
ATOM 11295 C C . ASN B 1 363 ? -14.109 39.25 4.309 1 88 363 ASN B C 1
ATOM 11297 O O . ASN B 1 363 ? -13.812 39.156 5.504 1 88 363 ASN B O 1
ATOM 11301 N N . ALA B 1 364 ? -15.125 39.969 3.869 1 87.38 364 ALA B N 1
ATOM 11302 C CA . ALA B 1 364 ? -15.914 40.781 4.789 1 87.38 364 ALA B CA 1
ATOM 11303 C C . ALA B 1 364 ? -17.016 39.938 5.441 1 87.38 364 ALA B C 1
ATOM 11305 O O . ALA B 1 364 ? -18.203 40.312 5.355 1 87.38 364 ALA B O 1
ATOM 11306 N N . TYR B 1 365 ? -16.656 38.906 6.008 1 87.94 365 TYR B N 1
ATOM 11307 C CA . TYR B 1 365 ? -17.609 38.094 6.742 1 87.94 365 TYR B CA 1
ATOM 11308 C C . TYR B 1 365 ? -17.219 37.969 8.211 1 87.94 365 TYR B C 1
ATOM 11310 O O . TYR B 1 365 ? -17.984 37.438 9.023 1 87.94 365 TYR B O 1
ATOM 11318 N N . VAL B 1 366 ? -16.047 38.531 8.523 1 88.62 366 VAL B N 1
ATOM 11319 C CA . VAL B 1 366 ? -15.555 38.562 9.891 1 88.62 366 VAL B CA 1
ATOM 11320 C C . VAL B 1 366 ? -14.555 39.719 10.07 1 88.62 366 VAL B C 1
ATOM 11322 O O . VAL B 1 366 ? -13.953 40.156 9.094 1 88.62 366 VAL B O 1
ATOM 11325 N N . HIS B 1 367 ? -14.445 40.25 11.148 1 88.25 367 HIS B N 1
ATOM 11326 C CA . HIS B 1 367 ? -13.469 41.281 11.453 1 88.25 367 HIS B CA 1
ATOM 11327 C C . HIS B 1 367 ? -12.656 40.938 12.695 1 88.25 367 HIS B C 1
ATOM 11329 O O . HIS B 1 367 ? -13.227 40.625 13.742 1 88.25 367 HIS B O 1
ATOM 11335 N N . PRO B 1 368 ? -11.297 40.938 12.703 1 90.5 368 PRO B N 1
ATOM 11336 C CA . PRO B 1 368 ? -10.477 41.219 11.523 1 90.5 368 PRO B CA 1
ATOM 11337 C C . PRO B 1 368 ? -10.57 40.094 10.477 1 90.5 368 PRO B C 1
ATOM 11339 O O . PRO B 1 368 ? -10.656 38.938 10.82 1 90.5 368 PRO B O 1
ATOM 11342 N N . PRO B 1 369 ? -10.484 40.5 9.25 1 93.19 369 PRO B N 1
ATOM 11343 C CA . PRO B 1 369 ? -10.672 39.5 8.188 1 93.19 369 PRO B CA 1
ATOM 11344 C C . PRO B 1 369 ? -9.406 38.688 7.883 1 93.19 369 PRO B C 1
ATOM 11346 O O . PRO B 1 369 ? -8.297 39.219 8.07 1 93.19 369 PRO B O 1
ATOM 11349 N N . PRO B 1 370 ? -9.594 37.469 7.445 1 94.94 370 PRO B N 1
ATOM 11350 C CA . PRO B 1 370 ? -8.438 36.781 6.871 1 94.94 370 PRO B CA 1
ATOM 11351 C C . PRO B 1 370 ? -7.996 37.375 5.539 1 94.94 370 PRO B C 1
ATOM 11353 O O . PRO B 1 370 ? -8.828 37.812 4.734 1 94.94 370 PRO B O 1
ATOM 11356 N N . VAL B 1 371 ? -6.711 37.438 5.312 1 97.31 371 VAL B N 1
ATOM 11357 C CA . VAL B 1 371 ? -6.152 38.031 4.098 1 97.31 371 VAL B CA 1
ATOM 11358 C C . VAL B 1 371 ? -5.012 37.156 3.582 1 97.31 371 VAL B C 1
ATOM 11360 O O . VAL B 1 371 ? -4.453 36.344 4.328 1 97.31 371 VAL B O 1
ATOM 11363 N N . VAL B 1 372 ? -4.746 37.25 2.359 1 97.88 372 VAL B N 1
ATOM 11364 C CA . VAL B 1 372 ? -3.574 36.625 1.772 1 97.88 372 VAL B CA 1
ATOM 11365 C C . VAL B 1 372 ? -2.4 37.594 1.757 1 97.88 372 VAL B C 1
ATOM 11367 O O . VAL B 1 372 ? -2.459 38.625 1.097 1 97.88 372 VAL B O 1
ATOM 11370 N N . ALA B 1 373 ? -1.406 37.312 2.494 1 97.56 373 ALA B N 1
ATOM 11371 C CA . ALA B 1 373 ? -0.172 38.094 2.422 1 97.56 373 ALA B CA 1
ATOM 11372 C C . ALA B 1 373 ? 0.718 37.594 1.282 1 97.56 373 ALA B C 1
ATOM 11374 O O . ALA B 1 373 ? 1.349 36.531 1.385 1 97.56 373 ALA B O 1
ATOM 11375 N N . LEU B 1 374 ? 0.836 38.375 0.235 1 97.69 374 LEU B N 1
ATOM 11376 C CA . LEU B 1 374 ? 1.522 37.969 -0.981 1 97.69 374 LEU B CA 1
ATOM 11377 C C . LEU B 1 374 ? 2.918 38.562 -1.058 1 97.69 374 LEU B C 1
ATOM 11379 O O . LEU B 1 374 ? 3.109 39.75 -0.719 1 97.69 374 LEU B O 1
ATOM 11383 N N . LYS B 1 375 ? 3.77 37.844 -1.439 1 96.88 375 LYS B N 1
ATOM 11384 C CA . LYS B 1 375 ? 5.109 38.312 -1.82 1 96.88 375 LYS B CA 1
ATOM 11385 C C . LYS B 1 375 ? 5.695 37.406 -2.906 1 96.88 375 LYS B C 1
ATOM 11387 O O . LYS B 1 375 ? 5.277 36.25 -3.064 1 96.88 375 LYS B O 1
ATOM 11392 N N . PRO B 1 376 ? 6.602 37.906 -3.686 1 95.62 376 PRO B N 1
ATOM 11393 C CA . PRO B 1 376 ? 7.336 37.031 -4.59 1 95.62 376 PRO B CA 1
ATOM 11394 C C . PRO B 1 376 ? 8.102 35.938 -3.846 1 95.62 376 PRO B C 1
ATOM 11396 O O . PRO B 1 376 ? 8.633 36.188 -2.758 1 95.62 376 PRO B O 1
ATOM 11399 N N . LYS B 1 377 ? 8.227 34.844 -4.418 1 90.62 377 LYS B N 1
ATOM 11400 C CA . LYS B 1 377 ? 8.75 33.656 -3.793 1 90.62 377 LYS B CA 1
ATOM 11401 C C . LYS B 1 377 ? 10.148 33.875 -3.229 1 90.62 377 LYS B C 1
ATOM 11403 O O . LYS B 1 377 ? 10.477 33.375 -2.148 1 90.62 377 LYS B O 1
ATOM 11408 N N . LEU B 1 378 ? 10.961 34.656 -3.84 1 88.88 378 LEU B N 1
ATOM 11409 C CA . LEU B 1 378 ? 12.359 34.75 -3.451 1 88.88 378 LEU B CA 1
ATOM 11410 C C . LEU B 1 378 ? 12.594 36.031 -2.641 1 88.88 378 LEU B C 1
ATOM 11412 O O . LEU B 1 378 ? 13.703 36.281 -2.172 1 88.88 378 LEU B O 1
ATOM 11416 N N . LEU B 1 379 ? 11.602 36.812 -2.406 1 91.75 379 LEU B N 1
ATOM 11417 C CA . LEU B 1 379 ? 11.75 38.062 -1.688 1 91.75 379 LEU B CA 1
ATOM 11418 C C . LEU B 1 379 ? 11.883 37.844 -0.189 1 91.75 379 LEU B C 1
ATOM 11420 O O . LEU B 1 379 ? 11.07 37.125 0.408 1 91.75 379 LEU B O 1
ATOM 11424 N N . GLY B 1 380 ? 12.898 38.406 0.345 1 79.44 380 GLY B N 1
ATOM 11425 C CA . GLY B 1 380 ? 13.117 38.344 1.782 1 79.44 380 GLY B CA 1
ATOM 11426 C C . GLY B 1 380 ? 13.586 37 2.258 1 79.44 380 GLY B C 1
ATOM 11427 O O . GLY B 1 380 ? 13.234 36.562 3.357 1 79.44 380 GLY B O 1
ATOM 11428 N N . ASN B 1 381 ? 14.086 36.156 1.301 1 67.19 381 ASN B N 1
ATOM 11429 C CA . ASN B 1 381 ? 14.383 34.781 1.648 1 67.19 381 ASN B CA 1
ATOM 11430 C C . ASN B 1 381 ? 15.703 34.656 2.404 1 67.19 381 ASN B C 1
ATOM 11432 O O . ASN B 1 381 ? 16.766 34.875 1.834 1 67.19 381 ASN B O 1
ATOM 11436 N N . GLN B 1 382 ? 15.57 34.906 3.691 1 65.5 382 GLN B N 1
ATOM 11437 C CA . GLN B 1 382 ? 16.703 34.531 4.531 1 65.5 382 GLN B CA 1
ATOM 11438 C C . GLN B 1 382 ? 16.719 33 4.789 1 65.5 382 GLN B C 1
ATOM 11440 O O . GLN B 1 382 ? 15.703 32.344 4.617 1 65.5 382 GLN B O 1
ATOM 11445 N N . THR B 1 383 ? 17.781 32.438 4.816 1 59 383 THR B N 1
ATOM 11446 C CA . THR B 1 383 ? 17.938 31.016 5.059 1 59 383 THR B CA 1
ATOM 11447 C C . THR B 1 383 ? 17.25 30.609 6.359 1 59 383 THR B C 1
ATOM 11449 O O . THR B 1 383 ? 17.766 30.875 7.449 1 59 383 THR B O 1
ATOM 11452 N N . PRO B 1 384 ? 16.016 30.219 6.18 1 63.72 384 PRO B N 1
ATOM 11453 C CA . PRO B 1 384 ? 15.312 29.859 7.414 1 63.72 384 PRO B CA 1
ATOM 11454 C C . PRO B 1 384 ? 15.945 28.672 8.141 1 63.72 384 PRO B C 1
ATOM 11456 O O . PRO B 1 384 ? 16.562 27.828 7.504 1 63.72 384 PRO B O 1
ATOM 11459 N N . THR B 1 385 ? 15.992 28.766 9.477 1 71.81 385 THR B N 1
ATOM 11460 C CA . THR B 1 385 ? 16.484 27.672 10.305 1 71.81 385 THR B CA 1
ATOM 11461 C C . THR B 1 385 ? 15.461 26.547 10.375 1 71.81 385 THR B C 1
ATOM 11463 O O . THR B 1 385 ? 14.273 26.781 10.617 1 71.81 385 THR B O 1
ATOM 11466 N N . ARG B 1 386 ? 15.875 25.328 10.18 1 77.5 386 ARG B N 1
ATOM 11467 C CA . ARG B 1 386 ? 15.016 24.156 10.234 1 77.5 386 ARG B CA 1
ATOM 11468 C C . ARG B 1 386 ? 14.625 23.828 11.672 1 77.5 386 ARG B C 1
ATOM 11470 O O . ARG B 1 386 ? 15.445 23.922 12.578 1 77.5 386 ARG B O 1
ATOM 11477 N N . VAL B 1 387 ? 13.414 23.594 11.867 1 71.75 387 VAL B N 1
ATOM 11478 C CA . VAL B 1 387 ? 12.867 23.109 13.133 1 71.75 387 VAL B CA 1
ATOM 11479 C C . VAL B 1 387 ? 12.523 21.641 13.016 1 71.75 387 VAL B C 1
ATOM 11481 O O . VAL B 1 387 ? 11.641 21.25 12.242 1 71.75 387 VAL B O 1
ATOM 11484 N N . GLU B 1 388 ? 13.125 20.844 13.797 1 66.5 388 GLU B N 1
ATOM 11485 C CA . GLU B 1 388 ? 13.062 19.391 13.625 1 66.5 388 GLU B CA 1
ATOM 11486 C C . GLU B 1 388 ? 11.672 18.859 13.93 1 66.5 388 GLU B C 1
ATOM 11488 O O . GLU B 1 388 ? 11.109 18.078 13.156 1 66.5 388 GLU B O 1
ATOM 11493 N N . TYR B 1 389 ? 11.094 19.281 15.055 1 69.81 389 TYR B N 1
ATOM 11494 C CA . TYR B 1 389 ? 9.883 18.594 15.5 1 69.81 389 TYR B CA 1
ATOM 11495 C C . TYR B 1 389 ? 8.664 19.094 14.727 1 69.81 389 TYR B C 1
ATOM 11497 O O . TYR B 1 389 ? 7.582 18.5 14.828 1 69.81 389 TYR B O 1
ATOM 11505 N N . VAL B 1 390 ? 8.828 20.156 13.852 1 70.31 390 VAL B N 1
ATOM 11506 C CA . VAL B 1 390 ? 7.746 20.516 12.938 1 70.31 390 VAL B CA 1
ATOM 11507 C C . VAL B 1 390 ? 8.125 20.125 11.508 1 70.31 390 VAL B C 1
ATOM 11509 O O . VAL B 1 390 ? 7.344 20.344 10.578 1 70.31 390 VAL B O 1
ATOM 11512 N N . ARG B 1 391 ? 9.352 19.594 11.398 1 70.5 391 ARG B N 1
ATOM 11513 C CA . ARG B 1 391 ? 9.859 19.062 10.133 1 70.5 391 ARG B CA 1
ATOM 11514 C C . ARG B 1 391 ? 9.734 20.094 9.016 1 70.5 391 ARG B C 1
ATOM 11516 O O . ARG B 1 391 ? 9.164 19.797 7.961 1 70.5 391 ARG B O 1
ATOM 11523 N N . GLY B 1 392 ? 10.188 21.375 9.414 1 75.38 392 GLY B N 1
ATOM 11524 C CA . GLY B 1 392 ? 10.148 22.5 8.484 1 75.38 392 GLY B CA 1
ATOM 11525 C C . GLY B 1 392 ? 10.852 23.734 9.008 1 75.38 392 GLY B C 1
ATOM 11526 O O . GLY B 1 392 ? 11.633 23.656 9.961 1 75.38 392 GLY B O 1
ATOM 11527 N N . THR B 1 393 ? 10.797 24.938 8.367 1 78.06 393 THR B N 1
ATOM 11528 C CA . THR B 1 393 ? 11.477 26.156 8.758 1 78.06 393 THR B CA 1
ATOM 11529 C C . THR B 1 393 ? 10.492 27.156 9.367 1 78.06 393 THR B C 1
ATOM 11531 O O . THR B 1 393 ? 10.875 27.984 10.188 1 78.06 393 THR B O 1
ATOM 11534 N N . ASP B 1 394 ? 9.344 27.141 9.219 1 79.25 394 ASP B N 1
ATOM 11535 C CA . ASP B 1 394 ? 8.25 28.031 9.609 1 79.25 394 ASP B CA 1
ATOM 11536 C C . ASP B 1 394 ? 8.609 29.484 9.367 1 79.25 394 ASP B C 1
ATOM 11538 O O . ASP B 1 394 ? 9.055 30.188 10.281 1 79.25 394 ASP B O 1
ATOM 11542 N N . GLY B 1 395 ? 8.422 30.062 8.375 1 86.38 395 GLY B N 1
ATOM 11543 C CA . GLY B 1 395 ? 8.656 31.453 8.016 1 86.38 395 GLY B CA 1
ATOM 11544 C C . GLY B 1 395 ? 7.512 32.375 8.391 1 86.38 395 GLY B C 1
ATOM 11545 O O . GLY B 1 395 ? 7.594 33.594 8.203 1 86.38 395 GLY B O 1
ATOM 11546 N N . THR B 1 396 ? 6.48 31.859 9.039 1 90.88 396 THR B N 1
ATOM 11547 C CA . THR B 1 396 ? 5.332 32.656 9.438 1 90.88 396 THR B CA 1
ATOM 11548 C C . THR B 1 396 ? 5.633 33.438 10.727 1 90.88 396 THR B C 1
ATOM 11550 O O . THR B 1 396 ? 6.648 33.188 11.375 1 90.88 396 THR B O 1
ATOM 11553 N N . LEU B 1 397 ? 4.832 34.375 11.039 1 92.38 397 LEU B N 1
ATOM 11554 C CA . LEU B 1 397 ? 4.984 35.094 12.297 1 92.38 397 LEU B CA 1
ATOM 11555 C C . LEU B 1 397 ? 4.312 34.344 13.438 1 92.38 397 LEU B C 1
ATOM 11557 O O . LEU B 1 397 ? 4.902 34.188 14.508 1 92.38 397 LEU B O 1
ATOM 11561 N N . SER B 1 398 ? 3.111 33.875 13.25 1 88.5 398 SER B N 1
ATOM 11562 C CA . SER B 1 398 ? 2.312 33.281 14.312 1 88.5 398 SER B CA 1
ATOM 11563 C C . SER B 1 398 ? 2.609 31.781 14.461 1 88.5 398 SER B C 1
ATOM 11565 O O . SER B 1 398 ? 2.348 31.188 15.516 1 88.5 398 SER B O 1
ATOM 11567 N N . GLY B 1 399 ? 3.137 31.125 13.5 1 88.44 399 GLY B N 1
ATOM 11568 C CA . GLY B 1 399 ? 3.277 29.672 13.547 1 88.44 399 GLY B CA 1
ATOM 11569 C C . GLY B 1 399 ? 1.971 28.938 13.312 1 88.44 399 GLY B C 1
ATOM 11570 O O . GLY B 1 399 ? 1.475 28.891 12.188 1 88.44 399 GLY B O 1
ATOM 11571 N N . SER B 1 400 ? 1.254 28.484 14.461 1 91.75 400 SER B N 1
ATOM 11572 C CA . SER B 1 400 ? -0.039 27.812 14.383 1 91.75 400 SER B CA 1
ATOM 11573 C C . SER B 1 400 ? -1.14 28.781 13.961 1 91.75 400 SER B C 1
ATOM 11575 O O . SER B 1 400 ? -1.194 29.906 14.453 1 91.75 400 SER B O 1
ATOM 11577 N N . ARG B 1 401 ? -1.927 28.312 13.031 1 93.06 401 ARG B N 1
ATOM 11578 C CA . ARG B 1 401 ? -3.053 29.125 12.57 1 93.06 401 ARG B CA 1
ATOM 11579 C C . ARG B 1 401 ? -4.281 28.25 12.32 1 93.06 401 ARG B C 1
ATOM 11581 O O . ARG B 1 401 ? -4.164 27.125 11.844 1 93.06 401 ARG B O 1
ATOM 11588 N N . ASP B 1 402 ? -5.426 28.844 12.641 1 94.25 402 ASP B N 1
ATOM 11589 C CA . ASP B 1 402 ? -6.672 28.156 12.312 1 94.25 402 ASP B CA 1
ATOM 11590 C C . ASP B 1 402 ? -6.844 28.016 10.805 1 94.25 402 ASP B C 1
ATOM 11592 O O . ASP B 1 402 ? -6.586 28.953 10.055 1 94.25 402 ASP B O 1
ATOM 11596 N N . SER B 1 403 ? -7.289 26.891 10.367 1 94.06 403 SER B N 1
ATOM 11597 C CA . SER B 1 403 ? -7.312 26.578 8.938 1 94.06 403 SER B CA 1
ATOM 11598 C C . SER B 1 403 ? -8.656 26.953 8.32 1 94.06 403 SER B C 1
ATOM 11600 O O . SER B 1 403 ? -8.812 26.922 7.094 1 94.06 403 SER B O 1
ATOM 11602 N N . ILE B 1 404 ? -9.633 27.312 9.07 1 94.94 404 ILE B N 1
ATOM 11603 C CA . ILE B 1 404 ? -10.961 27.578 8.539 1 94.94 404 ILE B CA 1
ATOM 11604 C C . ILE B 1 404 ? -10.953 28.875 7.738 1 94.94 404 ILE B C 1
ATOM 11606 O O . ILE B 1 404 ? -11.602 28.969 6.695 1 94.94 404 ILE B O 1
ATOM 11610 N N . GLY B 1 405 ? -10.203 29.906 8.227 1 93.75 405 GLY B N 1
ATOM 11611 C CA . GLY B 1 405 ? -10.062 31.125 7.461 1 93.75 405 GLY B CA 1
ATOM 11612 C C . GLY B 1 405 ? -9.516 30.906 6.062 1 93.75 405 GLY B C 1
ATOM 11613 O O . GLY B 1 405 ? -10.148 31.281 5.074 1 93.75 405 GLY B O 1
ATOM 11614 N N . PRO B 1 406 ? -8.406 30.234 5.988 1 95.75 406 PRO B N 1
ATOM 11615 C CA . PRO B 1 406 ? -7.828 29.906 4.684 1 95.75 406 PRO B CA 1
ATOM 11616 C C . PRO B 1 406 ? -8.773 29.078 3.814 1 95.75 406 PRO B C 1
ATOM 11618 O O . PRO B 1 406 ? -8.875 29.312 2.609 1 95.75 406 PRO B O 1
ATOM 11621 N N . LEU B 1 407 ? -9.438 28.109 4.434 1 96.31 407 LEU B N 1
ATOM 11622 C CA . LEU B 1 407 ? -10.398 27.297 3.686 1 96.31 407 LEU B CA 1
ATOM 11623 C C . LEU B 1 407 ? -11.5 28.172 3.107 1 96.31 407 LEU B C 1
ATOM 11625 O O . LEU B 1 407 ? -11.867 28.031 1.938 1 96.31 407 LEU B O 1
ATOM 11629 N N . MET B 1 408 ? -12 29.109 3.877 1 95.75 408 MET B N 1
ATOM 11630 C CA . MET B 1 408 ? -13.078 30 3.461 1 95.75 408 MET B CA 1
ATOM 11631 C C . MET B 1 408 ? -12.648 30.859 2.271 1 95.75 408 MET B C 1
ATOM 11633 O O . MET B 1 408 ? -13.414 31.031 1.323 1 95.75 408 MET B O 1
ATOM 11637 N N . LEU B 1 409 ? -11.484 31.375 2.32 1 96.06 409 LEU B N 1
ATOM 11638 C CA . LEU B 1 409 ? -11.016 32.219 1.236 1 96.06 409 LEU B CA 1
ATOM 11639 C C . LEU B 1 409 ? -10.867 31.438 -0.057 1 96.06 409 LEU B C 1
ATOM 11641 O O . LEU B 1 409 ? -11.148 31.953 -1.142 1 96.06 409 LEU B O 1
ATOM 11645 N N . CYS B 1 410 ? -10.375 30.234 0.072 1 96.56 410 CYS B N 1
ATOM 11646 C CA . CYS B 1 410 ? -10.266 29.391 -1.118 1 96.56 410 CYS B CA 1
ATOM 11647 C C . CYS B 1 410 ? -11.641 29.062 -1.686 1 96.56 410 CYS B C 1
ATOM 11649 O O . CYS B 1 410 ? -11.844 29.109 -2.9 1 96.56 410 CYS B O 1
ATOM 11651 N N . LEU B 1 411 ? -12.57 28.719 -0.787 1 96 411 LEU B N 1
ATOM 11652 C CA . LEU B 1 411 ? -13.914 28.391 -1.242 1 96 411 LEU B CA 1
ATOM 11653 C C . LEU B 1 411 ? -14.555 29.594 -1.938 1 96 411 LEU B C 1
ATOM 11655 O O . LEU B 1 411 ? -15.328 29.422 -2.885 1 96 411 LEU B O 1
ATOM 11659 N N . GLN B 1 412 ? -14.234 30.859 -1.463 1 95.69 412 GLN B N 1
ATOM 11660 C CA . GLN B 1 412 ? -14.719 32.062 -2.137 1 95.69 412 GLN B CA 1
ATOM 11661 C C . GLN B 1 412 ? -14.156 32.156 -3.553 1 95.69 412 GLN B C 1
ATOM 11663 O O . GLN B 1 412 ? -14.891 32.438 -4.5 1 95.69 412 GLN B O 1
ATOM 11668 N N . GLU B 1 413 ? -12.867 31.891 -3.629 1 96 413 GLU B N 1
ATOM 11669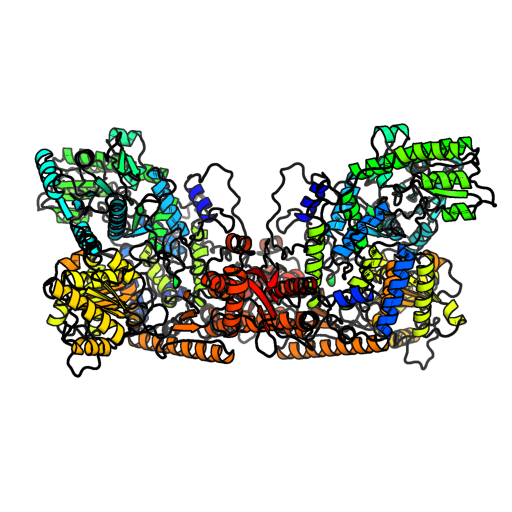 C CA . GLU B 1 413 ? -12.234 31.906 -4.945 1 96 413 GLU B CA 1
ATOM 11670 C C . GLU B 1 413 ? -12.891 30.922 -5.891 1 96 413 GLU B C 1
ATOM 11672 O O . GLU B 1 413 ? -13.109 31.219 -7.066 1 96 413 GLU B O 1
ATOM 11677 N N . LEU B 1 414 ? -13.172 29.734 -5.406 1 94.94 414 LEU B N 1
ATOM 11678 C CA . LEU B 1 414 ? -13.734 28.656 -6.215 1 94.94 414 LEU B CA 1
ATOM 11679 C C . LEU B 1 414 ? -15.195 28.938 -6.551 1 94.94 414 LEU B C 1
ATOM 11681 O O . LEU B 1 414 ? -15.656 28.656 -7.66 1 94.94 414 LEU B O 1
ATOM 11685 N N . ARG B 1 415 ? -15.961 29.469 -5.641 1 94.44 415 ARG B N 1
ATOM 11686 C CA . ARG B 1 415 ? -17.391 29.719 -5.801 1 94.44 415 ARG B CA 1
ATOM 11687 C C . ARG B 1 415 ? -17.641 30.797 -6.844 1 94.44 415 ARG B C 1
ATOM 11689 O O . ARG B 1 415 ? -18.516 30.641 -7.703 1 94.44 415 ARG B O 1
ATOM 11696 N N . PHE B 1 416 ? -16.844 31.906 -6.828 1 93.94 416 PHE B N 1
ATOM 11697 C CA . PHE B 1 416 ? -17.141 33.062 -7.668 1 93.94 416 PHE B CA 1
ATOM 11698 C C . PHE B 1 416 ? -16.219 33.094 -8.891 1 93.94 416 PHE B C 1
ATOM 11700 O O . PHE B 1 416 ? -16.656 33.469 -9.984 1 93.94 416 PHE B O 1
ATOM 11707 N N . GLY B 1 417 ? -14.969 32.719 -8.711 1 91.25 417 GLY B N 1
ATOM 11708 C CA . GLY B 1 417 ? -14.008 32.844 -9.797 1 91.25 417 GLY B CA 1
ATOM 11709 C C . GLY B 1 417 ? -13.781 34.312 -10.219 1 91.25 417 GLY B C 1
ATOM 11710 O O . GLY B 1 417 ? -14.398 35.219 -9.672 1 91.25 417 GLY B O 1
ATOM 11711 N N . ASN B 1 418 ? -12.992 34.5 -11.203 1 91.12 418 ASN B N 1
ATOM 11712 C CA . ASN B 1 418 ? -12.711 35.875 -11.695 1 91.12 418 ASN B CA 1
ATOM 11713 C C . ASN B 1 418 ? -13.953 36.5 -12.297 1 91.12 418 ASN B C 1
ATOM 11715 O O . ASN B 1 418 ? -14.203 37.688 -12.102 1 91.12 418 ASN B O 1
ATOM 11719 N N . ARG B 1 419 ? -14.641 35.719 -13.008 1 89.56 419 ARG B N 1
ATOM 11720 C CA . ARG B 1 419 ? -15.836 36.219 -13.672 1 89.56 419 ARG B CA 1
ATOM 11721 C C . ARG B 1 419 ? -16.891 36.625 -12.648 1 89.56 419 ARG B C 1
ATOM 11723 O O . ARG B 1 419 ? -17.547 37.656 -12.805 1 89.56 419 ARG B O 1
ATOM 11730 N N . GLY B 1 420 ? -17.094 35.75 -11.664 1 92.5 420 GLY B N 1
ATOM 11731 C CA . GLY B 1 420 ? -18.047 36.062 -10.625 1 92.5 420 GLY B CA 1
ATOM 11732 C C . GLY B 1 420 ? -17.703 37.312 -9.852 1 92.5 420 GLY B C 1
ATOM 11733 O O . GLY B 1 420 ? -18.562 38.156 -9.602 1 92.5 420 GLY B O 1
ATOM 11734 N N . PHE B 1 421 ? -16.484 37.531 -9.523 1 94.62 421 PHE B N 1
ATOM 11735 C CA . PHE B 1 421 ? -16.016 38.75 -8.844 1 94.62 421 PHE B CA 1
ATOM 11736 C C . PHE B 1 421 ? -16.234 39.969 -9.719 1 94.62 421 PHE B C 1
ATOM 11738 O O . PHE B 1 421 ? -16.672 41 -9.242 1 94.62 421 PHE B O 1
ATOM 11745 N N . GLN B 1 422 ? -15.867 39.812 -10.953 1 92.12 422 GLN B N 1
ATOM 11746 C CA . GLN B 1 422 ? -16.031 40.906 -11.891 1 92.12 422 GLN B CA 1
ATOM 11747 C C . GLN B 1 422 ? -17.484 41.375 -11.945 1 92.12 422 GLN B C 1
ATOM 11749 O O . GLN B 1 422 ? -17.766 42.562 -11.844 1 92.12 422 GLN B O 1
ATOM 11754 N N . GLU B 1 423 ? -18.359 40.406 -12.078 1 91.06 423 GLU B N 1
ATOM 11755 C CA . GLU B 1 423 ? -19.781 40.75 -12.148 1 91.06 423 GLU B CA 1
ATOM 11756 C C . GLU B 1 423 ? -20.266 41.438 -10.875 1 91.06 423 GLU B C 1
ATOM 11758 O O . GLU B 1 423 ? -20.984 42.406 -10.93 1 91.06 423 GLU B O 1
ATOM 11763 N N . ILE B 1 424 ? -19.891 40.906 -9.773 1 93.25 424 ILE B N 1
ATOM 11764 C CA . ILE B 1 424 ? -20.328 41.438 -8.477 1 93.25 424 ILE B CA 1
ATOM 11765 C C . ILE B 1 424 ? -19.797 42.844 -8.273 1 93.25 424 ILE B C 1
ATOM 11767 O O . ILE B 1 424 ? -20.562 43.781 -7.969 1 93.25 424 ILE B O 1
ATOM 11771 N N . TYR B 1 425 ? -18.516 43.094 -8.438 1 92.88 425 TYR B N 1
ATOM 11772 C CA . TYR B 1 425 ? -17.891 44.375 -8.102 1 92.88 425 TYR B CA 1
ATOM 11773 C C . TYR B 1 425 ? -18.25 45.469 -9.117 1 92.88 425 TYR B C 1
ATOM 11775 O O . TYR B 1 425 ? -18.406 46.625 -8.758 1 92.88 425 TYR B O 1
ATOM 11783 N N . GLU B 1 426 ? -18.375 45.094 -10.383 1 91.12 426 GLU B N 1
ATOM 11784 C CA . GLU B 1 426 ? -18.812 46.094 -11.367 1 91.12 426 GLU B CA 1
ATOM 11785 C C . GLU B 1 426 ? -20.25 46.531 -11.094 1 91.12 426 GLU B C 1
ATOM 11787 O O . GLU B 1 426 ? -20.578 47.719 -11.227 1 91.12 426 GLU B O 1
ATOM 11792 N N . SER B 1 427 ? -21.031 45.562 -10.711 1 90.81 427 SER B N 1
ATOM 11793 C CA . SER B 1 427 ? -22.406 45.938 -10.344 1 90.81 427 SER B CA 1
ATOM 11794 C C . SER B 1 427 ? -22.422 46.875 -9.148 1 90.81 427 SER B C 1
ATOM 11796 O O . SER B 1 427 ? -23.188 47.844 -9.133 1 90.81 427 SER B O 1
ATOM 11798 N N . CYS B 1 428 ? -21.688 46.594 -8.125 1 92 428 CYS B N 1
ATOM 11799 C CA . CYS B 1 428 ? -21.609 47.438 -6.945 1 92 428 CYS B CA 1
ATOM 11800 C C . CYS B 1 428 ? -21.125 48.844 -7.312 1 92 428 CYS B C 1
ATOM 11802 O O . CYS B 1 428 ? -21.609 49.844 -6.777 1 92 428 CYS B O 1
ATOM 11804 N N . TYR B 1 429 ? -20.219 48.906 -8.172 1 90.44 429 TYR B N 1
ATOM 11805 C CA . TYR B 1 429 ? -19.672 50.188 -8.57 1 90.44 429 TYR B CA 1
ATOM 11806 C C . TYR B 1 429 ? -20.719 51.031 -9.297 1 90.44 429 TYR B C 1
ATOM 11808 O O . TYR B 1 429 ? -20.828 52.219 -9.062 1 90.44 429 TYR B O 1
ATOM 11816 N N . ILE B 1 430 ? -21.422 50.438 -10.242 1 88.62 430 ILE B N 1
ATOM 11817 C CA . ILE B 1 430 ? -22.469 51.156 -10.984 1 88.62 430 ILE B CA 1
ATOM 11818 C C . ILE B 1 430 ? -23.531 51.656 -10.016 1 88.62 430 ILE B C 1
ATOM 11820 O O . ILE B 1 430 ? -24 52.781 -10.141 1 88.62 430 ILE B O 1
ATOM 11824 N N . ARG B 1 431 ? -23.844 50.844 -9.102 1 91.19 431 ARG B N 1
ATOM 11825 C CA . ARG B 1 431 ? -24.828 51.25 -8.102 1 91.19 431 ARG B CA 1
ATOM 11826 C C . ARG B 1 431 ? -24.297 52.406 -7.25 1 91.19 431 ARG B C 1
ATOM 11828 O O . ARG B 1 431 ? -25.062 53.281 -6.871 1 91.19 431 ARG B O 1
ATOM 11835 N N . ARG B 1 432 ? -23.078 52.375 -6.895 1 91.25 432 ARG B N 1
ATOM 11836 C CA . ARG B 1 432 ? -22.469 53.469 -6.164 1 91.25 432 ARG B CA 1
ATOM 11837 C C . ARG B 1 432 ? -22.578 54.781 -6.953 1 91.25 432 ARG B C 1
ATOM 11839 O O . ARG B 1 432 ? -22.875 55.844 -6.391 1 91.25 432 ARG B O 1
ATOM 11846 N N . MET B 1 433 ? -22.297 54.688 -8.242 1 88.31 433 MET B N 1
ATOM 11847 C CA . MET B 1 433 ? -22.359 55.875 -9.102 1 88.31 433 MET B CA 1
ATOM 11848 C C . MET B 1 433 ? -23.781 56.438 -9.141 1 88.31 433 MET B C 1
ATOM 11850 O O . MET B 1 433 ? -23.953 57.656 -9.086 1 88.31 433 MET B O 1
ATOM 11854 N N . ARG B 1 434 ? -24.672 55.625 -9.203 1 89 434 ARG B N 1
ATOM 11855 C CA . ARG B 1 434 ? -26.062 56.031 -9.219 1 89 434 ARG B CA 1
ATOM 11856 C C . ARG B 1 434 ? -26.453 56.688 -7.883 1 89 434 ARG B C 1
ATOM 11858 O O . ARG B 1 434 ? -27.203 57.656 -7.848 1 89 434 ARG B O 1
ATOM 11865 N N . LEU B 1 435 ? -26 56.062 -6.895 1 90.62 435 LEU B N 1
ATOM 11866 C CA . LEU B 1 435 ? -26.266 56.625 -5.578 1 90.62 435 LEU B CA 1
ATOM 11867 C C . LEU B 1 435 ? -25.609 58 -5.445 1 90.62 435 LEU B C 1
ATOM 11869 O O . LEU B 1 435 ? -26.188 58.906 -4.844 1 90.62 435 LEU B O 1
ATOM 11873 N N . MET B 1 436 ? -24.422 58.156 -5.961 1 91.25 436 MET B N 1
ATOM 11874 C CA . MET B 1 436 ? -23.719 59.438 -5.957 1 91.25 436 MET B CA 1
ATOM 11875 C C . MET B 1 436 ? -24.562 60.531 -6.637 1 91.25 436 MET B C 1
ATOM 11877 O O . MET B 1 436 ? -24.641 61.656 -6.148 1 91.25 436 MET B O 1
ATOM 11881 N N . ASN B 1 437 ? -25.125 60.156 -7.711 1 88.5 437 ASN B N 1
ATOM 11882 C CA . ASN B 1 437 ? -25.969 61.094 -8.438 1 88.5 437 ASN B CA 1
ATOM 11883 C C . ASN B 1 437 ? -27.172 61.531 -7.598 1 88.5 437 ASN B C 1
ATOM 11885 O O . ASN B 1 437 ? -27.578 62.688 -7.617 1 88.5 437 ASN B O 1
ATOM 11889 N N . GLU B 1 438 ? -27.703 60.594 -6.969 1 88.44 438 GLU B N 1
ATOM 11890 C CA . GLU B 1 438 ? -28.828 60.906 -6.098 1 88.44 438 GLU B CA 1
ATOM 11891 C C . GLU B 1 438 ? -28.391 61.781 -4.93 1 88.44 438 GLU B C 1
ATOM 11893 O O . GLU B 1 438 ? -29.141 62.656 -4.5 1 88.44 438 GLU B O 1
ATOM 11898 N N . LEU B 1 439 ? -27.266 61.562 -4.387 1 90.19 439 LEU B N 1
ATOM 11899 C CA . LEU B 1 439 ? -26.75 62.344 -3.277 1 90.19 439 LEU B CA 1
ATOM 11900 C C . LEU B 1 439 ? -26.5 63.781 -3.721 1 90.19 439 LEU B C 1
ATOM 11902 O O . LEU B 1 439 ? -26.734 64.75 -2.961 1 90.19 439 LEU B O 1
ATOM 11906 N N . LYS B 1 440 ? -26.047 63.906 -4.934 1 88.81 440 LYS B N 1
ATOM 11907 C CA . LYS B 1 440 ? -25.844 65.25 -5.484 1 88.81 440 LYS B CA 1
ATOM 11908 C C . LYS B 1 440 ? -27.172 66 -5.602 1 88.81 440 LYS B C 1
ATOM 11910 O O . LYS B 1 440 ? -27.234 67.188 -5.305 1 88.81 440 LYS B O 1
ATOM 11915 N N . SER B 1 441 ? -28.109 65.312 -5.992 1 85.38 441 SER B N 1
ATOM 11916 C CA . SER B 1 441 ? -29.422 65.938 -6.133 1 85.38 441 SER B CA 1
ATOM 11917 C C . SER B 1 441 ? -29.984 66.375 -4.781 1 85.38 441 SER B C 1
ATOM 11919 O O . SER B 1 441 ? -30.766 67.312 -4.703 1 85.38 441 SER B O 1
ATOM 11921 N N . LEU B 1 442 ? -29.562 65.75 -3.773 1 86.25 442 LEU B N 1
ATOM 11922 C CA . LEU B 1 442 ? -30.016 66.062 -2.428 1 86.25 442 LEU B CA 1
ATOM 11923 C C . LEU B 1 442 ? -29.078 67 -1.744 1 86.25 442 LEU B C 1
ATOM 11925 O O . LEU B 1 442 ? -29.25 67.312 -0.567 1 86.25 442 LEU B O 1
ATOM 11929 N N . ASP B 1 443 ? -28.047 67.5 -2.396 1 86.88 443 ASP B N 1
ATOM 11930 C CA . ASP B 1 443 ? -27.047 68.438 -1.91 1 86.88 443 ASP B CA 1
ATOM 11931 C C . ASP B 1 443 ? -26.297 67.875 -0.709 1 86.88 443 ASP B C 1
ATOM 11933 O O . ASP B 1 443 ? -26.047 68.625 0.269 1 86.88 443 ASP B O 1
ATOM 11937 N N . VAL B 1 444 ? -26.141 66.562 -0.718 1 90 444 VAL B N 1
ATOM 11938 C CA . VAL B 1 444 ? -25.312 65.938 0.288 1 90 444 VAL B CA 1
ATOM 11939 C C . VAL B 1 444 ? -23.859 65.875 -0.188 1 90 444 VAL B C 1
ATOM 11941 O O . VAL B 1 444 ? -23.578 65.375 -1.29 1 90 444 VAL B O 1
ATOM 11944 N N . HIS B 1 445 ? -23 66.375 0.654 1 91.06 445 HIS B N 1
ATOM 11945 C CA . HIS B 1 445 ? -21.578 66.375 0.306 1 91.06 445 HIS B CA 1
ATOM 11946 C C . HIS B 1 445 ? -20.969 65 0.596 1 91.06 445 HIS B C 1
ATOM 11948 O O . HIS B 1 445 ? -21.266 64.375 1.624 1 91.06 445 HIS B O 1
ATOM 11954 N N . PHE B 1 446 ? -20.219 64.438 -0.328 1 93.44 446 PHE B N 1
ATOM 11955 C CA . PHE B 1 446 ? -19.594 63.125 -0.152 1 93.44 446 PHE B CA 1
ATOM 11956 C C . PHE B 1 446 ? -18.234 63.094 -0.836 1 93.44 446 PHE B C 1
ATOM 11958 O O . PHE B 1 446 ? -17.922 63.938 -1.679 1 93.44 446 PHE B O 1
ATOM 11965 N N . HIS B 1 447 ? -17.391 62.25 -0.325 1 93.62 447 HIS B N 1
ATOM 11966 C CA . HIS B 1 447 ? -16.141 61.875 -0.954 1 93.62 447 HIS B CA 1
ATOM 11967 C C . HIS B 1 447 ? -16.141 60.406 -1.356 1 93.62 447 HIS B C 1
ATOM 11969 O O . HIS B 1 447 ? -16.516 59.531 -0.558 1 93.62 447 HIS B O 1
ATOM 11975 N N . ALA B 1 448 ? -15.82 60.094 -2.594 1 93.12 448 ALA B N 1
ATOM 11976 C CA . ALA B 1 448 ? -15.852 58.75 -3.129 1 93.12 448 ALA B CA 1
ATOM 11977 C C . ALA B 1 448 ? -14.531 58.406 -3.805 1 93.12 448 ALA B C 1
ATOM 11979 O O . ALA B 1 448 ? -14.32 58.719 -4.977 1 93.12 448 ALA B O 1
ATOM 11980 N N . PRO B 1 449 ? -13.656 57.656 -3.074 1 91.19 449 PRO B N 1
ATOM 11981 C CA . PRO B 1 449 ? -12.406 57.281 -3.713 1 91.19 449 PRO B CA 1
ATOM 11982 C C . PRO B 1 449 ? -12.617 56.312 -4.891 1 91.19 449 PRO B C 1
ATOM 11984 O O . PRO B 1 449 ? -13.477 55.438 -4.828 1 91.19 449 PRO B O 1
ATOM 11987 N N . SER B 1 450 ? -11.781 56.375 -5.906 1 87.25 450 SER B N 1
ATOM 11988 C CA . SER B 1 450 ? -11.938 55.562 -7.105 1 87.25 450 SER B CA 1
ATOM 11989 C C . SER B 1 450 ? -11.484 54.125 -6.863 1 87.25 450 SER B C 1
ATOM 11991 O O . SER B 1 450 ? -11.875 53.219 -7.594 1 87.25 450 SER B O 1
ATOM 11993 N N . THR B 1 451 ? -10.711 53.906 -5.84 1 89.81 451 THR B N 1
ATOM 11994 C CA . THR B 1 451 ? -10.109 52.594 -5.617 1 89.81 451 THR B CA 1
ATOM 11995 C C . THR B 1 451 ? -10.977 51.75 -4.691 1 89.81 451 THR B C 1
ATOM 11997 O O . THR B 1 451 ? -10.602 50.656 -4.324 1 89.81 451 THR B O 1
ATOM 12000 N N . SER B 1 452 ? -12.086 52.281 -4.246 1 92.88 452 SER B N 1
ATOM 12001 C CA . SER B 1 452 ? -12.953 51.531 -3.346 1 92.88 452 SER B CA 1
ATOM 12002 C C . SER B 1 452 ? -14.422 51.719 -3.689 1 92.88 452 SER B C 1
ATOM 12004 O O . SER B 1 452 ? -14.758 52.469 -4.609 1 92.88 452 SER B O 1
ATOM 12006 N N . LEU B 1 453 ? -15.219 51.031 -3.02 1 93.31 453 LEU B N 1
ATOM 12007 C CA . LEU B 1 453 ? -16.656 51.125 -3.168 1 93.31 453 LEU B CA 1
ATOM 12008 C C . LEU B 1 453 ? -17.266 51.969 -2.037 1 93.31 453 LEU B C 1
ATOM 12010 O O . LEU B 1 453 ? -18.469 51.875 -1.781 1 93.31 453 LEU B O 1
ATOM 12014 N N . ASP B 1 454 ? -16.391 52.719 -1.432 1 95.12 454 ASP B N 1
ATOM 12015 C CA . ASP B 1 454 ? -16.75 53.5 -0.255 1 95.12 454 ASP B CA 1
ATOM 12016 C C . ASP B 1 454 ? -17.375 54.812 -0.654 1 95.12 454 ASP B C 1
ATOM 12018 O O . ASP B 1 454 ? -17.125 55.344 -1.743 1 95.12 454 ASP B O 1
ATOM 12022 N N . LEU B 1 455 ? -18.234 55.312 0.184 1 94.88 455 LEU B N 1
ATOM 12023 C CA . LEU B 1 455 ? -18.781 56.688 0.185 1 94.88 455 LEU B CA 1
ATOM 12024 C C . LEU B 1 455 ? -18.656 57.312 1.565 1 94.88 455 LEU B C 1
ATOM 12026 O O . LEU B 1 455 ? -19.172 56.781 2.549 1 94.88 455 LEU B O 1
ATOM 12030 N N . ILE B 1 456 ? -17.891 58.344 1.614 1 95.25 456 ILE B N 1
ATOM 12031 C CA . ILE B 1 456 ? -17.781 59.094 2.867 1 95.25 456 ILE B CA 1
ATOM 12032 C C . ILE B 1 456 ? -18.703 60.312 2.83 1 95.25 456 ILE B C 1
ATOM 12034 O O . ILE B 1 456 ? -18.469 61.25 2.064 1 95.25 456 ILE B O 1
ATOM 12038 N N . ILE B 1 457 ? -19.688 60.312 3.629 1 92.81 457 ILE B N 1
ATOM 12039 C CA . ILE B 1 457 ? -20.688 61.375 3.561 1 92.81 457 ILE B CA 1
ATOM 12040 C C . ILE B 1 457 ? -20.625 62.25 4.816 1 92.81 457 ILE B C 1
ATOM 12042 O O . ILE B 1 457 ? -20.219 61.781 5.883 1 92.81 457 ILE B O 1
ATOM 12046 N N . ARG B 1 458 ? -21 63.469 4.688 1 89.56 458 ARG B N 1
ATOM 12047 C CA . ARG B 1 458 ? -21.094 64.375 5.797 1 89.56 458 ARG B CA 1
ATOM 12048 C C . ARG B 1 458 ? -22.547 64.688 6.172 1 89.56 458 ARG B C 1
ATOM 12050 O O . ARG B 1 458 ? -23.375 65 5.312 1 89.56 458 ARG B O 1
ATOM 12057 N N . VAL B 1 459 ? -22.844 64.375 7.328 1 83 459 VAL B N 1
ATOM 12058 C CA . VAL B 1 459 ? -24.219 64.562 7.754 1 83 459 VAL B CA 1
ATOM 12059 C C . VAL B 1 459 ? -24.25 65.312 9.07 1 83 459 VAL B C 1
ATOM 12061 O O . VAL B 1 459 ? -23.406 65.125 9.938 1 83 459 VAL B O 1
ATOM 12064 N N . PRO B 1 460 ? -25.156 66.375 9.125 1 74.56 460 PRO B N 1
ATOM 12065 C CA . PRO B 1 460 ? -25.281 67.125 10.375 1 74.56 460 PRO B CA 1
ATOM 12066 C C . PRO B 1 460 ? -25.703 66.25 11.555 1 74.56 460 PRO B C 1
ATOM 12068 O O . PRO B 1 460 ? -26.219 65.125 11.352 1 74.56 460 PRO B O 1
ATOM 12071 N N . ALA B 1 461 ? -25.484 66.562 12.758 1 67.06 461 ALA B N 1
ATOM 12072 C CA . ALA B 1 461 ? -25.578 65.812 14.016 1 67.06 461 ALA B CA 1
ATOM 12073 C C . ALA B 1 461 ? -26.953 65.188 14.188 1 67.06 461 ALA B C 1
ATOM 12075 O O . ALA B 1 461 ? -27.094 64.062 14.727 1 67.06 461 ALA B O 1
ATOM 12076 N N . GLY B 1 462 ? -28.031 65.625 13.773 1 67.12 462 GLY B N 1
ATOM 12077 C CA . GLY B 1 462 ? -29.359 65.125 14.086 1 67.12 462 GLY B CA 1
ATOM 12078 C C . GLY B 1 462 ? -29.688 63.812 13.383 1 67.12 462 GLY B C 1
ATOM 12079 O O . GLY B 1 462 ? -30.609 63.094 13.773 1 67.12 462 GLY B O 1
ATOM 12080 N N . ARG B 1 463 ? -28.969 63.25 12.453 1 75.38 463 ARG B N 1
ATOM 12081 C CA . ARG B 1 463 ? -29.312 62.094 11.648 1 75.38 463 ARG B CA 1
ATOM 12082 C C . ARG B 1 463 ? -28.297 60.969 11.852 1 75.38 463 ARG B C 1
ATOM 12084 O O . ARG B 1 463 ? -28.344 59.969 11.156 1 75.38 463 ARG B O 1
ATOM 12091 N N . SER B 1 464 ? -27.516 61.031 12.859 1 79.06 464 SER B N 1
ATOM 12092 C CA . SER B 1 464 ? -26.359 60.125 13.062 1 79.06 464 SER B CA 1
ATOM 12093 C C . SER B 1 464 ? -26.797 58.75 13.492 1 79.06 464 SER B C 1
ATOM 12095 O O . SER B 1 464 ? -26.266 57.75 13.008 1 79.06 464 SER B O 1
ATOM 12097 N N . SER B 1 465 ? -27.797 58.625 14.242 1 81.12 465 SER B N 1
ATOM 12098 C CA . SER B 1 465 ? -28.219 57.344 14.781 1 81.12 465 SER B CA 1
ATOM 12099 C C . SER B 1 465 ? -28.828 56.469 13.695 1 81.12 465 SER B C 1
ATOM 12101 O O . SER B 1 465 ? -28.578 55.25 13.648 1 81.12 465 SER B O 1
ATOM 12103 N N . HIS B 1 466 ? -29.531 56.969 12.766 1 84.44 466 HIS B N 1
ATOM 12104 C CA . HIS B 1 466 ? -30.188 56.219 11.711 1 84.44 466 HIS B CA 1
ATOM 12105 C C . HIS B 1 466 ? -29.172 55.719 10.68 1 84.44 466 HIS B C 1
ATOM 12107 O O . HIS B 1 466 ? -29.344 54.656 10.094 1 84.44 466 HIS B O 1
ATOM 12113 N N . LEU B 1 467 ? -28.156 56.469 10.578 1 88 467 LEU B N 1
ATOM 12114 C CA . LEU B 1 467 ? -27.109 56.062 9.641 1 88 467 LEU B CA 1
ATOM 12115 C C . LEU B 1 467 ? -26.344 54.875 10.18 1 88 467 LEU B C 1
ATOM 12117 O O . LEU B 1 467 ? -25.984 53.969 9.43 1 88 467 LEU B O 1
ATOM 12121 N N . VAL B 1 468 ? -26.156 54.906 11.414 1 87.5 468 VAL B N 1
ATOM 12122 C CA . VAL B 1 468 ? -25.438 53.812 12.07 1 87.5 468 VAL B CA 1
ATOM 12123 C C . VAL B 1 468 ? -26.281 52.531 12.023 1 87.5 468 VAL B C 1
ATOM 12125 O O . VAL B 1 468 ? -25.734 51.438 11.891 1 87.5 468 VAL B O 1
ATOM 12128 N N . ASP B 1 469 ? -27.547 52.688 12.078 1 86.31 469 ASP B N 1
ATOM 12129 C CA . ASP B 1 469 ? -28.453 51.562 11.992 1 86.31 469 ASP B CA 1
ATOM 12130 C C . ASP B 1 469 ? -28.422 50.938 10.609 1 86.31 469 ASP B C 1
ATOM 12132 O O . ASP B 1 469 ? -28.703 49.75 10.453 1 86.31 469 ASP B O 1
ATOM 12136 N N . LEU B 1 470 ? -27.984 51.75 9.688 1 90 470 LEU B N 1
ATOM 12137 C CA . LEU B 1 470 ? -27.891 51.25 8.32 1 90 470 LEU B CA 1
ATOM 12138 C C . LEU B 1 470 ? -26.484 50.688 8.055 1 90 470 LEU B C 1
ATOM 12140 O O . LEU B 1 470 ? -26.234 50.156 6.977 1 90 470 LEU B O 1
ATOM 12144 N N . GLY B 1 471 ? -25.625 50.75 9.07 1 89.69 471 GLY B N 1
ATOM 12145 C CA . GLY B 1 471 ? -24.328 50.125 8.938 1 89.69 471 GLY B CA 1
ATOM 12146 C C . GLY B 1 471 ? -23.219 51.125 8.656 1 89.69 471 GLY B C 1
ATOM 12147 O O . GLY B 1 471 ? -22.047 50.75 8.5 1 89.69 471 GLY B O 1
ATOM 12148 N N . ALA B 1 472 ? -23.531 52.375 8.555 1 91.62 472 ALA B N 1
ATOM 12149 C CA . ALA B 1 472 ? -22.516 53.375 8.344 1 91.62 472 ALA B CA 1
ATOM 12150 C C . ALA B 1 472 ? -21.578 53.5 9.547 1 91.62 472 ALA B C 1
ATOM 12152 O O . ALA B 1 472 ? -22.031 53.406 10.695 1 91.62 472 ALA B O 1
ATOM 12153 N N . LYS B 1 473 ? -20.344 53.656 9.266 1 91.62 473 LYS B N 1
ATOM 12154 C CA . LYS B 1 473 ? -19.359 53.781 10.336 1 91.62 473 LYS B CA 1
ATOM 12155 C C . LYS B 1 473 ? -18.938 55.219 10.539 1 91.62 473 LYS B C 1
ATOM 12157 O O . LYS B 1 473 ? -18.594 55.938 9.578 1 91.62 473 LYS B O 1
ATOM 12162 N N . ALA B 1 474 ? -18.938 55.625 11.766 1 89.88 474 ALA B N 1
ATOM 12163 C CA . ALA B 1 474 ? -18.5 56.969 12.086 1 89.88 474 ALA B CA 1
ATOM 12164 C C . ALA B 1 474 ? -16.984 57.094 11.945 1 89.88 474 ALA B C 1
ATOM 12166 O O . ALA B 1 474 ? -16.234 56.25 12.414 1 89.88 474 ALA B O 1
ATOM 12167 N N . VAL B 1 475 ? -16.641 57.969 11.258 1 88.56 475 VAL B N 1
ATOM 12168 C CA . VAL B 1 475 ? -15.219 58.25 11.109 1 88.56 475 VAL B CA 1
ATOM 12169 C C . VAL B 1 475 ? -14.867 59.531 11.828 1 88.56 475 VAL B C 1
ATOM 12171 O O . VAL B 1 475 ? -15.5 59.906 12.82 1 88.56 475 VAL B O 1
ATOM 12174 N N . ARG B 1 476 ? -14.141 60.469 11.383 1 78.81 476 ARG B N 1
ATOM 12175 C CA . ARG B 1 476 ? -13.742 61.719 12.055 1 78.81 476 ARG B CA 1
ATOM 12176 C C . ARG B 1 476 ? -14.758 62.812 11.805 1 78.81 476 ARG B C 1
ATOM 12178 O O . ARG B 1 476 ? -15.219 63 10.68 1 78.81 476 ARG B O 1
ATOM 12185 N N . GLY B 1 477 ? -15.211 63.375 12.867 1 80.19 477 GLY B N 1
ATOM 12186 C CA . GLY B 1 477 ? -16.109 64.5 12.773 1 80.19 477 GLY B CA 1
ATOM 12187 C C . GLY B 1 477 ? -17.531 64.125 12.391 1 80.19 477 GLY B C 1
ATOM 12188 O O . GLY B 1 477 ? -18.125 63.25 13.016 1 80.19 477 GLY B O 1
ATOM 12189 N N . ASP B 1 478 ? -18.031 64.812 11.414 1 85.69 478 ASP B N 1
ATOM 12190 C CA . ASP B 1 478 ? -19.406 64.562 10.953 1 85.69 478 ASP B CA 1
ATOM 12191 C C . ASP B 1 478 ? -19.438 63.688 9.711 1 85.69 478 ASP B C 1
ATOM 12193 O O . ASP B 1 478 ? -20.391 63.75 8.93 1 85.69 478 ASP B O 1
ATOM 12197 N N . LYS B 1 479 ? -18.344 62.875 9.633 1 91.38 479 LYS B N 1
ATOM 12198 C CA . LYS B 1 479 ? -18.25 62.031 8.438 1 91.38 479 LYS B CA 1
ATOM 12199 C C . LYS B 1 479 ? -18.594 60.594 8.75 1 91.38 479 LYS B C 1
ATOM 12201 O O . LYS B 1 479 ? -18.266 60.094 9.828 1 91.38 479 LYS B O 1
ATOM 12206 N N . TYR B 1 480 ? -19.312 59.969 7.848 1 93.44 480 TYR B N 1
ATOM 12207 C CA . TYR B 1 480 ? -19.703 58.562 7.953 1 93.44 480 TYR B CA 1
ATOM 12208 C C . TYR B 1 480 ? -19.281 57.781 6.715 1 93.44 480 TYR B C 1
ATOM 12210 O O . TYR B 1 480 ? -19.438 58.25 5.59 1 93.44 480 TYR B O 1
ATOM 12218 N N . LEU B 1 481 ? -18.656 56.656 6.98 1 94.94 481 LEU B N 1
ATOM 12219 C CA . LEU B 1 481 ? -18.203 55.781 5.902 1 94.94 481 LEU B CA 1
ATOM 12220 C C . LEU B 1 481 ? -19.281 54.75 5.555 1 94.94 481 LEU B C 1
ATOM 12222 O O . LEU B 1 481 ? -19.766 54.031 6.43 1 94.94 481 LEU B O 1
ATOM 12226 N N . LEU B 1 482 ? -19.703 54.719 4.301 1 94.44 482 LEU B N 1
ATOM 12227 C CA . LEU B 1 482 ? -20.594 53.719 3.719 1 94.44 482 LEU B CA 1
ATOM 12228 C C . LEU B 1 482 ? -19.891 52.969 2.592 1 94.44 482 LEU B C 1
ATOM 12230 O O . LEU B 1 482 ? -19.047 53.531 1.895 1 94.44 482 LEU B O 1
ATOM 12234 N N . THR B 1 483 ? -20.203 51.719 2.514 1 94.56 483 THR B N 1
ATOM 12235 C CA . THR B 1 483 ? -19.672 50.938 1.401 1 94.56 483 THR B CA 1
ATOM 12236 C C . THR B 1 483 ? -20.812 50.281 0.621 1 94.56 483 THR B C 1
ATOM 12238 O O . THR B 1 483 ? -21.766 49.781 1.212 1 94.56 483 THR B O 1
ATOM 12241 N N . MET B 1 484 ? -20.766 50.344 -0.689 1 92.94 484 MET B N 1
ATOM 12242 C CA . MET B 1 484 ? -21.734 49.688 -1.547 1 92.94 484 MET B CA 1
ATOM 12243 C C . MET B 1 484 ? -21.469 48.188 -1.605 1 92.94 484 MET B C 1
ATOM 12245 O O . MET B 1 484 ? -20.734 47.719 -2.479 1 92.94 484 MET B O 1
ATOM 12249 N N . GLN B 1 485 ? -22.188 47.438 -0.81 1 91.62 485 GLN B N 1
ATOM 12250 C CA . GLN B 1 485 ? -22 46 -0.714 1 91.62 485 GLN B CA 1
ATOM 12251 C C . GLN B 1 485 ? -22.891 45.281 -1.718 1 91.62 485 GLN B C 1
ATOM 12253 O O . GLN B 1 485 ? -23.875 45.812 -2.197 1 91.62 485 GLN B O 1
ATOM 12258 N N . PRO B 1 486 ? -22.469 44.031 -2.053 1 88.88 486 PRO B N 1
ATOM 12259 C CA . PRO B 1 486 ? -23.219 43.281 -3.053 1 88.88 486 PRO B CA 1
ATOM 12260 C C . PRO B 1 486 ? -24.656 42.969 -2.605 1 88.88 486 PRO B C 1
ATOM 12262 O O . PRO B 1 486 ? -25.547 42.875 -3.441 1 88.88 486 PRO B O 1
ATOM 12265 N N . SER B 1 487 ? -24.938 42.906 -1.345 1 88.5 487 SER B N 1
ATOM 12266 C CA . SER B 1 487 ? -26.234 42.438 -0.872 1 88.5 487 SER B CA 1
ATOM 12267 C C . SER B 1 487 ? -27.188 43.594 -0.643 1 88.5 487 SER B C 1
ATOM 12269 O O . SER B 1 487 ? -28.312 43.406 -0.166 1 88.5 487 SER B O 1
ATOM 12271 N N . ILE B 1 488 ? -26.781 44.781 -0.938 1 90.12 488 ILE B N 1
ATOM 12272 C CA . ILE B 1 488 ? -27.625 45.938 -0.747 1 90.12 488 ILE B CA 1
ATOM 12273 C C . ILE B 1 488 ? -28.812 45.875 -1.705 1 90.12 488 ILE B C 1
ATOM 12275 O O . ILE B 1 488 ? -28.641 45.656 -2.904 1 90.12 488 ILE B O 1
ATOM 12279 N N . SER B 1 489 ? -29.984 46.094 -1.182 1 86 489 SER B N 1
ATOM 12280 C CA . SER B 1 489 ? -31.203 46.062 -1.974 1 86 489 SER B CA 1
ATOM 12281 C C . SER B 1 489 ? -31.75 47.438 -2.244 1 86 489 SER B C 1
ATOM 12283 O O . SER B 1 489 ? -31.25 48.438 -1.696 1 86 489 SER B O 1
ATOM 12285 N N . GLY B 1 490 ? -32.75 47.5 -3.09 1 83.94 490 GLY B N 1
ATOM 12286 C CA . GLY B 1 490 ? -33.438 48.75 -3.354 1 83.94 490 GLY B CA 1
ATOM 12287 C C . GLY B 1 490 ? -34.031 49.375 -2.111 1 83.94 490 GLY B C 1
ATOM 12288 O O . GLY B 1 490 ? -34.031 50.594 -1.938 1 83.94 490 GLY B O 1
ATOM 12289 N N . GLU B 1 491 ? -34.5 48.531 -1.314 1 85.25 491 GLU B N 1
ATOM 12290 C CA . GLU B 1 491 ? -35.125 48.969 -0.066 1 85.25 491 GLU B CA 1
ATOM 12291 C C . GLU B 1 491 ? -34.062 49.625 0.846 1 85.25 491 GLU B C 1
ATOM 12293 O O . GLU B 1 491 ? -34.375 50.562 1.587 1 85.25 491 GLU B O 1
ATOM 12298 N N . ASN B 1 492 ? -32.906 49.125 0.836 1 89.94 492 ASN B N 1
ATOM 12299 C CA . ASN B 1 492 ? -31.828 49.719 1.626 1 89.94 492 ASN B CA 1
ATOM 12300 C C . ASN B 1 492 ? -31.469 51.125 1.133 1 89.94 492 ASN B C 1
ATOM 12302 O O . ASN B 1 492 ? -31.219 52 1.936 1 89.94 492 ASN B O 1
ATOM 12306 N N . ILE B 1 493 ? -31.469 51.219 -0.147 1 88.81 493 ILE B N 1
ATOM 12307 C CA . ILE B 1 493 ? -31.141 52.5 -0.764 1 88.81 493 ILE B CA 1
ATOM 12308 C C . ILE B 1 493 ? -32.219 53.5 -0.448 1 88.81 493 ILE B C 1
ATOM 12310 O O . ILE B 1 493 ? -31.938 54.656 -0.126 1 88.81 493 ILE B O 1
ATOM 12314 N N . ARG B 1 494 ? -33.406 53.094 -0.522 1 87.81 494 ARG B N 1
ATOM 12315 C CA . ARG B 1 494 ? -34.531 53.969 -0.19 1 87.81 494 ARG B CA 1
ATOM 12316 C C . ARG B 1 494 ? -34.469 54.438 1.255 1 87.81 494 ARG B C 1
ATOM 12318 O O . ARG B 1 494 ? -34.688 55.625 1.539 1 87.81 494 ARG B O 1
ATOM 12325 N N . SER B 1 495 ? -34.156 53.531 2.068 1 88.5 495 SER B N 1
ATOM 12326 C CA . SER B 1 495 ? -34.031 53.875 3.48 1 88.5 495 SER B CA 1
ATOM 12327 C C . SER B 1 495 ? -32.906 54.875 3.703 1 88.5 495 SER B C 1
ATOM 12329 O O . SER B 1 495 ? -33.031 55.781 4.535 1 88.5 495 SER B O 1
ATOM 12331 N N . LEU B 1 496 ? -31.812 54.688 3.002 1 90.56 496 LEU B N 1
ATOM 12332 C CA . LEU B 1 496 ? -30.688 55.625 3.109 1 90.56 496 LEU B CA 1
ATOM 12333 C C . LEU B 1 496 ? -31.078 57 2.646 1 90.56 496 LEU B C 1
ATOM 12335 O O . LEU B 1 496 ? -30.781 58 3.324 1 90.56 496 LEU B O 1
ATOM 12339 N N . LEU B 1 497 ? -31.75 57.125 1.559 1 88.31 497 LEU B N 1
ATOM 12340 C CA . LEU B 1 497 ? -32.125 58.406 1 1 88.31 497 LEU B CA 1
ATOM 12341 C C . LEU B 1 497 ? -33.156 59.094 1.892 1 88.31 497 LEU B C 1
ATOM 12343 O O . LEU B 1 497 ? -33.156 60.312 2.014 1 88.31 497 LEU B O 1
ATOM 12347 N N . ARG B 1 498 ? -33.938 58.281 2.492 1 87.38 498 ARG B N 1
ATOM 12348 C CA . ARG B 1 498 ? -34.938 58.812 3.434 1 87.38 498 ARG B CA 1
ATOM 12349 C C . ARG B 1 498 ? -34.219 59.438 4.633 1 87.38 498 ARG B C 1
ATOM 12351 O O . ARG B 1 498 ? -34.625 60.531 5.078 1 87.38 498 ARG B O 1
ATOM 12358 N N . VAL B 1 499 ? -33.281 58.75 5.109 1 88.25 499 VAL B N 1
ATOM 12359 C CA . VAL B 1 499 ? -32.531 59.25 6.258 1 88.25 499 VAL B CA 1
ATOM 12360 C C . VAL B 1 499 ? -31.797 60.531 5.887 1 88.25 499 VAL B C 1
ATOM 12362 O O . VAL B 1 499 ? -31.656 61.438 6.719 1 88.25 499 VAL B O 1
ATOM 12365 N N . LEU B 1 500 ? -31.469 60.719 4.551 1 86.5 500 LEU B N 1
ATOM 12366 C CA . LEU B 1 500 ? -30.656 61.875 4.109 1 86.5 500 LEU B CA 1
ATOM 12367 C C . LEU B 1 500 ? -31.547 63.031 3.676 1 86.5 500 LEU B C 1
ATOM 12369 O O . LEU B 1 500 ? -31.047 64.125 3.373 1 86.5 500 LEU B O 1
ATOM 12373 N N . GLY B 1 501 ? -32.844 62.969 3.729 1 77.88 501 GLY B N 1
ATOM 12374 C CA . GLY B 1 501 ? -33.656 64.125 3.635 1 77.88 501 GLY B CA 1
ATOM 12375 C C . GLY B 1 501 ? -34.625 64.125 2.447 1 77.88 501 GLY B C 1
ATOM 12376 O O . GLY B 1 501 ? -35.281 65.125 2.156 1 77.88 501 GLY B O 1
ATOM 12377 N N . SER B 1 502 ? -34.594 63.031 1.705 1 64.75 502 SER B N 1
ATOM 12378 C CA . SER B 1 502 ? -35.531 63.031 0.573 1 64.75 502 SER B CA 1
ATOM 12379 C C . SER B 1 502 ? -36.938 62.656 1 1 64.75 502 SER B C 1
ATOM 12381 O O . SER B 1 502 ? -37.125 61.625 1.648 1 64.75 502 SER B O 1
ATOM 12383 N N . HIS B 1 503 ? -37.844 63.594 0.899 1 67.56 503 HIS B N 1
ATOM 12384 C CA . HIS B 1 503 ? -39.188 63.375 1.418 1 67.56 503 HIS B CA 1
ATOM 12385 C C . HIS B 1 503 ? -40.125 62.906 0.315 1 67.56 503 HIS B C 1
ATOM 12387 O O . HIS B 1 503 ? -41.25 62.5 0.592 1 67.56 503 HIS B O 1
ATOM 12393 N N . ASP B 1 504 ? -39.625 62.938 -0.893 1 72 504 ASP B N 1
ATOM 12394 C CA . ASP B 1 504 ? -40.531 62.469 -1.93 1 72 504 ASP B CA 1
ATOM 12395 C C . ASP B 1 504 ? -40.406 60.969 -2.145 1 72 504 ASP B C 1
ATOM 12397 O O . ASP B 1 504 ? -39.469 60.5 -2.795 1 72 504 ASP B O 1
ATOM 12401 N N . GLU B 1 505 ? -41.344 60.344 -1.659 1 73.56 505 GLU B N 1
ATOM 12402 C CA . GLU B 1 505 ? -41.344 58.875 -1.656 1 73.56 505 GLU B CA 1
ATOM 12403 C C . GLU B 1 505 ? -41.312 58.312 -3.076 1 73.56 505 GLU B C 1
ATOM 12405 O O . GLU B 1 505 ? -40.719 57.25 -3.32 1 73.56 505 GLU B O 1
ATOM 12410 N N . LEU B 1 506 ? -41.938 59 -3.918 1 64.56 506 LEU B N 1
ATOM 12411 C CA . LEU B 1 506 ? -41.938 58.531 -5.305 1 64.56 506 LEU B CA 1
ATOM 12412 C C . LEU B 1 506 ? -40.562 58.625 -5.93 1 64.56 506 LEU B C 1
ATOM 12414 O O . LEU B 1 506 ? -40.156 57.719 -6.664 1 64.56 506 LEU B O 1
ATOM 12418 N N . LEU B 1 507 ? -39.906 59.562 -5.648 1 69.81 507 LEU B N 1
ATOM 12419 C CA . LEU B 1 507 ? -38.562 59.75 -6.164 1 69.81 507 LEU B CA 1
ATOM 12420 C C . LEU B 1 507 ? -37.594 58.781 -5.523 1 69.81 507 LEU B C 1
ATOM 12422 O O . LEU B 1 507 ? -36.688 58.25 -6.191 1 69.81 507 LEU B O 1
ATOM 12426 N N . LEU B 1 508 ? -37.906 58.5 -4.434 1 72.56 508 LEU B N 1
ATOM 12427 C CA . LEU B 1 508 ? -37.094 57.531 -3.699 1 72.56 508 LEU B CA 1
ATOM 12428 C C . LEU B 1 508 ? -37.219 56.156 -4.289 1 72.56 508 LEU B C 1
ATOM 12430 O O . LEU B 1 508 ? -36.25 55.438 -4.449 1 72.56 508 LEU B O 1
ATOM 12434 N N . SER B 1 509 ? -38.406 55.875 -4.523 1 71.62 509 SER B N 1
ATOM 12435 C CA . SER B 1 509 ? -38.719 54.531 -5.082 1 71.62 509 SER B CA 1
ATOM 12436 C C . SER B 1 509 ? -38.125 54.375 -6.473 1 71.62 509 SER B C 1
ATOM 12438 O O . SER B 1 509 ? -37.594 53.312 -6.816 1 71.62 509 SER B O 1
ATOM 12440 N N . LYS B 1 510 ? -38.188 55.406 -7.199 1 72.5 510 LYS B N 1
ATOM 12441 C CA . LYS B 1 510 ? -37.656 55.375 -8.555 1 72.5 510 LYS B CA 1
ATOM 12442 C C . LYS B 1 510 ? -36.125 55.219 -8.523 1 72.5 510 LYS B C 1
ATOM 12444 O O . LYS B 1 510 ? -35.562 54.469 -9.297 1 72.5 510 LYS B O 1
ATOM 12449 N N . ALA B 1 511 ? -35.594 55.844 -7.684 1 72.5 511 ALA B N 1
ATOM 12450 C CA . ALA B 1 511 ? -34.125 55.781 -7.551 1 72.5 511 ALA B CA 1
ATOM 12451 C C . ALA B 1 511 ? -33.688 54.406 -7.066 1 72.5 511 ALA B C 1
ATOM 12453 O O . ALA B 1 511 ? -32.688 53.844 -7.57 1 72.5 511 ALA B O 1
ATOM 12454 N N . ALA B 1 512 ? -34.375 53.906 -6.191 1 76.06 512 ALA B N 1
ATOM 12455 C CA . ALA B 1 512 ? -34.062 52.594 -5.617 1 76.06 512 ALA B CA 1
ATOM 12456 C C . ALA B 1 512 ? -34.219 51.5 -6.66 1 76.06 512 ALA B C 1
ATOM 12458 O O . ALA B 1 512 ? -33.375 50.594 -6.727 1 76.06 512 ALA B O 1
ATOM 12459 N N . VAL B 1 513 ? -35.188 51.562 -7.395 1 71 513 VAL B N 1
ATOM 12460 C CA . VAL B 1 513 ? -35.469 50.594 -8.438 1 71 513 VAL B CA 1
ATOM 12461 C C . VAL B 1 513 ? -34.344 50.656 -9.484 1 71 513 VAL B C 1
ATOM 12463 O O . VAL B 1 513 ? -33.875 49.594 -9.961 1 71 513 VAL B O 1
ATOM 12466 N N . GLN B 1 514 ? -33.906 51.75 -9.758 1 70.69 514 GLN B N 1
ATOM 12467 C CA . GLN B 1 514 ? -32.875 51.906 -10.773 1 70.69 514 GLN B CA 1
ATOM 12468 C C . GLN B 1 514 ? -31.531 51.344 -10.297 1 70.69 514 GLN B C 1
ATOM 12470 O O . GLN B 1 514 ? -30.781 50.75 -11.086 1 70.69 514 GLN B O 1
ATOM 12475 N N . ILE B 1 515 ? -31.344 51.406 -9.148 1 69.88 515 ILE B N 1
ATOM 12476 C CA . ILE B 1 515 ? -30.094 50.938 -8.57 1 69.88 515 ILE B CA 1
ATOM 12477 C C . ILE B 1 515 ? -30.172 49.406 -8.391 1 69.88 515 ILE B C 1
ATOM 12479 O O . ILE B 1 515 ? -29.203 48.719 -8.672 1 69.88 515 ILE B O 1
ATOM 12483 N N . GLU B 1 516 ? -31.266 48.938 -7.969 1 72.69 516 GLU B N 1
ATOM 12484 C CA . GLU B 1 516 ? -31.469 47.5 -7.73 1 72.69 516 GLU B CA 1
ATOM 12485 C C . GLU B 1 516 ? -31.375 46.719 -9.031 1 72.69 516 GLU B C 1
ATOM 12487 O O . GLU B 1 516 ? -30.969 45.562 -9.023 1 72.69 516 GLU B O 1
ATOM 12492 N N . LEU B 1 517 ? -31.719 47.375 -10.078 1 59.72 517 LEU B N 1
ATOM 12493 C CA . LEU B 1 517 ? -31.688 46.719 -11.383 1 59.72 517 LEU B CA 1
ATOM 12494 C C . LEU B 1 517 ? -30.281 46.219 -11.711 1 59.72 517 LEU B C 1
ATOM 12496 O O . LEU B 1 517 ? -30.109 45.312 -12.508 1 59.72 517 LEU B O 1
ATOM 12500 N N . GLN B 1 518 ? -29.359 46.625 -10.977 1 68.94 518 GLN B N 1
ATOM 12501 C CA . GLN B 1 518 ? -27.969 46.25 -11.281 1 68.94 518 GLN B CA 1
ATOM 12502 C C . GLN B 1 518 ? -27.406 45.281 -10.25 1 68.94 518 GLN B C 1
ATOM 12504 O O . GLN B 1 518 ? -26.203 45.062 -10.188 1 68.94 518 GLN B O 1
ATOM 12509 N N . SER B 1 519 ? -28.344 44.781 -9.531 1 72.81 519 SER B N 1
ATOM 12510 C CA . SER B 1 519 ? -27.891 43.781 -8.547 1 72.81 519 SER B CA 1
ATOM 12511 C C . SER B 1 519 ? -27.531 42.469 -9.211 1 72.81 519 SER B C 1
ATOM 12513 O O . SER B 1 519 ? -28.156 42.062 -10.195 1 72.81 519 SER B O 1
ATOM 12515 N N . PRO B 1 520 ? -26.312 41.906 -8.672 1 69.62 520 PRO B N 1
ATOM 12516 C CA . PRO B 1 520 ? -25.938 40.625 -9.266 1 69.62 520 PRO B CA 1
ATOM 12517 C C . PRO B 1 520 ? -27.016 39.531 -9.094 1 69.62 520 PRO B C 1
ATOM 12519 O O . PRO B 1 520 ? -27.656 39.469 -8.039 1 69.62 520 PRO B O 1
ATOM 12522 N N . LYS B 1 521 ? -27.406 38.906 -10.172 1 61.09 521 LYS B N 1
ATOM 12523 C CA . LYS B 1 521 ? -28.5 37.938 -10.141 1 61.09 521 LYS B CA 1
ATOM 12524 C C . LYS B 1 521 ? -28 36.5 -10.156 1 61.09 521 LYS B C 1
ATOM 12526 O O . LYS B 1 521 ? -28.75 35.562 -9.891 1 61.09 521 LYS B O 1
ATOM 12531 N N . SER B 1 522 ? -26.766 36.344 -10.32 1 67.69 522 SER B N 1
ATOM 12532 C CA . SER B 1 522 ? -26.281 35 -10.547 1 67.69 522 SER B CA 1
ATOM 12533 C C . SER B 1 522 ? -26.188 34.219 -9.242 1 67.69 522 SER B C 1
ATOM 12535 O O . SER B 1 522 ? -25.922 34.781 -8.188 1 67.69 522 SER B O 1
ATOM 12537 N N . ARG B 1 523 ? -26.719 33.094 -9.352 1 75.69 523 ARG B N 1
ATOM 12538 C CA . ARG B 1 523 ? -26.453 32.125 -8.273 1 75.69 523 ARG B CA 1
ATOM 12539 C C . ARG B 1 523 ? -25.062 31.516 -8.414 1 75.69 523 ARG B C 1
ATOM 12541 O O . ARG B 1 523 ? -24.703 31.016 -9.484 1 75.69 523 ARG B O 1
ATOM 12548 N N . TYR B 1 524 ? -24.188 31.859 -7.496 1 88.69 524 TYR B N 1
ATOM 12549 C CA . TYR B 1 524 ? -22.828 31.328 -7.508 1 88.69 524 TYR B CA 1
ATOM 12550 C C . TYR B 1 524 ? -22.734 30.031 -6.719 1 88.69 524 TYR B C 1
ATOM 12552 O O . TYR B 1 524 ? -23.203 29.953 -5.582 1 88.69 524 TYR B O 1
ATOM 12560 N N . ARG B 1 525 ? -22.359 28.938 -7.453 1 88.06 525 ARG B N 1
ATOM 12561 C CA . ARG B 1 525 ? -22.25 27.641 -6.797 1 88.06 525 ARG B CA 1
ATOM 12562 C C . ARG B 1 525 ? -20.797 27.156 -6.785 1 88.06 525 ARG B C 1
ATOM 12564 O O . ARG B 1 525 ? -20.016 27.516 -7.668 1 88.06 525 ARG B O 1
ATOM 12571 N N . LEU B 1 526 ? -20.469 26.406 -5.785 1 93.38 526 LEU B N 1
ATOM 12572 C CA . LEU B 1 526 ? -19.172 25.75 -5.75 1 93.38 526 LEU B CA 1
ATOM 12573 C C . LEU B 1 526 ? -19.078 24.688 -6.844 1 93.38 526 LEU B C 1
ATOM 12575 O O . LEU B 1 526 ? -20.047 24 -7.129 1 93.38 526 LEU B O 1
ATOM 12579 N N . PRO B 1 527 ? -17.891 24.5 -7.469 1 91.06 527 PRO B N 1
ATOM 12580 C CA . PRO B 1 527 ? -17.719 23.453 -8.469 1 91.06 527 PRO B CA 1
ATOM 12581 C C . PRO B 1 527 ? -17.969 22.047 -7.895 1 91.06 527 PRO B C 1
ATOM 12583 O O . PRO B 1 527 ? -17.75 21.828 -6.699 1 91.06 527 PRO B O 1
ATOM 12586 N N . ASP B 1 528 ? -18.328 21.156 -8.82 1 89 528 ASP B N 1
ATOM 12587 C CA . ASP B 1 528 ? -18.609 19.781 -8.422 1 89 528 ASP B CA 1
ATOM 12588 C C . ASP B 1 528 ? -17.391 19.109 -7.809 1 89 528 ASP B C 1
ATOM 12590 O O . ASP B 1 528 ? -16.266 19.297 -8.289 1 89 528 ASP B O 1
ATOM 12594 N N . GLY B 1 529 ? -17.594 18.422 -6.766 1 88.81 529 GLY B N 1
ATOM 12595 C CA . GLY B 1 529 ? -16.531 17.641 -6.156 1 88.81 529 GLY B CA 1
ATOM 12596 C C . GLY B 1 529 ? -15.828 18.359 -5.02 1 88.81 529 GLY B C 1
ATOM 12597 O O . GLY B 1 529 ? -15.164 17.734 -4.195 1 88.81 529 GLY B O 1
ATOM 12598 N N . VAL B 1 530 ? -15.969 19.672 -4.941 1 92.5 530 VAL B N 1
ATOM 12599 C CA . VAL B 1 530 ? -15.234 20.438 -3.947 1 92.5 530 VAL B CA 1
ATOM 12600 C C . VAL B 1 530 ? -15.789 20.156 -2.553 1 92.5 530 VAL B C 1
ATOM 12602 O O . VAL B 1 530 ? -15.023 19.906 -1.615 1 92.5 530 VAL B O 1
ATOM 12605 N N . VAL B 1 531 ? -17.125 20.203 -2.424 1 93.31 531 VAL B N 1
ATOM 12606 C CA . VAL B 1 531 ? -17.75 19.953 -1.135 1 93.31 531 VAL B CA 1
ATOM 12607 C C . VAL B 1 531 ? -17.422 18.531 -0.665 1 93.31 531 VAL B C 1
ATOM 12609 O O . VAL B 1 531 ? -17.125 18.312 0.514 1 93.31 531 VAL B O 1
ATOM 12612 N N . GLU B 1 532 ? -17.391 17.609 -1.615 1 89.62 532 GLU B N 1
ATOM 12613 C CA . GLU B 1 532 ? -17.062 16.219 -1.309 1 89.62 532 GLU B CA 1
ATOM 12614 C C . GLU B 1 532 ? -15.609 16.094 -0.83 1 89.62 532 GLU B C 1
ATOM 12616 O O . GLU B 1 532 ? -15.32 15.336 0.091 1 89.62 532 GLU B O 1
ATOM 12621 N N . LYS B 1 533 ? -14.773 16.781 -1.447 1 91.38 533 LYS B N 1
ATOM 12622 C CA . LYS B 1 533 ? -13.359 16.75 -1.062 1 91.38 533 LYS B CA 1
ATOM 12623 C C . LYS B 1 533 ? -13.172 17.266 0.36 1 91.38 533 LYS B C 1
ATOM 12625 O O . LYS B 1 533 ? -12.414 16.688 1.142 1 91.38 533 LYS B O 1
ATOM 12630 N N . VAL B 1 534 ? -13.82 18.375 0.737 1 95 534 VAL B N 1
ATOM 12631 C CA . VAL B 1 534 ? -13.727 18.922 2.088 1 95 534 VAL B CA 1
ATOM 12632 C C . VAL B 1 534 ? -14.32 17.938 3.088 1 95 534 VAL B C 1
ATOM 12634 O O . VAL B 1 534 ? -13.75 17.703 4.156 1 95 534 VAL B O 1
ATOM 12637 N N . TRP B 1 535 ? -15.445 17.375 2.705 1 94.25 535 TRP B N 1
ATOM 12638 C CA . TRP B 1 535 ? -16.109 16.391 3.568 1 94.25 535 TRP B CA 1
ATOM 12639 C C . TRP B 1 535 ? -15.195 15.203 3.826 1 94.25 535 TRP B C 1
ATOM 12641 O O . TRP B 1 535 ? -15.055 14.75 4.965 1 94.25 535 TRP B O 1
ATOM 12651 N N . GLN B 1 536 ? -14.57 14.672 2.801 1 91.06 536 GLN B N 1
ATOM 12652 C CA . GLN B 1 536 ? -13.656 13.539 2.928 1 91.06 536 GLN B CA 1
ATOM 12653 C C . GLN B 1 536 ? -12.492 13.883 3.846 1 91.06 536 GLN B C 1
ATOM 12655 O O . GLN B 1 536 ? -12.039 13.039 4.629 1 91.06 536 GLN B O 1
ATOM 12660 N N . THR B 1 537 ? -12.008 15.055 3.695 1 93.81 537 THR B N 1
ATOM 12661 C CA . THR B 1 537 ? -10.914 15.508 4.543 1 93.81 537 THR B CA 1
ATOM 12662 C C . THR B 1 537 ? -11.328 15.523 6.012 1 93.81 537 THR B C 1
ATOM 12664 O O . THR B 1 537 ? -10.594 15.047 6.879 1 93.81 537 THR B O 1
ATOM 12667 N N . VAL B 1 538 ? -12.508 15.977 6.293 1 96.12 538 VAL B N 1
ATOM 12668 C CA . VAL B 1 538 ? -13 16.062 7.664 1 96.12 538 VAL B CA 1
ATOM 12669 C C . VAL B 1 538 ? -13.203 14.656 8.227 1 96.12 538 VAL B C 1
ATOM 12671 O O . VAL B 1 538 ? -12.891 14.398 9.391 1 96.12 538 VAL B O 1
ATOM 12674 N N . GLN B 1 539 ? -13.734 13.75 7.391 1 94.25 539 GLN B N 1
ATOM 12675 C CA . GLN B 1 539 ? -13.891 12.375 7.844 1 94.25 539 GLN B CA 1
ATOM 12676 C C . GLN B 1 539 ? -12.539 11.758 8.203 1 94.25 539 GLN B C 1
ATOM 12678 O O . GLN B 1 539 ? -12.43 11.023 9.188 1 94.25 539 GLN B O 1
ATOM 12683 N N . SER B 1 540 ? -11.578 12.047 7.41 1 93.81 540 SER B N 1
ATOM 12684 C CA . SER B 1 540 ? -10.234 11.531 7.695 1 93.81 540 SER B CA 1
ATOM 12685 C C . SER B 1 540 ? -9.711 12.07 9.023 1 93.81 540 SER B C 1
ATOM 12687 O O . SER B 1 540 ? -8.984 11.383 9.734 1 93.81 540 SER B O 1
ATOM 12689 N N . PHE B 1 541 ? -10.07 13.352 9.367 1 96.06 541 PHE B N 1
ATOM 12690 C CA . PHE B 1 541 ? -9.68 13.93 10.648 1 96.06 541 PHE B CA 1
ATOM 12691 C C . PHE B 1 541 ? -10.289 13.148 11.805 1 96.06 541 PHE B C 1
ATOM 12693 O O . PHE B 1 541 ? -9.602 12.828 12.781 1 96.06 541 PHE B O 1
ATOM 12700 N N . LYS B 1 542 ? -11.531 12.836 11.641 1 95.25 542 LYS B N 1
ATOM 12701 C CA . LYS B 1 542 ? -12.266 12.156 12.703 1 95.25 542 LYS B CA 1
ATOM 12702 C C . LYS B 1 542 ? -11.633 10.805 13.023 1 95.25 542 LYS B C 1
ATOM 12704 O O . LYS B 1 542 ? -11.547 10.406 14.188 1 95.25 542 LYS B O 1
ATOM 12709 N N . ILE B 1 543 ? -11.18 10.18 12.016 1 94.5 543 ILE B N 1
ATOM 12710 C CA . ILE B 1 543 ? -10.578 8.859 12.172 1 94.5 543 ILE B CA 1
ATOM 12711 C C . ILE B 1 543 ? -9.172 9 12.75 1 94.5 543 ILE B C 1
ATOM 12713 O O . ILE B 1 543 ? -8.844 8.367 13.758 1 94.5 543 ILE B O 1
ATOM 12717 N N . ALA B 1 544 ? -8.359 9.867 12.203 1 94.81 544 ALA B N 1
ATOM 12718 C CA . ALA B 1 544 ? -6.957 10.023 12.586 1 94.81 544 ALA B CA 1
ATOM 12719 C C . ALA B 1 544 ? -6.828 10.602 13.992 1 94.81 544 ALA B C 1
ATOM 12721 O O . ALA B 1 544 ? -5.832 10.359 14.68 1 94.81 544 ALA B O 1
ATOM 12722 N N . ALA B 1 545 ? -7.812 11.312 14.438 1 96.31 545 ALA B N 1
ATOM 12723 C CA . ALA B 1 545 ? -7.766 11.992 15.734 1 96.31 545 ALA B CA 1
ATOM 12724 C C . ALA B 1 545 ? -7.531 10.992 16.859 1 96.31 545 ALA B C 1
ATOM 12726 O O . ALA B 1 545 ? -6.852 11.312 17.844 1 96.31 545 ALA B O 1
ATOM 12727 N N . ARG B 1 546 ? -7.961 9.758 16.703 1 95.31 546 ARG B N 1
ATOM 12728 C CA . ARG B 1 546 ? -7.93 8.758 17.766 1 95.31 546 ARG B CA 1
ATOM 12729 C C . ARG B 1 546 ? -6.5 8.32 18.062 1 95.31 546 ARG B C 1
ATOM 12731 O O . ARG B 1 546 ? -6.211 7.812 19.156 1 95.31 546 ARG B O 1
ATOM 12738 N N . TYR B 1 547 ? -5.668 8.531 17.141 1 95.44 547 TYR B N 1
ATOM 12739 C CA . TYR B 1 547 ? -4.316 8.008 17.328 1 95.44 547 TYR B CA 1
ATOM 12740 C C . TYR B 1 547 ? -3.271 9.062 16.984 1 95.44 547 TYR B C 1
ATOM 12742 O O . TYR B 1 547 ? -2.16 8.734 16.562 1 95.44 547 TYR B O 1
ATOM 12750 N N . SER B 1 548 ? -3.664 10.367 17 1 96 548 SER B N 1
ATOM 12751 C CA . SER B 1 548 ? -2.697 11.453 16.875 1 96 548 SER B CA 1
ATOM 12752 C C . SER B 1 548 ? -1.999 11.734 18.203 1 96 548 SER B C 1
ATOM 12754 O O . SER B 1 548 ? -2.486 12.523 19.016 1 96 548 SER B O 1
ATOM 12756 N N . CYS B 1 549 ? -0.753 11.266 18.375 1 96.62 549 CYS B N 1
ATOM 12757 C CA . CYS B 1 549 ? -0.159 11.18 19.703 1 96.62 549 CYS B CA 1
ATOM 12758 C C . CYS B 1 549 ? 1.077 12.062 19.812 1 96.62 549 CYS B C 1
ATOM 12760 O O . CYS B 1 549 ? 1.701 12.141 20.875 1 96.62 549 CYS B O 1
ATOM 12762 N N . GLY B 1 550 ? 1.452 12.781 18.812 1 95.06 550 GLY B N 1
ATOM 12763 C CA . GLY B 1 550 ? 2.756 13.422 18.828 1 95.06 550 GLY B CA 1
ATOM 12764 C C . GLY B 1 550 ? 2.676 14.938 18.922 1 95.06 550 GLY B C 1
ATOM 12765 O O . GLY B 1 550 ? 3.701 15.609 19.016 1 95.06 550 GLY B O 1
ATOM 12766 N N . TYR B 1 551 ? 1.511 15.508 18.953 1 93.5 551 TYR B N 1
ATOM 12767 C CA . TYR B 1 551 ? 1.317 16.953 19.062 1 93.5 551 TYR B CA 1
ATOM 12768 C C . TYR B 1 551 ? 0.396 17.297 20.219 1 93.5 551 TYR B C 1
ATOM 12770 O O . TYR B 1 551 ? -0.552 16.562 20.516 1 93.5 551 TYR B O 1
ATOM 12778 N N . PRO B 1 552 ? 0.719 18.344 20.859 1 94.75 552 PRO B N 1
ATOM 12779 C CA . PRO B 1 552 ? -0.052 18.703 22.062 1 94.75 552 PRO B CA 1
ATOM 12780 C C . PRO B 1 552 ? -1.375 19.391 21.719 1 94.75 552 PRO B C 1
ATOM 12782 O O . PRO B 1 552 ? -1.651 20.484 22.219 1 94.75 552 PRO B O 1
ATOM 12785 N N . LEU B 1 553 ? -2.174 18.781 20.984 1 95.06 553 LEU B N 1
ATOM 12786 C CA . LEU B 1 553 ? -3.457 19.328 20.562 1 95.06 553 LEU B CA 1
ATOM 12787 C C . LEU B 1 553 ? -4.602 18.406 20.969 1 95.06 553 LEU B C 1
ATOM 12789 O O . LEU B 1 553 ? -4.699 17.281 20.469 1 95.06 553 LEU B O 1
ATOM 12793 N N . ASN B 1 554 ? -5.426 18.891 21.859 1 96.81 554 ASN B N 1
ATOM 12794 C CA . ASN B 1 554 ? -6.574 18.125 22.312 1 96.81 554 ASN B CA 1
ATOM 12795 C C . ASN B 1 554 ? -7.68 18.078 21.266 1 96.81 554 ASN B C 1
ATOM 12797 O O . ASN B 1 554 ? -8.227 19.109 20.875 1 96.81 554 ASN B O 1
ATOM 12801 N N . GLN B 1 555 ? -8.047 16.922 20.859 1 95.94 555 GLN B N 1
ATOM 12802 C CA . GLN B 1 555 ? -9.016 16.781 19.781 1 95.94 555 GLN B CA 1
ATOM 12803 C C . GLN B 1 555 ? -10.375 16.359 20.312 1 95.94 555 GLN B C 1
ATOM 12805 O O . GLN B 1 555 ? -11.336 16.219 19.547 1 95.94 555 GLN B O 1
ATOM 12810 N N . ALA B 1 556 ? -10.562 16.203 21.562 1 97.38 556 ALA B N 1
ATOM 12811 C CA . ALA B 1 556 ? -11.773 15.633 22.156 1 97.38 556 ALA B CA 1
ATOM 12812 C C . ALA B 1 556 ? -12.898 16.656 22.172 1 97.38 556 ALA B C 1
ATOM 12814 O O . ALA B 1 556 ? -14.039 16.344 21.797 1 97.38 556 ALA B O 1
ATOM 12815 N N . PRO B 1 557 ? -12.664 17.891 22.547 1 97.44 557 PRO B N 1
ATOM 12816 C CA . PRO B 1 557 ? -13.781 18.812 22.734 1 97.44 557 PRO B CA 1
ATOM 12817 C C . PRO B 1 557 ? -14.57 19.047 21.453 1 97.44 557 PRO B C 1
ATOM 12819 O O . PRO B 1 557 ? -15.797 19.109 21.469 1 97.44 557 PRO B O 1
ATOM 12822 N N . TYR B 1 558 ? -13.922 19.219 20.328 1 96.75 558 TYR B N 1
ATOM 12823 C CA . TYR B 1 558 ? -14.617 19.438 19.062 1 96.75 558 TYR B CA 1
ATOM 12824 C C . TYR B 1 558 ? -15.484 18.234 18.688 1 96.75 558 TYR B C 1
ATOM 12826 O O . TYR B 1 558 ? -16.469 18.375 17.969 1 96.75 558 TYR B O 1
ATOM 12834 N N . SER B 1 559 ? -15.078 17.078 19.156 1 96.75 559 SER B N 1
ATOM 12835 C CA . SER B 1 559 ? -15.875 15.898 18.859 1 96.75 559 SER B CA 1
ATOM 12836 C C . SER B 1 559 ? -17.281 16.016 19.438 1 96.75 559 SER B C 1
ATOM 12838 O O . SER B 1 559 ? -18.25 15.523 18.844 1 96.75 559 SER B O 1
ATOM 12840 N N . ALA B 1 560 ? -17.406 16.688 20.547 1 96.75 560 ALA B N 1
ATOM 12841 C CA . ALA B 1 560 ? -18.703 16.797 21.219 1 96.75 560 ALA B CA 1
ATOM 12842 C C . ALA B 1 560 ? -19.312 18.172 20.969 1 96.75 560 ALA B C 1
ATOM 12844 O O . ALA B 1 560 ? -20.531 18.281 20.766 1 96.75 560 ALA B O 1
ATOM 12845 N N . LEU B 1 561 ? -18.516 19.234 21.016 1 97.31 561 LEU B N 1
ATOM 12846 C CA . LEU B 1 561 ? -19.031 20.594 20.953 1 97.31 561 LEU B CA 1
ATOM 12847 C C . LEU B 1 561 ? -19.031 21.109 19.516 1 97.31 561 LEU B C 1
ATOM 12849 O O . LEU B 1 561 ? -19.688 22.125 19.219 1 97.31 561 LEU B O 1
ATOM 12853 N N . GLY B 1 562 ? -18.344 20.438 18.609 1 96.19 562 GLY B N 1
ATOM 12854 C CA . GLY B 1 562 ? -18.266 20.844 17.219 1 96.19 562 GLY B CA 1
ATOM 12855 C C . GLY B 1 562 ? -19.625 21.062 16.578 1 96.19 562 GLY B C 1
ATOM 12856 O O . GLY B 1 562 ? -19.859 22.078 15.945 1 96.19 562 GLY B O 1
ATOM 12857 N N . PRO B 1 563 ? -20.547 20.094 16.75 1 95.12 563 PRO B N 1
ATOM 12858 C CA . PRO B 1 563 ? -21.891 20.234 16.172 1 95.12 563 PRO B CA 1
ATOM 12859 C C . PRO B 1 563 ? -22.641 21.453 16.672 1 95.12 563 PRO B C 1
ATOM 12861 O O . PRO B 1 563 ? -23.453 22.031 15.953 1 95.12 563 PRO B O 1
ATOM 12864 N N . VAL B 1 564 ? -22.328 21.906 17.875 1 96.5 564 VAL B N 1
ATOM 12865 C CA . VAL B 1 564 ? -22.938 23.109 18.438 1 96.5 564 VAL B CA 1
ATOM 12866 C C . VAL B 1 564 ? -22.266 24.344 17.844 1 96.5 564 VAL B C 1
ATOM 12868 O O . VAL B 1 564 ? -22.953 25.25 17.344 1 96.5 564 VAL B O 1
ATOM 12871 N N . ILE B 1 565 ? -20.953 24.406 17.844 1 96.94 565 ILE B N 1
ATOM 12872 C CA . ILE B 1 565 ? -20.188 25.547 17.359 1 96.94 565 ILE B CA 1
ATOM 12873 C C . ILE B 1 565 ? -20.438 25.75 15.867 1 96.94 565 ILE B C 1
ATOM 12875 O O . ILE B 1 565 ? -20.453 26.875 15.375 1 96.94 565 ILE B O 1
ATOM 12879 N N . GLY B 1 566 ? -20.719 24.641 15.188 1 94.75 566 GLY B N 1
ATOM 12880 C CA . GLY B 1 566 ? -20.922 24.688 13.75 1 94.75 566 GLY B CA 1
ATOM 12881 C C . GLY B 1 566 ? -22.031 25.625 13.336 1 94.75 566 GLY B C 1
ATOM 12882 O O . GLY B 1 566 ? -21.969 26.234 12.258 1 94.75 566 GLY B O 1
ATOM 12883 N N . HIS B 1 567 ? -23.031 25.797 14.172 1 93.62 567 HIS B N 1
ATOM 12884 C CA . HIS B 1 567 ? -24.156 26.672 13.867 1 93.62 567 HIS B CA 1
ATOM 12885 C C . HIS B 1 567 ? -23.703 28.141 13.789 1 93.62 567 HIS B C 1
ATOM 12887 O O . HIS B 1 567 ? -24.328 28.938 13.102 1 93.62 567 HIS B O 1
ATOM 12893 N N . PHE B 1 568 ? -22.625 28.422 14.445 1 94.56 568 PHE B N 1
ATOM 12894 C CA . PHE B 1 568 ? -22.188 29.812 14.555 1 94.56 568 PHE B CA 1
ATOM 12895 C C . PHE B 1 568 ? -21.25 30.188 13.414 1 94.56 568 PHE B C 1
ATOM 12897 O O . PHE B 1 568 ? -20.859 31.344 13.281 1 94.56 568 PHE B O 1
ATOM 12904 N N . LEU B 1 569 ? -20.891 29.266 12.594 1 92.56 569 LEU B N 1
ATOM 12905 C CA . LEU B 1 569 ? -19.984 29.562 11.484 1 92.56 569 LEU B CA 1
ATOM 12906 C C . LEU B 1 569 ? -20.656 30.453 10.453 1 92.56 569 LEU B C 1
ATOM 12908 O O . LEU B 1 569 ? -20 31.25 9.773 1 92.56 569 LEU B O 1
ATOM 12912 N N . GLY B 1 570 ? -21.953 30.391 10.383 1 88.19 570 GLY B N 1
ATOM 12913 C CA . GLY B 1 570 ? -22.688 31.141 9.375 1 88.19 570 GLY B CA 1
ATOM 12914 C C . GLY B 1 570 ? -23.391 32.375 9.93 1 88.19 570 GLY B C 1
ATOM 12915 O O . GLY B 1 570 ? -24.266 32.938 9.281 1 88.19 570 GLY B O 1
ATOM 12916 N N . VAL B 1 571 ? -23.016 32.75 11.164 1 89.94 571 VAL B N 1
ATOM 12917 C CA . VAL B 1 571 ? -23.656 33.906 11.734 1 89.94 571 VAL B CA 1
ATOM 12918 C C . VAL B 1 571 ? -22.578 34.906 12.203 1 89.94 571 VAL B C 1
ATOM 12920 O O . VAL B 1 571 ? -21.469 34.5 12.562 1 89.94 571 VAL B O 1
ATOM 12923 N N . ARG B 1 572 ? -22.938 36.188 12.117 1 90.38 572 ARG B N 1
ATOM 12924 C CA . ARG B 1 572 ? -22.031 37.219 12.594 1 90.38 572 ARG B CA 1
ATOM 12925 C C . ARG B 1 572 ? -22.047 37.312 14.117 1 90.38 572 ARG B C 1
ATOM 12927 O O . ARG B 1 572 ? -23.094 37.531 14.727 1 90.38 572 ARG B O 1
ATOM 12934 N N . ILE B 1 573 ? -20.938 37.156 14.781 1 93.5 573 ILE B N 1
ATOM 12935 C CA . ILE B 1 573 ? -20.797 37.312 16.219 1 93.5 573 ILE B CA 1
ATOM 12936 C C . ILE B 1 573 ? -20.594 38.812 16.547 1 93.5 573 ILE B C 1
ATOM 12938 O O . ILE B 1 573 ? -19.656 39.438 16.047 1 93.5 573 ILE B O 1
ATOM 12942 N N . PRO B 1 574 ? -21.438 39.344 17.312 1 91.62 574 PRO B N 1
ATOM 12943 C CA . PRO B 1 574 ? -21.344 40.75 17.594 1 91.62 574 PRO B CA 1
ATOM 12944 C C . PRO B 1 574 ? -20.047 41.156 18.281 1 91.62 574 PRO B C 1
ATOM 12946 O O . PRO B 1 574 ? -19.641 40.5 19.266 1 91.62 574 PRO B O 1
ATOM 12949 N N . GLU B 1 575 ? -19.438 42.188 17.828 1 87.94 575 GLU B N 1
ATOM 12950 C CA . GLU B 1 575 ? -18.156 42.656 18.359 1 87.94 575 GLU B CA 1
ATOM 12951 C C . GLU B 1 575 ? -18.281 43.062 19.812 1 87.94 575 GLU B C 1
ATOM 12953 O O . GLU B 1 575 ? -17.359 42.844 20.609 1 87.94 575 GLU B O 1
ATOM 12958 N N . GLU B 1 576 ? -19.391 43.719 20.141 1 90.5 576 GLU B N 1
ATOM 12959 C CA . GLU B 1 576 ? -19.594 44.188 21.516 1 90.5 576 GLU B CA 1
ATOM 12960 C C . GLU B 1 576 ? -19.672 43 22.484 1 90.5 576 GLU B C 1
ATOM 12962 O O . GLU B 1 576 ? -19.109 43.062 23.578 1 90.5 576 GLU B O 1
ATOM 12967 N N . TRP B 1 577 ? -20.391 42 22.047 1 94.94 577 TRP B N 1
ATOM 12968 C CA . TRP B 1 577 ? -20.469 40.812 22.875 1 94.94 577 TRP B CA 1
ATOM 12969 C C . TRP B 1 577 ? -19.094 40.188 23.078 1 94.94 577 TRP B C 1
ATOM 12971 O O . TRP B 1 577 ? -18.719 39.812 24.188 1 94.94 577 TRP B O 1
ATOM 12981 N N . ALA B 1 578 ? -18.375 40.031 22.016 1 95.31 578 ALA B N 1
ATOM 12982 C CA . ALA B 1 578 ? -17.047 39.438 22.062 1 95.31 578 ALA B CA 1
ATOM 12983 C C . ALA B 1 578 ? -16.109 40.219 22.969 1 95.31 578 ALA B C 1
ATOM 12985 O O . ALA B 1 578 ? -15.344 39.656 23.734 1 95.31 578 ALA B O 1
ATOM 12986 N N . ARG B 1 579 ? -16.172 41.531 22.891 1 93.62 579 ARG B N 1
ATOM 12987 C CA . ARG B 1 579 ? -15.328 42.375 23.719 1 93.62 579 ARG B CA 1
ATOM 12988 C C . ARG B 1 579 ? -15.664 42.219 25.203 1 93.62 579 ARG B C 1
ATOM 12990 O O . ARG B 1 579 ? -14.766 42.062 26.031 1 93.62 579 ARG B O 1
ATOM 12997 N N . CYS B 1 580 ? -16.938 42.188 25.5 1 96.12 580 CYS B N 1
ATOM 12998 C CA . CYS B 1 580 ? -17.375 42.062 26.875 1 96.12 580 CYS B CA 1
ATOM 12999 C C . CYS B 1 580 ? -17 40.688 27.453 1 96.12 580 CYS B C 1
ATOM 13001 O O . CYS B 1 580 ? -16.469 40.625 28.562 1 96.12 580 CYS B O 1
ATOM 13003 N N . GLU B 1 581 ? -17.297 39.719 26.703 1 96.62 581 GLU B N 1
ATOM 13004 C CA . GLU B 1 581 ? -17 38.375 27.203 1 96.62 581 GLU B CA 1
ATOM 13005 C C . GLU B 1 581 ? -15.5 38.125 27.297 1 96.62 581 GLU B C 1
ATOM 13007 O O . GLU B 1 581 ? -15.031 37.406 28.188 1 96.62 581 GLU B O 1
ATOM 13012 N N . ALA B 1 582 ? -14.727 38.625 26.344 1 96.12 582 ALA B N 1
ATOM 13013 C CA . ALA B 1 582 ? -13.273 38.5 26.406 1 96.12 582 ALA B CA 1
ATOM 13014 C C . ALA B 1 582 ? -12.734 39.125 27.688 1 96.12 582 ALA B C 1
ATOM 13016 O O . ALA B 1 582 ? -11.859 38.562 28.344 1 96.12 582 ALA B O 1
ATOM 13017 N N . SER B 1 583 ? -13.258 40.281 28 1 94.81 583 SER B N 1
ATOM 13018 C CA . SER B 1 583 ? -12.836 40.969 29.203 1 94.81 583 SER B CA 1
ATOM 13019 C C . SER B 1 583 ? -13.133 40.156 30.453 1 94.81 583 SER B C 1
ATOM 13021 O O . SER B 1 583 ? -12.297 40.062 31.359 1 94.81 583 SER B O 1
ATOM 13023 N N . LYS B 1 584 ? -14.305 39.562 30.469 1 96.56 584 LYS B N 1
ATOM 13024 C CA . LYS B 1 584 ? -14.688 38.719 31.609 1 96.56 584 LYS B CA 1
ATOM 13025 C C . LYS B 1 584 ? -13.766 37.531 31.75 1 96.56 584 LYS B C 1
ATOM 13027 O O . LYS B 1 584 ? -13.344 37.188 32.875 1 96.56 584 LYS B O 1
ATOM 13032 N N . ILE B 1 585 ? -13.5 36.906 30.672 1 96.5 585 ILE B N 1
ATOM 13033 C CA . ILE B 1 585 ? -12.656 35.719 30.656 1 96.5 585 ILE B CA 1
ATOM 13034 C C . ILE B 1 585 ? -11.258 36.094 31.156 1 96.5 585 ILE B C 1
ATOM 13036 O O . ILE B 1 585 ? -10.688 35.375 31.984 1 96.5 585 ILE B O 1
ATOM 13040 N N . LEU B 1 586 ? -10.711 37.188 30.672 1 95.44 586 LEU B N 1
ATOM 13041 C CA . LEU B 1 586 ? -9.359 37.594 31.031 1 95.44 586 LEU B CA 1
ATOM 13042 C C . LEU B 1 586 ? -9.289 38.031 32.5 1 95.44 586 LEU B C 1
ATOM 13044 O O . LEU B 1 586 ? -8.273 37.812 33.156 1 95.44 586 LEU B O 1
ATOM 13048 N N . GLN B 1 587 ? -10.328 38.594 32.969 1 95.19 587 GLN B N 1
ATOM 13049 C CA . GLN B 1 587 ? -10.391 38.969 34.375 1 95.19 587 GLN B CA 1
ATOM 13050 C C . GLN B 1 587 ? -10.391 37.75 35.281 1 95.19 587 GLN B C 1
ATOM 13052 O O . GLN B 1 587 ? -9.703 37.719 36.312 1 95.19 587 GLN B O 1
ATOM 13057 N N . GLN B 1 588 ? -11.156 36.844 34.875 1 93.38 588 GLN B N 1
ATOM 13058 C CA . GLN B 1 588 ? -11.195 35.594 35.625 1 93.38 588 GLN B CA 1
ATOM 13059 C C . GLN B 1 588 ? -9.828 34.906 35.625 1 93.38 588 GLN B C 1
ATOM 13061 O O . GLN B 1 588 ? -9.422 34.312 36.656 1 93.38 588 GLN B O 1
ATOM 13066 N N . ARG B 1 589 ? -9.125 35.031 34.531 1 93.62 589 ARG B N 1
ATOM 13067 C CA . ARG B 1 589 ? -7.793 34.438 34.406 1 93.62 589 ARG B CA 1
ATOM 13068 C C . ARG B 1 589 ? -6.812 35.156 35.344 1 93.62 589 ARG B C 1
ATOM 13070 O O . ARG B 1 589 ? -5.992 34.5 36 1 93.62 589 ARG B O 1
ATOM 13077 N N . LYS B 1 590 ? -6.875 36.438 35.375 1 94.25 590 LYS B N 1
ATOM 13078 C CA . LYS B 1 590 ? -6.039 37.25 36.281 1 94.25 590 LYS B CA 1
ATOM 13079 C C . LYS B 1 590 ? -6.262 36.844 37.75 1 94.25 590 LYS B C 1
ATOM 13081 O O . LYS B 1 590 ? -5.301 36.656 38.5 1 94.25 590 LYS B O 1
ATOM 13086 N N . GLN B 1 591 ? -7.492 36.625 38.062 1 93.44 591 GLN B N 1
ATOM 13087 C CA . GLN B 1 591 ? -7.832 36.25 39.406 1 93.44 591 GLN B CA 1
ATOM 13088 C C . GLN B 1 591 ? -7.293 34.844 39.75 1 93.44 591 GLN B C 1
ATOM 13090 O O . GLN B 1 591 ? -6.758 34.656 40.844 1 93.44 591 GLN B O 1
ATOM 13095 N N . ALA B 1 592 ? -7.453 34.031 38.844 1 91.56 592 ALA B N 1
ATOM 13096 C CA . ALA B 1 592 ? -6.984 32.656 39.062 1 91.56 592 ALA B CA 1
ATOM 13097 C C . ALA B 1 592 ? -5.473 32.625 39.25 1 91.56 592 ALA B C 1
ATOM 13099 O O . ALA B 1 592 ? -4.949 31.719 39.906 1 91.56 592 ALA B O 1
ATOM 13100 N N . LEU B 1 593 ? -4.766 33.656 38.75 1 93.44 593 LEU B N 1
ATOM 13101 C CA . LEU B 1 593 ? -3.309 33.688 38.812 1 93.44 593 LEU B CA 1
ATOM 13102 C C . LEU B 1 593 ? -2.838 34.625 39.906 1 93.44 593 LEU B C 1
ATOM 13104 O O . LEU B 1 593 ? -1.675 35.031 39.938 1 93.44 593 LEU B O 1
ATOM 13108 N N . GLY B 1 594 ? -3.705 35.062 40.781 1 90.56 594 GLY B N 1
ATOM 13109 C CA . GLY B 1 594 ? -3.303 35.688 42.031 1 90.56 594 GLY B CA 1
ATOM 13110 C C . GLY B 1 594 ? -3.59 37.188 42.062 1 90.56 594 GLY B C 1
ATOM 13111 O O . GLY B 1 594 ? -3.307 37.844 43.062 1 90.56 594 GLY B O 1
ATOM 13112 N N . LEU B 1 595 ? -4.133 37.688 40.969 1 93.75 595 LEU B N 1
ATOM 13113 C CA . LEU B 1 595 ? -4.488 39.094 40.969 1 93.75 595 LEU B CA 1
ATOM 13114 C C . LEU B 1 595 ? -5.895 39.312 41.5 1 93.75 595 LEU B C 1
ATOM 13116 O O . LEU B 1 595 ? -6.855 39.406 40.75 1 93.75 595 LEU B O 1
ATOM 13120 N N . LEU B 1 596 ? -6.016 39.562 42.781 1 91.25 596 LEU B N 1
ATOM 13121 C CA . LEU B 1 596 ? -7.309 39.5 43.469 1 91.25 596 LEU B CA 1
ATOM 13122 C C . LEU B 1 596 ? -7.867 40.906 43.688 1 91.25 596 LEU B C 1
ATOM 13124 O O . LEU B 1 596 ? -9.078 41.062 43.844 1 91.25 596 LEU B O 1
ATOM 13128 N N . THR B 1 597 ? -6.969 41.969 43.656 1 91.69 597 THR B N 1
ATOM 13129 C CA . THR B 1 597 ? -7.441 43.312 43.906 1 91.69 597 THR B CA 1
ATOM 13130 C C . THR B 1 597 ? -7.555 44.094 42.625 1 91.69 597 THR B C 1
ATOM 13132 O O . THR B 1 597 ? -6.883 43.781 41.625 1 91.69 597 THR B O 1
ATOM 13135 N N . GLU B 1 598 ? -8.359 45.031 42.688 1 87.44 598 GLU B N 1
ATOM 13136 C CA . GLU B 1 598 ? -8.531 45.906 41.531 1 87.44 598 GLU B CA 1
ATOM 13137 C C . GLU B 1 598 ? -7.23 46.625 41.188 1 87.44 598 GLU B C 1
ATOM 13139 O O . GLU B 1 598 ? -6.922 46.781 40 1 87.44 598 GLU B O 1
ATOM 13144 N N . LYS B 1 599 ? -6.574 47.031 42.156 1 85.94 599 LYS B N 1
ATOM 13145 C CA . LYS B 1 599 ? -5.309 47.719 41.938 1 85.94 599 LYS B CA 1
ATOM 13146 C C . LYS B 1 599 ? -4.289 46.812 41.281 1 85.94 599 LYS B C 1
ATOM 13148 O O . LYS B 1 599 ? -3.584 47.219 40.344 1 85.94 599 LYS B O 1
ATOM 13153 N N . SER B 1 600 ? -4.297 45.625 41.781 1 87.06 600 SER B N 1
ATOM 13154 C CA . SER B 1 600 ? -3.367 44.688 41.156 1 87.06 600 SER B CA 1
ATOM 13155 C C . SER B 1 600 ? -3.77 44.344 39.75 1 87.06 600 SER B C 1
ATOM 13157 O O . SER B 1 600 ? -2.912 44.156 38.875 1 87.06 600 SER B O 1
ATOM 13159 N N . GLN B 1 601 ? -4.965 44.281 39.469 1 89.31 601 GLN B N 1
ATOM 13160 C CA . GLN B 1 601 ? -5.461 43.938 38.125 1 89.31 601 GLN B CA 1
ATOM 13161 C C . GLN B 1 601 ? -5.203 45.094 37.156 1 89.31 601 GLN B C 1
ATOM 13163 O O . GLN B 1 601 ? -4.93 44.844 35.969 1 89.31 601 GLN B O 1
ATOM 13168 N N . GLU B 1 602 ? -5.258 46.281 37.625 1 87.12 602 GLU B N 1
ATOM 13169 C CA . GLU B 1 602 ? -5.078 47.469 36.75 1 87.12 602 GLU B CA 1
ATOM 13170 C C . GLU B 1 602 ? -3.645 47.562 36.25 1 87.12 602 GLU B C 1
ATOM 13172 O O . GLU B 1 602 ? -3.395 48.125 35.188 1 87.12 602 GLU B O 1
ATOM 13177 N N . SER B 1 603 ? -2.76 46.969 36.969 1 90.25 603 SER B N 1
ATOM 13178 C CA . SER B 1 603 ? -1.353 47.031 36.594 1 90.25 603 SER B CA 1
ATOM 13179 C C . SER B 1 603 ? -1.024 46 35.531 1 90.25 603 SER B C 1
ATOM 13181 O O . SER B 1 603 ? 0.105 45.938 35.031 1 90.25 603 SER B O 1
ATOM 13183 N N . PHE B 1 604 ? -2.012 45.156 35.219 1 93.12 604 PHE B N 1
ATOM 13184 C CA . PHE B 1 604 ? -1.799 44.125 34.219 1 93.12 604 PHE B CA 1
ATOM 13185 C C . PHE B 1 604 ? -2.748 44.312 33.031 1 93.12 604 PHE B C 1
ATOM 13187 O O . PHE B 1 604 ? -3.914 44.656 33.219 1 93.12 604 PHE B O 1
ATOM 13194 N N . ASN B 1 605 ? -2.219 44.188 31.844 1 92.62 605 ASN B N 1
ATOM 13195 C CA . ASN B 1 605 ? -3.027 44.125 30.625 1 92.62 605 ASN B CA 1
ATOM 13196 C C . ASN B 1 605 ? -3.088 42.688 30.062 1 92.62 605 ASN B C 1
ATOM 13198 O O . ASN B 1 605 ? -2.174 41.906 30.281 1 92.62 605 ASN B O 1
ATOM 13202 N N . ALA B 1 606 ? -4.164 42.406 29.516 1 94.06 606 ALA B N 1
ATOM 13203 C CA . ALA B 1 606 ? -4.367 41.094 28.938 1 94.06 606 ALA B CA 1
ATOM 13204 C C . ALA B 1 606 ? -5.133 41.156 27.609 1 94.06 606 ALA B C 1
ATOM 13206 O O . ALA B 1 606 ? -5.941 42.062 27.422 1 94.06 606 ALA B O 1
ATOM 13207 N N . CYS B 1 607 ? -4.855 40.25 26.719 1 94.56 607 CYS B N 1
ATOM 13208 C CA . CYS B 1 607 ? -5.625 40.188 25.484 1 94.56 607 CYS B CA 1
ATOM 13209 C C . CYS B 1 607 ? -5.609 38.75 24.906 1 94.56 607 CYS B C 1
ATOM 13211 O O . CYS B 1 607 ? -4.773 37.938 25.281 1 94.56 607 CYS B O 1
ATOM 13213 N N . PHE B 1 608 ? -6.617 38.5 24.062 1 95.56 608 PHE B N 1
ATOM 13214 C CA . PHE B 1 608 ? -6.605 37.281 23.234 1 95.56 608 PHE B CA 1
ATOM 13215 C C . PHE B 1 608 ? -5.578 37.406 22.125 1 95.56 608 PHE B C 1
ATOM 13217 O O . PHE B 1 608 ? -5.289 38.5 21.656 1 95.56 608 PHE B O 1
ATOM 13224 N N . THR B 1 609 ? -4.965 36.375 21.75 1 95.25 609 THR B N 1
ATOM 13225 C CA . THR B 1 609 ? -3.998 36.344 20.656 1 95.25 609 THR B CA 1
ATOM 13226 C C . THR B 1 609 ? -4.367 35.25 19.641 1 95.25 609 THR B C 1
ATOM 13228 O O . THR B 1 609 ? -5.262 34.438 19.875 1 95.25 609 THR B O 1
ATOM 13231 N N . THR B 1 610 ? -3.75 35.281 18.484 1 93 610 THR B N 1
ATOM 13232 C CA . THR B 1 610 ? -4.02 34.312 17.422 1 93 610 THR B CA 1
ATOM 13233 C C . THR B 1 610 ? -3.301 32.969 17.688 1 93 610 THR B C 1
ATOM 13235 O O . THR B 1 610 ? -3.451 32.031 16.938 1 93 610 THR B O 1
ATOM 13238 N N . GLY B 1 611 ? -2.535 32.938 18.734 1 93.31 611 GLY B N 1
ATOM 13239 C CA . GLY B 1 611 ? -1.803 31.75 19.156 1 93.31 611 GLY B CA 1
ATOM 13240 C C . GLY B 1 611 ? -0.8 32.031 20.266 1 93.31 611 GLY B C 1
ATOM 13241 O O . GLY B 1 611 ? -0.601 33.188 20.641 1 93.31 611 GLY B O 1
ATOM 13242 N N . SER B 1 612 ? -0.15 31 20.688 1 94.25 612 SER B N 1
ATOM 13243 C CA . SER B 1 612 ? 0.79 31.172 21.797 1 94.25 612 SER B CA 1
ATOM 13244 C C . SER B 1 612 ? 2.082 31.828 21.328 1 94.25 612 SER B C 1
ATOM 13246 O O . SER B 1 612 ? 2.756 32.5 22.094 1 94.25 612 SER B O 1
ATOM 13248 N N . THR B 1 613 ? 2.436 31.562 20.094 1 93.81 613 THR B N 1
ATOM 13249 C CA . THR B 1 613 ? 3.6 32.25 19.531 1 93.81 613 THR B CA 1
ATOM 13250 C C . THR B 1 613 ? 3.424 33.75 19.594 1 93.81 613 THR B C 1
ATOM 13252 O O . THR B 1 613 ? 4.328 34.469 20.031 1 93.81 613 THR B O 1
ATOM 13255 N N . MET B 1 614 ? 2.268 34.156 19.172 1 93.94 614 MET B N 1
ATOM 13256 C CA . MET B 1 614 ? 1.983 35.594 19.234 1 93.94 614 MET B CA 1
ATOM 13257 C C . MET B 1 614 ? 1.9 36.062 20.672 1 93.94 614 MET B C 1
ATOM 13259 O O . MET B 1 614 ? 2.285 37.188 20.984 1 93.94 614 MET B O 1
ATOM 13263 N N . GLY B 1 615 ? 1.378 35.188 21.578 1 95.12 615 GLY B N 1
ATOM 13264 C CA . GLY B 1 615 ? 1.379 35.5 23 1 95.12 615 GLY B CA 1
ATOM 13265 C C . GLY B 1 615 ? 2.77 35.75 23.547 1 95.12 615 GLY B C 1
ATOM 13266 O O . GLY B 1 615 ? 2.994 36.719 24.281 1 95.12 615 GLY B O 1
ATOM 13267 N N . ASN B 1 616 ? 3.707 34.906 23.219 1 96.31 616 ASN B N 1
ATOM 13268 C CA . ASN B 1 616 ? 5.094 35.062 23.641 1 96.31 616 ASN B CA 1
ATOM 13269 C C . ASN B 1 616 ? 5.723 36.312 23.062 1 96.31 616 ASN B C 1
ATOM 13271 O O . ASN B 1 616 ? 6.48 37 23.734 1 96.31 616 ASN B O 1
ATOM 13275 N N . ARG B 1 617 ? 5.395 36.562 21.828 1 95.12 617 ARG B N 1
ATOM 13276 C CA . ARG B 1 617 ? 5.922 37.75 21.172 1 95.12 617 ARG B CA 1
ATOM 13277 C C . ARG B 1 617 ? 5.445 39.031 21.875 1 95.12 617 ARG B C 1
ATOM 13279 O O . ARG B 1 617 ? 6.25 39.906 22.172 1 95.12 617 ARG B O 1
ATOM 13286 N N . ILE B 1 618 ? 4.168 39.094 22.156 1 94.69 618 ILE B N 1
ATOM 13287 C CA . ILE B 1 618 ? 3.604 40.25 22.828 1 94.69 618 ILE B CA 1
ATOM 13288 C C . ILE B 1 618 ? 4.176 40.375 24.234 1 94.69 618 ILE B C 1
ATOM 13290 O O . ILE B 1 618 ? 4.523 41.469 24.688 1 94.69 618 ILE B O 1
ATOM 13294 N N . GLY B 1 619 ? 4.246 39.219 24.906 1 95.69 619 GLY B N 1
ATOM 13295 C CA . GLY B 1 619 ? 4.809 39.219 26.25 1 95.69 619 GLY B CA 1
ATOM 13296 C C . GLY B 1 619 ? 6.23 39.75 26.312 1 95.69 619 GLY B C 1
ATOM 13297 O O . GLY B 1 619 ? 6.562 40.562 27.172 1 95.69 619 GLY B O 1
ATOM 13298 N N . LEU B 1 620 ? 7.074 39.344 25.453 1 96.44 620 LEU B N 1
ATOM 13299 C CA . LEU B 1 620 ? 8.469 39.75 25.391 1 96.44 620 LEU B CA 1
ATOM 13300 C C . LEU B 1 620 ? 8.578 41.219 25.031 1 96.44 620 LEU B C 1
ATOM 13302 O O . LEU B 1 620 ? 9.352 41.969 25.641 1 96.44 620 LEU B O 1
ATOM 13306 N N . HIS B 1 621 ? 7.84 41.688 24.062 1 95 621 HIS B N 1
ATOM 13307 C CA . HIS B 1 621 ? 7.93 43.062 23.609 1 95 621 HIS B CA 1
ATOM 13308 C C . HIS B 1 621 ? 7.344 44 24.641 1 95 621 HIS B C 1
ATOM 13310 O O . HIS B 1 621 ? 7.773 45.156 24.734 1 95 621 HIS B O 1
ATOM 13316 N N . THR B 1 622 ? 6.316 43.5 25.344 1 93.75 622 THR B N 1
ATOM 13317 C CA . THR B 1 622 ? 5.836 44.344 26.453 1 93.75 622 THR B CA 1
ATOM 13318 C C . THR B 1 622 ? 6.957 44.594 27.453 1 93.75 622 THR B C 1
ATOM 13320 O O . THR B 1 622 ? 7.109 45.719 27.922 1 93.75 622 THR B O 1
ATOM 13323 N N . GLY B 1 623 ? 7.742 43.562 27.781 1 94 623 GLY B N 1
ATOM 13324 C CA . GLY B 1 623 ? 8.922 43.75 28.609 1 94 623 GLY B CA 1
ATOM 13325 C C . GLY B 1 623 ? 9.922 44.719 28.031 1 94 623 GLY B C 1
ATOM 13326 O O . GLY B 1 623 ? 10.469 45.562 28.75 1 94 623 GLY B O 1
ATOM 13327 N N . LEU B 1 624 ? 10.164 44.656 26.734 1 93.94 624 LEU B N 1
ATOM 13328 C CA . LEU B 1 624 ? 11.133 45.531 26.062 1 93.94 624 LEU B CA 1
ATOM 13329 C C . LEU B 1 624 ? 10.695 46.969 26.109 1 93.94 624 LEU B C 1
ATOM 13331 O O . LEU B 1 624 ? 11.531 47.875 26.234 1 93.94 624 LEU B O 1
ATOM 13335 N N . ILE B 1 625 ? 9.406 47.188 25.859 1 90.88 625 ILE B N 1
ATOM 13336 C CA . ILE B 1 625 ? 8.875 48.531 25.891 1 90.88 625 ILE B CA 1
ATOM 13337 C C . ILE B 1 625 ? 9.094 49.156 27.266 1 90.88 625 ILE B C 1
ATOM 13339 O O . ILE B 1 625 ? 9.438 50.344 27.375 1 90.88 625 ILE B O 1
ATOM 13343 N N . GLN B 1 626 ? 8.93 48.375 28.25 1 89.94 626 GLN B N 1
ATOM 13344 C CA . GLN B 1 626 ? 9.109 48.875 29.625 1 89.94 626 GLN B CA 1
ATOM 13345 C C . GLN B 1 626 ? 10.594 49.031 29.953 1 89.94 626 GLN B C 1
ATOM 13347 O O . GLN B 1 626 ? 10.977 49.938 30.703 1 89.94 626 GLN B O 1
ATOM 13352 N N . TYR B 1 627 ? 11.383 48.094 29.438 1 92.56 627 TYR B N 1
ATOM 13353 C CA . TYR B 1 627 ? 12.828 48.094 29.656 1 92.56 627 TYR B CA 1
ATOM 13354 C C . TYR B 1 627 ? 13.578 48.062 28.328 1 92.56 627 TYR B C 1
ATOM 13356 O O . TYR B 1 627 ? 14.109 47.031 27.922 1 92.56 627 TYR B O 1
ATOM 13364 N N . PRO B 1 628 ? 13.703 49.156 27.656 1 91.31 628 PRO B N 1
ATOM 13365 C CA . PRO B 1 628 ? 14.156 49.25 26.266 1 91.31 628 PRO B CA 1
ATOM 13366 C C . PRO B 1 628 ? 15.586 48.75 26.094 1 91.31 628 PRO B C 1
ATOM 13368 O O . PRO B 1 628 ? 16 48.438 24.969 1 91.31 628 PRO B O 1
ATOM 13371 N N . HIS B 1 629 ? 16.406 48.656 27.156 1 93.56 629 HIS B N 1
ATOM 13372 C CA . HIS B 1 629 ? 17.797 48.219 27.031 1 93.56 629 HIS B CA 1
ATOM 13373 C C . HIS B 1 629 ? 18.016 46.844 27.641 1 93.56 629 HIS B C 1
ATOM 13375 O O . HIS B 1 629 ? 19.156 46.438 27.844 1 93.56 629 HIS B O 1
ATOM 13381 N N . ALA B 1 630 ? 16.953 46.156 27.875 1 95.88 630 ALA B N 1
ATOM 13382 C CA . ALA B 1 630 ? 17.047 44.906 28.609 1 95.88 630 ALA B CA 1
ATOM 13383 C C . ALA B 1 630 ? 17.578 43.781 27.703 1 95.88 630 ALA B C 1
ATOM 13385 O O . ALA B 1 630 ? 17.281 43.75 26.5 1 95.88 630 ALA B O 1
ATOM 13386 N N . PHE B 1 631 ? 18.375 42.875 28.266 1 97.44 631 PHE B N 1
ATOM 13387 C CA . PHE B 1 631 ? 18.797 41.625 27.656 1 97.44 631 PHE B CA 1
ATOM 13388 C C . PHE B 1 631 ? 17.734 40.562 27.859 1 97.44 631 PHE B C 1
ATOM 13390 O O . PHE B 1 631 ? 17.125 40.469 28.938 1 97.44 631 PHE B O 1
ATOM 13397 N N . VAL B 1 632 ? 17.484 39.75 26.859 1 98.31 632 VAL B N 1
ATOM 13398 C CA . VAL B 1 632 ? 16.547 38.625 26.969 1 98.31 632 VAL B CA 1
ATOM 13399 C C . VAL B 1 632 ? 17.312 37.312 27.094 1 98.31 632 VAL B C 1
ATOM 13401 O O . VAL B 1 632 ? 18.25 37.062 26.328 1 98.31 632 VAL B O 1
ATOM 13404 N N . TYR B 1 633 ? 16.984 36.5 28.078 1 98.56 633 TYR B N 1
ATOM 13405 C CA . TYR B 1 633 ? 17.562 35.188 28.266 1 98.56 633 TYR B CA 1
ATOM 13406 C C . TYR B 1 633 ? 16.484 34.125 28.188 1 98.56 633 TYR B C 1
ATOM 13408 O O . TYR B 1 633 ? 15.461 34.188 28.844 1 98.56 633 TYR B O 1
ATOM 13416 N N . PHE B 1 634 ? 16.656 33.125 27.344 1 98 634 PHE B N 1
ATOM 13417 C CA . PHE B 1 634 ? 15.758 32 27.203 1 98 634 PHE B CA 1
ATOM 13418 C C . PHE B 1 634 ? 16.547 30.703 27.078 1 98 634 PHE B C 1
ATOM 13420 O O . PHE B 1 634 ? 17.75 30.734 26.844 1 98 634 PHE B O 1
ATOM 13427 N N . SER B 1 635 ? 15.969 29.609 27.297 1 96.56 635 SER B N 1
ATOM 13428 C CA . SER B 1 635 ? 16.672 28.328 27.281 1 96.56 635 SER B CA 1
ATOM 13429 C C . SER B 1 635 ? 16.688 27.719 25.891 1 96.56 635 SER B C 1
ATOM 13431 O O . SER B 1 635 ? 15.859 28.062 25.047 1 96.56 635 SER B O 1
ATOM 13433 N N . SER B 1 636 ? 17.609 26.734 25.625 1 95.12 636 SER B N 1
ATOM 13434 C CA . SER B 1 636 ? 17.688 25.984 24.375 1 95.12 636 SER B CA 1
ATOM 13435 C C . SER B 1 636 ? 16.484 25.062 24.203 1 95.12 636 SER B C 1
ATOM 13437 O O . SER B 1 636 ? 16.219 24.578 23.094 1 95.12 636 SER B O 1
ATOM 13439 N N . ALA B 1 637 ? 15.695 24.859 25.281 1 95.19 637 ALA B N 1
ATOM 13440 C CA . ALA B 1 637 ? 14.516 24 25.219 1 95.19 637 ALA B CA 1
ATOM 13441 C C . ALA B 1 637 ? 13.25 24.828 24.969 1 95.19 637 ALA B C 1
ATOM 13443 O O . ALA B 1 637 ? 12.172 24.266 24.766 1 95.19 637 ALA B O 1
ATOM 13444 N N . SER B 1 638 ? 13.398 26.188 24.953 1 95.75 638 SER B N 1
ATOM 13445 C CA . SER B 1 638 ? 12.242 27.047 24.703 1 95.75 638 SER B CA 1
ATOM 13446 C C . SER B 1 638 ? 11.688 26.828 23.297 1 95.75 638 SER B C 1
ATOM 13448 O O . SER B 1 638 ? 12.406 26.391 22.391 1 95.75 638 SER B O 1
ATOM 13450 N N . HIS B 1 639 ? 10.414 27.031 23.172 1 93.25 639 HIS B N 1
ATOM 13451 C CA . HIS B 1 639 ? 9.781 26.953 21.844 1 93.25 639 HIS B CA 1
ATOM 13452 C C . HIS B 1 639 ? 10.516 27.844 20.844 1 93.25 639 HIS B C 1
ATOM 13454 O O . HIS B 1 639 ? 10.969 28.938 21.188 1 93.25 639 HIS B O 1
ATOM 13460 N N . TYR B 1 640 ? 10.648 27.406 19.641 1 89.94 640 TYR B N 1
ATOM 13461 C CA . TYR B 1 640 ? 11.469 28.047 18.625 1 89.94 640 TYR B CA 1
ATOM 13462 C C . TYR B 1 640 ? 10.945 29.453 18.312 1 89.94 640 TYR B C 1
ATOM 13464 O O . TYR B 1 640 ? 11.664 30.266 17.734 1 89.94 640 TYR B O 1
ATOM 13472 N N . SER B 1 641 ? 9.703 29.75 18.688 1 90.5 641 SER B N 1
ATOM 13473 C CA . SER B 1 641 ? 9.117 31.062 18.438 1 90.5 641 SER B CA 1
ATOM 13474 C C . SER B 1 641 ? 9.875 32.156 19.188 1 90.5 641 SER B C 1
ATOM 13476 O O . SER B 1 641 ? 9.883 33.312 18.766 1 90.5 641 SER B O 1
ATOM 13478 N N . VAL B 1 642 ? 10.484 31.844 20.281 1 95.31 642 VAL B N 1
ATOM 13479 C CA . VAL B 1 642 ? 11.219 32.812 21.062 1 95.31 642 VAL B CA 1
ATOM 13480 C C . VAL B 1 642 ? 12.453 33.281 20.297 1 95.31 642 VAL B C 1
ATOM 13482 O O . VAL B 1 642 ? 12.695 34.5 20.172 1 95.31 642 VAL B O 1
ATOM 13485 N N . LYS B 1 643 ? 13.203 32.312 19.828 1 93.19 643 LYS B N 1
ATOM 13486 C CA . LYS B 1 643 ? 14.375 32.625 19.016 1 93.19 643 LYS B CA 1
ATOM 13487 C C . LYS B 1 643 ? 13.984 33.438 17.781 1 93.19 643 LYS B C 1
ATOM 13489 O O . LYS B 1 643 ? 14.672 34.406 17.406 1 93.19 643 LYS B O 1
ATOM 13494 N N . LYS B 1 644 ? 12.914 33.031 17.203 1 91.31 644 LYS B N 1
ATOM 13495 C CA . LYS B 1 644 ? 12.406 33.781 16.047 1 91.31 644 LYS B CA 1
ATOM 13496 C C . LYS B 1 644 ? 12.062 35.219 16.406 1 91.31 644 LYS B C 1
ATOM 13498 O O . LYS B 1 644 ? 12.375 36.156 15.656 1 91.31 644 LYS B O 1
ATOM 13503 N N . THR B 1 645 ? 11.414 35.406 17.5 1 94.69 645 THR B N 1
ATOM 13504 C CA . THR B 1 645 ? 10.961 36.719 17.953 1 94.69 645 THR B CA 1
ATOM 13505 C C . THR B 1 645 ? 12.141 37.656 18.203 1 94.69 645 THR B C 1
ATOM 13507 O O . THR B 1 645 ? 12.148 38.812 17.75 1 94.69 645 THR B O 1
ATOM 13510 N N . VAL B 1 646 ? 13.164 37.188 18.891 1 96 646 VAL B N 1
ATOM 13511 C CA . VAL B 1 646 ? 14.289 38.062 19.234 1 96 646 VAL B CA 1
ATOM 13512 C C . VAL B 1 646 ? 15.125 38.344 18 1 96 646 VAL B C 1
ATOM 13514 O O . VAL B 1 646 ? 15.734 39.406 17.891 1 96 646 VAL B O 1
ATOM 13517 N N . LYS B 1 647 ? 15.203 37.438 17.062 1 93 647 LYS B N 1
ATOM 13518 C CA . LYS B 1 647 ? 15.984 37.625 15.844 1 93 647 LYS B CA 1
ATOM 13519 C C . LYS B 1 647 ? 15.297 38.594 14.891 1 93 647 LYS B C 1
ATOM 13521 O O . LYS B 1 647 ? 15.961 39.25 14.086 1 93 647 LYS B O 1
ATOM 13526 N N . ASP B 1 648 ? 14.016 38.688 14.953 1 93 648 ASP B N 1
ATOM 13527 C CA . ASP B 1 648 ? 13.242 39.594 14.094 1 93 648 ASP B CA 1
ATOM 13528 C C . ASP B 1 648 ? 13.406 41.031 14.523 1 93 648 ASP B C 1
ATOM 13530 O O . ASP B 1 648 ? 13.109 41.969 13.758 1 93 648 ASP B O 1
ATOM 13534 N N . CYS B 1 649 ? 13.828 41.312 15.703 1 96.31 649 CYS B N 1
ATOM 13535 C CA . CYS B 1 649 ? 13.82 42.625 16.281 1 96.31 649 CYS B CA 1
ATOM 13536 C C . CYS B 1 649 ? 15.219 43.25 16.266 1 96.31 649 CYS B C 1
ATOM 13538 O O . CYS B 1 649 ? 16.125 42.781 16.938 1 96.31 649 CYS B O 1
ATOM 13540 N N . ASP B 1 650 ? 15.398 44.344 15.609 1 95.19 650 ASP B N 1
ATOM 13541 C CA . ASP B 1 650 ? 16.703 45 15.453 1 95.19 650 ASP B CA 1
ATOM 13542 C C . ASP B 1 650 ? 17.188 45.594 16.781 1 95.19 650 ASP B C 1
ATOM 13544 O O . ASP B 1 650 ? 18.391 45.781 16.969 1 95.19 650 ASP B O 1
ATOM 13548 N N . THR B 1 651 ? 16.266 45.844 17.656 1 94.56 651 THR B N 1
ATOM 13549 C CA . THR B 1 651 ? 16.656 46.344 18.984 1 94.56 651 THR B CA 1
ATOM 13550 C C . THR B 1 651 ? 17.422 45.281 19.75 1 94.56 651 THR B C 1
ATOM 13552 O O . THR B 1 651 ? 18.438 45.562 20.375 1 94.56 651 THR B O 1
ATOM 13555 N N . TRP B 1 652 ? 16.984 44.094 19.719 1 95.88 652 TRP B N 1
ATOM 13556 C CA . TRP B 1 652 ? 17.656 43 20.422 1 95.88 652 TRP B CA 1
ATOM 13557 C C . TRP B 1 652 ? 18.891 42.531 19.656 1 95.88 652 TRP B C 1
ATOM 13559 O O . TRP B 1 652 ? 19.906 42.188 20.25 1 95.88 652 TRP B O 1
ATOM 13569 N N . THR B 1 653 ? 18.812 42.5 18.328 1 94.75 653 THR B N 1
ATOM 13570 C CA . THR B 1 653 ? 19.953 42.031 17.531 1 94.75 653 THR B CA 1
ATOM 13571 C C . THR B 1 653 ? 21.062 43.094 17.516 1 94.75 653 THR B C 1
ATOM 13573 O O . THR B 1 653 ? 22.219 42.781 17.188 1 94.75 653 THR B O 1
ATOM 13576 N N . ARG B 1 654 ? 20.75 44.312 17.766 1 94.44 654 ARG B N 1
ATOM 13577 C CA . ARG B 1 654 ? 21.672 45.469 17.688 1 94.44 654 ARG B CA 1
ATOM 13578 C C . ARG B 1 654 ? 22.375 45.5 16.328 1 94.44 654 ARG B C 1
ATOM 13580 O O . ARG B 1 654 ? 23.594 45.688 16.266 1 94.44 654 ARG B O 1
ATOM 13587 N N . ARG B 1 655 ? 21.516 45.25 15.352 1 91.81 655 ARG B N 1
ATOM 13588 C CA . ARG B 1 655 ? 22.047 45.125 13.992 1 91.81 655 ARG B CA 1
ATOM 13589 C C . ARG B 1 655 ? 22.766 46.406 13.578 1 91.81 655 ARG B C 1
ATOM 13591 O O . ARG B 1 655 ? 23.734 46.375 12.812 1 91.81 655 ARG B O 1
ATOM 13598 N N . TRP B 1 656 ? 22.359 47.625 14.07 1 92.94 656 TRP B N 1
ATOM 13599 C CA . TRP B 1 656 ? 22.844 48.875 13.57 1 92.94 656 TRP B CA 1
ATOM 13600 C C . TRP B 1 656 ? 23.844 49.531 14.547 1 92.94 656 TRP B C 1
ATOM 13602 O O . TRP B 1 656 ? 24.141 50.719 14.445 1 92.94 656 TRP B O 1
ATOM 13612 N N . VAL B 1 657 ? 24.25 48.781 15.5 1 89.56 657 VAL B N 1
ATOM 13613 C CA . VAL B 1 657 ? 25.266 49.25 16.453 1 89.56 657 VAL B CA 1
ATOM 13614 C C . VAL B 1 657 ? 26.5 48.344 16.344 1 89.56 657 VAL B C 1
ATOM 13616 O O . VAL B 1 657 ? 26.703 47.469 17.172 1 89.56 657 VAL B O 1
ATOM 13619 N N . PRO B 1 658 ? 27.375 48.656 15.375 1 85.25 658 PRO B N 1
ATOM 13620 C CA . PRO B 1 658 ? 28.531 47.812 15.141 1 85.25 658 PRO B CA 1
ATOM 13621 C C . PRO B 1 658 ? 29.438 47.688 16.375 1 85.25 658 PRO B C 1
ATOM 13623 O O . PRO B 1 658 ? 29.625 48.656 17.109 1 85.25 658 PRO B O 1
ATOM 13626 N N . GLY B 1 659 ? 29.938 46.531 16.641 1 85.12 659 GLY B N 1
ATOM 13627 C CA . GLY B 1 659 ? 30.891 46.25 17.703 1 85.12 659 GLY B CA 1
ATOM 13628 C C . GLY B 1 659 ? 30.234 45.844 19.016 1 85.12 659 GLY B C 1
ATOM 13629 O O . GLY B 1 659 ? 30.906 45.469 19.969 1 85.12 659 GLY B O 1
ATOM 13630 N N . ARG B 1 660 ? 28.891 45.844 19.016 1 89.69 660 ARG B N 1
ATOM 13631 C CA . ARG B 1 660 ? 28.172 45.469 20.234 1 89.69 660 ARG B CA 1
ATOM 13632 C C . ARG B 1 660 ? 27.578 44.062 20.125 1 89.69 660 ARG B C 1
ATOM 13634 O O . ARG B 1 660 ? 27.172 43.656 19.047 1 89.69 660 ARG B O 1
ATOM 13641 N N . VAL B 1 661 ? 27.438 43.406 21.25 1 92 661 VAL B N 1
ATOM 13642 C CA . VAL B 1 661 ? 26.828 42.062 21.297 1 92 661 VAL B CA 1
ATOM 13643 C C . VAL B 1 661 ? 25.312 42.219 21.266 1 92 661 VAL B C 1
ATOM 13645 O O . VAL B 1 661 ? 24.766 43.188 21.734 1 92 661 VAL B O 1
ATOM 13648 N N . PRO B 1 662 ? 24.688 41.219 20.625 1 95.25 662 PRO B N 1
ATOM 13649 C CA . PRO B 1 662 ? 23.219 41.219 20.719 1 95.25 662 PRO B CA 1
ATOM 13650 C C . PRO B 1 662 ? 22.719 41.156 22.156 1 95.25 662 PRO B C 1
ATOM 13652 O O . PRO B 1 662 ? 23.391 40.625 23.031 1 95.25 662 PRO B O 1
ATOM 13655 N N . ARG B 1 663 ? 21.609 41.656 22.391 1 97 663 ARG B N 1
ATOM 13656 C CA . ARG B 1 663 ? 21.031 41.719 23.734 1 97 663 ARG B CA 1
ATOM 13657 C C . ARG B 1 663 ? 20.125 40.531 23.984 1 97 663 ARG B C 1
ATOM 13659 O O . ARG B 1 663 ? 18.984 40.688 24.453 1 97 663 ARG B O 1
ATOM 13666 N N . PHE B 1 664 ? 20.438 39.344 23.547 1 97.75 664 PHE B N 1
ATOM 13667 C CA . PHE B 1 664 ? 19.75 38.094 23.875 1 97.75 664 PHE B CA 1
ATOM 13668 C C . PHE B 1 664 ? 20.734 36.938 23.922 1 97.75 664 PHE B C 1
ATOM 13670 O O . PHE B 1 664 ? 21.812 37 23.328 1 97.75 664 PHE B O 1
ATOM 13677 N N . ALA B 1 665 ? 20.406 35.938 24.688 1 98.06 665 ALA B N 1
ATOM 13678 C CA . ALA B 1 665 ? 21.25 34.75 24.781 1 98.06 665 ALA B CA 1
ATOM 13679 C C . ALA B 1 665 ? 20.391 33.5 25 1 98.06 665 ALA B C 1
ATOM 13681 O O . ALA B 1 665 ? 19.391 33.531 25.719 1 98.06 665 ALA B O 1
ATOM 13682 N N . GLU B 1 666 ? 20.766 32.5 24.328 1 97.38 666 GLU B N 1
ATOM 13683 C CA . GLU B 1 666 ? 20.203 31.188 24.547 1 97.38 666 GLU B CA 1
ATOM 13684 C C . GLU B 1 666 ? 21 30.391 25.578 1 97.38 666 GLU B C 1
ATOM 13686 O O . GLU B 1 666 ? 22.188 30.125 25.391 1 97.38 666 GLU B O 1
ATOM 13691 N N . ILE B 1 667 ? 20.375 30 26.672 1 98.38 667 ILE B N 1
ATOM 13692 C CA . ILE B 1 667 ? 21.031 29.312 27.781 1 98.38 667 ILE B CA 1
ATOM 13693 C C . ILE B 1 667 ? 20.828 27.812 27.656 1 98.38 667 ILE B C 1
ATOM 13695 O O . ILE B 1 667 ? 19.719 27.344 27.391 1 98.38 667 ILE B O 1
ATOM 13699 N N . PRO B 1 668 ? 21.844 26.969 27.859 1 97.62 668 PRO B N 1
ATOM 13700 C CA . PRO B 1 668 ? 21.688 25.516 27.766 1 97.62 668 PRO B CA 1
ATOM 13701 C C . PRO B 1 668 ? 20.656 24.984 28.766 1 97.62 668 PRO B C 1
ATOM 13703 O O . PRO B 1 668 ? 20.562 25.484 29.891 1 97.62 668 PRO B O 1
ATOM 13706 N N . ALA B 1 669 ? 19.953 23.969 28.344 1 97.19 669 ALA B N 1
ATOM 13707 C CA . ALA B 1 669 ? 19.016 23.25 29.203 1 97.19 669 ALA B CA 1
ATOM 13708 C C . ALA B 1 669 ? 19.562 21.859 29.562 1 97.19 669 ALA B C 1
ATOM 13710 O O . ALA B 1 669 ? 20.406 21.328 28.844 1 97.19 669 ALA B O 1
ATOM 13711 N N . ASP B 1 670 ? 19.188 21.266 30.641 1 96.44 670 ASP B N 1
ATOM 13712 C CA . ASP B 1 670 ? 19.594 19.922 31 1 96.44 670 ASP B CA 1
ATOM 13713 C C . ASP B 1 670 ? 18.766 18.875 30.25 1 96.44 670 ASP B C 1
ATOM 13715 O O . ASP B 1 670 ? 18.016 19.219 29.344 1 96.44 670 ASP B O 1
ATOM 13719 N N . ALA B 1 671 ? 18.953 17.578 30.562 1 94.5 671 ALA B N 1
ATOM 13720 C CA . ALA B 1 671 ? 18.312 16.484 29.828 1 94.5 671 ALA B CA 1
ATOM 13721 C C . ALA B 1 671 ? 16.797 16.5 30.062 1 94.5 671 ALA B C 1
ATOM 13723 O O . ALA B 1 671 ? 16.047 15.859 29.312 1 94.5 671 ALA B O 1
ATOM 13724 N N . TYR B 1 672 ? 16.344 17.25 31.016 1 96.12 672 TYR B N 1
ATOM 13725 C CA . TYR B 1 672 ? 14.93 17.281 31.344 1 96.12 672 TYR B CA 1
ATOM 13726 C C . TYR B 1 672 ? 14.273 18.562 30.844 1 96.12 672 TYR B C 1
ATOM 13728 O O . TYR B 1 672 ? 13.102 18.812 31.125 1 96.12 672 TYR B O 1
ATOM 13736 N N . GLY B 1 673 ? 15 19.375 30.109 1 95.94 673 GLY B N 1
ATOM 13737 C CA . GLY B 1 673 ? 14.469 20.578 29.469 1 95.94 673 GLY B CA 1
ATOM 13738 C C . GLY B 1 673 ? 14.469 21.781 30.375 1 95.94 673 GLY B C 1
ATOM 13739 O O . GLY B 1 673 ? 13.82 22.797 30.078 1 95.94 673 GLY B O 1
ATOM 13740 N N . ARG B 1 674 ? 15.258 21.766 31.625 1 95.38 674 ARG B N 1
ATOM 13741 C CA . ARG B 1 674 ? 15.336 22.875 32.562 1 95.38 674 ARG B CA 1
ATOM 13742 C C . ARG B 1 674 ? 16.547 23.75 32.281 1 95.38 674 ARG B C 1
ATOM 13744 O O . ARG B 1 674 ? 17.641 23.234 32.031 1 95.38 674 ARG B O 1
ATOM 13751 N N . MET B 1 675 ? 16.234 25.047 32.281 1 98 675 MET B N 1
ATOM 13752 C CA . MET B 1 675 ? 17.359 25.969 32.125 1 98 675 MET B CA 1
ATOM 13753 C C . MET B 1 675 ? 18.406 25.719 33.188 1 98 675 MET B C 1
ATOM 13755 O O . MET B 1 675 ? 18.078 25.562 34.375 1 98 675 MET B O 1
ATOM 13759 N N . ILE B 1 676 ? 19.719 25.703 32.812 1 98.31 676 ILE B N 1
ATOM 13760 C CA . ILE B 1 676 ? 20.812 25.469 33.75 1 98.31 676 ILE B CA 1
ATOM 13761 C C . ILE B 1 676 ? 21.172 26.766 34.469 1 98.31 676 ILE B C 1
ATOM 13763 O O . ILE B 1 676 ? 21.703 27.703 33.844 1 98.31 676 ILE B O 1
ATOM 13767 N N . PRO B 1 677 ? 20.953 26.906 35.75 1 98 677 PRO B N 1
ATOM 13768 C CA . PRO B 1 677 ? 21.141 28.172 36.469 1 98 677 PRO B CA 1
ATOM 13769 C C . PRO B 1 677 ? 22.578 28.703 36.375 1 98 677 PRO B C 1
ATOM 13771 O O . PRO B 1 677 ? 22.766 29.891 36.125 1 98 677 PRO B O 1
ATOM 13774 N N . ASN B 1 678 ? 23.594 27.797 36.5 1 97.75 678 ASN B N 1
ATOM 13775 C CA . ASN B 1 678 ? 24.984 28.234 36.469 1 97.75 678 ASN B CA 1
ATOM 13776 C C . ASN B 1 678 ? 25.344 28.797 35.094 1 97.75 678 ASN B C 1
ATOM 13778 O O . ASN B 1 678 ? 26.125 29.734 34.969 1 97.75 678 ASN B O 1
ATOM 13782 N N . ALA B 1 679 ? 24.797 28.172 34.094 1 98.44 679 ALA B N 1
ATOM 13783 C CA . ALA B 1 679 ? 25.031 28.688 32.719 1 98.44 679 ALA B CA 1
ATOM 13784 C C . ALA B 1 679 ? 24.422 30.078 32.562 1 98.44 679 ALA B C 1
ATOM 13786 O O . ALA B 1 679 ? 25 30.938 31.891 1 98.44 679 ALA B O 1
ATOM 13787 N N . LEU B 1 680 ? 23.234 30.281 33.125 1 98.38 680 LEU B N 1
ATOM 13788 C CA . LEU B 1 680 ? 22.594 31.578 33.094 1 98.38 680 LEU B CA 1
ATOM 13789 C C . LEU B 1 680 ? 23.438 32.625 33.812 1 98.38 680 LEU B C 1
ATOM 13791 O O . LEU B 1 680 ? 23.656 33.719 33.281 1 98.38 680 LEU B O 1
ATOM 13795 N N . MET B 1 681 ? 23.922 32.312 34.969 1 98 681 MET B N 1
ATOM 13796 C CA . MET B 1 681 ? 24.719 33.219 35.781 1 98 681 MET B CA 1
ATOM 13797 C C . MET B 1 681 ? 25.969 33.656 35.031 1 98 681 MET B C 1
ATOM 13799 O O . MET B 1 681 ? 26.312 34.844 35 1 98 681 MET B O 1
ATOM 13803 N N . GLN B 1 682 ? 26.641 32.688 34.375 1 98.06 682 GLN B N 1
ATOM 13804 C CA . GLN B 1 682 ? 27.875 32.969 33.625 1 98.06 682 GLN B CA 1
ATOM 13805 C C . GLN B 1 682 ? 27.594 33.938 32.469 1 98.06 682 GLN B C 1
ATOM 13807 O O . GLN B 1 682 ? 28.359 34.844 32.219 1 98.06 682 GLN B O 1
ATOM 13812 N N . GLN B 1 683 ? 26.516 33.656 31.781 1 98 683 GLN B N 1
ATOM 13813 C CA . GLN B 1 683 ? 26.172 34.5 30.641 1 98 683 GLN B CA 1
ATOM 13814 C C . GLN B 1 683 ? 25.828 35.906 31.109 1 98 683 GLN B C 1
ATOM 13816 O O . GLN B 1 683 ? 26.234 36.906 30.484 1 98 683 GLN B O 1
ATOM 13821 N N . VAL B 1 684 ? 25.062 36.094 32.188 1 97.94 684 VAL B N 1
ATOM 13822 C CA . VAL B 1 684 ? 24.656 37.375 32.719 1 97.94 684 VAL B CA 1
ATOM 13823 C C . VAL B 1 684 ? 25.891 38.156 33.156 1 97.94 684 VAL B C 1
ATOM 13825 O O . VAL B 1 684 ? 25.984 39.375 32.938 1 97.94 684 VAL B O 1
ATOM 13828 N N . LEU B 1 685 ? 26.906 37.5 33.812 1 97.38 685 LEU B N 1
ATOM 13829 C CA . LEU B 1 685 ? 28.141 38.156 34.25 1 97.38 685 LEU B CA 1
ATOM 13830 C C . LEU B 1 685 ? 28.891 38.719 33.062 1 97.38 685 LEU B C 1
ATOM 13832 O O . LEU B 1 685 ? 29.406 39.844 33.125 1 97.38 685 LEU B O 1
ATOM 13836 N N . SER B 1 686 ? 28.906 37.938 32.031 1 97.25 686 SER B N 1
ATOM 13837 C CA . SER B 1 686 ? 29.578 38.375 30.828 1 97.25 686 SER B CA 1
ATOM 13838 C C . SER B 1 686 ? 28.891 39.594 30.234 1 97.25 686 SER B C 1
ATOM 13840 O O . SER B 1 686 ? 29.547 40.562 29.844 1 97.25 686 SER B O 1
ATOM 13842 N N . ASP B 1 687 ? 27.562 39.594 30.156 1 97 687 ASP B N 1
ATOM 13843 C CA . ASP B 1 687 ? 26.797 40.688 29.562 1 97 687 ASP B CA 1
ATOM 13844 C C . ASP B 1 687 ? 26.859 41.938 30.453 1 97 687 ASP B C 1
ATOM 13846 O O . ASP B 1 687 ? 26.906 43.062 29.938 1 97 687 ASP B O 1
ATOM 13850 N N . LYS B 1 688 ? 26.797 41.781 31.734 1 95.38 688 LYS B N 1
ATOM 13851 C CA . LYS B 1 688 ? 26.922 42.875 32.656 1 95.38 688 LYS B CA 1
ATOM 13852 C C . LYS B 1 688 ? 28.281 43.562 32.531 1 95.38 688 LYS B C 1
ATOM 13854 O O . LYS B 1 688 ? 28.375 44.812 32.562 1 95.38 688 LYS B O 1
ATOM 13859 N N . ALA B 1 689 ? 29.312 42.75 32.344 1 95.75 689 ALA B N 1
ATOM 13860 C CA . ALA B 1 689 ? 30.656 43.312 32.156 1 95.75 689 ALA B CA 1
ATOM 13861 C C . ALA B 1 689 ? 30.734 44.125 30.875 1 95.75 689 ALA B C 1
ATOM 13863 O O . ALA B 1 689 ? 31.406 45.156 30.844 1 95.75 689 ALA B O 1
ATOM 13864 N N . GLU B 1 690 ? 30.109 43.594 29.906 1 94.62 690 GLU B N 1
ATOM 13865 C CA . GLU B 1 690 ? 30.062 44.312 28.641 1 94.62 690 GLU B CA 1
ATOM 13866 C C . GLU B 1 690 ? 29.359 45.656 28.828 1 94.62 690 GLU B C 1
ATOM 13868 O O . GLU B 1 690 ? 29.781 46.656 28.266 1 94.62 690 GLU B O 1
ATOM 13873 N N . CYS B 1 691 ? 28.219 45.719 29.547 1 94.75 691 CYS B N 1
ATOM 13874 C CA . CYS B 1 691 ? 27.484 46.969 29.812 1 94.75 691 CYS B CA 1
ATOM 13875 C C . CYS B 1 691 ? 28.328 47.938 30.609 1 94.75 691 CYS B C 1
ATOM 13877 O O . CYS B 1 691 ? 28.359 49.125 30.297 1 94.75 691 CYS B O 1
ATOM 13879 N N . ASP B 1 692 ? 29.094 47.469 31.547 1 94.19 692 ASP B N 1
ATOM 13880 C CA . ASP B 1 692 ? 29.953 48.312 32.375 1 94.19 692 ASP B CA 1
ATOM 13881 C C . ASP B 1 692 ? 31.062 48.938 31.547 1 94.19 692 ASP B C 1
ATOM 13883 O O . ASP B 1 692 ? 31.391 50.125 31.719 1 94.19 692 ASP B O 1
ATOM 13887 N N . ALA B 1 693 ? 31.547 48.125 30.719 1 94.75 693 ALA B N 1
ATOM 13888 C CA . ALA B 1 693 ? 32.656 48.625 29.875 1 94.75 693 ALA B CA 1
ATOM 13889 C C . ALA B 1 693 ? 32.188 49.75 28.969 1 94.75 693 ALA B C 1
ATOM 13891 O O . ALA B 1 693 ? 32.969 50.625 28.594 1 94.75 693 ALA B O 1
ATOM 13892 N N . HIS B 1 694 ? 30.953 49.812 28.75 1 93.44 694 HIS B N 1
ATOM 13893 C CA . HIS B 1 694 ? 30.422 50.844 27.844 1 93.44 694 HIS B CA 1
ATOM 13894 C C . HIS B 1 694 ? 29.547 51.844 28.578 1 93.44 694 HIS B C 1
ATOM 13896 O O . HIS B 1 694 ? 28.828 52.625 27.953 1 93.44 694 HIS B O 1
ATOM 13902 N N . GLN B 1 695 ? 29.5 51.75 29.906 1 93.25 695 GLN B N 1
ATOM 13903 C CA . GLN B 1 695 ? 28.75 52.656 30.781 1 93.25 695 GLN B CA 1
ATOM 13904 C C . GLN B 1 695 ? 27.266 52.625 30.453 1 93.25 695 GLN B C 1
ATOM 13906 O O . GLN B 1 695 ? 26.625 53.688 30.328 1 93.25 695 GLN B O 1
ATOM 13911 N N . GLU B 1 696 ? 26.781 51.438 30.125 1 91.75 696 GLU B N 1
ATOM 13912 C CA . GLU B 1 696 ? 25.359 51.219 29.891 1 91.75 696 GLU B CA 1
ATOM 13913 C C . GLU B 1 696 ? 24.703 50.531 31.078 1 91.75 696 GLU B C 1
ATOM 13915 O O . GLU B 1 696 ? 25.344 49.75 31.797 1 91.75 696 GLU B O 1
ATOM 13920 N N . HIS B 1 697 ? 23.516 50.844 31.281 1 92.75 697 HIS B N 1
ATOM 13921 C CA . HIS B 1 697 ? 22.75 50.219 32.344 1 92.75 697 HIS B CA 1
ATOM 13922 C C . HIS B 1 697 ? 22.266 48.844 31.953 1 92.75 697 HIS B C 1
ATOM 13924 O O . HIS B 1 697 ? 21.75 48.656 30.844 1 92.75 697 HIS B O 1
ATOM 13930 N N . TYR B 1 698 ? 22.516 47.906 32.875 1 94.88 698 TYR B N 1
ATOM 13931 C CA . TYR B 1 698 ? 22.141 46.531 32.594 1 94.88 698 TYR B CA 1
ATOM 13932 C C . TYR B 1 698 ? 20.734 46.219 33.125 1 94.88 698 TYR B C 1
ATOM 13934 O O . TYR B 1 698 ? 20.406 46.562 34.25 1 94.88 698 TYR B O 1
ATOM 13942 N N . GLN B 1 699 ? 19.859 45.688 32.312 1 95 699 GLN B N 1
ATOM 13943 C CA . GLN B 1 699 ? 18.531 45.188 32.656 1 95 699 GLN B CA 1
ATOM 13944 C C . GLN B 1 699 ? 18.281 43.844 32.031 1 95 699 GLN B C 1
ATOM 13946 O O . GLN B 1 699 ? 18.906 43.469 31.016 1 95 699 GLN B O 1
ATOM 13951 N N . MET B 1 700 ? 17.25 43.156 32.688 1 96.12 700 MET B N 1
ATOM 13952 C CA . MET B 1 700 ? 17.094 41.75 32.25 1 96.12 700 MET B CA 1
ATOM 13953 C C . MET B 1 700 ? 15.633 41.406 32.094 1 96.12 700 MET B C 1
ATOM 13955 O O . MET B 1 700 ? 14.797 41.719 32.938 1 96.12 700 MET B O 1
ATOM 13959 N N . ILE B 1 701 ? 15.312 40.781 30.922 1 97.69 701 ILE B N 1
ATOM 13960 C CA . ILE B 1 701 ? 14.078 40 30.719 1 97.69 701 ILE B CA 1
ATOM 13961 C C . ILE B 1 701 ? 14.375 38.531 30.75 1 97.69 701 ILE B C 1
ATOM 13963 O O . ILE B 1 701 ? 15.203 38.031 29.969 1 97.69 701 ILE B O 1
ATOM 13967 N N . LEU B 1 702 ? 13.805 37.812 31.688 1 98.19 702 LEU B N 1
ATOM 13968 C CA . LEU B 1 702 ? 13.953 36.375 31.781 1 98.19 702 LEU B CA 1
ATOM 13969 C C . LEU B 1 702 ? 12.742 35.656 31.188 1 98.19 702 LEU B C 1
ATOM 13971 O O . LEU B 1 702 ? 11.609 35.844 31.641 1 98.19 702 LEU B O 1
ATOM 13975 N N . PHE B 1 703 ? 12.945 34.938 30.078 1 98.25 703 PHE B N 1
ATOM 13976 C CA . PHE B 1 703 ? 11.922 34.094 29.484 1 98.25 703 PHE B CA 1
ATOM 13977 C C . PHE B 1 703 ? 12.016 32.656 30.031 1 98.25 703 PHE B C 1
ATOM 13979 O O . PHE B 1 703 ? 13 31.969 29.781 1 98.25 703 PHE B O 1
ATOM 13986 N N . ALA B 1 704 ? 11.031 32.219 30.75 1 97.81 704 ALA B N 1
ATOM 13987 C CA . ALA B 1 704 ? 11.023 30.875 31.375 1 97.81 704 ALA B CA 1
ATOM 13988 C C . ALA B 1 704 ? 9.906 30.016 30.797 1 97.81 704 ALA B C 1
ATOM 13990 O O . ALA B 1 704 ? 8.977 30.516 30.172 1 97.81 704 ALA B O 1
ATOM 13991 N N . ASN B 1 705 ? 10.07 28.688 31.016 1 96.88 705 ASN B N 1
ATOM 13992 C CA . ASN B 1 705 ? 9.109 27.734 30.469 1 96.88 705 ASN B CA 1
ATOM 13993 C C . ASN B 1 705 ? 8.383 26.969 31.578 1 96.88 705 ASN B C 1
ATOM 13995 O O . ASN B 1 705 ? 9.008 26.531 32.531 1 96.88 705 ASN B O 1
ATOM 13999 N N . ARG B 1 706 ? 7.141 26.953 31.547 1 95.19 706 ARG B N 1
ATOM 14000 C CA . ARG B 1 706 ? 6.305 26.016 32.281 1 95.19 706 ARG B CA 1
ATOM 14001 C C . ARG B 1 706 ? 5.762 24.922 31.375 1 95.19 706 ARG B C 1
ATOM 14003 O O . ARG B 1 706 ? 4.566 24.891 31.078 1 95.19 706 ARG B O 1
ATOM 14010 N N . GLY B 1 707 ? 6.621 23.938 31.094 1 91.75 707 GLY B N 1
ATOM 14011 C CA . GLY B 1 707 ? 6.332 22.891 30.125 1 91.75 707 GLY B CA 1
ATOM 14012 C C . GLY B 1 707 ? 6.914 23.172 28.75 1 91.75 707 GLY B C 1
ATOM 14013 O O . GLY B 1 707 ? 6.238 23.734 27.891 1 91.75 707 GLY B O 1
ATOM 14014 N N . THR B 1 708 ? 8.102 22.719 28.516 1 86.31 708 THR B N 1
ATOM 14015 C CA . THR B 1 708 ? 8.703 22.859 27.188 1 86.31 708 THR B CA 1
ATOM 14016 C C . THR B 1 708 ? 8.008 21.953 26.188 1 86.31 708 THR B C 1
ATOM 14018 O O . THR B 1 708 ? 7.367 20.969 26.562 1 86.31 708 THR B O 1
ATOM 14021 N N . THR B 1 709 ? 8.148 22.25 24.969 1 84.69 709 THR B N 1
ATOM 14022 C CA . THR B 1 709 ? 7.395 21.625 23.891 1 84.69 709 THR B CA 1
ATOM 14023 C C . THR B 1 709 ? 7.801 20.156 23.734 1 84.69 709 THR B C 1
ATOM 14025 O O . THR B 1 709 ? 6.949 19.281 23.562 1 84.69 709 THR B O 1
ATOM 14028 N N . PHE B 1 710 ? 9.062 19.859 23.812 1 91.38 710 PHE B N 1
ATOM 14029 C CA . PHE B 1 710 ? 9.531 18.547 23.375 1 91.38 710 PHE B CA 1
ATOM 14030 C C . PHE B 1 710 ? 9.617 17.594 24.562 1 91.38 710 PHE B C 1
ATOM 14032 O O . PHE B 1 710 ? 9.109 16.469 24.5 1 91.38 710 PHE B O 1
ATOM 14039 N N . VAL B 1 711 ? 10.227 18.062 25.719 1 94.44 711 VAL B N 1
ATOM 14040 C CA . VAL B 1 711 ? 10.5 17.125 26.812 1 94.44 711 VAL B CA 1
ATOM 14041 C C . VAL B 1 711 ? 9.531 17.391 27.969 1 94.44 711 VAL B C 1
ATOM 14043 O O . VAL B 1 711 ? 9.375 16.562 28.859 1 94.44 711 VAL B O 1
ATOM 14046 N N . GLY B 1 712 ? 8.867 18.516 27.953 1 94.88 712 GLY B N 1
ATOM 14047 C CA . GLY B 1 712 ? 7.934 18.844 29.016 1 94.88 712 GLY B CA 1
ATOM 14048 C C . GLY B 1 712 ? 8.617 19.375 30.266 1 94.88 712 GLY B C 1
ATOM 14049 O O . GLY B 1 712 ? 8.086 19.234 31.375 1 94.88 712 GLY B O 1
ATOM 14050 N N . GLY B 1 713 ? 9.711 20.031 30.078 1 95.12 713 GLY B N 1
ATOM 14051 C CA . GLY B 1 713 ? 10.492 20.531 31.203 1 95.12 713 GLY B CA 1
ATOM 14052 C C . GLY B 1 713 ? 9.953 21.844 31.766 1 95.12 713 GLY B C 1
ATOM 14053 O O . GLY B 1 713 ? 9.367 22.641 31.016 1 95.12 713 GLY B O 1
ATOM 14054 N N . GLN B 1 714 ? 10.094 22.078 33 1 94.81 714 GLN B N 1
ATOM 14055 C CA . GLN B 1 714 ? 9.711 23.312 33.688 1 94.81 714 GLN B CA 1
ATOM 14056 C C . GLN B 1 714 ? 10.922 23.984 34.344 1 94.81 714 GLN B C 1
ATOM 14058 O O . GLN B 1 714 ? 11.609 23.375 35.156 1 94.81 714 GLN B O 1
ATOM 14063 N N . ASP B 1 715 ? 11.164 25.203 33.906 1 96.81 715 ASP B N 1
ATOM 14064 C CA . ASP B 1 715 ? 12.273 25.938 34.531 1 96.81 715 ASP B CA 1
ATOM 14065 C C . ASP B 1 715 ? 11.992 26.234 36 1 96.81 715 ASP B C 1
ATOM 14067 O O . ASP B 1 715 ? 10.867 26.562 36.375 1 96.81 715 ASP B O 1
ATOM 14071 N N . ASP B 1 716 ? 13.008 26.062 36.844 1 94.88 716 ASP B N 1
ATOM 14072 C CA . ASP B 1 716 ? 12.898 26.422 38.281 1 94.88 716 ASP B CA 1
ATOM 14073 C C . ASP B 1 716 ? 13.164 27.906 38.469 1 94.88 716 ASP B C 1
ATOM 14075 O O . ASP B 1 716 ? 14.273 28.297 38.844 1 94.88 716 ASP B O 1
ATOM 14079 N N . ILE B 1 717 ? 12.102 28.688 38.344 1 95.31 717 ILE B N 1
ATOM 14080 C CA . ILE B 1 717 ? 12.211 30.141 38.375 1 95.31 717 ILE B CA 1
ATOM 14081 C C . ILE B 1 717 ? 12.773 30.609 39.719 1 95.31 717 ILE B C 1
ATOM 14083 O O . ILE B 1 717 ? 13.539 31.578 39.75 1 95.31 717 ILE B O 1
ATOM 14087 N N . VAL B 1 718 ? 12.414 29.922 40.812 1 93.31 718 VAL B N 1
ATOM 14088 C CA . VAL B 1 718 ? 12.922 30.266 42.125 1 93.31 718 VAL B CA 1
ATOM 14089 C C . VAL B 1 718 ? 14.43 30.062 42.188 1 93.31 718 VAL B C 1
ATOM 14091 O O . VAL B 1 718 ? 15.172 30.953 42.594 1 93.31 718 VAL B O 1
ATOM 14094 N N . GLU B 1 719 ? 14.867 28.953 41.719 1 94.56 719 GLU B N 1
ATOM 14095 C CA . GLU B 1 719 ? 16.297 28.672 41.688 1 94.56 719 GLU B CA 1
ATOM 14096 C C . GLU B 1 719 ? 17.047 29.641 40.781 1 94.56 719 GLU B C 1
ATOM 14098 O O . GLU B 1 719 ? 18.141 30.094 41.094 1 94.56 719 GLU B O 1
ATOM 14103 N N . LEU B 1 720 ? 16.469 29.953 39.656 1 96.5 720 LEU B N 1
ATOM 14104 C CA . LEU B 1 720 ? 17.094 30.875 38.719 1 96.5 720 LEU B CA 1
ATOM 14105 C C . LEU B 1 720 ? 17.266 32.25 39.344 1 96.5 720 LEU B C 1
ATOM 14107 O O . LEU B 1 720 ? 18.328 32.875 39.25 1 96.5 720 LEU B O 1
ATOM 14111 N N . THR B 1 721 ? 16.219 32.75 40 1 94.12 721 THR B N 1
ATOM 14112 C CA . THR B 1 721 ? 16.25 34.094 40.594 1 94.12 721 THR B CA 1
ATOM 14113 C C . THR B 1 721 ? 17.219 34.125 41.781 1 94.12 721 THR B C 1
ATOM 14115 O O . THR B 1 721 ? 17.891 35.156 42 1 94.12 721 THR B O 1
ATOM 14118 N N . GLN B 1 722 ? 17.281 33.031 42.531 1 92.62 722 GLN B N 1
ATOM 14119 C CA . GLN B 1 722 ? 18.234 32.969 43.656 1 92.62 722 GLN B CA 1
ATOM 14120 C C . GLN B 1 722 ? 19.672 32.969 43.156 1 92.62 722 GLN B C 1
ATOM 14122 O O . GLN B 1 722 ? 20.531 33.625 43.75 1 92.62 722 GLN B O 1
ATOM 14127 N N . THR B 1 723 ? 19.891 32.219 42.094 1 96 723 THR B N 1
ATOM 14128 C CA . THR B 1 723 ? 21.219 32.156 41.5 1 96 723 THR B CA 1
ATOM 14129 C C . THR B 1 723 ? 21.641 33.562 41 1 96 723 THR B C 1
ATOM 14131 O O . THR B 1 723 ? 22.781 33.969 41.156 1 96 723 THR B O 1
ATOM 14134 N N . LEU B 1 724 ? 20.766 34.312 40.406 1 96 724 LEU B N 1
ATOM 14135 C CA . LEU B 1 724 ? 21.031 35.656 39.906 1 96 724 LEU B CA 1
ATOM 14136 C C . LEU B 1 724 ? 21.266 36.625 41.062 1 96 724 LEU B C 1
ATOM 14138 O O . LEU B 1 724 ? 22.094 37.531 40.969 1 96 724 LEU B O 1
ATOM 14142 N N . ALA B 1 725 ? 20.531 36.438 42.188 1 92.88 725 ALA B N 1
ATOM 14143 C CA . ALA B 1 725 ? 20.672 37.281 43.375 1 92.88 725 ALA B CA 1
ATOM 14144 C C . ALA B 1 725 ? 22.094 37.219 43.938 1 92.88 725 ALA B C 1
ATOM 14146 O O . ALA B 1 725 ? 22.594 38.188 44.5 1 92.88 725 ALA B O 1
ATOM 14147 N N . GLN B 1 726 ? 22.766 36.125 43.719 1 95.25 726 GLN B N 1
ATOM 14148 C CA . GLN B 1 726 ? 24.125 35.938 44.219 1 95.25 726 GLN B CA 1
ATOM 14149 C C . GLN B 1 726 ? 25.094 36.906 43.531 1 95.25 726 GLN B C 1
ATOM 14151 O O . GLN B 1 726 ? 26.141 37.25 44.094 1 95.25 726 GLN B O 1
ATOM 14156 N N . ILE B 1 727 ? 24.766 37.344 42.375 1 95.88 727 ILE B N 1
ATOM 14157 C CA . ILE B 1 727 ? 25.609 38.312 41.688 1 95.88 727 ILE B CA 1
ATOM 14158 C C . ILE B 1 727 ? 24.922 39.656 41.625 1 95.88 727 ILE B C 1
ATOM 14160 O O . ILE B 1 727 ? 25.203 40.469 40.719 1 95.88 727 ILE B O 1
ATOM 14164 N N . GLU B 1 728 ? 23.922 39.906 42.438 1 92.75 728 GLU B N 1
ATOM 14165 C CA . GLU B 1 728 ? 23.219 41.188 42.656 1 92.75 728 GLU B CA 1
ATOM 14166 C C . GLU B 1 728 ? 22.438 41.594 41.406 1 92.75 728 GLU B C 1
ATOM 14168 O O . GLU B 1 728 ? 22.453 42.781 41.031 1 92.75 728 GLU B O 1
ATOM 14173 N N . VAL B 1 729 ? 21.875 40.594 40.812 1 94.31 729 VAL B N 1
ATOM 14174 C CA . VAL B 1 729 ? 21.031 40.875 39.656 1 94.31 729 VAL B CA 1
ATOM 14175 C C . VAL B 1 729 ? 19.609 40.438 39.938 1 94.31 729 VAL B C 1
ATOM 14177 O O . VAL B 1 729 ? 19.391 39.312 40.438 1 94.31 729 VAL B O 1
ATOM 14180 N N . VAL B 1 730 ? 18.672 41.281 39.75 1 92.44 730 VAL B N 1
ATOM 14181 C CA . VAL B 1 730 ? 17.25 40.969 39.812 1 92.44 730 VAL B CA 1
ATOM 14182 C C . VAL B 1 730 ? 16.594 41.156 38.469 1 92.44 730 VAL B C 1
ATOM 14184 O O . VAL B 1 730 ? 16.703 42.219 37.875 1 92.44 730 VAL B O 1
ATOM 14187 N N . PRO B 1 731 ? 15.906 40.094 37.969 1 95.12 731 PRO B N 1
ATOM 14188 C CA . PRO B 1 731 ? 15.234 40.281 36.688 1 95.12 731 PRO B CA 1
ATOM 14189 C C . PRO B 1 731 ? 14.234 41.438 36.688 1 95.12 731 PRO B C 1
ATOM 14191 O O . PRO B 1 731 ? 13.453 41.562 37.656 1 95.12 731 PRO B O 1
ATOM 14194 N N . SER B 1 732 ? 14.266 42.219 35.688 1 93.81 732 SER B N 1
ATOM 14195 C CA . SER B 1 732 ? 13.336 43.312 35.531 1 93.81 732 SER B CA 1
ATOM 14196 C C . SER B 1 732 ? 11.945 42.844 35.125 1 93.81 732 SER B C 1
ATOM 14198 O O . SER B 1 732 ? 10.945 43.531 35.375 1 93.81 732 SER B O 1
ATOM 14200 N N . TYR B 1 733 ? 11.906 41.781 34.438 1 95.62 733 TYR B N 1
ATOM 14201 C CA . TYR B 1 733 ? 10.688 41.25 33.844 1 95.62 733 TYR B CA 1
ATOM 14202 C C . TYR B 1 733 ? 10.82 39.75 33.594 1 95.62 733 TYR B C 1
ATOM 14204 O O . TYR B 1 733 ? 11.773 39.312 32.938 1 95.62 733 TYR B O 1
ATOM 14212 N N . ILE B 1 734 ? 9.906 38.969 34.156 1 97.38 734 ILE B N 1
ATOM 14213 C CA . ILE B 1 734 ? 9.883 37.531 33.875 1 97.38 734 ILE B CA 1
ATOM 14214 C C . ILE B 1 734 ? 8.617 37.156 33.125 1 97.38 734 ILE B C 1
ATOM 14216 O O . ILE B 1 734 ? 7.504 37.438 33.594 1 97.38 734 ILE B O 1
ATOM 14220 N N . HIS B 1 735 ? 8.758 36.656 31.906 1 97.5 735 HIS B N 1
ATOM 14221 C CA . HIS B 1 735 ? 7.645 36.094 31.125 1 97.5 735 HIS B CA 1
ATOM 14222 C C . HIS B 1 735 ? 7.688 34.594 31.078 1 97.5 735 HIS B C 1
ATOM 14224 O O . HIS B 1 735 ? 8.742 34 30.828 1 97.5 735 HIS B O 1
ATOM 14230 N N . VAL B 1 736 ? 6.582 33.938 31.297 1 97.38 736 VAL B N 1
ATOM 14231 C CA . VAL B 1 736 ? 6.531 32.469 31.344 1 97.38 736 VAL B CA 1
ATOM 14232 C C . VAL B 1 736 ? 5.672 31.969 30.188 1 97.38 736 VAL B C 1
ATOM 14234 O O . VAL B 1 736 ? 4.516 32.375 30.031 1 97.38 736 VAL B O 1
ATOM 14237 N N . ASP B 1 737 ? 6.234 31.141 29.359 1 97.31 737 ASP B N 1
ATOM 14238 C CA . ASP B 1 737 ? 5.469 30.375 28.375 1 97.31 737 ASP B CA 1
ATOM 14239 C C . ASP B 1 737 ? 4.785 29.172 29.016 1 97.31 737 ASP B C 1
ATOM 14241 O O . ASP B 1 737 ? 5.434 28.172 29.312 1 97.31 737 ASP B O 1
ATOM 14245 N N . GLY B 1 738 ? 3.543 29.266 29.281 1 96.25 738 GLY B N 1
ATOM 14246 C CA . GLY B 1 738 ? 2.734 28.172 29.828 1 96.25 738 GLY B CA 1
ATOM 14247 C C . GLY B 1 738 ? 1.689 27.672 28.844 1 96.25 738 GLY B C 1
ATOM 14248 O O . GLY B 1 738 ? 0.576 27.328 29.25 1 96.25 738 GLY B O 1
ATOM 14249 N N . ALA B 1 739 ? 2.014 27.641 27.547 1 94.88 739 ALA B N 1
ATOM 14250 C CA . ALA B 1 739 ? 1.061 27.344 26.469 1 94.88 739 ALA B CA 1
ATOM 14251 C C . ALA B 1 739 ? 0.35 26.016 26.719 1 94.88 739 ALA B C 1
ATOM 14253 O O . ALA B 1 739 ? -0.858 25.891 26.5 1 94.88 739 ALA B O 1
ATOM 14254 N N . LEU B 1 740 ? 1.072 24.984 27.219 1 94.56 740 LEU B N 1
ATOM 14255 C CA . LEU B 1 740 ? 0.462 23.672 27.438 1 94.56 740 LEU B CA 1
ATOM 14256 C C . LEU B 1 740 ? 0.048 23.5 28.891 1 94.56 740 LEU B C 1
ATOM 14258 O O . LEU B 1 740 ? -1.144 23.438 29.203 1 94.56 740 LEU B O 1
ATOM 14262 N N . ASP B 1 741 ? 0.923 23.656 29.875 1 93.88 741 ASP B N 1
ATOM 14263 C CA . ASP B 1 741 ? 0.714 23.219 31.266 1 93.88 741 ASP B CA 1
ATOM 14264 C C . ASP B 1 741 ? -0.25 24.172 31.984 1 93.88 741 ASP B C 1
ATOM 14266 O O . ASP B 1 741 ? -1.004 23.734 32.844 1 93.88 741 ASP B O 1
ATOM 14270 N N . LEU B 1 742 ? -0.205 25.453 31.625 1 94.25 742 LEU B N 1
ATOM 14271 C CA . LEU B 1 742 ? -1.118 26.375 32.281 1 94.25 742 LEU B CA 1
ATOM 14272 C C . LEU B 1 742 ? -2.543 26.188 31.781 1 94.25 742 LEU B C 1
ATOM 14274 O O . LEU B 1 742 ? -3.492 26.703 32.375 1 94.25 742 LEU B O 1
ATOM 14278 N N . GLY B 1 743 ? -2.686 25.469 30.688 1 93 743 GLY B N 1
ATOM 14279 C CA . GLY B 1 743 ? -4.016 25.141 30.188 1 93 743 GLY B CA 1
ATOM 14280 C C . GLY B 1 743 ? -4.754 24.156 31.078 1 93 743 GLY B C 1
ATOM 14281 O O . GLY B 1 743 ? -5.988 24.125 31.094 1 93 743 GLY B O 1
ATOM 14282 N N . PHE B 1 744 ? -4.062 23.328 31.844 1 91.81 744 PHE B N 1
ATOM 14283 C CA . PHE B 1 744 ? -4.684 22.375 32.781 1 91.81 744 PHE B CA 1
ATOM 14284 C C . PHE B 1 744 ? -5.086 23.078 34.062 1 91.81 744 PHE B C 1
ATOM 14286 O O . PHE B 1 744 ? -6.277 23.234 34.344 1 91.81 744 PHE B O 1
ATOM 14293 N N . ILE B 1 745 ? -3.998 23.422 34.844 1 80.81 745 ILE B N 1
ATOM 14294 C CA . ILE B 1 745 ? -4.203 24.078 36.125 1 80.81 745 ILE B CA 1
ATOM 14295 C C . ILE B 1 745 ? -3.266 25.281 36.25 1 80.81 745 ILE B C 1
ATOM 14297 O O . ILE B 1 745 ? -2.053 25.141 36.062 1 80.81 745 ILE B O 1
ATOM 14301 N N . ALA B 1 746 ? -3.92 26.297 36.469 1 75.12 746 ALA B N 1
ATOM 14302 C CA . ALA B 1 746 ? -3.115 27.5 36.688 1 75.12 746 ALA B CA 1
ATOM 14303 C C . ALA B 1 746 ? -2.586 27.562 38.125 1 75.12 746 ALA B C 1
ATOM 14305 O O . ALA B 1 746 ? -3.072 28.344 38.938 1 75.12 746 ALA B O 1
ATOM 14306 N N . ASP B 1 747 ? -1.7 26.609 38.438 1 77.44 747 ASP B N 1
ATOM 14307 C CA . ASP B 1 747 ? -1.116 26.578 39.781 1 77.44 747 ASP B CA 1
ATOM 14308 C C . ASP B 1 747 ? 0.409 26.609 39.688 1 77.44 747 ASP B C 1
ATOM 14310 O O . ASP B 1 747 ? 0.991 26.531 38.625 1 77.44 747 ASP B O 1
ATOM 14314 N N . GLY B 1 748 ? 1 26.969 40.594 1 80.75 748 GLY B N 1
ATOM 14315 C CA . GLY B 1 748 ? 2.445 26.875 40.719 1 80.75 748 GLY B CA 1
ATOM 14316 C C . GLY B 1 748 ? 3.152 28.188 40.438 1 80.75 748 GLY B C 1
ATOM 14317 O O . GLY B 1 748 ? 4.375 28.281 40.562 1 80.75 748 GLY B O 1
ATOM 14318 N N . LEU B 1 749 ? 2.375 29.156 39.938 1 90.31 749 LEU B N 1
ATOM 14319 C CA . LEU B 1 749 ? 2.943 30.5 39.781 1 90.31 749 LEU B CA 1
ATOM 14320 C C . LEU B 1 749 ? 1.884 31.562 40 1 90.31 749 LEU B C 1
ATOM 14322 O O . LEU B 1 749 ? 0.686 31.281 40 1 90.31 749 LEU B O 1
ATOM 14326 N N . ARG B 1 750 ? 2.35 32.812 40.25 1 92.88 750 ARG B N 1
ATOM 14327 C CA . ARG B 1 750 ? 1.468 33.938 40.438 1 92.88 750 ARG B CA 1
ATOM 14328 C C . ARG B 1 750 ? 1.959 35.156 39.656 1 92.88 750 ARG B C 1
ATOM 14330 O O . ARG B 1 750 ? 3.154 35.281 39.406 1 92.88 750 ARG B O 1
ATOM 14337 N N . LEU B 1 751 ? 0.979 36 39.312 1 95.06 751 LEU B N 1
ATOM 14338 C CA . LEU B 1 751 ? 1.312 37.25 38.656 1 95.06 751 LEU B CA 1
ATOM 14339 C C . LEU B 1 751 ? 1.53 38.344 39.688 1 95.06 751 LEU B C 1
ATOM 14341 O O . LEU B 1 751 ? 0.835 38.406 40.719 1 95.06 751 LEU B O 1
ATOM 14345 N N . GLY B 1 752 ? 2.512 39.188 39.469 1 92.94 752 GLY B N 1
ATOM 14346 C CA . GLY B 1 752 ? 2.818 40.312 40.344 1 92.94 752 GLY B CA 1
ATOM 14347 C C . GLY B 1 752 ? 3.949 41.188 39.812 1 92.94 752 GLY B C 1
ATOM 14348 O O . GLY B 1 752 ? 4.566 40.875 38.781 1 92.94 752 GLY B O 1
ATOM 14349 N N . PRO B 1 753 ? 4.18 42.281 40.438 1 90.69 753 PRO B N 1
ATOM 14350 C CA . PRO B 1 753 ? 5.266 43.156 40 1 90.69 753 PRO B CA 1
ATOM 14351 C C . PRO B 1 753 ? 6.645 42.562 40.219 1 90.69 753 PRO B C 1
ATOM 14353 O O . PRO B 1 753 ? 6.785 41.562 40.969 1 90.69 753 PRO B O 1
ATOM 14356 N N . PRO B 1 754 ? 7.594 43.125 39.5 1 87.06 754 PRO B N 1
ATOM 14357 C CA . PRO B 1 754 ? 8.953 42.625 39.688 1 87.06 754 PRO B CA 1
ATOM 14358 C C . PRO B 1 754 ? 9.445 42.688 41.125 1 87.06 754 PRO B C 1
ATOM 14360 O O . PRO B 1 754 ? 9.172 43.688 41.812 1 87.06 754 PRO B O 1
ATOM 14363 N N . GLY B 1 755 ? 10.18 41.812 41.562 1 76.44 755 GLY B N 1
ATOM 14364 C CA . GLY B 1 755 ? 10.805 41.844 42.875 1 76.44 755 GLY B CA 1
ATOM 14365 C C . GLY B 1 755 ? 9.883 41.406 44 1 76.44 755 GLY B C 1
ATOM 14366 O O . GLY B 1 755 ? 10.312 41.25 45.125 1 76.44 755 GLY B O 1
ATOM 14367 N N . ALA B 1 756 ? 8.586 41.281 43.656 1 66.94 756 ALA B N 1
ATOM 14368 C CA . ALA B 1 756 ? 7.609 40.875 44.656 1 66.94 756 ALA B CA 1
ATOM 14369 C C . ALA B 1 756 ? 7.863 39.469 45.156 1 66.94 756 ALA B C 1
ATOM 14371 O O . ALA B 1 756 ? 7.117 38.938 46 1 66.94 756 ALA B O 1
ATOM 14372 N N . LEU B 1 757 ? 8.93 38.844 44.719 1 61.41 757 LEU B N 1
ATOM 14373 C CA . LEU B 1 757 ? 9.188 37.5 45.25 1 61.41 757 LEU B CA 1
ATOM 14374 C C . LEU B 1 757 ? 9.461 37.562 46.75 1 61.41 757 LEU B C 1
ATOM 14376 O O . LEU B 1 757 ? 10.391 38.25 47.188 1 61.41 757 LEU B O 1
ATOM 14380 N N . GLY B 1 758 ? 8.391 37.5 47.562 1 49.09 758 GLY B N 1
ATOM 14381 C CA . GLY B 1 758 ? 8.75 37.438 48.969 1 49.09 758 GLY B CA 1
ATOM 14382 C C . GLY B 1 758 ? 9.703 36.312 49.281 1 49.09 758 GLY B C 1
ATOM 14383 O O . GLY B 1 758 ? 9.75 35.312 48.594 1 49.09 758 GLY B O 1
ATOM 14384 N N . ALA B 1 759 ? 10.875 36.562 49.938 1 45.34 759 ALA B N 1
ATOM 14385 C CA . ALA B 1 759 ? 11.922 35.656 50.438 1 45.34 759 ALA B CA 1
ATOM 14386 C C . ALA B 1 759 ? 11.367 34.25 50.688 1 45.34 759 ALA B C 1
ATOM 14388 O O . ALA B 1 759 ? 12.086 33.281 50.531 1 45.34 759 ALA B O 1
ATOM 14389 N N . SER B 1 760 ? 10.281 34.156 51.25 1 48.38 760 SER B N 1
ATOM 14390 C CA . SER B 1 760 ? 9.844 32.906 51.844 1 48.38 760 SER B CA 1
ATOM 14391 C C . SER B 1 760 ? 8.891 32.156 50.938 1 48.38 760 SER B C 1
ATOM 14393 O O . SER B 1 760 ? 8.445 31.047 51.25 1 48.38 760 SER B O 1
ATOM 14395 N N . SER B 1 761 ? 8.539 32.688 49.688 1 62.38 761 SER B N 1
ATOM 14396 C CA . SER B 1 761 ? 7.414 32.062 49 1 62.38 761 SER B CA 1
ATOM 14397 C C . SER B 1 761 ? 7.895 31.078 47.938 1 62.38 761 SER B C 1
ATOM 14399 O O . SER B 1 761 ? 8.859 31.344 47.219 1 62.38 761 SER B O 1
ATOM 14401 N N . LYS B 1 762 ? 7.512 29.781 48.156 1 78.06 762 LYS B N 1
ATOM 14402 C CA . LYS B 1 762 ? 7.777 28.641 47.281 1 78.06 762 LYS B CA 1
ATOM 14403 C C . LYS B 1 762 ? 7.105 28.812 45.938 1 78.06 762 LYS B C 1
ATOM 14405 O O . LYS B 1 762 ? 7.41 28.078 44.969 1 78.06 762 LYS B O 1
ATOM 14410 N N . THR B 1 763 ? 6.379 29.922 45.781 1 87.81 763 THR B N 1
ATOM 14411 C CA . THR B 1 763 ? 5.68 30.125 44.5 1 87.81 763 THR B CA 1
ATOM 14412 C C . THR B 1 763 ? 6.262 31.312 43.75 1 87.81 763 THR B C 1
ATOM 14414 O O . THR B 1 763 ? 6.254 32.438 44.25 1 87.81 763 THR B O 1
ATOM 14417 N N . PRO B 1 764 ? 6.793 31.094 42.594 1 91.38 764 PRO B N 1
ATOM 14418 C CA . PRO B 1 764 ? 7.391 32.219 41.844 1 91.38 764 PRO B CA 1
ATOM 14419 C C . PRO B 1 764 ? 6.367 33.25 41.438 1 91.38 764 PRO B C 1
ATOM 14421 O O . PRO B 1 764 ? 5.219 32.938 41.125 1 91.38 764 PRO B O 1
ATOM 14424 N N . VAL B 1 765 ? 6.742 34.531 41.438 1 93.31 765 VAL B N 1
ATOM 14425 C CA . VAL B 1 765 ? 5.941 35.656 40.969 1 93.31 765 VAL B CA 1
ATOM 14426 C C . VAL B 1 765 ? 6.496 36.156 39.656 1 93.31 765 VAL B C 1
ATOM 14428 O O . VAL B 1 765 ? 7.684 36.469 39.531 1 93.31 765 VAL B O 1
ATOM 14431 N N . VAL B 1 766 ? 5.66 36.219 38.625 1 95.75 766 VAL B N 1
ATOM 14432 C CA . VAL B 1 766 ? 6.133 36.562 37.312 1 95.75 766 VAL B CA 1
ATOM 14433 C C . VAL B 1 766 ? 5.324 37.719 36.75 1 95.75 766 VAL B C 1
ATOM 14435 O O . VAL B 1 766 ? 4.262 38.062 37.281 1 95.75 766 VAL B O 1
ATOM 14438 N N . GLN B 1 767 ? 5.824 38.406 35.75 1 95.5 767 GLN B N 1
ATOM 14439 C CA . GLN B 1 767 ? 5.238 39.625 35.219 1 95.5 767 GLN B CA 1
ATOM 14440 C C . GLN B 1 767 ? 4.418 39.344 33.969 1 95.5 767 GLN B C 1
ATOM 14442 O O . GLN B 1 767 ? 3.643 40.188 33.531 1 95.5 767 GLN B O 1
ATOM 14447 N N . GLY B 1 768 ? 4.539 38.219 33.375 1 95.88 768 GLY B N 1
ATOM 14448 C CA . GLY B 1 768 ? 3.768 37.875 32.188 1 95.88 768 GLY B CA 1
ATOM 14449 C C . GLY B 1 768 ? 3.621 36.375 32 1 95.88 768 GLY B C 1
ATOM 14450 O O . GLY B 1 768 ? 4.496 35.594 32.406 1 95.88 768 GLY B O 1
ATOM 14451 N N . ILE B 1 769 ? 2.502 35.938 31.375 1 96.94 769 ILE B N 1
ATOM 14452 C CA . ILE B 1 769 ? 2.301 34.531 31.031 1 96.94 769 ILE B CA 1
ATOM 14453 C C . ILE B 1 769 ? 1.597 34.438 29.672 1 96.94 769 ILE B C 1
ATOM 14455 O O . ILE B 1 769 ? 0.915 35.375 29.25 1 96.94 769 ILE B O 1
ATOM 14459 N N . THR B 1 770 ? 1.814 33.375 28.953 1 96.19 770 THR B N 1
ATOM 14460 C CA . THR B 1 770 ? 1.095 33.031 27.734 1 96.19 770 THR B CA 1
ATOM 14461 C C . THR B 1 770 ? 0.382 31.688 27.906 1 96.19 770 THR B C 1
ATOM 14463 O O . THR B 1 770 ? 0.935 30.75 28.5 1 96.19 770 THR B O 1
ATOM 14466 N N . LEU B 1 771 ? -0.848 31.656 27.469 1 95.31 771 LEU B N 1
ATOM 14467 C CA . LEU B 1 771 ? -1.67 30.453 27.5 1 95.31 771 LEU B CA 1
ATOM 14468 C C . LEU B 1 771 ? -2.232 30.141 26.125 1 95.31 771 LEU B C 1
ATOM 14470 O O . LEU B 1 771 ? -2.641 31.031 25.391 1 95.31 771 LEU B O 1
ATOM 14474 N N . SER B 1 772 ? -2.316 28.828 25.812 1 95.88 772 SER B N 1
ATOM 14475 C CA . SER B 1 772 ? -2.85 28.406 24.516 1 95.88 772 SER B CA 1
ATOM 14476 C C . SER B 1 772 ? -4.27 27.875 24.656 1 95.88 772 SER B C 1
ATOM 14478 O O . SER B 1 772 ? -4.578 27.141 25.594 1 95.88 772 SER B O 1
ATOM 14480 N N . HIS B 1 773 ? -5.109 28.188 23.719 1 96.81 773 HIS B N 1
ATOM 14481 C CA . HIS B 1 773 ? -6.473 27.672 23.719 1 96.81 773 HIS B CA 1
ATOM 14482 C C . HIS B 1 773 ? -6.574 26.391 22.906 1 96.81 773 HIS B C 1
ATOM 14484 O O . HIS B 1 773 ? -7.488 25.578 23.125 1 96.81 773 HIS B O 1
ATOM 14490 N N . HIS B 1 774 ? -5.688 26.109 22 1 95.38 774 HIS B N 1
ATOM 14491 C CA . HIS B 1 774 ? -5.867 25 21.062 1 95.38 774 HIS B CA 1
ATOM 14492 C C . HIS B 1 774 ? -5.086 23.781 21.516 1 95.38 774 HIS B C 1
ATOM 14494 O O . HIS B 1 774 ? -5.102 22.734 20.844 1 95.38 774 HIS B O 1
ATOM 14500 N N . LYS B 1 775 ? -4.367 23.875 22.578 1 96.19 775 LYS B N 1
ATOM 14501 C CA . LYS B 1 775 ? -3.664 22.703 23.125 1 96.19 775 LYS B CA 1
ATOM 14502 C C . LYS B 1 775 ? -4.547 21.922 24.094 1 96.19 775 LYS B C 1
ATOM 14504 O O . LYS B 1 775 ? -5.406 21.156 23.672 1 96.19 775 LYS B O 1
ATOM 14509 N N . VAL B 1 776 ? -4.652 22.359 25.375 1 96.44 776 VAL B N 1
ATOM 14510 C CA . VAL B 1 776 ? -5.422 21.625 26.359 1 96.44 776 VAL B CA 1
ATOM 14511 C C . VAL B 1 776 ? -6.914 21.812 26.109 1 96.44 776 VAL B C 1
ATOM 14513 O O . VAL B 1 776 ? -7.684 20.844 26.156 1 96.44 776 VAL B O 1
ATOM 14516 N N . PHE B 1 777 ? -7.344 23.078 25.797 1 96.94 777 PHE B N 1
ATOM 14517 C CA . PHE B 1 777 ? -8.766 23.344 25.594 1 96.94 777 PHE B CA 1
ATOM 14518 C C . PHE B 1 777 ? -9.266 22.641 24.344 1 96.94 777 PHE B C 1
ATOM 14520 O O . PHE B 1 777 ? -10.445 22.297 24.25 1 96.94 777 PHE B O 1
ATOM 14527 N N . GLY B 1 778 ? -8.422 22.516 23.359 1 96.94 778 GLY B N 1
ATOM 14528 C CA . GLY B 1 778 ? -8.781 21.812 22.141 1 96.94 778 GLY B CA 1
ATOM 14529 C C . GLY B 1 778 ? -9.781 22.578 21.297 1 96.94 778 GLY B C 1
ATOM 14530 O O . GLY B 1 778 ? -10.648 21.984 20.656 1 96.94 778 GLY B O 1
ATOM 14531 N N . ILE B 1 779 ? -9.742 23.875 21.344 1 96.62 779 ILE B N 1
ATOM 14532 C CA . ILE B 1 779 ? -10.633 24.703 20.547 1 96.62 779 ILE B CA 1
ATOM 14533 C C . ILE B 1 779 ? -9.828 25.438 19.469 1 96.62 779 ILE B C 1
ATOM 14535 O O . ILE B 1 779 ? -8.703 25.031 19.156 1 96.62 779 ILE B O 1
ATOM 14539 N N . MET B 1 780 ? -10.398 26.406 18.812 1 96.12 780 MET B N 1
ATOM 14540 C CA . MET B 1 780 ? -9.75 27.047 17.672 1 96.12 780 MET B CA 1
ATOM 14541 C C . MET B 1 780 ? -8.359 27.547 18.047 1 96.12 780 MET B C 1
ATOM 14543 O O . MET B 1 780 ? -8.109 27.891 19.203 1 96.12 780 MET B O 1
ATOM 14547 N N . VAL B 1 781 ? -7.48 27.609 17.125 1 95.69 781 VAL B N 1
ATOM 14548 C CA . VAL B 1 781 ? -6.129 28.109 17.359 1 95.69 781 VAL B CA 1
ATOM 14549 C C . VAL B 1 781 ? -6.184 29.562 17.812 1 95.69 781 VAL B C 1
ATOM 14551 O O . VAL B 1 781 ? -6.574 30.438 17.031 1 95.69 781 VAL B O 1
ATOM 14554 N N . SER B 1 782 ? -5.871 29.781 19.016 1 96.06 782 SER B N 1
ATOM 14555 C CA . SER B 1 782 ? -5.805 31.078 19.672 1 96.06 782 SER B CA 1
ATOM 14556 C C . SER B 1 782 ? -5.105 30.969 21.031 1 96.06 782 SER B C 1
ATOM 14558 O O . SER B 1 782 ? -4.637 29.891 21.406 1 96.06 782 SER B O 1
ATOM 14560 N N . GLY B 1 783 ? -4.965 32.062 21.672 1 95.75 783 GLY B N 1
ATOM 14561 C CA . GLY B 1 783 ? -4.336 32.094 22.984 1 95.75 783 GLY B CA 1
ATOM 14562 C C . GLY B 1 783 ? -4.598 33.406 23.734 1 95.75 783 GLY B C 1
ATOM 14563 O O . GLY B 1 783 ? -5.508 34.156 23.375 1 95.75 783 GLY B O 1
ATOM 14564 N N . GLU B 1 784 ? -3.943 33.531 24.797 1 95.81 784 GLU B N 1
ATOM 14565 C CA . GLU B 1 784 ? -4.023 34.781 25.578 1 95.81 784 GLU B CA 1
ATOM 14566 C C . GLU B 1 784 ? -2.68 35.094 26.219 1 95.81 784 GLU B C 1
ATOM 14568 O O . GLU B 1 784 ? -1.837 34.219 26.406 1 95.81 784 GLU B O 1
ATOM 14573 N N . VAL B 1 785 ? -2.482 36.312 26.453 1 96.62 785 VAL B N 1
ATOM 14574 C CA . VAL B 1 785 ? -1.285 36.812 27.125 1 96.62 785 VAL B CA 1
ATOM 14575 C C . VAL B 1 785 ? -1.676 37.812 28.203 1 96.62 785 VAL B C 1
ATOM 14577 O O . VAL B 1 785 ? -2.613 38.594 28.016 1 96.62 785 VAL B O 1
ATOM 14580 N N . ILE B 1 786 ? -1.134 37.719 29.344 1 95.81 786 ILE B N 1
ATOM 14581 C CA . ILE B 1 786 ? -1.262 38.688 30.438 1 95.81 786 ILE B CA 1
ATOM 14582 C C . ILE B 1 786 ? 0.108 39.281 30.781 1 95.81 786 ILE B C 1
ATOM 14584 O O . ILE B 1 786 ? 1.07 38.531 31 1 95.81 786 ILE B O 1
ATOM 14588 N N . SER B 1 787 ? 0.214 40.562 30.781 1 95.31 787 SER B N 1
ATOM 14589 C CA . SER B 1 787 ? 1.509 41.188 30.984 1 95.31 787 SER B CA 1
ATOM 14590 C C . SER B 1 787 ? 1.408 42.344 31.984 1 95.31 787 SER B C 1
ATOM 14592 O O . SER B 1 787 ? 0.418 43.062 31.984 1 95.31 787 SER B O 1
ATOM 14594 N N . TYR B 1 788 ? 2.439 42.469 32.75 1 94 788 TYR B N 1
ATOM 14595 C CA . TYR B 1 788 ? 2.574 43.562 33.688 1 94 788 TYR B CA 1
ATOM 14596 C C . TYR B 1 788 ? 2.877 44.875 32.938 1 94 788 TYR B C 1
ATOM 14598 O O . TYR B 1 788 ? 3.881 44.969 32.25 1 94 788 TYR B O 1
ATOM 14606 N N . CYS B 1 789 ? 1.94 45.812 33 1 89.19 789 CYS B N 1
ATOM 14607 C CA . CYS B 1 789 ? 2.064 47.094 32.344 1 89.19 789 CYS B CA 1
ATOM 14608 C C . CYS B 1 789 ? 1.541 48.219 33.25 1 89.19 789 CYS B C 1
ATOM 14610 O O . CYS B 1 789 ? 0.494 48.812 33 1 89.19 789 CYS B O 1
ATOM 14612 N N . PRO B 1 790 ? 2.16 48.625 34.344 1 80.5 790 PRO B N 1
ATOM 14613 C CA . PRO B 1 790 ? 1.608 49.531 35.344 1 80.5 790 PRO B CA 1
ATOM 14614 C C . PRO B 1 790 ? 1.311 50.938 34.75 1 80.5 790 PRO B C 1
ATOM 14616 O O . PRO B 1 790 ? 0.407 51.625 35.219 1 80.5 790 PRO B O 1
ATOM 14619 N N . ASN B 1 791 ? 2.041 51.625 34.062 1 68.69 791 ASN B N 1
ATOM 14620 C CA . ASN B 1 791 ? 1.75 52.969 33.562 1 68.69 791 ASN B CA 1
ATOM 14621 C C . ASN B 1 791 ? 0.883 52.906 32.281 1 68.69 791 ASN B C 1
ATOM 14623 O O . ASN B 1 791 ? 0.943 53.812 31.453 1 68.69 791 ASN B O 1
ATOM 14627 N N . HIS B 1 792 ? -0.07 51.969 32.312 1 59.16 792 HIS B N 1
ATOM 14628 C CA . HIS B 1 792 ? -1.035 51.781 31.25 1 59.16 792 HIS B CA 1
ATOM 14629 C C . HIS B 1 792 ? -0.369 51.938 29.875 1 59.16 792 HIS B C 1
ATOM 14631 O O . HIS B 1 792 ? -0.794 52.75 29.062 1 59.16 792 HIS B O 1
ATOM 14637 N N . CYS B 1 793 ? 0.677 51.25 29.812 1 58.62 793 CYS B N 1
ATOM 14638 C CA . CYS B 1 793 ? 1.506 51.469 28.625 1 58.62 793 CYS B CA 1
ATOM 14639 C C . CYS B 1 793 ? 0.676 51.344 27.359 1 58.62 793 CYS B C 1
ATOM 14641 O O . CYS B 1 793 ? 0.178 50.25 27.031 1 58.62 793 CYS B O 1
ATOM 14643 N N . LYS B 1 794 ? 0.004 52.438 26.859 1 59.5 794 LYS B N 1
ATOM 14644 C CA . LYS B 1 794 ? -0.634 52.562 25.562 1 59.5 794 LYS B CA 1
ATOM 14645 C C . LYS B 1 794 ? 0.045 51.688 24.516 1 59.5 794 LYS B C 1
ATOM 14647 O O . LYS B 1 794 ? -0.583 51.281 23.531 1 59.5 794 LYS B O 1
ATOM 14652 N N . GLN B 1 795 ? 1.164 51.25 24.922 1 65.44 795 GLN B N 1
ATOM 14653 C CA . GLN B 1 795 ? 1.943 50.531 23.938 1 65.44 795 GLN B CA 1
ATOM 14654 C C . GLN B 1 795 ? 1.55 49.062 23.891 1 65.44 795 GLN B C 1
ATOM 14656 O O . GLN B 1 795 ? 1.665 48.406 22.844 1 65.44 795 GLN B O 1
ATOM 14661 N N . PHE B 1 796 ? 1.002 48.531 24.984 1 71.62 796 PHE B N 1
ATOM 14662 C CA . PHE B 1 796 ? 0.457 47.188 24.953 1 71.62 796 PHE B CA 1
ATOM 14663 C C . PHE B 1 796 ? -0.699 47.094 23.969 1 71.62 796 PHE B C 1
ATOM 14665 O O . PHE B 1 796 ? -0.819 46.094 23.25 1 71.62 796 PHE B O 1
ATOM 14672 N N . ASP B 1 797 ? -1.341 48.156 23.938 1 69 797 ASP B N 1
ATOM 14673 C CA . ASP B 1 797 ? -2.525 48.156 23.094 1 69 797 ASP B CA 1
ATOM 14674 C C . ASP B 1 797 ? -2.139 48.125 21.609 1 69 797 ASP B C 1
ATOM 14676 O O . ASP B 1 797 ? -2.891 47.594 20.781 1 69 797 ASP B O 1
ATOM 14680 N N . ALA B 1 798 ? -1.027 48.625 21.422 1 71.81 798 ALA B N 1
ATOM 14681 C CA . ALA B 1 798 ? -0.562 48.594 20.047 1 71.81 798 ALA B CA 1
ATOM 14682 C C . ALA B 1 798 ? -0.224 47.188 19.594 1 71.81 798 ALA B C 1
ATOM 14684 O O . ALA B 1 798 ? -0.376 46.844 18.422 1 71.81 798 ALA B O 1
ATOM 14685 N N . LEU B 1 799 ? 0.128 46.469 20.516 1 78.38 799 LEU B N 1
ATOM 14686 C CA . LEU B 1 799 ? 0.544 45.094 20.219 1 78.38 799 LEU B CA 1
ATOM 14687 C C . LEU B 1 799 ? -0.653 44.156 20.203 1 78.38 799 LEU B C 1
ATOM 14689 O O . LEU B 1 799 ? -0.673 43.188 19.453 1 78.38 799 LEU B O 1
ATOM 14693 N N . ALA B 1 800 ? -1.552 44.625 21.078 1 75.38 800 ALA B N 1
ATOM 14694 C CA . ALA B 1 800 ? -2.727 43.781 21.281 1 75.38 800 ALA B CA 1
ATOM 14695 C C . ALA B 1 800 ? -3.674 43.875 20.078 1 75.38 800 ALA B C 1
ATOM 14697 O O . ALA B 1 800 ? -4.02 44.969 19.641 1 75.38 800 ALA B O 1
ATOM 14698 N N . GLY B 1 801 ? -3.645 42.969 19.219 1 71 801 GLY B N 1
ATOM 14699 C CA . GLY B 1 801 ? -4.547 43.031 18.078 1 71 801 GLY B CA 1
ATOM 14700 C C . GLY B 1 801 ? -5.883 42.344 18.344 1 71 801 GLY B C 1
ATOM 14701 O O . GLY B 1 801 ? -6.117 41.844 19.453 1 71 801 GLY B O 1
ATOM 14702 N N . THR B 1 802 ? -6.883 42.656 17.484 1 77.81 802 THR B N 1
ATOM 14703 C CA . THR B 1 802 ? -8.18 41.969 17.531 1 77.81 802 THR B CA 1
ATOM 14704 C C . THR B 1 802 ? -8.094 40.594 16.906 1 77.81 802 THR B C 1
ATOM 14706 O O . THR B 1 802 ? -7.246 40.344 16.047 1 77.81 802 THR B O 1
ATOM 14709 N N . VAL B 1 803 ? -8.836 39.719 17.609 1 88.69 803 VAL B N 1
ATOM 14710 C CA . VAL B 1 803 ? -8.867 38.344 17.094 1 88.69 803 VAL B CA 1
ATOM 14711 C C . VAL B 1 803 ? -10.258 38.031 16.547 1 88.69 803 VAL B C 1
ATOM 14713 O O . VAL B 1 803 ? -11.188 38.812 16.703 1 88.69 803 VAL B O 1
ATOM 14716 N N . ASP B 1 804 ? -10.32 36.938 15.859 1 92.06 804 ASP B N 1
ATOM 14717 C CA . ASP B 1 804 ? -11.609 36.375 15.43 1 92.06 804 ASP B CA 1
ATOM 14718 C C . ASP B 1 804 ? -12.547 36.188 16.609 1 92.06 804 ASP B C 1
ATOM 14720 O O . ASP B 1 804 ? -12.195 35.5 17.578 1 92.06 804 ASP B O 1
ATOM 14724 N N . PRO B 1 805 ? -13.758 36.781 16.547 1 94.75 805 PRO B N 1
ATOM 14725 C CA . PRO B 1 805 ? -14.688 36.656 17.672 1 94.75 805 PRO B CA 1
ATOM 14726 C C . PRO B 1 805 ? -15.023 35.219 18 1 94.75 805 PRO B C 1
ATOM 14728 O O . PRO B 1 805 ? -15.453 34.906 19.109 1 94.75 805 PRO B O 1
ATOM 14731 N N . ARG B 1 806 ? -14.844 34.344 17.094 1 95.19 806 ARG B N 1
ATOM 14732 C CA . ARG B 1 806 ? -15.07 32.938 17.344 1 95.19 806 ARG B CA 1
ATOM 14733 C C . ARG B 1 806 ? -14.148 32.406 18.438 1 95.19 806 ARG B C 1
ATOM 14735 O O . ARG B 1 806 ? -14.523 31.531 19.203 1 95.19 806 ARG B O 1
ATOM 14742 N N . ALA B 1 807 ? -12.914 32.938 18.5 1 96.75 807 ALA B N 1
ATOM 14743 C CA . ALA B 1 807 ? -11.992 32.531 19.562 1 96.75 807 ALA B CA 1
ATOM 14744 C C . ALA B 1 807 ? -12.602 32.781 20.938 1 96.75 807 ALA B C 1
ATOM 14746 O O . ALA B 1 807 ? -12.461 31.953 21.844 1 96.75 807 ALA B O 1
ATOM 14747 N N . VAL B 1 808 ? -13.312 33.875 21.062 1 97.31 808 VAL B N 1
ATOM 14748 C CA . VAL B 1 808 ? -13.938 34.25 22.328 1 97.31 808 VAL B CA 1
ATOM 14749 C C . VAL B 1 808 ? -15.141 33.344 22.578 1 97.31 808 VAL B C 1
ATOM 14751 O O . VAL B 1 808 ? -15.328 32.844 23.703 1 97.31 808 VAL B O 1
ATOM 14754 N N . LEU B 1 809 ? -15.93 33.094 21.547 1 97.88 809 LEU B N 1
ATOM 14755 C CA . LEU B 1 809 ? -17.109 32.281 21.688 1 97.88 809 LEU B CA 1
ATOM 14756 C C . LEU B 1 809 ? -16.734 30.859 22.109 1 97.88 809 LEU B C 1
ATOM 14758 O O . LEU B 1 809 ? -17.359 30.281 23.016 1 97.88 809 LEU B O 1
ATOM 14762 N N . GLU B 1 810 ? -15.773 30.328 21.438 1 97.81 810 GLU B N 1
ATOM 14763 C CA . GLU B 1 810 ? -15.383 28.953 21.75 1 97.81 810 GLU B CA 1
ATOM 14764 C C . GLU B 1 810 ? -14.766 28.859 23.141 1 97.81 810 GLU B C 1
ATOM 14766 O O . GLU B 1 810 ? -14.961 27.859 23.844 1 97.81 810 GLU B O 1
ATOM 14771 N N . THR B 1 811 ? -13.961 29.875 23.531 1 97.88 811 THR B N 1
ATOM 14772 C CA . THR B 1 811 ? -13.414 29.891 24.891 1 97.88 811 THR B CA 1
ATOM 14773 C C . THR B 1 811 ? -14.531 30 25.922 1 97.88 811 THR B C 1
ATOM 14775 O O . THR B 1 811 ? -14.492 29.344 26.953 1 97.88 811 THR B O 1
ATOM 14778 N N . TRP B 1 812 ? -15.516 30.844 25.625 1 97.94 812 TRP B N 1
ATOM 14779 C CA . TRP B 1 812 ? -16.688 31.016 26.484 1 97.94 812 TRP B CA 1
ATOM 14780 C C . TRP B 1 812 ? -17.422 29.688 26.656 1 97.94 812 TRP B C 1
ATOM 14782 O O . TRP B 1 812 ? -17.734 29.281 27.781 1 97.94 812 TRP B O 1
ATOM 14792 N N . LEU B 1 813 ? -17.688 29.016 25.547 1 97.69 813 LEU B N 1
ATOM 14793 C CA . LEU B 1 813 ? -18.391 27.734 25.578 1 97.69 813 LEU B CA 1
ATOM 14794 C C . LEU B 1 813 ? -17.578 26.688 26.344 1 97.69 813 LEU B C 1
ATOM 14796 O O . LEU B 1 813 ? -18.125 25.938 27.141 1 97.69 813 LEU B O 1
ATOM 14800 N N . PHE B 1 814 ? -16.297 26.641 26.141 1 97.31 814 PHE B N 1
ATOM 14801 C CA . PHE B 1 814 ? -15.422 25.688 26.797 1 97.31 814 PHE B CA 1
ATOM 14802 C C . PHE B 1 814 ? -15.43 25.891 28.297 1 97.31 814 PHE B C 1
ATOM 14804 O O . PHE B 1 814 ? -15.625 24.938 29.062 1 97.31 814 PHE B O 1
ATOM 14811 N N . GLU B 1 815 ? -15.203 27.109 28.75 1 95.69 815 GLU B N 1
ATOM 14812 C CA . GLU B 1 815 ? -15.078 27.391 30.172 1 95.69 815 GLU B CA 1
ATOM 14813 C C . GLU B 1 815 ? -16.406 27.172 30.891 1 95.69 815 GLU B C 1
ATOM 14815 O O . GLU B 1 815 ? -16.422 26.859 32.094 1 95.69 815 GLU B O 1
ATOM 14820 N N . LYS B 1 816 ? -17.5 27.281 30.172 1 96.25 816 LYS B N 1
ATOM 14821 C CA . LYS B 1 816 ? -18.812 27.031 30.781 1 96.25 816 LYS B CA 1
ATOM 14822 C C . LYS B 1 816 ? -19.094 25.531 30.875 1 96.25 816 LYS B C 1
ATOM 14824 O O . LYS B 1 816 ? -19.859 25.094 31.719 1 96.25 816 LYS B O 1
ATOM 14829 N N . THR B 1 817 ? -18.484 24.75 30.031 1 96.25 817 THR B N 1
ATOM 14830 C CA . THR B 1 817 ? -18.781 23.328 29.969 1 96.25 817 THR B CA 1
ATOM 14831 C C . THR B 1 817 ? -17.719 22.531 30.719 1 96.25 817 THR B C 1
ATOM 14833 O O . THR B 1 817 ? -18 21.453 31.266 1 96.25 817 THR B O 1
ATOM 14836 N N . TYR B 1 818 ? -16.484 22.953 30.734 1 96.12 818 TYR B N 1
ATOM 14837 C CA . TYR B 1 818 ? -15.383 22.344 31.484 1 96.12 818 TYR B CA 1
ATOM 14838 C C . TYR B 1 818 ? -15.055 23.156 32.719 1 96.12 818 TYR B C 1
ATOM 14840 O O . TYR B 1 818 ? -14.406 24.203 32.625 1 96.12 818 TYR B O 1
ATOM 14848 N N . THR B 1 819 ? -15.312 22.578 33.844 1 93.69 819 THR B N 1
ATOM 14849 C CA . THR B 1 819 ? -15 23.25 35.094 1 93.69 819 THR B CA 1
ATOM 14850 C C . THR B 1 819 ? -13.539 23.047 35.469 1 93.69 819 THR B C 1
ATOM 14852 O O . THR B 1 819 ? -12.852 22.203 34.906 1 93.69 819 THR B O 1
ATOM 14855 N N . THR B 1 820 ? -13.062 23.844 36.406 1 92.69 820 THR B N 1
ATOM 14856 C CA . THR B 1 820 ? -11.711 23.656 36.906 1 92.69 820 THR B CA 1
ATOM 14857 C C . THR B 1 820 ? -11.523 22.25 37.438 1 92.69 820 THR B C 1
ATOM 14859 O O . THR B 1 820 ? -10.461 21.641 37.281 1 92.69 820 THR B O 1
ATOM 14862 N N . ALA B 1 821 ? -12.555 21.734 38.125 1 94.38 821 ALA B N 1
ATOM 14863 C CA . ALA B 1 821 ? -12.516 20.359 38.625 1 94.38 821 ALA B CA 1
ATOM 14864 C C . ALA B 1 821 ? -12.398 19.359 37.469 1 94.38 821 ALA B C 1
ATOM 14866 O O . ALA B 1 821 ? -11.727 18.328 37.625 1 94.38 821 ALA B O 1
ATOM 14867 N N . ASP B 1 822 ? -13.086 19.625 36.438 1 95.88 822 ASP B N 1
ATOM 14868 C CA . ASP B 1 822 ? -12.992 18.766 35.25 1 95.88 822 ASP B CA 1
ATOM 14869 C C . ASP B 1 822 ? -11.57 18.75 34.688 1 95.88 822 ASP B C 1
ATOM 14871 O O . ASP B 1 822 ? -11.07 17.703 34.281 1 95.88 822 ASP B O 1
ATOM 14875 N N . LEU B 1 823 ? -10.914 19.922 34.656 1 96.06 823 LEU B N 1
ATOM 14876 C CA . LEU B 1 823 ? -9.562 20.016 34.125 1 96.06 823 LEU B CA 1
ATOM 14877 C C . LEU B 1 823 ? -8.57 19.25 35 1 96.06 823 LEU B C 1
ATOM 14879 O O . LEU B 1 823 ? -7.613 18.656 34.469 1 96.06 823 LEU B O 1
ATOM 14883 N N . VAL B 1 824 ? -8.812 19.234 36.281 1 95.62 824 VAL B N 1
ATOM 14884 C CA . VAL B 1 824 ? -7.992 18.438 37.188 1 95.62 824 VAL B CA 1
ATOM 14885 C C . VAL B 1 824 ? -8.188 16.953 36.906 1 95.62 824 VAL B C 1
ATOM 14887 O O . VAL B 1 824 ? -7.223 16.188 36.875 1 95.62 824 VAL B O 1
ATOM 14890 N N . THR B 1 825 ? -9.438 16.578 36.688 1 97.06 825 THR B N 1
ATOM 14891 C CA . THR B 1 825 ? -9.75 15.203 36.344 1 97.06 825 THR B CA 1
ATOM 14892 C C . THR B 1 825 ? -9.07 14.797 35.031 1 97.06 825 THR B C 1
ATOM 14894 O O . THR B 1 825 ? -8.508 13.703 34.938 1 97.06 825 THR B O 1
ATOM 14897 N N . ILE B 1 826 ? -9.156 15.648 34.125 1 97.38 826 ILE B N 1
ATOM 14898 C CA . ILE B 1 826 ? -8.547 15.391 32.812 1 97.38 826 ILE B CA 1
ATOM 14899 C C . ILE B 1 826 ? -7.031 15.289 32.969 1 97.38 826 ILE B C 1
ATOM 14901 O O . ILE B 1 826 ? -6.402 14.422 32.344 1 97.38 826 ILE B O 1
ATOM 14905 N N . TRP B 1 827 ? -6.438 16.188 33.75 1 96.62 827 TRP B N 1
ATOM 14906 C CA . TRP B 1 827 ? -5 16.141 33.969 1 96.62 827 TRP B CA 1
ATOM 14907 C C . TRP B 1 827 ? -4.586 14.797 34.562 1 96.62 827 TRP B C 1
ATOM 14909 O O . TRP B 1 827 ? -3.609 14.195 34.125 1 96.62 827 TRP B O 1
ATOM 14919 N N . ASN B 1 828 ? -5.277 14.312 35.531 1 97.31 828 ASN B N 1
ATOM 14920 C CA . ASN B 1 828 ? -4.988 13.031 36.156 1 97.31 828 ASN B CA 1
ATOM 14921 C C . ASN B 1 828 ? -5.148 11.875 35.188 1 97.31 828 ASN B C 1
ATOM 14923 O O . ASN B 1 828 ? -4.363 10.922 35.188 1 97.31 828 ASN B O 1
ATOM 14927 N N . TYR B 1 829 ? -6.184 11.961 34.406 1 98.06 829 TYR B N 1
ATOM 14928 C CA . TYR B 1 829 ? -6.422 10.977 33.344 1 98.06 829 TYR B CA 1
ATOM 14929 C C . TYR B 1 829 ? -5.242 10.906 32.406 1 98.06 829 TYR B C 1
ATOM 14931 O O . TYR B 1 829 ? -4.754 9.812 32.062 1 98.06 829 TYR B O 1
ATOM 14939 N N . CYS B 1 830 ? -4.758 12.055 31.922 1 98.06 830 CYS B N 1
ATOM 14940 C CA . CYS B 1 830 ? -3.637 12.133 31 1 98.06 830 CYS B CA 1
ATOM 14941 C C . CYS B 1 830 ? -2.363 11.586 31.625 1 98.06 830 CYS B C 1
ATOM 14943 O O . CYS B 1 830 ? -1.615 10.844 30.984 1 98.06 830 CYS B O 1
ATOM 14945 N N . LEU B 1 831 ? -2.113 11.938 32.875 1 97.88 831 LEU B N 1
ATOM 14946 C CA . LEU B 1 831 ? -0.935 11.461 33.594 1 97.88 831 LEU B CA 1
ATOM 14947 C C . LEU B 1 831 ? -1.001 9.953 33.781 1 97.88 831 LEU B C 1
ATOM 14949 O O . LEU B 1 831 ? 0.02 9.266 33.719 1 97.88 831 LEU B O 1
ATOM 14953 N N . GLY B 1 832 ? -2.186 9.453 34.156 1 98.38 832 GLY B N 1
ATOM 14954 C CA . GLY B 1 832 ? -2.369 8.016 34.25 1 98.38 832 GLY B CA 1
ATOM 14955 C C . GLY B 1 832 ? -2.039 7.273 32.969 1 98.38 832 GLY B C 1
ATOM 14956 O O . GLY B 1 832 ? -1.408 6.215 33 1 98.38 832 GLY B O 1
ATOM 14957 N N . ASN B 1 833 ? -2.496 7.809 31.859 1 98.44 833 ASN B N 1
ATOM 14958 C CA . ASN B 1 833 ? -2.199 7.234 30.547 1 98.44 833 ASN B CA 1
ATOM 14959 C C . ASN B 1 833 ? -0.704 7.277 30.25 1 98.44 833 ASN B C 1
ATOM 14961 O O . ASN B 1 833 ? -0.165 6.355 29.641 1 98.44 833 ASN B O 1
ATOM 14965 N N . ALA B 1 834 ? -0.026 8.383 30.641 1 98.56 834 ALA B N 1
ATOM 14966 C CA . ALA B 1 834 ? 1.42 8.477 30.453 1 98.56 834 ALA B CA 1
ATOM 14967 C C . ALA B 1 834 ? 2.141 7.383 31.234 1 98.56 834 ALA B C 1
ATOM 14969 O O . ALA B 1 834 ? 3.076 6.762 30.734 1 98.56 834 ALA B O 1
ATOM 14970 N N . ARG B 1 835 ? 1.729 7.117 32.469 1 98.5 835 ARG B N 1
ATOM 14971 C CA . ARG B 1 835 ? 2.314 6.059 33.281 1 98.5 835 ARG B CA 1
ATOM 14972 C C . ARG B 1 835 ? 2.104 4.691 32.656 1 98.5 835 ARG B C 1
ATOM 14974 O O . ARG B 1 835 ? 3.018 3.863 32.625 1 98.5 835 ARG B O 1
ATOM 14981 N N . MET B 1 836 ? 0.886 4.469 32.156 1 98.56 836 MET B N 1
ATOM 14982 C CA . MET B 1 836 ? 0.589 3.213 31.469 1 98.56 836 MET B CA 1
ATOM 14983 C C . MET B 1 836 ? 1.508 3.018 30.266 1 98.56 836 MET B C 1
ATOM 14985 O O . MET B 1 836 ? 2.047 1.93 30.062 1 98.56 836 MET B O 1
ATOM 14989 N N . LEU B 1 837 ? 1.64 4.062 29.453 1 98.62 837 LEU B N 1
ATOM 14990 C CA . LEU B 1 837 ? 2.52 4.02 28.297 1 98.62 837 LEU B CA 1
ATOM 14991 C C . LEU B 1 837 ? 3.936 3.623 28.703 1 98.62 837 LEU B C 1
ATOM 14993 O O . LEU B 1 837 ? 4.535 2.736 28.094 1 98.62 837 LEU B O 1
ATOM 14997 N N . ARG B 1 838 ? 4.457 4.285 29.719 1 98.69 838 ARG B N 1
ATOM 14998 C CA . ARG B 1 838 ? 5.816 4.062 30.188 1 98.69 838 ARG B CA 1
ATOM 14999 C C . ARG B 1 838 ? 5.992 2.637 30.703 1 98.69 838 ARG B C 1
ATOM 15001 O O . ARG B 1 838 ? 6.996 1.985 30.422 1 98.69 838 ARG B O 1
ATOM 15008 N N . GLU B 1 839 ? 5.059 2.098 31.406 1 98.5 839 GLU B N 1
ATOM 15009 C CA . GLU B 1 839 ? 5.105 0.739 31.938 1 98.5 839 GLU B CA 1
ATOM 15010 C C . GLU B 1 839 ? 5.086 -0.295 30.828 1 98.5 839 GLU B C 1
ATOM 15012 O O . GLU B 1 839 ? 5.863 -1.252 30.844 1 98.5 839 GLU B O 1
ATOM 15017 N N . LEU B 1 840 ? 4.176 -0.116 29.875 1 98.25 840 LEU B N 1
ATOM 15018 C CA . LEU B 1 840 ? 4.051 -1.061 28.781 1 98.25 840 LEU B CA 1
ATOM 15019 C C . LEU B 1 840 ? 5.297 -1.046 27.906 1 98.25 840 LEU B C 1
ATOM 15021 O O . LEU B 1 840 ? 5.746 -2.096 27.438 1 98.25 840 LEU B O 1
ATOM 15025 N N . LEU B 1 841 ? 5.859 0.129 27.641 1 98.19 841 LEU B N 1
ATOM 15026 C CA . LEU B 1 841 ? 7.09 0.217 26.859 1 98.19 841 LEU B CA 1
ATOM 15027 C C . LEU B 1 841 ? 8.25 -0.452 27.578 1 98.19 841 LEU B C 1
ATOM 15029 O O . LEU B 1 841 ? 9.102 -1.09 26.953 1 98.19 841 LEU B O 1
ATOM 15033 N N . ALA B 1 842 ? 8.281 -0.244 28.891 1 98.06 842 ALA B N 1
ATOM 15034 C CA . ALA B 1 842 ? 9.328 -0.861 29.719 1 98.06 842 ALA B CA 1
ATOM 15035 C C . ALA B 1 842 ? 9.258 -2.383 29.625 1 98.06 842 ALA B C 1
ATOM 15037 O O . ALA B 1 842 ? 10.289 -3.059 29.656 1 98.06 842 ALA B O 1
ATOM 15038 N N . GLU B 1 843 ? 8.078 -2.959 29.547 1 97.38 843 GLU B N 1
ATOM 15039 C CA . GLU B 1 843 ? 7.887 -4.398 29.406 1 97.38 843 GLU B CA 1
ATOM 15040 C C . GLU B 1 843 ? 8.555 -4.922 28.141 1 97.38 843 GLU B C 1
ATOM 15042 O O . GLU B 1 843 ? 8.984 -6.078 28.094 1 97.38 843 GLU B O 1
ATOM 15047 N N . HIS B 1 844 ? 8.625 -4.117 27.156 1 96.38 844 HIS B N 1
ATOM 15048 C CA . HIS B 1 844 ? 9.227 -4.52 25.891 1 96.38 844 HIS B CA 1
ATOM 15049 C C . HIS B 1 844 ? 10.641 -3.963 25.75 1 96.38 844 HIS B C 1
ATOM 15051 O O . HIS B 1 844 ? 11.211 -3.973 24.672 1 96.38 844 HIS B O 1
ATOM 15057 N N . LYS B 1 845 ? 11.172 -3.398 26.844 1 95.19 845 LYS B N 1
ATOM 15058 C CA . LYS B 1 845 ? 12.555 -2.928 26.953 1 95.19 845 LYS B CA 1
ATOM 15059 C C . LYS B 1 845 ? 12.828 -1.792 25.984 1 95.19 845 LYS B C 1
ATOM 15061 O O . LYS B 1 845 ? 13.906 -1.729 25.391 1 95.19 845 LYS B O 1
ATOM 15066 N N . VAL B 1 846 ? 11.859 -0.954 25.719 1 96.81 846 VAL B N 1
ATOM 15067 C CA . VAL B 1 846 ? 12.023 0.237 24.891 1 96.81 846 VAL B CA 1
ATOM 15068 C C . VAL B 1 846 ? 12.539 1.393 25.734 1 96.81 846 VAL B C 1
ATOM 15070 O O . VAL B 1 846 ? 11.883 1.791 26.719 1 96.81 846 VAL B O 1
ATOM 15073 N N . PRO B 1 847 ? 13.68 1.971 25.422 1 96.75 847 PRO B N 1
ATOM 15074 C CA . PRO B 1 847 ? 14.188 3.102 26.203 1 96.75 847 PRO B CA 1
ATOM 15075 C C . PRO B 1 847 ? 13.242 4.301 26.172 1 96.75 847 PRO B C 1
ATOM 15077 O O . PRO B 1 847 ? 12.711 4.656 25.125 1 96.75 847 PRO B O 1
ATOM 15080 N N . THR B 1 848 ? 12.984 4.895 27.344 1 97.56 848 THR B N 1
ATOM 15081 C CA . THR B 1 848 ? 12.133 6.078 27.484 1 97.56 848 THR B CA 1
ATOM 15082 C C . THR B 1 848 ? 12.812 7.137 28.344 1 97.56 848 THR B C 1
ATOM 15084 O O . THR B 1 848 ? 13.789 6.848 29.031 1 97.56 848 THR B O 1
ATOM 15087 N N . HIS B 1 849 ? 12.477 8.383 28.172 1 97.12 849 HIS B N 1
ATOM 15088 C CA . HIS B 1 849 ? 12.891 9.547 28.938 1 97.12 849 HIS B CA 1
ATOM 15089 C C . HIS B 1 849 ? 11.727 10.508 29.156 1 97.12 849 HIS B C 1
ATOM 15091 O O . HIS B 1 849 ? 10.93 10.742 28.25 1 97.12 849 HIS B O 1
ATOM 15097 N N . PHE B 1 850 ? 11.516 10.922 30.422 1 97.81 850 PHE B N 1
ATOM 15098 C CA . PHE B 1 850 ? 10.344 11.742 30.719 1 97.81 850 PHE B CA 1
ATOM 15099 C C . PHE B 1 850 ? 10.5 12.461 32.062 1 97.81 850 PHE B C 1
ATOM 15101 O O . PHE B 1 850 ? 11.297 12.039 32.906 1 97.81 850 PHE B O 1
ATOM 15108 N N . ASN B 1 851 ? 9.805 13.633 32.219 1 96.88 851 ASN B N 1
ATOM 15109 C CA . ASN B 1 851 ? 9.57 14.234 33.531 1 96.88 851 ASN B CA 1
ATOM 15110 C C . ASN B 1 851 ? 8.383 13.594 34.219 1 96.88 851 ASN B C 1
ATOM 15112 O O . ASN B 1 851 ? 7.324 13.398 33.625 1 96.88 851 ASN B O 1
ATOM 15116 N N . GLN B 1 852 ? 8.516 13.273 35.469 1 93.62 852 GLN B N 1
ATOM 15117 C CA . GLN B 1 852 ? 7.543 12.461 36.188 1 93.62 852 GLN B CA 1
ATOM 15118 C C . GLN B 1 852 ? 6.152 13.094 36.156 1 93.62 852 GLN B C 1
ATOM 15120 O O . GLN B 1 852 ? 5.148 12.391 36.062 1 93.62 852 GLN B O 1
ATOM 15125 N N . ASP B 1 853 ? 6.059 14.383 36.219 1 91.75 853 ASP B N 1
ATOM 15126 C CA . ASP B 1 853 ? 4.762 15.062 36.281 1 91.75 853 ASP B CA 1
ATOM 15127 C C . ASP B 1 853 ? 4.395 15.648 34.906 1 91.75 853 ASP B C 1
ATOM 15129 O O . ASP B 1 853 ? 3.66 16.641 34.844 1 91.75 853 ASP B O 1
ATOM 15133 N N . SER B 1 854 ? 4.902 15.102 33.844 1 95.81 854 SER B N 1
ATOM 15134 C CA . SER B 1 854 ? 4.598 15.547 32.5 1 95.81 854 SER B CA 1
ATOM 15135 C C . SER B 1 854 ? 3.826 14.484 31.703 1 95.81 854 SER B C 1
ATOM 15137 O O . SER B 1 854 ? 3.986 13.289 31.969 1 95.81 854 SER B O 1
ATOM 15139 N N . ILE B 1 855 ? 2.969 14.859 30.828 1 97.38 855 ILE B N 1
ATOM 15140 C CA . ILE B 1 855 ? 2.215 13.914 30 1 97.38 855 ILE B CA 1
ATOM 15141 C C . ILE B 1 855 ? 3.01 13.578 28.75 1 97.38 855 ILE B C 1
ATOM 15143 O O . ILE B 1 855 ? 2.535 12.836 27.891 1 97.38 855 ILE B O 1
ATOM 15147 N N . ILE B 1 856 ? 4.25 14.117 28.578 1 98 856 ILE B N 1
ATOM 15148 C CA . ILE B 1 856 ? 5.125 13.875 27.438 1 98 856 ILE B CA 1
ATOM 15149 C C . ILE B 1 856 ? 6.117 12.758 27.766 1 98 856 ILE B C 1
ATOM 15151 O O . ILE B 1 856 ? 6.789 12.812 28.797 1 98 856 ILE B O 1
ATOM 15155 N N . THR B 1 857 ? 6.16 11.734 27 1 98.44 857 THR B N 1
ATOM 15156 C CA . THR B 1 857 ? 7.121 10.641 27.109 1 98.44 857 THR B CA 1
ATOM 15157 C C . THR B 1 857 ? 7.984 10.547 25.859 1 98.44 857 THR B C 1
ATOM 15159 O O . THR B 1 857 ? 7.461 10.492 24.734 1 98.44 857 THR B O 1
ATOM 15162 N N . LEU B 1 858 ? 9.273 10.648 26.062 1 97.81 858 LEU B N 1
ATOM 15163 C CA . LEU B 1 858 ? 10.195 10.414 24.953 1 97.81 858 LEU B CA 1
ATOM 15164 C C . LEU B 1 858 ? 10.516 8.938 24.812 1 97.81 858 LEU B C 1
ATOM 15166 O O . LEU B 1 858 ? 10.648 8.227 25.812 1 97.81 858 LEU B O 1
ATOM 15170 N N . LEU B 1 859 ? 10.609 8.43 23.672 1 97.44 859 LEU B N 1
ATOM 15171 C CA . LEU B 1 859 ? 11.055 7.062 23.406 1 97.44 859 LEU B CA 1
ATOM 15172 C C . LEU B 1 859 ? 12.039 7.035 22.234 1 97.44 859 LEU B C 1
ATOM 15174 O O . LEU B 1 859 ? 12.094 7.977 21.438 1 97.44 859 LEU B O 1
ATOM 15178 N N . GLU B 1 860 ? 12.773 5.973 22.188 1 95.81 860 GLU B N 1
ATOM 15179 C CA . GLU B 1 860 ? 13.711 5.816 21.094 1 95.81 860 GLU B CA 1
ATOM 15180 C C . GLU B 1 860 ? 12.992 5.816 19.75 1 95.81 860 GLU B C 1
ATOM 15182 O O . GLU B 1 860 ? 11.812 5.48 19.672 1 95.81 860 GLU B O 1
ATOM 15187 N N . TYR B 1 861 ? 13.75 6.113 18.703 1 93.06 861 TYR B N 1
ATOM 15188 C CA . TYR B 1 861 ? 13.195 6.234 17.359 1 93.06 861 TYR B CA 1
ATOM 15189 C C . TYR B 1 861 ? 12.633 4.902 16.875 1 93.06 861 TYR B C 1
ATOM 15191 O O . TYR B 1 861 ? 13.375 3.939 16.672 1 93.06 861 TYR B O 1
ATOM 15199 N N . PRO B 1 862 ? 11.344 4.805 16.719 1 95.25 862 PRO B N 1
ATOM 15200 C CA . PRO B 1 862 ? 10.812 3.66 15.969 1 95.25 862 PRO B CA 1
ATOM 15201 C C . PRO B 1 862 ? 10.938 3.834 14.453 1 95.25 862 PRO B C 1
ATOM 15203 O O . PRO B 1 862 ? 11.367 4.891 13.984 1 95.25 862 PRO B O 1
ATOM 15206 N N . PRO B 1 863 ? 10.594 2.793 13.688 1 95.69 863 PRO B N 1
ATOM 15207 C CA . PRO B 1 863 ? 10.633 2.98 12.234 1 95.69 863 PRO B CA 1
ATOM 15208 C C . PRO B 1 863 ? 9.805 4.172 11.773 1 95.69 863 PRO B C 1
ATOM 15210 O O . PRO B 1 863 ? 8.75 4.461 12.352 1 95.69 863 PRO B O 1
ATOM 15213 N N . ARG B 1 864 ? 10.18 4.828 10.695 1 93.62 864 ARG B N 1
ATOM 15214 C CA . ARG B 1 864 ? 9.625 6.102 10.242 1 93.62 864 ARG B CA 1
ATOM 15215 C C . ARG B 1 864 ? 8.133 5.98 9.953 1 93.62 864 ARG B C 1
ATOM 15217 O O . ARG B 1 864 ? 7.375 6.93 10.164 1 93.62 864 ARG B O 1
ATOM 15224 N N . TRP B 1 865 ? 7.688 4.82 9.414 1 93.12 865 TRP B N 1
ATOM 15225 C CA . TRP B 1 865 ? 6.27 4.684 9.094 1 93.12 865 TRP B CA 1
ATOM 15226 C C . TRP B 1 865 ? 5.426 4.66 10.359 1 93.12 865 TRP B C 1
ATOM 15228 O O . TRP B 1 865 ? 4.25 5.039 10.336 1 93.12 865 TRP B O 1
ATOM 15238 N N . LEU B 1 866 ? 5.961 4.23 11.555 1 95.56 866 LEU B N 1
ATOM 15239 C CA . LEU B 1 866 ? 5.234 4.309 12.82 1 95.56 866 LEU B CA 1
ATOM 15240 C C . LEU B 1 866 ? 5.184 5.746 13.328 1 95.56 866 LEU B C 1
ATOM 15242 O O . LEU B 1 866 ? 4.195 6.164 13.93 1 95.56 866 LEU B O 1
ATOM 15246 N N . VAL B 1 867 ? 6.348 6.48 13.078 1 94.81 867 VAL B N 1
ATOM 15247 C CA . VAL B 1 867 ? 6.375 7.902 13.414 1 94.81 867 VAL B CA 1
ATOM 15248 C C . VAL B 1 867 ? 5.273 8.633 12.648 1 94.81 867 VAL B C 1
ATOM 15250 O O . VAL B 1 867 ? 4.57 9.469 13.219 1 94.81 867 VAL B O 1
ATOM 15253 N N . GLN B 1 868 ? 5.141 8.266 11.406 1 92.88 868 GLN B N 1
ATOM 15254 C CA . GLN B 1 868 ? 4.121 8.867 10.555 1 92.88 868 GLN B CA 1
ATOM 15255 C C . GLN B 1 868 ? 2.721 8.43 10.984 1 92.88 868 GLN B C 1
ATOM 15257 O O . GLN B 1 868 ? 1.812 9.258 11.094 1 92.88 868 GLN B O 1
ATOM 15262 N N . GLU B 1 869 ? 2.521 7.195 11.266 1 93.56 869 GLU B N 1
ATOM 15263 C CA . GLU B 1 869 ? 1.214 6.629 11.57 1 93.56 869 GLU B CA 1
ATOM 15264 C C . GLU B 1 869 ? 0.643 7.23 12.859 1 93.56 869 GLU B C 1
ATOM 15266 O O . GLU B 1 869 ? -0.546 7.551 12.922 1 93.56 869 GLU B O 1
ATOM 15271 N N . PHE B 1 870 ? 1.471 7.398 13.859 1 96.94 870 PHE B N 1
ATOM 15272 C CA . PHE B 1 870 ? 0.999 7.887 15.148 1 96.94 870 PHE B CA 1
ATOM 15273 C C . PHE B 1 870 ? 1.309 9.367 15.32 1 96.94 870 PHE B C 1
ATOM 15275 O O . PHE B 1 870 ? 1.215 9.906 16.422 1 96.94 870 PHE B O 1
ATOM 15282 N N . HIS B 1 871 ? 1.739 10 14.211 1 94.94 871 HIS B N 1
ATOM 15283 C CA . HIS B 1 871 ? 1.983 11.438 14.156 1 94.94 871 HIS B CA 1
ATOM 15284 C C . HIS B 1 871 ? 2.957 11.875 15.242 1 94.94 871 HIS B C 1
ATOM 15286 O O . HIS B 1 871 ? 2.717 12.867 15.93 1 94.94 871 HIS B O 1
ATOM 15292 N N . LEU B 1 872 ? 4.008 11.141 15.43 1 95.81 872 LEU B N 1
ATOM 15293 C CA . LEU B 1 872 ? 5.012 11.484 16.438 1 95.81 872 LEU B CA 1
ATOM 15294 C C . LEU B 1 872 ? 5.945 12.57 15.922 1 95.81 872 LEU B C 1
ATOM 15296 O O . LEU B 1 872 ? 6.055 12.781 14.711 1 95.81 872 LEU B O 1
ATOM 15300 N N . ALA B 1 873 ? 6.543 13.281 16.812 1 92.62 873 ALA B N 1
ATOM 15301 C CA . ALA B 1 873 ? 7.488 14.336 16.453 1 92.62 873 ALA B CA 1
ATOM 15302 C C . ALA B 1 873 ? 8.891 14.008 16.969 1 92.62 873 ALA B C 1
ATOM 15304 O O . ALA B 1 873 ? 9.078 13.734 18.156 1 92.62 873 ALA B O 1
ATOM 15305 N N . PRO B 1 874 ? 9.836 14.039 16.078 1 91.88 874 PRO B N 1
ATOM 15306 C CA . PRO B 1 874 ? 11.195 13.656 16.469 1 91.88 874 PRO B CA 1
ATOM 15307 C C . PRO B 1 874 ? 12.062 14.867 16.812 1 91.88 874 PRO B C 1
ATOM 15309 O O . PRO B 1 874 ? 11.828 15.969 16.328 1 91.88 874 PRO B O 1
ATOM 15312 N N . GLU B 1 875 ? 13 14.75 17.625 1 91.31 875 GLU B N 1
ATOM 15313 C CA . GLU B 1 875 ? 14.109 15.656 17.922 1 91.31 875 GLU B CA 1
ATOM 15314 C C . GLU B 1 875 ? 15.32 14.898 18.453 1 91.31 875 GLU B C 1
ATOM 15316 O O . GLU B 1 875 ? 15.203 14.156 19.438 1 91.31 875 GLU B O 1
ATOM 15321 N N . GLY B 1 876 ? 16.422 15.047 17.75 1 89.88 876 GLY B N 1
ATOM 15322 C CA . GLY B 1 876 ? 17.594 14.297 18.156 1 89.88 876 GLY B CA 1
ATOM 15323 C C . GLY B 1 876 ? 17.406 12.789 18.078 1 89.88 876 GLY B C 1
ATOM 15324 O O . GLY B 1 876 ? 16.953 12.273 17.062 1 89.88 876 GLY B O 1
ATOM 15325 N N . ASP B 1 877 ? 17.703 12.086 19.234 1 93.25 877 ASP B N 1
ATOM 15326 C CA . ASP B 1 877 ? 17.625 10.625 19.281 1 93.25 877 ASP B CA 1
ATOM 15327 C C . ASP B 1 877 ? 16.266 10.156 19.781 1 93.25 877 ASP B C 1
ATOM 15329 O O . ASP B 1 877 ? 16.078 8.969 20.062 1 93.25 877 ASP B O 1
ATOM 15333 N N . TRP B 1 878 ? 15.344 11.164 19.906 1 95.06 878 TRP B N 1
ATOM 15334 C CA . TRP B 1 878 ? 14.086 10.82 20.562 1 95.06 878 TRP B CA 1
ATOM 15335 C C . TRP B 1 878 ? 12.898 11.203 19.688 1 95.06 878 TRP B C 1
ATOM 15337 O O . TRP B 1 878 ? 13.016 12.039 18.797 1 95.06 878 TRP B O 1
ATOM 15347 N N . VAL B 1 879 ? 11.828 10.539 19.922 1 95.31 879 VAL B N 1
ATOM 15348 C CA . VAL B 1 879 ? 10.5 10.984 19.516 1 95.31 879 VAL B CA 1
ATOM 15349 C C . VAL B 1 879 ? 9.609 11.133 20.75 1 95.31 879 VAL B C 1
ATOM 15351 O O . VAL B 1 879 ? 9.859 10.508 21.781 1 95.31 879 VAL B O 1
ATOM 15354 N N . HIS B 1 880 ? 8.719 11.945 20.734 1 95.75 880 HIS B N 1
ATOM 15355 C CA . HIS B 1 880 ? 7.891 12.039 21.938 1 95.75 880 HIS B CA 1
ATOM 15356 C C . HIS B 1 880 ? 6.453 11.625 21.641 1 95.75 880 HIS B C 1
ATOM 15358 O O . HIS B 1 880 ? 5.973 11.781 20.516 1 95.75 880 HIS B O 1
ATOM 15364 N N . PHE B 1 881 ? 5.852 11.031 22.531 1 97.88 881 PHE B N 1
ATOM 15365 C CA . PHE B 1 881 ? 4.453 10.633 22.641 1 97.88 881 PHE B CA 1
ATOM 15366 C C . PHE B 1 881 ? 3.746 11.43 23.734 1 97.88 881 PHE B C 1
ATOM 15368 O O . PHE B 1 881 ? 4.195 11.453 24.875 1 97.88 881 PHE B O 1
ATOM 15375 N N . ILE B 1 882 ? 2.707 12.18 23.359 1 98.25 882 ILE B N 1
ATOM 15376 C CA . ILE B 1 882 ? 1.998 13.031 24.312 1 98.25 882 ILE B CA 1
ATOM 15377 C C . ILE B 1 882 ? 0.61 12.453 24.594 1 98.25 882 ILE B C 1
ATOM 15379 O O . ILE B 1 882 ? -0.21 12.336 23.672 1 98.25 882 ILE B O 1
ATOM 15383 N N . THR B 1 883 ? 0.279 12.141 25.812 1 98.25 883 THR B N 1
ATOM 15384 C CA . THR B 1 883 ? -1.008 11.555 26.172 1 98.25 883 THR B CA 1
ATOM 15385 C C . THR B 1 883 ? -2.039 12.648 26.438 1 98.25 883 THR B C 1
ATOM 15387 O O . THR B 1 883 ? -2.473 12.844 27.578 1 98.25 883 THR B O 1
ATOM 15390 N N . MET B 1 884 ? -2.422 13.32 25.406 1 98 884 MET B N 1
ATOM 15391 C CA . MET B 1 884 ? -3.459 14.344 25.469 1 98 884 MET B CA 1
ATOM 15392 C C . MET B 1 884 ? -4.812 13.734 25.812 1 98 884 MET B C 1
ATOM 15394 O O . MET B 1 884 ? -4.98 12.516 25.734 1 98 884 MET B O 1
ATOM 15398 N N . PRO B 1 885 ? -5.816 14.484 26.156 1 97.75 885 PRO B N 1
ATOM 15399 C CA . PRO B 1 885 ? -7.09 13.945 26.656 1 97.75 885 PRO B CA 1
ATOM 15400 C C . PRO B 1 885 ? -7.77 13.023 25.641 1 97.75 885 PRO B C 1
ATOM 15402 O O . PRO B 1 885 ? -8.492 12.102 26.031 1 97.75 885 PRO B O 1
ATOM 15405 N N . HIS B 1 886 ? -7.547 13.227 24.328 1 97.5 886 HIS B N 1
ATOM 15406 C CA . HIS B 1 886 ? -8.227 12.43 23.312 1 97.5 886 HIS B CA 1
ATOM 15407 C C . HIS B 1 886 ? -7.582 11.055 23.172 1 97.5 886 HIS B C 1
ATOM 15409 O O . HIS B 1 886 ? -8.125 10.18 22.5 1 97.5 886 HIS B O 1
ATOM 15415 N N . ILE B 1 887 ? -6.41 10.812 23.766 1 98 887 ILE B N 1
ATOM 15416 C CA . ILE B 1 887 ? -5.711 9.531 23.688 1 98 887 ILE B CA 1
ATOM 15417 C C . ILE B 1 887 ? -6.219 8.602 24.781 1 98 887 ILE B C 1
ATOM 15419 O O . ILE B 1 887 ? -6.043 8.883 25.969 1 98 887 ILE B O 1
ATOM 15423 N N . CYS B 1 888 ? -6.812 7.555 24.453 1 97.06 888 CYS B N 1
ATOM 15424 C CA . CYS B 1 888 ? -7.355 6.613 25.422 1 97.06 888 CYS B CA 1
ATOM 15425 C C . CYS B 1 888 ? -6.418 5.43 25.625 1 97.06 888 CYS B C 1
ATOM 15427 O O . CYS B 1 888 ? -5.445 5.27 24.875 1 97.06 888 CYS B O 1
ATOM 15429 N N . PRO B 1 889 ? -6.652 4.598 26.641 1 97.44 889 PRO B N 1
ATOM 15430 C CA . PRO B 1 889 ? -5.805 3.434 26.906 1 97.44 889 PRO B CA 1
ATOM 15431 C C . PRO B 1 889 ? -5.715 2.486 25.703 1 97.44 889 PRO B C 1
ATOM 15433 O O . PRO B 1 889 ? -4.664 1.881 25.469 1 97.44 889 PRO B O 1
ATOM 15436 N N . THR B 1 890 ? -6.809 2.352 24.953 1 96.81 890 THR B N 1
ATOM 15437 C CA . THR B 1 890 ? -6.828 1.5 23.766 1 96.81 890 THR B CA 1
ATOM 15438 C C . THR B 1 890 ? -5.762 1.943 22.766 1 96.81 890 THR B C 1
ATOM 15440 O O . THR B 1 890 ? -5.078 1.109 22.172 1 96.81 890 THR B O 1
ATOM 15443 N N . THR B 1 891 ? -5.656 3.246 22.562 1 98 891 THR B N 1
ATOM 15444 C CA . THR B 1 891 ? -4.66 3.791 21.641 1 98 891 THR B CA 1
ATOM 15445 C C . THR B 1 891 ? -3.248 3.518 22.156 1 98 891 THR B C 1
ATOM 15447 O O . THR B 1 891 ? -2.348 3.211 21.375 1 98 891 THR B O 1
ATOM 15450 N N . ILE B 1 892 ? -3.068 3.641 23.453 1 98.5 892 ILE B N 1
ATOM 15451 C CA . ILE B 1 892 ? -1.77 3.371 24.062 1 98.5 892 ILE B CA 1
ATOM 15452 C C . ILE B 1 892 ? -1.371 1.92 23.797 1 98.5 892 ILE B C 1
ATOM 15454 O O . ILE B 1 892 ? -0.244 1.646 23.391 1 98.5 892 ILE B O 1
ATOM 15458 N N . ARG B 1 893 ? -2.266 0.998 24.016 1 98.06 893 ARG B N 1
ATOM 15459 C CA . ARG B 1 893 ? -1.988 -0.415 23.781 1 98.06 893 ARG B CA 1
ATOM 15460 C C . ARG B 1 893 ? -1.719 -0.674 22.297 1 98.06 893 ARG B C 1
ATOM 15462 O O . ARG B 1 893 ? -0.849 -1.477 21.953 1 98.06 893 ARG B O 1
ATOM 15469 N N . ARG B 1 894 ? -2.549 0.017 21.422 1 97.75 894 ARG B N 1
ATOM 15470 C CA . ARG B 1 894 ? -2.336 -0.091 19.969 1 97.75 894 ARG B CA 1
ATOM 15471 C C . ARG B 1 894 ? -0.914 0.311 19.594 1 97.75 894 ARG B C 1
ATOM 15473 O O . ARG B 1 894 ? -0.256 -0.375 18.812 1 97.75 894 ARG B O 1
ATOM 15480 N N . PHE B 1 895 ? -0.485 1.356 20.172 1 98.19 895 PHE B N 1
ATOM 15481 C CA . PHE B 1 895 ? 0.848 1.864 19.875 1 98.19 895 PHE B CA 1
ATOM 15482 C C . PHE B 1 895 ? 1.92 0.895 20.359 1 98.19 895 PHE B C 1
ATOM 15484 O O . PHE B 1 895 ? 2.834 0.55 19.609 1 98.19 895 PHE B O 1
ATOM 15491 N N . VAL B 1 896 ? 1.851 0.485 21.547 1 98.38 896 VAL B N 1
ATOM 15492 C CA . VAL B 1 896 ? 2.863 -0.392 22.125 1 98.38 896 VAL B CA 1
ATOM 15493 C C . VAL B 1 896 ? 2.924 -1.7 21.344 1 98.38 896 VAL B C 1
ATOM 15495 O O . VAL B 1 896 ? 4.008 -2.232 21.094 1 98.38 896 VAL B O 1
ATOM 15498 N N . ARG B 1 897 ? 1.769 -2.271 20.984 1 96.88 897 ARG B N 1
ATOM 15499 C CA . ARG B 1 897 ? 1.733 -3.482 20.172 1 96.88 897 ARG B CA 1
ATOM 15500 C C . ARG B 1 897 ? 2.453 -3.268 18.844 1 96.88 897 ARG B C 1
ATOM 15502 O O . ARG B 1 897 ? 3.152 -4.16 18.359 1 96.88 897 ARG B O 1
ATOM 15509 N N . ALA B 1 898 ? 2.205 -2.096 18.203 1 96.5 898 ALA B N 1
ATOM 15510 C CA . ALA B 1 898 ? 2.854 -1.79 16.938 1 96.5 898 ALA B CA 1
ATOM 15511 C C . ALA B 1 898 ? 4.371 -1.752 17.094 1 96.5 898 ALA B C 1
ATOM 15513 O O . ALA B 1 898 ? 5.102 -2.262 16.234 1 96.5 898 ALA B O 1
ATOM 15514 N N . VAL B 1 899 ? 4.852 -1.132 18.156 1 97.5 899 VAL B N 1
ATOM 15515 C CA . VAL B 1 899 ? 6.285 -1.044 18.422 1 97.5 899 VAL B CA 1
ATOM 15516 C C . VAL B 1 899 ? 6.848 -2.438 18.688 1 97.5 899 VAL B C 1
ATOM 15518 O O . VAL B 1 899 ? 7.895 -2.807 18.156 1 97.5 899 VAL B O 1
ATOM 15521 N N . ALA B 1 900 ? 6.172 -3.188 19.5 1 96.56 900 ALA B N 1
ATOM 15522 C CA . ALA B 1 900 ? 6.621 -4.535 19.844 1 96.56 900 ALA B CA 1
ATOM 15523 C C . ALA B 1 900 ? 6.633 -5.441 18.625 1 96.56 900 ALA B C 1
ATOM 15525 O O . ALA B 1 900 ? 7.48 -6.332 18.516 1 96.56 900 ALA B O 1
ATOM 15526 N N . ALA B 1 901 ? 5.707 -5.27 17.75 1 96.06 901 ALA B N 1
ATOM 15527 C CA . ALA B 1 901 ? 5.586 -6.098 16.547 1 96.06 901 ALA B CA 1
ATOM 15528 C C . ALA B 1 901 ? 6.82 -5.965 15.664 1 96.06 901 ALA B C 1
ATOM 15530 O O . ALA B 1 901 ? 7.184 -6.902 14.953 1 96.06 901 ALA B O 1
ATOM 15531 N N . ILE B 1 902 ? 7.484 -4.809 15.664 1 96.31 902 ILE B N 1
ATOM 15532 C CA . ILE B 1 902 ? 8.68 -4.609 14.859 1 96.31 902 ILE B CA 1
ATOM 15533 C C . ILE B 1 902 ? 9.758 -5.617 15.266 1 96.31 902 ILE B C 1
ATOM 15535 O O . ILE B 1 902 ? 10.344 -6.285 14.414 1 96.31 902 ILE B O 1
ATOM 15539 N N . ASP B 1 903 ? 9.953 -5.734 16.547 1 95.56 903 ASP B N 1
ATOM 15540 C CA . ASP B 1 903 ? 10.953 -6.672 17.047 1 95.56 903 ASP B CA 1
ATOM 15541 C C . ASP B 1 903 ? 10.57 -8.109 16.719 1 95.56 903 ASP B C 1
ATOM 15543 O O . ASP B 1 903 ? 11.43 -8.914 16.344 1 95.56 903 ASP B O 1
ATOM 15547 N N . THR B 1 904 ? 9.383 -8.398 16.859 1 96.19 904 THR B N 1
ATOM 15548 C CA . THR B 1 904 ? 8.906 -9.75 16.578 1 96.19 904 THR B CA 1
ATOM 15549 C C . THR B 1 904 ? 9.094 -10.078 15.094 1 96.19 904 THR B C 1
ATOM 15551 O O . THR B 1 904 ? 9.539 -11.172 14.75 1 96.19 904 THR B O 1
ATOM 15554 N N . ASN B 1 905 ? 8.703 -9.18 14.227 1 96.75 905 ASN B N 1
ATOM 15555 C CA . ASN B 1 905 ? 8.836 -9.375 12.789 1 96.75 905 ASN B CA 1
ATOM 15556 C C . ASN B 1 905 ? 10.305 -9.469 12.375 1 96.75 905 ASN B C 1
ATOM 15558 O O . ASN B 1 905 ? 10.664 -10.289 11.531 1 96.75 905 ASN B O 1
ATOM 15562 N N . CYS B 1 906 ? 11.133 -8.602 12.961 1 96.56 906 CYS B N 1
ATOM 15563 C CA . CYS B 1 906 ? 12.562 -8.688 12.68 1 96.56 906 CYS B CA 1
ATOM 15564 C C . CYS B 1 906 ? 13.117 -10.039 13.125 1 96.56 906 CYS B C 1
ATOM 15566 O O . CYS B 1 906 ? 13.891 -10.664 12.391 1 96.56 906 CYS B O 1
ATOM 15568 N N . SER B 1 907 ? 12.734 -10.461 14.305 1 96.25 907 SER B N 1
ATOM 15569 C CA . SER B 1 907 ? 13.188 -11.75 14.805 1 96.25 907 SER B CA 1
ATOM 15570 C C . SER B 1 907 ? 12.773 -12.883 13.867 1 96.25 907 SER B C 1
ATOM 15572 O O . SER B 1 907 ? 13.516 -13.844 13.68 1 96.25 907 SER B O 1
ATOM 15574 N N . THR B 1 908 ? 11.594 -12.852 13.305 1 96.56 908 THR B N 1
ATOM 15575 C CA . THR B 1 908 ? 11.117 -13.836 12.352 1 96.56 908 THR B CA 1
ATOM 15576 C C . THR B 1 908 ? 12 -13.852 11.102 1 96.56 908 THR B C 1
ATOM 15578 O O . THR B 1 908 ? 12.406 -14.922 10.641 1 96.56 908 THR B O 1
ATOM 15581 N N . ALA B 1 909 ? 12.266 -12.672 10.57 1 96.31 909 ALA B N 1
ATOM 15582 C CA . ALA B 1 909 ? 13.148 -12.57 9.414 1 96.31 909 ALA B CA 1
ATOM 15583 C C . ALA B 1 909 ? 14.531 -13.133 9.734 1 96.31 909 ALA B C 1
ATOM 15585 O O . ALA B 1 909 ? 15.141 -13.805 8.898 1 96.31 909 ALA B O 1
ATOM 15586 N N . PHE B 1 910 ? 15.039 -12.836 10.969 1 96.25 910 PHE B N 1
ATOM 15587 C CA . PHE B 1 910 ? 16.344 -13.32 11.398 1 96.25 910 PHE B CA 1
ATOM 15588 C C . PHE B 1 910 ? 16.359 -14.844 11.469 1 96.25 910 PHE B C 1
ATOM 15590 O O . PHE B 1 910 ? 17.359 -15.477 11.117 1 96.25 910 PHE B O 1
ATOM 15597 N N . ASP B 1 911 ? 15.266 -15.398 11.898 1 94.88 911 ASP B N 1
ATOM 15598 C CA . ASP B 1 911 ? 15.164 -16.844 11.984 1 94.88 911 ASP B CA 1
ATOM 15599 C C . ASP B 1 911 ? 15.234 -17.484 10.602 1 94.88 911 ASP B C 1
ATOM 15601 O O . ASP B 1 911 ? 15.812 -18.562 10.438 1 94.88 911 ASP B O 1
ATOM 15605 N N . TYR B 1 912 ? 14.656 -16.906 9.57 1 94.69 912 TYR B N 1
ATOM 15606 C CA . TYR B 1 912 ? 14.648 -17.438 8.211 1 94.69 912 TYR B CA 1
ATOM 15607 C C . TYR B 1 912 ? 16.062 -17.484 7.637 1 94.69 912 TYR B C 1
ATOM 15609 O O . TYR B 1 912 ? 16.391 -18.391 6.875 1 94.69 912 TYR B O 1
ATOM 15617 N N . ILE B 1 913 ? 16.938 -16.5 8.039 1 94.69 913 ILE B N 1
ATOM 15618 C CA . ILE B 1 913 ? 18.219 -16.391 7.367 1 94.69 913 ILE B CA 1
ATOM 15619 C C . ILE B 1 913 ? 19.344 -16.781 8.336 1 94.69 913 ILE B C 1
ATOM 15621 O O . ILE B 1 913 ? 20.516 -16.812 7.957 1 94.69 913 ILE B O 1
ATOM 15625 N N . GLY B 1 914 ? 19.062 -17.062 9.633 1 93.62 914 GLY B N 1
ATOM 15626 C CA . GLY B 1 914 ? 20.047 -17.188 10.688 1 93.62 914 GLY B CA 1
ATOM 15627 C C . GLY B 1 914 ? 21.109 -18.219 10.398 1 93.62 914 GLY B C 1
ATOM 15628 O O . GLY B 1 914 ? 22.297 -17.969 10.562 1 93.62 914 GLY B O 1
ATOM 15629 N N . HIS B 1 915 ? 20.766 -19.406 9.953 1 91.69 915 HIS B N 1
ATOM 15630 C CA . HIS B 1 915 ? 21.703 -20.484 9.672 1 91.69 915 HIS B CA 1
ATOM 15631 C C . HIS B 1 915 ? 22.562 -20.156 8.453 1 91.69 915 HIS B C 1
ATOM 15633 O O . HIS B 1 915 ? 23.766 -20.438 8.438 1 91.69 915 HIS B O 1
ATOM 15639 N N . SER B 1 916 ? 21.891 -19.594 7.434 1 92.44 916 SER B N 1
ATOM 15640 C CA . SER B 1 916 ? 22.625 -19.203 6.238 1 92.44 916 SER B CA 1
ATOM 15641 C C . SER B 1 916 ? 23.656 -18.125 6.551 1 92.44 916 SER B C 1
ATOM 15643 O O . SER B 1 916 ? 24.781 -18.172 6.031 1 92.44 916 SER B O 1
ATOM 15645 N N . LEU B 1 917 ? 23.219 -17.141 7.383 1 94.12 917 LEU B N 1
ATOM 15646 C CA . LEU B 1 917 ? 24.141 -16.078 7.777 1 94.12 917 LEU B CA 1
ATOM 15647 C C . LEU B 1 917 ? 25.312 -16.641 8.586 1 94.12 917 LEU B C 1
ATOM 15649 O O . LEU B 1 917 ? 26.469 -16.266 8.352 1 94.12 917 LEU B O 1
ATOM 15653 N N . ALA B 1 918 ? 25.047 -17.516 9.492 1 92.62 918 ALA B N 1
ATOM 15654 C CA . ALA B 1 918 ? 26.094 -18.141 10.297 1 92.62 918 ALA B CA 1
ATOM 15655 C C . ALA B 1 918 ? 27.094 -18.875 9.414 1 92.62 918 ALA B C 1
ATOM 15657 O O . ALA B 1 918 ? 28.312 -18.766 9.609 1 92.62 918 ALA B O 1
ATOM 15658 N N . SER B 1 919 ? 26.562 -19.594 8.453 1 89.19 919 SER B N 1
ATOM 15659 C CA . SER B 1 919 ? 27.422 -20.344 7.527 1 89.19 919 SER B CA 1
ATOM 15660 C C . SER B 1 919 ? 28.297 -19.406 6.711 1 89.19 919 SER B C 1
ATOM 15662 O O . SER B 1 919 ? 29.469 -19.703 6.445 1 89.19 919 SER B O 1
ATOM 15664 N N . SER B 1 920 ? 27.766 -18.266 6.34 1 90.94 920 SER B N 1
ATOM 15665 C CA . SER B 1 920 ? 28.484 -17.312 5.52 1 90.94 920 SER B CA 1
ATOM 15666 C C . SER B 1 920 ? 29.562 -16.594 6.332 1 90.94 920 SER B C 1
ATOM 15668 O O . SER B 1 920 ? 30.562 -16.125 5.773 1 90.94 920 SER B O 1
ATOM 15670 N N . LEU B 1 921 ? 29.344 -16.516 7.656 1 91.69 921 LEU B N 1
ATOM 15671 C CA . LEU B 1 921 ? 30.281 -15.805 8.516 1 91.69 921 LEU B CA 1
ATOM 15672 C C . LEU B 1 921 ? 31.172 -16.797 9.273 1 91.69 921 LEU B C 1
ATOM 15674 O O . LEU B 1 921 ? 31.875 -16.406 10.211 1 91.69 921 LEU B O 1
ATOM 15678 N N . HIS B 1 922 ? 31.156 -18.016 8.984 1 86.69 922 HIS B N 1
ATOM 15679 C CA . HIS B 1 922 ? 31.938 -19.078 9.609 1 86.69 922 HIS B CA 1
ATOM 15680 C C . HIS B 1 922 ? 31.672 -19.156 11.102 1 86.69 922 HIS B C 1
ATOM 15682 O O . HIS B 1 922 ? 32.594 -19.234 11.906 1 86.69 922 HIS B O 1
ATOM 15688 N N . LEU B 1 923 ? 30.391 -18.938 11.367 1 84 923 LEU B N 1
ATOM 15689 C CA . LEU B 1 923 ? 29.953 -19.062 12.758 1 84 923 LEU B CA 1
ATOM 15690 C C . LEU B 1 923 ? 29.156 -20.344 12.961 1 84 923 LEU B C 1
ATOM 15692 O O . LEU B 1 923 ? 28.656 -20.922 12 1 84 923 LEU B O 1
ATOM 15696 N N . SER B 1 924 ? 29.234 -20.734 14.156 1 77.38 924 SER B N 1
ATOM 15697 C CA . SER B 1 924 ? 28.484 -21.953 14.461 1 77.38 924 SER B CA 1
ATOM 15698 C C . SER B 1 924 ? 27.078 -21.625 14.922 1 77.38 924 SER B C 1
ATOM 15700 O O . SER B 1 924 ? 26.844 -20.625 15.609 1 77.38 924 SER B O 1
ATOM 15702 N N . GLY B 1 925 ? 26.234 -22.469 14.562 1 75.31 925 GLY B N 1
ATOM 15703 C CA . GLY B 1 925 ? 24.859 -22.328 15.008 1 75.31 925 GLY B CA 1
ATOM 15704 C C . GLY B 1 925 ? 24.094 -21.219 14.305 1 75.31 925 GLY B C 1
ATOM 15705 O O . GLY B 1 925 ? 24.219 -21.047 13.086 1 75.31 925 GLY B O 1
ATOM 15706 N N . ARG B 1 926 ? 23.234 -20.625 15.039 1 76.06 926 ARG B N 1
ATOM 15707 C CA . ARG B 1 926 ? 22.422 -19.531 14.508 1 76.06 926 ARG B CA 1
ATOM 15708 C C . ARG B 1 926 ? 22.938 -18.172 14.961 1 76.06 926 ARG B C 1
ATOM 15710 O O . ARG B 1 926 ? 23.281 -18 16.125 1 76.06 926 ARG B O 1
ATOM 15717 N N . THR B 1 927 ? 23.25 -17.359 13.977 1 79.25 927 THR B N 1
ATOM 15718 C CA . THR B 1 927 ? 23.688 -16 14.281 1 79.25 927 THR B CA 1
ATOM 15719 C C . THR B 1 927 ? 22.5 -15.07 14.43 1 79.25 927 THR B C 1
ATOM 15721 O O . THR B 1 927 ? 21.516 -15.172 13.688 1 79.25 927 THR B O 1
ATOM 15724 N N . GLN B 1 928 ? 22.688 -14.258 15.438 1 82.56 928 GLN B N 1
ATOM 15725 C CA . GLN B 1 928 ? 21.609 -13.297 15.648 1 82.56 928 GLN B CA 1
ATOM 15726 C C . GLN B 1 928 ? 22 -11.906 15.148 1 82.56 928 GLN B C 1
ATOM 15728 O O . GLN B 1 928 ? 23.141 -11.461 15.367 1 82.56 928 GLN B O 1
ATOM 15733 N N . LEU B 1 929 ? 21.188 -11.359 14.312 1 93.19 929 LEU B N 1
ATOM 15734 C CA . LEU B 1 929 ? 21.297 -9.969 13.898 1 93.19 929 LEU B CA 1
ATOM 15735 C C . LEU B 1 929 ? 20.734 -9.039 14.969 1 93.19 929 LEU B C 1
ATOM 15737 O O . LEU B 1 929 ? 19.797 -9.398 15.68 1 93.19 929 LEU B O 1
ATOM 15741 N N . ARG B 1 930 ? 21.453 -7.953 15.133 1 94.62 930 ARG B N 1
ATOM 15742 C CA . ARG B 1 930 ? 20.953 -6.902 16.016 1 94.62 930 ARG B CA 1
ATOM 15743 C C . ARG B 1 930 ? 20.359 -5.746 15.211 1 94.62 930 ARG B C 1
ATOM 15745 O O . ARG B 1 930 ? 20.969 -5.293 14.234 1 94.62 930 ARG B O 1
ATOM 15752 N N . ARG B 1 931 ? 19.125 -5.379 15.625 1 95.94 931 ARG B N 1
ATOM 15753 C CA . ARG B 1 931 ? 18.531 -4.18 15.047 1 95.94 931 ARG B CA 1
ATOM 15754 C C . ARG B 1 931 ? 19.172 -2.92 15.625 1 95.94 931 ARG B C 1
ATOM 15756 O O . ARG B 1 931 ? 19.359 -2.814 16.828 1 95.94 931 ARG B O 1
ATOM 15763 N N . LEU B 1 932 ? 19.562 -1.982 14.797 1 96.75 932 LEU B N 1
ATOM 15764 C CA . LEU B 1 932 ? 20.203 -0.746 15.227 1 96.75 932 LEU B CA 1
ATOM 15765 C C . LEU B 1 932 ? 19.172 0.349 15.477 1 96.75 932 LEU B C 1
ATOM 15767 O O . LEU B 1 932 ? 18.375 0.679 14.586 1 96.75 932 LEU B O 1
ATOM 15771 N N . THR B 1 933 ? 19.203 0.886 16.656 1 95.56 933 THR B N 1
ATOM 15772 C CA . THR B 1 933 ? 18.266 1.935 17.047 1 95.56 933 THR B CA 1
ATOM 15773 C C . THR B 1 933 ? 19 3.139 17.625 1 95.56 933 THR B C 1
ATOM 15775 O O . THR B 1 933 ? 20.219 3.092 17.812 1 95.56 933 THR B O 1
ATOM 15778 N N . SER B 1 934 ? 18.312 4.227 17.828 1 95.06 934 SER B N 1
ATOM 15779 C CA . SER B 1 934 ? 18.922 5.512 18.172 1 95.06 934 SER B CA 1
ATOM 15780 C C . SER B 1 934 ? 19.547 5.48 19.562 1 95.06 934 SER B C 1
ATOM 15782 O O . SER B 1 934 ? 20.469 6.246 19.859 1 95.06 934 SER B O 1
ATOM 15784 N N . ARG B 1 935 ? 19.078 4.57 20.438 1 93.06 935 ARG B N 1
ATOM 15785 C CA . ARG B 1 935 ? 19.562 4.602 21.812 1 93.06 935 ARG B CA 1
ATOM 15786 C C . ARG B 1 935 ? 20.328 3.332 22.141 1 93.06 935 ARG B C 1
ATOM 15788 O O . ARG B 1 935 ? 20.672 3.094 23.312 1 93.06 935 ARG B O 1
ATOM 15795 N N . ASN B 1 936 ? 20.656 2.578 21.188 1 90.5 936 ASN B N 1
ATOM 15796 C CA . ASN B 1 936 ? 21.391 1.339 21.406 1 90.5 936 ASN B CA 1
ATOM 15797 C C . ASN B 1 936 ? 22.891 1.56 21.328 1 90.5 936 ASN B C 1
ATOM 15799 O O . ASN B 1 936 ? 23.375 2.334 20.484 1 90.5 936 ASN B O 1
ATOM 15803 N N . THR B 1 937 ? 23.672 0.854 22.156 1 90.75 937 THR B N 1
ATOM 15804 C CA . THR B 1 937 ? 25.125 0.986 22.203 1 90.75 937 THR B CA 1
ATOM 15805 C C . THR B 1 937 ? 25.75 0.397 20.938 1 90.75 937 THR B C 1
ATOM 15807 O O . THR B 1 937 ? 26.828 0.833 20.516 1 90.75 937 THR B O 1
ATOM 15810 N N . TYR B 1 938 ? 25.156 -0.591 20.391 1 93.62 938 TYR B N 1
ATOM 15811 C CA . TYR B 1 938 ? 25.672 -1.224 19.172 1 93.62 938 TYR B CA 1
ATOM 15812 C C . TYR B 1 938 ? 25.672 -0.246 18.016 1 93.62 938 TYR B C 1
ATOM 15814 O O . TYR B 1 938 ? 26.531 -0.319 17.125 1 93.62 938 TYR B O 1
ATOM 15822 N N . SER B 1 939 ? 24.703 0.666 18.031 1 95.81 939 SER B N 1
ATOM 15823 C CA . SER B 1 939 ? 24.609 1.659 16.969 1 95.81 939 SER B CA 1
ATOM 15824 C C . SER B 1 939 ? 25.828 2.574 16.953 1 95.81 939 SER B C 1
ATOM 15826 O O . SER B 1 939 ? 26.297 2.99 15.883 1 95.81 939 SER B O 1
ATOM 15828 N N . GLU B 1 940 ? 26.344 2.838 18.094 1 94.75 940 GLU B N 1
ATOM 15829 C CA . GLU B 1 940 ? 27.531 3.689 18.172 1 94.75 940 GLU B CA 1
ATOM 15830 C C . GLU B 1 940 ? 28.75 3 17.562 1 94.75 940 GLU B C 1
ATOM 15832 O O . GLU B 1 940 ? 29.594 3.65 16.938 1 94.75 940 GLU B O 1
ATOM 15837 N N . LYS B 1 941 ? 28.859 1.71 17.781 1 95.38 941 LYS B N 1
ATOM 15838 C CA . LYS B 1 941 ? 29.953 0.936 17.203 1 95.38 941 LYS B CA 1
ATOM 15839 C C . LYS B 1 941 ? 29.859 0.917 15.68 1 95.38 941 LYS B C 1
ATOM 15841 O O . LYS B 1 941 ? 30.875 1.028 14.992 1 95.38 941 LYS B O 1
ATOM 15846 N N . VAL B 1 942 ? 28.688 0.75 15.234 1 96.69 942 VAL B N 1
ATOM 15847 C CA . VAL B 1 942 ? 28.469 0.727 13.789 1 96.69 942 VAL B CA 1
ATOM 15848 C C . VAL B 1 942 ? 28.766 2.104 13.203 1 96.69 942 VAL B C 1
ATOM 15850 O O . VAL B 1 942 ? 29.344 2.211 12.117 1 96.69 942 VAL B O 1
ATOM 15853 N N . LEU B 1 943 ? 28.391 3.176 13.906 1 96.69 943 LEU B N 1
ATOM 15854 C CA . LEU B 1 943 ? 28.656 4.531 13.43 1 96.69 943 LEU B CA 1
ATOM 15855 C C . LEU B 1 943 ? 30.156 4.785 13.328 1 96.69 943 LEU B C 1
ATOM 15857 O O . LEU B 1 943 ? 30.609 5.48 12.422 1 96.69 943 LEU B O 1
ATOM 15861 N N . ALA B 1 944 ? 30.906 4.215 14.234 1 95.69 944 ALA B N 1
ATOM 15862 C CA . ALA B 1 944 ? 32.344 4.344 14.18 1 95.69 944 ALA B CA 1
ATOM 15863 C C . ALA B 1 944 ? 32.906 3.674 12.93 1 95.69 944 ALA B C 1
ATOM 15865 O O . ALA B 1 944 ? 33.781 4.223 12.266 1 95.69 944 ALA B O 1
ATOM 15866 N N . VAL B 1 945 ? 32.438 2.518 12.656 1 95.75 945 VAL B N 1
ATOM 15867 C CA . VAL B 1 945 ? 32.844 1.778 11.469 1 95.75 945 VAL B CA 1
ATOM 15868 C C . VAL B 1 945 ? 32.438 2.547 10.219 1 95.75 945 VAL B C 1
ATOM 15870 O O . VAL B 1 945 ? 33.219 2.658 9.266 1 95.75 945 VAL B O 1
ATOM 15873 N N . ALA B 1 946 ? 31.203 3.023 10.195 1 95.62 946 ALA B N 1
ATOM 15874 C CA . ALA B 1 946 ? 30.703 3.762 9.047 1 95.62 946 ALA B CA 1
ATOM 15875 C C . ALA B 1 946 ? 31.5 5.039 8.812 1 95.62 946 ALA B C 1
ATOM 15877 O O . ALA B 1 946 ? 31.719 5.441 7.664 1 95.62 946 ALA B O 1
ATOM 15878 N N . ASN B 1 947 ? 31.844 5.715 9.906 1 95.19 947 ASN B N 1
ATOM 15879 C CA . ASN B 1 947 ? 32.688 6.91 9.789 1 95.19 947 ASN B CA 1
ATOM 15880 C C . ASN B 1 947 ? 33.969 6.613 9.055 1 95.19 947 ASN B C 1
ATOM 15882 O O . ASN B 1 947 ? 34.375 7.355 8.148 1 95.19 947 ASN B O 1
ATOM 15886 N N . LEU B 1 948 ? 34.594 5.516 9.352 1 93.81 948 LEU B N 1
ATOM 15887 C CA . LEU B 1 948 ? 35.875 5.121 8.758 1 93.81 948 LEU B CA 1
ATOM 15888 C C . LEU B 1 948 ? 35.688 4.633 7.324 1 93.81 948 LEU B C 1
ATOM 15890 O O . LEU B 1 948 ? 36.438 5.02 6.43 1 93.81 948 LEU B O 1
ATOM 15894 N N . ALA B 1 949 ? 34.688 3.797 7.145 1 94.69 949 ALA B N 1
ATOM 15895 C CA . ALA B 1 949 ? 34.5 3.092 5.879 1 94.69 949 ALA B CA 1
ATOM 15896 C C . ALA B 1 949 ? 33.906 4.008 4.82 1 94.69 949 ALA B C 1
ATOM 15898 O O . ALA B 1 949 ? 34.156 3.834 3.623 1 94.69 949 ALA B O 1
ATOM 15899 N N . ILE B 1 950 ? 33.094 5 5.211 1 94.69 950 ILE B N 1
ATOM 15900 C CA . ILE B 1 950 ? 32.344 5.809 4.246 1 94.69 950 ILE B CA 1
ATOM 15901 C C . ILE B 1 950 ? 32.906 7.227 4.223 1 94.69 950 ILE B C 1
ATOM 15903 O O . ILE B 1 950 ? 33.375 7.707 3.18 1 94.69 950 ILE B O 1
ATOM 15907 N N . LEU B 1 951 ? 32.938 7.871 5.363 1 93.69 951 LEU B N 1
ATOM 15908 C CA . LEU B 1 951 ? 33.25 9.297 5.414 1 93.69 951 LEU B CA 1
ATOM 15909 C C . LEU B 1 951 ? 34.75 9.539 5.246 1 93.69 951 LEU B C 1
ATOM 15911 O O . LEU B 1 951 ? 35.156 10.484 4.566 1 93.69 951 LEU B O 1
ATOM 15915 N N . GLN B 1 952 ? 35.594 8.68 5.836 1 92.56 952 GLN B N 1
ATOM 15916 C CA . GLN B 1 952 ? 37.031 8.914 5.816 1 92.56 952 GLN B CA 1
ATOM 15917 C C . GLN B 1 952 ? 37.719 8.188 4.648 1 92.56 952 GLN B C 1
ATOM 15919 O O . GLN B 1 952 ? 38.875 8.43 4.336 1 92.56 952 GLN B O 1
ATOM 15924 N N . ASN B 1 953 ? 36.969 7.277 4.051 1 91.06 953 ASN B N 1
ATOM 15925 C CA . ASN B 1 953 ? 37.5 6.531 2.91 1 91.06 953 ASN B CA 1
ATOM 15926 C C . ASN B 1 953 ? 37.438 7.348 1.624 1 91.06 953 ASN B C 1
ATOM 15928 O O . ASN B 1 953 ? 36.344 7.617 1.114 1 91.06 953 ASN B O 1
ATOM 15932 N N . LEU B 1 954 ? 38.438 7.594 0.942 1 87.56 954 LEU B N 1
ATOM 15933 C CA . LEU B 1 954 ? 38.531 8.422 -0.257 1 87.56 954 LEU B CA 1
ATOM 15934 C C . LEU B 1 954 ? 37.875 7.715 -1.448 1 87.56 954 LEU B C 1
ATOM 15936 O O . LEU B 1 954 ? 37.406 8.375 -2.367 1 87.56 954 LEU B O 1
ATOM 15940 N N . GLN B 1 955 ? 37.906 6.414 -1.417 1 86.19 955 GLN B N 1
ATOM 15941 C CA . GLN B 1 955 ? 37.375 5.641 -2.531 1 86.19 955 GLN B CA 1
ATOM 15942 C C . GLN B 1 955 ? 35.844 5.641 -2.51 1 86.19 955 GLN B C 1
ATOM 15944 O O . GLN B 1 955 ? 35.219 5.273 -3.496 1 86.19 955 GLN B O 1
ATOM 15949 N N . ALA B 1 956 ? 35.312 6.203 -1.414 1 90.62 956 ALA B N 1
ATOM 15950 C CA . ALA B 1 956 ? 33.875 6.164 -1.277 1 90.62 956 ALA B CA 1
ATOM 15951 C C . ALA B 1 956 ? 33.25 7.512 -1.62 1 90.62 956 ALA B C 1
ATOM 15953 O O . ALA B 1 956 ? 32.156 7.836 -1.154 1 90.62 956 ALA B O 1
ATOM 15954 N N . GLN B 1 957 ? 33.875 8.352 -2.363 1 89.38 957 GLN B N 1
ATOM 15955 C CA . GLN B 1 957 ? 33.406 9.688 -2.682 1 89.38 957 GLN B CA 1
ATOM 15956 C C . GLN B 1 957 ? 32.094 9.641 -3.455 1 89.38 957 GLN B C 1
ATOM 15958 O O . GLN B 1 957 ? 31.156 10.414 -3.18 1 89.38 957 GLN B O 1
ATOM 15963 N N . SER B 1 958 ? 32 8.742 -4.383 1 88.25 958 SER B N 1
ATOM 15964 C CA . SER B 1 958 ? 30.797 8.625 -5.188 1 88.25 958 SER B CA 1
ATOM 15965 C C . SER B 1 958 ? 29.609 8.234 -4.328 1 88.25 958 SER B C 1
ATOM 15967 O O . SER B 1 958 ? 28.5 8.727 -4.535 1 88.25 958 SER B O 1
ATOM 15969 N N . VAL B 1 959 ? 29.859 7.406 -3.416 1 90.75 959 VAL B N 1
ATOM 15970 C CA . VAL B 1 959 ? 28.828 6.957 -2.496 1 90.75 959 VAL B CA 1
ATOM 15971 C C . VAL B 1 959 ? 28.344 8.133 -1.646 1 90.75 959 VAL B C 1
ATOM 15973 O O . VAL B 1 959 ? 27.141 8.328 -1.467 1 90.75 959 VAL B O 1
ATOM 15976 N N . ARG B 1 960 ? 29.25 8.922 -1.187 1 92.44 960 ARG B N 1
ATOM 15977 C CA . ARG B 1 960 ? 28.922 10.062 -0.34 1 92.44 960 ARG B CA 1
ATOM 15978 C C . ARG B 1 960 ? 28.109 11.102 -1.106 1 92.44 960 ARG B C 1
ATOM 15980 O O . ARG B 1 960 ? 27.109 11.617 -0.594 1 92.44 960 ARG B O 1
ATOM 15987 N N . ASP B 1 961 ? 28.484 11.32 -2.293 1 91.5 961 ASP B N 1
ATOM 15988 C CA . ASP B 1 961 ? 27.812 12.336 -3.098 1 91.5 961 ASP B CA 1
ATOM 15989 C C . ASP B 1 961 ? 26.406 11.883 -3.494 1 91.5 961 ASP B C 1
ATOM 15991 O O . ASP B 1 961 ? 25.453 12.656 -3.4 1 91.5 961 ASP B O 1
ATOM 15995 N N . ASP B 1 962 ? 26.297 10.641 -3.834 1 90.06 962 ASP B N 1
ATOM 15996 C CA . ASP B 1 962 ? 25.031 10.133 -4.336 1 90.06 962 ASP B CA 1
ATOM 15997 C C . ASP B 1 962 ? 24.016 9.953 -3.199 1 90.06 962 ASP B C 1
ATOM 15999 O O . ASP B 1 962 ? 22.828 10.164 -3.385 1 90.06 962 ASP B O 1
ATOM 16003 N N . LEU B 1 963 ? 24.562 9.609 -2.029 1 92.12 963 LEU B N 1
ATOM 16004 C CA . LEU B 1 963 ? 23.672 9.344 -0.908 1 92.12 963 LEU B CA 1
ATOM 16005 C C . LEU B 1 963 ? 23.562 10.562 0.003 1 92.12 963 LEU B C 1
ATOM 16007 O O . LEU B 1 963 ? 22.797 10.547 0.972 1 92.12 963 LEU B O 1
ATOM 16011 N N . GLY B 1 964 ? 24.344 11.57 -0.304 1 91.5 964 GLY B N 1
ATOM 16012 C CA . GLY B 1 964 ? 24.297 12.797 0.472 1 91.5 964 GLY B CA 1
ATOM 16013 C C . GLY B 1 964 ? 24.844 12.633 1.878 1 91.5 964 GLY B C 1
ATOM 16014 O O . GLY B 1 964 ? 24.281 13.18 2.832 1 91.5 964 GLY B O 1
ATOM 16015 N N . LEU B 1 965 ? 25.844 11.812 2.113 1 94.06 965 LEU B N 1
ATOM 16016 C CA . LEU B 1 965 ? 26.469 11.562 3.41 1 94.06 965 LEU B CA 1
ATOM 16017 C C . LEU B 1 965 ? 27.719 12.422 3.584 1 94.06 965 LEU B C 1
ATOM 16019 O O . LEU B 1 965 ? 28.797 12.039 3.139 1 94.06 965 LEU B O 1
ATOM 16023 N N . ARG B 1 966 ? 27.609 13.5 4.266 1 90.88 966 ARG B N 1
ATOM 16024 C CA . ARG B 1 966 ? 28.719 14.438 4.398 1 90.88 966 ARG B CA 1
ATOM 16025 C C . ARG B 1 966 ? 29.297 14.414 5.812 1 90.88 966 ARG B C 1
ATOM 16027 O O . ARG B 1 966 ? 30.484 14.641 6.008 1 90.88 966 ARG B O 1
ATOM 16034 N N . LYS B 1 967 ? 28.422 14.219 6.75 1 93.25 967 LYS B N 1
ATOM 16035 C CA . LYS B 1 967 ? 28.828 14.164 8.156 1 93.25 967 LYS B CA 1
ATOM 16036 C C . LYS B 1 967 ? 28.234 12.938 8.844 1 93.25 967 LYS B C 1
ATOM 16038 O O . LYS B 1 967 ? 27.391 12.242 8.273 1 93.25 967 LYS B O 1
ATOM 16043 N N . LEU B 1 968 ? 28.672 12.727 10.008 1 93.94 968 LEU B N 1
ATOM 16044 C CA . LEU B 1 968 ? 28.25 11.562 10.773 1 93.94 968 LEU B CA 1
ATOM 16045 C C . LEU B 1 968 ? 26.75 11.625 11.07 1 93.94 968 LEU B C 1
ATOM 16047 O O . LEU B 1 968 ? 26.078 10.594 11.109 1 93.94 968 LEU B O 1
ATOM 16051 N N . HIS B 1 969 ? 26.297 12.852 11.211 1 92.19 969 HIS B N 1
ATOM 16052 C CA . HIS B 1 969 ? 24.875 13.031 11.492 1 92.19 969 HIS B CA 1
ATOM 16053 C C . HIS B 1 969 ? 24.016 12.547 10.328 1 92.19 969 HIS B C 1
ATOM 16055 O O . HIS B 1 969 ? 22.922 12.047 10.539 1 92.19 969 HIS B O 1
ATOM 16061 N N . ASP B 1 970 ? 24.562 12.688 9.172 1 94.19 970 ASP B N 1
ATOM 16062 C CA . ASP B 1 970 ? 23.812 12.219 8.008 1 94.19 970 ASP B CA 1
ATOM 16063 C C . ASP B 1 970 ? 23.656 10.703 8.031 1 94.19 970 ASP B C 1
ATOM 16065 O O . ASP B 1 970 ? 22.594 10.18 7.684 1 94.19 970 ASP B O 1
ATOM 16069 N N . ILE B 1 971 ? 24.672 10.047 8.445 1 95.75 971 ILE B N 1
ATOM 16070 C CA . ILE B 1 971 ? 24.641 8.594 8.539 1 95.75 971 ILE B CA 1
ATOM 16071 C C . ILE B 1 971 ? 23.672 8.18 9.648 1 95.75 971 ILE B C 1
ATOM 16073 O O . ILE B 1 971 ? 22.875 7.246 9.469 1 95.75 971 ILE B O 1
ATOM 16077 N N . ARG B 1 972 ? 23.766 8.891 10.719 1 95.31 972 ARG B N 1
ATOM 16078 C CA . ARG B 1 972 ? 22.859 8.625 11.828 1 95.31 972 ARG B CA 1
ATOM 16079 C C . ARG B 1 972 ? 21.406 8.828 11.414 1 95.31 972 ARG B C 1
ATOM 16081 O O . ARG B 1 972 ? 20.562 7.984 11.695 1 95.31 972 ARG B O 1
ATOM 16088 N N . SER B 1 973 ? 21.141 9.914 10.734 1 93.69 973 SER B N 1
ATOM 16089 C CA . SER B 1 973 ? 19.781 10.273 10.32 1 93.69 973 SER B CA 1
ATOM 16090 C C . SER B 1 973 ? 19.234 9.273 9.312 1 93.69 973 SER B C 1
ATOM 16092 O O . SER B 1 973 ? 18.062 8.891 9.383 1 93.69 973 SER B O 1
ATOM 16094 N N . CYS B 1 974 ? 20.078 8.789 8.461 1 94.25 974 CYS B N 1
ATOM 16095 C CA . CYS B 1 974 ? 19.609 7.918 7.383 1 94.25 974 CYS B CA 1
ATOM 16096 C C . CYS B 1 974 ? 19.484 6.477 7.863 1 94.25 974 CYS B C 1
ATOM 16098 O O . CYS B 1 974 ? 18.516 5.797 7.547 1 94.25 974 CYS B O 1
ATOM 16100 N N . PHE B 1 975 ? 20.453 6.043 8.664 1 96.69 975 PHE B N 1
ATOM 16101 C CA . PHE B 1 975 ? 20.562 4.594 8.797 1 96.69 975 PHE B CA 1
ATOM 16102 C C . PHE B 1 975 ? 20.312 4.164 10.234 1 96.69 975 PHE B C 1
ATOM 16104 O O . PHE B 1 975 ? 20.031 2.99 10.492 1 96.69 975 PHE B O 1
ATOM 16111 N N . ILE B 1 976 ? 20.422 5.059 11.211 1 97 976 ILE B N 1
ATOM 16112 C CA . ILE B 1 976 ? 20.156 4.695 12.602 1 97 976 ILE B CA 1
ATOM 16113 C C . ILE B 1 976 ? 18.734 5.09 12.977 1 97 976 ILE B C 1
ATOM 16115 O O . ILE B 1 976 ? 17.984 4.281 13.531 1 97 976 ILE B O 1
ATOM 16119 N N . TYR B 1 977 ? 18.328 6.301 12.562 1 95.06 977 TYR B N 1
ATOM 16120 C CA . TYR B 1 977 ? 17 6.785 12.922 1 95.06 977 TYR B CA 1
ATOM 16121 C C . TYR B 1 977 ? 15.922 6.039 12.141 1 95.06 977 TYR B C 1
ATOM 16123 O O . TYR B 1 977 ? 14.734 6.102 12.492 1 95.06 977 TYR B O 1
ATOM 16131 N N . SER B 1 978 ? 16.344 5.328 11.062 1 94.88 978 SER B N 1
ATOM 16132 C CA . SER B 1 978 ? 15.383 4.488 10.344 1 94.88 978 SER B CA 1
ATOM 16133 C C . SER B 1 978 ? 14.93 3.311 11.203 1 94.88 978 SER B C 1
ATOM 16135 O O . SER B 1 978 ? 13.867 2.73 10.961 1 94.88 978 SER B O 1
ATOM 16137 N N . ALA B 1 979 ? 15.781 2.883 12.094 1 96.81 979 ALA B N 1
ATOM 16138 C CA . ALA B 1 979 ? 15.57 1.753 13 1 96.81 979 ALA B CA 1
ATOM 16139 C C . ALA B 1 979 ? 15.391 0.454 12.219 1 96.81 979 ALA B C 1
ATOM 16141 O O . ALA B 1 979 ? 14.703 -0.46 12.672 1 96.81 979 ALA B O 1
ATOM 16142 N N . MET B 1 980 ? 15.922 0.373 10.984 1 97.44 980 MET B N 1
ATOM 16143 C CA . MET B 1 980 ? 15.75 -0.817 10.156 1 97.44 980 MET B CA 1
ATOM 16144 C C . MET B 1 980 ? 17.078 -1.263 9.562 1 97.44 980 MET B C 1
ATOM 16146 O O . MET B 1 980 ? 17.109 -1.906 8.508 1 97.44 980 MET B O 1
ATOM 16150 N N . SER B 1 981 ? 18.156 -0.782 10.117 1 98 981 SER B N 1
ATOM 16151 C CA . SER B 1 981 ? 19.484 -1.328 9.828 1 98 981 SER B CA 1
ATOM 16152 C C . SER B 1 981 ? 19.844 -2.447 10.797 1 98 981 SER B C 1
ATOM 16154 O O . SER B 1 981 ? 19.359 -2.479 11.93 1 98 981 SER B O 1
ATOM 16156 N N . PHE B 1 982 ? 20.703 -3.361 10.32 1 97.94 982 PHE B N 1
ATOM 16157 C CA . PHE B 1 982 ? 21 -4.551 11.109 1 97.94 982 PHE B CA 1
ATOM 16158 C C . PHE B 1 982 ? 22.484 -4.887 11.047 1 97.94 982 PHE B C 1
ATOM 16160 O O . PHE B 1 982 ? 23.156 -4.559 10.07 1 97.94 982 PHE B O 1
ATOM 16167 N N . ALA B 1 983 ? 22.969 -5.52 12.086 1 97.5 983 ALA B N 1
ATOM 16168 C CA . ALA B 1 983 ? 24.375 -5.898 12.102 1 97.5 983 ALA B CA 1
ATOM 16169 C C . ALA B 1 983 ? 24.594 -7.199 12.875 1 97.5 983 ALA B C 1
ATOM 16171 O O . ALA B 1 983 ? 23.828 -7.523 13.781 1 97.5 983 ALA B O 1
ATOM 16172 N N . ALA B 1 984 ? 25.531 -7.965 12.398 1 96.5 984 ALA B N 1
ATOM 16173 C CA . ALA B 1 984 ? 26.016 -9.125 13.133 1 96.5 984 ALA B CA 1
ATOM 16174 C C . ALA B 1 984 ? 27.312 -8.805 13.867 1 96.5 984 ALA B C 1
ATOM 16176 O O . ALA B 1 984 ? 28.188 -8.109 13.336 1 96.5 984 ALA B O 1
ATOM 16177 N N . PHE B 1 985 ? 27.422 -9.273 15.094 1 94.25 985 PHE B N 1
ATOM 16178 C CA . PHE B 1 985 ? 28.578 -8.992 15.922 1 94.25 985 PHE B CA 1
ATOM 16179 C C . PHE B 1 985 ? 29.266 -10.281 16.344 1 94.25 985 PHE B C 1
ATOM 16181 O O . PHE B 1 985 ? 28.641 -11.344 16.391 1 94.25 985 PHE B O 1
ATOM 16188 N N . ASN B 1 986 ? 30.578 -10.172 16.594 1 91.12 986 ASN B N 1
ATOM 16189 C CA . ASN B 1 986 ? 31.281 -11.305 17.156 1 91.12 986 ASN B CA 1
ATOM 16190 C C . ASN B 1 986 ? 31.203 -11.312 18.688 1 91.12 986 ASN B C 1
ATOM 16192 O O . ASN B 1 986 ? 30.438 -10.539 19.266 1 91.12 986 ASN B O 1
ATOM 16196 N N . ASP B 1 987 ? 31.906 -12.203 19.297 1 88.38 987 ASP B N 1
ATOM 16197 C CA . ASP B 1 987 ? 31.859 -12.367 20.75 1 88.38 987 ASP B CA 1
ATOM 16198 C C . ASP B 1 987 ? 32.406 -11.141 21.469 1 88.38 987 ASP B C 1
ATOM 16200 O O . ASP B 1 987 ? 32.094 -10.875 22.625 1 88.38 987 ASP B O 1
ATOM 16204 N N . MET B 1 988 ? 33.25 -10.336 20.828 1 90.31 988 MET B N 1
ATOM 16205 C CA . MET B 1 988 ? 33.812 -9.117 21.391 1 90.31 988 MET B CA 1
ATOM 16206 C C . MET B 1 988 ? 32.969 -7.898 21.062 1 90.31 988 MET B C 1
ATOM 16208 O O . MET B 1 988 ? 33.406 -6.762 21.25 1 90.31 988 MET B O 1
ATOM 16212 N N . ASN B 1 989 ? 31.797 -8.125 20.422 1 91.06 989 ASN B N 1
ATOM 16213 C CA . ASN B 1 989 ? 30.859 -7.082 20.047 1 91.06 989 ASN B CA 1
ATOM 16214 C C . ASN B 1 989 ? 31.406 -6.176 18.953 1 91.06 989 ASN B C 1
ATOM 16216 O O . ASN B 1 989 ? 31.172 -4.965 18.969 1 91.06 989 ASN B O 1
ATOM 16220 N N . GLU B 1 990 ? 32.188 -6.762 18.188 1 93.25 990 GLU B N 1
ATOM 16221 C CA . GLU B 1 990 ? 32.656 -6.051 17 1 93.25 990 GLU B CA 1
ATOM 16222 C C . GLU B 1 990 ? 31.797 -6.41 15.789 1 93.25 990 GLU B C 1
ATOM 16224 O O . GLU B 1 990 ? 31.469 -7.578 15.57 1 93.25 990 GLU B O 1
ATOM 16229 N N . PRO B 1 991 ? 31.484 -5.402 15.031 1 95.5 991 PRO B N 1
ATOM 16230 C CA . PRO B 1 991 ? 30.641 -5.691 13.867 1 95.5 991 PRO B CA 1
ATOM 16231 C C . PRO B 1 991 ? 31.344 -6.543 12.82 1 95.5 991 PRO B C 1
ATOM 16233 O O . PRO B 1 991 ? 32.531 -6.34 12.547 1 95.5 991 PRO B O 1
ATOM 16236 N N . LEU B 1 992 ? 30.703 -7.527 12.312 1 96.25 992 LEU B N 1
ATOM 16237 C CA . LEU B 1 992 ? 31.203 -8.383 11.242 1 96.25 992 LEU B CA 1
ATOM 16238 C C . LEU B 1 992 ? 30.625 -7.953 9.891 1 96.25 992 LEU B C 1
ATOM 16240 O O . LEU B 1 992 ? 31.359 -7.891 8.898 1 96.25 992 LEU B O 1
ATOM 16244 N N . VAL B 1 993 ? 29.406 -7.75 9.875 1 96.94 993 VAL B N 1
ATOM 16245 C CA . VAL B 1 993 ? 28.688 -7.273 8.695 1 96.94 993 VAL B CA 1
ATOM 16246 C C . VAL B 1 993 ? 27.531 -6.359 9.125 1 96.94 993 VAL B C 1
ATOM 16248 O O . VAL B 1 993 ? 26.922 -6.578 10.172 1 96.94 993 VAL B O 1
ATOM 16251 N N . VAL B 1 994 ? 27.344 -5.262 8.453 1 98 994 VAL B N 1
ATOM 16252 C CA . VAL B 1 994 ? 26.266 -4.312 8.711 1 98 994 VAL B CA 1
ATOM 16253 C C . VAL B 1 994 ? 25.406 -4.16 7.457 1 98 994 VAL B C 1
ATOM 16255 O O . VAL B 1 994 ? 25.938 -3.963 6.355 1 98 994 VAL B O 1
ATOM 16258 N N . PHE B 1 995 ? 24.125 -4.352 7.586 1 98.19 995 PHE B N 1
ATOM 16259 C CA . PHE B 1 995 ? 23.172 -4.086 6.523 1 98.19 995 PHE B CA 1
ATOM 16260 C C . PHE B 1 995 ? 22.453 -2.76 6.758 1 98.19 995 PHE B C 1
ATOM 16262 O O . PHE B 1 995 ? 21.547 -2.674 7.594 1 98.19 995 PHE B O 1
ATOM 16269 N N . LEU B 1 996 ? 22.812 -1.731 6.027 1 97.88 996 LEU B N 1
ATOM 16270 C CA . LEU B 1 996 ? 22.25 -0.399 6.215 1 97.88 996 LEU B CA 1
ATOM 16271 C C . LEU B 1 996 ? 20.969 -0.236 5.41 1 97.88 996 LEU B C 1
ATOM 16273 O O . LEU B 1 996 ? 20.844 -0.75 4.297 1 97.88 996 LEU B O 1
ATOM 16277 N N . ALA B 1 997 ? 20.016 0.411 5.984 1 97.88 997 ALA B N 1
ATOM 16278 C CA . ALA B 1 997 ? 18.766 0.695 5.289 1 97.88 997 ALA B CA 1
ATOM 16279 C C . ALA B 1 997 ? 18.141 1.991 5.793 1 97.88 997 ALA B C 1
ATOM 16281 O O . ALA B 1 997 ? 18.266 2.332 6.973 1 97.88 997 ALA B O 1
ATOM 16282 N N . ASP B 1 998 ? 17.594 2.693 4.883 1 95.56 998 ASP B N 1
ATOM 16283 C CA . ASP B 1 998 ? 16.766 3.854 5.207 1 95.56 998 ASP B CA 1
ATOM 16284 C C . ASP B 1 998 ? 15.281 3.531 5.055 1 95.56 998 ASP B C 1
ATOM 16286 O O . ASP B 1 998 ? 14.914 2.396 4.742 1 95.56 998 ASP B O 1
ATOM 16290 N N . GLY B 1 999 ? 14.414 4.383 5.488 1 92.25 999 GLY B N 1
ATOM 16291 C CA . GLY B 1 999 ? 12.977 4.25 5.348 1 92.25 999 GLY B CA 1
ATOM 16292 C C . GLY B 1 999 ? 12.258 5.586 5.27 1 92.25 999 GLY B C 1
ATOM 16293 O O . GLY B 1 999 ? 12.867 6.637 5.492 1 92.25 999 GLY B O 1
ATOM 16294 N N . THR B 1 1000 ? 11.031 5.496 4.777 1 89.38 1000 THR B N 1
ATOM 16295 C CA . THR B 1 1000 ? 10.211 6.699 4.699 1 89.38 1000 THR B CA 1
ATOM 16296 C C . THR B 1 1000 ? 8.898 6.516 5.465 1 89.38 1000 THR B C 1
ATOM 16298 O O . THR B 1 1000 ? 8.57 5.402 5.875 1 89.38 1000 THR B O 1
ATOM 16301 N N . GLY B 1 1001 ? 8.312 7.551 5.691 1 90.25 1001 GLY B N 1
ATOM 16302 C CA . GLY B 1 1001 ? 7.035 7.52 6.391 1 90.25 1001 GLY B CA 1
ATOM 16303 C C . GLY B 1 1001 ? 5.934 6.844 5.598 1 90.25 1001 GLY B C 1
ATOM 16304 O O . GLY B 1 1001 ? 4.953 6.367 6.168 1 90.25 1001 GLY B O 1
ATOM 16305 N N . ASP B 1 1002 ? 6.051 6.723 4.273 1 85.69 1002 ASP B N 1
ATOM 16306 C CA . ASP B 1 1002 ? 5.047 6.137 3.393 1 85.69 1002 ASP B CA 1
ATOM 16307 C C . ASP B 1 1002 ? 5.25 4.629 3.248 1 85.69 1002 ASP B C 1
ATOM 16309 O O . ASP B 1 1002 ? 4.977 4.059 2.191 1 85.69 1002 ASP B O 1
ATOM 16313 N N . ARG B 1 1003 ? 5.801 4.023 4.305 1 91.38 1003 ARG B N 1
ATOM 16314 C CA . ARG B 1 1003 ? 5.98 2.578 4.391 1 91.38 1003 ARG B CA 1
ATOM 16315 C C . ARG B 1 1003 ? 6.852 2.064 3.25 1 91.38 1003 ARG B C 1
ATOM 16317 O O . ARG B 1 1003 ? 6.465 1.133 2.539 1 91.38 1003 ARG B O 1
ATOM 16324 N N . VAL B 1 1004 ? 7.953 2.707 3.064 1 91.62 1004 VAL B N 1
ATOM 16325 C CA . VAL B 1 1004 ? 8.977 2.281 2.115 1 91.62 1004 VAL B CA 1
ATOM 16326 C C . VAL B 1 1004 ? 10.266 1.953 2.859 1 91.62 1004 VAL B C 1
ATOM 16328 O O . VAL B 1 1004 ? 10.672 2.689 3.762 1 91.62 1004 VAL B O 1
ATOM 16331 N N . LEU B 1 1005 ? 10.773 0.891 2.633 1 95.75 1005 LEU B N 1
ATOM 16332 C CA . LEU B 1 1005 ? 12.086 0.464 3.123 1 95.75 1005 LEU B CA 1
ATOM 16333 C C . LEU B 1 1005 ? 13.117 0.466 2 1 95.75 1005 LEU B C 1
ATOM 16335 O O . LEU B 1 1005 ? 12.867 -0.089 0.926 1 95.75 1005 LEU B O 1
ATOM 16339 N N . LYS B 1 1006 ? 14.258 1.098 2.166 1 95.31 1006 LYS B N 1
ATOM 16340 C CA . LYS B 1 1006 ? 15.289 1.24 1.145 1 95.31 1006 LYS B CA 1
ATOM 16341 C C . LYS B 1 1006 ? 16.625 0.655 1.618 1 95.31 1006 LYS B C 1
ATOM 16343 O O . LYS B 1 1006 ? 17.484 1.382 2.119 1 95.31 1006 LYS B O 1
ATOM 16348 N N . PRO B 1 1007 ? 16.781 -0.67 1.355 1 97.25 1007 PRO B N 1
ATOM 16349 C CA . PRO B 1 1007 ? 18.109 -1.206 1.644 1 97.25 1007 PRO B CA 1
ATOM 16350 C C . PRO B 1 1007 ? 19.219 -0.428 0.943 1 97.25 1007 PRO B C 1
ATOM 16352 O O . PRO B 1 1007 ? 19.047 0.023 -0.191 1 97.25 1007 PRO B O 1
ATOM 16355 N N . SER B 1 1008 ? 20.328 -0.268 1.634 1 96.62 1008 SER B N 1
ATOM 16356 C CA . SER B 1 1008 ? 21.469 0.486 1.119 1 96.62 1008 SER B CA 1
ATOM 16357 C C . SER B 1 1008 ? 22.75 -0.344 1.165 1 96.62 1008 SER B C 1
ATOM 16359 O O . SER B 1 1008 ? 22.75 -1.523 0.808 1 96.62 1008 SER B O 1
ATOM 16361 N N . LEU B 1 1009 ? 23.828 0.2 1.633 1 96.44 1009 LEU B N 1
ATOM 16362 C CA . LEU B 1 1009 ? 25.156 -0.398 1.615 1 96.44 1009 LEU B CA 1
ATOM 16363 C C . LEU B 1 1009 ? 25.266 -1.527 2.635 1 96.44 1009 LEU B C 1
ATOM 16365 O O . LEU B 1 1009 ? 24.531 -1.548 3.621 1 96.44 1009 LEU B O 1
ATOM 16369 N N . MET B 1 1010 ? 26.125 -2.418 2.295 1 97.25 1010 MET B N 1
ATOM 16370 C CA . MET B 1 1010 ? 26.609 -3.406 3.26 1 97.25 1010 MET B CA 1
ATOM 16371 C C . MET B 1 1010 ? 28.031 -3.105 3.686 1 97.25 1010 MET B C 1
ATOM 16373 O O . MET B 1 1010 ? 28.922 -2.932 2.84 1 97.25 1010 MET B O 1
ATOM 16377 N N . LEU B 1 1011 ? 28.234 -2.939 4.949 1 97.5 1011 LEU B N 1
ATOM 16378 C CA . LEU B 1 1011 ? 29.578 -2.85 5.469 1 97.5 1011 LEU B CA 1
ATOM 16379 C C . LEU B 1 1011 ? 30.094 -4.223 5.902 1 97.5 1011 LEU B C 1
ATOM 16381 O O . LEU B 1 1011 ? 29.531 -4.836 6.812 1 97.5 1011 LEU B O 1
ATOM 16385 N N . VAL B 1 1012 ? 31.141 -4.672 5.238 1 97.19 1012 VAL B N 1
ATOM 16386 C CA . VAL B 1 1012 ? 31.594 -6.039 5.445 1 97.19 1012 VAL B CA 1
ATOM 16387 C C . VAL B 1 1012 ? 33.062 -6.035 5.898 1 97.19 1012 VAL B C 1
ATOM 16389 O O . VAL B 1 1012 ? 33.906 -5.34 5.316 1 97.19 1012 VAL B O 1
ATOM 16392 N N . ARG B 1 1013 ? 33.281 -6.766 6.961 1 95.56 1013 ARG B N 1
ATOM 16393 C CA . ARG B 1 1013 ? 34.688 -6.945 7.355 1 95.56 1013 ARG B CA 1
ATOM 16394 C C . ARG B 1 1013 ? 35.5 -7.617 6.246 1 95.56 1013 ARG B C 1
ATOM 16396 O O . ARG B 1 1013 ? 35 -8.562 5.617 1 95.56 1013 ARG B O 1
ATOM 16403 N N . TYR B 1 1014 ? 36.688 -7.238 5.977 1 94.25 1014 TYR B N 1
ATOM 16404 C CA . TYR B 1 1014 ? 37.469 -7.629 4.809 1 94.25 1014 TYR B CA 1
ATOM 16405 C C . TYR B 1 1014 ? 37.719 -9.133 4.797 1 94.25 1014 TYR B C 1
ATOM 16407 O O . TYR B 1 1014 ? 37.812 -9.742 3.729 1 94.25 1014 TYR B O 1
ATOM 16415 N N . CYS B 1 1015 ? 37.781 -9.797 5.863 1 93.69 1015 CYS B N 1
ATOM 16416 C CA . CYS B 1 1015 ? 38.062 -11.227 5.93 1 93.69 1015 CYS B CA 1
ATOM 16417 C C . CYS B 1 1015 ? 36.969 -12.031 5.258 1 93.69 1015 CYS B C 1
ATOM 16419 O O . CYS B 1 1015 ? 37.156 -13.203 4.934 1 93.69 1015 CYS B O 1
ATOM 16421 N N . PHE B 1 1016 ? 35.844 -11.445 5.016 1 94.62 1016 PHE B N 1
ATOM 16422 C CA . PHE B 1 1016 ? 34.75 -12.164 4.398 1 94.62 1016 PHE B CA 1
ATOM 16423 C C . PHE B 1 1016 ? 34.594 -11.766 2.938 1 94.62 1016 PHE B C 1
ATOM 16425 O O . PHE B 1 1016 ? 33.5 -11.883 2.369 1 94.62 1016 PHE B O 1
ATOM 16432 N N . HIS B 1 1017 ? 35.594 -11.281 2.264 1 92.44 1017 HIS B N 1
ATOM 16433 C CA . HIS B 1 1017 ? 35.531 -10.82 0.882 1 92.44 1017 HIS B CA 1
ATOM 16434 C C . HIS B 1 1017 ? 35.188 -11.961 -0.066 1 92.44 1017 HIS B C 1
ATOM 16436 O O . HIS B 1 1017 ? 34.562 -11.742 -1.109 1 92.44 1017 HIS B O 1
ATOM 16442 N N . ASP B 1 1018 ? 35.562 -13.211 0.281 1 90.19 1018 ASP B N 1
ATOM 16443 C CA . ASP B 1 1018 ? 35.312 -14.367 -0.575 1 90.19 1018 ASP B CA 1
ATOM 16444 C C . ASP B 1 1018 ? 33.906 -14.891 -0.406 1 90.19 1018 ASP B C 1
ATOM 16446 O O . ASP B 1 1018 ? 33.469 -15.82 -1.097 1 90.19 1018 ASP B O 1
ATOM 16450 N N . ARG B 1 1019 ? 33.188 -14.297 0.516 1 92.5 1019 ARG B N 1
ATOM 16451 C CA . ARG B 1 1019 ? 31.812 -14.727 0.793 1 92.5 1019 ARG B CA 1
ATOM 16452 C C . ARG B 1 1019 ? 30.812 -13.641 0.427 1 92.5 1019 ARG B C 1
ATOM 16454 O O . ARG B 1 1019 ? 29.656 -13.672 0.869 1 92.5 1019 ARG B O 1
ATOM 16461 N N . LEU B 1 1020 ? 31.219 -12.75 -0.327 1 93 1020 LEU B N 1
ATOM 16462 C CA . LEU B 1 1020 ? 30.391 -11.586 -0.637 1 93 1020 LEU B CA 1
ATOM 16463 C C . LEU B 1 1020 ? 29.109 -11.992 -1.354 1 93 1020 LEU B C 1
ATOM 16465 O O . LEU B 1 1020 ? 28.047 -11.414 -1.116 1 93 1020 LEU B O 1
ATOM 16469 N N . HIS B 1 1021 ? 29.203 -12.969 -2.252 1 90.88 1021 HIS B N 1
ATOM 16470 C CA . HIS B 1 1021 ? 28.031 -13.398 -2.988 1 90.88 1021 HIS B CA 1
ATOM 16471 C C . HIS B 1 1021 ? 26.969 -13.977 -2.047 1 90.88 1021 HIS B C 1
ATOM 16473 O O . HIS B 1 1021 ? 25.766 -13.75 -2.242 1 90.88 1021 HIS B O 1
ATOM 16479 N N . MET B 1 1022 ? 27.359 -14.672 -1.037 1 94.19 1022 MET B N 1
ATOM 16480 C CA . MET B 1 1022 ? 26.438 -15.25 -0.065 1 94.19 1022 MET B CA 1
ATOM 16481 C C . MET B 1 1022 ? 25.781 -14.164 0.775 1 94.19 1022 MET B C 1
ATOM 16483 O O . MET B 1 1022 ? 24.562 -14.195 1.014 1 94.19 1022 MET B O 1
ATOM 16487 N N . LEU B 1 1023 ? 26.609 -13.195 1.156 1 95.44 1023 LEU B N 1
ATOM 16488 C CA . LEU B 1 1023 ? 26.094 -12.102 1.973 1 95.44 1023 LEU B CA 1
ATOM 16489 C C . LEU B 1 1023 ? 25.109 -11.25 1.178 1 95.44 1023 LEU B C 1
ATOM 16491 O O . LEU B 1 1023 ? 24.125 -10.75 1.732 1 95.44 1023 LEU B O 1
ATOM 16495 N N . HIS B 1 1024 ? 25.438 -11.125 -0.053 1 94.88 1024 HIS B N 1
ATOM 16496 C CA . HIS B 1 1024 ? 24.531 -10.422 -0.946 1 94.88 1024 HIS B CA 1
ATOM 16497 C C . HIS B 1 1024 ? 23.172 -11.117 -1.033 1 94.88 1024 HIS B C 1
ATOM 16499 O O . HIS B 1 1024 ? 22.125 -10.477 -0.913 1 94.88 1024 HIS B O 1
ATOM 16505 N N . ASP B 1 1025 ? 23.156 -12.398 -1.209 1 94.56 1025 ASP B N 1
ATOM 16506 C CA . ASP B 1 1025 ? 21.938 -13.203 -1.255 1 94.56 1025 ASP B CA 1
ATOM 16507 C C . ASP B 1 1025 ? 21.156 -13.078 0.048 1 94.56 1025 ASP B C 1
ATOM 16509 O O . ASP B 1 1025 ? 19.922 -12.922 0.028 1 94.56 1025 ASP B O 1
ATOM 16513 N N . ILE B 1 1026 ? 21.844 -13.117 1.071 1 95.75 1026 ILE B N 1
ATOM 16514 C CA . ILE B 1 1026 ? 21.234 -13.07 2.395 1 95.75 1026 ILE B CA 1
ATOM 16515 C C . ILE B 1 1026 ? 20.594 -11.703 2.621 1 95.75 1026 ILE B C 1
ATOM 16517 O O . ILE B 1 1026 ? 19.5 -11.602 3.182 1 95.75 1026 ILE B O 1
ATOM 16521 N N . ALA B 1 1027 ? 21.281 -10.641 2.184 1 96.81 1027 ALA B N 1
ATOM 16522 C CA . ALA B 1 1027 ? 20.75 -9.289 2.316 1 96.81 1027 ALA B CA 1
ATOM 16523 C C . ALA B 1 1027 ? 19.438 -9.141 1.56 1 96.81 1027 ALA B C 1
ATOM 16525 O O . ALA B 1 1027 ? 18.484 -8.547 2.07 1 96.81 1027 ALA B O 1
ATOM 16526 N N . ILE B 1 1028 ? 19.406 -9.688 0.391 1 95.75 1028 ILE B N 1
ATOM 16527 C CA . ILE B 1 1028 ? 18.203 -9.617 -0.429 1 95.75 1028 ILE B CA 1
ATOM 16528 C C . ILE B 1 1028 ? 17.062 -10.359 0.266 1 95.75 1028 ILE B C 1
ATOM 16530 O O . ILE B 1 1028 ? 15.945 -9.852 0.335 1 95.75 1028 ILE B O 1
ATOM 16534 N N . GLN B 1 1029 ? 17.297 -11.461 0.821 1 96.25 1029 GLN B N 1
ATOM 16535 C CA . GLN B 1 1029 ? 16.281 -12.242 1.521 1 96.25 1029 GLN B CA 1
ATOM 16536 C C . GLN B 1 1029 ? 15.828 -11.531 2.793 1 96.25 1029 GLN B C 1
ATOM 16538 O O . GLN B 1 1029 ? 14.633 -11.477 3.086 1 96.25 1029 GLN B O 1
ATOM 16543 N N . LEU B 1 1030 ? 16.844 -11.016 3.518 1 97 1030 LEU B N 1
ATOM 16544 C CA . LEU B 1 1030 ? 16.531 -10.32 4.762 1 97 1030 LEU B CA 1
ATOM 16545 C C . LEU B 1 1030 ? 15.508 -9.211 4.527 1 97 1030 LEU B C 1
ATOM 16547 O O . LEU B 1 1030 ? 14.453 -9.188 5.156 1 97 1030 LEU B O 1
ATOM 16551 N N . PHE B 1 1031 ? 15.828 -8.32 3.625 1 97.31 1031 PHE B N 1
ATOM 16552 C CA . PHE B 1 1031 ? 14.969 -7.168 3.4 1 97.31 1031 PHE B CA 1
ATOM 16553 C C . PHE B 1 1031 ? 13.703 -7.574 2.65 1 97.31 1031 PHE B C 1
ATOM 16555 O O . PHE B 1 1031 ? 12.656 -6.949 2.812 1 97.31 1031 PHE B O 1
ATOM 16562 N N . GLY B 1 1032 ? 13.773 -8.625 1.827 1 95.81 1032 GLY B N 1
ATOM 16563 C CA . GLY B 1 1032 ? 12.562 -9.156 1.225 1 95.81 1032 GLY B CA 1
ATOM 16564 C C . GLY B 1 1032 ? 11.57 -9.688 2.244 1 95.81 1032 GLY B C 1
ATOM 16565 O O . GLY B 1 1032 ? 10.383 -9.367 2.182 1 95.81 1032 GLY B O 1
ATOM 16566 N N . HIS B 1 1033 ? 12.07 -10.492 3.213 1 96.5 1033 HIS B N 1
ATOM 16567 C CA . HIS B 1 1033 ? 11.219 -10.992 4.285 1 96.5 1033 HIS B CA 1
ATOM 16568 C C . HIS B 1 1033 ? 10.633 -9.852 5.105 1 96.5 1033 HIS B C 1
ATOM 16570 O O . HIS B 1 1033 ? 9.445 -9.859 5.43 1 96.5 1033 HIS B O 1
ATOM 16576 N N . LEU B 1 1034 ? 11.469 -8.898 5.402 1 96.38 1034 LEU B N 1
ATOM 16577 C CA . LEU B 1 1034 ? 11.016 -7.777 6.211 1 96.38 1034 LEU B CA 1
ATOM 16578 C C . LEU B 1 1034 ? 9.93 -6.988 5.492 1 96.38 1034 LEU B C 1
ATOM 16580 O O . LEU B 1 1034 ? 8.984 -6.504 6.121 1 96.38 1034 LEU B O 1
ATOM 16584 N N . GLY B 1 1035 ? 10.172 -6.77 4.211 1 93.75 1035 GLY B N 1
ATOM 16585 C CA . GLY B 1 1035 ? 9.125 -6.102 3.449 1 93.75 1035 GLY B CA 1
ATOM 16586 C C . GLY B 1 1035 ? 7.754 -6.723 3.639 1 93.75 1035 GLY B C 1
ATOM 16587 O O . GLY B 1 1035 ? 6.777 -6.02 3.896 1 93.75 1035 GLY B O 1
ATOM 16588 N N . ASP B 1 1036 ? 7.645 -7.977 3.662 1 91.62 1036 ASP B N 1
ATOM 16589 C CA . ASP B 1 1036 ? 6.387 -8.711 3.785 1 91.62 1036 ASP B CA 1
ATOM 16590 C C . ASP B 1 1036 ? 5.898 -8.719 5.23 1 91.62 1036 ASP B C 1
ATOM 16592 O O . ASP B 1 1036 ? 4.703 -8.562 5.492 1 91.62 1036 ASP B O 1
ATOM 16596 N N . LEU B 1 1037 ? 6.816 -8.914 6.137 1 95.06 1037 LEU B N 1
ATOM 16597 C CA . LEU B 1 1037 ? 6.48 -9.086 7.547 1 95.06 1037 LEU B CA 1
ATOM 16598 C C . LEU B 1 1037 ? 5.977 -7.777 8.148 1 95.06 1037 LEU B C 1
ATOM 16600 O O . LEU B 1 1037 ? 5.043 -7.781 8.953 1 95.06 1037 LEU B O 1
ATOM 16604 N N . VAL B 1 1038 ? 6.586 -6.656 7.738 1 94.19 1038 VAL B N 1
ATOM 16605 C CA . VAL B 1 1038 ? 6.227 -5.379 8.344 1 94.19 1038 VAL B CA 1
ATOM 16606 C C . VAL B 1 1038 ? 5.254 -4.633 7.438 1 94.19 1038 VAL B C 1
ATOM 16608 O O . VAL B 1 1038 ? 4.664 -3.627 7.84 1 94.19 1038 VAL B O 1
ATOM 16611 N N . GLY B 1 1039 ? 4.965 -5.184 6.273 1 89.12 1039 GLY B N 1
ATOM 16612 C CA . GLY B 1 1039 ? 3.994 -4.594 5.371 1 89.12 1039 GLY B CA 1
ATOM 16613 C C . GLY B 1 1039 ? 4.477 -3.303 4.734 1 89.12 1039 GLY B C 1
ATOM 16614 O O . GLY B 1 1039 ? 3.789 -2.283 4.785 1 89.12 1039 GLY B O 1
ATOM 16615 N N . VAL B 1 1040 ? 5.73 -3.285 4.215 1 92.62 1040 VAL B N 1
ATOM 16616 C CA . VAL B 1 1040 ? 6.289 -2.102 3.57 1 92.62 1040 VAL B CA 1
ATOM 16617 C C . VAL B 1 1040 ? 6.789 -2.461 2.174 1 92.62 1040 VAL B C 1
ATOM 16619 O O . VAL B 1 1040 ? 7.027 -3.635 1.875 1 92.62 1040 VAL B O 1
ATOM 16622 N N . ASP B 1 1041 ? 6.887 -1.483 1.27 1 89.62 1041 ASP B N 1
ATOM 16623 C CA . ASP B 1 1041 ? 7.469 -1.671 -0.056 1 89.62 1041 ASP B CA 1
ATOM 16624 C C . ASP B 1 1041 ? 8.992 -1.568 -0.005 1 89.62 1041 ASP B C 1
ATOM 16626 O O . ASP B 1 1041 ? 9.539 -0.618 0.559 1 89.62 1041 ASP B O 1
ATOM 16630 N N . VAL B 1 1042 ? 9.617 -2.529 -0.467 1 95.19 1042 VAL B N 1
ATOM 16631 C CA . VAL B 1 1042 ? 11.078 -2.498 -0.533 1 95.19 1042 VAL B CA 1
ATOM 16632 C C . VAL B 1 1042 ? 11.523 -1.914 -1.872 1 95.19 1042 VAL B C 1
ATOM 16634 O O . VAL B 1 1042 ? 11.219 -2.471 -2.93 1 95.19 1042 VAL B O 1
ATOM 16637 N N . VAL B 1 1043 ? 12.227 -0.795 -1.868 1 91.38 1043 VAL B N 1
ATOM 16638 C CA . VAL B 1 1043 ? 12.695 -0.129 -3.078 1 91.38 1043 VAL B CA 1
ATOM 16639 C C . VAL B 1 1043 ? 14.219 -0.133 -3.113 1 91.38 1043 VAL B C 1
ATOM 16641 O O . VAL B 1 1043 ? 14.867 0.218 -2.127 1 91.38 1043 VAL B O 1
ATOM 16644 N N . THR B 1 1044 ? 14.75 -0.565 -4.234 1 91.62 1044 THR B N 1
ATOM 16645 C CA . THR B 1 1044 ? 16.203 -0.655 -4.367 1 91.62 1044 THR B CA 1
ATOM 16646 C C . THR B 1 1044 ? 16.719 0.364 -5.379 1 91.62 1044 THR B C 1
ATOM 16648 O O . THR B 1 1044 ? 15.953 0.855 -6.215 1 91.62 1044 THR B O 1
ATOM 16651 N N . ASP B 1 1045 ? 17.938 0.787 -5.23 1 87.06 1045 ASP B N 1
ATOM 16652 C CA . ASP B 1 1045 ? 18.625 1.659 -6.172 1 87.06 1045 ASP B CA 1
ATOM 16653 C C . ASP B 1 1045 ? 20.031 1.135 -6.469 1 87.06 1045 ASP B C 1
ATOM 16655 O O . ASP B 1 1045 ? 20.344 -0.027 -6.191 1 87.06 1045 ASP B O 1
ATOM 16659 N N . VAL B 1 1046 ? 20.922 1.871 -7.062 1 87.56 1046 VAL B N 1
ATOM 16660 C CA . VAL B 1 1046 ? 22.219 1.444 -7.57 1 87.56 1046 VAL B CA 1
ATOM 16661 C C . VAL B 1 1046 ? 23.156 1.103 -6.402 1 87.56 1046 VAL B C 1
ATOM 16663 O O . VAL B 1 1046 ? 24.062 0.294 -6.543 1 87.56 1046 VAL B O 1
ATOM 16666 N N . TRP B 1 1047 ? 22.875 1.617 -5.234 1 91.62 1047 TRP B N 1
ATOM 16667 C CA . TRP B 1 1047 ? 23.781 1.416 -4.109 1 91.62 1047 TRP B CA 1
ATOM 16668 C C . TRP B 1 1047 ? 23.266 0.321 -3.184 1 91.62 1047 TRP B C 1
ATOM 16670 O O . TRP B 1 1047 ? 23.969 -0.099 -2.26 1 91.62 1047 TRP B O 1
ATOM 16680 N N . SER B 1 1048 ? 22.094 -0.151 -3.467 1 94.94 1048 SER B N 1
ATOM 16681 C CA . SER B 1 1048 ? 21.516 -1.202 -2.633 1 94.94 1048 SER B CA 1
ATOM 16682 C C . SER B 1 1048 ? 22.375 -2.465 -2.674 1 94.94 1048 SER B C 1
ATOM 16684 O O . SER B 1 1048 ? 22.703 -2.961 -3.752 1 94.94 1048 SER B O 1
ATOM 16686 N N . PHE B 1 1049 ? 22.766 -2.924 -1.499 1 94.94 1049 PHE B N 1
ATOM 16687 C CA . PHE B 1 1049 ? 23.453 -4.184 -1.265 1 94.94 1049 PHE B CA 1
ATOM 16688 C C . PHE B 1 1049 ? 24.891 -4.117 -1.782 1 94.94 1049 PHE B C 1
ATOM 16690 O O . PHE B 1 1049 ? 25.547 -5.145 -1.938 1 94.94 1049 PHE B O 1
ATOM 16697 N N . GLN B 1 1050 ? 25.359 -2.949 -2.139 1 94.56 1050 GLN B N 1
ATOM 16698 C CA . GLN B 1 1050 ? 26.781 -2.812 -2.471 1 94.56 1050 GLN B CA 1
ATOM 16699 C C . GLN B 1 1050 ? 27.641 -2.92 -1.223 1 94.56 1050 GLN B C 1
ATOM 16701 O O . GLN B 1 1050 ? 27.266 -2.436 -0.153 1 94.56 1050 GLN B O 1
ATOM 16706 N N . ALA B 1 1051 ? 28.797 -3.537 -1.402 1 95.5 1051 ALA B N 1
ATOM 16707 C CA . ALA B 1 1051 ? 29.656 -3.807 -0.247 1 95.5 1051 ALA B CA 1
ATOM 16708 C C . ALA B 1 1051 ? 30.766 -2.771 -0.134 1 95.5 1051 ALA B C 1
ATOM 16710 O O . ALA B 1 1051 ? 31.344 -2.357 -1.142 1 95.5 1051 ALA B O 1
ATOM 16711 N N . ILE B 1 1052 ? 30.938 -2.26 1.029 1 95.69 1052 ILE B N 1
ATOM 16712 C CA . ILE B 1 1052 ? 32.125 -1.484 1.412 1 95.69 1052 ILE B CA 1
ATOM 16713 C C . ILE B 1 1052 ? 32.875 -2.209 2.523 1 95.69 1052 ILE B C 1
ATOM 16715 O O . ILE B 1 1052 ? 32.281 -2.627 3.518 1 95.69 1052 ILE B O 1
ATOM 16719 N N . PHE B 1 1053 ? 34.156 -2.355 2.295 1 95 1053 PHE B N 1
ATOM 16720 C CA . PHE B 1 1053 ? 34.938 -3.146 3.234 1 95 1053 PHE B CA 1
ATOM 16721 C C . PHE B 1 1053 ? 35.562 -2.256 4.301 1 95 1053 PHE B C 1
ATOM 16723 O O . PHE B 1 1053 ? 35.875 -1.098 4.035 1 95 1053 PHE B O 1
ATOM 16730 N N . PHE B 1 1054 ? 35.625 -2.736 5.414 1 94.31 1054 PHE B N 1
ATOM 16731 C CA . PHE B 1 1054 ? 36.375 -2.113 6.5 1 94.31 1054 PHE B CA 1
ATOM 16732 C C . PHE B 1 1054 ? 37.312 -3.123 7.168 1 94.31 1054 PHE B C 1
ATOM 16734 O O . PHE B 1 1054 ? 37.125 -4.332 7.035 1 94.31 1054 PHE B O 1
#

Sequence (2108 aa):
MPSFYDSDFSSYHVPRSSTRTQNGNPDPSIVWMLEKLHINADGKRPLSPSEKRHAPHFSPLESHVRQPHELHGEAQRTAKSSPPCTMEESFLQGRSQWIDEPVITRWRQPSKELSEVLAQADQLYHQWSLSKPFPFDPFFDKLWMETADTLRDVGLPWHNNNLNMPDETDSSWPFHFKTFERVAILAKGKRVQDPDASGYITNWSEGNYYGIRALKQELYSHYPKQEPILLIDHLESELAKAASHIFGLEWHQVSLRDSNTLMDTVRRLTANGERPIIFAATLANTSGEVDDVSMIDKISRNFQLLLHLDASRVFDFLTTVGEDFRRLLGIPRLRLHHAKHGERGCLVNGEIMASTIVAGGSNAYVHPPPVVALKPKLLGNQTPTRVEYVRGTDGTLSGSRDSIGPLMLCLQELRFGNRGFQEIYESCYIRRMRLMNELKSLDVHFHAPSTSLDLIIRVPAGRSSHLVDLGAKAVRGDKYLLTMQPSISGENIRSLLRVLGSHDELLLSKAAVQIELQSPKSRYRLPDGVVEKVWQTVQSFKIAARYSCGYPLNQAPYSALGPVIGHFLGVRIPEEWARCEASKILQQRKQALGLLTEKSQESFNACFTTGSTMGNRIGLHTGLIQYPHAFVYFSSASHYSVKKTVKDCDTWTRRWVPGRVPRFAEIPADAYGRMIPNALMQQVLSDKAECDAHQEHYQMILFANRGTTFVGGQDDIVELTQTLAQIEVVPSYIHVDGALDLGFIADGLRLGPPGALGASSKTPVVQGITLSHHKVFGIMVSGEVISYCPNHCKQFDALAGTVDPRAVLETWLFEKTYTTADLVTIWNYCLGNARMLRELLAEHKVPTHFNQDSIITLLEYPPRWLVQEFHLAPEGDWVHFITMPHICPTTIRRFVRAVAAIDTNCSTAFDYIGHSLASSLHLSGRTQLRRLTSRNTYSEKVLAVANLAILQNLQAQSVRDDLGLRKLHDIRSCFIYSAMSFAAFNDMNEPLVVFLADGTGDRVLKPSLMLVRYCFHDRLHMLHDIAIQLFGHLGDLVGVDVVTDVWSFQAIFFMPSFYDSDFSSYHVPRSSTRTQNGNPDPSIVWMLEKLHINADGKRPLSPSEKRHAPHFSPLESHVRQPHELHGEAQRTAKSSPPCTMEESFLQGRSQWIDEPVITRWRQPSKELSEVLAQADQLYHQWSLSKPFPFDPFFDKLWMETADTLRDVGLPWHNNNLNMPDETDSSWPFHFKTFERVAILAKGKRVQDPDASGYITNWSEGNYYGIRALKQELYSHYPKQEPILLIDHLESELAKAASHIFGLEWHQVSLRDSNTLMDTVRRLTANGERPIIFAATLANTSGEVDDVSMIDKISRNFQLLLHLDASRVFDFLTTVGEDFRRLLGIPRLRLHHAKHGERGCLVNGEIMASTIVAGGSNAYVHPPPVVALKPKLLGNQTPTRVEYVRGTDGTLSGSRDSIGPLMLCLQELRFGNRGFQEIYESCYIRRMRLMNELKSLDVHFHAPSTSLDLIIRVPAGRSSHLVDLGAKAVRGDKYLLTMQPSISGENIRSLLRVLGSHDELLLSKAAVQIELQSPKSRYRLPDGVVEKVWQTVQSFKIAARYSCGYPLNQAPYSALGPVIGHFLGVRIPEEWARCEASKILQQRKQALGLLTEKSQESFNACFTTGSTMGNRIGLHTGLIQYPHAFVYFSSASHYSVKKTVKDCDTWTRRWVPGRVPRFAEIPADAYGRMIPNALMQQVLSDKAECDAHQEHYQMILFANRGTTFVGGQDDIVELTQTLAQIEVVPSYIHVDGALDLGFIADGLRLGPPGALGASSKTPVVQGITLSHHKVFGIMVSGEVISYCPNHCKQFDALAGTVDPRAVLETWLFEKTYTTADLVTIWNYCLGNARMLRELLAEHKVPTHFNQDSIITLLEYPPRWLVQEFHLAPEGDWVHFITMPHICPTTIRRFVRAVAAIDTNCSTAFDYIGHSLASSLHLSGRTQLRRLTSRNTYSEKVLAVANLAILQNLQAQSVRDDLGLRKLHDIRSCFIYSAMSFAAFNDMNEPLVVFLADGTGDRVLKPSLMLVRYCFHDRLHMLHDIAIQLFGHLGDLVGVDVVTDVWSFQAIFF

Solvent-accessible surface area (backbone atoms only — not comparable to full-atom values): 109184 Å² total; per-residue (Å²): 129,85,72,79,69,71,74,71,82,60,80,66,72,67,69,80,61,52,58,20,44,98,84,71,39,67,40,52,66,48,55,53,52,34,49,74,60,70,42,76,70,76,96,67,77,82,73,73,71,74,85,70,84,48,62,54,58,57,76,75,76,78,70,85,74,74,73,80,70,84,73,80,83,78,86,72,68,75,75,70,70,72,78,79,78,47,38,56,54,34,33,60,63,26,43,41,59,44,44,62,34,81,66,58,55,50,49,79,61,68,49,71,67,56,51,48,52,34,50,49,53,39,49,52,49,54,55,41,66,63,52,75,76,36,49,23,22,77,53,40,43,64,72,53,29,58,62,32,52,57,44,35,74,43,60,31,50,58,70,42,44,32,52,48,42,46,63,52,78,47,84,43,61,71,43,50,42,40,66,41,34,42,47,38,45,31,56,57,20,41,57,22,72,27,71,66,35,32,59,51,67,37,42,48,68,56,23,49,44,51,38,51,50,33,49,52,49,39,42,45,72,72,36,74,87,42,69,54,36,38,37,29,58,56,35,61,62,53,57,52,52,27,41,19,66,56,36,46,39,53,68,47,78,51,62,81,81,44,67,70,63,36,54,53,49,51,31,60,77,18,63,74,50,62,27,37,36,39,38,41,42,22,52,45,34,100,70,63,44,60,50,64,60,69,54,51,20,54,48,17,63,74,34,52,48,48,36,35,35,39,26,46,64,32,31,45,52,57,56,32,52,54,71,70,58,31,63,75,58,67,45,55,42,60,30,61,34,78,78,56,87,86,54,60,50,34,60,56,97,62,25,38,44,21,41,16,38,23,38,24,31,84,32,26,55,42,64,56,26,52,22,38,21,37,30,46,63,71,60,38,67,62,86,66,63,75,37,63,60,71,66,42,49,50,85,55,84,46,50,53,30,50,30,63,56,34,38,50,49,20,49,49,48,56,28,39,35,62,66,41,44,21,52,40,44,53,27,25,46,54,34,44,53,52,48,50,53,53,34,52,74,65,73,47,56,67,49,64,57,73,63,47,58,41,37,37,33,55,50,70,80,92,49,52,69,63,41,44,65,39,20,32,39,79,47,75,83,54,29,31,35,31,22,51,39,72,70,50,46,28,67,55,51,32,52,50,43,45,69,70,66,55,79,53,62,66,61,36,51,54,52,14,51,61,39,38,70,44,47,70,78,74,84,71,58,67,57,89,62,51,68,51,51,53,26,33,51,44,53,50,43,66,46,49,50,50,44,52,27,28,51,76,49,18,52,25,49,28,29,45,48,13,55,42,56,20,66,52,60,55,40,63,72,56,65,67,58,35,52,53,52,43,50,51,53,51,50,53,50,41,38,62,27,58,32,79,44,69,71,57,41,62,28,40,47,69,44,59,30,59,11,38,43,41,12,49,46,49,44,52,47,47,46,34,71,76,36,77,69,36,29,38,39,33,34,67,41,50,58,68,56,56,61,52,46,48,67,52,11,35,67,35,43,32,71,89,42,87,95,54,75,48,35,57,47,76,28,58,40,49,100,56,33,24,54,37,49,68,56,44,44,54,52,50,53,53,52,45,50,55,23,56,74,66,75,43,78,76,44,33,32,40,46,43,35,40,36,23,77,73,49,32,9,52,39,56,61,59,58,42,50,53,54,31,46,75,72,75,42,71,62,61,30,36,34,34,43,15,33,48,48,44,41,50,53,66,63,77,49,31,55,43,61,68,77,62,57,55,92,82,56,93,51,43,55,28,27,21,44,18,30,21,33,27,17,59,59,11,47,66,42,17,19,26,27,40,30,61,33,65,83,62,49,70,61,53,58,36,59,50,55,82,50,54,48,61,56,40,52,51,49,51,53,44,58,73,69,48,45,72,70,50,32,50,50,46,49,51,53,16,42,51,48,31,51,51,46,53,52,57,35,49,74,69,70,47,61,68,52,64,43,92,93,31,38,29,37,29,30,48,34,56,39,35,33,59,35,31,68,32,18,40,26,42,55,92,57,30,27,27,43,34,33,41,58,34,50,41,69,68,43,47,51,53,49,49,50,57,59,52,45,51,57,53,38,50,52,52,34,38,61,70,43,12,51,30,50,8,59,62,66,76,42,78,64,68,44,68,68,40,77,24,31,48,76,42,74,67,35,54,56,49,48,54,50,45,43,50,45,41,70,67,27,77,87,30,50,66,58,26,64,75,70,62,42,84,49,69,65,42,49,39,60,41,29,26,42,18,35,61,10,36,34,32,57,50,97,84,67,43,77,46,35,33,44,36,12,34,52,37,52,85,37,35,36,31,52,27,42,25,42,32,37,54,92,47,62,92,35,46,70,36,52,45,48,37,50,54,42,42,52,48,40,39,20,67,64,72,67,32,45,33,50,56,61,93,52,37,63,38,78,44,61,85,128,84,71,79,68,70,74,71,82,59,84,62,71,64,68,80,61,51,57,20,45,98,86,69,39,66,39,48,67,48,54,53,52,34,48,75,58,70,41,78,64,82,92,68,78,81,71,73,62,82,72,71,90,48,62,58,55,58,79,78,77,77,69,84,74,73,71,79,71,83,71,82,81,77,87,72,71,74,74,72,70,70,77,80,79,46,39,57,54,35,34,59,63,27,42,42,59,44,43,63,35,81,66,58,56,51,50,79,61,68,49,71,67,54,51,48,53,34,48,50,53,38,48,51,49,53,54,41,65,62,54,75,75,36,48,22,23,76,53,41,42,64,71,54,30,56,62,31,51,58,43,35,74,44,59,30,50,58,72,43,44,33,52,46,42,47,62,50,78,46,86,42,61,71,42,49,43,40,64,39,34,41,47,36,44,32,55,57,20,40,58,23,73,26,72,68,36,32,60,50,66,38,42,50,68,56,23,50,45,53,39,51,50,33,49,52,49,38,42,44,71,70,37,76,88,41,68,54,35,38,36,29,57,57,33,60,62,52,58,53,51,29,43,19,65,57,36,46,40,54,66,47,78,52,61,81,81,46,68,69,63,35,53,54,49,51,31,60,75,18,63,73,51,63,28,36,35,39,36,40,41,23,52,43,36,99,71,61,44,60,50,63,61,69,54,52,21,55,48,17,61,72,34,55,49,47,36,34,36,40,24,46,66,31,32,45,51,57,57,31,52,52,70,68,58,31,64,75,57,67,46,55,42,59,31,62,34,79,79,55,86,86,54,60,50,34,61,56,96,65,24,38,45,21,41,17,37,23,37,25,32,81,32,27,52,43,65,56,26,53,23,38,22,37,28,46,62,74,60,38,67,62,87,67,63,75,37,63,59,72,66,42,49,48,85,55,86,44,52,52,29,49,30,62,55,34,37,49,50,21,50,47,47,56,26,38,33,61,66,41,43,22,50,41,44,52,28,25,44,54,35,44,53,53,50,49,54,53,34,53,74,63,71,46,57,68,49,65,56,72,62,48,55,40,37,36,32,56,51,69,80,90,50,52,68,64,42,43,64,40,21,32,39,78,47,74,82,53,29,31,35,29,22,51,40,73,72,48,46,29,66,54,47,32,50,51,43,44,69,70,65,54,79,53,63,68,60,36,50,53,51,13,52,63,38,39,71,43,47,72,77,74,82,72,56,66,56,89,61,51,68,54,50,53,26,33,51,44,53,50,42,66,45,49,51,50,45,52,27,28,52,77,52,19,50,26,48,28,29,44,45,13,55,43,55,18,67,51,58,54,41,65,72,57,65,69,59,34,54,53,52,44,51,52,53,51,51,52,50,41,38,63,27,60,32,79,45,69,71,57,40,61,26,39,47,68,45,59,30,58,11,38,43,42,10,47,46,48,43,52,48,48,46,35,71,76,36,78,69,35,29,39,39,34,36,67,42,49,58,67,56,55,61,53,44,47,68,52,12,36,68,36,43,31,72,89,43,85,96,52,75,49,35,56,47,75,29,58,39,50,98,54,33,26,54,38,48,70,56,44,44,54,52,50,53,53,52,46,50,55,26,56,75,67,75,43,77,78,44,32,33,40,47,44,36,39,36,22,78,72,48,33,9,50,40,57,60,58,59,40,50,52,53,31,46,75,73,76,41,72,63,62,32,35,35,32,43,16,32,49,48,44,41,50,52,66,63,79,49,31,54,42,62,69,76,62,55,55,93,82,56,92,49,42,54,28,27,21,43,17,30,20,33,27,18,58,60,13,46,67,43,17,19,28,27,38,31,60,34,67,82,60,51,70,61,53,56,37,60,50,57,81,50,54,49,60,55,42,51,53,50,53,53,45,58,75,68,48,45,72,68,50,31,51,52,46,49,51,50,17,41,52,47,32,52,51,47,53,52,57,35,49,75,70,70,47,63,68,51,65,40,91,91,31,38,30,38,30,28,48,34,55,38,35,33,56,35,32,68,31,18,40,26,42,52,92,59,30,24,28,43,33,33,42,58,33,50,42,70,67,42,47,51,53,48,50,49,55,58,51,45,50,56,54,39,50,50,50,33,39,62,70,43,12,51,29,50,9,60,60,66,75,42,78,64,67,44,68,70,40,75,25,29,49,77,41,73,65,34,55,56,49,48,54,50,45,44,51,45,43,70,67,28,78,90,30,51,66,57,27,65,76,69,62,42,83,49,69,65,42,48,41,58,41,30,25,42,18,35,60,11,35,33,34,56,50,98,83,68,42,77,45,36,33,45,35,12,34,54,36,52,85,38,34,36,31,52,27,42,23,42,32,37,55,92,46,64,92,36,46,71,35,51,43,49,38,49,54,40,42,52,50,40,40,22,66,64,72,67,32,46,34,49,52,60,92,52,37,62,37,78,44,63,84